Protein 1GPM (pdb70)

Radius of gyration: 42.85 Å; Cα contacts (8 Å, |Δi|>4): 4384; chains: 4; bounding box: 112×114×92 Å

GO terms:
  GO:0042802 identical protein binding (F, IPI)
  GO:0005829 cytosol (C, IDA)
  GO:0003921 GMP synthase activity (F, IDA)
  GO:0003922 GMP synthase (glutamine-hydrolyzing) activity (F, IDA)
  GO:0006177 GMP biosynthetic process (P, IMP)
  GO:0005829 cytosol (C, HDA)

InterPro domains:
  IPR001674 GMP synthase, C-terminal [PF00958] (433-524)
  IPR001674 GMP synthase, C-terminal [TIGR00884] (212-525)
  IPR001674 GMP synthase, C-terminal [cd01997] (221-525)
  IPR004739 GMP synthase, glutamine amidotransferase [TIGR00888] (10-205)
  IPR004739 GMP synthase, glutamine amidotransferase [cd01742] (10-198)
  IPR014729 Rossmann-like alpha/beta/alpha sandwich fold [G3DSA:3.40.50.620] (209-410)
  IPR017926 Glutamine amidotransferase [PF00117] (11-199)
  IPR022310 NAD/GMP synthase [PF02540] (223-257)
  IPR022955 GMP synthase [MF_00344] (7-525)
  IPR025777 GMP synthetase ATP pyrophosphatase domain [PS51553] (208-400)
  IPR029062 Class I glutamine amidotransferase-like [G3DSA:3.40.50.880] (9-206)
  IPR029062 Class I glutamine amidotransferase-like [SSF52317] (5-204)

Secondary structure (DSSP, 8-state):
--TTSSEEEEEE-S-TTHHHHHHHHHHTT-EEEEEES---HHHHHHH--SEEEE---SS-TTSTT-----GGGGTSSS-EEEETHHHHHHHHHHT-EEE--SS-EEEEEEEEE-S--TTTTT--SEE-TTS-EEEEEEEEE-SEEEE--TT-EEEEE-SS-S-SEEEETTTTEEEESB-TTSTTSTTHHHHHHIIIIIIS-------HHHHHHHHHHHHHHHHTT-EEEEE--SSHHHHHHHHHHHHHHGGGEEEEEEE-S-S-TTHHHHHHIIIIIIT---EEEEE-HHHHHHHHTT---HHHHHHHHHHHHHHHHHHHHHHSSSEEEEE----HHHHHHTT---EEE-TTTT--HHHHHHHHHHTT--HHHHTSPP--TTGGGGTB-SS--HHHHHHHHHHHHHHHHHHHHTT-GGGSSEEEEEEEEEEEE--TTT--SEEEEEEEEEEEEEETTEEEEP---HHHHHHHHHHHHHHSTTEEEEEEE---BTTS-SS--/--TTSSEEEEEE-S-TTHHHHHHHHHHTT-EEEEEES---HHHHHHH--SEEEE---SS-TTSTT-----THHHHSSS-EEEETHHHHHHHHTTT-EEE--SS-EEEEEEEEE-S--TTTTT--SEE-TTS-EEEEEEEEE-SEEEE--TT-EEEEEETTEEEEEEEETTTTEEEESB-TTSTTSTTHHHHHHIIIIIIS-------HHHHHHHHHHHHHHHHTT-EEEEE--SSHHHHHHHHHHHHHHGGGEEEEEEE-S-S-TTHHHHHHIIIIIIS--EEEEEE-HHHHHHHHTT---HHHHHHHHHHHHHHHHHHHHHHSTTEEEEE----HHHHH----EEE-TTTT--HHHHHHHHHHTT--HHHHTS----TTGGGTTB-SS--HHHHHHHHHHHHHHHHHHHHTT-GGG-SEEEEEEEEEEEE--TTT--SEEEEEEEEEEEE-SSS-EEE----HHHHHHHHHHHHHHSTTEEEEEEE---BTTS-SS--/--TTSSEEEEEE-S-TTHHHHHHHHHHTT-EEEEEES---HHHHHHH--SEEEE---SS-TTSTT-----GGGGTSSS-EEEETHHHHHHHHHTT-EEE--S--EEEEEEEEE-S--TTTTT--SEE-TTS-EEEEEEEEE-SEEEE--TT-EEEEE-SS-TTSEEEETTTTEEEESB-TTSTTSTTHHHHHHIIIIIIS-------HHHHHHHHHHHHHHHHTT-EEEEE--SSHHHHHHHHHHHHHHGGGEEEEEEE-S-S-TTHHHHHIIIIIIIT--EEEEEE-HHHHHHHHTT---HHHHHHHHHHHHHHHHHHHHHTSSSEEEEE----HHHHHHHT---EEE-TTTT--HHHHHHHHHHTT--HHHHTPPP--TTTHHHHB-SS--HHHHHHHHHHHHHHHHHHHHTT-GGG-SEEEEEEEEEEE---TTTT---EEEEEEEEEEE-SSS-EEE----HHHHHHHHHHHHHHSTTEEEEEEE---BTTS-SS--/--TTSSEEEEEE-S-TTHHHHHHHHHHTT-EEEEEES---HHHHHHH--SEEEE---S--TTSTT-----GGGGGSSS-EEEETHHHHHHHHHHT--EE--SS-EEEEEEEEE-S--TTTTT--SEE-TTS-EEEEEEEEE-SEE----TT-EEEEEETTEEEEEEEETTTTEEEESB-TTSTTSTTHHHHHHIIIIIIS-------HHHHHHHHHHHHHHHHTT-EEEEE--SSHHHHHHHHHHHHHHGGGEEEEEEE-S-SPTTHHHHHIIIIIIIT--EEEEEE-HHHHHHHHSS---HHHHHHHHHHHHHHHHHHHHHHSTTEEEEE----HHHHH----EEE-TTTT--HHHHHHHHHHTT--HHHHTSPP--TTGGGGSB-SS--HHHHHHHHHHHHHHHHHHHHTT-GGGSSEEEEEEEEEEEE--STTS-SEEEEEEEEEEEEEETTEEEEP---HHHHHHHHHHHHHHSTTEEEEEEE---BTTS-SS--

Foldseek 3Di:
DDLQVAEEEEEELADPCRVLLQVLCLVLQHAYDYYHQPDDPVVCVVSLHLEYEYEAHDDDPVDDVRGAHHVCNLVSLHAYEYEANRQVNQQVVQAWDWAAADDKDWAKDKKFFDDDDLLCPPPADDADPVRGGIWIFGFTYGIAGDTGHPQKDQGIADDRHRRQKIDNRVSNYIYGRTALSDVRRPCSSVSSCSVRCVRSVDDNNSDLVVLLVVLLVVLCVVQPQFAEEEEDALAQLSLLLQLSCCVRHNPSYEYEYEAQLQAADCSLVCCCCCQCVVVNHHYDYHDRNVVLQVQLAQFQDLVVNVVSLVVVVVVVVVVVVVVDPRHAEYEDSAACVNVNVVVCVHDYRHSHNSHDLVSSLVSCVVSPDDNCNSPPQDADPSHCSLLEHGRDDSVQSVLQNVLFVLVQVLCVVVVNRVVFNDKGKHWDPDWDQADVPLPDRTATEMEIFTWHAPDPQWIATDPDDPVSVVVSQVCSCVPRRRYNGYHYDHQTRPPDDRGPD/DQLQPAEEEEEEQADQCRVLLQVLLLVLQHAYDYYHQPDDLVVVVVSPHLEYEYEAHPDDPVDPPGGAHYVVNLVVLHAYEYEANRQVNQQVVAPWDKAFDPDWDWAKDKKWFDDDALLCVPPADDADPVGTGIWIFTFTYTIARPTGHPQKDAGIQGDVHGRQKIARRVSNYIYGGTALSDVSRVCSSVSSSSCRCPRSPGDNNSDLVSLLVSLLVVVCVVQPQFAEEEEDALALLRLLQQLSCCVNHNPSYEYEYEALLQAADCSVVVSCCCVCPVVNHHYHYHDNVVVLQVQLPQFQDPVVNVVSLVVSVCVVVVVVVVVDPRHAEYEDSAACVVVRVVPHDYHHSRNSDDLVSSLVSSVVSPDDNDRSPAADADPSHLSQLEHGGDDSVQSVLQNVLFVLVCVLCVVVVNRVVFNDKGKHWDPDWDQADPPLVDRIATEMEIFTWHCPDPQWIAGDPPDPVSVVVSFCCSRVPRRRYGGYYYDRQIRVVDDRGND/DPLQPAEEEEEDQADPCSVLLQVLLLVLQHAYAYYHQPDELVVCVVSLHLEYEYEAYDDDPPDPPRRAHHVVNLVVLHAYEYEAVRQVSVQVVQPWDWAAAQDKDWAWDKKWFDDDDLLCVPPAPDADPVGTGIWIFGFIYGIAGPTGHPQKDQGIAGDVHGRQWIARRVSNYIYGRTALSDVSGVCSSVSSSSCNCVRSVGDNNSALVNLLVVLLVVCCVVQVQFAEEEEDALAQLSLLLQLSVCVNHNQSYEYEYEAQLQAAPCRVVCSCCCVPVPVNGHYDYHDCNVVLLVQLAPDADPVVNVVSLVVVVVVRVVVVVVVDPRHQEYEDRAACVNVVVVSCSHYYHHSHNSDDLVSSLVNCVVSPDDNCRSVPADADPSHNSQLEHGGDDSLQSVLQSVLFVLVCVLCVVVVNRVVFRDKGKHWDPDWAADDDVVVDGIATEMEIFTWHDDDPQWIATDPPDPVSVVVSQVCSCVVRPRYPGYYYDHQIRPVDDRGPD/DDLQPAEEEEEDQADLCSVLLQVLLLVLQHAYDYYHQPDEPVVVVVSVHLEYEYEAHPDDPPDDPGRARHPCNLVVLHAYEYEAVRQVSVQVVQPFDWAFDDDKDWAKDKKFFPDDALLCVPNADDADPVGTGIWIFGAIHGIAGPTGHPQKDQGIADPVHRRQWIANRVSNYIYGRTALSDVSGPCSSVSVCSVRCPRSVDDNQSALVNLLVVLLVVCCVVQPQFAEEEEQELALLSLLQQLSVCVNHNPSYEYEYECQLQAADCSLVVVCCCCCVVVNHHYDYHDRNVVLQVQLPPFFDLVVLVVSLVVSVCVRVVVVVVVDPRHAEYEDSAACVVVNVVPHYYDHSHHSDDLVSSLVSCVVSPDDNCSSPAADADPSHCSLQEHTGDDSVQSVLQNVLFVLFVVLCVVVVCRNVFRDKGKGWDPDWDQADPDPADGIATEMEIATWHDPGPQWIATDPPDPVSVVVSQVCSRPVRRRYGGYHYDRQIRPVDDRTDD

Organism: Escherichia coli (strain K12) (NCBI:txid83333)

Structure (mmCIF, N/CA/C/O backbone):
data_1GPM
#
_entry.id   1GPM
#
_cell.length_a   156.000
_cell.length_b   102.000
_cell.length_c   78.800
_cell.angle_alpha   90.00
_cell.angle_beta   96.70
_cell.angle_gamma   90.00
#
_symmetry.space_group_name_H-M   'P 1 21 1'
#
loop_
_entity.id
_entity.type
_entity.pdbx_description
1 polymer 'GMP SYNTHETASE'
2 non-polymer 'PHOSPHATE ION'
3 non-polymer 'PYROPHOSPHATE 2-'
4 non-polymer 'ADENOSINE MONOPHOSPHATE'
5 non-polymer 'CITRIC ACID'
6 non-polymer 'MAGNESIUM ION'
7 water water
#
loop_
_atom_site.group_PDB
_atom_site.id
_atom_site.type_symbol
_atom_site.label_atom_id
_atom_site.label_alt_id
_atom_site.label_comp_id
_atom_site.label_asym_id
_atom_site.label_entity_id
_atom_site.label_seq_id
_atom_site.pdbx_PDB_ins_code
_atom_site.Cartn_x
_atom_site.Cartn_y
_atom_site.Cartn_z
_atom_site.occupancy
_atom_site.B_iso_or_equiv
_atom_site.auth_seq_id
_atom_site.auth_comp_id
_atom_site.auth_asym_id
_atom_site.auth_atom_id
_atom_site.pdbx_PDB_model_num
ATOM 1 N N . GLU A 1 3 ? 153.767 97.616 62.031 1.00 62.48 3 GLU A N 1
ATOM 2 C CA . GLU A 1 3 ? 152.495 96.996 61.651 1.00 60.86 3 GLU A CA 1
ATOM 3 C C . GLU A 1 3 ? 151.900 96.234 62.829 1.00 54.31 3 GLU A C 1
ATOM 4 O O . GLU A 1 3 ? 152.453 95.233 63.286 1.00 53.74 3 GLU A O 1
ATOM 10 N N . ASN A 1 4 ? 150.780 96.737 63.328 1.00 45.56 4 ASN A N 1
ATOM 11 C CA . ASN A 1 4 ? 150.103 96.119 64.452 1.00 37.74 4 ASN A CA 1
ATOM 12 C C . ASN A 1 4 ? 148.734 95.642 63.960 1.00 33.94 4 ASN A C 1
ATOM 13 O O . ASN A 1 4 ? 147.822 96.448 63.745 1.00 30.52 4 ASN A O 1
ATOM 18 N N . ILE A 1 5 ? 148.590 94.331 63.769 1.00 27.28 5 ILE A N 1
ATOM 19 C CA . ILE A 1 5 ? 147.334 93.769 63.264 1.00 23.81 5 ILE A CA 1
ATOM 20 C C . ILE A 1 5 ? 146.096 94.005 64.128 1.00 19.70 5 ILE A C 1
ATOM 21 O O . ILE A 1 5 ? 144.989 93.738 63.693 1.00 19.44 5 ILE A O 1
ATOM 26 N N . HIS A 1 6 ? 146.280 94.507 65.345 1.00 16.34 6 HIS A N 1
ATOM 27 C CA . HIS A 1 6 ? 145.152 94.776 66.235 1.00 18.68 6 HIS A CA 1
ATOM 28 C C . HIS A 1 6 ? 144.771 96.251 66.251 1.00 17.05 6 HIS A C 1
ATOM 29 O O . HIS A 1 6 ? 143.839 96.622 66.950 1.00 17.88 6 HIS A O 1
ATOM 36 N N . LYS A 1 7 ? 145.540 97.097 65.570 1.00 18.65 7 LYS A N 1
ATOM 37 C CA . LYS A 1 7 ? 145.270 98.534 65.564 1.00 20.74 7 LYS A CA 1
ATOM 38 C C . LYS A 1 7 ? 143.853 98.878 65.127 1.00 17.87 7 LYS A C 1
ATOM 39 O O . LYS A 1 7 ? 143.138 99.567 65.834 1.00 24.14 7 LYS A O 1
ATOM 45 N N . HIS A 1 8 ? 143.459 98.462 63.935 1.00 17.89 8 HIS A N 1
ATOM 46 C CA . HIS A 1 8 ? 142.099 98.727 63.480 1.00 19.66 8 HIS A CA 1
ATOM 47 C C . HIS A 1 8 ? 141.258 97.632 64.098 1.00 16.30 8 HIS A C 1
ATOM 48 O O . HIS A 1 8 ? 141.526 96.457 63.879 1.00 21.48 8 HIS A O 1
ATOM 55 N N . ARG A 1 9 ? 140.248 98.009 64.873 1.00 13.88 9 ARG A N 1
ATOM 56 C CA . ARG A 1 9 ? 139.408 97.041 65.564 1.00 13.61 9 ARG A CA 1
ATOM 57 C C . ARG A 1 9 ? 137.937 97.440 65.636 1.00 18.07 9 ARG A C 1
ATOM 58 O O . ARG A 1 9 ? 137.606 98.612 65.781 1.00 15.38 9 ARG A O 1
ATOM 66 N N . ILE A 1 10 ? 137.065 96.442 65.587 1.00 10.96 10 ILE A N 1
ATOM 67 C CA . ILE A 1 10 ? 135.637 96.658 65.644 1.00 10.26 10 ILE A CA 1
ATOM 68 C C . ILE A 1 10 ? 135.130 96.141 66.979 1.00 11.03 10 ILE A C 1
ATOM 69 O O . ILE A 1 10 ? 135.661 95.186 67.527 1.00 3.70 10 ILE A O 1
ATOM 74 N N . LEU A 1 11 ? 134.151 96.816 67.547 1.00 13.79 11 LEU A N 1
ATOM 75 C CA . LEU A 1 11 ? 133.587 96.356 68.800 1.00 11.15 11 LEU A CA 1
ATOM 76 C C . LEU A 1 11 ? 132.150 95.960 68.470 1.00 12.84 11 LEU A C 1
ATOM 77 O O . LEU A 1 11 ? 131.444 96.681 67.748 1.00 14.08 11 LEU A O 1
ATOM 82 N N . ILE A 1 12 ? 131.745 94.788 68.943 1.00 12.74 12 ILE A N 1
ATOM 83 C CA . ILE A 1 12 ? 130.400 94.291 68.713 1.00 16.03 12 ILE A CA 1
ATOM 84 C C . ILE A 1 12 ? 129.755 94.106 70.072 1.00 16.22 12 ILE A C 1
ATOM 85 O O . ILE A 1 12 ? 130.302 93.418 70.931 1.00 15.26 12 ILE A O 1
ATOM 90 N N . LEU A 1 13 ? 128.660 94.819 70.306 1.00 17.98 13 LEU A N 1
ATOM 91 C CA . LEU A 1 13 ? 127.938 94.703 71.573 1.00 18.19 13 LEU A CA 1
ATOM 92 C C . LEU A 1 13 ? 126.794 93.716 71.332 1.00 17.72 13 LEU A C 1
ATOM 93 O O . LEU A 1 13 ? 126.006 93.856 70.385 1.00 13.74 13 LEU A O 1
ATOM 98 N N . ASP A 1 14 ? 126.748 92.696 72.176 1.00 17.61 14 ASP A N 1
ATOM 99 C CA . ASP A 1 14 ? 125.761 91.637 72.094 1.00 18.46 14 ASP A CA 1
ATOM 100 C C . ASP A 1 14 ? 124.498 91.959 72.886 1.00 17.21 14 ASP A C 1
ATOM 101 O O . ASP A 1 14 ? 124.543 92.165 74.093 1.00 19.95 14 ASP A O 1
ATOM 106 N N . PHE A 1 15 ? 123.378 92.030 72.187 1.00 17.78 15 PHE A N 1
ATOM 107 C CA . PHE A 1 15 ? 122.095 92.302 72.810 1.00 22.69 15 PHE A CA 1
ATOM 108 C C . PHE A 1 15 ? 121.312 91.007 72.967 1.00 25.63 15 PHE A C 1
ATOM 109 O O . PHE A 1 15 ? 120.124 91.027 73.259 1.00 31.17 15 PHE A O 1
ATOM 117 N N . GLY A 1 16 ? 121.982 89.885 72.718 1.00 24.60 16 GLY A N 1
ATOM 118 C CA . GLY A 1 16 ? 121.371 88.587 72.893 1.00 19.80 16 GLY A CA 1
ATOM 119 C C . GLY A 1 16 ? 121.019 87.781 71.672 1.00 19.95 16 GLY A C 1
ATOM 120 O O . GLY A 1 16 ? 120.451 86.699 71.809 1.00 25.24 16 GLY A O 1
ATOM 121 N N . SER A 1 17 ? 121.323 88.287 70.489 1.00 19.61 17 SER A N 1
ATOM 122 C CA . SER A 1 17 ? 121.004 87.584 69.253 1.00 20.18 17 SER A CA 1
ATOM 123 C C . SER A 1 17 ? 121.719 86.247 69.111 1.00 20.30 17 SER A C 1
ATOM 124 O O . SER A 1 17 ? 122.883 86.110 69.494 1.00 16.54 17 SER A O 1
ATOM 127 N N . GLN A 1 18 ? 121.051 85.290 68.472 1.00 19.42 18 GLN A N 1
ATOM 128 C CA . GLN A 1 18 ? 121.645 83.974 68.240 1.00 25.06 18 GLN A CA 1
ATOM 129 C C . GLN A 1 18 ? 122.790 84.071 67.228 1.00 24.26 18 GLN A C 1
ATOM 130 O O . GLN A 1 18 ? 123.681 83.230 67.198 1.00 26.38 18 GLN A O 1
ATOM 136 N N . TYR A 1 19 ? 122.776 85.141 66.441 1.00 23.63 19 TYR A N 1
ATOM 137 C CA . TYR A 1 19 ? 123.771 85.384 65.402 1.00 16.97 19 TYR A CA 1
ATOM 138 C C . TYR A 1 19 ? 124.922 86.328 65.771 1.00 19.00 19 TYR A C 1
ATOM 139 O O . TYR A 1 19 ? 125.742 86.669 64.910 1.00 18.00 19 TYR A O 1
ATOM 148 N N . THR A 1 20 ? 125.006 86.751 67.027 1.00 12.12 20 THR A N 1
ATOM 149 C CA . THR A 1 20 ? 126.074 87.661 67.406 1.00 12.47 20 THR A CA 1
ATOM 150 C C . THR A 1 20 ? 127.478 87.135 67.127 1.00 13.72 20 THR A C 1
ATOM 151 O O . THR A 1 20 ? 128.275 87.826 66.508 1.00 21.00 20 THR A O 1
ATOM 155 N N . GLN A 1 21 ? 127.779 85.901 67.516 1.00 15.00 21 GLN A N 1
ATOM 156 C CA . GLN A 1 21 ? 129.105 85.348 67.230 1.00 17.57 21 GLN A CA 1
ATOM 157 C C . GLN A 1 21 ? 129.329 85.263 65.711 1.00 15.33 21 GLN A C 1
ATOM 158 O O . GLN A 1 21 ? 130.453 85.414 65.230 1.00 17.67 21 GLN A O 1
ATOM 164 N N . LEU A 1 22 ? 128.243 85.061 64.965 1.00 12.05 22 LEU A N 1
ATOM 165 C CA . LEU A 1 22 ? 128.303 84.956 63.513 1.00 10.40 22 LEU A CA 1
ATOM 166 C C . LEU A 1 22 ? 128.741 86.318 62.930 1.00 16.05 22 LEU A C 1
ATOM 167 O O . LEU A 1 22 ? 129.620 86.355 62.056 1.00 16.06 22 LEU A O 1
ATOM 172 N N . VAL A 1 23 ? 128.206 87.422 63.471 1.00 9.69 23 VAL A N 1
ATOM 173 C CA . VAL A 1 23 ? 128.591 88.765 63.023 1.00 12.67 23 VAL A CA 1
ATOM 174 C C . VAL A 1 23 ? 130.089 88.934 63.238 1.00 10.53 23 VAL A C 1
ATOM 175 O O . VAL A 1 23 ? 130.820 89.436 62.371 1.00 14.78 23 VAL A O 1
ATOM 179 N N . ALA A 1 24 ? 130.544 88.477 64.398 1.00 9.99 24 ALA A N 1
ATOM 180 C CA . ALA A 1 24 ? 131.941 88.586 64.774 1.00 4.53 24 ALA A CA 1
ATOM 181 C C . ALA A 1 24 ? 132.857 87.770 63.867 1.00 11.60 24 ALA A C 1
ATOM 182 O O . ALA A 1 24 ? 133.971 88.186 63.554 1.00 12.49 24 ALA A O 1
ATOM 184 N N . ARG A 1 25 ? 132.391 86.605 63.430 1.00 14.42 25 ARG A N 1
ATOM 185 C CA . ARG A 1 25 ? 133.199 85.794 62.544 1.00 14.68 25 ARG A CA 1
ATOM 186 C C . ARG A 1 25 ? 133.283 86.398 61.144 1.00 15.46 25 ARG A C 1
ATOM 187 O O . ARG A 1 25 ? 134.342 86.341 60.521 1.00 16.27 25 ARG A O 1
ATOM 195 N N . ARG A 1 26 ? 132.198 86.994 60.654 1.00 12.09 26 ARG A N 1
ATOM 196 C CA . ARG A 1 26 ? 132.219 87.629 59.319 1.00 12.50 26 ARG A CA 1
ATOM 197 C C . ARG A 1 26 ? 133.237 88.778 59.331 1.00 10.02 26 ARG A C 1
ATOM 198 O O . ARG A 1 26 ? 133.955 89.009 58.368 1.00 16.41 26 ARG A O 1
ATOM 206 N N . VAL A 1 27 ? 133.276 89.523 60.428 1.00 10.33 27 VAL A N 1
ATOM 207 C CA . VAL A 1 27 ? 134.223 90.622 60.536 1.00 7.09 27 VAL A CA 1
ATOM 208 C C . VAL A 1 27 ? 135.654 90.080 60.554 1.00 9.19 27 VAL A C 1
ATOM 209 O O . VAL A 1 27 ? 136.560 90.693 59.965 1.00 13.01 27 VAL A O 1
ATOM 213 N N . ARG A 1 28 ? 135.876 88.934 61.210 1.00 9.21 28 ARG A N 1
ATOM 214 C CA . ARG A 1 28 ? 137.221 88.332 61.228 1.00 9.45 28 ARG A CA 1
ATOM 215 C C . ARG A 1 28 ? 137.502 87.792 59.825 1.00 9.33 28 ARG A C 1
ATOM 216 O O . ARG A 1 28 ? 138.622 87.873 59.340 1.00 11.16 28 ARG A O 1
ATOM 224 N N . GLU A 1 29 ? 136.471 87.292 59.150 1.00 11.00 29 GLU A N 1
ATOM 225 C CA . GLU A 1 29 ? 136.638 86.750 57.792 1.00 15.93 29 GLU A CA 1
ATOM 226 C C . GLU A 1 29 ? 137.045 87.876 56.857 1.00 17.75 29 GLU A C 1
ATOM 227 O O . GLU A 1 29 ? 137.750 87.637 55.885 1.00 20.99 29 GLU A O 1
ATOM 233 N N . LEU A 1 30 ? 136.551 89.088 57.125 1.00 19.33 30 LEU A N 1
ATOM 234 C CA . LEU A 1 30 ? 136.865 90.270 56.313 1.00 15.78 30 LEU A CA 1
ATOM 235 C C . LEU A 1 30 ? 138.260 90.770 56.569 1.00 16.58 30 LEU A C 1
ATOM 236 O O . LEU A 1 30 ? 138.702 91.706 55.919 1.00 23.35 30 LEU A O 1
ATOM 241 N N . GLY A 1 31 ? 138.924 90.228 57.583 1.00 13.89 31 GLY A N 1
ATOM 242 C CA . GLY A 1 31 ? 140.290 90.641 57.843 1.00 14.86 31 GLY A CA 1
ATOM 243 C C . GLY A 1 31 ? 140.519 91.733 58.866 1.00 13.40 31 GLY A C 1
ATOM 244 O O . GLY A 1 31 ? 141.603 92.317 58.925 1.00 15.82 31 GLY A O 1
ATOM 245 N N . VAL A 1 32 ? 139.540 91.959 59.725 1.00 14.17 32 VAL A N 1
ATOM 246 C CA . VAL A 1 32 ? 139.654 92.986 60.744 1.00 14.04 32 VAL A CA 1
ATOM 247 C C . VAL A 1 32 ? 139.438 92.399 62.136 1.00 13.52 32 VAL A C 1
ATOM 248 O O . VAL A 1 32 ? 138.484 91.652 62.359 1.00 14.38 32 VAL A O 1
ATOM 252 N N . TYR A 1 33 ? 140.337 92.717 63.066 1.00 18.34 33 TYR A N 1
ATOM 253 C CA . TYR A 1 33 ? 140.206 92.229 64.439 1.00 13.34 33 TYR A CA 1
ATOM 254 C C . TYR A 1 33 ? 138.933 92.814 65.052 1.00 12.20 33 TYR A C 1
ATOM 255 O O . TYR A 1 33 ? 138.544 93.941 64.750 1.00 12.68 33 TYR A O 1
ATOM 264 N N . CYS A 1 34 ? 138.303 92.065 65.941 1.00 9.90 34 CYS A N 1
ATOM 265 C CA . CYS A 1 34 ? 137.105 92.531 66.577 1.00 8.19 34 CYS A CA 1
ATOM 266 C C . CYS A 1 34 ? 136.915 91.778 67.881 1.00 11.72 34 CYS A C 1
ATOM 267 O O . CYS A 1 34 ? 137.508 90.720 68.092 1.00 13.05 34 CYS A O 1
ATOM 270 N N . GLU A 1 35 ? 136.162 92.376 68.790 1.00 14.19 35 GLU A N 1
ATOM 271 C CA . GLU A 1 35 ? 135.861 91.753 70.066 1.00 17.00 35 GLU A CA 1
ATOM 272 C C . GLU A 1 35 ? 134.366 91.782 70.257 1.00 13.29 35 GLU A C 1
ATOM 273 O O . GLU A 1 35 ? 133.678 92.658 69.737 1.00 14.01 35 GLU A O 1
ATOM 279 N N . LEU A 1 36 ? 133.859 90.774 70.945 1.00 14.79 36 LEU A N 1
ATOM 280 C CA . LEU A 1 36 ? 132.434 90.661 71.198 1.00 15.48 36 LEU A CA 1
ATOM 281 C C . LEU A 1 36 ? 132.254 90.861 72.708 1.00 15.71 36 LEU A C 1
ATOM 282 O O . LEU A 1 36 ? 132.890 90.166 73.504 1.00 19.57 36 LEU A O 1
ATOM 287 N N . TRP A 1 37 ? 131.425 91.831 73.093 1.00 15.95 37 TRP A N 1
ATOM 288 C CA . TRP A 1 37 ? 131.171 92.139 74.496 1.00 12.87 37 TRP A CA 1
ATOM 289 C C . TRP A 1 37 ? 129.681 92.188 74.759 1.00 14.36 37 TRP A C 1
ATOM 290 O O . TRP A 1 37 ? 128.880 92.390 73.852 1.00 17.46 37 TRP A O 1
ATOM 301 N N . ALA A 1 38 ? 129.307 92.049 76.021 1.00 18.79 38 ALA A N 1
ATOM 302 C CA . ALA A 1 38 ? 127.911 92.145 76.399 1.00 18.11 38 ALA A CA 1
ATOM 303 C C . ALA A 1 38 ? 127.600 93.638 76.273 1.00 18.27 38 ALA A C 1
ATOM 304 O O . ALA A 1 38 ? 128.506 94.470 76.332 1.00 17.94 38 ALA A O 1
ATOM 306 N N . TRP A 1 39 ? 126.334 93.964 76.056 1.00 19.19 39 TRP A N 1
ATOM 307 C CA . TRP A 1 39 ? 125.908 95.348 75.870 1.00 21.17 39 TRP A CA 1
ATOM 308 C C . TRP A 1 39 ? 126.062 96.214 77.116 1.00 22.92 39 TRP A C 1
ATOM 309 O O . TRP A 1 39 ? 126.198 97.429 77.017 1.00 23.75 39 TRP A O 1
ATOM 320 N N . ASP A 1 40 ? 125.996 95.579 78.283 1.00 26.45 40 ASP A N 1
ATOM 321 C CA . ASP A 1 40 ? 126.086 96.269 79.568 1.00 24.91 40 ASP A CA 1
ATOM 322 C C . ASP A 1 40 ? 127.504 96.634 79.989 1.00 25.38 40 ASP A C 1
ATOM 323 O O . ASP A 1 40 ? 128.029 96.106 80.967 1.00 30.86 40 ASP A O 1
ATOM 328 N N . VAL A 1 41 ? 128.146 97.512 79.234 1.00 25.37 41 VAL A N 1
ATOM 329 C CA . VAL A 1 41 ? 129.502 97.931 79.568 1.00 22.03 41 VAL A CA 1
ATOM 330 C C . VAL A 1 41 ? 129.515 99.403 79.919 1.00 21.36 41 VAL A C 1
ATOM 331 O O . VAL A 1 41 ? 128.502 100.084 79.826 1.00 23.02 41 VAL A O 1
ATOM 335 N N . THR A 1 42 ? 130.671 99.889 80.336 1.00 22.52 42 THR A N 1
ATOM 336 C CA . THR A 1 42 ? 130.820 101.288 80.693 1.00 20.95 42 THR A CA 1
ATOM 337 C C . THR A 1 42 ? 131.618 102.035 79.628 1.00 22.63 42 THR A C 1
ATOM 338 O O . THR A 1 42 ? 132.398 101.432 78.863 1.00 24.97 42 THR A O 1
ATOM 342 N N . GLU A 1 43 ? 131.475 103.360 79.639 1.00 19.91 43 GLU A N 1
ATOM 343 C CA . GLU A 1 43 ? 132.188 104.249 78.729 1.00 18.99 43 GLU A CA 1
ATOM 344 C C . GLU A 1 43 ? 133.690 104.045 78.867 1.00 17.14 43 GLU A C 1
ATOM 345 O O . GLU A 1 43 ? 134.409 103.990 77.886 1.00 20.82 43 GLU A O 1
ATOM 351 N N . ALA A 1 44 ? 134.153 103.901 80.104 1.00 22.61 44 ALA A N 1
ATOM 352 C CA . ALA A 1 44 ? 135.574 103.695 80.381 1.00 20.81 44 ALA A CA 1
ATOM 353 C C . ALA A 1 44 ? 136.095 102.505 79.606 1.00 18.22 44 ALA A C 1
ATOM 354 O O . ALA A 1 44 ? 137.149 102.583 78.988 1.00 21.18 44 ALA A O 1
ATOM 356 N N . GLN A 1 45 ? 135.326 101.419 79.601 1.00 18.54 45 GLN A N 1
ATOM 357 C CA . GLN A 1 45 ? 135.718 100.208 78.886 1.00 15.86 45 GLN A CA 1
ATOM 358 C C . GLN A 1 45 ? 135.769 100.451 77.397 1.00 18.61 45 GLN A C 1
ATOM 359 O O . GLN A 1 45 ? 136.695 100.005 76.737 1.00 25.07 45 GLN A O 1
ATOM 365 N N . ILE A 1 46 ? 134.758 101.133 76.857 1.00 18.67 46 ILE A N 1
ATOM 366 C CA . ILE A 1 46 ? 134.738 101.412 75.430 1.00 10.94 46 ILE A CA 1
ATOM 367 C C . ILE A 1 46 ? 135.932 102.287 75.038 1.00 12.39 46 ILE A C 1
ATOM 368 O O . ILE A 1 46 ? 136.603 102.013 74.050 1.00 10.23 46 ILE A O 1
ATOM 373 N N . ARG A 1 47 ? 136.235 103.299 75.851 1.00 12.62 47 ARG A N 1
ATOM 374 C CA . ARG A 1 47 ? 137.345 104.216 75.576 1.00 17.13 47 ARG A CA 1
ATOM 375 C C . ARG A 1 47 ? 138.688 103.498 75.626 1.00 17.03 47 ARG A C 1
ATOM 376 O O . ARG A 1 47 ? 139.640 103.879 74.943 1.00 19.71 47 ARG A O 1
ATOM 384 N N . ASP A 1 48 ? 138.754 102.478 76.464 1.00 17.22 48 ASP A N 1
ATOM 385 C CA . ASP A 1 48 ? 139.959 101.688 76.630 1.00 18.40 48 ASP A CA 1
ATOM 386 C C . ASP A 1 48 ? 140.193 100.908 75.344 1.00 17.43 48 ASP A C 1
ATOM 387 O O . ASP A 1 48 ? 141.279 100.942 74.777 1.00 22.19 48 ASP A O 1
ATOM 392 N N . PHE A 1 49 ? 139.142 100.250 74.866 1.00 15.13 49 PHE A N 1
ATOM 393 C CA . PHE A 1 49 ? 139.186 99.484 73.624 1.00 13.82 49 PHE A CA 1
ATOM 394 C C . PHE A 1 49 ? 139.529 100.366 72.426 1.00 16.74 49 PHE A C 1
ATOM 395 O O . PHE A 1 49 ? 140.267 99.958 71.529 1.00 18.92 49 PHE A O 1
ATOM 403 N N . ASN A 1 50 ? 138.968 101.572 72.404 1.00 16.71 50 ASN A N 1
ATOM 404 C CA . ASN A 1 50 ? 139.215 102.532 71.333 1.00 15.36 50 ASN A CA 1
ATOM 405 C C . ASN A 1 50 ? 138.894 101.937 69.955 1.00 14.76 50 ASN A C 1
ATOM 406 O O . ASN A 1 50 ? 139.757 101.850 69.081 1.00 18.33 50 ASN A O 1
ATOM 411 N N . PRO A 1 51 ? 137.623 101.556 69.730 1.00 15.39 51 PRO A N 1
ATOM 412 C CA . PRO A 1 51 ? 137.153 100.966 68.469 1.00 7.84 51 PRO A CA 1
ATOM 413 C C . PRO A 1 51 ? 137.194 101.908 67.293 1.00 9.15 51 PRO A C 1
ATOM 414 O O . PRO A 1 51 ? 137.007 103.118 67.469 1.00 14.51 51 PRO A O 1
ATOM 418 N N . SER A 1 52 ? 137.396 101.351 66.096 1.00 6.34 52 SER A N 1
ATOM 419 C CA . SER A 1 52 ? 137.405 102.115 64.842 1.00 4.22 52 SER A CA 1
ATOM 420 C C . SER A 1 52 ? 135.973 102.162 64.343 1.00 11.29 52 SER A C 1
ATOM 421 O O . SER A 1 52 ? 135.650 102.942 63.441 1.00 12.49 52 SER A O 1
ATOM 424 N N . GLY A 1 53 ? 135.118 101.318 64.927 1.00 3.87 53 GLY A N 1
ATOM 425 C CA . GLY A 1 53 ? 133.721 101.269 64.534 1.00 3.70 53 GLY A CA 1
ATOM 426 C C . GLY A 1 53 ? 133.020 100.380 65.540 1.00 9.64 53 GLY A C 1
ATOM 427 O O . GLY A 1 53 ? 133.677 99.597 66.245 1.00 10.32 53 GLY A O 1
ATOM 428 N N . ILE A 1 54 ? 131.705 100.515 65.637 1.00 9.51 54 ILE A N 1
ATOM 429 C CA . ILE A 1 54 ? 130.900 99.749 66.594 1.00 12.02 54 ILE A CA 1
ATOM 430 C C . ILE A 1 54 ? 129.665 99.135 65.916 1.00 14.68 54 ILE A C 1
ATOM 431 O O . ILE A 1 54 ? 129.011 99.785 65.092 1.00 15.70 54 ILE A O 1
ATOM 436 N N . ILE A 1 55 ? 129.343 97.897 66.294 1.00 15.29 55 ILE A N 1
ATOM 437 C CA . ILE A 1 55 ? 128.200 97.169 65.747 1.00 12.23 55 ILE A CA 1
ATOM 438 C C . ILE A 1 55 ? 127.329 96.723 66.902 1.00 14.96 55 ILE A C 1
ATOM 439 O O . ILE A 1 55 ? 127.814 96.115 67.856 1.00 11.90 55 ILE A O 1
ATOM 444 N N . LEU A 1 56 ? 126.043 97.041 66.807 1.00 17.56 56 LEU A N 1
ATOM 445 C CA . LEU A 1 56 ? 125.068 96.690 67.824 1.00 14.43 56 LEU A CA 1
ATOM 446 C C . LEU A 1 56 ? 124.262 95.551 67.250 1.00 16.39 56 LEU A C 1
ATOM 447 O O . LEU A 1 56 ? 123.535 95.738 66.293 1.00 19.29 56 LEU A O 1
ATOM 452 N N . SER A 1 57 ? 124.425 94.365 67.818 1.00 20.45 57 SER A N 1
ATOM 453 C CA . SER A 1 57 ? 123.742 93.161 67.355 1.00 17.22 57 SER A CA 1
ATOM 454 C C . SER A 1 57 ? 122.236 93.194 67.565 1.00 19.44 57 SER A C 1
ATOM 455 O O . SER A 1 57 ? 121.692 94.114 68.177 1.00 19.53 57 SER A O 1
ATOM 458 N N . GLY A 1 58 ? 121.587 92.120 67.124 1.00 21.44 58 GLY A N 1
ATOM 459 C CA . GLY A 1 58 ? 120.157 91.975 67.307 1.00 19.88 58 GLY A CA 1
ATOM 460 C C . GLY A 1 58 ? 119.934 91.391 68.687 1.00 23.77 58 GLY A C 1
ATOM 461 O O . GLY A 1 58 ? 120.899 91.093 69.393 1.00 23.14 58 GLY A O 1
ATOM 462 N N . GLY A 1 59 ? 118.678 91.191 69.063 1.00 26.39 59 GLY A N 1
ATOM 463 C CA . GLY A 1 59 ? 118.368 90.663 70.379 1.00 27.53 59 GLY A CA 1
ATOM 464 C C . GLY A 1 59 ? 116.888 90.352 70.512 1.00 32.67 59 GLY A C 1
ATOM 465 O O . GLY A 1 59 ? 116.044 91.067 69.959 1.00 30.86 59 GLY A O 1
ATOM 466 N N . PRO A 1 60 ? 116.533 89.338 71.318 1.00 36.18 60 PRO A N 1
ATOM 467 C CA . PRO A 1 60 ? 115.140 88.926 71.516 1.00 37.11 60 PRO A CA 1
ATOM 468 C C . PRO A 1 60 ? 114.235 89.871 72.313 1.00 38.23 60 PRO A C 1
ATOM 469 O O . PRO A 1 60 ? 113.006 89.758 72.246 1.00 39.88 60 PRO A O 1
ATOM 473 N N . GLU A 1 61 ? 114.833 90.802 73.044 1.00 37.13 61 GLU A N 1
ATOM 474 C CA . GLU A 1 61 ? 114.072 91.729 73.876 1.00 38.79 61 GLU A CA 1
ATOM 475 C C . GLU A 1 61 ? 113.304 92.799 73.102 1.00 32.79 61 GLU A C 1
ATOM 476 O O . GLU A 1 61 ? 113.352 92.850 71.880 1.00 30.02 61 GLU A O 1
ATOM 482 N N . SER A 1 62 ? 112.611 93.668 73.827 1.00 32.66 62 SER A N 1
ATOM 483 C CA . SER A 1 62 ? 111.839 94.736 73.206 1.00 32.33 62 SER A CA 1
ATOM 484 C C . SER A 1 62 ? 112.202 96.053 73.864 1.00 34.62 62 SER A C 1
ATOM 485 O O . SER A 1 62 ? 112.194 96.155 75.091 1.00 37.42 62 SER A O 1
ATOM 488 N N . THR A 1 63 ? 112.486 97.066 73.053 1.00 31.45 63 THR A N 1
ATOM 489 C CA . THR A 1 63 ? 112.860 98.366 73.581 1.00 33.34 63 THR A CA 1
ATOM 490 C C . THR A 1 63 ? 111.706 99.025 74.312 1.00 35.83 63 THR A C 1
ATOM 491 O O . THR A 1 63 ? 111.910 99.970 75.067 1.00 36.74 63 THR A O 1
ATOM 495 N N . THR A 1 64 ? 110.493 98.528 74.094 1.00 39.91 64 THR A N 1
ATOM 496 C CA . THR A 1 64 ? 109.324 99.087 74.757 1.00 41.77 64 THR A CA 1
ATOM 497 C C . THR A 1 64 ? 109.288 98.656 76.226 1.00 46.22 64 THR A C 1
ATOM 498 O O . THR A 1 64 ? 108.662 99.316 77.048 1.00 50.94 64 THR A O 1
ATOM 502 N N . GLU A 1 65 ? 109.936 97.536 76.551 1.00 49.03 65 GLU A N 1
ATOM 503 C CA . GLU A 1 65 ? 109.978 97.054 77.930 1.00 48.22 65 GLU A CA 1
ATOM 504 C C . GLU A 1 65 ? 110.792 98.007 78.796 1.00 44.83 65 GLU A C 1
ATOM 505 O O . GLU A 1 65 ? 111.821 98.540 78.370 1.00 41.49 65 GLU A O 1
ATOM 511 N N . GLU A 1 66 ? 110.344 98.173 80.031 1.00 44.73 66 GLU A N 1
ATOM 512 C CA . GLU A 1 66 ? 110.944 99.101 80.975 1.00 44.87 66 GLU A CA 1
ATOM 513 C C . GLU A 1 66 ? 112.435 99.011 81.265 1.00 42.72 66 GLU A C 1
ATOM 514 O O . GLU A 1 66 ? 113.114 100.029 81.315 1.00 44.89 66 GLU A O 1
ATOM 520 N N . ASN A 1 67 ? 112.966 97.819 81.478 1.00 41.23 67 ASN A N 1
ATOM 521 C CA . ASN A 1 67 ? 114.389 97.739 81.767 1.00 41.58 67 ASN A CA 1
ATOM 522 C C . ASN A 1 67 ? 115.162 97.030 80.666 1.00 43.26 67 ASN A C 1
ATOM 523 O O . ASN A 1 67 ? 116.250 96.495 80.897 1.00 46.79 67 ASN A O 1
ATOM 528 N N . SER A 1 68 ? 114.590 97.021 79.467 1.00 40.95 68 SER A N 1
ATOM 529 C CA . SER A 1 68 ? 115.220 96.380 78.315 1.00 38.41 68 SER A CA 1
ATOM 530 C C . SER A 1 68 ? 116.633 96.920 78.067 1.00 31.48 68 SER A C 1
ATOM 531 O O . SER A 1 68 ? 116.973 98.033 78.474 1.00 34.24 68 SER A O 1
ATOM 534 N N . PRO A 1 69 ? 117.492 96.110 77.452 1.00 25.89 69 PRO A N 1
ATOM 535 C CA . PRO A 1 69 ? 118.860 96.543 77.168 1.00 22.96 69 PRO A CA 1
ATOM 536 C C . PRO A 1 69 ? 118.962 97.774 76.261 1.00 19.97 69 PRO A C 1
ATOM 537 O O . PRO A 1 69 ? 118.111 98.001 75.402 1.00 19.00 69 PRO A O 1
ATOM 541 N N . ARG A 1 70 ? 119.997 98.576 76.495 1.00 21.40 70 ARG A N 1
ATOM 542 C CA . ARG A 1 70 ? 120.264 99.795 75.748 1.00 25.48 70 ARG A CA 1
ATOM 543 C C . ARG A 1 70 ? 121.768 99.919 75.604 1.00 23.72 70 ARG A C 1
ATOM 544 O O . ARG A 1 70 ? 122.530 99.468 76.460 1.00 25.78 70 ARG A O 1
ATOM 552 N N . ALA A 1 71 ? 122.198 100.573 74.542 1.00 22.54 71 ALA A N 1
ATOM 553 C CA . ALA A 1 71 ? 123.620 100.745 74.308 1.00 22.22 71 ALA A CA 1
ATOM 554 C C . ALA A 1 71 ? 124.132 101.896 75.163 1.00 23.95 71 ALA A C 1
ATOM 555 O O . ALA A 1 71 ? 123.386 102.841 75.451 1.00 27.09 71 ALA A O 1
ATOM 557 N N . PRO A 1 72 ? 125.365 101.791 75.676 1.00 24.99 72 PRO A N 1
ATOM 558 C CA . PRO A 1 72 ? 125.864 102.908 76.481 1.00 25.00 72 PRO A CA 1
ATOM 559 C C . PRO A 1 72 ? 125.760 104.149 75.591 1.00 25.92 72 PRO A C 1
ATOM 560 O O . PRO A 1 72 ? 126.044 104.068 74.399 1.00 27.38 72 PRO A O 1
ATOM 564 N N . GLN A 1 73 ? 125.348 105.283 76.147 1.00 26.59 73 GLN A N 1
ATOM 565 C CA . GLN A 1 73 ? 125.202 106.494 75.341 1.00 23.76 73 GLN A CA 1
ATOM 566 C C . GLN A 1 73 ? 126.498 106.940 74.669 1.00 22.44 73 GLN A C 1
ATOM 567 O O . GLN A 1 73 ? 126.469 107.442 73.551 1.00 22.57 73 GLN A O 1
ATOM 573 N N . TYR A 1 74 ? 127.640 106.692 75.304 1.00 21.21 74 TYR A N 1
ATOM 574 C CA . TYR A 1 74 ? 128.926 107.078 74.706 1.00 21.73 74 TYR A CA 1
ATOM 575 C C . TYR A 1 74 ? 129.089 106.485 73.294 1.00 19.56 74 TYR A C 1
ATOM 576 O O . TYR A 1 74 ? 129.791 107.039 72.452 1.00 23.74 74 TYR A O 1
ATOM 585 N N . VAL A 1 75 ? 128.435 105.355 73.049 1.00 22.67 75 VAL A N 1
ATOM 586 C CA . VAL A 1 75 ? 128.463 104.697 71.747 1.00 19.89 75 VAL A CA 1
ATOM 587 C C . VAL A 1 75 ? 128.124 105.689 70.620 1.00 19.00 75 VAL A C 1
ATOM 588 O O . VAL A 1 75 ? 128.748 105.678 69.547 1.00 15.44 75 VAL A O 1
ATOM 592 N N . PHE A 1 76 ? 127.145 106.550 70.874 1.00 16.43 76 PHE A N 1
ATOM 593 C CA . PHE A 1 76 ? 126.736 107.536 69.887 1.00 19.41 76 PHE A CA 1
ATOM 594 C C . PHE A 1 76 ? 127.507 108.869 70.004 1.00 19.51 76 PHE A C 1
ATOM 595 O O . PHE A 1 76 ? 127.209 109.828 69.308 1.00 20.47 76 PHE A O 1
ATOM 603 N N . GLU A 1 77 ? 128.533 108.901 70.849 1.00 21.26 77 GLU A N 1
ATOM 604 C CA . GLU A 1 77 ? 129.343 110.104 71.040 1.00 22.72 77 GLU A CA 1
ATOM 605 C C . GLU A 1 77 ? 130.830 109.865 70.840 1.00 21.15 77 GLU A C 1
ATOM 606 O O . GLU A 1 77 ? 131.630 110.795 70.913 1.00 24.83 77 GLU A O 1
ATOM 612 N N . ALA A 1 78 ? 131.191 108.615 70.575 1.00 19.93 78 ALA A N 1
ATOM 613 C CA . ALA A 1 78 ? 132.573 108.222 70.367 1.00 14.33 78 ALA A CA 1
ATOM 614 C C . ALA A 1 78 ? 133.204 108.844 69.148 1.00 14.99 78 ALA A C 1
ATOM 615 O O . ALA A 1 78 ? 134.428 108.842 69.008 1.00 18.77 78 ALA A O 1
ATOM 617 N N . GLY A 1 79 ? 132.395 109.350 68.235 1.00 11.91 79 GLY A N 1
ATOM 618 C CA . GLY A 1 79 ? 132.984 109.924 67.040 1.00 11.38 79 GLY A CA 1
ATOM 619 C C . GLY A 1 79 ? 133.372 108.893 65.979 1.00 20.68 79 GLY A C 1
ATOM 620 O O . GLY A 1 79 ? 134.125 109.227 65.046 1.00 16.74 79 GLY A O 1
ATOM 621 N N . VAL A 1 80 ? 132.922 107.635 66.135 1.00 18.93 80 VAL A N 1
ATOM 622 C CA . VAL A 1 80 ? 133.209 106.583 65.147 1.00 14.04 80 VAL A CA 1
ATOM 623 C C . VAL A 1 80 ? 131.898 106.027 64.568 1.00 10.10 80 VAL A C 1
ATOM 624 O O . VAL A 1 80 ? 130.829 106.285 65.099 1.00 11.84 80 VAL A O 1
ATOM 628 N N . PRO A 1 81 ? 131.951 105.366 63.403 1.00 10.68 81 PRO A N 1
ATOM 629 C CA . PRO A 1 81 ? 130.726 104.812 62.815 1.00 6.76 81 PRO A CA 1
ATOM 630 C C . PRO A 1 81 ? 130.056 103.708 63.666 1.00 12.63 81 PRO A C 1
ATOM 631 O O . PRO A 1 81 ? 130.735 102.908 64.340 1.00 10.90 81 PRO A O 1
ATOM 635 N N . VAL A 1 82 ? 128.728 103.678 63.628 1.00 12.57 82 VAL A N 1
ATOM 636 C CA . VAL A 1 82 ? 127.934 102.719 64.371 1.00 11.28 82 VAL A CA 1
ATOM 637 C C . VAL A 1 82 ? 126.930 102.055 63.411 1.00 15.62 82 VAL A C 1
ATOM 638 O O . VAL A 1 82 ? 126.265 102.735 62.616 1.00 13.29 82 VAL A O 1
ATOM 642 N N . PHE A 1 83 ? 126.863 100.726 63.454 1.00 14.65 83 PHE A N 1
ATOM 643 C CA . PHE A 1 83 ? 125.978 99.952 62.579 1.00 16.95 83 PHE A CA 1
ATOM 644 C C . PHE A 1 83 ? 125.100 99.128 63.503 1.00 14.17 83 PHE A C 1
ATOM 645 O O . PHE A 1 83 ? 125.607 98.337 64.280 1.00 16.55 83 PHE A O 1
ATOM 653 N N . GLY A 1 84 ? 123.796 99.364 63.462 1.00 11.76 84 GLY A N 1
ATOM 654 C CA . GLY A 1 84 ? 122.879 98.649 64.324 1.00 11.42 84 GLY A CA 1
ATOM 655 C C . GLY A 1 84 ? 122.111 97.639 63.516 1.00 16.15 84 GLY A C 1
ATOM 656 O O . GLY A 1 84 ? 121.528 97.978 62.491 1.00 15.88 84 GLY A O 1
ATOM 657 N N . VAL A 1 85 ? 122.075 96.402 63.997 1.00 14.74 85 VAL A N 1
ATOM 658 C CA . VAL A 1 85 ? 121.386 95.318 63.304 1.00 15.30 85 VAL A CA 1
ATOM 659 C C . VAL A 1 85 ? 120.122 94.912 64.065 1.00 15.06 85 VAL A C 1
ATOM 660 O O . VAL A 1 85 ? 120.194 94.490 65.209 1.00 17.74 85 VAL A O 1
ATOM 664 N N . CYS A 1 86 ? 118.972 94.998 63.410 1.00 16.32 86 CYS A N 1
ATOM 665 C CA . CYS A 1 86 ? 117.684 94.635 64.016 1.00 17.52 86 CYS A CA 1
ATOM 666 C C . CYS A 1 86 ? 117.462 95.336 65.367 1.00 18.30 86 CYS A C 1
ATOM 667 O O . CYS A 1 86 ? 117.181 96.532 65.373 1.00 23.12 86 CYS A O 1
ATOM 670 N N . TYR A 1 87 ? 117.600 94.639 66.497 1.00 16.80 87 TYR A N 1
ATOM 671 C CA . TYR A 1 87 ? 117.416 95.287 67.808 1.00 17.20 87 TYR A CA 1
ATOM 672 C C . TYR A 1 87 ? 118.395 96.450 67.999 1.00 19.39 87 TYR A C 1
ATOM 673 O O . TYR A 1 87 ? 118.049 97.479 68.609 1.00 17.51 87 TYR A O 1
ATOM 682 N N . GLY A 1 88 ? 119.630 96.272 67.530 1.00 13.32 88 GLY A N 1
ATOM 683 C CA . GLY A 1 88 ? 120.612 97.337 67.646 1.00 16.76 88 GLY A CA 1
ATOM 684 C C . GLY A 1 88 ? 120.161 98.574 66.869 1.00 16.61 88 GLY A C 1
ATOM 685 O O . GLY A 1 88 ? 120.572 99.696 67.169 1.00 22.56 88 GLY A O 1
ATOM 686 N N . MET A 1 89 ? 119.324 98.374 65.851 1.00 19.13 89 MET A N 1
ATOM 687 C CA . MET A 1 89 ? 118.786 99.458 65.044 1.00 21.28 89 MET A CA 1
ATOM 688 C C . MET A 1 89 ? 117.642 100.133 65.793 1.00 22.87 89 MET A C 1
ATOM 689 O O . MET A 1 89 ? 117.528 101.372 65.821 1.00 19.70 89 MET A O 1
ATOM 694 N N . GLN A 1 90 ? 116.816 99.293 66.413 1.00 19.53 90 GLN A N 1
ATOM 695 C CA . GLN A 1 90 ? 115.659 99.736 67.175 1.00 19.19 90 GLN A CA 1
ATOM 696 C C . GLN A 1 90 ? 116.022 100.522 68.393 1.00 22.76 90 GLN A C 1
ATOM 697 O O . GLN A 1 90 ? 115.384 101.526 68.682 1.00 26.79 90 GLN A O 1
ATOM 703 N N . THR A 1 91 ? 117.079 100.107 69.078 1.00 20.52 91 THR A N 1
ATOM 704 C CA . THR A 1 91 ? 117.528 100.837 70.247 1.00 23.43 91 THR A CA 1
ATOM 705 C C . THR A 1 91 ? 118.227 102.138 69.833 1.00 22.96 91 THR A C 1
ATOM 706 O O . THR A 1 91 ? 118.273 103.094 70.602 1.00 26.88 91 THR A O 1
ATOM 710 N N . MET A 1 92 ? 118.817 102.147 68.641 1.00 25.61 92 MET A N 1
ATOM 711 C CA . MET A 1 92 ? 119.487 103.337 68.108 1.00 21.58 92 MET A CA 1
ATOM 712 C C . MET A 1 92 ? 118.416 104.394 67.794 1.00 22.45 92 MET A C 1
ATOM 713 O O . MET A 1 92 ? 118.609 105.584 68.041 1.00 24.53 92 MET A O 1
ATOM 718 N N . ALA A 1 93 ? 117.273 103.940 67.291 1.00 23.77 93 ALA A N 1
ATOM 719 C CA . ALA A 1 93 ? 116.163 104.828 66.977 1.00 28.32 93 ALA A CA 1
ATOM 720 C C . ALA A 1 93 ? 115.678 105.467 68.283 1.00 33.64 93 ALA A C 1
ATOM 721 O O . ALA A 1 93 ? 115.672 106.691 68.426 1.00 32.62 93 ALA A O 1
ATOM 723 N N . MET A 1 94 ? 115.341 104.614 69.249 1.00 35.29 94 MET A N 1
ATOM 724 C CA . MET A 1 94 ? 114.868 105.036 70.559 1.00 34.90 94 MET A CA 1
ATOM 725 C C . MET A 1 94 ? 115.797 106.014 71.284 1.00 33.74 94 MET A C 1
ATOM 726 O O . MET A 1 94 ? 115.378 107.099 71.673 1.00 37.37 94 MET A O 1
ATOM 731 N N . GLN A 1 95 ? 117.062 105.651 71.438 1.00 26.22 95 GLN A N 1
ATOM 732 C CA . GLN A 1 95 ? 118.001 106.508 72.141 1.00 26.33 95 GLN A CA 1
ATOM 733 C C . GLN A 1 95 ? 118.345 107.828 71.463 1.00 29.12 95 GLN A C 1
ATOM 734 O O . GLN A 1 95 ? 118.961 108.710 72.074 1.00 30.97 95 GLN A O 1
ATOM 740 N N . LEU A 1 96 ? 117.956 107.978 70.206 1.00 28.00 96 LEU A N 1
ATOM 741 C CA . LEU A 1 96 ? 118.286 109.199 69.502 1.00 27.50 96 LEU A CA 1
ATOM 742 C C . LEU A 1 96 ? 117.099 110.068 69.098 1.00 29.75 96 LEU A C 1
ATOM 743 O O . LEU A 1 96 ? 117.291 111.063 68.399 1.00 33.32 96 LEU A O 1
ATOM 748 N N . GLY A 1 97 ? 115.884 109.688 69.496 1.00 29.14 97 GLY A N 1
ATOM 749 C CA . GLY A 1 97 ? 114.721 110.495 69.157 1.00 27.34 97 GLY A CA 1
ATOM 750 C C . GLY A 1 97 ? 113.588 109.798 68.428 1.00 32.43 97 GLY A C 1
ATOM 751 O O . GLY A 1 97 ? 112.478 110.320 68.337 1.00 37.58 97 GLY A O 1
ATOM 752 N N . GLY A 1 98 ? 113.855 108.626 67.876 1.00 33.42 98 GLY A N 1
ATOM 753 C CA . GLY A 1 98 ? 112.812 107.910 67.167 1.00 30.71 98 GLY A CA 1
ATOM 754 C C . GLY A 1 98 ? 111.834 107.276 68.130 1.00 31.88 98 GLY A C 1
ATOM 755 O O . GLY A 1 98 ? 111.956 107.422 69.341 1.00 29.30 98 GLY A O 1
ATOM 756 N N . HIS A 1 99 ? 110.832 106.595 67.600 1.00 33.38 99 HIS A N 1
ATOM 757 C CA . HIS A 1 99 ? 109.855 105.936 68.445 1.00 39.37 99 HIS A CA 1
ATOM 758 C C . HIS A 1 99 ? 109.612 104.538 67.905 1.00 37.79 99 HIS A C 1
ATOM 759 O O . HIS A 1 99 ? 109.563 104.331 66.691 1.00 38.02 99 HIS A O 1
ATOM 766 N N . VAL A 1 100 ? 109.529 103.573 68.813 1.00 37.25 100 VAL A N 1
ATOM 767 C CA . VAL A 1 100 ? 109.275 102.188 68.451 1.00 37.68 100 VAL A CA 1
ATOM 768 C C . VAL A 1 100 ? 107.950 101.855 69.112 1.00 41.60 100 VAL A C 1
ATOM 769 O O . VAL A 1 100 ? 107.606 102.439 70.131 1.00 43.81 100 VAL A O 1
ATOM 773 N N . GLU A 1 101 ? 107.207 100.931 68.520 1.00 47.70 101 GLU A N 1
ATOM 774 C CA . GLU A 1 101 ? 105.907 100.521 69.024 1.00 56.57 101 GLU A CA 1
ATOM 775 C C . GLU A 1 101 ? 105.983 99.019 69.277 1.00 60.00 101 GLU A C 1
ATOM 776 O O . GLU A 1 101 ? 106.544 98.282 68.470 1.00 60.59 101 GLU A O 1
ATOM 782 N N . ALA A 1 102 ? 105.436 98.571 70.401 1.00 64.15 102 ALA A N 1
ATOM 783 C CA . ALA A 1 102 ? 105.477 97.154 70.764 1.00 69.06 102 ALA A CA 1
ATOM 784 C C . ALA A 1 102 ? 104.671 96.276 69.823 1.00 71.65 102 ALA A C 1
ATOM 785 O O . ALA A 1 102 ? 103.645 96.705 69.291 1.00 70.76 102 ALA A O 1
ATOM 787 N N . SER A 1 103 ? 105.135 95.045 69.630 1.00 77.01 103 SER A N 1
ATOM 788 C CA . SER A 1 103 ? 104.457 94.088 68.765 1.00 84.78 103 SER A CA 1
ATOM 789 C C . SER A 1 103 ? 104.757 92.639 69.151 1.00 89.78 103 SER A C 1
ATOM 790 O O . SER A 1 103 ? 105.919 92.236 69.300 1.00 90.28 103 SER A O 1
ATOM 793 N N . ASN A 1 104 ? 103.687 91.869 69.329 1.00 94.07 104 ASN A N 1
ATOM 794 C CA . ASN A 1 104 ? 103.788 90.461 69.699 1.00 98.15 104 ASN A CA 1
ATOM 795 C C . ASN A 1 104 ? 104.169 89.626 68.482 1.00 99.26 104 ASN A C 1
ATOM 796 O O . ASN A 1 104 ? 105.101 88.825 68.539 1.00 99.34 104 ASN A O 1
ATOM 801 N N . GLU A 1 105 ? 103.438 89.813 67.386 1.00 100.72 105 GLU A N 1
ATOM 802 C CA . GLU A 1 105 ? 103.718 89.098 66.144 1.00 102.48 105 GLU A CA 1
ATOM 803 C C . GLU A 1 105 ? 105.029 89.660 65.593 1.00 101.22 105 GLU A C 1
ATOM 804 O O . GLU A 1 105 ? 105.204 90.881 65.506 1.00 100.54 105 GLU A O 1
ATOM 810 N N . ARG A 1 106 ? 105.947 88.770 65.230 1.00 99.02 106 ARG A N 1
ATOM 811 C CA . ARG A 1 106 ? 107.249 89.188 64.729 1.00 96.94 106 ARG A CA 1
ATOM 812 C C . ARG A 1 106 ? 107.634 88.558 63.393 1.00 92.81 106 ARG A C 1
ATOM 813 O O . ARG A 1 106 ? 107.310 87.398 63.123 1.00 92.72 106 ARG A O 1
ATOM 821 N N . GLU A 1 107 ? 108.322 89.337 62.560 1.00 86.59 107 GLU A N 1
ATOM 822 C CA . GLU A 1 107 ? 108.763 88.872 61.249 1.00 78.88 107 GLU A CA 1
ATOM 823 C C . GLU A 1 107 ? 110.205 88.379 61.270 1.00 72.40 107 GLU A C 1
ATOM 824 O O . GLU A 1 107 ? 111.098 89.071 61.764 1.00 70.52 107 GLU A O 1
ATOM 830 N N . PHE A 1 108 ? 110.413 87.197 60.696 1.00 66.49 108 PHE A N 1
ATOM 831 C CA . PHE A 1 108 ? 111.721 86.558 60.611 1.00 59.85 108 PHE A CA 1
ATOM 832 C C . PHE A 1 108 ? 111.726 85.723 59.333 1.00 55.65 108 PHE A C 1
ATOM 833 O O . PHE A 1 108 ? 111.277 84.574 59.334 1.00 54.93 108 PHE A O 1
ATOM 841 N N . GLY A 1 109 ? 112.208 86.304 58.240 1.00 48.20 109 GLY A N 1
ATOM 842 C CA . GLY A 1 109 ? 112.235 85.576 56.989 1.00 40.85 109 GLY A CA 1
ATOM 843 C C . GLY A 1 109 ? 112.669 86.416 55.809 1.00 37.08 109 GLY A C 1
ATOM 844 O O . GLY A 1 109 ? 112.878 87.621 55.921 1.00 38.93 109 GLY A O 1
ATOM 845 N N . TYR A 1 110 ? 112.792 85.763 54.663 1.00 33.89 110 TYR A N 1
ATOM 846 C CA . TYR A 1 110 ? 113.214 86.403 53.432 1.00 28.73 110 TYR A CA 1
ATOM 847 C C . TYR A 1 110 ? 112.300 87.514 52.934 1.00 27.64 110 TYR A C 1
ATOM 848 O O . TYR A 1 110 ? 111.080 87.348 52.872 1.00 28.17 110 TYR A O 1
ATOM 857 N N . ALA A 1 111 ? 112.903 88.614 52.493 1.00 17.43 111 ALA A N 1
ATOM 858 C CA . ALA A 1 111 ? 112.139 89.722 51.949 1.00 18.43 111 ALA A CA 1
ATOM 859 C C . ALA A 1 111 ? 113.002 90.514 50.998 1.00 18.37 111 ALA A C 1
ATOM 860 O O . ALA A 1 111 ? 114.212 90.325 50.949 1.00 24.10 111 ALA A O 1
ATOM 862 N N . GLN A 1 112 ? 112.367 91.366 50.209 1.00 18.78 112 GLN A N 1
ATOM 863 C CA . GLN A 1 112 ? 113.070 92.207 49.258 1.00 18.82 112 GLN A CA 1
ATOM 864 C C . GLN A 1 112 ? 112.770 93.623 49.666 1.00 18.32 112 GLN A C 1
ATOM 865 O O . GLN A 1 112 ? 111.601 93.984 49.772 1.00 25.82 112 GLN A O 1
ATOM 871 N N . VAL A 1 113 ? 113.796 94.408 49.985 1.00 19.58 113 VAL A N 1
ATOM 872 C CA . VAL A 1 113 ? 113.540 95.789 50.372 1.00 15.87 113 VAL A CA 1
ATOM 873 C C . VAL A 1 113 ? 113.938 96.685 49.215 1.00 18.06 113 VAL A C 1
ATOM 874 O O . VAL A 1 113 ? 114.868 96.379 48.474 1.00 17.08 113 VAL A O 1
ATOM 878 N N . GLU A 1 114 ? 113.222 97.785 49.051 1.00 18.85 114 GLU A N 1
ATOM 879 C CA . GLU A 1 114 ? 113.493 98.713 47.967 1.00 18.56 114 GLU A CA 1
ATOM 880 C C . GLU A 1 114 ? 114.303 99.915 48.419 1.00 16.62 114 GLU A C 1
ATOM 881 O O . GLU A 1 114 ? 113.931 100.616 49.369 1.00 14.12 114 GLU A O 1
ATOM 887 N N . VAL A 1 115 ? 115.439 100.133 47.776 1.00 11.82 115 VAL A N 1
ATOM 888 C CA . VAL A 1 115 ? 116.255 101.286 48.114 1.00 18.28 115 VAL A CA 1
ATOM 889 C C . VAL A 1 115 ? 115.597 102.537 47.491 1.00 21.55 115 VAL A C 1
ATOM 890 O O . VAL A 1 115 ? 115.338 102.580 46.286 1.00 21.13 115 VAL A O 1
ATOM 894 N N . VAL A 1 116 ? 115.280 103.521 48.330 1.00 20.60 116 VAL A N 1
ATOM 895 C CA . VAL A 1 116 ? 114.646 104.748 47.871 1.00 19.92 116 VAL A CA 1
ATOM 896 C C . VAL A 1 116 ? 115.482 106.016 48.078 1.00 21.01 116 VAL A C 1
ATOM 897 O O . VAL A 1 116 ? 115.083 107.081 47.619 1.00 22.83 116 VAL A O 1
ATOM 901 N N . ASN A 1 117 ? 116.640 105.896 48.732 1.00 18.23 117 ASN A N 1
ATOM 902 C CA . ASN A 1 117 ? 117.535 107.033 49.003 1.00 17.77 117 ASN A CA 1
ATOM 903 C C . ASN A 1 117 ? 118.981 106.577 48.965 1.00 20.60 117 ASN A C 1
ATOM 904 O O . ASN A 1 117 ? 119.262 105.387 49.133 1.00 20.35 117 ASN A O 1
ATOM 909 N N . ASP A 1 118 ? 119.893 107.511 48.708 1.00 14.64 118 ASP A N 1
ATOM 910 C CA . ASP A 1 118 ? 121.305 107.174 48.648 1.00 13.69 118 ASP A CA 1
ATOM 911 C C . ASP A 1 118 ? 121.912 107.052 50.036 1.00 15.92 118 ASP A C 1
ATOM 912 O O . ASP A 1 118 ? 121.474 107.706 50.975 1.00 19.84 118 ASP A O 1
ATOM 917 N N . SER A 1 119 ? 122.915 106.191 50.159 1.00 17.33 119 SER A N 1
ATOM 918 C CA . SER A 1 119 ? 123.608 105.974 51.422 1.00 13.27 119 SER A CA 1
ATOM 919 C C . SER A 1 119 ? 124.899 105.289 51.093 1.00 12.60 119 SER A C 1
ATOM 920 O O . SER A 1 119 ? 124.948 104.422 50.209 1.00 10.58 119 SER A O 1
ATOM 923 N N . ALA A 1 120 ? 125.945 105.664 51.812 1.00 7.18 120 ALA A N 1
ATOM 924 C CA . ALA A 1 120 ? 127.247 105.090 51.578 1.00 12.01 120 ALA A CA 1
ATOM 925 C C . ALA A 1 120 ? 127.231 103.586 51.889 1.00 14.86 120 ALA A C 1
ATOM 926 O O . ALA A 1 120 ? 127.986 102.814 51.297 1.00 14.26 120 ALA A O 1
ATOM 928 N N . LEU A 1 121 ? 126.310 103.170 52.752 1.00 14.74 121 LEU A N 1
ATOM 929 C CA . LEU A 1 121 ? 126.182 101.766 53.136 1.00 19.66 121 LEU A CA 1
ATOM 930 C C . LEU A 1 121 ? 125.741 100.808 52.007 1.00 17.78 121 LEU A C 1
ATOM 931 O O . LEU A 1 121 ? 126.347 99.755 51.805 1.00 16.54 121 LEU A O 1
ATOM 936 N N . VAL A 1 122 ? 124.718 101.202 51.255 1.00 15.72 122 VAL A N 1
ATOM 937 C CA . VAL A 1 122 ? 124.151 100.364 50.197 1.00 16.02 122 VAL A CA 1
ATOM 938 C C . VAL A 1 122 ? 124.363 100.847 48.748 1.00 20.08 122 VAL A C 1
ATOM 939 O O . VAL A 1 122 ? 123.826 100.282 47.798 1.00 22.79 122 VAL A O 1
ATOM 943 N N . ARG A 1 123 ? 125.166 101.879 48.567 1.00 17.28 123 ARG A N 1
ATOM 944 C CA . ARG A 1 123 ? 125.418 102.403 47.235 1.00 17.61 123 ARG A CA 1
ATOM 945 C C . ARG A 1 123 ? 126.177 101.383 46.363 1.00 15.97 123 ARG A C 1
ATOM 946 O O . ARG A 1 123 ? 127.223 100.855 46.772 1.00 12.20 123 ARG A O 1
ATOM 954 N N . GLY A 1 124 ? 125.611 101.090 45.193 1.00 16.77 124 GLY A N 1
ATOM 955 C CA . GLY A 1 124 ? 126.197 100.139 44.260 1.00 15.47 124 GLY A CA 1
ATOM 956 C C . GLY A 1 124 ? 125.850 98.691 44.561 1.00 19.44 124 GLY A C 1
ATOM 957 O O . GLY A 1 124 ? 126.402 97.776 43.944 1.00 24.19 124 GLY A O 1
ATOM 958 N N . ILE A 1 125 ? 124.977 98.478 45.540 1.00 15.47 125 ILE A N 1
ATOM 959 C CA . ILE A 1 125 ? 124.584 97.132 45.944 1.00 19.07 125 ILE A CA 1
ATOM 960 C C . ILE A 1 125 ? 123.148 96.906 45.520 1.00 17.13 125 ILE A C 1
ATOM 961 O O . ILE A 1 125 ? 122.243 97.562 46.024 1.00 15.96 125 ILE A O 1
ATOM 966 N N . GLU A 1 126 ? 122.965 96.011 44.553 1.00 14.16 126 GLU A N 1
ATOM 967 C CA . GLU A 1 126 ? 121.639 95.685 44.017 1.00 21.33 126 GLU A CA 1
ATOM 968 C C . GLU A 1 126 ? 121.489 94.191 43.780 1.00 18.29 126 GLU A C 1
ATOM 969 O O . GLU A 1 126 ? 122.405 93.542 43.262 1.00 15.45 126 GLU A O 1
ATOM 975 N N . ASP A 1 127 ? 120.327 93.642 44.104 1.00 14.74 127 ASP A N 1
ATOM 976 C CA . ASP A 1 127 ? 120.120 92.217 43.863 1.00 12.77 127 ASP A CA 1
ATOM 977 C C . ASP A 1 127 ? 119.116 91.923 42.765 1.00 13.35 127 ASP A C 1
ATOM 978 O O . ASP A 1 127 ? 119.269 90.949 42.022 1.00 14.64 127 ASP A O 1
ATOM 983 N N . ALA A 1 128 ? 118.126 92.798 42.633 1.00 12.95 128 ALA A N 1
ATOM 984 C CA . ALA A 1 128 ? 117.075 92.642 41.634 1.00 19.98 128 ALA A CA 1
ATOM 985 C C . ALA A 1 128 ? 116.460 94.004 41.324 1.00 21.08 128 ALA A C 1
ATOM 986 O O . ALA A 1 128 ? 116.867 95.021 41.892 1.00 23.17 128 ALA A O 1
ATOM 988 N N . LEU A 1 129 ? 115.484 94.020 40.423 1.00 27.78 129 LEU A N 1
ATOM 989 C CA . LEU A 1 129 ? 114.805 95.256 40.029 1.00 29.26 129 LEU A CA 1
ATOM 990 C C . LEU A 1 129 ? 113.312 95.189 40.246 1.00 30.19 129 LEU A C 1
ATOM 991 O O . LEU A 1 129 ? 112.705 94.118 40.173 1.00 32.54 129 LEU A O 1
ATOM 996 N N . THR A 1 130 ? 112.721 96.346 40.504 1.00 33.25 130 THR A N 1
ATOM 997 C CA . THR A 1 130 ? 111.279 96.452 40.671 1.00 33.89 130 THR A CA 1
ATOM 998 C C . THR A 1 130 ? 110.746 96.529 39.250 1.00 36.48 130 THR A C 1
ATOM 999 O O . THR A 1 130 ? 111.516 96.470 38.285 1.00 38.88 130 THR A O 1
ATOM 1003 N N . ALA A 1 131 ? 109.443 96.733 39.108 1.00 42.20 131 ALA A N 1
ATOM 1004 C CA . ALA A 1 131 ? 108.833 96.850 37.785 1.00 45.24 131 ALA A CA 1
ATOM 1005 C C . ALA A 1 131 ? 109.418 98.041 37.007 1.00 46.65 131 ALA A C 1
ATOM 1006 O O . ALA A 1 131 ? 109.624 97.949 35.803 1.00 49.03 131 ALA A O 1
ATOM 1008 N N . ASP A 1 132 ? 109.704 99.144 37.697 1.00 45.95 132 ASP A N 1
ATOM 1009 C CA . ASP A 1 132 ? 110.271 100.322 37.035 1.00 45.89 132 ASP A CA 1
ATOM 1010 C C . ASP A 1 132 ? 111.798 100.421 37.156 1.00 45.58 132 ASP A C 1
ATOM 1011 O O . ASP A 1 132 ? 112.368 101.520 37.114 1.00 45.59 132 ASP A O 1
ATOM 1016 N N . GLY A 1 133 ? 112.456 99.279 37.354 1.00 39.98 133 GLY A N 1
ATOM 1017 C CA . GLY A 1 133 ? 113.904 99.277 37.467 1.00 38.41 133 GLY A CA 1
ATOM 1018 C C . GLY A 1 133 ? 114.537 99.962 38.674 1.00 41.75 133 GLY A C 1
ATOM 1019 O O . GLY A 1 133 ? 115.644 100.508 38.592 1.00 40.62 133 GLY A O 1
ATOM 1020 N N . LYS A 1 134 ? 113.824 99.986 39.793 1.00 41.95 134 LYS A N 1
ATOM 1021 C CA . LYS A 1 134 ? 114.367 100.563 41.021 1.00 41.08 134 LYS A CA 1
ATOM 1022 C C . LYS A 1 134 ? 115.076 99.414 41.745 1.00 35.15 134 LYS A C 1
ATOM 1023 O O . LYS A 1 134 ? 114.726 98.245 41.544 1.00 33.93 134 LYS A O 1
ATOM 1029 N N . PRO A 1 135 ? 116.110 99.727 42.547 1.00 31.45 135 PRO A N 1
ATOM 1030 C CA . PRO A 1 135 ? 116.902 98.744 43.298 1.00 25.59 135 PRO A CA 1
ATOM 1031 C C . PRO A 1 135 ? 116.151 97.928 44.349 1.00 22.88 135 PRO A C 1
ATOM 1032 O O . PRO A 1 135 ? 115.336 98.464 45.096 1.00 18.95 135 PRO A O 1
ATOM 1036 N N . LEU A 1 136 ? 116.469 96.637 44.427 1.00 22.24 136 LEU A N 1
ATOM 1037 C CA . LEU A 1 136 ? 115.879 95.741 45.420 1.00 14.81 136 LEU A CA 1
ATOM 1038 C C . LEU A 1 136 ? 117.014 94.970 46.029 1.00 10.96 136 LEU A C 1
ATOM 1039 O O . LEU A 1 136 ? 117.962 94.640 45.340 1.00 6.48 136 LEU A O 1
ATOM 1044 N N . LEU A 1 137 ? 116.891 94.668 47.319 1.00 16.01 137 LEU A N 1
ATOM 1045 C CA . LEU A 1 137 ? 117.874 93.898 48.067 1.00 15.40 137 LEU A CA 1
ATOM 1046 C C . LEU A 1 137 ? 117.144 92.693 48.644 1.00 15.80 137 LEU A C 1
ATOM 1047 O O . LEU A 1 137 ? 116.062 92.843 49.234 1.00 13.10 137 LEU A O 1
ATOM 1052 N N . ASP A 1 138 ? 117.723 91.511 48.446 1.00 14.48 138 ASP A N 1
ATOM 1053 C CA . ASP A 1 138 ? 117.177 90.252 48.960 1.00 14.40 138 ASP A CA 1
ATOM 1054 C C . ASP A 1 138 ? 117.826 90.062 50.324 1.00 15.94 138 ASP A C 1
ATOM 1055 O O . ASP A 1 138 ? 119.044 89.846 50.440 1.00 16.56 138 ASP A O 1
ATOM 1060 N N . VAL A 1 139 ? 117.004 90.190 51.357 1.00 17.50 139 VAL A N 1
ATOM 1061 C CA . VAL A 1 139 ? 117.462 90.110 52.732 1.00 15.00 139 VAL A CA 1
ATOM 1062 C C . VAL A 1 139 ? 116.657 89.162 53.618 1.00 19.15 139 VAL A C 1
ATOM 1063 O O . VAL A 1 139 ? 115.524 88.761 53.298 1.00 14.07 139 VAL A O 1
ATOM 1067 N N . TRP A 1 140 ? 117.270 88.836 54.748 1.00 21.38 140 TRP A N 1
ATOM 1068 C CA . TRP A 1 140 ? 116.684 87.984 55.760 1.00 25.12 140 TRP A CA 1
ATOM 1069 C C . TRP A 1 140 ? 116.221 88.934 56.843 1.00 23.52 140 TRP A C 1
ATOM 1070 O O . TRP A 1 140 ? 117.022 89.330 57.683 1.00 20.63 140 TRP A O 1
ATOM 1081 N N . MET A 1 141 ? 114.950 89.340 56.774 1.00 25.03 141 M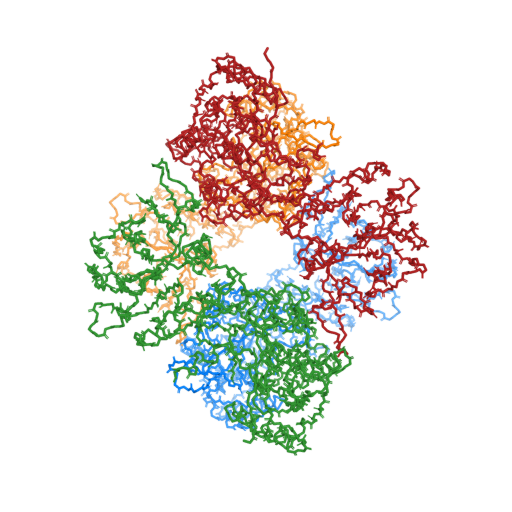ET A N 1
ATOM 1082 C CA . MET A 1 141 ? 114.356 90.268 57.737 1.00 28.07 141 MET A CA 1
ATOM 1083 C C . MET A 1 141 ? 114.184 89.653 59.111 1.00 32.37 141 MET A C 1
ATOM 1084 O O . MET A 1 141 ? 114.087 88.430 59.262 1.00 31.71 141 MET A O 1
ATOM 1089 N N . SER A 1 142 ? 114.059 90.533 60.093 1.00 38.56 142 SER A N 1
ATOM 1090 C CA . SER A 1 142 ? 113.885 90.150 61.486 1.00 42.47 142 SER A CA 1
ATOM 1091 C C . SER A 1 142 ? 113.486 91.379 62.279 1.00 45.36 142 SER A C 1
ATOM 1092 O O . SER A 1 142 ? 114.345 92.173 62.658 1.00 49.65 142 SER A O 1
ATOM 1095 N N . HIS A 1 143 ? 112.181 91.588 62.422 1.00 49.28 143 HIS A N 1
ATOM 1096 C CA . HIS A 1 143 ? 111.686 92.726 63.190 1.00 49.23 143 HIS A CA 1
ATOM 1097 C C . HIS A 1 143 ? 110.527 92.352 64.089 1.00 48.89 143 HIS A C 1
ATOM 1098 O O . HIS A 1 143 ? 109.520 91.784 63.645 1.00 48.08 143 HIS A O 1
ATOM 1105 N N . GLY A 1 144 ? 110.723 92.615 65.373 1.00 51.58 144 GLY A N 1
ATOM 1106 C CA . GLY A 1 144 ? 109.699 92.348 66.356 1.00 50.63 144 GLY A CA 1
ATOM 1107 C C . GLY A 1 144 ? 108.805 93.561 66.394 1.00 50.92 144 GLY A C 1
ATOM 1108 O O . GLY A 1 144 ? 107.889 93.684 65.581 1.00 56.01 144 GLY A O 1
ATOM 1109 N N . ASP A 1 145 ? 109.145 94.503 67.264 1.00 48.65 145 ASP A N 1
ATOM 1110 C CA . ASP A 1 145 ? 108.379 95.729 67.418 1.00 47.92 145 ASP A CA 1
ATOM 1111 C C . ASP A 1 145 ? 108.415 96.595 66.171 1.00 47.77 145 ASP A C 1
ATOM 1112 O O . ASP A 1 145 ? 109.328 96.495 65.346 1.00 47.81 145 ASP A O 1
ATOM 1117 N N . LYS A 1 146 ? 107.440 97.486 66.071 1.00 48.49 146 LYS A N 1
ATOM 1118 C CA . LYS A 1 146 ? 107.314 98.377 64.931 1.00 48.34 146 LYS A CA 1
ATOM 1119 C C . LYS A 1 146 ? 107.970 99.753 65.120 1.00 45.51 146 LYS A C 1
ATOM 1120 O O . LYS A 1 146 ? 107.519 100.549 65.934 1.00 44.22 146 LYS A O 1
ATOM 1126 N N . VAL A 1 147 ? 109.049 100.023 64.387 1.00 42.17 147 VAL A N 1
ATOM 1127 C CA . VAL A 1 147 ? 109.710 101.325 64.455 1.00 38.46 147 VAL A CA 1
ATOM 1128 C C . VAL A 1 147 ? 108.763 102.253 63.700 1.00 37.50 147 VAL A C 1
ATOM 1129 O O . VAL A 1 147 ? 108.502 102.039 62.525 1.00 37.88 147 VAL A O 1
ATOM 1133 N N . THR A 1 148 ? 108.242 103.268 64.380 1.00 40.15 148 THR A N 1
ATOM 1134 C CA . THR A 1 148 ? 107.279 104.191 63.773 1.00 37.88 148 THR A CA 1
ATOM 1135 C C . THR A 1 148 ? 107.814 105.570 63.395 1.00 36.74 148 THR A C 1
ATOM 1136 O O . THR A 1 148 ? 107.150 106.320 62.684 1.00 39.05 148 THR A O 1
ATOM 1140 N N . ALA A 1 149 ? 108.990 105.921 63.898 1.00 33.51 149 ALA A N 1
ATOM 1141 C CA . ALA A 1 149 ? 109.593 107.206 63.584 1.00 30.45 149 ALA A CA 1
ATOM 1142 C C . ALA A 1 149 ? 111.089 107.149 63.850 1.00 28.04 149 ALA A C 1
ATOM 1143 O O . ALA A 1 149 ? 111.522 106.731 64.917 1.00 31.30 149 ALA A O 1
ATOM 1145 N N . ILE A 1 150 ? 111.878 107.529 62.863 1.00 25.32 150 ILE A N 1
ATOM 1146 C CA . ILE A 1 150 ? 113.325 107.516 63.009 1.00 26.28 150 ILE A CA 1
ATOM 1147 C C . ILE A 1 150 ? 113.751 108.866 63.566 1.00 25.04 150 ILE A C 1
ATOM 1148 O O . ILE A 1 150 ? 112.969 109.798 63.541 1.00 26.26 150 ILE A O 1
ATOM 1153 N N . PRO A 1 151 ? 114.966 108.972 64.139 1.00 27.17 151 PRO A N 1
ATOM 1154 C CA . PRO A 1 151 ? 115.393 110.273 64.675 1.00 28.03 151 PRO A CA 1
ATOM 1155 C C . PRO A 1 151 ? 115.324 111.330 63.578 1.00 30.82 151 PRO A C 1
ATOM 1156 O O . PRO A 1 151 ? 115.387 111.010 62.402 1.00 34.34 151 PRO A O 1
ATOM 1160 N N . SER A 1 152 ? 115.240 112.593 63.958 1.00 39.78 152 SER A N 1
ATOM 1161 C CA . SER A 1 152 ? 115.112 113.665 62.971 1.00 42.37 152 SER A CA 1
ATOM 1162 C C . SER A 1 152 ? 116.231 113.806 61.948 1.00 40.57 152 SER A C 1
ATOM 1163 O O . SER A 1 152 ? 115.975 114.140 60.783 1.00 45.31 152 SER A O 1
ATOM 1166 N N . ASP A 1 153 ? 117.461 113.565 62.380 1.00 33.48 153 ASP A N 1
ATOM 1167 C CA . ASP A 1 153 ? 118.613 113.699 61.503 1.00 31.74 153 ASP A CA 1
ATOM 1168 C C . ASP A 1 153 ? 118.933 112.497 60.602 1.00 27.98 153 ASP A C 1
ATOM 1169 O O . ASP A 1 153 ? 119.935 112.508 59.882 1.00 27.62 153 ASP A O 1
ATOM 1174 N N . PHE A 1 154 ? 118.088 111.472 60.653 1.00 23.04 154 PHE A N 1
ATOM 1175 C CA . PHE A 1 154 ? 118.254 110.266 59.839 1.00 25.68 154 PHE A CA 1
ATOM 1176 C C . PHE A 1 154 ? 117.332 110.313 58.616 1.00 26.45 154 PHE A C 1
ATOM 1177 O O . PHE A 1 154 ? 116.422 111.132 58.553 1.00 26.50 154 PHE A O 1
ATOM 1185 N N . ILE A 1 155 ? 117.561 109.426 57.652 1.00 25.70 155 ILE A N 1
ATOM 1186 C CA . ILE A 1 155 ? 116.703 109.339 56.470 1.00 25.67 155 ILE A CA 1
ATOM 1187 C C . ILE A 1 155 ? 116.395 107.871 56.210 1.00 24.53 155 ILE A C 1
ATOM 1188 O O . ILE A 1 155 ? 117.177 106.989 56.585 1.00 24.60 155 ILE A O 1
ATOM 1193 N N . THR A 1 156 ? 115.244 107.616 55.602 1.00 21.52 156 THR A N 1
ATOM 1194 C CA . THR A 1 156 ? 114.834 106.267 55.241 1.00 23.19 156 THR A CA 1
ATOM 1195 C C . THR A 1 156 ? 115.653 105.922 53.999 1.00 22.36 156 THR A C 1
ATOM 1196 O O . THR A 1 156 ? 115.610 106.652 53.007 1.00 24.09 156 THR A O 1
ATOM 1200 N N . VAL A 1 157 ? 116.446 104.857 54.066 1.00 23.42 157 VAL A N 1
ATOM 1201 C CA . VAL A 1 157 ? 117.262 104.454 52.918 1.00 19.53 157 VAL A CA 1
ATOM 1202 C C . VAL A 1 157 ? 116.558 103.380 52.082 1.00 25.00 157 VAL A C 1
ATOM 1203 O O . VAL A 1 157 ? 116.645 103.389 50.853 1.00 25.06 157 VAL A O 1
ATOM 1207 N N . ALA A 1 158 ? 115.823 102.491 52.748 1.00 22.34 158 ALA A N 1
ATOM 1208 C CA . ALA A 1 158 ? 115.113 101.417 52.079 1.00 18.62 158 ALA A CA 1
ATOM 1209 C C . ALA A 1 158 ? 113.872 101.057 52.868 1.00 19.63 158 ALA A C 1
ATOM 1210 O O . ALA A 1 158 ? 113.851 101.159 54.091 1.00 22.62 158 ALA A O 1
ATOM 1212 N N . SER A 1 159 ? 112.841 100.618 52.161 1.00 25.08 159 SER A N 1
ATOM 1213 C CA . SER A 1 159 ? 111.569 100.278 52.786 1.00 28.53 159 SER A CA 1
ATOM 1214 C C . SER A 1 159 ? 111.065 98.956 52.274 1.00 31.45 159 SER A C 1
ATOM 1215 O O . SER A 1 159 ? 111.643 98.357 51.367 1.00 33.67 159 SER A O 1
ATOM 1218 N N . THR A 1 160 ? 109.931 98.546 52.815 1.00 36.60 160 THR A N 1
ATOM 1219 C CA . THR A 1 160 ? 109.294 97.317 52.412 1.00 41.92 160 THR A CA 1
ATOM 1220 C C . THR A 1 160 ? 107.854 97.443 52.902 1.00 44.03 160 THR A C 1
ATOM 1221 O O . THR A 1 160 ? 107.537 98.372 53.645 1.00 40.73 160 THR A O 1
ATOM 1225 N N . GLU A 1 161 ? 106.985 96.561 52.425 1.00 51.37 161 GLU A N 1
ATOM 1226 C CA . GLU A 1 161 ? 105.566 96.568 52.785 1.00 59.02 161 GLU A CA 1
ATOM 1227 C C . GLU A 1 161 ? 105.314 96.715 54.287 1.00 58.90 161 GLU A C 1
ATOM 1228 O O . GLU A 1 161 ? 104.799 97.735 54.755 1.00 57.66 161 GLU A O 1
ATOM 1234 N N . SER A 1 162 ? 105.684 95.676 55.025 1.00 55.31 162 SER A N 1
ATOM 1235 C CA . SER A 1 162 ? 105.498 95.629 56.468 1.00 56.00 162 SER A CA 1
ATOM 1236 C C . SER A 1 162 ? 106.489 96.495 57.247 1.00 51.88 162 SER A C 1
ATOM 1237 O O . SER A 1 162 ? 106.229 96.894 58.378 1.00 53.74 162 SER A O 1
ATOM 1240 N N . CYS A 1 163 ? 107.633 96.769 56.640 1.00 44.58 163 CYS A N 1
ATOM 1241 C CA . CYS A 1 163 ? 108.681 97.522 57.303 1.00 39.10 163 CYS A CA 1
ATOM 1242 C C . CYS A 1 163 ? 109.035 98.829 56.604 1.00 34.16 163 CYS A C 1
ATOM 1243 O O . CYS A 1 163 ? 109.920 98.873 55.754 1.00 31.64 163 CYS A O 1
ATOM 1246 N N . PRO A 1 164 ? 108.344 99.917 56.962 1.00 34.90 164 PRO A N 1
ATOM 1247 C CA . PRO A 1 164 ? 108.566 101.249 56.388 1.00 31.74 164 PRO A CA 1
ATOM 1248 C C . PRO A 1 164 ? 110.039 101.670 56.423 1.00 31.63 164 PRO A C 1
ATOM 1249 O O . PRO A 1 164 ? 110.564 102.167 55.432 1.00 29.56 164 PRO A O 1
ATOM 1253 N N . PHE A 1 165 ? 110.701 101.452 57.562 1.00 27.44 165 PHE A N 1
ATOM 1254 C CA . PHE A 1 165 ? 112.104 101.825 57.727 1.00 25.27 165 PHE A CA 1
ATOM 1255 C C . PHE A 1 165 ? 112.992 100.584 57.779 1.00 23.10 165 PHE A C 1
ATOM 1256 O O . PHE A 1 165 ? 113.448 100.189 58.857 1.00 24.70 165 PHE A O 1
ATOM 1264 N N . ALA A 1 166 ? 113.203 99.944 56.631 1.00 20.49 166 ALA A N 1
ATOM 1265 C CA . ALA A 1 166 ? 114.044 98.747 56.576 1.00 18.77 166 ALA A CA 1
ATOM 1266 C C . ALA A 1 166 ? 115.517 99.129 56.832 1.00 17.96 166 ALA A C 1
ATOM 1267 O O . ALA A 1 166 ? 116.276 98.356 57.418 1.00 17.48 166 ALA A O 1
ATOM 1269 N N . ILE A 1 167 ? 115.925 100.300 56.345 1.00 16.96 167 ILE A N 1
ATOM 1270 C CA . ILE A 1 167 ? 117.286 100.799 56.545 1.00 14.04 167 ILE A CA 1
ATOM 1271 C C . ILE A 1 167 ? 117.175 102.282 56.855 1.00 16.90 167 ILE A C 1
ATOM 1272 O O . ILE A 1 167 ? 116.412 102.996 56.206 1.00 18.96 167 ILE A O 1
ATOM 1277 N N . MET A 1 168 ? 117.901 102.745 57.863 1.00 18.69 168 MET A N 1
ATOM 1278 C CA . MET A 1 168 ? 117.897 104.162 58.215 1.00 19.90 168 MET A CA 1
ATOM 1279 C C . MET A 1 168 ? 119.353 104.602 58.306 1.00 20.20 168 MET A C 1
ATOM 1280 O O . MET A 1 168 ? 120.227 103.789 58.654 1.00 20.24 168 MET A O 1
ATOM 1285 N N . ALA A 1 169 ? 119.631 105.855 57.945 1.00 13.13 169 ALA A N 1
ATOM 1286 C CA . ALA A 1 169 ? 121.000 106.348 58.003 1.00 10.17 169 ALA A CA 1
ATOM 1287 C C . ALA A 1 169 ? 121.116 107.835 58.298 1.00 17.90 169 ALA A C 1
ATOM 1288 O O . ALA A 1 169 ? 120.238 108.636 57.955 1.00 12.34 169 ALA A O 1
ATOM 1290 N N . ASN A 1 170 ? 122.218 108.184 58.947 1.00 15.77 170 ASN A N 1
ATOM 1291 C CA . ASN A 1 170 ? 122.561 109.570 59.240 1.00 17.34 170 ASN A CA 1
ATOM 1292 C C . ASN A 1 170 ? 123.961 109.607 58.649 1.00 14.64 170 ASN A C 1
ATOM 1293 O O . ASN A 1 170 ? 124.932 109.272 59.317 1.00 16.92 170 ASN A O 1
ATOM 1298 N N . GLU A 1 171 ? 124.037 109.906 57.357 1.00 16.18 171 GLU A N 1
ATOM 1299 C CA . GLU A 1 171 ? 125.310 109.954 56.645 1.00 20.43 171 GLU A CA 1
ATOM 1300 C C . GLU A 1 171 ? 126.367 110.840 57.270 1.00 22.18 171 GLU A C 1
ATOM 1301 O O . GLU A 1 171 ? 127.557 110.595 57.095 1.00 24.74 171 GLU A O 1
ATOM 1307 N N . GLU A 1 172 ? 125.952 111.905 57.946 1.00 28.14 172 GLU A N 1
ATOM 1308 C CA . GLU A 1 172 ? 126.932 112.807 58.526 1.00 32.03 172 GLU A CA 1
ATOM 1309 C C . GLU A 1 172 ? 127.609 112.194 59.734 1.00 26.60 172 GLU A C 1
ATOM 1310 O O . GLU A 1 172 ? 128.816 112.325 59.903 1.00 24.54 172 GLU A O 1
ATOM 1316 N N . LYS A 1 173 ? 126.828 111.493 60.548 1.00 23.87 173 LYS A N 1
ATOM 1317 C CA . LYS A 1 173 ? 127.339 110.845 61.750 1.00 21.61 173 LYS A CA 1
ATOM 1318 C C . LYS A 1 173 ? 127.871 109.450 61.485 1.00 21.24 173 LYS A C 1
ATOM 1319 O O . LYS A 1 173 ? 128.636 108.924 62.286 1.00 22.28 173 LYS A O 1
ATOM 1325 N N . ARG A 1 174 ? 127.448 108.852 60.371 1.00 18.55 174 ARG A N 1
ATOM 1326 C CA . ARG A 1 174 ? 127.856 107.504 59.996 1.00 16.24 174 ARG A CA 1
ATOM 1327 C C . ARG A 1 174 ? 127.241 106.494 60.955 1.00 14.47 174 ARG A C 1
ATOM 1328 O O . ARG A 1 174 ? 127.929 105.691 61.581 1.00 13.12 174 ARG A O 1
ATOM 1336 N N . PHE A 1 175 ? 125.939 106.642 61.142 1.00 14.84 175 PHE A N 1
ATOM 1337 C CA . PHE A 1 175 ? 125.143 105.787 62.004 1.00 16.05 175 PHE A CA 1
ATOM 1338 C C . PHE A 1 175 ? 124.164 105.150 61.032 1.00 17.23 175 PHE A C 1
ATOM 1339 O O . PHE A 1 175 ? 123.494 105.870 60.284 1.00 14.36 175 PHE A O 1
ATOM 1347 N N . TYR A 1 176 ? 124.103 103.821 61.024 1.00 10.54 176 TYR A N 1
ATOM 1348 C CA . TYR A 1 176 ? 123.232 103.092 60.114 1.00 8.25 176 TYR A CA 1
ATOM 1349 C C . TYR A 1 176 ? 122.496 102.020 60.871 1.00 11.04 176 TYR A C 1
ATOM 1350 O O . TYR A 1 176 ? 123.046 101.381 61.771 1.00 13.82 176 TYR A O 1
ATOM 1359 N N . GLY A 1 177 ? 121.244 101.813 60.512 1.00 13.57 177 GLY A N 1
ATOM 1360 C CA . GLY A 1 177 ? 120.488 100.779 61.169 1.00 12.62 177 GLY A CA 1
ATOM 1361 C C . GLY A 1 177 ? 119.761 100.016 60.096 1.00 14.55 177 GLY A C 1
ATOM 1362 O O . GLY A 1 177 ? 119.221 100.628 59.174 1.00 16.69 177 GLY A O 1
ATOM 1363 N N . VAL A 1 178 ? 119.817 98.694 60.163 1.00 11.50 178 VAL A N 1
ATOM 1364 C CA . VAL A 1 178 ? 119.117 97.836 59.208 1.00 13.96 178 VAL A CA 1
ATOM 1365 C C . VAL A 1 178 ? 118.239 96.864 60.006 1.00 19.19 178 VAL A C 1
ATOM 1366 O O . VAL A 1 178 ? 118.600 96.460 61.131 1.00 17.65 178 VAL A O 1
ATOM 1370 N N . GLN A 1 179 ? 117.069 96.529 59.460 1.00 17.35 179 GLN A N 1
ATOM 1371 C CA . GLN A 1 179 ? 116.163 95.609 60.133 1.00 18.29 179 GLN A CA 1
ATOM 1372 C C . GLN A 1 179 ? 116.275 94.196 59.571 1.00 19.84 179 GLN A C 1
ATOM 1373 O O . GLN A 1 179 ? 115.293 93.455 59.503 1.00 23.64 179 GLN A O 1
ATOM 1379 N N . PHE A 1 180 ? 117.478 93.835 59.136 1.00 19.91 180 PHE A N 1
ATOM 1380 C CA . PHE A 1 180 ? 117.723 92.513 58.592 1.00 15.02 180 PHE A CA 1
ATOM 1381 C C . PHE A 1 180 ? 119.143 92.079 58.960 1.00 18.27 180 PHE A C 1
ATOM 1382 O O . PHE A 1 180 ? 119.965 92.900 59.398 1.00 16.05 180 PHE A O 1
ATOM 1390 N N . HIS A 1 181 ? 119.427 90.790 58.805 1.00 18.29 181 HIS A N 1
ATOM 1391 C CA . HIS A 1 181 ? 120.738 90.253 59.161 1.00 18.86 181 HIS A CA 1
ATOM 1392 C C . HIS A 1 181 ? 121.660 90.064 58.002 1.00 18.11 181 HIS A C 1
ATOM 1393 O O . HIS A 1 181 ? 121.520 89.100 57.260 1.00 21.68 181 HIS A O 1
ATOM 1400 N N . PRO A 1 182 ? 122.637 90.964 57.839 1.00 17.56 182 PRO A N 1
ATOM 1401 C CA . PRO A 1 182 ? 123.581 90.833 56.722 1.00 15.04 182 PRO A CA 1
ATOM 1402 C C . PRO A 1 182 ? 124.592 89.707 56.933 1.00 16.17 182 PRO A C 1
ATOM 1403 O O . PRO A 1 182 ? 125.242 89.264 56.000 1.00 16.17 182 PRO A O 1
ATOM 1407 N N . GLU A 1 183 ? 124.706 89.232 58.164 1.00 16.04 183 GLU A N 1
ATOM 1408 C CA . GLU A 1 183 ? 125.653 88.185 58.512 1.00 16.21 183 GLU A CA 1
ATOM 1409 C C . GLU A 1 183 ? 125.225 86.782 58.096 1.00 19.14 183 GLU A C 1
ATOM 1410 O O . GLU A 1 183 ? 126.061 85.871 58.082 1.00 24.19 183 GLU A O 1
ATOM 1416 N N . VAL A 1 184 ? 123.941 86.601 57.777 1.00 20.15 184 VAL A N 1
ATOM 1417 C CA . VAL A 1 184 ? 123.436 85.301 57.329 1.00 20.13 184 VAL A CA 1
ATOM 1418 C C . VAL A 1 184 ? 123.478 85.234 55.800 1.00 22.10 184 VAL A C 1
ATOM 1419 O O . VAL A 1 184 ? 123.308 86.239 55.113 1.00 20.02 184 VAL A O 1
ATOM 1423 N N . THR A 1 185 ? 123.644 84.032 55.272 1.00 24.92 185 THR A N 1
ATOM 1424 C CA . THR A 1 185 ? 123.748 83.830 53.831 1.00 25.24 185 THR A CA 1
ATOM 1425 C C . THR A 1 185 ? 122.493 84.151 53.028 1.00 20.02 185 THR A C 1
ATOM 1426 O O . THR A 1 185 ? 122.573 84.368 51.822 1.00 22.41 185 THR A O 1
ATOM 1430 N N . HIS A 1 186 ? 121.342 84.209 53.689 1.00 16.00 186 HIS A N 1
ATOM 1431 C CA . HIS A 1 186 ? 120.085 84.519 53.006 1.00 16.66 186 HIS A CA 1
ATOM 1432 C C . HIS A 1 186 ? 120.071 85.961 52.513 1.00 19.28 186 HIS A C 1
ATOM 1433 O O . HIS A 1 186 ? 119.258 86.326 51.668 1.00 25.68 186 HIS A O 1
ATOM 1440 N N . THR A 1 187 ? 120.924 86.797 53.097 1.00 17.98 187 THR A N 1
ATOM 1441 C CA . THR A 1 187 ? 121.045 88.168 52.660 1.00 17.23 187 THR A CA 1
ATOM 1442 C C . THR A 1 187 ? 122.129 88.066 51.601 1.00 16.91 187 THR A C 1
ATOM 1443 O O . THR A 1 187 ? 123.327 88.067 51.902 1.00 21.61 187 THR A O 1
ATOM 1447 N N . ARG A 1 188 ? 121.683 87.968 50.357 1.00 14.96 188 ARG A N 1
ATOM 1448 C CA . ARG A 1 188 ? 122.556 87.794 49.198 1.00 14.23 188 ARG A CA 1
ATOM 1449 C C . ARG A 1 188 ? 123.880 88.561 49.211 1.00 16.46 188 ARG A C 1
ATOM 1450 O O . ARG A 1 188 ? 124.939 87.968 49.000 1.00 20.29 188 ARG A O 1
ATOM 1458 N N . GLN A 1 189 ? 123.841 89.873 49.430 1.00 15.80 189 GLN A N 1
ATOM 1459 C CA . GLN A 1 189 ? 125.094 90.622 49.455 1.00 12.63 189 GLN A CA 1
ATOM 1460 C C . GLN A 1 189 ? 125.356 91.199 50.819 1.00 13.81 189 GLN A C 1
ATOM 1461 O O . GLN A 1 189 ? 125.862 92.317 50.956 1.00 16.80 189 GLN A O 1
ATOM 1467 N N . GLY A 1 190 ? 125.053 90.394 51.832 1.00 13.28 190 GLY A N 1
ATOM 1468 C CA . GLY A 1 190 ? 125.256 90.798 53.206 1.00 14.40 190 GLY A CA 1
ATOM 1469 C C . GLY A 1 190 ? 126.712 91.071 53.544 1.00 16.48 190 GLY A C 1
ATOM 1470 O O . GLY A 1 190 ? 127.019 92.083 54.189 1.00 12.45 190 GLY A O 1
ATOM 1471 N N . MET A 1 191 ? 127.603 90.175 53.116 1.00 14.17 191 MET A N 1
ATOM 1472 C CA . MET A 1 191 ? 129.030 90.315 53.371 1.00 14.20 191 MET A CA 1
ATOM 1473 C C . MET A 1 191 ? 129.559 91.599 52.774 1.00 17.84 191 MET A C 1
ATOM 1474 O O . MET A 1 191 ? 130.404 92.281 53.363 1.00 17.19 191 MET A O 1
ATOM 1479 N N . ARG A 1 192 ? 129.076 91.904 51.579 1.00 15.49 192 ARG A N 1
ATOM 1480 C CA . ARG A 1 192 ? 129.489 93.101 50.875 1.00 16.20 192 ARG A CA 1
ATOM 1481 C C . ARG A 1 192 ? 129.085 94.336 51.656 1.00 11.84 192 ARG A C 1
ATOM 1482 O O . ARG A 1 192 ? 129.760 95.350 51.630 1.00 14.12 192 ARG A O 1
ATOM 1490 N N . MET A 1 193 ? 127.963 94.233 52.338 1.00 13.28 193 MET A N 1
ATOM 1491 C CA . MET A 1 193 ? 127.450 95.317 53.149 1.00 18.27 193 MET A CA 1
ATOM 1492 C C . MET A 1 193 ? 128.295 95.435 54.417 1.00 16.61 193 MET A C 1
ATOM 1493 O O . MET A 1 193 ? 128.604 96.539 54.857 1.00 16.93 193 MET A O 1
ATOM 1498 N N . LEU A 1 194 ? 128.689 94.298 54.990 1.00 17.43 194 LEU A N 1
ATOM 1499 C CA . LEU A 1 194 ? 129.524 94.316 56.181 1.00 13.43 194 LEU A CA 1
ATOM 1500 C C . LEU A 1 194 ? 130.882 94.862 55.797 1.00 16.07 194 LEU A C 1
ATOM 1501 O O . LEU A 1 194 ? 131.496 95.616 56.556 1.00 16.67 194 LEU A O 1
ATOM 1506 N N . GLU A 1 195 ? 131.328 94.524 54.593 1.00 13.82 195 GLU A N 1
ATOM 1507 C CA . GLU A 1 195 ? 132.620 94.985 54.100 1.00 15.10 195 GLU A CA 1
ATOM 1508 C C . GLU A 1 195 ? 132.578 96.488 53.875 1.00 16.40 195 GLU A C 1
ATOM 1509 O O . GLU A 1 195 ? 133.530 97.188 54.199 1.00 13.80 195 GLU A O 1
ATOM 1515 N N . ARG A 1 196 ? 131.481 96.968 53.297 1.00 11.53 196 ARG A N 1
ATOM 1516 C CA . ARG A 1 196 ? 131.309 98.393 53.053 1.00 18.67 196 ARG A CA 1
ATOM 1517 C C . ARG A 1 196 ? 131.496 99.120 54.397 1.00 13.12 196 ARG A C 1
ATOM 1518 O O . ARG A 1 196 ? 132.287 100.049 54.498 1.00 18.56 196 ARG A O 1
ATOM 1526 N N . PHE A 1 197 ? 130.838 98.631 55.443 1.00 13.02 197 PHE A N 1
ATOM 1527 C CA . PHE A 1 197 ? 130.940 99.243 56.766 1.00 7.48 197 PHE A CA 1
ATOM 1528 C C . PHE A 1 197 ? 132.328 99.152 57.400 1.00 13.09 197 PHE A C 1
ATOM 1529 O O . PHE A 1 197 ? 132.896 100.161 57.820 1.00 12.68 197 PHE A O 1
ATOM 1537 N N . VAL A 1 198 ? 132.875 97.944 57.471 1.00 15.15 198 VAL A N 1
ATOM 1538 C CA . VAL A 1 198 ? 134.182 97.746 58.084 1.00 21.09 198 VAL A CA 1
ATOM 1539 C C . VAL A 1 198 ? 135.375 98.321 57.303 1.00 19.59 198 VAL A C 1
ATOM 1540 O O . VAL A 1 198 ? 136.238 99.006 57.874 1.00 24.52 198 VAL A O 1
ATOM 1544 N N . ARG A 1 199 ? 135.426 98.089 56.006 1.00 16.10 199 ARG A N 1
ATOM 1545 C CA . ARG A 1 199 ? 136.550 98.588 55.236 1.00 18.92 199 ARG A CA 1
ATOM 1546 C C . ARG A 1 199 ? 136.413 100.019 54.734 1.00 19.14 199 ARG A C 1
ATOM 1547 O O . ARG A 1 199 ? 137.284 100.845 54.983 1.00 17.34 199 ARG A O 1
ATOM 1555 N N . ASP A 1 200 ? 135.308 100.332 54.075 1.00 16.24 200 ASP A N 1
ATOM 1556 C CA . ASP A 1 200 ? 135.138 101.669 53.523 1.00 17.44 200 ASP A CA 1
ATOM 1557 C C . ASP A 1 200 ? 134.778 102.734 54.545 1.00 17.67 200 ASP A C 1
ATOM 1558 O O . ASP A 1 200 ? 135.548 103.659 54.770 1.00 18.05 200 ASP A O 1
ATOM 1563 N N . ILE A 1 201 ? 133.642 102.564 55.213 1.00 12.92 201 ILE A N 1
ATOM 1564 C CA . ILE A 1 201 ? 133.178 103.532 56.197 1.00 10.06 201 ILE A CA 1
ATOM 1565 C C . ILE A 1 201 ? 134.057 103.694 57.445 1.00 15.80 201 ILE A C 1
ATOM 1566 O O . ILE A 1 201 ? 134.365 104.830 57.846 1.00 21.97 201 ILE A O 1
ATOM 1571 N N . CYS A 1 202 ? 134.465 102.583 58.054 1.00 17.14 202 CYS A N 1
ATOM 1572 C CA . CYS A 1 202 ? 135.327 102.616 59.241 1.00 17.35 202 CYS A CA 1
ATOM 1573 C C . CYS A 1 202 ? 136.802 102.736 58.879 1.00 15.05 202 CYS A C 1
ATOM 1574 O O . CYS A 1 202 ? 137.643 102.950 59.741 1.00 18.23 202 CYS A O 1
ATOM 1577 N N . GLN A 1 203 ? 137.111 102.575 57.598 1.00 21.08 203 GLN A N 1
ATOM 1578 C CA . GLN A 1 203 ? 138.472 102.703 57.100 1.00 18.48 203 GLN A CA 1
ATOM 1579 C C . GLN A 1 203 ? 139.461 101.769 57.749 1.00 20.97 203 GLN A C 1
ATOM 1580 O O . GLN A 1 203 ? 140.601 102.148 58.042 1.00 20.86 203 GLN A O 1
ATOM 1586 N N . CYS A 1 204 ? 139.032 100.536 57.968 1.00 21.86 204 CYS A N 1
ATOM 1587 C CA . CYS A 1 204 ? 139.901 99.558 58.569 1.00 24.95 204 CYS A CA 1
ATOM 1588 C C . CYS A 1 204 ? 140.712 98.825 57.510 1.00 27.06 204 CYS A C 1
ATOM 1589 O O . CYS A 1 204 ? 140.206 98.499 56.444 1.00 28.75 204 CYS A O 1
ATOM 1592 N N . GLU A 1 205 ? 142.004 98.660 57.764 1.00 31.22 205 GLU A N 1
ATOM 1593 C CA . GLU A 1 205 ? 142.863 97.901 56.857 1.00 31.38 205 GLU A CA 1
ATOM 1594 C C . GLU A 1 205 ? 142.529 96.447 57.187 1.00 27.63 205 GLU A C 1
ATOM 1595 O O . GLU A 1 205 ? 142.079 96.154 58.296 1.00 23.38 205 GLU A O 1
ATOM 1601 N N . ALA A 1 206 ? 142.789 95.544 56.250 1.00 21.65 206 ALA A N 1
ATOM 1602 C CA . ALA A 1 206 ? 142.526 94.127 56.453 1.00 19.90 206 ALA A CA 1
ATOM 1603 C C . ALA A 1 206 ? 143.860 93.407 56.766 1.00 18.67 206 ALA A C 1
ATOM 1604 O O . ALA A 1 206 ? 144.415 92.712 55.914 1.00 17.35 206 ALA A O 1
ATOM 1606 N N . LEU A 1 207 ? 144.389 93.595 57.971 1.00 16.77 207 LEU A N 1
ATOM 1607 C CA . LEU A 1 207 ? 145.668 92.977 58.342 1.00 13.44 207 LEU A CA 1
ATOM 1608 C C . LEU A 1 207 ? 145.526 91.678 59.103 1.00 19.41 207 LEU A C 1
ATOM 1609 O O . LEU A 1 207 ? 146.497 90.914 59.214 1.00 23.15 207 LEU A O 1
ATOM 1614 N N . TRP A 1 208 ? 144.316 91.419 59.599 1.00 17.97 208 TRP A N 1
ATOM 1615 C CA . TRP A 1 208 ? 144.010 90.225 60.378 1.00 17.26 208 TRP A CA 1
ATOM 1616 C C . TRP A 1 208 ? 143.849 89.003 59.447 1.00 18.22 208 TRP A C 1
ATOM 1617 O O . TRP A 1 208 ? 142.731 88.552 59.156 1.00 14.55 208 TRP A O 1
ATOM 1628 N N . THR A 1 209 ? 144.980 88.521 58.936 1.00 15.20 209 THR A N 1
ATOM 1629 C CA . THR A 1 209 ? 145.019 87.372 58.040 1.00 17.22 209 THR A CA 1
ATOM 1630 C C . THR A 1 209 ? 145.781 86.236 58.751 1.00 19.04 209 THR A C 1
ATOM 1631 O O . THR A 1 209 ? 146.584 86.490 59.655 1.00 15.47 209 THR A O 1
ATOM 1635 N N . PRO A 1 210 ? 145.552 84.976 58.345 1.00 15.62 210 PRO A N 1
ATOM 1636 C CA . PRO A 1 210 ? 146.212 83.810 58.948 1.00 17.03 210 PRO A CA 1
ATOM 1637 C C . PRO A 1 210 ? 147.718 83.913 59.105 1.00 14.88 210 PRO A C 1
ATOM 1638 O O . PRO A 1 210 ? 148.259 83.581 60.158 1.00 18.75 210 PRO A O 1
ATOM 1642 N N . ALA A 1 211 ? 148.389 84.413 58.076 1.00 17.58 211 ALA A N 1
ATOM 1643 C CA . ALA A 1 211 ? 149.842 84.541 58.087 1.00 15.58 211 ALA A CA 1
ATOM 1644 C C . ALA A 1 211 ? 150.358 85.522 59.123 1.00 12.94 211 ALA A C 1
ATOM 1645 O O . ALA A 1 211 ? 151.249 85.199 59.897 1.00 18.79 211 ALA A O 1
ATOM 1647 N N . LYS A 1 212 ? 149.781 86.716 59.148 1.00 17.09 212 LYS A N 1
ATOM 1648 C CA . LYS A 1 212 ? 150.185 87.756 60.096 1.00 13.04 212 LYS A CA 1
ATOM 1649 C C . LYS A 1 212 ? 149.786 87.366 61.519 1.00 14.45 212 LYS A C 1
ATOM 1650 O O . LYS A 1 212 ? 150.494 87.659 62.471 1.00 16.88 212 LYS A O 1
ATOM 1656 N N . ILE A 1 213 ? 148.646 86.695 61.657 1.00 15.76 213 ILE A N 1
ATOM 1657 C CA . ILE A 1 213 ? 148.176 86.219 62.951 1.00 15.86 213 ILE A CA 1
ATOM 1658 C C . ILE A 1 213 ? 149.247 85.263 63.531 1.00 16.13 213 ILE A C 1
ATOM 1659 O O . ILE A 1 213 ? 149.597 85.348 64.700 1.00 21.93 213 ILE A O 1
ATOM 1664 N N . ILE A 1 214 ? 149.781 84.371 62.707 1.00 15.93 214 ILE A N 1
ATOM 1665 C CA . ILE A 1 214 ? 150.818 83.445 63.171 1.00 14.15 214 ILE A CA 1
ATOM 1666 C C . ILE A 1 214 ? 152.037 84.214 63.670 1.00 14.12 214 ILE A C 1
ATOM 1667 O O . ILE A 1 214 ? 152.464 84.015 64.805 1.00 18.11 214 ILE A O 1
ATOM 1672 N N . ASP A 1 215 ? 152.567 85.115 62.844 1.00 14.68 215 ASP A N 1
ATOM 1673 C CA . ASP A 1 215 ? 153.729 85.927 63.224 1.00 18.62 215 ASP A CA 1
ATOM 1674 C C . ASP A 1 215 ? 153.483 86.707 64.501 1.00 17.20 215 ASP A C 1
ATOM 1675 O O . ASP A 1 215 ? 154.370 86.867 65.329 1.00 25.62 215 ASP A O 1
ATOM 1680 N N . ASP A 1 216 ? 152.266 87.211 64.646 1.00 20.38 216 ASP A N 1
ATOM 1681 C CA . ASP A 1 216 ? 151.890 87.957 65.827 1.00 18.01 216 ASP A CA 1
ATOM 1682 C C . ASP A 1 216 ? 151.908 87.031 67.049 1.00 22.06 216 ASP A C 1
ATOM 1683 O O . ASP A 1 216 ? 152.494 87.363 68.074 1.00 25.06 216 ASP A O 1
ATOM 1688 N N . ALA A 1 217 ? 151.252 85.875 66.929 1.00 20.89 217 ALA A N 1
ATOM 1689 C CA . ALA A 1 217 ? 151.184 84.886 68.001 1.00 20.44 217 ALA A CA 1
ATOM 1690 C C . ALA A 1 217 ? 152.571 84.506 68.481 1.00 19.78 217 ALA A C 1
ATOM 1691 O O . ALA A 1 217 ? 152.851 84.550 69.678 1.00 22.61 217 ALA A O 1
ATOM 1693 N N . VAL A 1 218 ? 153.438 84.171 67.532 1.00 21.32 218 VAL A N 1
ATOM 1694 C CA . VAL A 1 218 ? 154.810 83.776 67.812 1.00 22.77 218 VAL A CA 1
ATOM 1695 C C . VAL A 1 218 ? 155.553 84.858 68.578 1.00 24.76 218 VAL A C 1
ATOM 1696 O O . VAL A 1 218 ? 156.205 84.575 69.577 1.00 27.28 218 VAL A O 1
ATOM 1700 N N . ALA A 1 219 ? 155.457 86.096 68.104 1.00 26.68 219 ALA A N 1
ATOM 1701 C CA . ALA A 1 219 ? 156.124 87.221 68.752 1.00 22.96 219 ALA A CA 1
ATOM 1702 C C . ALA A 1 219 ? 155.673 87.316 70.192 1.00 22.05 219 ALA A C 1
ATOM 1703 O O . ALA A 1 219 ? 156.495 87.485 71.105 1.00 22.09 219 ALA A O 1
ATOM 1705 N N . ARG A 1 220 ? 154.369 87.161 70.398 1.00 23.72 220 ARG A N 1
ATOM 1706 C CA . ARG A 1 220 ? 153.811 87.241 71.733 1.00 26.48 220 ARG A CA 1
ATOM 1707 C C . ARG A 1 220 ? 154.286 86.080 72.600 1.00 28.56 220 ARG A C 1
ATOM 1708 O O . ARG A 1 220 ? 154.632 86.279 73.762 1.00 32.94 220 ARG A O 1
ATOM 1716 N N . ILE A 1 221 ? 154.357 84.885 72.032 1.00 21.28 221 ILE A N 1
ATOM 1717 C CA . ILE A 1 221 ? 154.812 83.729 72.793 1.00 24.26 221 ILE A CA 1
ATOM 1718 C C . ILE A 1 221 ? 156.266 83.896 73.210 1.00 23.02 221 ILE A C 1
ATOM 1719 O O . ILE A 1 221 ? 156.619 83.617 74.350 1.00 23.84 221 ILE A O 1
ATOM 1724 N N . ARG A 1 222 ? 157.110 84.326 72.277 1.00 22.63 222 ARG A N 1
ATOM 1725 C CA . ARG A 1 222 ? 158.516 84.515 72.569 1.00 22.84 222 ARG A CA 1
ATOM 1726 C C . ARG A 1 222 ? 158.733 85.557 73.662 1.00 29.51 222 ARG A C 1
ATOM 1727 O O . ARG A 1 222 ? 159.529 85.349 74.578 1.00 32.32 222 ARG A O 1
ATOM 1735 N N . GLU A 1 223 ? 157.972 86.640 73.620 1.00 30.64 223 GLU A N 1
ATOM 1736 C CA . GLU A 1 223 ? 158.142 87.685 74.613 1.00 34.76 223 GLU A CA 1
ATOM 1737 C C . GLU A 1 223 ? 157.657 87.326 76.015 1.00 33.93 223 GLU A C 1
ATOM 1738 O O . GLU A 1 223 ? 158.215 87.790 77.012 1.00 35.33 223 GLU A O 1
ATOM 1744 N N . GLN A 1 224 ? 156.611 86.518 76.093 1.00 34.56 224 GLN A N 1
ATOM 1745 C CA . GLN A 1 224 ? 156.048 86.117 77.375 1.00 34.79 224 GLN A CA 1
ATOM 1746 C C . GLN A 1 224 ? 156.770 84.937 78.021 1.00 36.23 224 GLN A C 1
ATOM 1747 O O . GLN A 1 224 ? 156.745 84.795 79.246 1.00 39.24 224 GLN A O 1
ATOM 1753 N N . VAL A 1 225 ? 157.426 84.115 77.206 1.00 29.98 225 VAL A N 1
ATOM 1754 C CA . VAL A 1 225 ? 158.090 82.920 77.696 1.00 30.38 225 VAL A CA 1
ATOM 1755 C C . VAL A 1 225 ? 159.611 82.961 77.684 1.00 33.56 225 VAL A C 1
ATOM 1756 O O . VAL A 1 225 ? 160.264 82.250 78.450 1.00 35.54 225 VAL A O 1
ATOM 1760 N N . GLY A 1 226 ? 160.179 83.771 76.803 1.00 34.36 226 GLY A N 1
ATOM 1761 C CA . GLY A 1 226 ? 161.622 83.883 76.742 1.00 35.67 226 GLY A CA 1
ATOM 1762 C C . GLY A 1 226 ? 162.305 82.558 76.498 1.00 37.10 226 GLY A C 1
ATOM 1763 O O . GLY A 1 226 ? 161.995 81.881 75.517 1.00 40.94 226 GLY A O 1
ATOM 1764 N N . ASP A 1 227 ? 163.197 82.174 77.412 1.00 38.28 227 ASP A N 1
ATOM 1765 C CA . ASP A 1 227 ? 163.960 80.926 77.296 1.00 42.65 227 ASP A CA 1
ATOM 1766 C C . ASP A 1 227 ? 163.452 79.814 78.197 1.00 37.74 227 ASP A C 1
ATOM 1767 O O . ASP A 1 227 ? 164.115 78.790 78.345 1.00 40.32 227 ASP A O 1
ATOM 1772 N N . ASP A 1 228 ? 162.288 80.011 78.800 1.00 32.28 228 ASP A N 1
ATOM 1773 C CA . ASP A 1 228 ? 161.721 79.017 79.687 1.00 30.09 228 ASP A CA 1
ATOM 1774 C C . ASP A 1 228 ? 161.271 77.752 78.981 1.00 29.05 228 ASP A C 1
ATOM 1775 O O . ASP A 1 228 ? 161.100 77.727 77.762 1.00 30.40 228 ASP A O 1
ATOM 1780 N N . LYS A 1 229 ? 161.129 76.686 79.760 1.00 28.38 229 LYS A N 1
ATOM 1781 C CA . LYS A 1 229 ? 160.661 75.402 79.248 1.00 26.65 229 LYS A CA 1
ATOM 1782 C C . LYS A 1 229 ? 159.140 75.467 79.349 1.00 22.11 229 LYS A C 1
ATOM 1783 O O . LYS A 1 229 ? 158.602 76.052 80.290 1.00 19.97 229 LYS A O 1
ATOM 1789 N N . VAL A 1 230 ? 158.448 74.842 78.404 1.00 22.12 230 VAL A N 1
ATOM 1790 C CA . VAL A 1 230 ? 156.985 74.845 78.387 1.00 21.12 230 VAL A CA 1
ATOM 1791 C C . VAL A 1 230 ? 156.465 73.434 78.161 1.00 19.06 230 VAL A C 1
ATOM 1792 O O . VAL A 1 230 ? 157.048 72.668 77.367 1.00 13.36 230 VAL A O 1
ATOM 1796 N N . ILE A 1 231 ? 155.378 73.093 78.854 1.00 19.88 231 ILE A N 1
ATOM 1797 C CA . ILE A 1 231 ? 154.744 71.781 78.691 1.00 27.58 231 ILE A CA 1
ATOM 1798 C C . ILE A 1 231 ? 153.349 71.911 78.116 1.00 25.74 231 ILE A C 1
ATOM 1799 O O . ILE A 1 231 ? 152.616 72.853 78.436 1.00 18.87 231 ILE A O 1
ATOM 1804 N N . LEU A 1 232 ? 152.958 70.904 77.340 1.00 27.03 232 LEU A N 1
ATOM 1805 C CA . LEU A 1 232 ? 151.657 70.883 76.694 1.00 24.70 232 LEU A CA 1
ATOM 1806 C C . LEU A 1 232 ? 151.049 69.481 76.573 1.00 25.69 232 LEU A C 1
ATOM 1807 O O . LEU A 1 232 ? 151.693 68.539 76.106 1.00 24.12 232 LEU A O 1
ATOM 1812 N N . GLY A 1 233 ? 149.788 69.356 76.957 1.00 19.01 233 GLY A N 1
ATOM 1813 C CA . GLY A 1 233 ? 149.126 68.079 76.820 1.00 25.45 233 GLY A CA 1
ATOM 1814 C C . GLY A 1 233 ? 148.630 67.921 75.389 1.00 25.01 233 GLY A C 1
ATOM 1815 O O . GLY A 1 233 ? 147.738 68.662 74.976 1.00 28.46 233 GLY A O 1
ATOM 1816 N N . LEU A 1 234 ? 149.238 67.021 74.615 1.00 25.92 234 LEU A N 1
ATOM 1817 C CA . LEU A 1 234 ? 148.838 66.755 73.216 1.00 26.74 234 LEU A CA 1
ATOM 1818 C C . LEU A 1 234 ? 147.678 65.744 73.164 1.00 26.60 234 LEU A C 1
ATOM 1819 O O . LEU A 1 234 ? 147.865 64.586 73.486 1.00 23.29 234 LEU A O 1
ATOM 1824 N N . SER A 1 235 ? 146.497 66.170 72.738 1.00 30.22 235 SER A N 1
ATOM 1825 C CA . SER A 1 235 ? 145.370 65.234 72.648 1.00 32.03 235 SER A CA 1
ATOM 1826 C C . SER A 1 235 ? 145.142 64.772 71.197 1.00 31.36 235 SER A C 1
ATOM 1827 O O . SER A 1 235 ? 144.459 63.791 70.938 1.00 32.30 235 SER A O 1
ATOM 1830 N N . GLY A 1 236 ? 145.788 65.444 70.259 1.00 28.97 236 GLY A N 1
ATOM 1831 C CA . GLY A 1 236 ? 145.561 65.103 68.873 1.00 27.84 236 GLY A CA 1
ATOM 1832 C C . GLY A 1 236 ? 144.342 65.868 68.360 1.00 21.72 236 GLY A C 1
ATOM 1833 O O . GLY A 1 236 ? 144.051 65.818 67.173 1.00 20.55 236 GLY A O 1
ATOM 1834 N N . GLY A 1 237 ? 143.631 66.566 69.250 1.00 19.97 237 GLY A N 1
ATOM 1835 C CA . GLY A 1 237 ? 142.478 67.349 68.847 1.00 18.50 237 GLY A CA 1
ATOM 1836 C C . GLY A 1 237 ? 142.916 68.571 68.071 1.00 17.03 237 GLY A C 1
ATOM 1837 O O . GLY A 1 237 ? 144.109 68.771 67.873 1.00 23.70 237 GLY A O 1
ATOM 1838 N N . VAL A 1 238 ? 141.976 69.406 67.655 1.00 18.52 238 VAL A N 1
ATOM 1839 C CA . VAL A 1 238 ? 142.321 70.596 66.876 1.00 17.34 238 VAL A CA 1
ATOM 1840 C C . VAL A 1 238 ? 143.077 71.730 67.617 1.00 17.03 238 VAL A C 1
ATOM 1841 O O . VAL A 1 238 ? 144.165 72.162 67.190 1.00 17.73 238 VAL A O 1
ATOM 1845 N N . ASP A 1 239 ? 142.532 72.176 68.743 1.00 13.80 239 ASP A N 1
ATOM 1846 C CA . ASP A 1 239 ? 143.112 73.288 69.485 1.00 14.24 239 ASP A CA 1
ATOM 1847 C C . ASP A 1 239 ? 144.490 73.025 70.046 1.00 15.59 239 ASP A C 1
ATOM 1848 O O . ASP A 1 239 ? 145.392 73.857 69.898 1.00 18.67 239 ASP A O 1
ATOM 1853 N N . SER A 1 240 ? 144.680 71.859 70.663 1.00 16.16 240 SER A N 1
ATOM 1854 C CA . SER A 1 240 ? 145.980 71.520 71.219 1.00 11.45 240 SER A CA 1
ATOM 1855 C C . SER A 1 240 ? 146.987 71.281 70.111 1.00 8.94 240 SER A C 1
ATOM 1856 O O . SER A 1 240 ? 148.157 71.638 70.252 1.00 18.64 240 SER A O 1
ATOM 1859 N N . SER A 1 241 ? 146.542 70.724 68.983 1.00 10.00 241 SER A N 1
ATOM 1860 C CA . SER A 1 241 ? 147.457 70.457 67.854 1.00 13.71 241 SER A CA 1
ATOM 1861 C C . SER A 1 241 ? 147.993 71.754 67.257 1.00 11.88 241 SER A C 1
ATOM 1862 O O . SER A 1 241 ? 149.176 71.855 66.942 1.00 9.45 241 SER A O 1
ATOM 1865 N N . VAL A 1 242 ? 147.107 72.724 67.061 1.00 12.85 242 VAL A N 1
ATOM 1866 C CA . VAL A 1 242 ? 147.523 74.005 66.516 1.00 14.48 242 VAL A CA 1
ATOM 1867 C C . VAL A 1 242 ? 148.371 74.739 67.556 1.00 10.78 242 VAL A C 1
ATOM 1868 O O . VAL A 1 242 ? 149.369 75.354 67.199 1.00 22.99 242 VAL A O 1
ATOM 1872 N N . THR A 1 243 ? 148.002 74.654 68.832 1.00 12.25 243 THR A N 1
ATOM 1873 C CA . THR A 1 243 ? 148.792 75.291 69.897 1.00 11.94 243 THR A CA 1
ATOM 1874 C C . THR A 1 243 ? 150.234 74.729 69.876 1.00 15.62 243 THR A C 1
ATOM 1875 O O . THR A 1 243 ? 151.208 75.480 69.895 1.00 19.09 243 THR A O 1
ATOM 1879 N N . ALA A 1 244 ? 150.360 73.408 69.780 1.00 19.80 244 ALA A N 1
ATOM 1880 C CA . ALA A 1 244 ? 151.665 72.746 69.714 1.00 17.56 244 ALA A CA 1
ATOM 1881 C C . ALA A 1 244 ? 152.494 73.285 68.557 1.00 17.70 244 ALA A C 1
ATOM 1882 O O . ALA A 1 244 ? 153.677 73.603 68.722 1.00 19.41 244 ALA A O 1
ATOM 1884 N N . MET A 1 245 ? 151.890 73.355 67.374 1.00 14.19 245 MET A N 1
ATOM 1885 C CA . MET A 1 245 ? 152.611 73.863 66.211 1.00 20.91 245 MET A CA 1
ATOM 1886 C C . MET A 1 245 ? 153.048 75.312 66.368 1.00 19.51 245 MET A C 1
ATOM 1887 O O . MET A 1 245 ? 154.144 75.658 65.944 1.00 23.40 245 MET A O 1
ATOM 1892 N N . LEU A 1 246 ? 152.214 76.154 66.985 1.00 18.94 246 LEU A N 1
ATOM 1893 C CA . LEU A 1 246 ? 152.579 77.557 67.203 1.00 17.74 246 LEU A CA 1
ATOM 1894 C C . LEU A 1 246 ? 153.721 77.645 68.200 1.00 23.51 246 LEU A C 1
ATOM 1895 O O . LEU A 1 246 ? 154.676 78.385 67.983 1.00 26.62 246 LEU A O 1
ATOM 1900 N N . LEU A 1 247 ? 153.617 76.902 69.304 1.00 22.58 247 LEU A N 1
ATOM 1901 C CA . LEU A 1 247 ? 154.663 76.898 70.330 1.00 21.48 247 LEU A CA 1
ATOM 1902 C C . LEU A 1 247 ? 155.982 76.355 69.778 1.00 23.33 247 LEU A C 1
ATOM 1903 O O . LEU A 1 247 ? 157.067 76.832 70.122 1.00 24.25 247 LEU A O 1
ATOM 1908 N N . HIS A 1 248 ? 155.888 75.397 68.871 1.00 19.18 248 HIS A N 1
ATOM 1909 C CA . HIS A 1 248 ? 157.072 74.832 68.253 1.00 19.59 248 HIS A CA 1
ATOM 1910 C C . HIS A 1 248 ? 157.824 75.893 67.418 1.00 21.49 248 HIS A C 1
ATOM 1911 O O . HIS A 1 248 ? 159.041 76.018 67.506 1.00 24.42 248 HIS A O 1
ATOM 1918 N N . ARG A 1 249 ? 157.087 76.620 66.583 1.00 23.00 249 ARG A N 1
ATOM 1919 C CA . ARG A 1 249 ? 157.641 77.664 65.718 1.00 19.34 249 ARG A CA 1
ATOM 1920 C C . ARG A 1 249 ? 158.297 78.773 66.527 1.00 16.48 249 ARG A C 1
ATOM 1921 O O . ARG A 1 249 ? 159.297 79.361 66.113 1.00 17.34 249 ARG A O 1
ATOM 1929 N N . ALA A 1 250 ? 157.725 79.057 67.685 1.00 12.43 250 ALA A N 1
ATOM 1930 C CA . ALA A 1 250 ? 158.235 80.110 68.533 1.00 20.73 250 ALA A CA 1
ATOM 1931 C C . ALA A 1 250 ? 159.451 79.726 69.375 1.00 27.87 250 ALA A C 1
ATOM 1932 O O . ALA A 1 250 ? 160.522 80.328 69.234 1.00 33.09 250 ALA A O 1
ATOM 1934 N N . ILE A 1 251 ? 159.304 78.688 70.196 1.00 28.84 251 ILE A N 1
ATOM 1935 C CA . ILE A 1 251 ? 160.360 78.271 71.113 1.00 25.49 251 ILE A CA 1
ATOM 1936 C C . ILE A 1 251 ? 161.110 76.968 70.823 1.00 28.35 251 ILE A C 1
ATOM 1937 O O . ILE A 1 251 ? 162.022 76.583 71.574 1.00 26.14 251 ILE A O 1
ATOM 1942 N N . GLY A 1 252 ? 160.726 76.292 69.748 1.00 29.49 252 GLY A N 1
ATOM 1943 C CA . GLY A 1 252 ? 161.375 75.052 69.377 1.00 24.95 252 GLY A CA 1
ATOM 1944 C C . GLY A 1 252 ? 161.559 74.022 70.478 1.00 30.49 252 GLY A C 1
ATOM 1945 O O . GLY A 1 252 ? 160.601 73.557 71.096 1.00 34.02 252 GLY A O 1
ATOM 1946 N N . LYS A 1 253 ? 162.820 73.692 70.723 1.00 35.23 253 LYS A N 1
ATOM 1947 C CA . LYS A 1 253 ? 163.247 72.699 71.703 1.00 38.49 253 LYS A CA 1
ATOM 1948 C C . LYS A 1 253 ? 162.769 72.875 73.141 1.00 33.74 253 LYS A C 1
ATOM 1949 O O . LYS A 1 253 ? 162.779 71.921 73.917 1.00 40.08 253 LYS A O 1
ATOM 1955 N N . ASN A 1 254 ? 162.355 74.077 73.513 1.00 28.50 254 ASN A N 1
ATOM 1956 C CA . ASN A 1 254 ? 161.898 74.307 74.877 1.00 25.00 254 ASN A CA 1
ATOM 1957 C C . ASN A 1 254 ? 160.481 73.831 75.137 1.00 24.52 254 ASN A C 1
ATOM 1958 O O . ASN A 1 254 ? 159.958 73.983 76.254 1.00 17.57 254 ASN A O 1
ATOM 1963 N N . LEU A 1 255 ? 159.854 73.270 74.107 1.00 22.07 255 LEU A N 1
ATOM 1964 C CA . LEU A 1 255 ? 158.498 72.747 74.234 1.00 24.00 255 LEU A CA 1
ATOM 1965 C C . LEU A 1 255 ? 158.483 71.221 74.418 1.00 21.98 255 LEU A C 1
ATOM 1966 O O . LEU A 1 255 ? 159.104 70.480 73.646 1.00 19.71 255 LEU A O 1
ATOM 1971 N N . THR A 1 256 ? 157.774 70.759 75.441 1.00 18.81 256 THR A N 1
ATOM 1972 C CA . THR A 1 256 ? 157.646 69.335 75.657 1.00 18.14 256 THR A CA 1
ATOM 1973 C C . THR A 1 256 ? 156.177 68.983 75.639 1.00 12.98 256 THR A C 1
ATOM 1974 O O . THR A 1 256 ? 155.397 69.521 76.403 1.00 15.12 256 THR A O 1
ATOM 1978 N N . CYS A 1 257 ? 155.785 68.150 74.687 1.00 16.21 257 CYS A N 1
ATOM 1979 C CA . CYS A 1 257 ? 154.393 67.735 74.601 1.00 19.38 257 CYS A CA 1
ATOM 1980 C C . CYS A 1 257 ? 154.203 66.402 75.315 1.00 19.61 257 CYS A C 1
ATOM 1981 O O . CYS A 1 257 ? 155.031 65.503 75.197 1.00 22.51 257 CYS A O 1
ATOM 1984 N N . VAL A 1 258 ? 153.179 66.306 76.144 1.00 17.05 258 VAL A N 1
ATOM 1985 C CA . VAL A 1 258 ? 152.895 65.060 76.811 1.00 12.93 258 VAL A CA 1
ATOM 1986 C C . VAL A 1 258 ? 151.671 64.471 76.125 1.00 17.13 258 VAL A C 1
ATOM 1987 O O . VAL A 1 258 ? 150.619 65.119 76.068 1.00 19.64 258 VAL A O 1
ATOM 1991 N N . PHE A 1 259 ? 151.833 63.298 75.513 1.00 14.81 259 PHE A N 1
ATOM 1992 C CA . PHE A 1 259 ? 150.719 62.618 74.858 1.00 13.10 259 PHE A CA 1
ATOM 1993 C C . PHE A 1 259 ? 150.363 61.390 75.684 1.00 17.18 259 PHE A C 1
ATOM 1994 O O . PHE A 1 259 ? 151.186 60.490 75.859 1.00 19.32 259 PHE A O 1
ATOM 2002 N N . VAL A 1 260 ? 149.136 61.361 76.184 1.00 18.63 260 VAL A N 1
ATOM 2003 C CA . VAL A 1 260 ? 148.656 60.261 77.003 1.00 16.90 260 VAL A CA 1
ATOM 2004 C C . VAL A 1 260 ? 147.723 59.357 76.224 1.00 20.20 260 VAL A C 1
ATOM 2005 O O . VAL A 1 260 ? 146.647 59.784 75.802 1.00 23.13 260 VAL A O 1
ATOM 2009 N N . ASP A 1 261 ? 148.139 58.124 75.981 1.00 21.08 261 ASP A N 1
ATOM 2010 C CA . ASP A 1 261 ? 147.249 57.205 75.304 1.00 21.74 261 ASP A CA 1
ATOM 2011 C C . ASP A 1 261 ? 146.441 56.547 76.407 1.00 23.27 261 ASP A C 1
ATOM 2012 O O . ASP A 1 261 ? 146.963 55.758 77.197 1.00 25.20 261 ASP A O 1
ATOM 2017 N N . ASN A 1 262 ? 145.173 56.920 76.495 1.00 20.89 262 ASN A N 1
ATOM 2018 C CA . ASN A 1 262 ? 144.295 56.385 77.519 1.00 19.87 262 ASN A CA 1
ATOM 2019 C C . ASN A 1 262 ? 143.558 55.110 77.087 1.00 20.29 262 ASN A C 1
ATOM 2020 O O . ASN A 1 262 ? 142.737 54.583 77.825 1.00 22.64 262 ASN A O 1
ATOM 2025 N N . GLY A 1 263 ? 143.861 54.603 75.902 1.00 23.55 263 GLY A N 1
ATOM 2026 C CA . GLY A 1 263 ? 143.169 53.413 75.441 1.00 28.78 263 GLY A CA 1
ATOM 2027 C C . GLY A 1 263 ? 141.716 53.693 75.058 1.00 31.55 263 GLY A C 1
ATOM 2028 O O . GLY A 1 263 ? 140.929 52.756 74.893 1.00 28.41 263 GLY A O 1
ATOM 2029 N N . LEU A 1 264 ? 141.378 54.966 74.831 1.00 30.20 264 LEU A N 1
ATOM 2030 C CA . LEU A 1 264 ? 140.013 55.346 74.490 1.00 24.44 264 LEU A CA 1
ATOM 2031 C C . LEU A 1 264 ? 139.918 56.206 73.241 1.00 24.83 264 LEU A C 1
ATOM 2032 O O . LEU A 1 264 ? 138.898 56.863 73.000 1.00 30.03 264 LEU A O 1
ATOM 2037 N N . LEU A 1 265 ? 140.955 56.154 72.420 1.00 24.89 265 LEU A N 1
ATOM 2038 C CA . LEU A 1 265 ? 141.006 56.923 71.188 1.00 25.67 265 LEU A CA 1
ATOM 2039 C C . LEU A 1 265 ? 140.642 56.002 70.033 1.00 28.17 265 LEU A C 1
ATOM 2040 O O . LEU A 1 265 ? 140.396 54.819 70.235 1.00 33.87 265 LEU A O 1
ATOM 2045 N N . ARG A 1 266 ? 140.609 56.532 68.823 1.00 28.43 266 ARG A N 1
ATOM 2046 C CA . ARG A 1 266 ? 140.245 55.734 67.664 1.00 32.74 266 ARG A CA 1
ATOM 2047 C C . ARG A 1 266 ? 141.374 54.884 67.060 1.00 35.91 266 ARG A C 1
ATOM 2048 O O . ARG A 1 266 ? 142.531 54.959 67.487 1.00 41.47 266 ARG A O 1
ATOM 2056 N N . LEU A 1 267 ? 141.011 54.039 66.098 1.00 36.38 267 LEU A N 1
ATOM 2057 C CA . LEU A 1 267 ? 141.946 53.149 65.403 1.00 37.92 267 LEU A CA 1
ATOM 2058 C C . LEU A 1 267 ? 143.140 53.918 64.816 1.00 39.81 267 LEU A C 1
ATOM 2059 O O . LEU A 1 267 ? 142.959 54.880 64.067 1.00 42.60 267 LEU A O 1
ATOM 2064 N N . ASN A 1 268 ? 144.355 53.497 65.164 1.00 39.04 268 ASN A N 1
ATOM 2065 C CA . ASN A 1 268 ? 145.593 54.127 64.678 1.00 37.84 268 ASN A CA 1
ATOM 2066 C C . ASN A 1 268 ? 145.797 55.591 65.057 1.00 35.59 268 ASN A C 1
ATOM 2067 O O . ASN A 1 268 ? 146.782 56.194 64.641 1.00 35.85 268 ASN A O 1
ATOM 2072 N N . GLU A 1 269 ? 144.910 56.151 65.875 1.00 35.21 269 GLU A N 1
ATOM 2073 C CA . GLU A 1 269 ? 145.028 57.558 66.258 1.00 36.27 269 GLU A CA 1
ATOM 2074 C C . GLU A 1 269 ? 146.330 57.849 67.000 1.00 32.77 269 GLU A C 1
ATOM 2075 O O . GLU A 1 269 ? 147.069 58.767 66.635 1.00 32.91 269 GLU A O 1
ATOM 2081 N N . ALA A 1 270 ? 146.640 57.043 68.007 1.00 27.27 270 ALA A N 1
ATOM 2082 C CA . ALA A 1 270 ? 147.862 57.248 68.766 1.00 28.83 270 ALA A CA 1
ATOM 2083 C C . ALA A 1 270 ? 149.103 57.149 67.884 1.00 26.67 270 ALA A C 1
ATOM 2084 O O . ALA A 1 270 ? 150.035 57.921 68.052 1.00 28.28 270 ALA A O 1
ATOM 2086 N N . GLU A 1 271 ? 149.087 56.238 66.913 1.00 28.29 271 GLU A N 1
ATOM 2087 C CA . GLU A 1 271 ? 150.223 56.049 66.010 1.00 28.42 271 GLU A CA 1
ATOM 2088 C C . GLU A 1 271 ? 150.395 57.244 65.075 1.00 25.78 271 GLU A C 1
ATOM 2089 O O . GLU A 1 271 ? 151.500 57.747 64.905 1.00 24.70 271 GLU A O 1
ATOM 2095 N N . GLN A 1 272 ? 149.291 57.726 64.510 1.00 24.71 272 GLN A N 1
ATOM 2096 C CA . GLN A 1 272 ? 149.338 58.870 63.596 1.00 26.46 272 GLN A CA 1
ATOM 2097 C C . GLN A 1 272 ? 149.824 60.136 64.278 1.00 25.21 272 GLN A C 1
ATOM 2098 O O . GLN A 1 272 ? 150.588 60.915 63.686 1.00 25.33 272 GLN A O 1
ATOM 2104 N N . VAL A 1 273 ? 149.359 60.344 65.510 1.00 24.89 273 VAL A N 1
ATOM 2105 C CA . VAL A 1 273 ? 149.752 61.500 66.318 1.00 23.37 273 VAL A CA 1
ATOM 2106 C C . VAL A 1 273 ? 151.256 61.437 66.581 1.00 20.20 273 VAL A C 1
ATOM 2107 O O . VAL A 1 273 ? 152.008 62.324 66.193 1.00 18.22 273 VAL A O 1
ATOM 2111 N N . LEU A 1 274 ? 151.693 60.352 67.200 1.00 21.18 274 LEU A N 1
ATOM 2112 C CA . LEU A 1 274 ? 153.098 60.167 67.507 1.00 22.23 274 LEU A CA 1
ATOM 2113 C C . LEU A 1 274 ? 153.969 60.315 66.278 1.00 21.98 274 LEU A C 1
ATOM 2114 O O . LEU A 1 274 ? 154.952 61.065 66.292 1.00 20.99 274 LEU A O 1
ATOM 2119 N N . ASP A 1 275 ? 153.566 59.661 65.194 1.00 16.53 275 ASP A N 1
ATOM 2120 C CA . ASP A 1 275 ? 154.337 59.694 63.969 1.00 19.48 275 ASP A CA 1
ATOM 2121 C C . ASP A 1 275 ? 154.364 61.052 63.292 1.00 18.54 275 ASP A C 1
ATOM 2122 O O . ASP A 1 275 ? 155.427 61.539 62.903 1.00 17.87 275 ASP A O 1
ATOM 2127 N N . MET A 1 276 ? 153.209 61.690 63.154 1.00 17.75 276 MET A N 1
ATOM 2128 C CA . MET A 1 276 ? 153.204 62.995 62.516 1.00 16.22 276 MET A CA 1
ATOM 2129 C C . MET A 1 276 ? 153.972 64.024 63.343 1.00 16.49 276 MET A C 1
ATOM 2130 O O . MET A 1 276 ? 154.894 64.678 62.846 1.00 16.27 276 MET A O 1
ATOM 2135 N N . PHE A 1 277 ? 153.634 64.130 64.619 1.00 16.57 277 PHE A N 1
ATOM 2136 C CA . PHE A 1 277 ? 154.272 65.108 65.489 1.00 21.33 277 PHE A CA 1
ATOM 2137 C C . PHE A 1 277 ? 155.731 64.896 65.826 1.00 22.00 277 PHE A C 1
ATOM 2138 O O . PHE A 1 277 ? 156.546 65.820 65.706 1.00 21.30 277 PHE A O 1
ATOM 2146 N N . GLY A 1 278 ? 156.061 63.694 66.278 1.00 24.70 278 GLY A N 1
ATOM 2147 C CA . GLY A 1 278 ? 157.436 63.397 66.629 1.00 26.50 278 GLY A CA 1
ATOM 2148 C C . GLY A 1 278 ? 158.322 63.168 65.420 1.00 28.37 278 GLY A C 1
ATOM 2149 O O . GLY A 1 278 ? 159.308 63.876 65.207 1.00 32.41 278 GLY A O 1
ATOM 2150 N N . ASP A 1 279 ? 157.948 62.210 64.588 1.00 29.97 279 ASP A N 1
ATOM 2151 C CA . ASP A 1 279 ? 158.759 61.903 63.430 1.00 33.51 279 ASP A CA 1
ATOM 2152 C C . ASP A 1 279 ? 158.678 62.909 62.301 1.00 32.84 279 ASP A C 1
ATOM 2153 O O . ASP A 1 279 ? 159.700 63.418 61.852 1.00 34.01 279 ASP A O 1
ATOM 2158 N N . HIS A 1 280 ? 157.471 63.236 61.870 1.00 32.73 280 HIS A N 1
ATOM 2159 C CA . HIS A 1 280 ? 157.318 64.173 60.764 1.00 35.57 280 HIS A CA 1
ATOM 2160 C C . HIS A 1 280 ? 157.723 65.615 61.086 1.00 33.59 280 HIS A C 1
ATOM 2161 O O . HIS A 1 280 ? 158.559 66.173 60.382 1.00 33.76 280 HIS A O 1
ATOM 2168 N N . PHE A 1 281 ? 157.167 66.204 62.147 1.00 30.78 281 PHE A N 1
ATOM 2169 C CA . PHE A 1 281 ? 157.483 67.595 62.507 1.00 28.74 281 PHE A CA 1
ATOM 2170 C C . PHE A 1 281 ? 158.656 67.806 63.465 1.00 30.49 281 PHE A C 1
ATOM 2171 O O . PHE A 1 281 ? 159.117 68.939 63.644 1.00 30.34 281 PHE A O 1
ATOM 2179 N N . GLY A 1 282 ? 159.080 66.744 64.144 1.00 31.38 282 GLY A N 1
ATOM 2180 C CA . GLY A 1 282 ? 160.205 66.846 65.054 1.00 26.04 282 GLY A CA 1
ATOM 2181 C C . GLY A 1 282 ? 159.925 67.434 66.415 1.00 28.72 282 GLY A C 1
ATOM 2182 O O . GLY A 1 282 ? 160.802 68.053 67.014 1.00 29.64 282 GLY A O 1
ATOM 2183 N N . LEU A 1 283 ? 158.703 67.284 66.906 1.00 29.92 283 LEU A N 1
ATOM 2184 C CA . LEU A 1 283 ? 158.371 67.806 68.225 1.00 25.56 283 LEU A CA 1
ATOM 2185 C C . LEU A 1 283 ? 158.858 66.838 69.308 1.00 24.13 283 LEU A C 1
ATOM 2186 O O . LEU A 1 283 ? 158.878 65.619 69.112 1.00 26.04 283 LEU A O 1
ATOM 2191 N N . ASN A 1 284 ? 159.264 67.398 70.440 1.00 24.22 284 ASN A N 1
ATOM 2192 C CA . ASN A 1 284 ? 159.730 66.646 71.591 1.00 26.11 284 ASN A CA 1
ATOM 2193 C C . ASN A 1 284 ? 158.485 66.134 72.314 1.00 26.24 284 ASN A C 1
ATOM 2194 O O . ASN A 1 284 ? 157.763 66.895 72.971 1.00 30.58 284 ASN A O 1
ATOM 2199 N N . ILE A 1 285 ? 158.215 64.845 72.157 1.00 27.37 285 ILE A N 1
ATOM 2200 C CA . ILE A 1 285 ? 157.047 64.227 72.758 1.00 25.79 285 ILE A CA 1
ATOM 2201 C C . ILE A 1 285 ? 157.331 63.115 73.756 1.00 27.33 285 ILE A C 1
ATOM 2202 O O . ILE A 1 285 ? 158.116 62.200 73.490 1.00 29.34 285 ILE A O 1
ATOM 2207 N N . VAL A 1 286 ? 156.634 63.186 74.884 1.00 26.19 286 VAL A N 1
ATOM 2208 C CA . VAL A 1 286 ? 156.694 62.179 75.939 1.00 21.56 286 VAL A CA 1
ATOM 2209 C C . VAL A 1 286 ? 155.412 61.364 75.726 1.00 19.62 286 VAL A C 1
ATOM 2210 O O . VAL A 1 286 ? 154.287 61.881 75.836 1.00 12.13 286 VAL A O 1
ATOM 2214 N N . HIS A 1 287 ? 155.602 60.120 75.306 1.00 19.32 287 HIS A N 1
ATOM 2215 C CA . HIS A 1 287 ? 154.513 59.204 75.021 1.00 13.52 287 HIS A CA 1
ATOM 2216 C C . HIS A 1 287 ? 154.202 58.384 76.252 1.00 17.79 287 HIS A C 1
ATOM 2217 O O . HIS A 1 287 ? 155.061 57.654 76.741 1.00 17.25 287 HIS A O 1
ATOM 2224 N N . VAL A 1 288 ? 152.979 58.477 76.750 1.00 15.12 288 VAL A N 1
ATOM 2225 C CA . VAL A 1 288 ? 152.609 57.684 77.911 1.00 18.77 288 VAL A CA 1
ATOM 2226 C C . VAL A 1 288 ? 151.574 56.634 77.512 1.00 19.81 288 VAL A C 1
ATOM 2227 O O . VAL A 1 288 ? 150.439 56.972 77.161 1.00 18.74 288 VAL A O 1
ATOM 2231 N N . PRO A 1 289 ? 151.989 55.356 77.444 1.00 16.35 289 PRO A N 1
ATOM 2232 C CA . PRO A 1 289 ? 151.032 54.304 77.076 1.00 19.66 289 PRO A CA 1
ATOM 2233 C C . PRO A 1 289 ? 150.261 54.044 78.362 1.00 18.76 289 PRO A C 1
ATOM 2234 O O . PRO A 1 289 ? 150.822 53.468 79.284 1.00 23.06 289 PRO A O 1
ATOM 2238 N N . ALA A 1 290 ? 149.015 54.506 78.459 1.00 17.36 290 ALA A N 1
ATOM 2239 C CA . ALA A 1 290 ? 148.263 54.335 79.708 1.00 20.20 290 ALA A CA 1
ATOM 2240 C C . ALA A 1 290 ? 146.945 53.562 79.659 1.00 19.70 290 ALA A C 1
ATOM 2241 O O . ALA A 1 290 ? 146.141 53.642 80.599 1.00 16.33 290 ALA A O 1
ATOM 2243 N N . GLU A 1 291 ? 146.736 52.804 78.585 1.00 24.10 291 GLU A N 1
ATOM 2244 C CA . GLU A 1 291 ? 145.526 52.004 78.409 1.00 24.64 291 GLU A CA 1
ATOM 2245 C C . GLU A 1 291 ? 145.161 51.164 79.637 1.00 26.17 291 GLU A C 1
ATOM 2246 O O . GLU A 1 291 ? 144.040 51.269 80.173 1.00 26.45 291 GLU A O 1
ATOM 2252 N N . ASP A 1 292 ? 146.100 50.338 80.096 1.00 28.94 292 ASP A N 1
ATOM 2253 C CA . ASP A 1 292 ? 145.841 49.481 81.251 1.00 29.23 292 ASP A CA 1
ATOM 2254 C C . ASP A 1 292 ? 145.500 50.274 82.485 1.00 26.94 292 ASP A C 1
ATOM 2255 O O . ASP A 1 292 ? 144.595 49.907 83.233 1.00 28.33 292 ASP A O 1
ATOM 2260 N N . ARG A 1 293 ? 146.214 51.368 82.703 1.00 23.59 293 ARG A N 1
ATOM 2261 C CA . ARG A 1 293 ? 145.954 52.204 83.871 1.00 22.83 293 ARG A CA 1
ATOM 2262 C C . ARG A 1 293 ? 144.535 52.770 83.848 1.00 27.91 293 ARG A C 1
ATOM 2263 O O . ARG A 1 293 ? 143.865 52.822 84.885 1.00 32.63 293 ARG A O 1
ATOM 2271 N N . PHE A 1 294 ? 144.077 53.202 82.672 1.00 26.90 294 PHE A N 1
ATOM 2272 C CA . PHE A 1 294 ? 142.720 53.728 82.543 1.00 24.37 294 PHE A CA 1
ATOM 2273 C C . PHE A 1 294 ? 141.667 52.608 82.655 1.00 23.09 294 PHE A C 1
ATOM 2274 O O . PHE A 1 294 ? 140.672 52.757 83.373 1.00 22.39 294 PHE A O 1
ATOM 2282 N N . LEU A 1 295 ? 141.909 51.476 81.993 1.00 20.62 295 LEU A N 1
ATOM 2283 C CA . LEU A 1 295 ? 140.958 50.363 82.011 1.00 26.02 295 LEU A CA 1
ATOM 2284 C C . LEU A 1 295 ? 140.760 49.750 83.383 1.00 24.61 295 LEU A C 1
ATOM 2285 O O . LEU A 1 295 ? 139.630 49.492 83.792 1.00 23.25 295 LEU A O 1
ATOM 2290 N N . SER A 1 296 ? 141.851 49.584 84.119 1.00 25.40 296 SER A N 1
ATOM 2291 C CA . SER A 1 296 ? 141.775 49.042 85.460 1.00 24.31 296 SER A CA 1
ATOM 2292 C C . SER A 1 296 ? 140.931 50.004 86.276 1.00 25.63 296 SER A C 1
ATOM 2293 O O . SER A 1 296 ? 140.039 49.596 87.000 1.00 32.19 296 SER A O 1
ATOM 2296 N N . ALA A 1 297 ? 141.221 51.294 86.152 1.00 28.34 297 ALA A N 1
ATOM 2297 C CA . ALA A 1 297 ? 140.483 52.318 86.890 1.00 30.55 297 ALA A CA 1
ATOM 2298 C C . ALA A 1 297 ? 138.995 52.278 86.555 1.00 29.73 297 ALA A C 1
ATOM 2299 O O . ALA A 1 297 ? 138.153 52.585 87.393 1.00 30.23 297 ALA A O 1
ATOM 2301 N N . LEU A 1 298 ? 138.679 51.910 85.317 1.00 31.30 298 LEU A N 1
ATOM 2302 C CA . LEU A 1 298 ? 137.293 51.845 84.870 1.00 36.55 298 LEU A CA 1
ATOM 2303 C C . LEU A 1 298 ? 136.647 50.483 85.111 1.00 39.78 298 LEU A C 1
ATOM 2304 O O . LEU A 1 298 ? 135.433 50.319 84.939 1.00 44.69 298 LEU A O 1
ATOM 2309 N N . ALA A 1 299 ? 137.453 49.523 85.544 1.00 40.36 299 ALA A N 1
ATOM 2310 C CA . ALA A 1 299 ? 136.982 48.172 85.812 1.00 40.89 299 ALA A CA 1
ATOM 2311 C C . ALA A 1 299 ? 135.729 48.164 86.672 1.00 40.93 299 ALA A C 1
ATOM 2312 O O . ALA A 1 299 ? 135.709 48.753 87.749 1.00 42.84 299 ALA A O 1
ATOM 2314 N N . GLY A 1 300 ? 134.671 47.550 86.160 1.00 41.19 300 GLY A N 1
ATOM 2315 C CA . GLY A 1 300 ? 133.434 47.443 86.910 1.00 43.77 300 GLY A CA 1
ATOM 2316 C C . GLY A 1 300 ? 132.626 48.690 87.210 1.00 44.86 300 GLY A C 1
ATOM 2317 O O . GLY A 1 300 ? 131.798 48.671 88.120 1.00 47.34 300 GLY A O 1
ATOM 2318 N N . GLU A 1 301 ? 132.861 49.779 86.488 1.00 46.29 301 GLU A N 1
ATOM 2319 C CA . GLU A 1 301 ? 132.082 50.992 86.721 1.00 44.59 301 GLU A CA 1
ATOM 2320 C C . GLU A 1 301 ? 131.003 51.051 85.648 1.00 44.93 301 GLU A C 1
ATOM 2321 O O . GLU A 1 301 ? 131.294 50.899 84.453 1.00 44.03 301 GLU A O 1
ATOM 2327 N N . ASN A 1 302 ? 129.755 51.225 86.079 1.00 46.38 302 ASN A N 1
ATOM 2328 C CA . ASN A 1 302 ? 128.625 51.282 85.158 1.00 46.65 302 ASN A CA 1
ATOM 2329 C C . ASN A 1 302 ? 128.023 52.653 85.012 1.00 45.35 302 ASN A C 1
ATOM 2330 O O . ASN A 1 302 ? 127.534 52.998 83.933 1.00 47.52 302 ASN A O 1
ATOM 2335 N N . ASP A 1 303 ? 128.067 53.447 86.077 1.00 43.96 303 ASP A N 1
ATOM 2336 C CA . ASP A 1 303 ? 127.519 54.792 86.009 1.00 44.16 303 ASP A CA 1
ATOM 2337 C C . ASP A 1 303 ? 128.388 55.693 85.135 1.00 40.02 303 ASP A C 1
ATOM 2338 O O . ASP A 1 303 ? 129.579 55.865 85.383 1.00 37.68 303 ASP A O 1
ATOM 2343 N N . PRO A 1 304 ? 127.800 56.258 84.073 1.00 41.46 304 PRO A N 1
ATOM 2344 C CA . PRO A 1 304 ? 128.525 57.140 83.160 1.00 41.21 304 PRO A CA 1
ATOM 2345 C C . PRO A 1 304 ? 128.989 58.426 83.821 1.00 40.61 304 PRO A C 1
ATOM 2346 O O . PRO A 1 304 ? 129.988 59.015 83.390 1.00 43.71 304 PRO A O 1
ATOM 2350 N N . GLU A 1 305 ? 128.282 58.860 84.864 1.00 42.36 305 GLU A N 1
ATOM 2351 C CA . GLU A 1 305 ? 128.666 60.078 85.578 1.00 45.14 305 GLU A CA 1
ATOM 2352 C C . GLU A 1 305 ? 130.009 59.811 86.265 1.00 40.79 305 GLU A C 1
ATOM 2353 O O . GLU A 1 305 ? 130.900 60.667 86.263 1.00 36.64 305 GLU A O 1
ATOM 2359 N N . ALA A 1 306 ? 130.157 58.598 86.797 1.00 36.98 306 ALA A N 1
ATOM 2360 C CA . ALA A 1 306 ? 131.370 58.160 87.477 1.00 35.26 306 ALA A CA 1
ATOM 2361 C C . ALA A 1 306 ? 132.488 57.890 86.476 1.00 35.52 306 ALA A C 1
ATOM 2362 O O . ALA A 1 306 ? 133.650 58.216 86.734 1.00 36.98 306 ALA A O 1
ATOM 2364 N N . LYS A 1 307 ? 132.141 57.295 85.335 1.00 34.63 307 LYS A N 1
ATOM 2365 C CA . LYS A 1 307 ? 133.135 56.998 84.303 1.00 30.14 307 LYS A CA 1
ATOM 2366 C C . LYS A 1 307 ? 133.808 58.294 83.881 1.00 28.80 307 LYS A C 1
ATOM 2367 O O . LYS A 1 307 ? 135.021 58.356 83.769 1.00 27.45 307 LYS A O 1
ATOM 2373 N N . ARG A 1 308 ? 133.012 59.334 83.663 1.00 32.86 308 ARG A N 1
ATOM 2374 C CA . ARG A 1 308 ? 133.552 60.633 83.287 1.00 34.45 308 ARG A CA 1
ATOM 2375 C C . ARG A 1 308 ? 134.501 61.145 84.348 1.00 33.08 308 ARG A C 1
ATOM 2376 O O . ARG A 1 308 ? 135.619 61.552 84.039 1.00 41.84 308 ARG A O 1
ATOM 2384 N N . LYS A 1 309 ? 134.065 61.111 85.599 1.00 33.42 309 LYS A N 1
ATOM 2385 C CA . LYS A 1 309 ? 134.904 61.576 86.696 1.00 34.01 309 LYS A CA 1
ATOM 2386 C C . LYS A 1 309 ? 136.202 60.792 86.821 1.00 34.00 309 LYS A C 1
ATOM 2387 O O . LYS A 1 309 ? 137.244 61.377 87.080 1.00 34.73 309 LYS A O 1
ATOM 2393 N N . ILE A 1 310 ? 136.143 59.481 86.596 1.00 31.30 310 ILE A N 1
ATOM 2394 C CA . ILE A 1 310 ? 137.321 58.625 86.673 1.00 28.18 310 ILE A CA 1
ATOM 2395 C C . ILE A 1 310 ? 138.330 58.971 85.587 1.00 28.50 310 ILE A C 1
ATOM 2396 O O . ILE A 1 310 ? 139.498 59.195 85.877 1.00 31.84 310 ILE A O 1
ATOM 2401 N N . ILE A 1 311 ? 137.879 59.002 84.337 1.00 27.12 311 ILE A N 1
ATOM 2402 C CA . ILE A 1 311 ? 138.753 59.296 83.209 1.00 24.04 311 ILE A CA 1
ATOM 2403 C C . ILE A 1 311 ? 139.439 60.646 83.382 1.00 25.21 311 ILE A C 1
ATOM 2404 O O . ILE A 1 311 ? 140.632 60.778 83.110 1.00 24.72 311 ILE A O 1
ATOM 2409 N N . GLY A 1 312 ? 138.686 61.642 83.839 1.00 23.44 312 GLY A N 1
ATOM 2410 C CA . GLY A 1 312 ? 139.257 62.961 84.041 1.00 23.20 312 GLY A CA 1
ATOM 2411 C C . GLY A 1 312 ? 140.290 62.929 85.146 1.00 23.99 312 GLY A C 1
ATOM 2412 O O . GLY A 1 312 ? 141.395 63.487 85.021 1.00 24.73 312 GLY A O 1
ATOM 2413 N N . ARG A 1 313 ? 139.945 62.205 86.206 1.00 25.53 313 ARG A N 1
ATOM 2414 C CA . ARG A 1 313 ? 140.801 62.050 87.385 1.00 26.43 313 ARG A CA 1
ATOM 2415 C C . ARG A 1 313 ? 142.116 61.369 87.056 1.00 25.30 313 ARG A C 1
ATOM 2416 O O . ARG A 1 313 ? 143.179 61.855 87.427 1.00 31.66 313 ARG A O 1
ATOM 2424 N N . VAL A 1 314 ? 142.050 60.261 86.328 1.00 25.87 314 VAL A N 1
ATOM 2425 C CA . VAL A 1 314 ? 143.256 59.538 85.961 1.00 24.03 314 VAL A CA 1
ATOM 2426 C C . VAL A 1 314 ? 144.100 60.380 85.006 1.00 27.78 314 VAL A C 1
ATOM 2427 O O . VAL A 1 314 ? 145.340 60.289 85.021 1.00 28.80 314 VAL A O 1
ATOM 2431 N N . PHE A 1 315 ? 143.450 61.205 84.184 1.00 28.95 315 PHE A N 1
ATOM 2432 C CA . PHE A 1 315 ? 144.211 62.039 83.259 1.00 26.54 315 PHE A CA 1
ATOM 2433 C C . PHE A 1 315 ? 145.055 63.062 84.003 1.00 22.65 315 PHE A C 1
ATOM 2434 O O . PHE A 1 315 ? 146.224 63.270 83.660 1.00 20.78 315 PHE A O 1
ATOM 2442 N N . VAL A 1 316 ? 144.462 63.738 84.985 1.00 22.48 316 VAL A N 1
ATOM 2443 C CA . VAL A 1 316 ? 145.226 64.725 85.752 1.00 24.15 316 VAL A CA 1
ATOM 2444 C C . VAL A 1 316 ? 146.386 64.059 86.494 1.00 24.04 316 VAL A C 1
ATOM 2445 O O . VAL A 1 316 ? 147.519 64.539 86.426 1.00 23.83 316 VAL A O 1
ATOM 2449 N N . GLU A 1 317 ? 146.133 62.903 87.103 1.00 22.27 317 GLU A N 1
ATOM 2450 C CA . GLU A 1 317 ? 147.194 62.179 87.803 1.00 26.13 317 GLU A CA 1
ATOM 2451 C C . GLU A 1 317 ? 148.366 61.967 86.874 1.00 22.96 317 GLU A C 1
ATOM 2452 O O . GLU A 1 317 ? 149.496 62.385 87.147 1.00 25.81 317 GLU A O 1
ATOM 2458 N N . VAL A 1 318 ? 148.074 61.332 85.750 1.00 23.46 318 VAL A N 1
ATOM 2459 C CA . VAL A 1 318 ? 149.095 61.029 84.765 1.00 19.92 318 VAL A CA 1
ATOM 2460 C C . VAL A 1 318 ? 149.833 62.259 84.273 1.00 23.05 318 VAL A C 1
ATOM 2461 O O . VAL A 1 318 ? 151.066 62.266 84.220 1.00 27.15 318 VAL A O 1
ATOM 2465 N N . PHE A 1 319 ? 149.092 63.299 83.902 1.00 19.36 319 PHE A N 1
ATOM 2466 C CA . PHE A 1 319 ? 149.736 64.505 83.391 1.00 20.62 319 PHE A CA 1
ATOM 2467 C C . PHE A 1 319 ? 150.671 65.122 84.448 1.00 18.18 319 PHE A C 1
ATOM 2468 O O . PHE A 1 319 ? 151.812 65.494 84.133 1.00 17.11 319 PHE A O 1
ATOM 2476 N N . ASP A 1 320 ? 150.189 65.209 85.694 1.00 20.81 320 ASP A N 1
ATOM 2477 C CA . ASP A 1 320 ? 150.968 65.754 86.809 1.00 21.30 320 ASP A CA 1
ATOM 2478 C C . ASP A 1 320 ? 152.231 64.930 87.059 1.00 26.72 320 ASP A C 1
ATOM 2479 O O . ASP A 1 320 ? 153.327 65.490 87.227 1.00 27.54 320 ASP A O 1
ATOM 2484 N N . GLU A 1 321 ? 152.084 63.607 87.056 1.00 19.90 321 GLU A N 1
ATOM 2485 C CA . GLU A 1 321 ? 153.220 62.720 87.228 1.00 21.14 321 GLU A CA 1
ATOM 2486 C C . GLU A 1 321 ? 154.295 63.050 86.195 1.00 21.11 321 GLU A C 1
ATOM 2487 O O . GLU A 1 321 ? 155.480 63.155 86.530 1.00 27.49 321 GLU A O 1
ATOM 2493 N N . GLU A 1 322 ? 153.876 63.294 84.959 1.00 20.02 322 GLU A N 1
ATOM 2494 C CA . GLU A 1 322 ? 154.821 63.610 83.894 1.00 19.40 322 GLU A CA 1
ATOM 2495 C C . GLU A 1 322 ? 155.421 65.017 84.024 1.00 22.57 322 GLU A C 1
ATOM 2496 O O . GLU A 1 322 ? 156.617 65.233 83.771 1.00 18.39 322 GLU A O 1
ATOM 2502 N N . ALA A 1 323 ? 154.598 65.977 84.428 1.00 21.05 323 ALA A N 1
ATOM 2503 C CA . ALA A 1 323 ? 155.086 67.335 84.578 1.00 22.73 323 ALA A CA 1
ATOM 2504 C C . ALA A 1 323 ? 156.174 67.357 85.653 1.00 25.79 323 ALA A C 1
ATOM 2505 O O . ALA A 1 323 ? 157.152 68.094 85.542 1.00 25.95 323 ALA A O 1
ATOM 2507 N N . LEU A 1 324 ? 156.030 66.512 86.669 1.00 29.40 324 LEU A N 1
ATOM 2508 C CA . LEU A 1 324 ? 157.015 66.452 87.741 1.00 29.98 324 LEU A CA 1
ATOM 2509 C C . LEU A 1 324 ? 158.339 65.814 87.337 1.00 32.65 324 LEU A C 1
ATOM 2510 O O . LEU A 1 324 ? 159.335 66.008 88.017 1.00 37.61 324 LEU A O 1
ATOM 2515 N N . LYS A 1 325 ? 158.345 65.002 86.286 1.00 29.39 325 LYS A N 1
ATOM 2516 C CA . LYS A 1 325 ? 159.587 64.376 85.853 1.00 30.36 325 LYS A CA 1
ATOM 2517 C C . LYS A 1 325 ? 160.425 65.348 85.049 1.00 33.21 325 LYS A C 1
ATOM 2518 O O . LYS A 1 325 ? 161.598 65.107 84.810 1.00 33.12 325 LYS A O 1
ATOM 2524 N N . LEU A 1 326 ? 159.797 66.405 84.556 1.00 38.19 326 LEU A N 1
ATOM 2525 C CA . LEU A 1 326 ? 160.502 67.391 83.758 1.00 38.64 326 LEU A CA 1
ATOM 2526 C C . LEU A 1 326 ? 161.120 68.473 84.648 1.00 42.49 326 LEU A C 1
ATOM 2527 O O . LEU A 1 326 ? 160.552 68.855 85.670 1.00 42.05 326 LEU A O 1
ATOM 2532 N N . GLU A 1 327 ? 162.295 68.958 84.256 1.00 48.87 327 GLU A N 1
ATOM 2533 C CA . GLU A 1 327 ? 163.014 69.979 85.024 1.00 53.72 327 GLU A CA 1
ATOM 2534 C C . GLU A 1 327 ? 162.989 71.376 84.417 1.00 49.84 327 GLU A C 1
ATOM 2535 O O . GLU A 1 327 ? 163.127 71.537 83.208 1.00 50.41 327 GLU A O 1
ATOM 2541 N N . ASP A 1 328 ? 162.831 72.375 85.278 1.00 47.07 328 ASP A N 1
ATOM 2542 C CA . ASP A 1 328 ? 162.804 73.779 84.880 1.00 52.03 328 ASP A CA 1
ATOM 2543 C C . ASP A 1 328 ? 161.597 74.179 84.023 1.00 50.51 328 ASP A C 1
ATOM 2544 O O . ASP A 1 328 ? 161.643 75.172 83.289 1.00 52.91 328 ASP A O 1
ATOM 2549 N N . VAL A 1 329 ? 160.520 73.406 84.087 1.00 46.32 329 VAL A N 1
ATOM 2550 C CA . VAL A 1 329 ? 159.332 73.743 83.314 1.00 44.45 329 VAL A CA 1
ATOM 2551 C C . VAL A 1 329 ? 158.608 74.852 84.057 1.00 41.82 329 VAL A C 1
ATOM 2552 O O . VAL A 1 329 ? 158.156 74.655 85.180 1.00 44.05 329 VAL A O 1
ATOM 2556 N N . LYS A 1 330 ? 158.556 76.032 83.448 1.00 39.99 330 LYS A N 1
ATOM 2557 C CA . LYS A 1 330 ? 157.902 77.174 84.066 1.00 38.17 330 LYS A CA 1
ATOM 2558 C C . LYS A 1 330 ? 156.511 77.530 83.547 1.00 35.78 330 LYS A C 1
ATOM 2559 O O . LYS A 1 330 ? 155.782 78.278 84.203 1.00 40.24 330 LYS A O 1
ATOM 2565 N N . TRP A 1 331 ? 156.114 76.951 82.413 1.00 34.97 331 TRP A N 1
ATOM 2566 C CA . TRP A 1 331 ? 154.812 77.253 81.813 1.00 29.08 331 TRP A CA 1
ATOM 2567 C C . TRP A 1 331 ? 153.981 76.086 81.315 1.00 27.36 331 TRP A C 1
ATOM 2568 O O . TRP A 1 331 ? 154.483 75.161 80.676 1.00 23.47 331 TRP A O 1
ATOM 2579 N N . LEU A 1 332 ? 152.675 76.249 81.475 1.00 27.24 332 LEU A N 1
ATOM 2580 C CA . LEU A 1 332 ? 151.691 75.295 81.010 1.00 29.91 332 LEU A CA 1
ATOM 2581 C C . LEU A 1 332 ? 150.908 75.916 79.841 1.00 28.94 332 LEU A C 1
ATOM 2582 O O . LEU A 1 332 ? 150.192 76.911 80.024 1.00 29.68 332 LEU A O 1
ATOM 2587 N N . ALA A 1 333 ? 151.083 75.349 78.648 1.00 24.24 333 ALA A N 1
ATOM 2588 C CA . ALA A 1 333 ? 150.379 75.789 77.450 1.00 18.21 333 ALA A CA 1
ATOM 2589 C C . ALA A 1 333 ? 148.975 75.171 77.390 1.00 19.48 333 ALA A C 1
ATOM 2590 O O . ALA A 1 333 ? 148.777 74.027 77.805 1.00 26.03 333 ALA A O 1
ATOM 2592 N N . GLN A 1 334 ? 147.996 75.938 76.913 1.00 21.43 334 GLN A N 1
ATOM 2593 C CA . GLN A 1 334 ? 146.610 75.478 76.773 1.00 20.37 334 GLN A CA 1
ATOM 2594 C C . GLN A 1 334 ? 146.030 75.965 75.445 1.00 20.44 334 GLN A C 1
ATOM 2595 O O . GLN A 1 334 ? 146.401 77.035 74.962 1.00 21.74 334 GLN A O 1
ATOM 2601 N N . GLY A 1 335 ? 145.111 75.185 74.875 1.00 18.19 335 GLY A N 1
ATOM 2602 C CA . GLY A 1 335 ? 144.499 75.537 73.601 1.00 13.97 335 GLY A CA 1
ATOM 2603 C C . GLY A 1 335 ? 143.211 76.328 73.701 1.00 17.37 335 GLY A C 1
ATOM 2604 O O . GLY A 1 335 ? 142.338 76.238 72.839 1.00 17.87 335 GLY A O 1
ATOM 2605 N N . THR A 1 336 ? 143.073 77.083 74.782 1.00 19.88 336 THR A N 1
ATOM 2606 C CA . THR A 1 336 ? 141.894 77.915 75.021 1.00 17.70 336 THR A CA 1
ATOM 2607 C C . THR A 1 336 ? 141.646 78.822 73.814 1.00 17.07 336 THR A C 1
ATOM 2608 O O . THR A 1 336 ? 142.579 79.456 73.299 1.00 10.73 336 THR A O 1
ATOM 2612 N N . ILE A 1 337 ? 140.402 78.836 73.346 1.00 14.81 337 ILE A N 1
ATOM 2613 C CA . ILE A 1 337 ? 140.005 79.647 72.201 1.00 15.93 337 ILE A CA 1
ATOM 2614 C C . ILE A 1 337 ? 139.049 80.745 72.633 1.00 14.71 337 ILE A C 1
ATOM 2615 O O . ILE A 1 337 ? 138.434 80.670 73.693 1.00 16.02 337 ILE A O 1
ATOM 2620 N N . TYR A 1 338 ? 138.880 81.745 71.782 1.00 15.27 338 TYR A N 1
ATOM 2621 C CA . TYR A 1 338 ? 138.031 82.883 72.114 1.00 19.73 338 TYR A CA 1
ATOM 2622 C C . TYR A 1 338 ? 136.639 82.560 72.659 1.00 17.70 338 TYR A C 1
ATOM 2623 O O . TYR A 1 338 ? 136.213 83.135 73.673 1.00 20.54 338 TYR A O 1
ATOM 2632 N N . PRO A 1 339 ? 135.911 81.633 72.014 1.00 21.70 339 PRO A N 1
ATOM 2633 C CA . PRO A 1 339 ? 134.577 81.282 72.501 1.00 22.03 339 PRO A CA 1
ATOM 2634 C C . PRO A 1 339 ? 134.588 80.750 73.953 1.00 25.37 339 PRO A C 1
ATOM 2635 O O . PRO A 1 339 ? 133.568 80.840 74.640 1.00 29.26 339 PRO A O 1
ATOM 2639 N N . ASP A 1 340 ? 135.716 80.206 74.421 1.00 24.48 340 ASP A N 1
ATOM 2640 C CA . ASP A 1 340 ? 135.813 79.716 75.812 1.00 28.65 340 ASP A CA 1
ATOM 2641 C C . ASP A 1 340 ? 135.866 80.921 76.737 1.00 29.38 340 ASP A C 1
ATOM 2642 O O . ASP A 1 340 ? 135.339 80.892 77.843 1.00 31.61 340 ASP A O 1
ATOM 2647 N N . VAL A 1 341 ? 136.589 81.947 76.295 1.00 33.57 341 VAL A N 1
ATOM 2648 C CA . VAL A 1 341 ? 136.761 83.184 77.044 1.00 34.89 341 VAL A CA 1
ATOM 2649 C C . VAL A 1 341 ? 135.477 83.994 77.074 1.00 36.03 341 VAL A C 1
ATOM 2650 O O . VAL A 1 341 ? 135.152 84.596 78.087 1.00 39.64 341 VAL A O 1
ATOM 2654 N N . ILE A 1 342 ? 134.777 84.057 75.947 1.00 40.55 342 ILE A N 1
ATOM 2655 C CA . ILE A 1 342 ? 133.527 84.802 75.886 1.00 41.75 342 ILE A CA 1
ATOM 2656 C C . ILE A 1 342 ? 132.584 84.162 76.894 1.00 49.38 342 ILE A C 1
ATOM 2657 O O . ILE A 1 342 ? 131.955 84.854 77.689 1.00 51.60 342 ILE A O 1
ATOM 2662 N N . GLU A 1 343 ? 132.549 82.832 76.894 1.00 57.18 343 GLU A N 1
ATOM 2663 C CA . GLU A 1 343 ? 131.696 82.065 77.797 1.00 66.23 343 GLU A CA 1
ATOM 2664 C C . GLU A 1 343 ? 132.045 82.361 79.258 1.00 68.98 343 GLU A C 1
ATOM 2665 O O . GLU A 1 343 ? 131.165 82.640 80.078 1.00 70.11 343 GLU A O 1
ATOM 2671 N N . SER A 1 344 ? 133.337 82.365 79.560 1.00 71.13 344 SER A N 1
ATOM 2672 C CA . SER A 1 344 ? 133.804 82.644 80.908 1.00 73.80 344 SER A CA 1
ATOM 2673 C C . SER A 1 344 ? 133.606 84.111 81.272 1.00 75.17 344 SER A C 1
ATOM 2674 O O . SER A 1 344 ? 133.856 84.516 82.406 1.00 76.85 344 SER A O 1
ATOM 2677 N N . ALA A 1 345 ? 133.214 84.913 80.290 1.00 77.05 345 ALA A N 1
ATOM 2678 C CA . ALA A 1 345 ? 132.955 86.329 80.514 1.00 78.44 345 ALA A CA 1
ATOM 2679 C C . ALA A 1 345 ? 131.485 86.440 80.879 1.00 79.28 345 ALA A C 1
ATOM 2680 O O . ALA A 1 345 ? 131.083 87.317 81.644 1.00 80.90 345 ALA A O 1
ATOM 2682 N N . ALA A 1 346 ? 130.690 85.534 80.317 1.00 79.90 346 ALA A N 1
ATOM 2683 C CA . ALA A 1 346 ? 129.257 85.492 80.565 1.00 83.05 346 ALA A CA 1
ATOM 2684 C C . ALA A 1 346 ? 128.973 85.132 82.023 1.00 85.30 346 ALA A C 1
ATOM 2685 O O . ALA A 1 346 ? 129.774 84.460 82.680 1.00 88.27 346 ALA A O 1
ATOM 2687 N N . LYS A 1 369 ? 153.697 77.863 90.532 1.00 74.65 369 LYS A N 1
ATOM 2688 C CA . LYS A 1 369 ? 154.822 77.154 89.935 1.00 75.10 369 LYS A CA 1
ATOM 2689 C C . LYS A 1 369 ? 154.887 77.384 88.428 1.00 70.38 369 LYS A C 1
ATOM 2690 O O . LYS A 1 369 ? 155.955 77.693 87.885 1.00 69.44 369 LYS A O 1
ATOM 2696 N N . MET A 1 370 ? 153.733 77.268 87.774 1.00 63.07 370 MET A N 1
ATOM 2697 C CA . MET A 1 370 ? 153.647 77.435 86.330 1.00 57.40 370 MET A CA 1
ATOM 2698 C C . MET A 1 370 ? 152.691 78.530 85.878 1.00 53.97 370 MET A C 1
ATOM 2699 O O . MET A 1 370 ? 151.595 78.681 86.425 1.00 55.68 370 MET A O 1
ATOM 2704 N N . GLY A 1 371 ? 153.120 79.293 84.878 1.00 49.85 371 GLY A N 1
ATOM 2705 C CA . GLY A 1 371 ? 152.281 80.334 84.315 1.00 41.41 371 GLY A CA 1
ATOM 2706 C C . GLY A 1 371 ? 151.497 79.705 83.174 1.00 39.04 371 GLY A C 1
ATOM 2707 O O . GLY A 1 371 ? 151.785 78.574 82.779 1.00 36.38 371 GLY A O 1
ATOM 2708 N N . LEU A 1 372 ? 150.555 80.448 82.604 1.00 36.44 372 LEU A N 1
ATOM 2709 C CA . LEU A 1 372 ? 149.709 79.956 81.517 1.00 33.78 372 LEU A CA 1
ATOM 2710 C C . LEU A 1 372 ? 149.978 80.618 80.171 1.00 32.35 372 LEU A C 1
ATOM 2711 O O . LEU A 1 372 ? 149.933 81.849 80.079 1.00 35.44 372 LEU A O 1
ATOM 2716 N N . VAL A 1 373 ? 150.255 79.826 79.136 1.00 26.80 373 VAL A N 1
ATOM 2717 C CA . VAL A 1 373 ? 150.453 80.373 77.789 1.00 22.48 373 VAL A CA 1
ATOM 2718 C C . VAL A 1 373 ? 149.259 79.915 76.970 1.00 22.63 373 VAL A C 1
ATOM 2719 O O . VAL A 1 373 ? 149.091 78.722 76.751 1.00 23.63 373 VAL A O 1
ATOM 2723 N N . GLU A 1 374 ? 148.410 80.848 76.547 1.00 22.94 374 GLU A N 1
ATOM 2724 C CA . GLU A 1 374 ? 147.218 80.536 75.748 1.00 17.96 374 GLU A CA 1
ATOM 2725 C C . GLU A 1 374 ? 147.276 81.286 74.408 1.00 18.12 374 GLU A C 1
ATOM 2726 O O . GLU A 1 374 ? 146.542 82.246 74.204 1.00 12.65 374 GLU A O 1
ATOM 2732 N N . PRO A 1 375 ? 148.034 80.751 73.433 1.00 15.23 375 PRO A N 1
ATOM 2733 C CA . PRO A 1 375 ? 148.252 81.297 72.089 1.00 15.06 375 PRO A CA 1
ATOM 2734 C C . PRO A 1 375 ? 147.008 81.508 71.202 1.00 18.60 375 PRO A C 1
ATOM 2735 O O . PRO A 1 375 ? 147.040 82.350 70.299 1.00 15.61 375 PRO A O 1
ATOM 2739 N N . LEU A 1 376 ? 145.922 80.792 71.476 1.00 13.07 376 LEU A N 1
ATOM 2740 C CA . LEU A 1 376 ? 144.723 80.883 70.643 1.00 10.65 376 LEU A CA 1
ATOM 2741 C C . LEU A 1 376 ? 143.554 81.631 71.242 1.00 11.19 376 LEU A C 1
ATOM 2742 O O . LEU A 1 376 ? 142.489 81.701 70.624 1.00 10.29 376 LEU A O 1
ATOM 2747 N N . LYS A 1 377 ? 143.777 82.247 72.393 1.00 14.11 377 LYS A N 1
ATOM 2748 C CA . LYS A 1 377 ? 142.728 82.939 73.138 1.00 16.79 377 LYS A CA 1
ATOM 2749 C C . LYS A 1 377 ? 141.895 84.002 72.399 1.00 16.56 377 LYS A C 1
ATOM 2750 O O . LYS A 1 377 ? 140.776 84.287 72.789 1.00 13.95 377 LYS A O 1
ATOM 2756 N N . GLU A 1 378 ? 142.419 84.544 71.310 1.00 16.46 378 GLU A N 1
ATOM 2757 C CA . GLU A 1 378 ? 141.715 85.580 70.555 1.00 17.11 378 GLU A CA 1
ATOM 2758 C C . GLU A 1 378 ? 140.979 85.070 69.332 1.00 17.94 378 GLU A C 1
ATOM 2759 O O . GLU A 1 378 ? 140.237 85.841 68.706 1.00 13.27 378 GLU A O 1
ATOM 2765 N N . LEU A 1 379 ? 141.141 83.776 69.030 1.00 15.13 379 LEU A N 1
ATOM 2766 C CA . LEU A 1 379 ? 140.558 83.163 67.836 1.00 10.96 379 LEU A CA 1
ATOM 2767 C C . LEU A 1 379 ? 139.306 82.300 67.969 1.00 13.92 379 LEU A C 1
ATOM 2768 O O . LEU A 1 379 ? 139.074 81.649 68.992 1.00 15.55 379 LEU A O 1
ATOM 2773 N N . PHE A 1 380 ? 138.493 82.325 66.914 1.00 10.84 380 PHE A N 1
ATOM 2774 C CA . PHE A 1 380 ? 137.298 81.500 66.792 1.00 14.44 380 PHE A CA 1
ATOM 2775 C C . PHE A 1 380 ? 137.798 80.182 66.159 1.00 16.33 380 PHE A C 1
ATOM 2776 O O . PHE A 1 380 ? 138.820 80.171 65.474 1.00 18.74 380 PHE A O 1
ATOM 2784 N N . LYS A 1 381 ? 137.074 79.088 66.344 1.00 13.34 381 LYS A N 1
ATOM 2785 C CA . LYS A 1 381 ? 137.509 77.797 65.803 1.00 21.06 381 LYS A CA 1
ATOM 2786 C C . LYS A 1 381 ? 137.788 77.742 64.309 1.00 18.73 381 LYS A C 1
ATOM 2787 O O . LYS A 1 381 ? 138.685 77.013 63.878 1.00 19.93 381 LYS A O 1
ATOM 2793 N N . ASP A 1 382 ? 137.025 78.470 63.502 1.00 22.04 382 ASP A N 1
ATOM 2794 C CA . ASP A 1 382 ? 137.276 78.444 62.064 1.00 16.94 382 ASP A CA 1
ATOM 2795 C C . ASP A 1 382 ? 138.616 79.079 61.702 1.00 15.49 382 ASP A C 1
ATOM 2796 O O . ASP A 1 382 ? 139.248 78.690 60.724 1.00 14.71 382 ASP A O 1
ATOM 2801 N N . GLU A 1 383 ? 139.052 80.041 62.505 1.00 10.53 383 GLU A N 1
ATOM 2802 C CA . GLU A 1 383 ? 140.328 80.710 62.293 1.00 11.74 383 GLU A CA 1
ATOM 2803 C C . GLU A 1 383 ? 141.445 79.770 62.701 1.00 9.82 383 GLU A C 1
ATOM 2804 O O . GLU A 1 383 ? 142.509 79.758 62.100 1.00 10.09 383 GLU A O 1
ATOM 2810 N N . VAL A 1 384 ? 141.233 79.043 63.792 1.00 9.79 384 VAL A N 1
ATOM 2811 C CA . VAL A 1 384 ? 142.223 78.077 64.255 1.00 12.00 384 VAL A CA 1
ATOM 2812 C C . VAL A 1 384 ? 142.513 77.061 63.130 1.00 5.29 384 VAL A C 1
ATOM 2813 O O . VAL A 1 384 ? 143.673 76.796 62.791 1.00 11.47 384 VAL A O 1
ATOM 2817 N N . ARG A 1 385 ? 141.464 76.545 62.504 1.00 9.35 385 ARG A N 1
ATOM 2818 C CA . ARG A 1 385 ? 141.638 75.603 61.404 1.00 9.66 385 ARG A CA 1
ATOM 2819 C C . ARG A 1 385 ? 142.421 76.218 60.243 1.00 17.65 385 ARG A C 1
ATOM 2820 O O . ARG A 1 385 ? 143.320 75.587 59.685 1.00 20.02 385 ARG A O 1
ATOM 2828 N N . LYS A 1 386 ? 142.097 77.463 59.893 1.00 20.03 386 LYS A N 1
ATOM 2829 C CA . LYS A 1 386 ? 142.817 78.162 58.826 1.00 14.17 386 LYS A CA 1
ATOM 2830 C C . LYS A 1 386 ? 144.295 78.287 59.170 1.00 12.37 386 LYS A C 1
ATOM 2831 O O . LYS A 1 386 ? 145.139 78.030 58.318 1.00 15.32 386 LYS A O 1
ATOM 2837 N N . ILE A 1 387 ? 144.638 78.680 60.401 1.00 12.40 387 ILE A N 1
ATOM 2838 C CA . ILE A 1 387 ? 146.064 78.773 60.723 1.00 12.73 387 ILE A CA 1
ATOM 2839 C C . ILE A 1 387 ? 146.690 77.374 60.819 1.00 9.99 387 ILE A C 1
ATOM 2840 O O . ILE A 1 387 ? 147.839 77.204 60.468 1.00 6.26 387 ILE A O 1
ATOM 2845 N N . GLY A 1 388 ? 145.917 76.366 61.236 1.00 15.25 388 GLY A N 1
ATOM 2846 C CA . GLY A 1 388 ? 146.435 75.000 61.295 1.00 10.59 388 GLY A CA 1
ATOM 2847 C C . GLY A 1 388 ? 146.927 74.555 59.917 1.00 10.41 388 GLY A C 1
ATOM 2848 O O . GLY A 1 388 ? 147.962 73.898 59.795 1.00 11.31 388 GLY A O 1
ATOM 2849 N N . LEU A 1 389 ? 146.163 74.889 58.879 1.00 12.41 389 LEU A N 1
ATOM 2850 C CA . LEU A 1 389 ? 146.535 74.588 57.500 1.00 12.89 389 LEU A CA 1
ATOM 2851 C C . LEU A 1 389 ? 147.843 75.265 57.141 1.00 14.41 389 LEU A C 1
ATOM 2852 O O . LEU A 1 389 ? 148.714 74.662 56.524 1.00 17.07 389 LEU A O 1
ATOM 2857 N N . GLU A 1 390 ? 147.950 76.546 57.469 1.00 20.78 390 GLU A N 1
ATOM 2858 C CA . GLU A 1 390 ? 149.166 77.312 57.202 1.00 19.00 390 GLU A CA 1
ATOM 2859 C C . GLU A 1 390 ? 150.381 76.714 57.904 1.00 18.52 390 GLU A C 1
ATOM 2860 O O . GLU A 1 390 ? 151.491 76.713 57.373 1.00 18.92 390 GLU A O 1
ATOM 2866 N N . LEU A 1 391 ? 150.160 76.224 59.117 1.00 17.68 391 LEU A N 1
ATOM 2867 C CA . LEU A 1 391 ? 151.213 75.615 59.901 1.00 16.59 391 LEU A CA 1
ATOM 2868 C C . LEU A 1 391 ? 151.604 74.226 59.378 1.00 19.46 391 LEU A C 1
ATOM 2869 O O . LEU A 1 391 ? 152.542 73.621 59.881 1.00 19.83 391 LEU A O 1
ATOM 2874 N N . GLY A 1 392 ? 150.863 73.723 58.393 1.00 19.09 392 GLY A N 1
ATOM 2875 C CA . GLY A 1 392 ? 151.179 72.436 57.796 1.00 17.89 392 GLY A CA 1
ATOM 2876 C C . GLY A 1 392 ? 150.369 71.224 58.199 1.00 13.64 392 GLY A C 1
ATOM 2877 O O . GLY A 1 392 ? 150.650 70.125 57.734 1.00 23.06 392 GLY A O 1
ATOM 2878 N N . LEU A 1 393 ? 149.360 71.412 59.034 1.00 15.21 393 LEU A N 1
ATOM 2879 C CA . LEU A 1 393 ? 148.530 70.307 59.505 1.00 10.07 393 LEU A CA 1
ATOM 2880 C C . LEU A 1 393 ? 147.610 69.726 58.431 1.00 11.97 393 LEU A C 1
ATOM 2881 O O . LEU A 1 393 ? 147.210 70.424 57.480 1.00 12.39 393 LEU A O 1
ATOM 2886 N N . PRO A 1 394 ? 147.174 68.467 58.621 1.00 9.85 394 PRO A N 1
ATOM 2887 C CA . PRO A 1 394 ? 146.302 67.819 57.641 1.00 8.32 394 PRO A CA 1
ATOM 2888 C C . PRO A 1 394 ? 144.872 68.296 57.706 1.00 13.66 394 PRO A C 1
ATOM 2889 O O . PRO A 1 394 ? 144.260 68.291 58.767 1.00 17.34 394 PRO A O 1
ATOM 2893 N N . TYR A 1 395 ? 144.320 68.621 56.543 1.00 13.76 395 TYR A N 1
ATOM 2894 C CA . TYR A 1 395 ? 142.950 69.105 56.419 1.00 15.97 395 TYR A CA 1
ATOM 2895 C C . TYR A 1 395 ? 141.897 68.241 57.137 1.00 18.19 395 TYR A C 1
ATOM 2896 O O . TYR A 1 395 ? 141.029 68.764 57.854 1.00 20.06 395 TYR A O 1
ATOM 2905 N N . ASP A 1 396 ? 141.978 66.927 56.952 1.00 16.27 396 ASP A N 1
ATOM 2906 C CA . ASP A 1 396 ? 141.026 66.004 57.557 1.00 16.57 396 ASP A CA 1
ATOM 2907 C C . ASP A 1 396 ? 141.038 65.984 59.073 1.00 16.25 396 ASP A C 1
ATOM 2908 O O . ASP A 1 396 ? 140.019 65.710 59.699 1.00 23.22 396 ASP A O 1
ATOM 2913 N N . MET A 1 397 ? 142.188 66.275 59.661 1.00 14.60 397 MET A N 1
ATOM 2914 C CA . MET A 1 397 ? 142.329 66.314 61.105 1.00 19.71 397 MET A CA 1
ATOM 2915 C C . MET A 1 397 ? 141.673 67.589 61.640 1.00 20.89 397 MET A C 1
ATOM 2916 O O . MET A 1 397 ? 140.930 67.560 62.630 1.00 24.22 397 MET A O 1
ATOM 2921 N N . LEU A 1 398 ? 141.913 68.693 60.936 1.00 17.72 398 LEU A N 1
ATOM 2922 C CA . LEU A 1 398 ? 141.389 69.998 61.306 1.00 15.66 398 LEU A CA 1
ATOM 2923 C C . LEU A 1 398 ? 139.885 70.124 61.095 1.00 12.87 398 LEU A C 1
ATOM 2924 O O . LEU A 1 398 ? 139.206 70.779 61.866 1.00 15.66 398 LEU A O 1
ATOM 2929 N N . TYR A 1 399 ? 139.362 69.514 60.047 1.00 13.87 399 TYR A N 1
ATOM 2930 C CA . TYR A 1 399 ? 137.930 69.589 59.774 1.00 16.54 399 TYR A CA 1
ATOM 2931 C C . TYR A 1 399 ? 137.148 68.326 60.197 1.00 22.27 399 TYR A C 1
ATOM 2932 O O . TYR A 1 399 ? 135.999 68.094 59.794 1.00 26.42 399 TYR A O 1
ATOM 2941 N N . ARG A 1 400 ? 137.759 67.565 61.091 1.00 25.85 400 ARG A N 1
ATOM 2942 C CA . ARG A 1 400 ? 137.192 66.330 61.627 1.00 26.76 400 ARG A CA 1
ATOM 2943 C C . ARG A 1 400 ? 136.050 66.675 62.587 1.00 24.24 400 ARG A C 1
ATOM 2944 O O . ARG A 1 400 ? 136.100 67.701 63.264 1.00 25.72 400 ARG A O 1
ATOM 2952 N N . HIS A 1 401 ? 135.016 65.840 62.642 1.00 25.92 401 HIS A N 1
ATOM 2953 C CA . HIS A 1 401 ? 133.895 66.087 63.556 1.00 26.41 401 HIS A CA 1
ATOM 2954 C C . HIS A 1 401 ? 134.482 65.972 64.960 1.00 26.42 401 HIS A C 1
ATOM 2955 O O . HIS A 1 401 ? 135.446 65.229 65.173 1.00 30.86 401 HIS A O 1
ATOM 2962 N N . PRO A 1 402 ? 133.941 66.725 65.927 1.00 26.36 402 PRO A N 1
ATOM 2963 C CA . PRO A 1 402 ? 134.438 66.693 67.304 1.00 24.98 402 PRO A CA 1
ATOM 2964 C C . PRO A 1 402 ? 134.464 65.309 67.939 1.00 24.72 402 PRO A C 1
ATOM 2965 O O . PRO A 1 402 ? 133.656 64.457 67.595 1.00 27.48 402 PRO A O 1
ATOM 2969 N N . PHE A 1 403 ? 135.392 65.095 68.869 1.00 23.97 403 PHE A N 1
ATOM 2970 C CA . PHE A 1 403 ? 135.536 63.810 69.564 1.00 26.32 403 PHE A CA 1
ATOM 2971 C C . PHE A 1 403 ? 135.489 64.157 71.059 1.00 26.21 403 PHE A C 1
ATOM 2972 O O . PHE A 1 403 ? 136.204 65.042 71.509 1.00 30.43 403 PHE A O 1
ATOM 2980 N N . PRO A 1 404 ? 134.603 63.507 71.832 1.00 26.35 404 PRO A N 1
ATOM 2981 C CA . PRO A 1 404 ? 134.472 63.771 73.270 1.00 22.65 404 PRO A CA 1
ATOM 2982 C C . PRO A 1 404 ? 135.757 63.601 74.066 1.00 24.00 404 PRO A C 1
ATOM 2983 O O . PRO A 1 404 ? 136.599 62.765 73.738 1.00 24.54 404 PRO A O 1
ATOM 2987 N N . GLY A 1 405 ? 135.867 64.362 75.152 1.00 24.64 405 GLY A N 1
ATOM 2988 C CA . GLY A 1 405 ? 137.045 64.299 76.005 1.00 24.64 405 GLY A CA 1
ATOM 2989 C C . GLY A 1 405 ? 137.336 62.900 76.534 1.00 24.34 405 GLY A C 1
ATOM 2990 O O . GLY A 1 405 ? 138.484 62.445 76.492 1.00 26.34 405 GLY A O 1
ATOM 2991 N N . PRO A 1 406 ? 136.332 62.209 77.098 1.00 24.10 406 PRO A N 1
ATOM 2992 C CA . PRO A 1 406 ? 136.598 60.864 77.601 1.00 20.32 406 PRO A CA 1
ATOM 2993 C C . PRO A 1 406 ? 136.560 59.835 76.469 1.00 23.47 406 PRO A C 1
ATOM 2994 O O . PRO A 1 406 ? 136.439 58.632 76.715 1.00 24.67 406 PRO A O 1
ATOM 2998 N N . GLY A 1 407 ? 136.649 60.325 75.230 1.00 22.19 407 GLY A N 1
ATOM 2999 C CA . GLY A 1 407 ? 136.621 59.481 74.045 1.00 21.80 407 GLY A CA 1
ATOM 3000 C C . GLY A 1 407 ? 135.588 58.361 73.986 1.00 24.44 407 GLY A C 1
ATOM 3001 O O . GLY A 1 407 ? 134.400 58.564 74.258 1.00 24.47 407 GLY A O 1
ATOM 3002 N N . LEU A 1 408 ? 136.051 57.165 73.621 1.00 25.02 408 LEU A N 1
ATOM 3003 C CA . LEU A 1 408 ? 135.195 55.991 73.514 1.00 21.91 408 LEU A CA 1
ATOM 3004 C C . LEU A 1 408 ? 134.661 55.564 74.872 1.00 23.68 408 LEU A C 1
ATOM 3005 O O . LEU A 1 408 ? 133.804 54.688 74.956 1.00 26.13 408 LEU A O 1
ATOM 3010 N N . GLY A 1 409 ? 135.130 56.216 75.931 1.00 24.80 409 GLY A N 1
ATOM 3011 C CA . GLY A 1 409 ? 134.682 55.888 77.271 1.00 22.78 409 GLY A CA 1
ATOM 3012 C C . GLY A 1 409 ? 133.203 56.136 77.467 1.00 25.61 409 GLY A C 1
ATOM 3013 O O . GLY A 1 409 ? 132.588 55.574 78.382 1.00 23.76 409 GLY A O 1
ATOM 3014 N N . VAL A 1 410 ? 132.641 57.012 76.634 1.00 25.87 410 VAL A N 1
ATOM 3015 C CA . VAL A 1 410 ? 131.211 57.348 76.683 1.00 23.76 410 VAL A CA 1
ATOM 3016 C C . VAL A 1 410 ? 130.491 56.827 75.418 1.00 25.31 410 VAL A C 1
ATOM 3017 O O . VAL A 1 410 ? 129.300 57.077 75.206 1.00 19.54 410 VAL A O 1
ATOM 3021 N N . ARG A 1 411 ? 131.242 56.101 74.589 1.00 23.01 411 ARG A N 1
ATOM 3022 C CA . ARG A 1 411 ? 130.719 55.506 73.359 1.00 25.29 411 ARG A CA 1
ATOM 3023 C C . ARG A 1 411 ? 130.444 54.015 73.625 1.00 24.98 411 ARG A C 1
ATOM 3024 O O . ARG A 1 411 ? 129.800 53.340 72.825 1.00 27.80 411 ARG A O 1
ATOM 3032 N N . VAL A 1 412 ? 130.995 53.503 74.724 1.00 26.37 412 VAL A N 1
ATOM 3033 C CA . VAL A 1 412 ? 130.803 52.116 75.148 1.00 25.98 412 VAL A CA 1
ATOM 3034 C C . VAL A 1 412 ? 129.869 52.186 76.361 1.00 27.37 412 VAL A C 1
ATOM 3035 O O . VAL A 1 412 ? 130.256 52.687 77.427 1.00 26.29 412 VAL A O 1
ATOM 3039 N N . LEU A 1 413 ? 128.642 51.702 76.191 1.00 28.92 413 LEU A N 1
ATOM 3040 C CA . LEU A 1 413 ? 127.651 51.745 77.257 1.00 26.90 413 LEU A CA 1
ATOM 3041 C C . LEU A 1 413 ? 128.038 50.897 78.440 1.00 29.30 413 LEU A C 1
ATOM 3042 O O . LEU A 1 413 ? 128.425 49.744 78.278 1.00 32.76 413 LEU A O 1
ATOM 3047 N N . GLY A 1 414 ? 127.891 51.464 79.635 1.00 30.32 414 GLY A N 1
ATOM 3048 C CA . GLY A 1 414 ? 128.246 50.756 80.849 1.00 34.73 414 GLY A CA 1
ATOM 3049 C C . GLY A 1 414 ? 129.749 50.545 81.010 1.00 37.48 414 GLY A C 1
ATOM 3050 O O . GLY A 1 414 ? 130.566 51.394 80.628 1.00 37.08 414 GLY A O 1
ATOM 3051 N N . GLU A 1 415 ? 130.106 49.410 81.599 1.00 38.76 415 GLU A N 1
ATOM 3052 C CA . GLU A 1 415 ? 131.490 49.040 81.842 1.00 41.38 415 GLU A CA 1
ATOM 3053 C C . GLU A 1 415 ? 132.326 49.016 80.568 1.00 37.85 415 GLU A C 1
ATOM 3054 O O . GLU A 1 415 ? 131.943 48.409 79.578 1.00 45.24 415 GLU A O 1
ATOM 3060 N N . VAL A 1 416 ? 133.463 49.704 80.597 1.00 37.93 416 VAL A N 1
ATOM 3061 C CA . VAL A 1 416 ? 134.374 49.770 79.457 1.00 32.22 416 VAL A CA 1
ATOM 3062 C C . VAL A 1 416 ? 135.388 48.643 79.581 1.00 33.70 416 VAL A C 1
ATOM 3063 O O . VAL A 1 416 ? 136.076 48.520 80.593 1.00 34.97 416 VAL A O 1
ATOM 3067 N N . LYS A 1 417 ? 135.479 47.821 78.548 1.00 34.48 417 LYS A N 1
ATOM 3068 C CA . LYS A 1 417 ? 136.413 46.708 78.539 1.00 34.20 417 LYS A CA 1
ATOM 3069 C C . LYS A 1 417 ? 137.194 46.806 77.254 1.00 36.32 417 LYS A C 1
ATOM 3070 O O . LYS A 1 417 ? 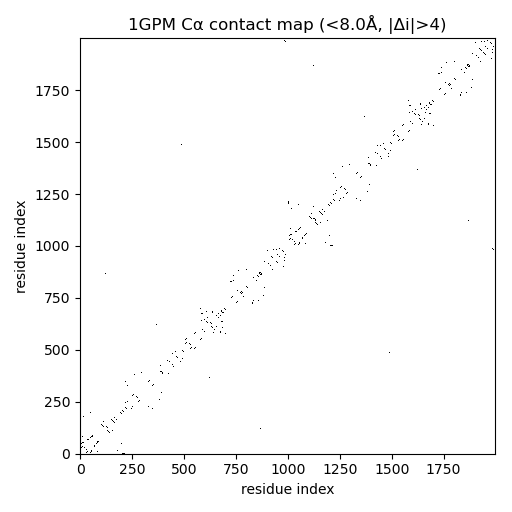136.652 47.228 76.218 1.00 36.16 417 LYS A O 1
ATOM 3076 N N . LYS A 1 418 ? 138.460 46.400 77.309 1.00 34.54 418 LYS A N 1
ATOM 3077 C CA . LYS A 1 418 ? 139.311 46.434 76.133 1.00 30.16 418 LYS A CA 1
ATOM 3078 C C . LYS A 1 418 ? 138.656 45.742 74.939 1.00 32.37 418 LYS A C 1
ATOM 3079 O O . LYS A 1 418 ? 138.705 46.262 73.823 1.00 33.77 418 LYS A O 1
ATOM 3085 N N . GLU A 1 419 ? 138.009 44.601 75.189 1.00 35.66 419 GLU A N 1
ATOM 3086 C CA . GLU A 1 419 ? 137.332 43.826 74.138 1.00 38.38 419 GLU A CA 1
ATOM 3087 C C . GLU A 1 419 ? 136.341 44.693 73.370 1.00 34.68 419 GLU A C 1
ATOM 3088 O O . GLU A 1 419 ? 136.307 44.689 72.136 1.00 29.70 419 GLU A O 1
ATOM 3094 N N . TYR A 1 420 ? 135.536 45.437 74.122 1.00 32.74 420 TYR A N 1
ATOM 3095 C CA . TYR A 1 420 ? 134.519 46.306 73.553 1.00 29.93 420 TYR A CA 1
ATOM 3096 C C . TYR A 1 420 ? 135.136 47.493 72.830 1.00 30.39 420 TYR A C 1
ATOM 3097 O O . TYR A 1 420 ? 134.662 47.902 71.765 1.00 30.22 420 TYR A O 1
ATOM 3106 N N . CYS A 1 421 ? 136.224 48.016 73.385 1.00 30.90 421 CYS A N 1
ATOM 3107 C CA . CYS A 1 421 ? 136.892 49.157 72.779 1.00 28.63 421 CYS A CA 1
ATOM 3108 C C . CYS A 1 421 ? 137.479 48.844 71.419 1.00 29.90 421 CYS A C 1
ATOM 3109 O O . CYS A 1 421 ? 137.375 49.665 70.501 1.00 33.13 421 CYS A O 1
ATOM 3112 N N . ASP A 1 422 ? 138.104 47.676 71.280 1.00 29.84 422 ASP A N 1
ATOM 3113 C CA . ASP A 1 422 ? 138.680 47.298 69.989 1.00 31.17 422 ASP A CA 1
ATOM 3114 C C . ASP A 1 422 ? 137.599 46.955 68.954 1.00 30.10 422 ASP A C 1
ATOM 3115 O O . ASP A 1 422 ? 137.764 47.218 67.766 1.00 30.36 422 ASP A O 1
ATOM 3120 N N . LEU A 1 423 ? 136.475 46.404 69.396 1.00 30.91 423 LEU A N 1
ATOM 3121 C CA . LEU A 1 423 ? 135.400 46.099 68.457 1.00 32.04 423 LEU A CA 1
ATOM 3122 C C . LEU A 1 423 ? 134.826 47.415 67.921 1.00 33.79 423 LEU A C 1
ATOM 3123 O O . LEU A 1 423 ? 134.623 47.581 66.712 1.00 36.27 423 LEU A O 1
ATOM 3128 N N . LEU A 1 424 ? 134.605 48.366 68.824 1.00 32.57 424 LEU A N 1
ATOM 3129 C CA . LEU A 1 424 ? 134.062 49.670 68.457 1.00 28.70 424 LEU A CA 1
ATOM 3130 C C . LEU A 1 424 ? 134.971 50.429 67.481 1.00 27.81 424 LEU A C 1
ATOM 3131 O O . LEU A 1 424 ? 134.489 51.061 66.542 1.00 27.88 424 LEU A O 1
ATOM 3136 N N . ARG A 1 425 ? 136.282 50.368 67.697 1.00 28.56 425 ARG A N 1
ATOM 3137 C CA . ARG A 1 425 ? 137.219 51.046 66.799 1.00 29.52 425 ARG A CA 1
ATOM 3138 C C . ARG A 1 425 ? 137.102 50.511 65.386 1.00 30.47 425 ARG A C 1
ATOM 3139 O O . ARG A 1 425 ? 137.159 51.270 64.416 1.00 29.17 425 ARG A O 1
ATOM 3147 N N . ARG A 1 426 ? 136.963 49.193 65.280 1.00 34.21 426 ARG A N 1
ATOM 3148 C CA . ARG A 1 426 ? 136.845 48.529 63.991 1.00 32.39 426 ARG A CA 1
ATOM 3149 C C . ARG A 1 426 ? 135.586 48.988 63.277 1.00 29.16 426 ARG A C 1
ATOM 3150 O O . ARG A 1 426 ? 135.646 49.492 62.160 1.00 29.68 426 ARG A O 1
ATOM 3158 N N . ALA A 1 427 ? 134.451 48.881 63.954 1.00 28.88 427 ALA A N 1
ATOM 3159 C CA . ALA A 1 427 ? 133.182 49.281 63.363 1.00 24.63 427 ALA A CA 1
ATOM 3160 C C . ALA A 1 427 ? 133.131 50.765 63.023 1.00 25.95 427 ALA A C 1
ATOM 3161 O O . ALA A 1 427 ? 132.656 51.140 61.951 1.00 17.86 427 ALA A O 1
ATOM 3163 N N . ASP A 1 428 ? 133.619 51.608 63.932 1.00 26.73 428 ASP A N 1
ATOM 3164 C CA . ASP A 1 428 ? 133.593 53.043 63.700 1.00 27.01 428 ASP A CA 1
ATOM 3165 C C . ASP A 1 428 ? 134.405 53.388 62.461 1.00 27.56 428 ASP A C 1
ATOM 3166 O O . ASP A 1 428 ? 133.933 54.118 61.589 1.00 26.63 428 ASP A O 1
ATOM 3171 N N . ALA A 1 429 ? 135.586 52.780 62.338 1.00 28.67 429 ALA A N 1
ATOM 3172 C CA . ALA A 1 429 ? 136.470 53.015 61.197 1.00 30.57 429 ALA A CA 1
ATOM 3173 C C . ALA A 1 429 ? 135.755 52.739 59.878 1.00 32.58 429 ALA A C 1
ATOM 3174 O O . ALA A 1 429 ? 135.852 53.531 58.933 1.00 36.61 429 ALA A O 1
ATOM 3176 N N . ILE A 1 430 ? 135.002 51.644 59.828 1.00 31.24 430 ILE A N 1
ATOM 3177 C CA . ILE A 1 430 ? 134.268 51.300 58.625 1.00 28.88 430 ILE A CA 1
ATOM 3178 C C . ILE A 1 430 ? 133.192 52.338 58.375 1.00 28.65 430 ILE A C 1
ATOM 3179 O O . ILE A 1 430 ? 133.037 52.825 57.251 1.00 32.96 430 ILE A O 1
ATOM 3184 N N . PHE A 1 431 ? 132.450 52.680 59.423 1.00 28.46 431 PHE A N 1
ATOM 3185 C CA . PHE A 1 431 ? 131.381 53.662 59.295 1.00 28.09 431 PHE A CA 1
ATOM 3186 C C . PHE A 1 431 ? 131.912 55.001 58.738 1.00 29.97 431 PHE A C 1
ATOM 3187 O O . PHE A 1 431 ? 131.290 55.597 57.843 1.00 34.01 431 PHE A O 1
ATOM 3195 N N . ILE A 1 432 ? 133.075 55.444 59.211 1.00 26.21 432 ILE A N 1
ATOM 3196 C CA . ILE A 1 432 ? 133.619 56.707 58.730 1.00 31.79 432 ILE A CA 1
ATOM 3197 C C . ILE A 1 432 ? 134.177 56.598 57.317 1.00 32.52 432 ILE A C 1
ATOM 3198 O O . ILE A 1 432 ? 133.973 57.508 56.511 1.00 36.03 432 ILE A O 1
ATOM 3203 N N . GLU A 1 433 ? 134.856 55.488 57.015 1.00 33.31 433 GLU A N 1
ATOM 3204 C CA . GLU A 1 433 ? 135.422 55.252 55.682 1.00 31.72 433 GLU A CA 1
ATOM 3205 C C . GLU A 1 433 ? 134.311 55.388 54.638 1.00 32.09 433 GLU A C 1
ATOM 3206 O O . GLU A 1 433 ? 134.421 56.152 53.663 1.00 25.81 433 GLU A O 1
ATOM 3212 N N . GLU A 1 434 ? 133.214 54.685 54.896 1.00 30.67 434 GLU A N 1
ATOM 3213 C CA . GLU A 1 434 ? 132.069 54.695 54.015 1.00 31.08 434 GLU A CA 1
ATOM 3214 C C . GLU A 1 434 ? 131.449 56.075 53.861 1.00 33.92 434 GLU A C 1
ATOM 3215 O O . GLU A 1 434 ? 131.102 56.477 52.751 1.00 36.76 434 GLU A O 1
ATOM 3221 N N . LEU A 1 435 ? 131.309 56.804 54.963 1.00 35.61 435 LEU A N 1
ATOM 3222 C CA . LEU A 1 435 ? 130.748 58.152 54.909 1.00 36.80 435 LEU A CA 1
ATOM 3223 C C . LEU A 1 435 ? 131.587 59.026 53.996 1.00 39.72 435 LEU A C 1
ATOM 3224 O O . LEU A 1 435 ? 131.058 59.859 53.250 1.00 45.10 435 LEU A O 1
ATOM 3229 N N . ARG A 1 436 ? 132.901 58.860 54.075 1.00 38.21 436 ARG A N 1
ATOM 3230 C CA . ARG A 1 436 ? 133.803 59.656 53.256 1.00 39.25 436 ARG A CA 1
ATOM 3231 C C . ARG A 1 436 ? 133.693 59.284 51.784 1.00 39.83 436 ARG A C 1
ATOM 3232 O O . ARG A 1 436 ? 133.482 60.150 50.943 1.00 40.22 436 ARG A O 1
ATOM 3240 N N . LYS A 1 437 ? 133.759 57.989 51.493 1.00 41.66 437 LYS A N 1
ATOM 3241 C CA . LYS A 1 437 ? 133.651 57.487 50.127 1.00 42.76 437 LYS A CA 1
ATOM 3242 C C . LYS A 1 437 ? 132.362 57.985 49.498 1.00 42.41 437 LYS A C 1
ATOM 3243 O O . LYS A 1 437 ? 132.322 58.293 48.308 1.00 44.48 437 LYS A O 1
ATOM 3249 N N . ALA A 1 438 ? 131.313 58.040 50.314 1.00 40.29 438 ALA A N 1
ATOM 3250 C CA . ALA A 1 438 ? 129.990 58.457 49.882 1.00 40.28 438 ALA A CA 1
ATOM 3251 C C . ALA A 1 438 ? 129.764 59.970 49.852 1.00 40.32 438 ALA A C 1
ATOM 3252 O O . ALA A 1 438 ? 128.653 60.423 49.587 1.00 42.30 438 ALA A O 1
ATOM 3254 N N . ASP A 1 439 ? 130.807 60.748 50.127 1.00 45.12 439 ASP A N 1
ATOM 3255 C CA . ASP A 1 439 ? 130.720 62.215 50.123 1.00 46.10 439 ASP A CA 1
ATOM 3256 C C . ASP A 1 439 ? 129.641 62.675 51.113 1.00 43.49 439 ASP A C 1
ATOM 3257 O O . ASP A 1 439 ? 128.998 63.713 50.938 1.00 39.79 439 ASP A O 1
ATOM 3262 N N . LEU A 1 440 ? 129.462 61.889 52.172 1.00 40.29 440 LEU A N 1
ATOM 3263 C CA . LEU A 1 440 ? 128.470 62.182 53.195 1.00 37.91 440 LEU A CA 1
ATOM 3264 C C . LEU A 1 440 ? 129.056 62.670 54.519 1.00 36.62 440 LEU A C 1
ATOM 3265 O O . LEU A 1 440 ? 128.328 63.158 55.383 1.00 33.72 440 LEU A O 1
ATOM 3270 N N . TYR A 1 441 ? 130.371 62.579 54.667 1.00 33.61 441 TYR A N 1
ATOM 3271 C CA . TYR A 1 441 ? 131.012 63.005 55.902 1.00 34.19 441 TYR A CA 1
ATOM 3272 C C . TYR A 1 441 ? 130.686 64.447 56.295 1.00 36.72 441 TYR A C 1
ATOM 3273 O O . TYR A 1 441 ? 130.356 64.734 57.461 1.00 35.76 441 TYR A O 1
ATOM 3282 N N . ASP A 1 442 ? 130.789 65.358 55.335 1.00 40.12 442 ASP A N 1
ATOM 3283 C CA . ASP A 1 442 ? 130.503 66.758 55.609 1.00 43.07 442 ASP A CA 1
ATOM 3284 C C . ASP A 1 442 ? 129.010 67.062 55.499 1.00 43.05 442 ASP A C 1
ATOM 3285 O O . ASP A 1 442 ? 128.583 68.211 55.618 1.00 43.83 442 ASP A O 1
ATOM 3290 N N . LYS A 1 443 ? 128.203 66.025 55.322 1.00 43.93 443 LYS A N 1
ATOM 3291 C CA . LYS A 1 443 ? 126.762 66.222 55.229 1.00 45.84 443 LYS A CA 1
ATOM 3292 C C . LYS A 1 443 ? 126.109 66.073 56.604 1.00 44.11 443 LYS A C 1
ATOM 3293 O O . LYS A 1 443 ? 124.898 66.243 56.739 1.00 47.84 443 LYS A O 1
ATOM 3299 N N . VAL A 1 444 ? 126.914 65.744 57.615 1.00 40.93 444 VAL A N 1
ATOM 3300 C CA . VAL A 1 444 ? 126.436 65.569 58.988 1.00 35.40 444 VAL A CA 1
ATOM 3301 C C . VAL A 1 444 ? 127.363 66.301 59.960 1.00 34.46 444 VAL A C 1
ATOM 3302 O O . VAL A 1 444 ? 128.559 66.448 59.684 1.00 29.30 444 VAL A O 1
ATOM 3306 N N . SER A 1 445 ? 126.801 66.768 61.078 1.00 33.68 445 SER A N 1
ATOM 3307 C CA . SER A 1 445 ? 127.552 67.491 62.116 1.00 33.46 445 SER A CA 1
ATOM 3308 C C . SER A 1 445 ? 128.433 66.533 62.901 1.00 34.75 445 SER A C 1
ATOM 3309 O O . SER A 1 445 ? 129.532 66.887 63.331 1.00 35.75 445 SER A O 1
ATOM 3312 N N . GLN A 1 446 ? 127.917 65.331 63.136 1.00 36.11 446 GLN A N 1
ATOM 3313 C CA . GLN A 1 446 ? 128.670 64.309 63.835 1.00 36.48 446 GLN A CA 1
ATOM 3314 C C . GLN A 1 446 ? 128.181 62.929 63.419 1.00 35.21 446 GLN A C 1
ATOM 3315 O O . GLN A 1 446 ? 127.037 62.766 62.998 1.00 37.71 446 GLN A O 1
ATOM 3321 N N . ALA A 1 447 ? 129.078 61.957 63.484 1.00 31.08 447 ALA A N 1
ATOM 3322 C CA . ALA A 1 447 ? 128.782 60.586 63.101 1.00 31.17 447 ALA A CA 1
ATOM 3323 C C . ALA A 1 447 ? 129.763 59.690 63.837 1.00 30.03 447 ALA A C 1
ATOM 3324 O O . ALA A 1 447 ? 130.970 59.920 63.785 1.00 32.63 447 ALA A O 1
ATOM 3326 N N . PHE A 1 448 ? 129.234 58.717 64.568 1.00 27.10 448 PHE A N 1
ATOM 3327 C CA . PHE A 1 448 ? 130.048 57.790 65.333 1.00 23.48 448 PHE A CA 1
ATOM 3328 C C . PHE A 1 448 ? 129.258 56.516 65.613 1.00 26.14 448 PHE A C 1
ATOM 3329 O O . PHE A 1 448 ? 128.082 56.398 65.253 1.00 25.00 448 PHE A O 1
ATOM 3337 N N . THR A 1 449 ? 129.919 55.572 66.266 1.00 26.10 449 THR A N 1
ATOM 3338 C CA . THR A 1 449 ? 129.314 54.298 66.601 1.00 23.98 449 THR A CA 1
ATOM 3339 C C . THR A 1 449 ? 129.283 54.136 68.107 1.00 21.19 449 THR A C 1
ATOM 3340 O O . THR A 1 449 ? 130.154 54.646 68.810 1.00 29.45 449 THR A O 1
ATOM 3344 N N . VAL A 1 450 ? 128.232 53.507 68.604 1.00 18.61 450 VAL A N 1
ATOM 3345 C CA . VAL A 1 450 ? 128.087 53.251 70.029 1.00 22.01 450 VAL A CA 1
ATOM 3346 C C . VAL A 1 450 ? 128.052 51.733 70.216 1.00 22.49 450 VAL A C 1
ATOM 3347 O O . VAL A 1 450 ? 127.412 51.027 69.450 1.00 24.88 450 VAL A O 1
ATOM 3351 N N . PHE A 1 451 ? 128.757 51.222 71.210 1.00 27.23 451 PHE A N 1
ATOM 3352 C CA . PHE A 1 451 ? 128.763 49.789 71.446 1.00 27.59 451 PHE A CA 1
ATOM 3353 C C . PHE A 1 451 ? 127.705 49.422 72.489 1.00 27.86 451 PHE A C 1
ATOM 3354 O O . PHE A 1 451 ? 127.685 49.986 73.589 1.00 23.94 451 PHE A O 1
ATOM 3362 N N . LEU A 1 452 ? 126.813 48.495 72.140 1.00 29.32 452 LEU A N 1
ATOM 3363 C CA . LEU A 1 452 ? 125.776 48.066 73.083 1.00 33.29 452 LEU A CA 1
ATOM 3364 C C . LEU A 1 452 ? 126.129 46.679 73.585 1.00 32.70 452 LEU A C 1
ATOM 3365 O O . LEU A 1 452 ? 126.327 45.756 72.794 1.00 30.16 452 LEU A O 1
ATOM 3370 N N . PRO A 1 453 ? 126.206 46.511 74.914 1.00 35.77 453 PRO A N 1
ATOM 3371 C CA . PRO A 1 453 ? 126.539 45.211 75.504 1.00 37.40 453 PRO A CA 1
ATOM 3372 C C . PRO A 1 453 ? 125.312 44.287 75.553 1.00 37.37 453 PRO A C 1
ATOM 3373 O O . PRO A 1 453 ? 124.912 43.828 76.626 1.00 38.91 453 PRO A O 1
ATOM 3377 N N . VAL A 1 454 ? 124.694 44.049 74.400 1.00 38.68 454 VAL A N 1
ATOM 3378 C CA . VAL A 1 454 ? 123.520 43.183 74.328 1.00 39.38 454 VAL A CA 1
ATOM 3379 C C . VAL A 1 454 ? 123.782 42.083 73.314 1.00 39.98 454 VAL A C 1
ATOM 3380 O O . VAL A 1 454 ? 124.470 42.299 72.317 1.00 38.44 454 VAL A O 1
ATOM 3384 N N . ARG A 1 455 ? 123.218 40.908 73.570 1.00 44.14 455 ARG A N 1
ATOM 3385 C CA . ARG A 1 455 ? 123.425 39.755 72.705 1.00 46.21 455 ARG A CA 1
ATOM 3386 C C . ARG A 1 455 ? 122.431 39.574 71.575 1.00 44.30 455 ARG A C 1
ATOM 3387 O O . ARG A 1 455 ? 121.241 39.835 71.719 1.00 45.49 455 ARG A O 1
ATOM 3395 N N . SER A 1 456 ? 122.966 39.188 70.425 1.00 44.94 456 SER A N 1
ATOM 3396 C CA . SER A 1 456 ? 122.192 38.949 69.218 1.00 44.94 456 SER A CA 1
ATOM 3397 C C . SER A 1 456 ? 122.782 37.685 68.607 1.00 47.35 456 SER A C 1
ATOM 3398 O O . SER A 1 456 ? 124.008 37.540 68.563 1.00 46.83 456 SER A O 1
ATOM 3401 N N . VAL A 1 457 ? 121.924 36.768 68.155 1.00 47.39 457 VAL A N 1
ATOM 3402 C CA . VAL A 1 457 ? 122.387 35.516 67.557 1.00 47.38 457 VAL A CA 1
ATOM 3403 C C . VAL A 1 457 ? 123.602 35.732 66.660 1.00 49.36 457 VAL A C 1
ATOM 3404 O O . VAL A 1 457 ? 123.536 36.464 65.677 1.00 52.45 457 VAL A O 1
ATOM 3408 N N . GLY A 1 458 ? 124.704 35.093 67.040 1.00 50.09 458 GLY A N 1
ATOM 3409 C CA . GLY A 1 458 ? 125.962 35.190 66.323 1.00 51.73 458 GLY A CA 1
ATOM 3410 C C . GLY A 1 458 ? 125.952 34.893 64.836 1.00 54.00 458 GLY A C 1
ATOM 3411 O O . GLY A 1 458 ? 125.025 34.277 64.297 1.00 55.35 458 GLY A O 1
ATOM 3412 N N . VAL A 1 459 ? 127.004 35.339 64.164 1.00 54.34 459 VAL A N 1
ATOM 3413 C CA . VAL A 1 459 ? 127.132 35.135 62.735 1.00 60.21 459 VAL A CA 1
ATOM 3414 C C . VAL A 1 459 ? 127.781 33.782 62.453 1.00 68.47 459 VAL A C 1
ATOM 3415 O O . VAL A 1 459 ? 128.801 33.433 63.060 1.00 70.38 459 VAL A O 1
ATOM 3419 N N . MET A 1 460 ? 127.167 33.007 61.557 1.00 75.48 460 MET A N 1
ATOM 3420 C CA . MET A 1 460 ? 127.696 31.696 61.187 1.00 81.29 460 MET A CA 1
ATOM 3421 C C . MET A 1 460 ? 129.086 31.895 60.590 1.00 83.77 460 MET A C 1
ATOM 3422 O O . MET A 1 460 ? 129.238 32.355 59.455 1.00 83.81 460 MET A O 1
ATOM 3427 N N . GLY A 1 461 ? 130.092 31.564 61.387 1.00 86.07 461 GLY A N 1
ATOM 3428 C CA . GLY A 1 461 ? 131.473 31.716 60.975 1.00 89.12 461 GLY A CA 1
ATOM 3429 C C . GLY A 1 461 ? 132.255 32.102 62.211 1.00 91.33 461 GLY A C 1
ATOM 3430 O O . GLY A 1 461 ? 133.231 31.443 62.570 1.00 92.91 461 GLY A O 1
ATOM 3431 N N . ASP A 1 462 ? 131.766 33.122 62.911 1.00 91.35 462 ASP A N 1
ATOM 3432 C CA . ASP A 1 462 ? 132.400 33.605 64.133 1.00 92.34 462 ASP A CA 1
ATOM 3433 C C . ASP A 1 462 ? 132.500 32.505 65.185 1.00 91.22 462 ASP A C 1
ATOM 3434 O O . ASP A 1 462 ? 133.380 32.525 66.050 1.00 91.71 462 ASP A O 1
ATOM 3439 N N . GLY A 1 463 ? 131.592 31.538 65.103 1.00 88.32 463 GLY A N 1
ATOM 3440 C CA . GLY A 1 463 ? 131.606 30.424 66.032 1.00 84.35 463 GLY A CA 1
ATOM 3441 C C . GLY A 1 463 ? 130.953 30.663 67.382 1.00 80.70 463 GLY A C 1
ATOM 3442 O O . GLY A 1 463 ? 130.926 29.754 68.217 1.00 81.38 463 GLY A O 1
ATOM 3443 N N . ARG A 1 464 ? 130.462 31.874 67.623 1.00 76.03 464 ARG A N 1
ATOM 3444 C CA . ARG A 1 464 ? 129.804 32.170 68.889 1.00 71.52 464 ARG A CA 1
ATOM 3445 C C . ARG A 1 464 ? 128.305 32.021 68.680 1.00 65.50 464 ARG A C 1
ATOM 3446 O O . ARG A 1 464 ? 127.807 32.258 67.580 1.00 63.63 464 ARG A O 1
ATOM 3454 N N . LYS A 1 465 ? 127.590 31.612 69.723 1.00 59.37 465 LYS A N 1
ATOM 3455 C CA . LYS A 1 465 ? 126.142 31.459 69.618 1.00 56.75 465 LYS A CA 1
ATOM 3456 C C . LYS A 1 465 ? 125.535 32.858 69.570 1.00 51.25 465 LYS A C 1
ATOM 3457 O O . LYS A 1 465 ? 124.523 33.086 68.923 1.00 48.72 465 LYS A O 1
ATOM 3463 N N . TYR A 1 466 ? 126.173 33.789 70.269 1.00 48.07 466 TYR A N 1
ATOM 3464 C CA . TYR A 1 466 ? 125.720 35.171 70.337 1.00 45.87 466 TYR A CA 1
ATOM 3465 C C . TYR A 1 466 ? 126.887 36.147 70.188 1.00 45.10 466 TYR A C 1
ATOM 3466 O O . TYR A 1 466 ? 127.999 35.884 70.657 1.00 48.25 466 TYR A O 1
ATOM 3475 N N . ASP A 1 467 ? 126.620 37.271 69.533 1.00 40.86 467 ASP A N 1
ATOM 3476 C CA . ASP A 1 467 ? 127.609 38.318 69.346 1.00 36.75 467 ASP A CA 1
ATOM 3477 C C . ASP A 1 467 ? 127.047 39.628 69.895 1.00 36.34 467 ASP A C 1
ATOM 3478 O O . ASP A 1 467 ? 125.988 39.638 70.525 1.00 36.50 467 ASP A O 1
ATOM 3483 N N . TRP A 1 468 ? 127.750 40.730 69.655 1.00 35.92 468 TRP A N 1
ATOM 3484 C CA . TRP A 1 468 ? 127.325 42.040 70.152 1.00 36.26 468 TRP A CA 1
ATOM 3485 C C . TRP A 1 468 ? 126.651 42.930 69.108 1.00 35.80 468 TRP A C 1
ATOM 3486 O O . TRP A 1 468 ? 126.611 42.617 67.910 1.00 34.37 468 TRP A O 1
ATOM 3497 N N . VAL A 1 469 ? 126.159 44.067 69.577 1.00 37.16 469 VAL A N 1
ATOM 3498 C CA . VAL A 1 469 ? 125.460 45.026 68.734 1.00 35.84 469 VAL A CA 1
ATOM 3499 C C . VAL A 1 469 ? 126.080 46.427 68.826 1.00 33.08 469 VAL A C 1
ATOM 3500 O O . VAL A 1 469 ? 126.647 46.809 69.857 1.00 32.42 469 VAL A O 1
ATOM 3504 N N . VAL A 1 470 ? 126.013 47.169 67.728 1.00 28.98 470 VAL A N 1
ATOM 3505 C CA . VAL A 1 470 ? 126.499 48.543 67.718 1.00 27.26 470 VAL A CA 1
ATOM 3506 C C . VAL A 1 470 ? 125.427 49.406 67.083 1.00 25.76 470 VAL A C 1
ATOM 3507 O O . VAL A 1 470 ? 124.590 48.911 66.315 1.00 27.57 470 VAL A O 1
ATOM 3511 N N . SER A 1 471 ? 125.392 50.673 67.472 1.00 27.89 471 SER A N 1
ATOM 3512 C CA . SER A 1 471 ? 124.427 51.602 66.906 1.00 29.36 471 SER A CA 1
ATOM 3513 C C . SER A 1 471 ? 125.163 52.705 66.192 1.00 28.54 471 SER A C 1
ATOM 3514 O O . SER A 1 471 ? 126.187 53.194 66.673 1.00 27.26 471 SER A O 1
ATOM 3517 N N . LEU A 1 472 ? 124.706 53.000 64.984 1.00 29.62 472 LEU A N 1
ATOM 3518 C CA . LEU A 1 472 ? 125.271 54.079 64.196 1.00 27.62 472 LEU A CA 1
ATOM 3519 C C . LEU A 1 472 ? 124.544 55.332 64.673 1.00 28.93 472 LEU A C 1
ATOM 3520 O O . LEU A 1 472 ? 123.362 55.279 65.035 1.00 29.61 472 LEU A O 1
ATOM 3525 N N . ARG A 1 473 ? 125.241 56.458 64.681 1.00 33.11 473 ARG A N 1
ATOM 3526 C CA . ARG A 1 473 ? 124.640 57.706 65.141 1.00 31.44 473 ARG A CA 1
ATOM 3527 C C . ARG A 1 473 ? 125.135 58.831 64.254 1.00 30.00 473 ARG A C 1
ATOM 3528 O O . ARG A 1 473 ? 126.332 58.948 64.004 1.00 33.31 473 ARG A O 1
ATOM 3536 N N . ALA A 1 474 ? 124.200 59.587 63.694 1.00 30.18 474 ALA A N 1
ATOM 3537 C CA . ALA A 1 474 ? 124.536 60.713 62.834 1.00 29.49 474 ALA A CA 1
ATOM 3538 C C . ALA A 1 474 ? 123.474 61.796 62.999 1.00 32.53 474 ALA A C 1
ATOM 3539 O O . ALA A 1 474 ? 122.272 61.500 62.994 1.00 33.58 474 ALA A O 1
ATOM 3541 N N . VAL A 1 475 ? 123.913 63.034 63.209 1.00 31.88 475 VAL A N 1
ATOM 3542 C CA . VAL A 1 475 ? 122.992 64.151 63.397 1.00 36.28 475 VAL A CA 1
ATOM 3543 C C . VAL A 1 475 ? 123.400 65.421 62.673 1.00 39.24 475 VAL A C 1
ATOM 3544 O O . VAL A 1 475 ? 124.577 65.635 62.361 1.00 38.86 475 VAL A O 1
ATOM 3548 N N . GLU A 1 476 ? 122.405 66.275 62.458 1.00 42.34 476 GLU A N 1
ATOM 3549 C CA . GLU A 1 476 ? 122.581 67.585 61.853 1.00 44.38 476 GLU A CA 1
ATOM 3550 C C . GLU A 1 476 ? 122.228 68.536 62.987 1.00 46.45 476 GLU A C 1
ATOM 3551 O O . GLU A 1 476 ? 121.067 68.655 63.384 1.00 45.19 476 GLU A O 1
ATOM 3557 N N . THR A 1 477 ? 123.255 69.093 63.608 1.00 51.85 477 THR A N 1
ATOM 3558 C CA . THR A 1 477 ? 123.066 70.017 64.708 1.00 57.81 477 THR A CA 1
ATOM 3559 C C . THR A 1 477 ? 122.547 71.354 64.203 1.00 61.27 477 THR A C 1
ATOM 3560 O O . THR A 1 477 ? 123.184 72.002 63.375 1.00 61.49 477 THR A O 1
ATOM 3564 N N . ILE A 1 478 ? 121.356 71.716 64.671 1.00 65.06 478 ILE A N 1
ATOM 3565 C CA . ILE A 1 478 ? 120.701 72.970 64.314 1.00 68.20 478 ILE A CA 1
ATOM 3566 C C . ILE A 1 478 ? 121.304 74.049 65.213 1.00 71.89 478 ILE A C 1
ATOM 3567 O O . ILE A 1 478 ? 121.783 75.084 64.738 1.00 74.68 478 ILE A O 1
ATOM 3572 N N . ASP A 1 479 ? 121.278 73.783 66.514 1.00 73.17 479 ASP A N 1
ATOM 3573 C CA . ASP A 1 479 ? 121.835 74.675 67.519 1.00 75.38 479 ASP A CA 1
ATOM 3574 C C . ASP A 1 479 ? 122.280 73.815 68.691 1.00 78.08 479 ASP A C 1
ATOM 3575 O O . ASP A 1 479 ? 122.080 72.598 68.696 1.00 79.80 479 ASP A O 1
ATOM 3580 N N . PHE A 1 480 ? 122.835 74.450 69.710 1.00 80.78 480 PHE A N 1
ATOM 3581 C CA . PHE A 1 480 ? 123.346 73.734 70.872 1.00 83.87 480 PHE A CA 1
ATOM 3582 C C . PHE A 1 480 ? 122.284 73.110 71.781 1.00 82.71 480 PHE A C 1
ATOM 3583 O O . PHE A 1 480 ? 122.575 72.692 72.902 1.00 83.64 480 PHE A O 1
ATOM 3591 N N . MET A 1 481 ? 121.073 72.976 71.254 1.00 80.94 481 MET A N 1
ATOM 3592 C CA . MET A 1 481 ? 119.964 72.384 71.983 1.00 79.46 481 MET A CA 1
ATOM 3593 C C . MET A 1 481 ? 119.061 71.596 71.030 1.00 75.42 481 MET A C 1
ATOM 3594 O O . MET A 1 481 ? 118.173 70.862 71.467 1.00 75.83 481 MET A O 1
ATOM 3599 N N . THR A 1 482 ? 119.351 71.680 69.736 1.00 70.55 482 THR A N 1
ATOM 3600 C CA . THR A 1 482 ? 118.560 70.981 68.735 1.00 65.37 482 THR A CA 1
ATOM 3601 C C . THR A 1 482 ? 119.425 70.370 67.636 1.00 61.61 482 THR A C 1
ATOM 3602 O O . THR A 1 482 ? 120.281 71.041 67.057 1.00 60.73 482 THR A O 1
ATOM 3606 N N . ALA A 1 483 ? 119.211 69.083 67.374 1.00 57.85 483 ALA A N 1
ATOM 3607 C CA . ALA A 1 483 ? 119.943 68.347 66.341 1.00 54.19 483 ALA A CA 1
ATOM 3608 C C . ALA A 1 483 ? 119.022 67.261 65.804 1.00 48.02 483 ALA A C 1
ATOM 3609 O O . ALA A 1 483 ? 118.330 66.605 66.570 1.00 48.36 483 ALA A O 1
ATOM 3611 N N . HIS A 1 484 ? 118.988 67.084 64.494 1.00 44.30 484 HIS A N 1
ATOM 3612 C CA . HIS A 1 484 ? 118.115 66.076 63.905 1.00 46.52 484 HIS A CA 1
ATOM 3613 C C . HIS A 1 484 ? 118.886 64.835 63.481 1.00 43.87 484 HIS A C 1
ATOM 3614 O O . HIS A 1 484 ? 120.036 64.941 63.060 1.00 41.33 484 HIS A O 1
ATOM 3621 N N . TRP A 1 485 ? 118.282 63.656 63.615 1.00 40.36 485 TRP A N 1
ATOM 3622 C CA . TRP A 1 485 ? 118.979 62.454 63.170 1.00 37.13 485 TRP A CA 1
ATOM 3623 C C . TRP A 1 485 ? 118.988 62.475 61.642 1.00 35.17 485 TRP A C 1
ATOM 3624 O O . TRP A 1 485 ? 117.972 62.763 61.011 1.00 35.92 485 TRP A O 1
ATOM 3635 N N . ALA A 1 486 ? 120.174 62.292 61.073 1.00 34.55 486 ALA A N 1
ATOM 3636 C CA . ALA A 1 486 ? 120.389 62.298 59.627 1.00 31.02 486 ALA A CA 1
ATOM 3637 C C . ALA A 1 486 ? 119.618 61.220 58.862 1.00 32.99 486 ALA A C 1
ATOM 3638 O O . ALA A 1 486 ? 119.660 60.035 59.202 1.00 32.18 486 ALA A O 1
ATOM 3640 N N . HIS A 1 487 ? 118.953 61.628 57.791 1.00 33.19 487 HIS A N 1
ATOM 3641 C CA . HIS A 1 487 ? 118.192 60.691 56.980 1.00 37.46 487 HIS A CA 1
ATOM 3642 C C . HIS A 1 487 ? 119.128 60.046 55.970 1.00 37.31 487 HIS A C 1
ATOM 3643 O O . HIS A 1 487 ? 118.999 60.279 54.767 1.00 40.17 487 HIS A O 1
ATOM 3650 N N . LEU A 1 488 ? 120.072 59.243 56.448 1.00 38.35 488 LEU A N 1
ATOM 3651 C CA . LEU A 1 488 ? 121.026 58.605 55.544 1.00 35.97 488 LEU A CA 1
ATOM 3652 C C . LEU A 1 488 ? 120.353 57.610 54.594 1.00 39.27 488 LEU A C 1
ATOM 3653 O O . LEU A 1 488 ? 119.485 56.832 55.002 1.00 41.09 488 LEU A O 1
ATOM 3658 N N . PRO A 1 489 ? 120.784 57.603 53.317 1.00 39.49 489 PRO A N 1
ATOM 3659 C CA . PRO A 1 489 ? 120.276 56.743 52.243 1.00 38.28 489 PRO A CA 1
ATOM 3660 C C . PRO A 1 489 ? 120.305 55.270 52.619 1.00 38.06 489 PRO A C 1
ATOM 3661 O O . PRO A 1 489 ? 121.352 54.740 52.984 1.00 40.47 489 PRO A O 1
ATOM 3665 N N . TYR A 1 490 ? 119.163 54.605 52.472 1.00 37.75 490 TYR A N 1
ATOM 3666 C CA . TYR A 1 490 ? 119.025 53.192 52.823 1.00 36.21 490 TYR A CA 1
ATOM 3667 C C . TYR A 1 490 ? 120.110 52.281 52.243 1.00 36.51 490 TYR A C 1
ATOM 3668 O O . TYR A 1 490 ? 120.603 51.391 52.933 1.00 34.88 490 TYR A O 1
ATOM 3677 N N . ASP A 1 491 ? 120.482 52.487 50.985 1.00 37.85 491 ASP A N 1
ATOM 3678 C CA . ASP A 1 491 ? 121.505 51.646 50.364 1.00 38.65 491 ASP A CA 1
ATOM 3679 C C . ASP A 1 491 ? 122.831 51.820 51.088 1.00 35.56 491 ASP A C 1
ATOM 3680 O O . ASP A 1 491 ? 123.566 50.859 51.316 1.00 36.27 491 ASP A O 1
ATOM 3685 N N . PHE A 1 492 ? 123.132 53.059 51.447 1.00 35.88 492 PHE A N 1
ATOM 3686 C CA . PHE A 1 492 ? 124.351 53.375 52.169 1.00 33.96 492 PHE A CA 1
ATOM 3687 C C . PHE A 1 492 ? 124.324 52.648 53.515 1.00 35.38 492 PHE A C 1
ATOM 3688 O O . PHE A 1 492 ? 125.294 51.974 53.896 1.00 34.86 492 PHE A O 1
ATOM 3696 N N . LEU A 1 493 ? 123.190 52.767 54.207 1.00 34.43 493 LEU A N 1
ATOM 3697 C CA . LEU A 1 493 ? 122.975 52.138 55.508 1.00 31.03 493 LEU A CA 1
ATOM 3698 C C . LEU A 1 493 ? 123.077 50.617 55.471 1.00 31.38 493 LEU A C 1
ATOM 3699 O O . LEU A 1 493 ? 123.606 49.996 56.390 1.00 32.30 493 LEU A O 1
ATOM 3704 N N . GLY A 1 494 ? 122.551 50.016 54.414 1.00 31.02 494 GLY A N 1
ATOM 3705 C CA . GLY A 1 494 ? 122.625 48.575 54.283 1.00 31.59 494 GLY A CA 1
ATOM 3706 C C . GLY A 1 494 ? 124.040 48.135 53.947 1.00 29.80 494 GLY A C 1
ATOM 3707 O O . GLY A 1 494 ? 124.462 47.036 54.320 1.00 33.90 494 GLY A O 1
ATOM 3708 N N . ARG A 1 495 ? 124.770 48.989 53.234 1.00 29.37 495 ARG A N 1
ATOM 3709 C CA . ARG A 1 495 ? 126.151 48.713 52.838 1.00 28.64 495 ARG A CA 1
ATOM 3710 C C . ARG A 1 495 ? 127.061 48.698 54.060 1.00 29.82 495 ARG A C 1
ATOM 3711 O O . ARG A 1 495 ? 127.936 47.838 54.174 1.00 29.49 495 ARG A O 1
ATOM 3719 N N . VAL A 1 496 ? 126.860 49.662 54.963 1.00 32.50 496 VAL A N 1
ATOM 3720 C CA . VAL A 1 496 ? 127.659 49.776 56.192 1.00 31.68 496 VAL A CA 1
ATOM 3721 C C . VAL A 1 496 ? 127.311 48.616 57.115 1.00 32.08 496 VAL A C 1
ATOM 3722 O O . VAL A 1 496 ? 128.190 47.945 57.665 1.00 32.83 496 VAL A O 1
ATOM 3726 N N . SER A 1 497 ? 126.009 48.410 57.288 1.00 29.13 497 SER A N 1
ATOM 3727 C CA . SER A 1 497 ? 125.484 47.342 58.114 1.00 29.65 497 SER A CA 1
ATOM 3728 C C . SER A 1 497 ? 126.113 46.026 57.680 1.00 31.84 497 SER A C 1
ATOM 3729 O O . SER A 1 497 ? 126.677 45.290 58.497 1.00 34.31 497 SER A O 1
ATOM 3732 N N . ASN A 1 498 ? 126.033 45.744 56.386 1.00 30.79 498 ASN A N 1
ATOM 3733 C CA . ASN A 1 498 ? 126.606 44.524 55.851 1.00 36.34 498 ASN A CA 1
ATOM 3734 C C . ASN A 1 498 ? 128.097 44.407 56.148 1.00 35.52 498 ASN A C 1
ATOM 3735 O O . ASN A 1 498 ? 128.528 43.389 56.705 1.00 36.93 498 ASN A O 1
ATOM 3740 N N . ARG A 1 499 ? 128.876 45.439 55.798 1.00 33.61 499 ARG A N 1
ATOM 3741 C CA . ARG A 1 499 ? 130.329 45.429 56.029 1.00 32.65 499 ARG A CA 1
ATOM 3742 C C . ARG A 1 499 ? 130.687 45.166 57.478 1.00 33.35 499 ARG A C 1
ATOM 3743 O O . ARG A 1 499 ? 131.520 44.310 57.766 1.00 35.21 499 ARG A O 1
ATOM 3751 N N . ILE A 1 500 ? 130.056 45.898 58.393 1.00 32.15 500 ILE A N 1
ATOM 3752 C CA . ILE A 1 500 ? 130.337 45.736 59.818 1.00 30.25 500 ILE A CA 1
ATOM 3753 C C . ILE A 1 500 ? 130.079 44.314 60.308 1.00 29.27 500 ILE A C 1
ATOM 3754 O O . ILE A 1 500 ? 130.938 43.729 60.966 1.00 26.41 500 ILE A O 1
ATOM 3759 N N . ILE A 1 501 ? 128.919 43.752 59.986 1.00 29.06 501 ILE A N 1
ATOM 3760 C CA . ILE A 1 501 ? 128.624 42.401 60.450 1.00 34.56 501 ILE A CA 1
ATOM 3761 C C . ILE A 1 501 ? 129.546 41.354 59.824 1.00 36.48 501 ILE A C 1
ATOM 3762 O O . ILE A 1 501 ? 129.974 40.422 60.502 1.00 36.98 501 ILE A O 1
ATOM 3767 N N . ASN A 1 502 ? 129.880 41.530 58.547 1.00 37.79 502 ASN A N 1
ATOM 3768 C CA . ASN A 1 502 ? 130.737 40.579 57.845 1.00 40.20 502 ASN A CA 1
ATOM 3769 C C . ASN A 1 502 ? 132.235 40.733 58.126 1.00 42.00 502 ASN A C 1
ATOM 3770 O O . ASN A 1 502 ? 132.983 39.749 58.092 1.00 42.16 502 ASN A O 1
ATOM 3775 N N . GLU A 1 503 ? 132.672 41.956 58.410 1.00 41.56 503 GLU A N 1
ATOM 3776 C CA . GLU A 1 503 ? 134.088 42.228 58.638 1.00 39.16 503 GLU A CA 1
ATOM 3777 C C . GLU A 1 503 ? 134.588 42.245 60.070 1.00 41.21 503 GLU A C 1
ATOM 3778 O O . GLU A 1 503 ? 135.750 41.893 60.329 1.00 45.99 503 GLU A O 1
ATOM 3784 N N . VAL A 1 504 ? 133.745 42.675 61.001 1.00 40.42 504 VAL A N 1
ATOM 3785 C CA . VAL A 1 504 ? 134.156 42.741 62.398 1.00 38.19 504 VAL A CA 1
ATOM 3786 C C . VAL A 1 504 ? 133.683 41.512 63.152 1.00 40.15 504 VAL A C 1
ATOM 3787 O O . VAL A 1 504 ? 132.514 41.406 63.509 1.00 43.28 504 VAL A O 1
ATOM 3791 N N . ASN A 1 505 ? 134.602 40.585 63.394 1.00 45.39 505 ASN A N 1
ATOM 3792 C CA . ASN A 1 505 ? 134.285 39.355 64.116 1.00 47.18 505 ASN A CA 1
ATOM 3793 C C . ASN A 1 505 ? 133.921 39.716 65.547 1.00 43.08 505 ASN A C 1
ATOM 3794 O O . ASN A 1 505 ? 134.756 40.241 66.280 1.00 47.36 505 ASN A O 1
ATOM 3799 N N . GLY A 1 506 ? 132.676 39.463 65.930 1.00 40.21 506 GLY A N 1
ATOM 3800 C CA . GLY A 1 506 ? 132.237 39.787 67.276 1.00 37.36 506 GLY A CA 1
ATOM 3801 C C . GLY A 1 506 ? 130.980 40.641 67.276 1.00 39.74 506 GLY A C 1
ATOM 3802 O O . GLY A 1 506 ? 130.385 40.888 68.330 1.00 36.30 506 GLY A O 1
ATOM 3803 N N . ILE A 1 507 ? 130.602 41.134 66.096 1.00 41.50 507 ILE A N 1
ATOM 3804 C CA . ILE A 1 507 ? 129.407 41.965 65.938 1.00 41.77 507 ILE A CA 1
ATOM 3805 C C . ILE A 1 507 ? 128.467 41.278 64.941 1.00 40.64 507 ILE A C 1
ATOM 3806 O O . ILE A 1 507 ? 128.858 40.988 63.806 1.00 42.48 507 ILE A O 1
ATOM 3811 N N . SER A 1 508 ? 127.243 40.995 65.379 1.00 38.83 508 SER A N 1
ATOM 3812 C CA . SER A 1 508 ? 126.265 40.322 64.530 1.00 38.72 508 SER A CA 1
ATOM 3813 C C . SER A 1 508 ? 125.058 41.177 64.137 1.00 39.65 508 SER A C 1
ATOM 3814 O O . SER A 1 508 ? 124.240 40.757 63.308 1.00 41.28 508 SER A O 1
ATOM 3817 N N . ARG A 1 509 ? 124.944 42.372 64.712 1.00 36.58 509 ARG A N 1
ATOM 3818 C CA . ARG A 1 509 ? 123.821 43.245 64.394 1.00 31.09 509 ARG A CA 1
ATOM 3819 C C . ARG A 1 509 ? 124.183 44.717 64.469 1.00 31.70 509 ARG A C 1
ATOM 3820 O O . ARG A 1 509 ? 124.960 45.134 65.331 1.00 30.24 509 ARG A O 1
ATOM 3828 N N . VAL A 1 510 ? 123.615 45.499 63.559 1.00 28.67 510 VAL A N 1
ATOM 3829 C CA . VAL A 1 510 ? 123.853 46.930 63.519 1.00 29.87 510 VAL A CA 1
ATOM 3830 C C . VAL A 1 510 ? 122.496 47.609 63.505 1.00 28.70 510 VAL A C 1
ATOM 3831 O O . VAL A 1 510 ? 121.586 47.157 62.802 1.00 29.46 510 VAL A O 1
ATOM 3835 N N . VAL A 1 511 ? 122.355 48.656 64.319 1.00 23.87 511 VAL A N 1
ATOM 3836 C CA . VAL A 1 511 ? 121.108 49.422 64.408 1.00 23.33 511 VAL A CA 1
ATOM 3837 C C . VAL A 1 511 ? 121.405 50.898 64.144 1.00 23.24 511 VAL A C 1
ATOM 3838 O O . VAL A 1 511 ? 122.559 51.323 64.188 1.00 23.25 511 VAL A O 1
ATOM 3842 N N . TYR A 1 512 ? 120.365 51.678 63.885 1.00 23.86 512 TYR A N 1
ATOM 3843 C CA . TYR A 1 512 ? 120.552 53.091 63.611 1.00 24.17 512 TYR A CA 1
ATOM 3844 C C . TYR A 1 512 ? 119.739 53.949 64.572 1.00 24.56 512 TYR A C 1
ATOM 3845 O O . TYR A 1 512 ? 118.564 53.674 64.799 1.00 23.42 512 TYR A O 1
ATOM 3854 N N . ASP A 1 513 ? 120.372 54.976 65.146 1.00 27.49 513 ASP A N 1
ATOM 3855 C CA . ASP A 1 513 ? 119.692 55.863 66.085 1.00 26.25 513 ASP A CA 1
ATOM 3856 C C . ASP A 1 513 ? 118.756 56.817 65.351 1.00 25.13 513 ASP A C 1
ATOM 3857 O O . ASP A 1 513 ? 119.190 57.609 64.506 1.00 25.25 513 ASP A O 1
ATOM 3862 N N . ILE A 1 514 ? 117.468 56.727 65.665 1.00 22.54 514 ILE A N 1
ATOM 3863 C CA . ILE A 1 514 ? 116.479 57.572 65.022 1.00 23.98 514 ILE A CA 1
ATOM 3864 C C . ILE A 1 514 ? 115.825 58.485 66.039 1.00 29.98 514 ILE A C 1
ATOM 3865 O O . ILE A 1 514 ? 114.664 58.867 65.898 1.00 32.90 514 ILE A O 1
ATOM 3870 N N . SER A 1 515 ? 116.585 58.831 67.070 1.00 32.49 515 SER A N 1
ATOM 3871 C CA . SER A 1 515 ? 116.106 59.717 68.120 1.00 32.53 515 SER A CA 1
ATOM 3872 C C . SER A 1 515 ? 116.766 61.072 67.903 1.00 34.62 515 SER A C 1
ATOM 3873 O O . SER A 1 515 ? 117.988 61.159 67.763 1.00 36.67 515 SER A O 1
ATOM 3876 N N . GLY A 1 516 ? 115.962 62.123 67.843 1.00 33.74 516 GLY A N 1
ATOM 3877 C CA . GLY A 1 516 ? 116.496 63.452 67.634 1.00 36.37 516 GLY A CA 1
ATOM 3878 C C . GLY A 1 516 ? 116.769 64.188 68.928 1.00 39.40 516 GLY A C 1
ATOM 3879 O O . GLY A 1 516 ? 116.602 63.646 70.024 1.00 42.22 516 GLY A O 1
ATOM 3880 N N . LYS A 1 517 ? 117.226 65.423 68.797 1.00 42.33 517 LYS A N 1
ATOM 3881 C CA . LYS A 1 517 ? 117.498 66.265 69.947 1.00 44.45 517 LYS A CA 1
ATOM 3882 C C . LYS A 1 517 ? 116.701 67.554 69.793 1.00 47.43 517 LYS A C 1
ATOM 3883 O O . LYS A 1 517 ? 116.917 68.319 68.845 1.00 49.24 517 LYS A O 1
ATOM 3889 N N . PRO A 1 518 ? 115.672 67.734 70.629 1.00 47.49 518 PRO A N 1
ATOM 3890 C CA . PRO A 1 518 ? 115.260 66.785 71.666 1.00 47.28 518 PRO A CA 1
ATOM 3891 C C . PRO A 1 518 ? 114.357 65.717 71.026 1.00 44.89 518 PRO A C 1
ATOM 3892 O O . PRO A 1 518 ? 114.140 65.730 69.810 1.00 44.09 518 PRO A O 1
ATOM 3896 N N . PRO A 1 519 ? 113.818 64.782 71.826 1.00 43.92 519 PRO A N 1
ATOM 3897 C CA . PRO A 1 519 ? 113.958 64.612 73.272 1.00 42.05 519 PRO A CA 1
ATOM 3898 C C . PRO A 1 519 ? 115.189 63.836 73.728 1.00 43.94 519 PRO A C 1
ATOM 3899 O O . PRO A 1 519 ? 115.392 63.646 74.930 1.00 45.76 519 PRO A O 1
ATOM 3903 N N . ALA A 1 520 ? 116.004 63.372 72.788 1.00 41.32 520 ALA A N 1
ATOM 3904 C CA . ALA A 1 520 ? 117.206 62.636 73.161 1.00 41.34 520 ALA A CA 1
ATOM 3905 C C . ALA A 1 520 ? 118.421 63.537 72.966 1.00 41.96 520 ALA A C 1
ATOM 3906 O O . ALA A 1 520 ? 118.307 64.621 72.399 1.00 44.94 520 ALA A O 1
ATOM 3908 N N . THR A 1 521 ? 119.563 63.116 73.497 1.00 40.59 521 THR A N 1
ATOM 3909 C CA . THR A 1 521 ? 120.806 63.860 73.349 1.00 35.90 521 THR A CA 1
ATOM 3910 C C . THR A 1 521 ? 121.574 63.230 72.192 1.00 37.68 521 THR A C 1
ATOM 3911 O O . THR A 1 521 ? 121.201 62.145 71.702 1.00 33.30 521 THR A O 1
ATOM 3915 N N . ILE A 1 522 ? 122.624 63.914 71.735 1.00 37.31 522 ILE A N 1
ATOM 3916 C CA . ILE A 1 522 ? 123.450 63.410 70.635 1.00 33.50 522 ILE A CA 1
ATOM 3917 C C . ILE A 1 522 ? 124.225 62.181 71.089 1.00 31.81 522 ILE A C 1
ATOM 3918 O O . ILE A 1 522 ? 124.176 61.137 70.432 1.00 38.24 522 ILE A O 1
ATOM 3923 N N . GLU A 1 523 ? 124.911 62.300 72.221 1.00 27.68 523 GLU A N 1
ATOM 3924 C CA . GLU A 1 523 ? 125.669 61.194 72.777 1.00 29.77 523 GLU A CA 1
ATOM 3925 C C . GLU A 1 523 ? 124.703 60.404 73.654 1.00 29.01 523 GLU A C 1
ATOM 3926 O O . GLU A 1 523 ? 123.652 60.911 74.029 1.00 32.30 523 GLU A O 1
ATOM 3932 N N . TRP A 1 524 ? 125.016 59.135 73.894 1.00 28.59 524 TRP A N 1
ATOM 3933 C CA . TRP A 1 524 ? 124.178 58.264 74.705 1.00 28.21 524 TRP A CA 1
ATOM 3934 C C . TRP A 1 524 ? 124.501 58.314 76.191 1.00 31.97 524 TRP A C 1
ATOM 3935 O O . TRP A 1 524 ? 123.690 57.864 77.010 1.00 27.81 524 TRP A O 1
ATOM 3946 N N . GLU A 1 525 ? 125.682 58.830 76.530 1.00 36.15 525 GLU A N 1
ATOM 3947 C CA . GLU A 1 525 ? 126.129 58.934 77.918 1.00 41.51 525 GLU A CA 1
ATOM 3948 C C . GLU A 1 525 ? 126.734 60.314 78.184 1.00 43.02 525 GLU A C 1
ATOM 3949 O O . GLU A 1 525 ? 127.264 60.932 77.233 1.00 43.33 525 GLU A O 1
ATOM 3956 N N . GLU B 1 3 ? 153.385 98.576 39.169 1.00 60.70 3 GLU B N 1
ATOM 3957 C CA . GLU B 1 3 ? 152.123 98.704 39.889 1.00 58.90 3 GLU B CA 1
ATOM 3958 C C . GLU B 1 3 ? 150.944 98.613 38.933 1.00 53.06 3 GLU B C 1
ATOM 3959 O O . GLU B 1 3 ? 149.784 98.667 39.348 1.00 54.41 3 GLU B O 1
ATOM 3965 N N . ASN B 1 4 ? 151.242 98.526 37.642 1.00 47.53 4 ASN B N 1
ATOM 3966 C CA . ASN B 1 4 ? 150.192 98.354 36.655 1.00 41.57 4 ASN B CA 1
ATOM 3967 C C . ASN B 1 4 ? 149.738 96.925 36.944 1.00 37.80 4 ASN B C 1
ATOM 3968 O O . ASN B 1 4 ? 150.570 96.058 37.215 1.00 37.44 4 ASN B O 1
ATOM 3973 N N . ILE B 1 5 ? 148.446 96.657 36.858 1.00 27.82 5 ILE B N 1
ATOM 3974 C CA . ILE B 1 5 ? 147.969 95.325 37.174 1.00 27.34 5 ILE B CA 1
ATOM 3975 C C . ILE B 1 5 ? 148.409 94.201 36.220 1.00 26.47 5 ILE B C 1
ATOM 3976 O O . ILE B 1 5 ? 148.192 93.031 36.492 1.00 26.51 5 ILE B O 1
ATOM 3981 N N . HIS B 1 6 ? 149.050 94.555 35.116 1.00 23.59 6 HIS B N 1
ATOM 3982 C CA . HIS B 1 6 ? 149.519 93.555 34.163 1.00 26.98 6 HIS B CA 1
ATOM 3983 C C . HIS B 1 6 ? 151.015 93.311 34.344 1.00 28.43 6 HIS B C 1
ATOM 3984 O O . HIS B 1 6 ? 151.605 92.535 33.601 1.00 34.19 6 HIS B O 1
ATOM 3991 N N . LYS B 1 7 ? 151.623 94.006 35.303 1.00 31.37 7 LYS B N 1
ATOM 3992 C CA . LYS B 1 7 ? 153.054 93.909 35.590 1.00 33.63 7 LYS B CA 1
ATOM 3993 C C . LYS B 1 7 ? 153.514 92.461 35.739 1.00 35.65 7 LYS B C 1
ATOM 3994 O O . LYS B 1 7 ? 154.369 91.985 34.986 1.00 32.57 7 LYS B O 1
ATOM 4000 N N . HIS B 1 8 ? 152.999 91.797 36.764 1.00 35.75 8 HIS B N 1
ATOM 4001 C CA . HIS B 1 8 ? 153.327 90.407 37.024 1.00 37.03 8 HIS B CA 1
ATOM 4002 C C . HIS B 1 8 ? 152.280 89.585 36.296 1.00 35.33 8 HIS B C 1
ATOM 4003 O O . HIS B 1 8 ? 151.089 89.789 36.485 1.00 37.30 8 HIS B O 1
ATOM 4010 N N . ARG B 1 9 ? 152.719 88.649 35.472 1.00 32.55 9 ARG B N 1
ATOM 4011 C CA . ARG B 1 9 ? 151.776 87.864 34.708 1.00 33.53 9 ARG B CA 1
ATOM 4012 C C . ARG B 1 9 ? 152.220 86.446 34.438 1.00 30.19 9 ARG B C 1
ATOM 4013 O O . ARG B 1 9 ? 153.415 86.159 34.324 1.00 31.43 9 ARG B O 1
ATOM 4021 N N . ILE B 1 10 ? 151.238 85.574 34.267 1.00 28.25 10 ILE B N 1
ATOM 4022 C CA . ILE B 1 10 ? 151.499 84.172 33.999 1.00 26.29 10 ILE B CA 1
ATOM 4023 C C . ILE B 1 10 ? 151.139 83.803 32.570 1.00 23.95 10 ILE B C 1
ATOM 4024 O O . ILE B 1 10 ? 150.080 84.196 32.058 1.00 21.91 10 ILE B O 1
ATOM 4029 N N . LEU B 1 11 ? 152.053 83.090 31.915 1.00 24.68 11 LEU B N 1
ATOM 4030 C CA . LEU B 1 11 ? 151.821 82.605 30.562 1.00 23.91 11 LEU B CA 1
ATOM 4031 C C . LEU B 1 11 ? 151.427 81.143 30.713 1.00 20.68 11 LEU B C 1
ATOM 4032 O O . LEU B 1 11 ? 152.118 80.374 31.382 1.00 19.64 11 LEU B O 1
ATOM 4037 N N . ILE B 1 12 ? 150.311 80.781 30.100 1.00 20.05 12 ILE B N 1
ATOM 4038 C CA . ILE B 1 12 ? 149.800 79.427 30.144 1.00 24.60 12 ILE B CA 1
ATOM 4039 C C . ILE B 1 12 ? 149.782 78.908 28.717 1.00 27.38 12 ILE B C 1
ATOM 4040 O O . ILE B 1 12 ? 149.152 79.514 27.836 1.00 28.32 12 ILE B O 1
ATOM 4045 N N . LEU B 1 13 ? 150.503 77.816 28.477 1.00 24.24 13 LEU B N 1
ATOM 4046 C CA . LEU B 1 13 ? 150.554 77.225 27.150 1.00 23.46 13 LEU B CA 1
ATOM 4047 C C . LEU B 1 13 ? 149.546 76.096 27.072 1.00 25.64 13 LEU B C 1
ATOM 4048 O O . LEU B 1 13 ? 149.557 75.178 27.891 1.00 26.33 13 LEU B O 1
ATOM 4053 N N . ASP B 1 14 ? 148.625 76.217 26.127 1.00 25.03 14 ASP B N 1
ATOM 4054 C CA . ASP B 1 14 ? 147.583 75.233 25.941 1.00 24.59 14 ASP B CA 1
ATOM 4055 C C . ASP B 1 14 ? 148.057 74.087 25.059 1.00 32.14 14 ASP B C 1
ATOM 4056 O O . ASP B 1 14 ? 148.558 74.298 23.956 1.00 32.57 14 ASP B O 1
ATOM 4061 N N . PHE B 1 15 ? 147.926 72.873 25.574 1.00 35.07 15 PHE B N 1
ATOM 4062 C CA . PHE B 1 15 ? 148.284 71.675 24.832 1.00 33.62 15 PHE B CA 1
ATOM 4063 C C . PHE B 1 15 ? 146.989 70.929 24.499 1.00 34.84 15 PHE B C 1
ATOM 4064 O O . PHE B 1 15 ? 147.003 69.729 24.224 1.00 40.19 15 PHE B O 1
ATOM 4072 N N . GLY B 1 16 ? 145.865 71.633 24.593 1.00 32.45 16 GLY B N 1
ATOM 4073 C CA . GLY B 1 16 ? 144.582 71.048 24.252 1.00 31.47 16 GLY B CA 1
ATOM 4074 C C . GLY B 1 16 ? 143.657 70.537 25.335 1.00 33.17 16 GLY B C 1
ATOM 4075 O O . GLY B 1 16 ? 142.573 70.058 25.011 1.00 33.10 16 GLY B O 1
ATOM 4076 N N . SER B 1 17 ? 144.057 70.601 26.601 1.00 33.08 17 SER B N 1
ATOM 4077 C CA . SER B 1 17 ? 143.184 70.110 27.660 1.00 37.36 17 SER B CA 1
ATOM 4078 C C . SER B 1 17 ? 141.869 70.880 27.698 1.00 40.18 17 SER B C 1
ATOM 4079 O O . SER B 1 17 ? 141.802 72.057 27.310 1.00 40.25 17 SER B O 1
ATOM 4082 N N . GLN B 1 18 ? 140.826 70.214 28.179 1.00 40.03 18 GLN B N 1
ATOM 4083 C CA . GLN B 1 18 ? 139.516 70.843 28.286 1.00 42.34 18 GLN B CA 1
ATOM 4084 C C . GLN B 1 18 ? 139.474 71.721 29.537 1.00 43.31 18 GLN B C 1
ATOM 4085 O O . GLN B 1 18 ? 138.535 72.490 29.735 1.00 44.43 18 GLN B O 1
ATOM 4091 N N . TYR B 1 19 ? 140.479 71.573 30.395 1.00 39.29 19 TYR B N 1
ATOM 4092 C CA . TYR B 1 19 ? 140.541 72.330 31.635 1.00 35.65 19 TYR B CA 1
ATOM 4093 C C . TYR B 1 19 ? 141.466 73.523 31.546 1.00 32.28 19 TYR B C 1
ATOM 4094 O O . TYR B 1 19 ? 141.632 74.246 32.521 1.00 30.59 19 TYR B O 1
ATOM 4103 N N . THR B 1 20 ? 142.037 73.767 30.372 1.00 31.31 20 THR B N 1
ATOM 4104 C CA . THR B 1 20 ? 142.976 74.872 30.228 1.00 29.40 20 THR B CA 1
ATOM 4105 C C . THR B 1 20 ? 142.410 76.253 30.539 1.00 27.36 20 THR B C 1
ATOM 4106 O O . THR B 1 20 ? 143.075 77.055 31.188 1.00 22.20 20 THR B O 1
ATOM 4110 N N . GLN B 1 21 ? 141.183 76.535 30.112 1.00 25.97 21 GLN B N 1
ATOM 4111 C CA . GLN B 1 21 ? 140.598 77.827 30.442 1.00 29.31 21 GLN B CA 1
ATOM 4112 C C . GLN B 1 21 ? 140.323 77.868 31.943 1.00 27.99 21 GLN B C 1
ATOM 4113 O O . GLN B 1 21 ? 140.441 78.914 32.580 1.00 29.20 21 GLN B O 1
ATOM 4119 N N . LEU B 1 22 ? 140.036 76.707 32.522 1.00 29.14 22 LEU B N 1
ATOM 4120 C CA . LEU B 1 22 ? 139.767 76.631 33.946 1.00 23.77 22 LEU B CA 1
ATOM 4121 C C . LEU B 1 22 ? 141.036 77.049 34.698 1.00 22.77 22 LEU B C 1
ATOM 4122 O O . LEU B 1 22 ? 140.967 77.842 35.631 1.00 26.05 22 LEU B O 1
ATOM 4127 N N . VAL B 1 23 ? 142.191 76.567 34.252 1.00 21.82 23 VAL B N 1
ATOM 4128 C CA . VAL B 1 23 ? 143.462 76.921 34.867 1.00 21.65 23 VAL B CA 1
ATOM 4129 C C . VAL B 1 23 ? 143.650 78.440 34.821 1.00 23.68 23 VAL B C 1
ATOM 4130 O O . VAL B 1 23 ? 144.029 79.061 35.823 1.00 22.03 23 VAL B O 1
ATOM 4134 N N . ALA B 1 24 ? 143.413 79.027 33.648 1.00 25.08 24 ALA B N 1
ATOM 4135 C CA . ALA B 1 24 ? 143.567 80.472 33.454 1.00 23.22 24 ALA B CA 1
ATOM 4136 C C . ALA B 1 24 ? 142.635 81.218 34.393 1.00 21.28 24 ALA B C 1
ATOM 4137 O O . ALA B 1 24 ? 143.044 82.159 35.060 1.00 20.85 24 ALA B O 1
ATOM 4139 N N . ARG B 1 25 ? 141.390 80.765 34.473 1.00 16.42 25 ARG B N 1
ATOM 4140 C CA . ARG B 1 25 ? 140.421 81.384 35.367 1.00 19.48 25 ARG B CA 1
ATOM 4141 C C . ARG B 1 25 ? 140.843 81.301 36.832 1.00 20.63 25 ARG B C 1
ATOM 4142 O O . ARG B 1 25 ? 140.640 82.248 37.581 1.00 26.02 25 ARG B O 1
ATOM 4150 N N . ARG B 1 26 ? 141.452 80.192 37.235 1.00 16.22 26 ARG B N 1
ATOM 4151 C CA . ARG B 1 26 ? 141.901 80.035 38.611 1.00 18.49 26 ARG B CA 1
ATOM 4152 C C . ARG B 1 26 ? 142.988 81.024 38.936 1.00 17.44 26 ARG B C 1
ATOM 4153 O O . ARG B 1 26 ? 143.031 81.551 40.044 1.00 22.65 26 ARG B O 1
ATOM 4161 N N . VAL B 1 27 ? 143.919 81.230 38.008 1.00 18.41 27 VAL B N 1
ATOM 4162 C CA . VAL B 1 27 ? 144.988 82.196 38.270 1.00 18.71 27 VAL B CA 1
ATOM 4163 C C . VAL B 1 27 ? 144.388 83.606 38.427 1.00 15.77 27 VAL B C 1
ATOM 4164 O O . VAL B 1 27 ? 144.789 84.357 39.308 1.00 18.48 27 VAL B O 1
ATOM 4168 N N . ARG B 1 28 ? 143.364 83.915 37.634 1.00 10.67 28 ARG B N 1
ATOM 4169 C CA . ARG B 1 28 ? 142.692 85.210 37.717 1.00 15.75 28 ARG B CA 1
ATOM 4170 C C . ARG B 1 28 ? 142.056 85.350 39.090 1.00 13.94 28 ARG B C 1
ATOM 4171 O O . ARG B 1 28 ? 142.151 86.397 39.709 1.00 19.04 28 ARG B O 1
ATOM 4179 N N . GLU B 1 29 ? 141.410 84.283 39.563 1.00 18.12 29 GLU B N 1
ATOM 4180 C CA . GLU B 1 29 ? 140.751 84.268 40.862 1.00 15.61 29 GLU B CA 1
ATOM 4181 C C . GLU B 1 29 ? 141.736 84.547 41.972 1.00 16.38 29 GLU B C 1
ATOM 4182 O O . GLU B 1 29 ? 141.370 85.095 42.999 1.00 21.56 29 GLU B O 1
ATOM 4188 N N . LEU B 1 30 ? 142.969 84.095 41.791 1.00 15.50 30 LEU B N 1
ATOM 4189 C CA . LEU B 1 30 ? 144.024 84.315 42.766 1.00 18.29 30 LEU B CA 1
ATOM 4190 C C . LEU B 1 30 ? 144.574 85.750 42.672 1.00 17.88 30 LEU B C 1
ATOM 4191 O O . LEU B 1 30 ? 145.492 86.113 43.402 1.00 20.12 30 LEU B O 1
ATOM 4196 N N . GLY B 1 31 ? 144.061 86.540 41.732 1.00 18.14 31 GLY B N 1
ATOM 4197 C CA . GLY B 1 31 ? 144.497 87.920 41.613 1.00 14.06 31 GLY B CA 1
ATOM 4198 C C . GLY B 1 31 ? 145.761 88.157 40.834 1.00 18.69 31 GLY B C 1
ATOM 4199 O O . GLY B 1 31 ? 146.499 89.115 41.104 1.00 24.61 31 GLY B O 1
ATOM 4200 N N . VAL B 1 32 ? 146.001 87.328 39.828 1.00 18.69 32 VAL B N 1
ATOM 4201 C CA . VAL B 1 32 ? 147.185 87.484 39.012 1.00 17.20 32 VAL B CA 1
ATOM 4202 C C . VAL B 1 32 ? 146.741 87.395 37.553 1.00 22.32 32 VAL B C 1
ATOM 4203 O O . VAL B 1 32 ? 145.898 86.562 37.199 1.00 19.95 32 VAL B O 1
ATOM 4207 N N . TYR B 1 33 ? 147.225 88.331 36.741 1.00 19.09 33 TYR B N 1
ATOM 4208 C CA . TYR B 1 33 ? 146.883 88.385 35.333 1.00 18.71 33 TYR B CA 1
ATOM 4209 C C . TYR B 1 33 ? 147.601 87.270 34.588 1.00 16.98 33 TYR B C 1
ATOM 4210 O O . TYR B 1 33 ? 148.725 86.888 34.912 1.00 16.33 33 TYR B O 1
ATOM 4219 N N . CYS B 1 34 ? 146.944 86.738 33.576 1.00 21.98 34 CYS B N 1
ATOM 4220 C CA . CYS B 1 34 ? 147.536 85.671 32.801 1.00 21.64 34 CYS B CA 1
ATOM 4221 C C . CYS B 1 34 ? 146.932 85.632 31.409 1.00 24.62 34 CYS B C 1
ATOM 4222 O O . CYS B 1 34 ? 145.851 86.195 31.165 1.00 24.62 34 CYS B O 1
ATOM 4225 N N . GLU B 1 35 ? 147.669 85.036 30.482 1.00 26.00 35 GLU B N 1
ATOM 4226 C CA . GLU B 1 35 ? 147.189 84.885 29.121 1.00 31.72 35 GLU B CA 1
ATOM 4227 C C . GLU B 1 35 ? 147.338 83.438 28.719 1.00 32.51 35 GLU B C 1
ATOM 4228 O O . GLU B 1 35 ? 148.253 82.747 29.160 1.00 36.51 35 GLU B O 1
ATOM 4234 N N . LEU B 1 36 ? 146.444 82.995 27.856 1.00 31.90 36 LEU B N 1
ATOM 4235 C CA . LEU B 1 36 ? 146.412 81.620 27.415 1.00 31.94 36 LEU B CA 1
ATOM 4236 C C . LEU B 1 36 ? 146.699 81.579 25.925 1.00 31.25 36 LEU B C 1
ATOM 4237 O O . LEU B 1 36 ? 145.932 82.140 25.142 1.00 30.17 36 LEU B O 1
ATOM 4242 N N . TRP B 1 37 ? 147.811 80.948 25.544 1.00 31.29 37 TRP B N 1
ATOM 4243 C CA . TRP B 1 37 ? 148.203 80.819 24.131 1.00 30.49 37 TRP B CA 1
ATOM 4244 C C . TRP B 1 37 ? 148.327 79.364 23.709 1.00 34.11 37 TRP B C 1
ATOM 4245 O O . TRP B 1 37 ? 148.447 78.469 24.551 1.00 31.94 37 TRP B O 1
ATOM 4256 N N . ALA B 1 38 ? 148.354 79.126 22.399 1.00 36.75 38 ALA B N 1
ATOM 4257 C CA . ALA B 1 38 ? 148.523 77.766 21.888 1.00 34.81 38 ALA B CA 1
ATOM 4258 C C . ALA B 1 38 ? 149.981 77.417 22.154 1.00 35.19 38 ALA B C 1
ATOM 4259 O O . ALA B 1 38 ? 150.818 78.315 22.300 1.00 36.94 38 ALA B O 1
ATOM 4261 N N . TRP B 1 39 ? 150.287 76.124 22.224 1.00 37.71 39 TRP B N 1
ATOM 4262 C CA . TRP B 1 39 ? 151.651 75.660 22.504 1.00 39.09 39 TRP B CA 1
ATOM 4263 C C . TRP B 1 39 ? 152.677 75.997 21.421 1.00 43.10 39 TRP B C 1
ATOM 4264 O O . TRP B 1 39 ? 153.864 76.169 21.713 1.00 42.83 39 TRP B O 1
ATOM 4275 N N . ASP B 1 40 ? 152.217 76.078 20.176 1.00 45.58 40 ASP B N 1
ATOM 4276 C CA . ASP B 1 40 ? 153.093 76.361 19.047 1.00 49.04 40 ASP B CA 1
ATOM 4277 C C . ASP B 1 40 ? 153.416 77.845 18.918 1.00 46.40 40 ASP B C 1
ATOM 4278 O O . ASP B 1 40 ? 152.786 78.563 18.143 1.00 45.64 40 ASP B O 1
ATOM 4283 N N . VAL B 1 41 ? 154.355 78.318 19.728 1.00 45.77 41 VAL B N 1
ATOM 4284 C CA . VAL B 1 41 ? 154.762 79.720 19.691 1.00 45.82 41 VAL B CA 1
ATOM 4285 C C . VAL B 1 41 ? 156.270 79.795 19.559 1.00 46.55 41 VAL B C 1
ATOM 4286 O O . VAL B 1 41 ? 156.928 78.764 19.431 1.00 47.45 41 VAL B O 1
ATOM 4290 N N . THR B 1 42 ? 156.822 81.003 19.626 1.00 46.29 42 THR B N 1
ATOM 4291 C CA . THR B 1 42 ? 158.257 81.187 19.476 1.00 44.25 42 THR B CA 1
ATOM 4292 C C . THR B 1 42 ? 158.891 81.830 20.687 1.00 45.36 42 THR B C 1
ATOM 4293 O O . THR B 1 42 ? 158.213 82.480 21.476 1.00 47.90 42 THR B O 1
ATOM 4297 N N . GLU B 1 43 ? 160.210 81.706 20.785 1.00 45.37 43 GLU B N 1
ATOM 4298 C CA . GLU B 1 43 ? 160.966 82.315 21.871 1.00 45.07 43 GLU B CA 1
ATOM 4299 C C . GLU B 1 43 ? 160.768 83.828 21.809 1.00 47.17 43 GLU B C 1
ATOM 4300 O O . GLU B 1 43 ? 160.838 84.515 22.827 1.00 45.72 43 GLU B O 1
ATOM 4306 N N . ALA B 1 44 ? 160.532 84.338 20.600 1.00 48.54 44 ALA B N 1
ATOM 4307 C CA . ALA B 1 44 ? 160.321 85.769 20.384 1.00 48.36 44 ALA B CA 1
ATOM 4308 C C . ALA B 1 44 ? 159.090 86.209 21.155 1.00 44.42 44 ALA B C 1
ATOM 4309 O O . ALA B 1 44 ? 159.180 87.012 22.075 1.00 47.46 44 ALA B O 1
ATOM 4311 N N . GLN B 1 45 ? 157.960 85.598 20.820 1.00 43.86 45 GLN B N 1
ATOM 4312 C CA . GLN B 1 45 ? 156.686 85.885 21.462 1.00 41.32 45 GLN B CA 1
ATOM 4313 C C . GLN B 1 45 ? 156.806 85.769 22.982 1.00 43.76 45 GLN B C 1
ATOM 4314 O O . GLN B 1 45 ? 156.622 86.749 23.708 1.00 49.13 45 GLN B O 1
ATOM 4320 N N . ILE B 1 46 ? 157.157 84.578 23.456 1.00 42.57 46 ILE B N 1
ATOM 4321 C CA . ILE B 1 46 ? 157.318 84.319 24.883 1.00 39.72 46 ILE B CA 1
ATOM 4322 C C . ILE B 1 46 ? 158.137 85.390 25.600 1.00 43.05 46 ILE B C 1
ATOM 4323 O O . ILE B 1 46 ? 157.704 85.911 26.634 1.00 43.76 46 ILE B O 1
ATOM 4328 N N . ARG B 1 47 ? 159.310 85.730 25.065 1.00 47.77 47 ARG B N 1
ATOM 4329 C CA . ARG B 1 47 ? 160.137 86.740 25.720 1.00 50.09 47 ARG B CA 1
ATOM 4330 C C . ARG B 1 47 ? 159.577 88.143 25.562 1.00 49.00 47 ARG B C 1
ATOM 4331 O O . ARG B 1 47 ? 159.888 89.029 26.362 1.00 47.20 47 ARG B O 1
ATOM 4339 N N . ASP B 1 48 ? 158.715 88.327 24.566 1.00 46.20 48 ASP B N 1
ATOM 4340 C CA . ASP B 1 48 ? 158.078 89.618 24.355 1.00 50.08 48 ASP B CA 1
ATOM 4341 C C . ASP B 1 48 ? 157.066 89.786 25.483 1.00 47.24 48 ASP B C 1
ATOM 4342 O O . ASP B 1 48 ? 156.958 90.854 26.094 1.00 47.18 48 ASP B O 1
ATOM 4347 N N . PHE B 1 49 ? 156.380 88.693 25.803 1.00 44.55 49 PHE B N 1
ATOM 4348 C CA . PHE B 1 49 ? 155.376 88.678 26.866 1.00 39.53 49 PHE B CA 1
ATOM 4349 C C . PHE B 1 49 ? 155.995 88.964 28.232 1.00 35.72 49 PHE B C 1
ATOM 4350 O O . PHE B 1 49 ? 155.403 89.653 29.057 1.00 35.31 49 PHE B O 1
ATOM 4358 N N . ASN B 1 50 ? 157.189 88.431 28.462 1.00 34.87 50 ASN B N 1
ATOM 4359 C CA . ASN B 1 50 ? 157.916 88.611 29.719 1.00 34.80 50 ASN B CA 1
ATOM 4360 C C . ASN B 1 50 ? 157.172 88.061 30.953 1.00 37.24 50 ASN B C 1
ATOM 4361 O O . ASN B 1 50 ? 156.989 88.770 31.955 1.00 39.17 50 ASN B O 1
ATOM 4366 N N . PRO B 1 51 ? 156.806 86.765 30.930 1.00 36.20 51 PRO B N 1
ATOM 4367 C CA . PRO B 1 51 ? 156.090 86.125 32.037 1.00 35.30 51 PRO B CA 1
ATOM 4368 C C . PRO B 1 51 ? 156.899 85.898 33.310 1.00 35.63 51 PRO B C 1
ATOM 4369 O O . PRO B 1 51 ? 158.108 85.664 33.265 1.00 37.82 51 PRO B O 1
ATOM 4373 N N . SER B 1 52 ? 156.218 86.021 34.448 1.00 33.82 52 SER B N 1
ATOM 4374 C CA . SER B 1 52 ? 156.820 85.794 35.758 1.00 30.61 52 SER B CA 1
ATOM 4375 C C . SER B 1 52 ? 156.889 84.272 36.010 1.00 24.11 52 SER B C 1
ATOM 4376 O O . SER B 1 52 ? 157.658 83.804 36.839 1.00 28.91 52 SER B O 1
ATOM 4379 N N . GLY B 1 53 ? 156.117 83.506 35.257 1.00 20.48 53 GLY B N 1
ATOM 4380 C CA . GLY B 1 53 ? 156.109 82.066 35.433 1.00 20.78 53 GLY B CA 1
ATOM 4381 C C . GLY B 1 53 ? 155.293 81.517 34.296 1.00 21.18 53 GLY B C 1
ATOM 4382 O O . GLY B 1 53 ? 154.470 82.256 33.730 1.00 21.26 53 GLY B O 1
ATOM 4383 N N . ILE B 1 54 ? 155.504 80.241 33.968 1.00 22.22 54 ILE B N 1
ATOM 4384 C CA . ILE B 1 54 ? 154.821 79.574 32.855 1.00 24.55 54 ILE B CA 1
ATOM 4385 C C . ILE B 1 54 ? 154.178 78.262 33.290 1.00 23.32 54 ILE B C 1
ATOM 4386 O O . ILE B 1 54 ? 154.806 77.455 33.970 1.00 28.83 54 ILE B O 1
ATOM 4391 N N . ILE B 1 55 ? 152.939 78.045 32.866 1.00 23.61 55 ILE B N 1
ATOM 4392 C CA . ILE B 1 55 ? 152.202 76.828 33.186 1.00 23.19 55 ILE B CA 1
ATOM 4393 C C . ILE B 1 55 ? 151.920 76.116 31.860 1.00 26.52 55 ILE B C 1
ATOM 4394 O O . ILE B 1 55 ? 151.435 76.735 30.905 1.00 23.51 55 ILE B O 1
ATOM 4399 N N . LEU B 1 56 ? 152.283 74.838 31.798 1.00 28.37 56 LEU B N 1
ATOM 4400 C CA . LEU B 1 56 ? 152.080 73.991 30.625 1.00 30.63 56 LEU B CA 1
ATOM 4401 C C . LEU B 1 56 ? 150.879 73.129 30.990 1.00 30.06 56 LEU B C 1
ATOM 4402 O O . LEU B 1 56 ? 150.927 72.403 31.979 1.00 33.73 56 LEU B O 1
ATOM 4407 N N . SER B 1 57 ? 149.810 73.207 30.209 1.00 27.78 57 SER B N 1
ATOM 4408 C CA . SER B 1 57 ? 148.604 72.452 30.515 1.00 35.23 57 SER B CA 1
ATOM 4409 C C . SER B 1 57 ? 148.630 70.967 30.140 1.00 39.95 57 SER B C 1
ATOM 4410 O O . SER B 1 57 ? 149.690 70.387 29.874 1.00 40.13 57 SER B O 1
ATOM 4413 N N . GLY B 1 58 ? 147.452 70.349 30.194 1.00 41.24 58 GLY B N 1
ATOM 4414 C CA . GLY B 1 58 ? 147.309 68.958 29.827 1.00 44.69 58 GLY B CA 1
ATOM 4415 C C . GLY B 1 58 ? 146.876 68.922 28.373 1.00 49.39 58 GLY B C 1
ATOM 4416 O O . GLY B 1 58 ? 146.539 69.969 27.803 1.00 51.07 58 GLY B O 1
ATOM 4417 N N . GLY B 1 59 ? 146.884 67.737 27.775 1.00 52.13 59 GLY B N 1
ATOM 4418 C CA . GLY B 1 59 ? 146.487 67.588 26.388 1.00 55.43 59 GLY B CA 1
ATOM 4419 C C . GLY B 1 59 ? 146.185 66.128 26.114 1.00 58.61 59 GLY B C 1
ATOM 4420 O O . GLY B 1 59 ? 146.858 65.249 26.653 1.00 60.29 59 GLY B O 1
ATOM 4421 N N . PRO B 1 60 ? 145.198 65.831 25.259 1.00 59.20 60 PRO B N 1
ATOM 4422 C CA . PRO B 1 60 ? 144.823 64.455 24.930 1.00 62.33 60 PRO B CA 1
ATOM 4423 C C . PRO B 1 60 ? 145.893 63.644 24.192 1.00 63.88 60 PRO B C 1
ATOM 4424 O O . PRO B 1 60 ? 145.959 62.421 24.355 1.00 64.93 60 PRO B O 1
ATOM 4428 N N . GLU B 1 61 ? 146.718 64.313 23.390 1.00 64.39 61 GLU B N 1
ATOM 4429 C CA . GLU B 1 61 ? 147.770 63.645 22.628 1.00 65.10 61 GLU B CA 1
ATOM 4430 C C . GLU B 1 61 ? 148.831 62.962 23.491 1.00 63.40 61 GLU B C 1
ATOM 4431 O O . GLU B 1 61 ? 149.008 63.289 24.661 1.00 59.96 61 GLU B O 1
ATOM 4437 N N . SER B 1 62 ? 149.518 61.992 22.895 1.00 64.53 62 SER B N 1
ATOM 4438 C CA . SER B 1 62 ? 150.566 61.228 23.570 1.00 64.06 62 SER B CA 1
ATOM 4439 C C . SER B 1 62 ? 151.964 61.743 23.225 1.00 64.14 62 SER B C 1
ATOM 4440 O O . SER B 1 62 ? 152.275 61.956 22.055 1.00 63.20 62 SER B O 1
ATOM 4443 N N . THR B 1 63 ? 152.821 61.904 24.229 1.00 65.26 63 THR B N 1
ATOM 4444 C CA . THR B 1 63 ? 154.178 62.380 23.971 1.00 66.18 63 THR B CA 1
ATOM 4445 C C . THR B 1 63 ? 155.015 61.330 23.248 1.00 64.79 63 THR B C 1
ATOM 4446 O O . THR B 1 63 ? 156.029 61.659 22.646 1.00 63.02 63 THR B O 1
ATOM 4450 N N . THR B 1 64 ? 154.600 60.071 23.307 1.00 66.75 64 THR B N 1
ATOM 4451 C CA . THR B 1 64 ? 155.355 59.021 22.638 1.00 68.42 64 THR B CA 1
ATOM 4452 C C . THR B 1 64 ? 155.179 59.071 21.124 1.00 69.77 64 THR B C 1
ATOM 4453 O O . THR B 1 64 ? 155.954 58.457 20.390 1.00 71.54 64 THR B O 1
ATOM 4457 N N . GLU B 1 65 ? 154.167 59.808 20.665 1.00 70.34 65 GLU B N 1
ATOM 4458 C CA . GLU B 1 65 ? 153.910 59.950 19.238 1.00 69.75 65 GLU B CA 1
ATOM 4459 C C . GLU B 1 65 ? 155.000 60.808 18.600 1.00 67.65 65 GLU B C 1
ATOM 4460 O O . GLU B 1 65 ? 155.608 61.653 19.255 1.00 63.96 65 GLU B O 1
ATOM 4466 N N . GLU B 1 66 ? 155.221 60.594 17.309 1.00 67.26 66 GLU B N 1
ATOM 4467 C CA . GLU B 1 66 ? 156.235 61.320 16.556 1.00 65.81 66 GLU B CA 1
ATOM 4468 C C . GLU B 1 66 ? 155.766 62.732 16.207 1.00 65.83 66 GLU B C 1
ATOM 4469 O O . GLU B 1 66 ? 156.557 63.668 16.118 1.00 63.23 66 GLU B O 1
ATOM 4475 N N . ASN B 1 67 ? 154.458 62.879 16.051 1.00 68.55 67 ASN B N 1
ATOM 4476 C CA . ASN B 1 67 ? 153.857 64.161 15.693 1.00 71.85 67 ASN B CA 1
ATOM 4477 C C . ASN B 1 67 ? 153.283 64.903 16.900 1.00 71.31 67 ASN B C 1
ATOM 4478 O O . ASN B 1 67 ? 152.568 65.897 16.737 1.00 74.55 67 ASN B O 1
ATOM 4483 N N . SER B 1 68 ? 153.593 64.427 18.104 1.00 67.19 68 SER B N 1
ATOM 4484 C CA . SER B 1 68 ? 153.062 65.033 19.324 1.00 60.32 68 SER B CA 1
ATOM 4485 C C . SER B 1 68 ? 153.687 66.372 19.728 1.00 56.02 68 SER B C 1
ATOM 4486 O O . SER B 1 68 ? 154.915 66.544 19.683 1.00 54.60 68 SER B O 1
ATOM 4489 N N . PRO B 1 69 ? 152.838 67.326 20.162 1.00 50.36 69 PRO B N 1
ATOM 4490 C CA . PRO B 1 69 ? 153.195 68.679 20.599 1.00 48.40 69 PRO B CA 1
ATOM 4491 C C . PRO B 1 69 ? 154.242 68.747 21.698 1.00 49.63 69 PRO B C 1
ATOM 4492 O O . PRO B 1 69 ? 154.315 67.877 22.572 1.00 51.93 69 PRO B O 1
ATOM 4496 N N . ARG B 1 70 ? 155.088 69.762 21.623 1.00 49.49 70 ARG B N 1
ATOM 4497 C CA . ARG B 1 70 ? 156.140 69.936 22.602 1.00 51.22 70 ARG B CA 1
ATOM 4498 C C . ARG B 1 70 ? 156.167 71.387 23.012 1.00 52.02 70 ARG B C 1
ATOM 4499 O O . ARG B 1 70 ? 155.550 72.233 22.370 1.00 54.09 70 ARG B O 1
ATOM 4507 N N . ALA B 1 71 ? 156.844 71.664 24.114 1.00 51.73 71 ALA B N 1
ATOM 4508 C CA . ALA B 1 71 ? 156.988 73.020 24.601 1.00 50.67 71 ALA B CA 1
ATOM 4509 C C . ALA B 1 71 ? 158.281 73.604 24.019 1.00 50.79 71 ALA B C 1
ATOM 4510 O O . ALA B 1 71 ? 159.289 72.901 23.885 1.00 47.56 71 ALA B O 1
ATOM 4512 N N . PRO B 1 72 ? 158.254 74.886 23.620 1.00 51.36 72 PRO B N 1
ATOM 4513 C CA . PRO B 1 72 ? 159.446 75.529 23.059 1.00 51.79 72 PRO B CA 1
ATOM 4514 C C . PRO B 1 72 ? 160.565 75.484 24.094 1.00 50.80 72 PRO B C 1
ATOM 4515 O O . PRO B 1 72 ? 160.360 75.859 25.246 1.00 50.64 72 PRO B O 1
ATOM 4519 N N . GLN B 1 73 ? 161.749 75.047 23.686 1.00 52.95 73 GLN B N 1
ATOM 4520 C CA . GLN B 1 73 ? 162.880 74.943 24.610 1.00 54.71 73 GLN B CA 1
ATOM 4521 C C . GLN B 1 73 ? 163.165 76.202 25.409 1.00 50.12 73 GLN B C 1
ATOM 4522 O O . GLN B 1 73 ? 163.706 76.121 26.510 1.00 51.35 73 GLN B O 1
ATOM 4528 N N . TYR B 1 74 ? 162.788 77.361 24.878 1.00 46.03 74 TYR B N 1
ATOM 4529 C CA . TYR B 1 74 ? 163.021 78.604 25.608 1.00 44.07 74 TYR B CA 1
ATOM 4530 C C . TYR B 1 74 ? 162.294 78.561 26.957 1.00 40.74 74 TYR B C 1
ATOM 4531 O O . TYR B 1 74 ? 162.797 79.069 27.966 1.00 35.89 74 TYR B O 1
ATOM 4540 N N . VAL B 1 75 ? 161.112 77.951 26.955 1.00 39.29 75 VAL B N 1
ATOM 4541 C CA . VAL B 1 75 ? 160.295 77.791 28.154 1.00 38.44 75 VAL B CA 1
ATOM 4542 C C . VAL B 1 75 ? 161.164 77.335 29.329 1.00 35.95 75 VAL B C 1
ATOM 4543 O O . VAL B 1 75 ? 161.121 77.922 30.414 1.00 33.95 75 VAL B O 1
ATOM 4547 N N . PHE B 1 76 ? 162.008 76.336 29.075 1.00 37.47 76 PHE B N 1
ATOM 4548 C CA . PHE B 1 76 ? 162.894 75.777 30.094 1.00 36.14 76 PHE B CA 1
ATOM 4549 C C . PHE B 1 76 ? 164.193 76.549 30.267 1.00 39.51 76 PHE B C 1
ATOM 4550 O O . PHE B 1 76 ? 164.970 76.271 31.177 1.00 39.66 76 PHE B O 1
ATOM 4558 N N . GLU B 1 77 ? 164.415 77.537 29.405 1.00 45.65 77 GLU B N 1
ATOM 4559 C CA . GLU B 1 77 ? 165.621 78.365 29.462 1.00 49.19 77 GLU B CA 1
ATOM 4560 C C . GLU B 1 77 ? 165.362 79.809 29.920 1.00 47.37 77 GLU B C 1
ATOM 4561 O O . GLU B 1 77 ? 166.289 80.508 30.340 1.00 48.51 77 GLU B O 1
ATOM 4567 N N . ALA B 1 78 ? 164.089 80.204 29.932 1.00 46.44 78 ALA B N 1
ATOM 4568 C CA . ALA B 1 78 ? 163.664 81.555 30.310 1.00 44.55 78 ALA B CA 1
ATOM 4569 C C . ALA B 1 78 ? 164.076 82.075 31.682 1.00 43.12 78 ALA B C 1
ATOM 4570 O O . ALA B 1 78 ? 164.111 83.283 31.892 1.00 47.23 78 ALA B O 1
ATOM 4572 N N . GLY B 1 79 ? 164.331 81.180 32.630 1.00 41.16 79 GLY B N 1
ATOM 4573 C CA . GLY B 1 79 ? 164.732 81.616 33.959 1.00 38.51 79 GLY B CA 1
ATOM 4574 C C . GLY B 1 79 ? 163.586 81.908 34.919 1.00 38.07 79 GLY B C 1
ATOM 4575 O O . GLY B 1 79 ? 163.775 82.558 35.956 1.00 35.94 79 GLY B O 1
ATOM 4576 N N . VAL B 1 80 ? 162.391 81.442 34.570 1.00 35.40 80 VAL B N 1
ATOM 4577 C CA . VAL B 1 80 ? 161.208 81.642 35.407 1.00 35.29 80 VAL B CA 1
ATOM 4578 C C . VAL B 1 80 ? 160.638 80.275 35.763 1.00 35.28 80 VAL B C 1
ATOM 4579 O O . VAL B 1 80 ? 160.889 79.299 35.059 1.00 38.48 80 VAL B O 1
ATOM 4583 N N . PRO B 1 81 ? 159.931 80.168 36.898 1.00 33.68 81 PRO B N 1
ATOM 4584 C CA . PRO B 1 81 ? 159.344 78.886 37.305 1.00 31.81 81 PRO B CA 1
ATOM 4585 C C . PRO B 1 81 ? 158.383 78.342 36.246 1.00 30.40 81 PRO B C 1
ATOM 4586 O O . PRO B 1 81 ? 157.755 79.115 35.515 1.00 28.78 81 PRO B O 1
ATOM 4590 N N . VAL B 1 82 ? 158.312 77.019 36.122 1.00 24.79 82 VAL B N 1
ATOM 4591 C CA . VAL B 1 82 ? 157.399 76.396 35.170 1.00 23.40 82 VAL B CA 1
ATOM 4592 C C . VAL B 1 82 ? 156.619 75.316 35.926 1.00 25.20 82 VAL B C 1
ATOM 4593 O O . VAL B 1 82 ? 157.173 74.639 36.790 1.00 23.34 82 VAL B O 1
ATOM 4597 N N . PHE B 1 83 ? 155.340 75.162 35.597 1.00 24.58 83 PHE B N 1
ATOM 4598 C CA . PHE B 1 83 ? 154.475 74.178 36.237 1.00 24.98 83 PHE B CA 1
ATOM 4599 C C . PHE B 1 83 ? 153.847 73.352 35.117 1.00 26.64 83 PHE B C 1
ATOM 4600 O O . PHE B 1 83 ? 153.253 73.910 34.200 1.00 29.86 83 PHE B O 1
ATOM 4608 N N . GLY B 1 84 ? 154.009 72.033 35.165 1.00 28.77 84 GLY B N 1
ATOM 4609 C CA . GLY B 1 84 ? 153.419 71.180 34.145 1.00 21.34 84 GLY B CA 1
ATOM 4610 C C . GLY B 1 84 ? 152.257 70.398 34.717 1.00 24.25 84 GLY B C 1
ATOM 4611 O O . GLY B 1 84 ? 152.386 69.753 35.760 1.00 28.21 84 GLY B O 1
ATOM 4612 N N . VAL B 1 85 ? 151.120 70.436 34.040 1.00 25.65 85 VAL B N 1
ATOM 4613 C CA . VAL B 1 85 ? 149.934 69.732 34.503 1.00 24.55 85 VAL B CA 1
ATOM 4614 C C . VAL B 1 85 ? 149.650 68.577 33.565 1.00 27.25 85 VAL B C 1
ATOM 4615 O O . VAL B 1 85 ? 149.284 68.789 32.410 1.00 30.27 85 VAL B O 1
ATOM 4619 N N . CYS B 1 86 ? 149.808 67.356 34.058 1.00 29.84 86 CYS B N 1
ATOM 4620 C CA . CYS B 1 86 ? 149.554 66.176 33.249 1.00 26.98 86 CYS B CA 1
ATOM 4621 C C . CYS B 1 86 ? 150.411 66.200 31.982 1.00 26.33 86 CYS B C 1
ATOM 4622 O O . CYS B 1 86 ? 151.638 66.122 32.098 1.00 22.37 86 CYS B O 1
ATOM 4625 N N . TYR B 1 87 ? 149.814 66.383 30.799 1.00 26.89 87 TYR B N 1
ATOM 4626 C CA . TYR B 1 87 ? 150.607 66.412 29.571 1.00 27.69 87 TYR B CA 1
ATOM 4627 C C . TYR B 1 87 ? 151.790 67.346 29.712 1.00 28.72 87 TYR B C 1
ATOM 4628 O O . TYR B 1 87 ? 152.888 67.016 29.273 1.00 29.48 87 TYR B O 1
ATOM 4637 N N . GLY B 1 88 ? 151.577 68.482 30.365 1.00 26.67 88 GLY B N 1
ATOM 4638 C CA . GLY B 1 88 ? 152.659 69.428 30.555 1.00 26.95 88 GLY B CA 1
ATOM 4639 C C . GLY B 1 88 ? 153.783 68.781 31.339 1.00 30.70 88 GLY B C 1
ATOM 4640 O O . GLY B 1 88 ? 154.954 69.056 31.109 1.00 31.70 88 GLY B O 1
ATOM 4641 N N . MET B 1 89 ? 153.426 67.927 32.291 1.00 35.03 89 MET B N 1
ATOM 4642 C CA . MET B 1 89 ? 154.417 67.231 33.103 1.00 37.67 89 MET B CA 1
ATOM 4643 C C . MET B 1 89 ? 155.134 66.178 32.253 1.00 38.35 89 MET B C 1
ATOM 4644 O O . MET B 1 89 ? 156.356 66.020 32.330 1.00 36.43 89 MET B O 1
ATOM 4649 N N . GLN B 1 90 ? 154.367 65.475 31.428 1.00 38.99 90 GLN B N 1
ATOM 4650 C CA . GLN B 1 90 ? 154.924 64.446 30.563 1.00 42.39 90 GLN B CA 1
ATOM 4651 C C . GLN B 1 90 ? 155.897 65.033 29.551 1.00 43.28 90 GLN B C 1
ATOM 4652 O O . GLN B 1 90 ? 157.036 64.572 29.442 1.00 42.52 90 GLN B O 1
ATOM 4658 N N . THR B 1 91 ? 155.476 66.089 28.861 1.00 41.91 91 THR B N 1
ATOM 4659 C CA . THR B 1 91 ? 156.327 66.734 27.866 1.00 45.07 91 THR B CA 1
ATOM 4660 C C . THR B 1 91 ? 157.571 67.334 28.519 1.00 44.75 91 THR B C 1
ATOM 4661 O O . THR B 1 91 ? 158.648 67.336 27.931 1.00 48.34 91 THR B O 1
ATOM 4665 N N . MET B 1 92 ? 157.427 67.780 29.761 1.00 44.17 92 MET B N 1
ATOM 4666 C CA . MET B 1 92 ? 158.529 68.366 30.512 1.00 43.42 92 MET B CA 1
ATOM 4667 C C . MET B 1 92 ? 159.598 67.307 30.780 1.00 43.44 92 MET B C 1
ATOM 4668 O O . MET B 1 92 ? 160.801 67.592 30.758 1.00 39.83 92 MET B O 1
ATOM 4673 N N . ALA B 1 93 ? 159.141 66.088 31.053 1.00 46.41 93 ALA B N 1
ATOM 4674 C CA . ALA B 1 93 ? 160.032 64.964 31.323 1.00 49.86 93 ALA B CA 1
ATOM 4675 C C . ALA B 1 93 ? 160.774 64.595 30.043 1.00 51.24 93 ALA B C 1
ATOM 4676 O O . ALA B 1 93 ? 162.000 64.462 30.043 1.00 48.86 93 ALA B O 1
ATOM 4678 N N . MET B 1 94 ? 160.019 64.466 28.955 1.00 53.56 94 MET B N 1
ATOM 4679 C CA . MET B 1 94 ? 160.565 64.142 27.641 1.00 57.09 94 MET B CA 1
ATOM 4680 C C . MET B 1 94 ? 161.713 65.071 27.255 1.00 57.39 94 MET B C 1
ATOM 4681 O O . MET B 1 94 ? 162.862 64.650 27.147 1.00 62.59 94 MET B O 1
ATOM 4686 N N . GLN B 1 95 ? 161.395 66.351 27.111 1.00 54.56 95 GLN B N 1
ATOM 4687 C CA . GLN B 1 95 ? 162.358 67.364 26.700 1.00 51.92 95 GLN B CA 1
ATOM 4688 C C . GLN B 1 95 ? 163.526 67.606 27.635 1.00 50.31 95 GLN B C 1
ATOM 4689 O O . GLN B 1 95 ? 164.427 68.376 27.302 1.00 50.61 95 GLN B O 1
ATOM 4695 N N . LEU B 1 96 ? 163.523 66.961 28.793 1.00 51.09 96 LEU B N 1
ATOM 4696 C CA . LEU B 1 96 ? 164.600 67.171 29.747 1.00 54.79 96 LEU B CA 1
ATOM 4697 C C . LEU B 1 96 ? 165.410 65.935 30.163 1.00 57.47 96 LEU B C 1
ATOM 4698 O O . LEU B 1 96 ? 166.362 66.048 30.953 1.00 55.57 96 LEU B O 1
ATOM 4703 N N . GLY B 1 97 ? 165.047 64.762 29.644 1.00 57.70 97 GLY B N 1
ATOM 4704 C CA . GLY B 1 97 ? 165.799 63.570 29.983 1.00 59.42 97 GLY B CA 1
ATOM 4705 C C . GLY B 1 97 ? 165.003 62.375 30.456 1.00 61.69 97 GLY B C 1
ATOM 4706 O O . GLY B 1 97 ? 165.512 61.259 30.470 1.00 63.42 97 GLY B O 1
ATOM 4707 N N . GLY B 1 98 ? 163.776 62.603 30.897 1.00 63.12 98 GLY B N 1
ATOM 4708 C CA . GLY B 1 98 ? 162.959 61.500 31.367 1.00 65.82 98 GLY B CA 1
ATOM 4709 C C . GLY B 1 98 ? 162.479 60.617 30.231 1.00 66.57 98 GLY B C 1
ATOM 4710 O O . GLY B 1 98 ? 162.715 60.924 29.061 1.00 65.23 98 GLY B O 1
ATOM 4711 N N . HIS B 1 99 ? 161.820 59.513 30.574 1.00 66.70 99 HIS B N 1
ATOM 4712 C CA . HIS B 1 99 ? 161.293 58.595 29.576 1.00 68.63 99 HIS B CA 1
ATOM 4713 C C . HIS B 1 99 ? 159.813 58.384 29.822 1.00 67.91 99 HIS B C 1
ATOM 4714 O O . HIS B 1 99 ? 159.357 58.379 30.963 1.00 65.31 99 HIS B O 1
ATOM 4721 N N . VAL B 1 100 ? 159.076 58.178 28.741 1.00 69.97 100 VAL B N 1
ATOM 4722 C CA . VAL B 1 100 ? 157.642 57.959 28.805 1.00 76.22 100 VAL B CA 1
ATOM 4723 C C . VAL B 1 100 ? 157.272 56.928 27.732 1.00 81.72 100 VAL B C 1
ATOM 4724 O O . VAL B 1 100 ? 157.894 56.899 26.663 1.00 84.19 100 VAL B O 1
ATOM 4728 N N . GLU B 1 101 ? 156.331 56.039 28.047 1.00 86.21 101 GLU B N 1
ATOM 4729 C CA . GLU B 1 101 ? 155.859 55.041 27.087 1.00 90.25 101 GLU B CA 1
ATOM 4730 C C . GLU B 1 101 ? 154.338 54.981 27.172 1.00 91.14 101 GLU B C 1
ATOM 4731 O O . GLU B 1 101 ? 153.760 55.170 28.239 1.00 89.65 101 GLU B O 1
ATOM 4737 N N . ALA B 1 102 ? 153.695 54.764 26.034 1.00 94.85 102 ALA B N 1
ATOM 4738 C CA . ALA B 1 102 ? 152.237 54.726 25.964 1.00 99.45 102 ALA B CA 1
ATOM 4739 C C . ALA B 1 102 ? 151.564 53.493 26.553 1.00 101.75 102 ALA B C 1
ATOM 4740 O O . ALA B 1 102 ? 152.212 52.495 26.869 1.00 102.83 102 ALA B O 1
ATOM 4742 N N . SER B 1 103 ? 150.247 53.590 26.700 1.00 104.49 103 SER B N 1
ATOM 4743 C CA . SER B 1 103 ? 149.419 52.510 27.213 1.00 108.08 103 SER B CA 1
ATOM 4744 C C . SER B 1 103 ? 148.015 52.757 26.664 1.00 110.37 103 SER B C 1
ATOM 4745 O O . SER B 1 103 ? 147.579 53.903 26.541 1.00 110.89 103 SER B O 1
ATOM 4748 N N . ASN B 1 104 ? 147.340 51.682 26.276 1.00 113.32 104 ASN B N 1
ATOM 4749 C CA . ASN B 1 104 ? 145.999 51.774 25.702 1.00 116.17 104 ASN B CA 1
ATOM 4750 C C . ASN B 1 104 ? 144.957 52.289 26.681 1.00 117.20 104 ASN B C 1
ATOM 4751 O O . ASN B 1 104 ? 144.123 53.125 26.331 1.00 116.48 104 ASN B O 1
ATOM 4756 N N . GLU B 1 105 ? 144.988 51.764 27.900 1.00 118.79 105 GLU B N 1
ATOM 4757 C CA . GLU B 1 105 ? 144.048 52.182 28.929 1.00 120.15 105 GLU B CA 1
ATOM 4758 C C . GLU B 1 105 ? 144.603 53.380 29.696 1.00 119.05 105 GLU B C 1
ATOM 4759 O O . GLU B 1 105 ? 145.767 53.387 30.100 1.00 119.04 105 GLU B O 1
ATOM 4765 N N . ARG B 1 106 ? 143.768 54.402 29.854 1.00 117.20 106 ARG B N 1
ATOM 4766 C CA . ARG B 1 106 ? 144.144 55.617 30.565 1.00 114.77 106 ARG B CA 1
ATOM 4767 C C . ARG B 1 106 ? 143.353 55.748 31.864 1.00 111.35 106 ARG B C 1
ATOM 4768 O O . ARG B 1 106 ? 142.309 55.109 32.036 1.00 110.24 106 ARG B O 1
ATOM 4776 N N . GLU B 1 107 ? 143.829 56.613 32.754 1.00 106.22 107 GLU B N 1
ATOM 4777 C CA . GLU B 1 107 ? 143.163 56.840 34.028 1.00 100.85 107 GLU B CA 1
ATOM 4778 C C . GLU B 1 107 ? 142.758 58.296 34.208 1.00 95.96 107 GLU B C 1
ATOM 4779 O O . GLU B 1 107 ? 143.486 59.207 33.801 1.00 96.24 107 GLU B O 1
ATOM 4785 N N . PHE B 1 108 ? 141.616 58.500 34.862 1.00 89.15 108 PHE B N 1
ATOM 4786 C CA . PHE B 1 108 ? 141.068 59.830 35.114 1.00 82.24 108 PHE B CA 1
ATOM 4787 C C . PHE B 1 108 ? 140.113 59.740 36.307 1.00 76.15 108 PHE B C 1
ATOM 4788 O O . PHE B 1 108 ? 138.960 59.332 36.154 1.00 75.04 108 PHE B O 1
ATOM 4796 N N . GLY B 1 109 ? 140.599 60.084 37.496 1.00 68.84 109 GLY B N 1
ATOM 4797 C CA . GLY B 1 109 ? 139.754 60.010 38.675 1.00 61.98 109 GLY B CA 1
ATOM 4798 C C . GLY B 1 109 ? 140.470 60.319 39.977 1.00 57.81 109 GLY B C 1
ATOM 4799 O O . GLY B 1 109 ? 141.680 60.536 39.997 1.00 55.15 109 GLY B O 1
ATOM 4800 N N . TYR B 1 110 ? 139.710 60.336 41.067 1.00 53.38 110 TYR B N 1
ATOM 4801 C CA . TYR B 1 110 ? 140.244 60.625 42.394 1.00 51.79 110 TYR B CA 1
ATOM 4802 C C . TYR B 1 110 ? 141.224 59.572 42.895 1.00 48.01 110 TYR B C 1
ATOM 4803 O O . TYR B 1 110 ? 141.031 58.376 42.693 1.00 47.69 110 TYR B O 1
ATOM 4812 N N . ALA B 1 111 ? 142.242 60.036 43.606 1.00 42.77 111 ALA B N 1
ATOM 4813 C CA . ALA B 1 111 ? 143.265 59.174 44.176 1.00 37.65 111 ALA B CA 1
ATOM 4814 C C . ALA B 1 111 ? 143.935 59.956 45.292 1.00 36.35 111 ALA B C 1
ATOM 4815 O O . ALA B 1 111 ? 143.702 61.149 45.436 1.00 36.81 111 ALA B O 1
ATOM 4817 N N . GLN B 1 112 ? 144.691 59.265 46.135 1.00 35.12 112 GLN B N 1
ATOM 4818 C CA . GLN B 1 112 ? 145.412 59.911 47.221 1.00 32.30 112 GLN B CA 1
ATOM 4819 C C . GLN B 1 112 ? 146.864 59.613 46.914 1.00 33.06 112 GLN B C 1
ATOM 4820 O O . GLN B 1 112 ? 147.215 58.456 46.688 1.00 34.65 112 GLN B O 1
ATOM 4826 N N . VAL B 1 113 ? 147.690 60.651 46.861 1.00 29.72 113 VAL B N 1
ATOM 4827 C CA . VAL B 1 113 ? 149.106 60.489 46.572 1.00 26.54 113 VAL B CA 1
ATOM 4828 C C . VAL B 1 113 ? 149.894 60.774 47.839 1.00 27.45 113 VAL B C 1
ATOM 4829 O O . VAL B 1 113 ? 149.477 61.578 48.668 1.00 31.70 113 VAL B O 1
ATOM 4833 N N . GLU B 1 114 ? 151.041 60.136 47.994 1.00 27.62 114 GLU B N 1
ATOM 4834 C CA . GLU B 1 114 ? 151.834 60.340 49.189 1.00 26.35 114 GLU B CA 1
ATOM 4835 C C . GLU B 1 114 ? 153.060 61.175 48.920 1.00 27.42 114 GLU B C 1
ATOM 4836 O O . GLU B 1 114 ? 153.788 60.920 47.956 1.00 32.12 114 GLU B O 1
ATOM 4842 N N . VAL B 1 115 ? 153.301 62.161 49.780 1.00 23.95 115 VAL B N 1
ATOM 4843 C CA . VAL B 1 115 ? 154.458 63.031 49.625 1.00 25.73 115 VAL B CA 1
ATOM 4844 C C . VAL B 1 115 ? 155.651 62.385 50.308 1.00 22.66 115 VAL B C 1
ATOM 4845 O O . VAL B 1 115 ? 155.652 62.170 51.518 1.00 23.10 115 VAL B O 1
ATOM 4849 N N . VAL B 1 116 ? 156.668 62.098 49.509 1.00 26.71 116 VAL B N 1
ATOM 4850 C CA . VAL B 1 116 ? 157.887 61.454 49.976 1.00 31.09 116 VAL B CA 1
ATOM 4851 C C . VAL B 1 116 ? 159.110 62.367 50.074 1.00 33.38 116 VAL B C 1
ATOM 4852 O O . VAL B 1 116 ? 160.139 61.963 50.614 1.00 37.53 116 VAL B O 1
ATOM 4856 N N . ASN B 1 117 ? 158.991 63.597 49.582 1.00 36.60 117 ASN B N 1
ATOM 4857 C CA . ASN B 1 117 ? 160.104 64.543 49.609 1.00 35.16 117 ASN B CA 1
ATOM 4858 C C . ASN B 1 117 ? 159.628 65.974 49.808 1.00 36.59 117 ASN B C 1
ATOM 4859 O O . ASN B 1 117 ? 158.482 66.309 49.486 1.00 34.24 117 ASN B O 1
ATOM 4864 N N . ASP B 1 118 ? 160.497 66.820 50.350 1.00 35.61 118 ASP B N 1
ATOM 4865 C CA . ASP B 1 118 ? 160.126 68.211 50.551 1.00 35.64 118 ASP B CA 1
ATOM 4866 C C . ASP B 1 118 ? 160.271 68.954 49.233 1.00 36.66 118 ASP B C 1
ATOM 4867 O O . ASP B 1 118 ? 161.158 68.660 48.426 1.00 36.99 118 ASP B O 1
ATOM 4872 N N . SER B 1 119 ? 159.360 69.892 49.012 1.00 37.57 119 SER B N 1
ATOM 4873 C CA . SER B 1 119 ? 159.346 70.701 47.810 1.00 34.99 119 SER B CA 1
ATOM 4874 C C . SER B 1 119 ? 158.626 72.007 48.107 1.00 34.27 119 SER B C 1
ATOM 4875 O O . SER B 1 119 ? 157.645 72.041 48.863 1.00 31.64 119 SER B O 1
ATOM 4878 N N . ALA B 1 120 ? 159.130 73.085 47.521 1.00 32.52 120 ALA B N 1
ATOM 4879 C CA . ALA B 1 120 ? 158.544 74.404 47.697 1.00 28.70 120 ALA B CA 1
ATOM 4880 C C . ALA B 1 120 ? 157.060 74.362 47.351 1.00 26.74 120 ALA B C 1
ATOM 4881 O O . ALA B 1 120 ? 156.235 74.896 48.090 1.00 27.73 120 ALA B O 1
ATOM 4883 N N . LEU B 1 121 ? 156.732 73.652 46.273 1.00 23.17 121 LEU B N 1
ATOM 4884 C CA . LEU B 1 121 ? 155.364 73.533 45.782 1.00 22.72 121 LEU B CA 1
ATOM 4885 C C . LEU B 1 121 ? 154.336 72.947 46.745 1.00 24.08 121 LEU B C 1
ATOM 4886 O O . LEU B 1 121 ? 153.193 73.404 46.779 1.00 25.52 121 LEU B O 1
ATOM 4891 N N . VAL B 1 122 ? 154.719 71.944 47.530 1.00 23.43 122 VAL B N 1
ATOM 4892 C CA . VAL B 1 122 ? 153.748 71.314 48.419 1.00 16.81 122 VAL B CA 1
ATOM 4893 C C . VAL B 1 122 ? 154.093 71.250 49.887 1.00 15.91 122 VAL B C 1
ATOM 4894 O O . VAL B 1 122 ? 153.335 70.678 50.669 1.00 18.57 122 VAL B O 1
ATOM 4898 N N . ARG B 1 123 ? 155.199 71.844 50.313 1.00 14.27 123 ARG B N 1
ATOM 4899 C CA . ARG B 1 123 ? 155.466 71.755 51.730 1.00 20.47 123 ARG B CA 1
ATOM 4900 C C . ARG B 1 123 ? 154.321 72.402 52.534 1.00 23.02 123 ARG B C 1
ATOM 4901 O O . ARG B 1 123 ? 153.768 73.438 52.130 1.00 23.15 123 ARG B O 1
ATOM 4909 N N . GLY B 1 124 ? 153.855 71.669 53.547 1.00 20.80 124 GLY B N 1
ATOM 4910 C CA . GLY B 1 124 ? 152.780 72.125 54.415 1.00 18.52 124 GLY B CA 1
ATOM 4911 C C . GLY B 1 124 ? 151.376 71.914 53.868 1.00 19.63 124 GLY B C 1
ATOM 4912 O O . GLY B 1 124 ? 150.397 72.370 54.467 1.00 19.79 124 GLY B O 1
ATOM 4913 N N . ILE B 1 125 ? 151.262 71.302 52.693 1.00 16.79 125 ILE B N 1
ATOM 4914 C CA . ILE B 1 125 ? 149.950 71.075 52.115 1.00 18.18 125 ILE B CA 1
ATOM 4915 C C . ILE B 1 125 ? 149.648 69.581 52.156 1.00 24.23 125 ILE B C 1
ATOM 4916 O O . ILE B 1 125 ? 150.202 68.804 51.368 1.00 27.30 125 ILE B O 1
ATOM 4921 N N . GLU B 1 126 ? 148.815 69.171 53.104 1.00 23.92 126 GLU B N 1
ATOM 4922 C CA . GLU B 1 126 ? 148.442 67.772 53.218 1.00 23.18 126 GLU B CA 1
ATOM 4923 C C . GLU B 1 126 ? 146.985 67.680 53.618 1.00 20.02 126 GLU B C 1
ATOM 4924 O O . GLU B 1 126 ? 146.481 68.529 54.379 1.00 15.32 126 GLU B O 1
ATOM 4930 N N . ASP B 1 127 ? 146.292 66.712 53.025 1.00 13.73 127 ASP B N 1
ATOM 4931 C CA . ASP B 1 127 ? 144.880 66.482 53.302 1.00 16.67 127 ASP B CA 1
ATOM 4932 C C . ASP B 1 127 ? 144.637 65.397 54.322 1.00 16.54 127 ASP B C 1
ATOM 4933 O O . ASP B 1 127 ? 143.724 65.513 55.154 1.00 20.10 127 ASP B O 1
ATOM 4938 N N . ALA B 1 128 ? 145.439 64.341 54.257 1.00 15.26 128 ALA B N 1
ATOM 4939 C CA . ALA B 1 128 ? 145.276 63.220 55.167 1.00 18.24 128 ALA B CA 1
ATOM 4940 C C . ALA B 1 128 ? 146.614 62.621 55.517 1.00 19.34 128 ALA B C 1
ATOM 4941 O O . ALA B 1 128 ? 147.635 63.030 54.971 1.00 14.31 128 ALA B O 1
ATOM 4943 N N . LEU B 1 129 ? 146.594 61.633 56.409 1.00 21.20 129 LEU B N 1
ATOM 4944 C CA . LEU B 1 129 ? 147.812 60.955 56.853 1.00 25.99 129 LEU B CA 1
ATOM 4945 C C . LEU B 1 129 ? 147.719 59.456 56.610 1.00 28.49 129 LEU B C 1
ATOM 4946 O O . LEU B 1 129 ? 146.627 58.876 56.622 1.00 26.38 129 LEU B O 1
ATOM 4951 N N . THR B 1 130 ? 148.872 58.832 56.406 1.00 30.32 130 THR B N 1
ATOM 4952 C CA . THR B 1 130 ? 148.924 57.390 56.215 1.00 35.22 130 THR B CA 1
ATOM 4953 C C . THR B 1 130 ? 148.838 56.808 57.619 1.00 38.75 130 THR B C 1
ATOM 4954 O O . THR B 1 130 ? 148.883 57.552 58.602 1.00 40.41 130 THR B O 1
ATOM 4958 N N . ALA B 1 131 ? 148.743 55.487 57.720 1.00 44.35 131 ALA B N 1
ATOM 4959 C CA . ALA B 1 131 ? 148.653 54.820 59.020 1.00 44.92 131 ALA B CA 1
ATOM 4960 C C . ALA B 1 131 ? 149.862 55.133 59.896 1.00 45.87 131 ALA B C 1
ATOM 4961 O O . ALA B 1 131 ? 149.761 55.133 61.121 1.00 45.84 131 ALA B O 1
ATOM 4963 N N . ASP B 1 132 ? 150.976 55.466 59.255 1.00 43.41 132 ASP B N 1
ATOM 4964 C CA . ASP B 1 132 ? 152.205 55.779 59.966 1.00 45.05 132 ASP B CA 1
ATOM 4965 C C . ASP B 1 132 ? 152.585 57.262 59.946 1.00 44.20 132 ASP B C 1
ATOM 4966 O O . ASP B 1 132 ? 153.763 57.616 60.048 1.00 46.99 132 ASP B O 1
ATOM 4971 N N . GLY B 1 133 ? 151.586 58.122 59.747 1.00 40.64 133 GLY B N 1
ATOM 4972 C CA . GLY B 1 133 ? 151.809 59.559 59.754 1.00 33.13 133 GLY B CA 1
ATOM 4973 C C . GLY B 1 133 ? 152.509 60.248 58.596 1.00 34.16 133 GLY B C 1
ATOM 4974 O O . GLY B 1 133 ? 153.157 61.261 58.796 1.00 32.15 133 GLY B O 1
ATOM 4975 N N . LYS B 1 134 ? 152.379 59.713 57.387 1.00 32.48 134 LYS B N 1
ATOM 4976 C CA . LYS B 1 134 ? 152.983 60.305 56.183 1.00 31.55 134 LYS B CA 1
ATOM 4977 C C . LYS B 1 134 ? 151.893 61.095 55.434 1.00 30.76 134 LYS B C 1
ATOM 4978 O O . LYS B 1 134 ? 150.743 60.642 55.342 1.00 27.72 134 LYS B O 1
ATOM 4984 N N . PRO B 1 135 ? 152.239 62.282 54.901 1.00 27.45 135 PRO B N 1
ATOM 4985 C CA . PRO B 1 135 ? 151.290 63.140 54.172 1.00 27.61 135 PRO B CA 1
ATOM 4986 C C . PRO B 1 135 ? 150.670 62.586 52.889 1.00 26.49 135 PRO B C 1
ATOM 4987 O O . PRO B 1 135 ? 151.371 62.103 52.000 1.00 28.30 135 PRO B O 1
ATOM 4991 N N . LEU B 1 136 ? 149.351 62.697 52.801 1.00 20.13 136 LEU B N 1
ATOM 4992 C CA . LEU B 1 136 ? 148.596 62.246 51.643 1.00 20.94 136 LEU B CA 1
ATOM 4993 C C . LEU B 1 136 ? 147.840 63.449 51.094 1.00 22.15 136 LEU B C 1
ATOM 4994 O O . LEU B 1 136 ? 147.322 64.279 51.862 1.00 17.96 136 LEU B O 1
ATOM 4999 N N . LEU B 1 137 ? 147.716 63.496 49.774 1.00 19.50 137 LEU B N 1
ATOM 5000 C CA . LEU B 1 137 ? 146.987 64.557 49.094 1.00 25.96 137 LEU B CA 1
ATOM 5001 C C . LEU B 1 137 ? 145.890 63.899 48.287 1.00 24.08 137 LEU B C 1
ATOM 5002 O O . LEU B 1 137 ? 146.161 62.951 47.555 1.00 28.49 137 LEU B O 1
ATOM 5007 N N . ASP B 1 138 ? 144.653 64.352 48.473 1.00 23.81 138 ASP B N 1
ATOM 5008 C CA . ASP B 1 138 ? 143.499 63.838 47.727 1.00 25.12 138 ASP B CA 1
ATOM 5009 C C . ASP B 1 138 ? 143.507 64.637 46.437 1.00 24.80 138 ASP B C 1
ATOM 5010 O O . ASP B 1 138 ? 143.377 65.860 46.454 1.00 21.90 138 ASP B O 1
ATOM 5015 N N . VAL B 1 139 ? 143.655 63.944 45.320 1.00 25.58 139 VAL B N 1
ATOM 5016 C CA . VAL B 1 139 ? 143.746 64.603 44.036 1.00 27.26 139 VAL B CA 1
ATOM 5017 C C . VAL B 1 139 ? 142.894 63.997 42.945 1.00 31.78 139 VAL B C 1
ATOM 5018 O O . VAL B 1 139 ? 142.371 62.891 43.081 1.00 34.22 139 VAL B O 1
ATOM 5022 N N . TRP B 1 140 ? 142.773 64.741 41.853 1.00 32.80 140 TRP B N 1
ATOM 5023 C CA . TRP B 1 140 ? 142.015 64.308 40.690 1.00 35.61 140 TRP B CA 1
ATOM 5024 C C . TRP B 1 140 ? 143.050 63.940 39.633 1.00 38.06 140 TRP B C 1
ATOM 5025 O O . TRP B 1 140 ? 143.618 64.814 38.962 1.00 34.28 140 TRP B O 1
ATOM 5036 N N . MET B 1 141 ? 143.331 62.647 39.535 1.00 38.17 141 MET B N 1
ATOM 5037 C CA . MET B 1 141 ? 144.314 62.134 38.598 1.00 41.35 141 MET B CA 1
ATOM 5038 C C . MET B 1 141 ? 143.894 62.145 37.137 1.00 43.94 141 MET B C 1
ATOM 5039 O O . MET B 1 141 ? 142.706 62.140 36.794 1.00 42.05 141 MET B O 1
ATOM 5044 N N . SER B 1 142 ? 144.906 62.163 36.283 1.00 47.37 142 SER B N 1
ATOM 5045 C CA . SER B 1 142 ? 144.713 62.113 34.852 1.00 54.58 142 SER B CA 1
ATOM 5046 C C . SER B 1 142 ? 146.055 61.785 34.234 1.00 59.44 142 SER B C 1
ATOM 5047 O O . SER B 1 142 ? 146.979 62.607 34.223 1.00 59.81 142 SER B O 1
ATOM 5050 N N . HIS B 1 143 ? 146.180 60.548 33.781 1.00 65.19 143 HIS B N 1
ATOM 5051 C CA . HIS B 1 143 ? 147.412 60.104 33.156 1.00 71.84 143 HIS B CA 1
ATOM 5052 C C . HIS B 1 143 ? 147.154 59.020 32.118 1.00 72.06 143 HIS B C 1
ATOM 5053 O O . HIS B 1 143 ? 146.397 58.074 32.356 1.00 72.24 143 HIS B O 1
ATOM 5060 N N . GLY B 1 144 ? 147.717 59.233 30.935 1.00 73.69 144 GLY B N 1
ATOM 5061 C CA . GLY B 1 144 ? 147.602 58.275 29.857 1.00 74.35 144 GLY B CA 1
ATOM 5062 C C . GLY B 1 144 ? 148.945 57.575 29.783 1.00 74.04 144 GLY B C 1
ATOM 5063 O O . GLY B 1 144 ? 149.131 56.506 30.363 1.00 73.57 144 GLY B O 1
ATOM 5064 N N . ASP B 1 145 ? 149.905 58.233 29.139 1.00 73.71 145 ASP B N 1
ATOM 5065 C CA . ASP B 1 145 ? 151.252 57.699 28.995 1.00 72.83 145 ASP B CA 1
ATOM 5066 C C . ASP B 1 145 ? 151.842 57.392 30.358 1.00 72.31 145 ASP B C 1
ATOM 5067 O O . ASP B 1 145 ? 151.386 57.907 31.384 1.00 71.59 145 ASP B O 1
ATOM 5072 N N . LYS B 1 146 ? 152.911 56.609 30.349 1.00 71.27 146 LYS B N 1
ATOM 5073 C CA . LYS B 1 146 ? 153.581 56.189 31.569 1.00 70.35 146 LYS B CA 1
ATOM 5074 C C . LYS B 1 146 ? 154.961 56.796 31.754 1.00 66.57 146 LYS B C 1
ATOM 5075 O O . LYS B 1 146 ? 155.902 56.432 31.049 1.00 67.71 146 LYS B O 1
ATOM 5081 N N . VAL B 1 147 ? 155.083 57.718 32.702 1.00 63.77 147 VAL B N 1
ATOM 5082 C CA . VAL B 1 147 ? 156.371 58.347 32.979 1.00 62.40 147 VAL B CA 1
ATOM 5083 C C . VAL B 1 147 ? 157.218 57.317 33.731 1.00 64.01 147 VAL B C 1
ATOM 5084 O O . VAL B 1 147 ? 157.166 57.219 34.962 1.00 67.25 147 VAL B O 1
ATOM 5088 N N . THR B 1 148 ? 157.956 56.519 32.971 1.00 62.58 148 THR B N 1
ATOM 5089 C CA . THR B 1 148 ? 158.802 55.475 33.522 1.00 58.90 148 THR B CA 1
ATOM 5090 C C . THR B 1 148 ? 160.075 56.025 34.184 1.00 59.39 148 THR B C 1
ATOM 5091 O O . THR B 1 148 ? 160.713 55.342 34.994 1.00 60.56 148 THR B O 1
ATOM 5095 N N . ALA B 1 149 ? 160.450 57.252 33.836 1.00 57.67 149 ALA B N 1
ATOM 5096 C CA . ALA B 1 149 ? 161.637 57.876 34.414 1.00 58.90 149 ALA B CA 1
ATOM 5097 C C . ALA B 1 149 ? 161.562 59.385 34.259 1.00 58.23 149 ALA B C 1
ATOM 5098 O O . ALA B 1 149 ? 160.925 59.889 33.330 1.00 59.74 149 ALA B O 1
ATOM 5100 N N . ILE B 1 150 ? 162.224 60.100 35.162 1.00 54.60 150 ILE B N 1
ATOM 5101 C CA . ILE B 1 150 ? 162.216 61.554 35.137 1.00 53.00 150 ILE B CA 1
ATOM 5102 C C . ILE B 1 150 ? 163.620 62.124 34.931 1.00 55.40 150 ILE B C 1
ATOM 5103 O O . ILE B 1 150 ? 164.615 61.446 35.177 1.00 56.48 150 ILE B O 1
ATOM 5108 N N . PRO B 1 151 ? 163.714 63.374 34.445 1.00 55.48 151 PRO B N 1
ATOM 5109 C CA . PRO B 1 151 ? 165.009 64.014 34.212 1.00 57.36 151 PRO B CA 1
ATOM 5110 C C . PRO B 1 151 ? 165.927 63.885 35.428 1.00 60.85 151 PRO B C 1
ATOM 5111 O O . PRO B 1 151 ? 165.510 64.132 36.556 1.00 64.03 151 PRO B O 1
ATOM 5115 N N . SER B 1 152 ? 167.186 63.540 35.185 1.00 65.37 152 SER B N 1
ATOM 5116 C CA . SER B 1 152 ? 168.177 63.354 36.247 1.00 68.42 152 SER B CA 1
ATOM 5117 C C . SER B 1 152 ? 168.235 64.446 37.323 1.00 68.06 152 SER B C 1
ATOM 5118 O O . SER B 1 152 ? 168.575 64.160 38.470 1.00 71.86 152 SER B O 1
ATOM 5121 N N . ASP B 1 153 ? 167.947 65.688 36.937 1.00 65.14 153 ASP B N 1
ATOM 5122 C CA . ASP B 1 153 ? 167.968 66.833 37.854 1.00 64.22 153 ASP B CA 1
ATOM 5123 C C . ASP B 1 153 ? 166.833 66.830 38.883 1.00 59.25 153 ASP B C 1
ATOM 5124 O O . ASP B 1 153 ? 166.928 67.454 39.939 1.00 55.64 153 ASP B O 1
ATOM 5129 N N . PHE B 1 154 ? 165.739 66.169 38.535 1.00 55.79 154 PHE B N 1
ATOM 5130 C CA . PHE B 1 154 ? 164.563 66.128 39.382 1.00 54.58 154 PHE B CA 1
ATOM 5131 C C . PHE B 1 154 ? 164.599 65.116 40.514 1.00 54.32 154 PHE B C 1
ATOM 5132 O O . PHE B 1 154 ? 165.466 64.246 40.566 1.00 59.87 154 PHE B O 1
ATOM 5140 N N . ILE B 1 155 ? 163.661 65.281 41.442 1.00 50.87 155 ILE B N 1
ATOM 5141 C CA . ILE B 1 155 ? 163.487 64.396 42.588 1.00 43.65 155 ILE B CA 1
ATOM 5142 C C . ILE B 1 155 ? 162.034 63.928 42.541 1.00 43.17 155 ILE B C 1
ATOM 5143 O O . ILE B 1 155 ? 161.211 64.513 41.825 1.00 41.61 155 ILE B O 1
ATOM 5148 N N . THR B 1 156 ? 161.720 62.853 43.251 1.00 42.17 156 THR B N 1
ATOM 5149 C CA . THR B 1 156 ? 160.343 62.392 43.282 1.00 40.46 156 THR B CA 1
ATOM 5150 C C . THR B 1 156 ? 159.770 63.067 44.499 1.00 35.08 156 THR B C 1
ATOM 5151 O O . THR B 1 156 ? 160.378 63.021 45.566 1.00 36.85 156 THR B O 1
ATOM 5155 N N . VAL B 1 157 ? 158.659 63.769 44.317 1.00 31.63 157 VAL B N 1
ATOM 5156 C CA . VAL B 1 157 ? 158.023 64.480 45.413 1.00 26.84 157 VAL B CA 1
ATOM 5157 C C . VAL B 1 157 ? 156.872 63.672 45.998 1.00 25.97 157 VAL B C 1
ATOM 5158 O O . VAL B 1 157 ? 156.712 63.608 47.216 1.00 27.48 157 VAL B O 1
ATOM 5162 N N . ALA B 1 158 ? 156.108 63.016 45.132 1.00 29.47 158 ALA B N 1
ATOM 5163 C CA . ALA B 1 158 ? 154.968 62.218 45.566 1.00 33.46 158 ALA B CA 1
ATOM 5164 C C . ALA B 1 158 ? 154.731 61.039 44.641 1.00 34.29 158 ALA B C 1
ATOM 5165 O O . ALA B 1 158 ? 155.033 61.115 43.443 1.00 34.18 158 ALA B O 1
ATOM 5167 N N . SER B 1 159 ? 154.149 59.975 45.194 1.00 36.26 159 SER B N 1
ATOM 5168 C CA . SER B 1 159 ? 153.843 58.757 44.442 1.00 36.45 159 SER B CA 1
ATOM 5169 C C . SER B 1 159 ? 152.477 58.210 44.830 1.00 39.14 159 SER B C 1
ATOM 5170 O O . SER B 1 159 ? 151.934 58.568 45.869 1.00 40.50 159 SER B O 1
ATOM 5173 N N . THR B 1 160 ? 151.951 57.316 44.002 1.00 42.73 160 THR B N 1
ATOM 5174 C CA . THR B 1 160 ? 150.681 56.642 44.251 1.00 48.47 160 THR B CA 1
ATOM 5175 C C . THR B 1 160 ? 150.764 55.320 43.486 1.00 52.71 160 THR B C 1
ATOM 5176 O O . THR B 1 160 ? 151.538 55.213 42.539 1.00 55.66 160 THR B O 1
ATOM 5180 N N . GLU B 1 161 ? 149.948 54.336 43.860 1.00 58.01 161 GLU B N 1
ATOM 5181 C CA . GLU B 1 161 ? 149.960 53.014 43.210 1.00 62.48 161 GLU B CA 1
ATOM 5182 C C . GLU B 1 161 ? 149.994 53.011 41.673 1.00 60.13 161 GLU B C 1
ATOM 5183 O O . GLU B 1 161 ? 150.860 52.390 41.058 1.00 59.11 161 GLU B O 1
ATOM 5189 N N . SER B 1 162 ? 149.035 53.691 41.061 1.00 58.60 162 SER B N 1
ATOM 5190 C CA . SER B 1 162 ? 148.947 53.757 39.605 1.00 58.76 162 SER B CA 1
ATOM 5191 C C . SER B 1 162 ? 149.885 54.791 38.974 1.00 57.96 162 SER B C 1
ATOM 5192 O O . SER B 1 162 ? 149.783 55.061 37.775 1.00 58.25 162 SER B O 1
ATOM 5195 N N . CYS B 1 163 ? 150.767 55.392 39.769 1.00 56.22 163 CYS B N 1
ATOM 5196 C CA . CYS B 1 163 ? 151.671 56.412 39.247 1.00 52.32 163 CYS B CA 1
ATOM 5197 C C . CYS B 1 163 ? 152.809 56.735 40.206 1.00 50.09 163 CYS B C 1
ATOM 5198 O O . CYS B 1 163 ? 152.625 57.474 41.171 1.00 52.77 163 CYS B O 1
ATOM 5201 N N . PRO B 1 164 ? 154.011 56.195 39.947 1.00 49.40 164 PRO B N 1
ATOM 5202 C CA . PRO B 1 164 ? 155.190 56.430 40.795 1.00 46.14 164 PRO B CA 1
ATOM 5203 C C . PRO B 1 164 ? 155.688 57.882 40.796 1.00 44.26 164 PRO B C 1
ATOM 5204 O O . PRO B 1 164 ? 156.287 58.341 41.771 1.00 43.96 164 PRO B O 1
ATOM 5208 N N . PHE B 1 165 ? 155.530 58.571 39.672 1.00 42.88 165 PHE B N 1
ATOM 5209 C CA . PHE B 1 165 ? 155.947 59.966 39.595 1.00 40.43 165 PHE B CA 1
ATOM 5210 C C . PHE B 1 165 ? 154.705 60.797 39.450 1.00 35.89 165 PHE B C 1
ATOM 5211 O O . PHE B 1 165 ? 154.315 61.185 38.348 1.00 31.10 165 PHE B O 1
ATOM 5219 N N . ALA B 1 166 ? 154.025 60.986 40.574 1.00 33.67 166 ALA B N 1
ATOM 5220 C CA . ALA B 1 166 ? 152.783 61.749 40.618 1.00 29.40 166 ALA B CA 1
ATOM 5221 C C . ALA B 1 166 ? 153.126 63.231 40.673 1.00 22.82 166 ALA B C 1
ATOM 5222 O O . ALA B 1 166 ? 152.377 64.073 40.186 1.00 26.17 166 ALA B O 1
ATOM 5224 N N . ILE B 1 167 ? 154.282 63.540 41.250 1.00 24.85 167 ILE B N 1
ATOM 5225 C CA . ILE B 1 167 ? 154.783 64.909 41.362 1.00 26.84 167 ILE B CA 1
ATOM 5226 C C . ILE B 1 167 ? 156.307 64.848 41.293 1.00 29.00 167 ILE B C 1
ATOM 5227 O O . ILE B 1 167 ? 156.936 64.111 42.066 1.00 27.49 167 ILE B O 1
ATOM 5232 N N . MET B 1 168 ? 156.895 65.622 40.383 1.00 29.97 168 MET B N 1
ATOM 5233 C CA . MET B 1 168 ? 158.349 65.683 40.235 1.00 35.41 168 MET B CA 1
ATOM 5234 C C . MET B 1 168 ? 158.764 67.149 40.322 1.00 36.23 168 MET B C 1
ATOM 5235 O O . MET B 1 168 ? 158.007 68.038 39.906 1.00 38.40 168 MET B O 1
ATOM 5240 N N . ALA B 1 169 ? 159.972 67.405 40.810 1.00 34.24 169 ALA B N 1
ATOM 5241 C CA . ALA B 1 169 ? 160.422 68.779 40.951 1.00 36.82 169 ALA B CA 1
ATOM 5242 C C . ALA B 1 169 ? 161.919 68.980 40.827 1.00 38.24 169 ALA B C 1
ATOM 5243 O O . ALA B 1 169 ? 162.710 68.078 41.087 1.00 41.93 169 ALA B O 1
ATOM 5245 N N . ASN B 1 170 ? 162.288 70.172 40.384 1.00 39.50 170 ASN B N 1
ATOM 5246 C CA . ASN B 1 170 ? 163.671 70.582 40.268 1.00 38.99 170 ASN B CA 1
ATOM 5247 C C . ASN B 1 170 ? 163.656 71.891 41.051 1.00 37.33 170 ASN B C 1
ATOM 5248 O O . ASN B 1 170 ? 163.321 72.936 40.511 1.00 37.12 170 ASN B O 1
ATOM 5253 N N . GLU B 1 171 ? 163.941 71.802 42.343 1.00 38.01 171 GLU B N 1
ATOM 5254 C CA . GLU B 1 171 ? 163.936 72.953 43.234 1.00 39.93 171 GLU B CA 1
ATOM 5255 C C . GLU B 1 171 ? 164.906 74.060 42.864 1.00 45.02 171 GLU B C 1
ATOM 5256 O O . GLU B 1 171 ? 164.691 75.210 43.228 1.00 49.55 171 GLU B O 1
ATOM 5262 N N . GLU B 1 172 ? 165.977 73.725 42.159 1.00 48.74 172 GLU B N 1
ATOM 5263 C CA . GLU B 1 172 ? 166.948 74.741 41.777 1.00 50.40 172 GLU B CA 1
ATOM 5264 C C . GLU B 1 172 ? 166.454 75.523 40.571 1.00 47.41 172 GLU B C 1
ATOM 5265 O O . GLU B 1 172 ? 166.461 76.755 40.570 1.00 50.36 172 GLU B O 1
ATOM 5271 N N . LYS B 1 173 ? 165.996 74.808 39.552 1.00 45.17 173 LYS B N 1
ATOM 5272 C CA . LYS B 1 173 ? 165.486 75.455 38.350 1.00 43.47 173 LYS B CA 1
ATOM 5273 C C . LYS B 1 173 ? 164.034 75.885 38.525 1.00 41.39 173 LYS B C 1
ATOM 5274 O O . LYS B 1 173 ? 163.511 76.659 37.728 1.00 43.22 173 LYS B O 1
ATOM 5280 N N . ARG B 1 174 ? 163.410 75.413 39.600 1.00 38.53 174 ARG B N 1
ATOM 5281 C CA . ARG B 1 174 ? 162.016 75.709 39.911 1.00 32.77 174 ARG B CA 1
ATOM 5282 C C . ARG B 1 174 ? 161.070 75.159 38.854 1.00 30.55 174 ARG B C 1
ATOM 5283 O O . ARG B 1 174 ? 160.228 75.877 38.310 1.00 29.18 174 ARG B O 1
ATOM 5291 N N . PHE B 1 175 ? 161.266 73.888 38.522 1.00 29.63 175 PHE B N 1
ATOM 5292 C CA . PHE B 1 175 ? 160.425 73.192 37.554 1.00 31.59 175 PHE B CA 1
ATOM 5293 C C . PHE B 1 175 ? 159.648 72.135 38.338 1.00 33.07 175 PHE B C 1
ATOM 5294 O O . PHE B 1 175 ? 160.255 71.322 39.036 1.00 33.59 175 PHE B O 1
ATOM 5302 N N . TYR B 1 176 ? 158.318 72.175 38.271 1.00 31.17 176 TYR B N 1
ATOM 5303 C CA . TYR B 1 176 ? 157.489 71.200 38.981 1.00 27.15 176 TYR B CA 1
ATOM 5304 C C . TYR B 1 176 ? 156.498 70.607 38.005 1.00 24.11 176 TYR B C 1
ATOM 5305 O O . TYR B 1 176 ? 156.029 71.292 37.101 1.00 26.32 176 TYR B O 1
ATOM 5314 N N . GLY B 1 177 ? 156.174 69.336 38.194 1.00 21.25 177 GLY B N 1
ATOM 5315 C CA . GLY B 1 177 ? 155.216 68.682 37.326 1.00 21.51 177 GLY B CA 1
ATOM 5316 C C . GLY B 1 177 ? 154.328 67.757 38.139 1.00 25.93 177 GLY B C 1
ATOM 5317 O O . GLY B 1 177 ? 154.811 67.059 39.039 1.00 27.19 177 GLY B O 1
ATOM 5318 N N . VAL B 1 178 ? 153.027 67.773 37.855 1.00 22.19 178 VAL B N 1
ATOM 5319 C CA . VAL B 1 178 ? 152.077 66.928 38.567 1.00 20.47 178 VAL B CA 1
ATOM 5320 C C . VAL B 1 178 ? 151.253 66.117 37.569 1.00 23.12 178 VAL B C 1
ATOM 5321 O O . VAL B 1 178 ? 151.155 66.483 36.399 1.00 19.06 178 VAL B O 1
ATOM 5325 N N . GLN B 1 179 ? 150.682 65.001 38.014 1.00 28.23 179 GLN B N 1
ATOM 5326 C CA . GLN B 1 179 ? 149.880 64.178 37.110 1.00 28.96 179 GLN B CA 1
ATOM 5327 C C . GLN B 1 179 ? 148.406 64.160 37.468 1.00 29.76 179 GLN B C 1
ATOM 5328 O O . GLN B 1 179 ? 147.673 63.228 37.131 1.00 29.85 179 GLN B O 1
ATOM 5334 N N . PHE B 1 180 ? 147.997 65.190 38.201 1.00 28.40 180 PHE B N 1
ATOM 5335 C CA . PHE B 1 180 ? 146.607 65.385 38.607 1.00 27.42 180 PHE B CA 1
ATOM 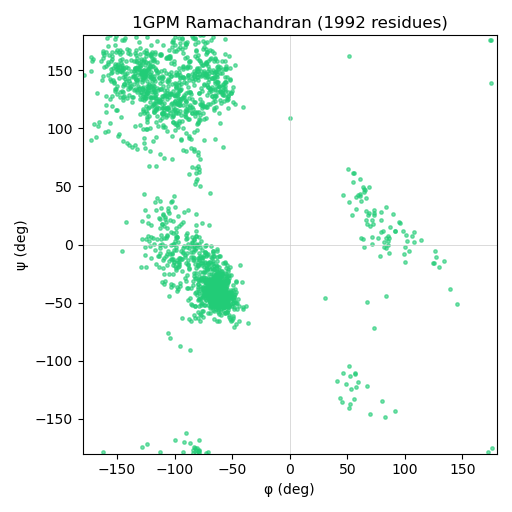5336 C C . PHE B 1 180 ? 146.262 66.834 38.234 1.00 24.22 180 PHE B C 1
ATOM 5337 O O . PHE B 1 180 ? 147.146 67.616 37.863 1.00 24.59 180 PHE B O 1
ATOM 5345 N N . HIS B 1 181 ? 144.984 67.179 38.298 1.00 24.74 181 HIS B N 1
ATOM 5346 C CA . HIS B 1 181 ? 144.538 68.526 37.965 1.00 22.88 181 HIS B CA 1
ATOM 5347 C C . HIS B 1 181 ? 144.282 69.351 39.195 1.00 15.06 181 HIS B C 1
ATOM 5348 O O . HIS B 1 181 ? 143.292 69.152 39.880 1.00 14.38 181 HIS B O 1
ATOM 5355 N N . PRO B 1 182 ? 145.172 70.290 39.497 1.00 18.08 182 PRO B N 1
ATOM 5356 C CA . PRO B 1 182 ? 144.963 71.121 40.687 1.00 19.60 182 PRO B CA 1
ATOM 5357 C C . PRO B 1 182 ? 143.830 72.137 40.535 1.00 19.74 182 PRO B C 1
ATOM 5358 O O . PRO B 1 182 ? 143.245 72.566 41.525 1.00 28.14 182 PRO B O 1
ATOM 5362 N N . GLU B 1 183 ? 143.473 72.454 39.296 1.00 18.80 183 GLU B N 1
ATOM 5363 C CA . GLU B 1 183 ? 142.423 73.427 38.976 1.00 22.49 183 GLU B CA 1
ATOM 5364 C C . GLU B 1 183 ? 140.975 72.938 39.165 1.00 22.44 183 GLU B C 1
ATOM 5365 O O . GLU B 1 183 ? 140.020 73.732 39.114 1.00 22.21 183 GLU B O 1
ATOM 5371 N N . VAL B 1 184 ? 140.816 71.635 39.362 1.00 26.93 184 VAL B N 1
ATOM 5372 C CA . VAL B 1 184 ? 139.503 71.012 39.561 1.00 22.96 184 VAL B CA 1
ATOM 5373 C C . VAL B 1 184 ? 139.258 70.857 41.060 1.00 21.77 184 VAL B C 1
ATOM 5374 O O . VAL B 1 184 ? 140.111 70.361 41.779 1.00 24.47 184 VAL B O 1
ATOM 5378 N N . THR B 1 185 ? 138.076 71.232 41.526 1.00 26.64 185 THR B N 1
ATOM 5379 C CA . THR B 1 185 ? 137.775 71.147 42.950 1.00 28.50 185 THR B CA 1
ATOM 5380 C C . THR B 1 185 ? 137.936 69.766 43.569 1.00 28.88 185 THR B C 1
ATOM 5381 O O . THR B 1 185 ? 138.003 69.650 44.783 1.00 30.23 185 THR B O 1
ATOM 5385 N N . HIS B 1 186 ? 138.021 68.725 42.747 1.00 29.88 186 HIS B N 1
ATOM 5386 C CA . HIS B 1 186 ? 138.202 67.372 43.279 1.00 32.57 186 HIS B CA 1
ATOM 5387 C C . HIS B 1 186 ? 139.539 67.265 43.987 1.00 29.60 186 HIS B C 1
ATOM 5388 O O . HIS B 1 186 ? 139.719 66.425 44.868 1.00 33.42 186 HIS B O 1
ATOM 5395 N N . THR B 1 187 ? 140.488 68.085 43.557 1.00 26.26 187 THR B N 1
ATOM 5396 C CA . THR B 1 187 ? 141.793 68.139 44.194 1.00 22.58 187 THR B CA 1
ATOM 5397 C C . THR B 1 187 ? 141.521 69.073 45.362 1.00 26.70 187 THR B C 1
ATOM 5398 O O . THR B 1 187 ? 141.500 70.298 45.196 1.00 26.29 187 THR B O 1
ATOM 5402 N N . ARG B 1 188 ? 141.258 68.486 46.526 1.00 27.95 188 ARG B N 1
ATOM 5403 C CA . ARG B 1 188 ? 140.926 69.243 47.724 1.00 25.29 188 ARG B CA 1
ATOM 5404 C C . ARG B 1 188 ? 141.736 70.514 47.953 1.00 24.66 188 ARG B C 1
ATOM 5405 O O . ARG B 1 188 ? 141.163 71.586 48.116 1.00 20.40 188 ARG B O 1
ATOM 5413 N N . GLN B 1 189 ? 143.059 70.419 47.953 1.00 22.16 189 GLN B N 1
ATOM 5414 C CA . GLN B 1 189 ? 143.861 71.617 48.189 1.00 18.56 189 GLN B CA 1
ATOM 5415 C C . GLN B 1 189 ? 144.517 72.169 46.941 1.00 16.37 189 GLN B C 1
ATOM 5416 O O . GLN B 1 189 ? 145.542 72.842 47.019 1.00 12.66 189 GLN B O 1
ATOM 5422 N N . GLY B 1 190 ? 143.885 71.901 45.793 1.00 18.57 190 GLY B N 1
ATOM 5423 C CA . GLY B 1 190 ? 144.384 72.353 44.507 1.00 13.80 190 GLY B CA 1
ATOM 5424 C C . GLY B 1 190 ? 144.634 73.848 44.420 1.00 19.64 190 GLY B C 1
ATOM 5425 O O . GLY B 1 190 ? 145.733 74.275 44.046 1.00 21.64 190 GLY B O 1
ATOM 5426 N N . MET B 1 191 ? 143.640 74.650 44.802 1.00 14.25 191 MET B N 1
ATOM 5427 C CA . MET B 1 191 ? 143.772 76.103 44.760 1.00 13.88 191 MET B CA 1
ATOM 5428 C C . MET B 1 191 ? 145.001 76.567 45.502 1.00 13.52 191 MET B C 1
ATOM 5429 O O . MET B 1 191 ? 145.746 77.421 45.031 1.00 15.37 191 MET B O 1
ATOM 5434 N N . ARG B 1 192 ? 145.208 75.975 46.668 1.00 14.18 192 ARG B N 1
ATOM 5435 C CA . ARG B 1 192 ? 146.348 76.287 47.515 1.00 14.83 192 ARG B CA 1
ATOM 5436 C C . ARG B 1 192 ? 147.683 75.951 46.832 1.00 12.56 192 ARG B C 1
ATOM 5437 O O . ARG B 1 192 ? 148.691 76.596 47.097 1.00 16.36 192 ARG B O 1
ATOM 5445 N N . MET B 1 193 ? 147.693 74.958 45.944 1.00 13.88 193 MET B N 1
ATOM 5446 C CA . MET B 1 193 ? 148.918 74.597 45.236 1.00 13.61 193 MET B CA 1
ATOM 5447 C C . MET B 1 193 ? 149.174 75.622 44.143 1.00 11.19 193 MET B C 1
ATOM 5448 O O . MET B 1 193 ? 150.314 76.050 43.942 1.00 16.32 193 MET B O 1
ATOM 5453 N N . LEU B 1 194 ? 148.119 76.004 43.426 1.00 12.65 194 LEU B N 1
ATOM 5454 C CA . LEU B 1 194 ? 148.248 77.003 42.356 1.00 15.73 194 LEU B CA 1
ATOM 5455 C C . LEU B 1 194 ? 148.705 78.346 42.929 1.00 16.77 194 LEU B C 1
ATOM 5456 O O . LEU B 1 194 ? 149.539 79.034 42.335 1.00 22.52 194 LEU B O 1
ATOM 5461 N N . GLU B 1 195 ? 148.197 78.682 44.110 1.00 17.68 195 GLU B N 1
ATOM 5462 C CA . GLU B 1 195 ? 148.545 79.921 44.795 1.00 22.81 195 GLU B CA 1
ATOM 5463 C C . GLU B 1 195 ? 150.013 79.892 45.176 1.00 24.59 195 GLU B C 1
ATOM 5464 O O . GLU B 1 195 ? 150.738 80.869 44.971 1.00 22.10 195 GLU B O 1
ATOM 5470 N N . ARG B 1 196 ? 150.442 78.766 45.741 1.00 22.43 196 ARG B N 1
ATOM 5471 C CA . ARG B 1 196 ? 151.829 78.590 46.154 1.00 22.92 196 ARG B CA 1
ATOM 5472 C C . ARG B 1 196 ? 152.761 78.896 44.991 1.00 20.78 196 ARG B C 1
ATOM 5473 O O . ARG B 1 196 ? 153.743 79.597 45.156 1.00 26.93 196 ARG B O 1
ATOM 5481 N N . PHE B 1 197 ? 152.442 78.384 43.809 1.00 23.41 197 PHE B N 1
ATOM 5482 C CA . PHE B 1 197 ? 153.287 78.612 42.641 1.00 24.46 197 PHE B CA 1
ATOM 5483 C C . PHE B 1 197 ? 153.237 80.052 42.133 1.00 27.39 197 PHE B C 1
ATOM 5484 O O . PHE B 1 197 ? 154.273 80.691 41.933 1.00 26.24 197 PHE B O 1
ATOM 5492 N N . VAL B 1 198 ? 152.026 80.545 41.915 1.00 27.69 198 VAL B N 1
ATOM 5493 C CA . VAL B 1 198 ? 151.794 81.894 41.407 1.00 29.23 198 VAL B CA 1
ATOM 5494 C C . VAL B 1 198 ? 152.277 83.029 42.319 1.00 27.82 198 VAL B C 1
ATOM 5495 O O . VAL B 1 198 ? 153.044 83.890 41.891 1.00 27.69 198 VAL B O 1
ATOM 5499 N N . ARG B 1 199 ? 151.874 83.001 43.583 1.00 27.90 199 ARG B N 1
ATOM 5500 C CA . ARG B 1 199 ? 152.259 84.041 44.524 1.00 29.07 199 ARG B CA 1
ATOM 5501 C C . ARG B 1 199 ? 153.561 83.861 45.293 1.00 32.27 199 ARG B C 1
ATOM 5502 O O . ARG B 1 199 ? 154.282 84.840 45.505 1.00 36.47 199 ARG B O 1
ATOM 5510 N N . ASP B 1 200 ? 153.888 82.635 45.692 1.00 32.98 200 ASP B N 1
ATOM 5511 C CA . ASP B 1 200 ? 155.121 82.408 46.440 1.00 32.95 200 ASP B CA 1
ATOM 5512 C C . ASP B 1 200 ? 156.294 82.166 45.518 1.00 33.87 200 ASP B C 1
ATOM 5513 O O . ASP B 1 200 ? 157.215 82.970 45.457 1.00 38.01 200 ASP B O 1
ATOM 5518 N N . ILE B 1 201 ? 156.234 81.072 44.766 1.00 34.40 201 ILE B N 1
ATOM 5519 C CA . ILE B 1 201 ? 157.303 80.684 43.850 1.00 31.50 201 ILE B CA 1
ATOM 5520 C C . ILE B 1 201 ? 157.579 81.705 42.731 1.00 32.70 201 ILE B C 1
ATOM 5521 O O . ILE B 1 201 ? 158.736 82.086 42.505 1.00 36.22 201 ILE B O 1
ATOM 5526 N N . CYS B 1 202 ? 156.534 82.152 42.041 1.00 29.56 202 CYS B N 1
ATOM 5527 C CA . CYS B 1 202 ? 156.685 83.125 40.955 1.00 28.40 202 CYS B CA 1
ATOM 5528 C C . CYS B 1 202 ? 156.736 84.574 41.460 1.00 30.42 202 CYS B C 1
ATOM 5529 O O . CYS B 1 202 ? 157.061 85.493 40.706 1.00 30.57 202 CYS B O 1
ATOM 5532 N N . GLN B 1 203 ? 156.373 84.766 42.724 1.00 34.06 203 GLN B N 1
ATOM 5533 C CA . GLN B 1 203 ? 156.388 86.070 43.371 1.00 35.45 203 GLN B CA 1
ATOM 5534 C C . GLN B 1 203 ? 155.479 87.134 42.760 1.00 36.77 203 GLN B C 1
ATOM 5535 O O . GLN B 1 203 ? 155.874 88.297 42.624 1.00 38.48 203 GLN B O 1
ATOM 5541 N N . CYS B 1 204 ? 154.258 86.749 42.413 1.00 37.89 204 CYS B N 1
ATOM 5542 C CA . CYS B 1 204 ? 153.308 87.691 41.845 1.00 35.67 204 CYS B CA 1
ATOM 5543 C C . CYS B 1 204 ? 152.367 88.233 42.920 1.00 40.42 204 CYS B C 1
ATOM 5544 O O . CYS B 1 204 ? 151.794 87.473 43.707 1.00 40.42 204 CYS B O 1
ATOM 5547 N N . GLU B 1 205 ? 152.233 89.553 42.984 1.00 41.87 205 GLU B N 1
ATOM 5548 C CA . GLU B 1 205 ? 151.330 90.165 43.952 1.00 42.06 205 GLU B CA 1
ATOM 5549 C C . GLU B 1 205 ? 149.921 89.987 43.416 1.00 36.36 205 GLU B C 1
ATOM 5550 O O . GLU B 1 205 ? 149.735 89.842 42.214 1.00 39.27 205 GLU B O 1
ATOM 5556 N N . ALA B 1 206 ? 148.933 90.005 44.300 1.00 32.59 206 ALA B N 1
ATOM 5557 C CA . ALA B 1 206 ? 147.543 89.859 43.882 1.00 29.88 206 ALA B CA 1
ATOM 5558 C C . ALA B 1 206 ? 146.966 91.244 43.588 1.00 30.28 206 ALA B C 1
ATOM 5559 O O . ALA B 1 206 ? 146.267 91.832 44.422 1.00 28.45 206 ALA B O 1
ATOM 5561 N N . LEU B 1 207 ? 147.277 91.760 42.403 1.00 28.18 207 LEU B N 1
ATOM 5562 C CA . LEU B 1 207 ? 146.818 93.079 41.982 1.00 24.90 207 LEU B CA 1
ATOM 5563 C C . LEU B 1 207 ? 145.608 93.031 41.066 1.00 25.31 207 LEU B C 1
ATOM 5564 O O . LEU B 1 207 ? 144.923 94.041 40.878 1.00 28.27 207 LEU B O 1
ATOM 5569 N N . TRP B 1 208 ? 145.362 91.868 40.477 1.00 23.11 208 TRP B N 1
ATOM 5570 C CA . TRP B 1 208 ? 144.253 91.699 39.552 1.00 20.08 208 TRP B CA 1
ATOM 5571 C C . TRP B 1 208 ? 142.968 91.425 40.326 1.00 23.61 208 TRP B C 1
ATOM 5572 O O . TRP B 1 208 ? 142.551 90.271 40.477 1.00 27.68 208 TRP B O 1
ATOM 5583 N N . THR B 1 209 ? 142.358 92.487 40.837 1.00 20.82 209 THR B N 1
ATOM 5584 C CA . THR B 1 209 ? 141.123 92.379 41.603 1.00 21.47 209 THR B CA 1
ATOM 5585 C C . THR B 1 209 ? 140.072 93.221 40.890 1.00 20.66 209 THR B C 1
ATOM 5586 O O . THR B 1 209 ? 140.407 94.206 40.234 1.00 29.31 209 THR B O 1
ATOM 5590 N N . PRO B 1 210 ? 138.785 92.892 41.054 1.00 17.73 210 PRO B N 1
ATOM 5591 C CA . PRO B 1 210 ? 137.736 93.662 40.375 1.00 14.67 210 PRO B CA 1
ATOM 5592 C C . PRO B 1 210 ? 137.819 95.189 40.491 1.00 19.51 210 PRO B C 1
ATOM 5593 O O . PRO B 1 210 ? 137.670 95.873 39.492 1.00 21.83 210 PRO B O 1
ATOM 5597 N N . ALA B 1 211 ? 138.075 95.722 41.685 1.00 20.27 211 ALA B N 1
ATOM 5598 C CA . ALA B 1 211 ? 138.194 97.176 41.855 1.00 17.85 211 ALA B CA 1
ATOM 5599 C C . ALA B 1 211 ? 139.352 97.758 41.055 1.00 19.31 211 ALA B C 1
ATOM 5600 O O . ALA B 1 211 ? 139.206 98.815 40.447 1.00 16.10 211 ALA B O 1
ATOM 5602 N N . LYS B 1 212 ? 140.492 97.062 41.019 1.00 17.94 212 LYS B N 1
ATOM 5603 C CA . LYS B 1 212 ? 141.628 97.579 40.265 1.00 15.43 212 LYS B CA 1
ATOM 5604 C C . LYS B 1 212 ? 141.458 97.406 38.758 1.00 20.70 212 LYS B C 1
ATOM 5605 O O . LYS B 1 212 ? 141.940 98.215 37.963 1.00 26.30 212 LYS B O 1
ATOM 5611 N N . ILE B 1 213 ? 140.739 96.367 38.369 1.00 18.43 213 ILE B N 1
ATOM 5612 C CA . ILE B 1 213 ? 140.474 96.104 36.963 1.00 18.11 213 ILE B CA 1
ATOM 5613 C C . ILE B 1 213 ? 139.616 97.246 36.416 1.00 16.05 213 ILE B C 1
ATOM 5614 O O . ILE B 1 213 ? 139.851 97.741 35.319 1.00 13.90 213 ILE B O 1
ATOM 5619 N N . ILE B 1 214 ? 138.650 97.689 37.213 1.00 15.88 214 ILE B N 1
ATOM 5620 C CA . ILE B 1 214 ? 137.769 98.773 36.821 1.00 13.35 214 ILE B CA 1
ATOM 5621 C C . ILE B 1 214 ? 138.568 100.088 36.676 1.00 17.00 214 ILE B C 1
ATOM 5622 O O . ILE B 1 214 ? 138.449 100.772 35.655 1.00 14.19 214 ILE B O 1
ATOM 5627 N N . ASP B 1 215 ? 139.398 100.426 37.665 1.00 15.41 215 ASP B N 1
ATOM 5628 C CA . ASP B 1 215 ? 140.192 101.656 37.587 1.00 15.63 215 ASP B CA 1
ATOM 5629 C C . ASP B 1 215 ? 141.051 101.662 36.325 1.00 18.24 215 ASP B C 1
ATOM 5630 O O . ASP B 1 215 ? 141.055 102.645 35.582 1.00 15.50 215 ASP B O 1
ATOM 5635 N N . ASP B 1 216 ? 141.748 100.553 36.071 1.00 18.21 216 ASP B N 1
ATOM 5636 C CA . ASP B 1 216 ? 142.612 100.412 34.900 1.00 20.64 216 ASP B CA 1
ATOM 5637 C C . ASP B 1 216 ? 141.818 100.531 33.601 1.00 21.00 216 ASP B C 1
ATOM 5638 O O . ASP B 1 216 ? 142.242 101.220 32.673 1.00 21.32 216 ASP B O 1
ATOM 5643 N N . ALA B 1 217 ? 140.644 99.907 33.550 1.00 20.83 217 ALA B N 1
ATOM 5644 C CA . ALA B 1 217 ? 139.822 99.957 32.341 1.00 23.23 217 ALA B CA 1
ATOM 5645 C C . ALA B 1 217 ? 139.382 101.381 32.045 1.00 22.96 217 ALA B C 1
ATOM 5646 O O . ALA B 1 217 ? 139.488 101.847 30.911 1.00 25.20 217 ALA B O 1
ATOM 5648 N N . VAL B 1 218 ? 138.893 102.063 33.076 1.00 25.16 218 VAL B N 1
ATOM 5649 C CA . VAL B 1 218 ? 138.449 103.447 32.958 1.00 20.46 218 VAL B CA 1
ATOM 5650 C C . VAL B 1 218 ? 139.605 104.325 32.481 1.00 20.87 218 VAL B C 1
ATOM 5651 O O . VAL B 1 218 ? 139.437 105.138 31.574 1.00 22.72 218 VAL B O 1
ATOM 5655 N N . ALA B 1 219 ? 140.786 104.125 33.054 1.00 22.01 219 ALA B N 1
ATOM 5656 C CA . ALA B 1 219 ? 141.955 104.904 32.668 1.00 20.01 219 ALA B CA 1
ATOM 5657 C C . ALA B 1 219 ? 142.215 104.706 31.186 1.00 23.24 219 ALA B C 1
ATOM 5658 O O . ALA B 1 219 ? 142.352 105.661 30.431 1.00 20.57 219 ALA B O 1
ATOM 5660 N N . ARG B 1 220 ? 142.246 103.452 30.765 1.00 23.57 220 ARG B N 1
ATOM 5661 C CA . ARG B 1 220 ? 142.484 103.133 29.372 1.00 23.16 220 ARG B CA 1
ATOM 5662 C C . ARG B 1 220 ? 141.418 103.659 28.413 1.00 21.39 220 ARG B C 1
ATOM 5663 O O . ARG B 1 220 ? 141.737 104.066 27.295 1.00 21.83 220 ARG B O 1
ATOM 5671 N N . ILE B 1 221 ? 140.156 103.637 28.821 1.00 18.55 221 ILE B N 1
ATOM 5672 C CA . ILE B 1 221 ? 139.103 104.133 27.937 1.00 16.30 221 ILE B CA 1
ATOM 5673 C C . ILE B 1 221 ? 139.340 105.623 27.720 1.00 21.87 221 ILE B C 1
ATOM 5674 O O . ILE B 1 221 ? 139.178 106.123 26.613 1.00 27.39 221 ILE B O 1
ATOM 5679 N N . ARG B 1 222 ? 139.775 106.309 28.776 1.00 22.08 222 ARG B N 1
ATOM 5680 C CA . ARG B 1 222 ? 140.039 107.738 28.713 1.00 25.54 222 ARG B CA 1
ATOM 5681 C C . ARG B 1 222 ? 141.199 108.087 27.791 1.00 26.14 222 ARG B C 1
ATOM 5682 O O . ARG B 1 222 ? 141.076 108.975 26.958 1.00 27.55 222 ARG B O 1
ATOM 5690 N N . GLU B 1 223 ? 142.306 107.363 27.897 1.00 27.39 223 GLU B N 1
ATOM 5691 C CA . GLU B 1 223 ? 143.445 107.665 27.051 1.00 28.53 223 GLU B CA 1
ATOM 5692 C C . GLU B 1 223 ? 143.153 107.387 25.576 1.00 28.81 223 GLU B C 1
ATOM 5693 O O . GLU B 1 223 ? 143.611 108.105 24.694 1.00 33.06 223 GLU B O 1
ATOM 5699 N N . GLN B 1 224 ? 142.331 106.390 25.304 1.00 30.72 224 GLN B N 1
ATOM 5700 C CA . GLN B 1 224 ? 141.996 106.044 23.928 1.00 29.22 224 GLN B CA 1
ATOM 5701 C C . GLN B 1 224 ? 140.997 107.008 23.285 1.00 27.92 224 GLN B C 1
ATOM 5702 O O . GLN B 1 224 ? 141.246 107.548 22.203 1.00 29.40 224 GLN B O 1
ATOM 5708 N N . VAL B 1 225 ? 139.896 107.254 23.991 1.00 27.62 225 VAL B N 1
ATOM 5709 C CA . VAL B 1 225 ? 138.785 108.087 23.510 1.00 30.86 225 VAL B CA 1
ATOM 5710 C C . VAL B 1 225 ? 138.845 109.608 23.750 1.00 29.58 225 VAL B C 1
ATOM 5711 O O . VAL B 1 225 ? 138.167 110.384 23.071 1.00 32.21 225 VAL B O 1
ATOM 5715 N N . GLY B 1 226 ? 139.638 110.041 24.714 1.00 28.05 226 GLY B N 1
ATOM 5716 C CA . GLY B 1 226 ? 139.717 111.461 24.988 1.00 27.70 226 GLY B CA 1
ATOM 5717 C C . GLY B 1 226 ? 138.342 112.056 25.219 1.00 29.79 226 GLY B C 1
ATOM 5718 O O . GLY B 1 226 ? 137.575 111.558 26.042 1.00 29.94 226 GLY B O 1
ATOM 5719 N N . ASP B 1 227 ? 138.001 113.082 24.448 1.00 32.83 227 ASP B N 1
ATOM 5720 C CA . ASP B 1 227 ? 136.718 113.757 24.597 1.00 34.96 227 ASP B CA 1
ATOM 5721 C C . ASP B 1 227 ? 135.753 113.424 23.467 1.00 28.44 227 ASP B C 1
ATOM 5722 O O . ASP B 1 227 ? 134.711 114.068 23.305 1.00 30.51 227 ASP B O 1
ATOM 5727 N N . ASP B 1 228 ? 136.086 112.383 22.714 1.00 25.20 228 ASP B N 1
ATOM 5728 C CA . ASP B 1 228 ? 135.264 111.952 21.598 1.00 21.54 228 ASP B CA 1
ATOM 5729 C C . ASP B 1 228 ? 133.977 111.308 22.080 1.00 21.85 228 ASP B C 1
ATOM 5730 O O . ASP B 1 228 ? 133.846 110.927 23.243 1.00 23.85 228 ASP B O 1
ATOM 5735 N N . LYS B 1 229 ? 133.031 111.156 21.169 1.00 23.41 229 LYS B N 1
ATOM 5736 C CA . LYS B 1 229 ? 131.763 110.528 21.496 1.00 24.99 229 LYS B CA 1
ATOM 5737 C C . LYS B 1 229 ? 131.797 109.070 21.073 1.00 24.64 229 LYS B C 1
ATOM 5738 O O . LYS B 1 229 ? 132.394 108.719 20.043 1.00 20.62 229 LYS B O 1
ATOM 5744 N N . VAL B 1 230 ? 131.120 108.242 21.863 1.00 24.09 230 VAL B N 1
ATOM 5745 C CA . VAL B 1 230 ? 131.055 106.806 21.657 1.00 20.56 230 VAL B CA 1
ATOM 5746 C C . VAL B 1 230 ? 129.616 106.333 21.608 1.00 18.87 230 VAL B C 1
ATOM 5747 O O . VAL B 1 230 ? 128.763 106.856 22.329 1.00 17.92 230 VAL B O 1
ATOM 5751 N N . ILE B 1 231 ? 129.358 105.355 20.743 1.00 20.42 231 ILE B N 1
ATOM 5752 C CA . ILE B 1 231 ? 128.037 104.744 20.599 1.00 18.90 231 ILE B CA 1
ATOM 5753 C C . ILE B 1 231 ? 128.162 103.256 21.008 1.00 16.01 231 ILE B C 1
ATOM 5754 O O . ILE B 1 231 ? 129.247 102.655 20.907 1.00 13.38 231 ILE B O 1
ATOM 5759 N N . LEU B 1 232 ? 127.074 102.695 21.527 1.00 16.76 232 LEU B N 1
ATOM 5760 C CA . LEU B 1 232 ? 127.051 101.316 21.980 1.00 15.89 232 LEU B CA 1
ATOM 5761 C C . LEU B 1 232 ? 125.654 100.733 21.896 1.00 18.19 232 LEU B C 1
ATOM 5762 O O . LEU B 1 232 ? 124.667 101.426 22.154 1.00 20.67 232 LEU B O 1
ATOM 5767 N N . GLY B 1 233 ? 125.566 99.480 21.455 1.00 19.80 233 GLY B N 1
ATOM 5768 C CA . GLY B 1 233 ? 124.276 98.815 21.387 1.00 19.51 233 GLY B CA 1
ATOM 5769 C C . GLY B 1 233 ? 124.003 98.106 22.699 1.00 19.18 233 GLY B C 1
ATOM 5770 O O . GLY B 1 233 ? 124.826 97.317 23.155 1.00 20.94 233 GLY B O 1
ATOM 5771 N N . LEU B 1 234 ? 122.882 98.424 23.336 1.00 21.82 234 LEU B N 1
ATOM 5772 C CA . LEU B 1 234 ? 122.510 97.805 24.605 1.00 22.64 234 LEU B CA 1
ATOM 5773 C C . LEU B 1 234 ? 121.549 96.689 24.284 1.00 25.00 234 LEU B C 1
ATOM 5774 O O . LEU B 1 234 ? 120.434 96.947 23.842 1.00 28.37 234 LEU B O 1
ATOM 5779 N N . SER B 1 235 ? 121.968 95.454 24.514 1.00 24.63 235 SER B N 1
ATOM 5780 C CA . SER B 1 235 ? 121.118 94.306 24.235 1.00 31.36 235 SER B CA 1
ATOM 5781 C C . SER B 1 235 ? 120.247 93.934 25.420 1.00 30.43 235 SER B C 1
ATOM 5782 O O . SER B 1 235 ? 119.167 93.371 25.257 1.00 36.70 235 SER B O 1
ATOM 5785 N N . GLY B 1 236 ? 120.710 94.281 26.611 1.00 30.54 236 GLY B N 1
ATOM 5786 C CA . GLY B 1 236 ? 119.999 93.893 27.815 1.00 27.55 236 GLY B CA 1
ATOM 5787 C C . GLY B 1 236 ? 120.788 92.722 28.404 1.00 27.01 236 GLY B C 1
ATOM 5788 O O . GLY B 1 236 ? 120.500 92.237 29.493 1.00 30.14 236 GLY B O 1
ATOM 5789 N N . GLY B 1 237 ? 121.804 92.275 27.669 1.00 21.08 237 GLY B N 1
ATOM 5790 C CA . GLY B 1 237 ? 122.643 91.176 28.102 1.00 21.78 237 GLY B CA 1
ATOM 5791 C C . GLY B 1 237 ? 123.734 91.599 29.065 1.00 21.01 237 GLY B C 1
ATOM 5792 O O . GLY B 1 237 ? 123.884 92.771 29.377 1.00 23.97 237 GLY B O 1
ATOM 5793 N N . VAL B 1 238 ? 124.502 90.635 29.547 1.00 16.88 238 VAL B N 1
ATOM 5794 C CA . VAL B 1 238 ? 125.566 90.913 30.493 1.00 17.22 238 VAL B CA 1
ATOM 5795 C C . VAL B 1 238 ? 126.738 91.714 29.936 1.00 23.23 238 VAL B C 1
ATOM 5796 O O . VAL B 1 238 ? 127.094 92.750 30.498 1.00 27.01 238 VAL B O 1
ATOM 5800 N N . ASP B 1 239 ? 127.325 91.259 28.831 1.00 21.07 239 ASP B N 1
ATOM 5801 C CA . ASP B 1 239 ? 128.511 91.930 28.282 1.00 17.98 239 ASP B CA 1
ATOM 5802 C C . ASP B 1 239 ? 128.339 93.398 27.925 1.00 14.79 239 ASP B C 1
ATOM 5803 O O . ASP B 1 239 ? 129.169 94.225 28.304 1.00 19.01 239 ASP B O 1
ATOM 5808 N N . SER B 1 240 ? 127.265 93.729 27.219 1.00 10.86 240 SER B N 1
ATOM 5809 C CA . SER B 1 240 ? 127.015 95.102 26.811 1.00 15.34 240 SER B CA 1
ATOM 5810 C C . SER B 1 240 ? 126.585 95.976 27.981 1.00 14.97 240 SER B C 1
ATOM 5811 O O . SER B 1 240 ? 126.911 97.167 28.026 1.00 15.40 240 SER B O 1
ATOM 5814 N N . SER B 1 241 ? 125.908 95.376 28.957 1.00 15.96 241 SER B N 1
ATOM 5815 C CA . SER B 1 241 ? 125.483 96.108 30.143 1.00 9.46 241 SER B CA 1
ATOM 5816 C C . SER B 1 241 ? 126.676 96.550 30.962 1.00 9.15 241 SER B C 1
ATOM 5817 O O . SER B 1 241 ? 126.739 97.698 31.401 1.00 13.62 241 SER B O 1
ATOM 5820 N N . VAL B 1 242 ? 127.642 95.658 31.160 1.00 14.62 242 VAL B N 1
ATOM 5821 C CA . VAL B 1 242 ? 128.815 96.010 31.954 1.00 10.18 242 VAL B CA 1
ATOM 5822 C C . VAL B 1 242 ? 129.637 97.029 31.197 1.00 17.00 242 VAL B C 1
ATOM 5823 O O . VAL B 1 242 ? 130.198 97.939 31.802 1.00 23.15 242 VAL B O 1
ATOM 5827 N N . THR B 1 243 ? 129.701 96.875 29.877 1.00 14.99 243 THR B N 1
ATOM 5828 C CA . THR B 1 243 ? 130.434 97.802 29.029 1.00 13.84 243 THR B CA 1
ATOM 5829 C C . THR B 1 243 ? 129.804 99.199 29.157 1.00 9.52 243 THR B C 1
ATOM 5830 O O . THR B 1 243 ? 130.507 100.166 29.332 1.00 12.59 243 THR B O 1
ATOM 5834 N N . ALA B 1 244 ? 128.479 99.272 29.131 1.00 11.33 244 ALA B N 1
ATOM 5835 C CA . ALA B 1 244 ? 127.764 100.540 29.248 1.00 14.56 244 ALA B CA 1
ATOM 5836 C C . ALA B 1 244 ? 128.137 101.255 30.535 1.00 15.82 244 ALA B C 1
ATOM 5837 O O . ALA B 1 244 ? 128.387 102.463 30.519 1.00 18.19 244 ALA B O 1
ATOM 5839 N N . MET B 1 245 ? 128.218 100.507 31.636 1.00 15.32 245 MET B N 1
ATOM 5840 C CA . MET B 1 245 ? 128.573 101.084 32.932 1.00 16.71 245 MET B CA 1
ATOM 5841 C C . MET B 1 245 ? 130.004 101.592 33.005 1.00 17.75 245 MET B C 1
ATOM 5842 O O . MET B 1 245 ? 130.269 102.634 33.612 1.00 19.03 245 MET B O 1
ATOM 5847 N N . LEU B 1 246 ? 130.927 100.853 32.408 1.00 17.35 246 LEU B N 1
ATOM 5848 C CA . LEU B 1 246 ? 132.330 101.250 32.393 1.00 20.57 246 LEU B CA 1
ATOM 5849 C C . LEU B 1 246 ? 132.494 102.532 31.591 1.00 16.88 246 LEU B C 1
ATOM 5850 O O . LEU B 1 246 ? 133.191 103.465 31.995 1.00 21.80 246 LEU B O 1
ATOM 5855 N N . LEU B 1 247 ? 131.877 102.564 30.425 1.00 16.95 247 LEU B N 1
ATOM 5856 C CA . LEU B 1 247 ? 131.942 103.750 29.589 1.00 19.48 247 LEU B CA 1
ATOM 5857 C C . LEU B 1 247 ? 131.271 104.927 30.292 1.00 20.14 247 LEU B C 1
ATOM 5858 O O . LEU B 1 247 ? 131.841 106.004 30.362 1.00 28.42 247 LEU B O 1
ATOM 5863 N N . HIS B 1 248 ? 130.089 104.699 30.855 1.00 19.85 248 HIS B N 1
ATOM 5864 C CA . HIS B 1 248 ? 129.348 105.731 31.573 1.00 23.68 248 HIS B CA 1
ATOM 5865 C C . HIS B 1 248 ? 130.191 106.354 32.671 1.00 23.02 248 HIS B C 1
ATOM 5866 O O . HIS B 1 248 ? 130.056 107.538 32.966 1.00 28.89 248 HIS B O 1
ATOM 5873 N N . ARG B 1 249 ? 131.056 105.542 33.263 1.00 21.86 249 ARG B N 1
ATOM 5874 C CA . ARG B 1 249 ? 131.930 105.949 34.352 1.00 22.03 249 ARG B CA 1
ATOM 5875 C C . ARG B 1 249 ? 133.154 106.705 33.831 1.00 23.15 249 ARG B C 1
ATOM 5876 O O . ARG B 1 249 ? 133.640 107.647 34.453 1.00 22.87 249 ARG B O 1
ATOM 5884 N N . ALA B 1 250 ? 133.676 106.264 32.697 1.00 23.85 250 ALA B N 1
ATOM 5885 C CA . ALA B 1 250 ? 134.865 106.875 32.148 1.00 19.27 250 ALA B CA 1
ATOM 5886 C C . ALA B 1 250 ? 134.634 108.188 31.408 1.00 22.38 250 ALA B C 1
ATOM 5887 O O . ALA B 1 250 ? 135.333 109.178 31.676 1.00 19.21 250 ALA B O 1
ATOM 5889 N N . ILE B 1 251 ? 133.626 108.200 30.531 1.00 20.86 251 ILE B N 1
ATOM 5890 C CA . ILE B 1 251 ? 133.312 109.350 29.684 1.00 16.29 251 ILE B CA 1
ATOM 5891 C C . ILE B 1 251 ? 131.931 110.017 29.846 1.00 18.34 251 ILE B C 1
ATOM 5892 O O . ILE B 1 251 ? 131.553 110.865 29.035 1.00 20.88 251 ILE B O 1
ATOM 5897 N N . GLY B 1 252 ? 131.149 109.574 30.820 1.00 20.24 252 GLY B N 1
ATOM 5898 C CA . GLY B 1 252 ? 129.842 110.171 31.061 1.00 18.75 252 GLY B CA 1
ATOM 5899 C C . GLY B 1 252 ? 128.946 110.550 29.886 1.00 24.31 252 GLY B C 1
ATOM 5900 O O . GLY B 1 252 ? 128.520 109.682 29.116 1.00 23.41 252 GLY B O 1
ATOM 5901 N N . LYS B 1 253 ? 128.650 111.847 29.752 1.00 22.35 253 LYS B N 1
ATOM 5902 C CA . LYS B 1 253 ? 127.763 112.337 28.689 1.00 24.88 253 LYS B CA 1
ATOM 5903 C C . LYS B 1 253 ? 128.199 112.112 27.248 1.00 21.95 253 LYS B C 1
ATOM 5904 O O . LYS B 1 253 ? 127.418 112.363 26.339 1.00 28.09 253 LYS B O 1
ATOM 5910 N N . ASN B 1 254 ? 129.436 111.677 27.013 1.00 17.94 254 ASN B N 1
ATOM 5911 C CA . ASN B 1 254 ? 129.848 111.399 25.634 1.00 15.41 254 ASN B CA 1
ATOM 5912 C C . ASN B 1 254 ? 129.428 110.002 25.150 1.00 16.70 254 ASN B C 1
ATOM 5913 O O . ASN B 1 254 ? 129.679 109.628 23.992 1.00 18.28 254 ASN B O 1
ATOM 5918 N N . LEU B 1 255 ? 128.780 109.230 26.025 1.00 14.13 255 LEU B N 1
ATOM 5919 C CA . LEU B 1 255 ? 128.312 107.900 25.647 1.00 18.89 255 LEU B CA 1
ATOM 5920 C C . LEU B 1 255 ? 126.839 107.937 25.260 1.00 16.93 255 LEU B C 1
ATOM 5921 O O . LEU B 1 255 ? 126.019 108.512 25.975 1.00 17.19 255 LEU B O 1
ATOM 5926 N N . THR B 1 256 ? 126.504 107.354 24.118 1.00 18.86 256 THR B N 1
ATOM 5927 C CA . THR B 1 256 ? 125.109 107.279 23.700 1.00 18.40 256 THR B CA 1
ATOM 5928 C C . THR B 1 256 ? 124.890 105.809 23.393 1.00 20.13 256 THR B C 1
ATOM 5929 O O . THR B 1 256 ? 125.751 105.169 22.784 1.00 16.12 256 THR B O 1
ATOM 5933 N N . CYS B 1 257 ? 123.785 105.263 23.891 1.00 16.67 257 CYS B N 1
ATOM 5934 C CA . CYS B 1 257 ? 123.474 103.862 23.704 1.00 16.66 257 CYS B CA 1
ATOM 5935 C C . CYS B 1 257 ? 122.271 103.716 22.799 1.00 16.75 257 CYS B C 1
ATOM 5936 O O . CYS B 1 257 ? 121.401 104.579 22.762 1.00 19.85 257 CYS B O 1
ATOM 5939 N N . VAL B 1 258 ? 122.219 102.631 22.047 1.00 18.12 258 VAL B N 1
ATOM 5940 C CA . VAL B 1 258 ? 121.071 102.396 21.186 1.00 15.19 258 VAL B CA 1
ATOM 5941 C C . VAL B 1 258 ? 120.441 101.073 21.619 1.00 17.42 258 VAL B C 1
ATOM 5942 O O . VAL B 1 258 ? 121.128 100.057 21.755 1.00 18.74 258 VAL B O 1
ATOM 5946 N N . PHE B 1 259 ? 119.151 101.104 21.892 1.00 14.32 259 PHE B N 1
ATOM 5947 C CA . PHE B 1 259 ? 118.434 99.907 22.264 1.00 18.54 259 PHE B CA 1
ATOM 5948 C C . PHE B 1 259 ? 117.368 99.657 21.203 1.00 17.63 259 PHE B C 1
ATOM 5949 O O . PHE B 1 259 ? 116.416 100.432 21.060 1.00 17.41 259 PHE B O 1
ATOM 5957 N N . VAL B 1 260 ? 117.532 98.571 20.467 1.00 14.42 260 VAL B N 1
ATOM 5958 C CA . VAL B 1 260 ? 116.601 98.200 19.427 1.00 16.21 260 VAL B CA 1
ATOM 5959 C C . VAL B 1 260 ? 115.603 97.206 19.999 1.00 21.38 260 VAL B C 1
ATOM 5960 O O . VAL B 1 260 ? 115.976 96.132 20.486 1.00 23.66 260 VAL B O 1
ATOM 5964 N N . ASP B 1 261 ? 114.335 97.569 19.968 1.00 24.52 261 ASP B N 1
ATOM 5965 C CA . ASP B 1 261 ? 113.300 96.689 20.462 1.00 25.72 261 ASP B CA 1
ATOM 5966 C C . ASP B 1 261 ? 112.783 95.976 19.231 1.00 31.09 261 ASP B C 1
ATOM 5967 O O . ASP B 1 261 ? 112.118 96.577 18.380 1.00 33.54 261 ASP B O 1
ATOM 5972 N N . ASN B 1 262 ? 113.165 94.714 19.087 1.00 27.40 262 ASN B N 1
ATOM 5973 C CA . ASN B 1 262 ? 112.741 93.927 17.942 1.00 30.92 262 ASN B CA 1
ATOM 5974 C C . ASN B 1 262 ? 111.446 93.154 18.218 1.00 31.14 262 ASN B C 1
ATOM 5975 O O . ASN B 1 262 ? 110.911 92.486 17.337 1.00 29.92 262 ASN B O 1
ATOM 5980 N N . GLY B 1 263 ? 110.921 93.292 19.430 1.00 35.53 263 GLY B N 1
ATOM 5981 C CA . GLY B 1 263 ? 109.698 92.599 19.787 1.00 37.34 263 GLY B CA 1
ATOM 5982 C C . GLY B 1 263 ? 109.885 91.102 19.949 1.00 37.58 263 GLY B C 1
ATOM 5983 O O . GLY B 1 263 ? 108.903 90.347 19.935 1.00 38.12 263 GLY B O 1
ATOM 5984 N N . LEU B 1 264 ? 111.129 90.682 20.179 1.00 39.45 264 LEU B N 1
ATOM 5985 C CA . LEU B 1 264 ? 111.476 89.265 20.340 1.00 39.34 264 LEU B CA 1
ATOM 5986 C C . LEU B 1 264 ? 112.166 89.029 21.688 1.00 43.33 264 LEU B C 1
ATOM 5987 O O . LEU B 1 264 ? 112.922 88.071 21.860 1.00 46.72 264 LEU B O 1
ATOM 5992 N N . LEU B 1 265 ? 111.903 89.905 22.647 1.00 45.51 265 LEU B N 1
ATOM 5993 C CA . LEU B 1 265 ? 112.513 89.793 23.968 1.00 47.49 265 LEU B CA 1
ATOM 5994 C C . LEU B 1 265 ? 111.537 89.225 24.991 1.00 47.86 265 LEU B C 1
ATOM 5995 O O . LEU B 1 265 ? 110.351 89.026 24.697 1.00 47.98 265 LEU B O 1
ATOM 6000 N N . ARG B 1 266 ? 112.047 88.977 26.190 1.00 47.28 266 ARG B N 1
ATOM 6001 C CA . ARG B 1 266 ? 111.265 88.430 27.291 1.00 49.68 266 ARG B CA 1
ATOM 6002 C C . ARG B 1 266 ? 110.275 89.427 27.891 1.0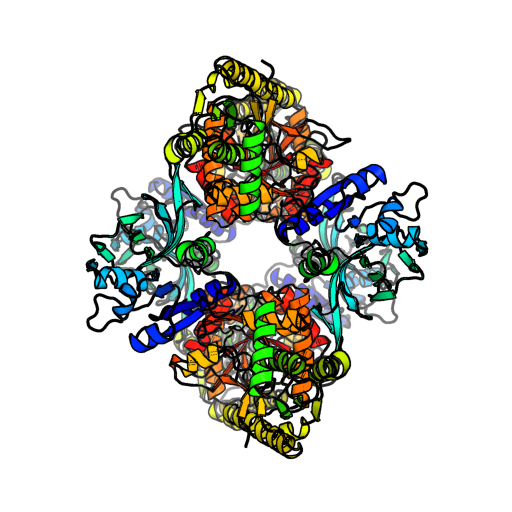0 49.36 266 ARG B C 1
ATOM 6003 O O . ARG B 1 266 ? 110.361 90.628 27.632 1.00 51.02 266 ARG B O 1
ATOM 6011 N N . LEU B 1 267 ? 109.337 88.917 28.692 1.00 47.25 267 LEU B N 1
ATOM 6012 C CA . LEU B 1 267 ? 108.320 89.738 29.337 1.00 45.03 267 LEU B CA 1
ATOM 6013 C C . LEU B 1 267 ? 108.991 90.792 30.203 1.00 46.08 267 LEU B C 1
ATOM 6014 O O . LEU B 1 267 ? 109.911 90.491 30.952 1.00 48.13 267 LEU B O 1
ATOM 6019 N N . ASN B 1 268 ? 108.563 92.039 30.045 1.00 49.04 268 ASN B N 1
ATOM 6020 C CA . ASN B 1 268 ? 109.126 93.171 30.806 1.00 53.56 268 ASN B CA 1
ATOM 6021 C C . ASN B 1 268 ? 110.601 93.475 30.542 1.00 52.93 268 ASN B C 1
ATOM 6022 O O . ASN B 1 268 ? 111.157 94.386 31.139 1.00 53.10 268 ASN B O 1
ATOM 6027 N N . GLU B 1 269 ? 111.215 92.771 29.591 1.00 49.80 269 GLU B N 1
ATOM 6028 C CA . GLU B 1 269 ? 112.646 92.964 29.310 1.00 44.79 269 GLU B CA 1
ATOM 6029 C C . GLU B 1 269 ? 112.989 94.382 28.830 1.00 38.16 269 GLU B C 1
ATOM 6030 O O . GLU B 1 269 ? 113.873 95.033 29.390 1.00 31.82 269 GLU B O 1
ATOM 6036 N N . ALA B 1 270 ? 112.271 94.869 27.826 1.00 35.62 270 ALA B N 1
ATOM 6037 C CA . ALA B 1 270 ? 112.518 96.206 27.291 1.00 35.24 270 ALA B CA 1
ATOM 6038 C C . ALA B 1 270 ? 112.346 97.298 28.364 1.00 36.29 270 ALA B C 1
ATOM 6039 O O . ALA B 1 270 ? 113.218 98.165 28.537 1.00 33.88 270 ALA B O 1
ATOM 6041 N N . GLU B 1 271 ? 111.253 97.207 29.118 1.00 37.75 271 GLU B N 1
ATOM 6042 C CA . GLU B 1 271 ? 110.950 98.177 30.168 1.00 37.03 271 GLU B CA 1
ATOM 6043 C C . GLU B 1 271 ? 112.059 98.240 31.204 1.00 34.60 271 GLU B C 1
ATOM 6044 O O . GLU B 1 271 ? 112.626 99.301 31.455 1.00 29.79 271 GLU B O 1
ATOM 6050 N N . GLN B 1 272 ? 112.434 97.088 31.742 1.00 31.31 272 GLN B N 1
ATOM 6051 C CA . GLN B 1 272 ? 113.468 97.067 32.753 1.00 32.18 272 GLN B CA 1
ATOM 6052 C C . GLN B 1 272 ? 114.804 97.589 32.272 1.00 31.39 272 GLN B C 1
ATOM 6053 O O . GLN B 1 272 ? 115.535 98.191 33.058 1.00 33.21 272 GLN B O 1
ATOM 6059 N N . VAL B 1 273 ? 115.121 97.373 30.995 1.00 31.74 273 VAL B N 1
ATOM 6060 C CA . VAL B 1 273 ? 116.395 97.829 30.414 1.00 31.64 273 VAL B CA 1
ATOM 6061 C C . VAL B 1 273 ? 116.446 99.357 30.356 1.00 29.99 273 VAL B C 1
ATOM 6062 O O . VAL B 1 273 ? 117.409 99.988 30.807 1.00 27.79 273 VAL B O 1
ATOM 6066 N N . LEU B 1 274 ? 115.405 99.953 29.794 1.00 31.85 274 LEU B N 1
ATOM 6067 C CA . LEU B 1 274 ? 115.359 101.399 29.685 1.00 30.78 274 LEU B CA 1
ATOM 6068 C C . LEU B 1 274 ? 115.216 102.066 31.036 1.00 28.11 274 LEU B C 1
ATOM 6069 O O . LEU B 1 274 ? 115.865 103.073 31.296 1.00 31.10 274 LEU B O 1
ATOM 6074 N N . ASP B 1 275 ? 114.419 101.473 31.913 1.00 26.36 275 ASP B N 1
ATOM 6075 C CA . ASP B 1 275 ? 114.199 102.019 33.240 1.00 24.67 275 ASP B CA 1
ATOM 6076 C C . ASP B 1 275 ? 115.497 102.031 34.046 1.00 26.33 275 ASP B C 1
ATOM 6077 O O . ASP B 1 275 ? 115.933 103.076 34.540 1.00 22.39 275 ASP B O 1
ATOM 6082 N N . MET B 1 276 ? 116.152 100.885 34.153 1.00 21.44 276 MET B N 1
ATOM 6083 C CA . MET B 1 276 ? 117.379 100.860 34.925 1.00 21.34 276 MET B CA 1
ATOM 6084 C C . MET B 1 276 ? 118.451 101.776 34.364 1.00 17.12 276 MET B C 1
ATOM 6085 O O . MET B 1 276 ? 118.992 102.624 35.084 1.00 18.49 276 MET B O 1
ATOM 6090 N N . PHE B 1 277 ? 118.733 101.633 33.076 1.00 11.28 277 PHE B N 1
ATOM 6091 C CA . PHE B 1 277 ? 119.775 102.427 32.447 1.00 15.73 277 PHE B CA 1
ATOM 6092 C C . PHE B 1 277 ? 119.457 103.886 32.193 1.00 16.25 277 PHE B C 1
ATOM 6093 O O . PHE B 1 277 ? 120.297 104.744 32.418 1.00 18.35 277 PHE B O 1
ATOM 6101 N N . GLY B 1 278 ? 118.262 104.164 31.696 1.00 12.32 278 GLY B N 1
ATOM 6102 C CA . GLY B 1 278 ? 117.902 105.537 31.404 1.00 16.81 278 GLY B CA 1
ATOM 6103 C C . GLY B 1 278 ? 117.425 106.330 32.605 1.00 17.58 278 GLY B C 1
ATOM 6104 O O . GLY B 1 278 ? 117.798 107.484 32.790 1.00 23.65 278 GLY B O 1
ATOM 6105 N N . ASP B 1 279 ? 116.615 105.703 33.444 1.00 18.85 279 ASP B N 1
ATOM 6106 C CA . ASP B 1 279 ? 116.079 106.384 34.604 1.00 15.08 279 ASP B CA 1
ATOM 6107 C C . ASP B 1 279 ? 117.009 106.324 35.792 1.00 14.82 279 ASP B C 1
ATOM 6108 O O . ASP B 1 279 ? 117.608 107.337 36.158 1.00 20.12 279 ASP B O 1
ATOM 6113 N N . HIS B 1 280 ? 117.224 105.127 36.327 1.00 15.32 280 HIS B N 1
ATOM 6114 C CA . HIS B 1 280 ? 118.084 104.972 37.489 1.00 12.19 280 HIS B CA 1
ATOM 6115 C C . HIS B 1 280 ? 119.533 105.439 37.313 1.00 14.99 280 HIS B C 1
ATOM 6116 O O . HIS B 1 280 ? 120.092 106.066 38.211 1.00 15.46 280 HIS B O 1
ATOM 6123 N N . PHE B 1 281 ? 120.166 105.083 36.202 1.00 15.18 281 PHE B N 1
ATOM 6124 C CA . PHE B 1 281 ? 121.552 105.481 35.974 1.00 18.33 281 PHE B CA 1
ATOM 6125 C C . PHE B 1 281 ? 121.702 106.755 35.146 1.00 16.76 281 PHE B C 1
ATOM 6126 O O . PHE B 1 281 ? 122.791 107.324 35.081 1.00 19.98 281 PHE B O 1
ATOM 6134 N N . GLY B 1 282 ? 120.605 107.200 34.540 1.00 19.41 282 GLY B N 1
ATOM 6135 C CA . GLY B 1 282 ? 120.606 108.420 33.743 1.00 18.47 282 GLY B CA 1
ATOM 6136 C C . GLY B 1 282 ? 121.366 108.431 32.426 1.00 21.70 282 GLY B C 1
ATOM 6137 O O . GLY B 1 282 ? 121.815 109.493 31.984 1.00 19.70 282 GLY B O 1
ATOM 6138 N N . LEU B 1 283 ? 121.516 107.275 31.788 1.00 19.59 283 LEU B N 1
ATOM 6139 C CA . LEU B 1 283 ? 122.224 107.202 30.519 1.00 17.13 283 LEU B CA 1
ATOM 6140 C C . LEU B 1 283 ? 121.358 107.723 29.384 1.00 16.63 283 LEU B C 1
ATOM 6141 O O . LEU B 1 283 ? 120.144 107.720 29.475 1.00 17.26 283 LEU B O 1
ATOM 6146 N N . ASN B 1 284 ? 122.003 108.201 28.325 1.00 22.53 284 ASN B N 1
ATOM 6147 C CA . ASN B 1 284 ? 121.309 108.696 27.149 1.00 21.02 284 ASN B CA 1
ATOM 6148 C C . ASN B 1 284 ? 121.078 107.505 26.239 1.00 18.92 284 ASN B C 1
ATOM 6149 O O . ASN B 1 284 ? 122.007 106.987 25.627 1.00 22.18 284 ASN B O 1
ATOM 6154 N N . ILE B 1 285 ? 119.831 107.073 26.148 1.00 20.68 285 ILE B N 1
ATOM 6155 C CA . ILE B 1 285 ? 119.474 105.911 25.345 1.00 20.52 285 ILE B CA 1
ATOM 6156 C C . ILE B 1 285 ? 118.545 106.219 24.173 1.00 22.52 285 ILE B C 1
ATOM 6157 O O . ILE B 1 285 ? 117.468 106.785 24.365 1.00 22.53 285 ILE B O 1
ATOM 6162 N N . VAL B 1 286 ? 118.946 105.816 22.968 1.00 19.36 286 VAL B N 1
ATOM 6163 C CA . VAL B 1 286 ? 118.094 105.980 21.798 1.00 19.07 286 VAL B CA 1
ATOM 6164 C C . VAL B 1 286 ? 117.339 104.657 21.696 1.00 20.12 286 VAL B C 1
ATOM 6165 O O . VAL B 1 286 ? 117.913 103.623 21.374 1.00 20.49 286 VAL B O 1
ATOM 6169 N N . HIS B 1 287 ? 116.064 104.685 22.051 1.00 22.63 287 HIS B N 1
ATOM 6170 C CA . HIS B 1 287 ? 115.219 103.501 22.011 1.00 26.17 287 HIS B CA 1
ATOM 6171 C C . HIS B 1 287 ? 114.431 103.436 20.704 1.00 27.74 287 HIS B C 1
ATOM 6172 O O . HIS B 1 287 ? 113.574 104.282 20.422 1.00 25.95 287 HIS B O 1
ATOM 6179 N N . VAL B 1 288 ? 114.721 102.418 19.909 1.00 29.46 288 VAL B N 1
ATOM 6180 C CA . VAL B 1 288 ? 114.059 102.240 18.630 1.00 27.94 288 VAL B CA 1
ATOM 6181 C C . VAL B 1 288 ? 112.980 101.164 18.749 1.00 31.92 288 VAL B C 1
ATOM 6182 O O . VAL B 1 288 ? 113.272 100.019 19.089 1.00 32.65 288 VAL B O 1
ATOM 6186 N N . PRO B 1 289 ? 111.707 101.538 18.577 1.00 32.73 289 PRO B N 1
ATOM 6187 C CA . PRO B 1 289 ? 110.666 100.515 18.679 1.00 34.30 289 PRO B CA 1
ATOM 6188 C C . PRO B 1 289 ? 110.505 99.900 17.290 1.00 34.52 289 PRO B C 1
ATOM 6189 O O . PRO B 1 289 ? 109.788 100.434 16.446 1.00 36.50 289 PRO B O 1
ATOM 6193 N N . ALA B 1 290 ? 111.222 98.806 17.039 1.00 36.86 290 ALA B N 1
ATOM 6194 C CA . ALA B 1 290 ? 111.184 98.146 15.736 1.00 37.74 290 ALA B CA 1
ATOM 6195 C C . ALA B 1 290 ? 110.451 96.801 15.668 1.00 40.42 290 ALA B C 1
ATOM 6196 O O . ALA B 1 290 ? 110.688 96.030 14.734 1.00 40.70 290 ALA B O 1
ATOM 6198 N N . GLU B 1 291 ? 109.548 96.528 16.613 1.00 42.32 291 GLU B N 1
ATOM 6199 C CA . GLU B 1 291 ? 108.798 95.270 16.604 1.00 43.93 291 GLU B CA 1
ATOM 6200 C C . GLU B 1 291 ? 108.202 95.011 15.226 1.00 43.91 291 GLU B C 1
ATOM 6201 O O . GLU B 1 291 ? 108.437 93.959 14.631 1.00 44.90 291 GLU B O 1
ATOM 6207 N N . ASP B 1 292 ? 107.509 96.007 14.683 1.00 43.04 292 ASP B N 1
ATOM 6208 C CA . ASP B 1 292 ? 106.890 95.881 13.364 1.00 44.64 292 ASP B CA 1
ATOM 6209 C C . ASP B 1 292 ? 107.890 95.561 12.257 1.00 43.55 292 ASP B C 1
ATOM 6210 O O . ASP B 1 292 ? 107.679 94.642 11.472 1.00 43.64 292 ASP B O 1
ATOM 6215 N N . ARG B 1 293 ? 108.994 96.304 12.229 1.00 41.35 293 ARG B N 1
ATOM 6216 C CA . ARG B 1 293 ? 110.031 96.144 11.216 1.00 37.28 293 ARG B CA 1
ATOM 6217 C C . ARG B 1 293 ? 110.625 94.736 11.157 1.00 36.96 293 ARG B C 1
ATOM 6218 O O . ARG B 1 293 ? 110.958 94.234 10.075 1.00 34.03 293 ARG B O 1
ATOM 6226 N N . PHE B 1 294 ? 110.794 94.122 12.320 1.00 35.56 294 PHE B N 1
ATOM 6227 C CA . PHE B 1 294 ? 111.327 92.770 12.389 1.00 35.22 294 PHE B CA 1
ATOM 6228 C C . PHE B 1 294 ? 110.253 91.761 12.007 1.00 37.48 294 PHE B C 1
ATOM 6229 O O . PHE B 1 294 ? 110.486 90.872 11.183 1.00 41.05 294 PHE B O 1
ATOM 6237 N N . LEU B 1 295 ? 109.062 91.924 12.569 1.00 35.51 295 LEU B N 1
ATOM 6238 C CA . LEU B 1 295 ? 107.978 91.006 12.290 1.00 37.37 295 LEU B CA 1
ATOM 6239 C C . LEU B 1 295 ? 107.601 90.951 10.819 1.00 41.17 295 LEU B C 1
ATOM 6240 O O . LEU B 1 295 ? 107.538 89.868 10.233 1.00 40.59 295 LEU B O 1
ATOM 6245 N N . SER B 1 296 ? 107.421 92.110 10.195 1.00 43.61 296 SER B N 1
ATOM 6246 C CA . SER B 1 296 ? 107.062 92.124 8.788 1.00 43.80 296 SER B CA 1
ATOM 6247 C C . SER B 1 296 ? 108.155 91.467 7.951 1.00 43.04 296 SER B C 1
ATOM 6248 O O . SER B 1 296 ? 107.871 90.848 6.930 1.00 47.46 296 SER B O 1
ATOM 6251 N N . ALA B 1 297 ? 109.398 91.552 8.410 1.00 42.97 297 ALA B N 1
ATOM 6252 C CA . ALA B 1 297 ? 110.511 90.943 7.687 1.00 43.15 297 ALA B CA 1
ATOM 6253 C C . ALA B 1 297 ? 110.597 89.439 7.937 1.00 43.17 297 ALA B C 1
ATOM 6254 O O . ALA B 1 297 ? 111.295 88.728 7.225 1.00 43.84 297 ALA B O 1
ATOM 6256 N N . LEU B 1 298 ? 109.907 88.963 8.961 1.00 43.95 298 LEU B N 1
ATOM 6257 C CA . LEU B 1 298 ? 109.914 87.543 9.285 1.00 47.48 298 LEU B CA 1
ATOM 6258 C C . LEU B 1 298 ? 108.684 86.840 8.727 1.00 49.69 298 LEU B C 1
ATOM 6259 O O . LEU B 1 298 ? 108.642 85.609 8.656 1.00 49.90 298 LEU B O 1
ATOM 6264 N N . ALA B 1 299 ? 107.706 87.632 8.298 1.00 52.59 299 ALA B N 1
ATOM 6265 C CA . ALA B 1 299 ? 106.453 87.113 7.757 1.00 56.10 299 ALA B CA 1
ATOM 6266 C C . ALA B 1 299 ? 106.611 85.999 6.718 1.00 58.41 299 ALA B C 1
ATOM 6267 O O . ALA B 1 299 ? 107.251 86.187 5.679 1.00 58.24 299 ALA B O 1
ATOM 6269 N N . GLY B 1 300 ? 106.029 84.841 7.023 1.00 59.90 300 GLY B N 1
ATOM 6270 C CA . GLY B 1 300 ? 106.070 83.700 6.126 1.00 61.20 300 GLY B CA 1
ATOM 6271 C C . GLY B 1 300 ? 107.392 82.969 6.010 1.00 62.99 300 GLY B C 1
ATOM 6272 O O . GLY B 1 300 ? 107.650 82.322 4.993 1.00 63.57 300 GLY B O 1
ATOM 6273 N N . GLU B 1 301 ? 108.229 83.045 7.036 1.00 63.54 301 GLU B N 1
ATOM 6274 C CA . GLU B 1 301 ? 109.509 82.360 6.983 1.00 64.99 301 GLU B CA 1
ATOM 6275 C C . GLU B 1 301 ? 109.600 81.264 8.040 1.00 64.80 301 GLU B C 1
ATOM 6276 O O . GLU B 1 301 ? 109.650 81.542 9.238 1.00 66.34 301 GLU B O 1
ATOM 6282 N N . ASN B 1 302 ? 109.605 80.016 7.586 1.00 62.76 302 ASN B N 1
ATOM 6283 C CA . ASN B 1 302 ? 109.680 78.872 8.485 1.00 61.56 302 ASN B CA 1
ATOM 6284 C C . ASN B 1 302 ? 111.091 78.359 8.724 1.00 58.83 302 ASN B C 1
ATOM 6285 O O . ASN B 1 302 ? 111.335 77.716 9.742 1.00 58.70 302 ASN B O 1
ATOM 6290 N N . ASP B 1 303 ? 112.009 78.643 7.798 1.00 56.78 303 ASP B N 1
ATOM 6291 C CA . ASP B 1 303 ? 113.396 78.176 7.903 1.00 57.04 303 ASP B CA 1
ATOM 6292 C C . ASP B 1 303 ? 114.227 78.877 8.973 1.00 54.33 303 ASP B C 1
ATOM 6293 O O . ASP B 1 303 ? 114.458 80.080 8.911 1.00 54.42 303 ASP B O 1
ATOM 6298 N N . PRO B 1 304 ? 114.705 78.115 9.965 1.00 54.13 304 PRO B N 1
ATOM 6299 C CA . PRO B 1 304 ? 115.519 78.634 11.064 1.00 53.02 304 PRO B CA 1
ATOM 6300 C C . PRO B 1 304 ? 116.793 79.317 10.600 1.00 52.07 304 PRO B C 1
ATOM 6301 O O . PRO B 1 304 ? 117.197 80.318 11.190 1.00 52.55 304 PRO B O 1
ATOM 6305 N N . GLU B 1 305 ? 117.439 78.779 9.570 1.00 53.19 305 GLU B N 1
ATOM 6306 C CA . GLU B 1 305 ? 118.658 79.396 9.058 1.00 54.53 305 GLU B CA 1
ATOM 6307 C C . GLU B 1 305 ? 118.258 80.783 8.545 1.00 51.64 305 GLU B C 1
ATOM 6308 O O . GLU B 1 305 ? 118.885 81.795 8.894 1.00 51.05 305 GLU B O 1
ATOM 6314 N N . ALA B 1 306 ? 117.161 80.816 7.785 1.00 45.96 306 ALA B N 1
ATOM 6315 C CA . ALA B 1 306 ? 116.626 82.037 7.193 1.00 45.82 306 ALA B CA 1
ATOM 6316 C C . ALA B 1 306 ? 116.206 83.088 8.210 1.00 45.00 306 ALA B C 1
ATOM 6317 O O . ALA B 1 306 ? 116.591 84.250 8.089 1.00 44.50 306 ALA B O 1
ATOM 6319 N N . LYS B 1 307 ? 115.424 82.675 9.208 1.00 43.73 307 LYS B N 1
ATOM 6320 C CA . LYS B 1 307 ? 114.949 83.575 10.260 1.00 43.05 307 LYS B CA 1
ATOM 6321 C C . LYS B 1 307 ? 116.114 84.243 10.992 1.00 43.35 307 LYS B C 1
ATOM 6322 O O . LYS B 1 307 ? 116.079 85.442 11.265 1.00 43.19 307 LYS B O 1
ATOM 6328 N N . ARG B 1 308 ? 117.137 83.461 11.319 1.00 42.47 308 ARG B N 1
ATOM 6329 C CA . ARG B 1 308 ? 118.305 83.989 12.004 1.00 42.18 308 ARG B CA 1
ATOM 6330 C C . ARG B 1 308 ? 118.966 85.042 11.126 1.00 45.00 308 ARG B C 1
ATOM 6331 O O . ARG B 1 308 ? 119.268 86.144 11.588 1.00 47.86 308 ARG B O 1
ATOM 6339 N N . LYS B 1 309 ? 119.169 84.715 9.854 1.00 44.88 309 LYS B N 1
ATOM 6340 C CA . LYS B 1 309 ? 119.794 85.654 8.928 1.00 48.94 309 LYS B CA 1
ATOM 6341 C C . LYS B 1 309 ? 119.003 86.957 8.855 1.00 44.97 309 LYS B C 1
ATOM 6342 O O . LYS B 1 309 ? 119.575 88.040 8.950 1.00 48.49 309 LYS B O 1
ATOM 6348 N N . ILE B 1 310 ? 117.688 86.844 8.697 1.00 42.30 310 ILE B N 1
ATOM 6349 C CA . ILE B 1 310 ? 116.798 88.001 8.618 1.00 39.98 310 ILE B CA 1
ATOM 6350 C C . ILE B 1 310 ? 116.964 88.877 9.857 1.00 40.47 310 ILE B C 1
ATOM 6351 O O . ILE B 1 310 ? 117.221 90.083 9.741 1.00 38.80 310 ILE B O 1
ATOM 6356 N N . ILE B 1 311 ? 116.844 88.260 11.032 1.00 35.65 311 ILE B N 1
ATOM 6357 C CA . ILE B 1 311 ? 116.979 88.968 12.303 1.00 35.08 311 ILE B CA 1
ATOM 6358 C C . ILE B 1 311 ? 118.320 89.696 12.394 1.00 34.85 311 ILE B C 1
ATOM 6359 O O . ILE B 1 311 ? 118.367 90.882 12.738 1.00 35.44 311 ILE B O 1
ATOM 6364 N N . GLY B 1 312 ? 119.396 88.995 12.050 1.00 33.81 312 GLY B N 1
ATOM 6365 C CA . GLY B 1 312 ? 120.722 89.588 12.088 1.00 33.48 312 GLY B CA 1
ATOM 6366 C C . GLY B 1 312 ? 120.891 90.742 11.114 1.00 35.44 312 GLY B C 1
ATOM 6367 O O . GLY B 1 312 ? 121.532 91.741 11.433 1.00 37.13 312 GLY B O 1
ATOM 6368 N N . ARG B 1 313 ? 120.312 90.612 9.924 1.00 35.98 313 ARG B N 1
ATOM 6369 C CA . ARG B 1 313 ? 120.401 91.653 8.909 1.00 31.96 313 ARG B CA 1
ATOM 6370 C C . ARG B 1 313 ? 119.661 92.924 9.321 1.00 28.35 313 ARG B C 1
ATOM 6371 O O . ARG B 1 313 ? 120.241 94.004 9.349 1.00 33.03 313 ARG B O 1
ATOM 6379 N N . VAL B 1 314 ? 118.389 92.777 9.680 1.00 29.40 314 VAL B N 1
ATOM 6380 C CA . VAL B 1 314 ? 117.548 93.904 10.078 1.00 27.48 314 VAL B CA 1
ATOM 6381 C C . VAL B 1 314 ? 118.083 94.638 11.298 1.00 29.76 314 VAL B C 1
ATOM 6382 O O . VAL B 1 314 ? 117.820 95.830 11.472 1.00 30.09 314 VAL B O 1
ATOM 6386 N N . PHE B 1 315 ? 118.834 93.938 12.146 1.00 28.64 315 PHE B N 1
ATOM 6387 C CA . PHE B 1 315 ? 119.392 94.586 13.320 1.00 28.89 315 PHE B CA 1
ATOM 6388 C C . PHE B 1 315 ? 120.478 95.563 12.894 1.00 32.57 315 PHE B C 1
ATOM 6389 O O . PHE B 1 315 ? 120.630 96.646 13.464 1.00 34.05 315 PHE B O 1
ATOM 6397 N N . VAL B 1 316 ? 121.256 95.149 11.906 1.00 31.92 316 VAL B N 1
ATOM 6398 C CA . VAL B 1 316 ? 122.329 95.976 11.401 1.00 33.34 316 VAL B CA 1
ATOM 6399 C C . VAL B 1 316 ? 121.778 97.192 10.655 1.00 33.35 316 VAL B C 1
ATOM 6400 O O . VAL B 1 316 ? 122.301 98.287 10.796 1.00 34.27 316 VAL B O 1
ATOM 6404 N N . GLU B 1 317 ? 120.687 97.014 9.913 1.00 33.53 317 GLU B N 1
ATOM 6405 C CA . GLU B 1 317 ? 120.089 98.128 9.174 1.00 33.53 317 GLU B CA 1
ATOM 6406 C C . GLU B 1 317 ? 119.633 99.194 10.143 1.00 34.44 317 GLU B C 1
ATOM 6407 O O . GLU B 1 317 ? 119.973 100.371 9.986 1.00 34.29 317 GLU B O 1
ATOM 6413 N N . VAL B 1 318 ? 118.900 98.761 11.166 1.00 32.25 318 VAL B N 1
ATOM 6414 C CA . VAL B 1 318 ? 118.382 99.653 12.201 1.00 29.40 318 VAL B CA 1
ATOM 6415 C C . VAL B 1 318 ? 119.508 100.363 12.963 1.00 30.45 318 VAL B C 1
ATOM 6416 O O . VAL B 1 318 ? 119.483 101.578 13.132 1.00 27.41 318 VAL B O 1
ATOM 6420 N N . PHE B 1 319 ? 120.500 99.604 13.414 1.00 29.10 319 PHE B N 1
ATOM 6421 C CA . PHE B 1 319 ? 121.617 100.191 14.139 1.00 32.74 319 PHE B CA 1
ATOM 6422 C C . PHE B 1 319 ? 122.413 101.179 13.279 1.00 34.21 319 PHE B C 1
ATOM 6423 O O . PHE B 1 319 ? 122.751 102.274 13.735 1.00 36.37 319 PHE B O 1
ATOM 6431 N N . ASP B 1 320 ? 122.752 100.769 12.059 1.00 35.63 320 ASP B N 1
ATOM 6432 C CA . ASP B 1 320 ? 123.495 101.619 11.135 1.00 34.75 320 ASP B CA 1
ATOM 6433 C C . ASP B 1 320 ? 122.736 102.915 10.878 1.00 32.52 320 ASP B C 1
ATOM 6434 O O . ASP B 1 320 ? 123.321 103.994 10.895 1.00 36.66 320 ASP B O 1
ATOM 6439 N N . GLU B 1 321 ? 121.423 102.821 10.708 1.00 32.04 321 GLU B N 1
ATOM 6440 C CA . GLU B 1 321 ? 120.600 104.008 10.482 1.00 31.05 321 GLU B CA 1
ATOM 6441 C C . GLU B 1 321 ? 120.757 104.999 11.617 1.00 33.54 321 GLU B C 1
ATOM 6442 O O . GLU B 1 321 ? 121.013 106.186 11.389 1.00 37.89 321 GLU B O 1
ATOM 6448 N N . GLU B 1 322 ? 120.577 104.502 12.836 1.00 31.94 322 GLU B N 1
ATOM 6449 C CA . GLU B 1 322 ? 120.684 105.312 14.037 1.00 28.91 322 GLU B CA 1
ATOM 6450 C C . GLU B 1 322 ? 122.091 105.844 14.220 1.00 27.65 322 GLU B C 1
ATOM 6451 O O . GLU B 1 322 ? 122.288 107.023 14.493 1.00 25.14 322 GLU B O 1
ATOM 6457 N N . ALA B 1 323 ? 123.071 104.971 14.043 1.00 29.71 323 ALA B N 1
ATOM 6458 C CA . ALA B 1 323 ? 124.466 105.351 14.168 1.00 30.33 323 ALA B CA 1
ATOM 6459 C C . ALA B 1 323 ? 124.779 106.529 13.225 1.00 35.21 323 ALA B C 1
ATOM 6460 O O . ALA B 1 323 ? 125.602 107.377 13.548 1.00 39.02 323 ALA B O 1
ATOM 6462 N N . LEU B 1 324 ? 124.091 106.595 12.086 1.00 39.15 324 LEU B N 1
ATOM 6463 C CA . LEU B 1 324 ? 124.290 107.667 11.110 1.00 41.63 324 LEU B CA 1
ATOM 6464 C C . LEU B 1 324 ? 123.589 108.973 11.459 1.00 41.74 324 LEU B C 1
ATOM 6465 O O . LEU B 1 324 ? 123.890 110.009 10.879 1.00 42.08 324 LEU B O 1
ATOM 6470 N N . LYS B 1 325 ? 122.612 108.914 12.354 1.00 43.01 325 LYS B N 1
ATOM 6471 C CA . LYS B 1 325 ? 121.894 110.113 12.765 1.00 42.36 325 LYS B CA 1
ATOM 6472 C C . LYS B 1 325 ? 122.678 110.848 13.843 1.00 46.06 325 LYS B C 1
ATOM 6473 O O . LYS B 1 325 ? 122.376 111.995 14.170 1.00 47.44 325 LYS B O 1
ATOM 6479 N N . LEU B 1 326 ? 123.675 110.183 14.412 1.00 49.28 326 LEU B N 1
ATOM 6480 C CA . LEU B 1 326 ? 124.471 110.794 15.463 1.00 52.08 326 LEU B CA 1
ATOM 6481 C C . LEU B 1 326 ? 125.719 111.468 14.911 1.00 57.42 326 LEU B C 1
ATOM 6482 O O . LEU B 1 326 ? 126.523 110.851 14.201 1.00 59.57 326 LEU B O 1
ATOM 6487 N N . GLU B 1 327 ? 125.877 112.740 15.261 1.00 62.72 327 GLU B N 1
ATOM 6488 C CA . GLU B 1 327 ? 127.011 113.556 14.827 1.00 65.20 327 GLU B CA 1
ATOM 6489 C C . GLU B 1 327 ? 128.218 113.445 15.762 1.00 61.59 327 GLU B C 1
ATOM 6490 O O . GLU B 1 327 ? 128.070 113.357 16.986 1.00 61.87 327 GLU B O 1
ATOM 6496 N N . ASP B 1 328 ? 129.404 113.423 15.165 1.00 57.60 328 ASP B N 1
ATOM 6497 C CA . ASP B 1 328 ? 130.662 113.354 15.897 1.00 58.94 328 ASP B CA 1
ATOM 6498 C C . ASP B 1 328 ? 130.987 112.043 16.606 1.00 55.90 328 ASP B C 1
ATOM 6499 O O . ASP B 1 328 ? 131.871 111.997 17.471 1.00 55.11 328 ASP B O 1
ATOM 6504 N N . VAL B 1 329 ? 130.277 110.980 16.250 1.00 50.38 329 VAL B N 1
ATOM 6505 C CA . VAL B 1 329 ? 130.535 109.680 16.841 1.00 45.54 329 VAL B CA 1
ATOM 6506 C C . VAL B 1 329 ? 131.776 109.166 16.134 1.00 41.67 329 VAL B C 1
ATOM 6507 O O . VAL B 1 329 ? 131.783 109.056 14.918 1.00 46.60 329 VAL B O 1
ATOM 6511 N N . LYS B 1 330 ? 132.833 108.891 16.885 1.00 38.16 330 LYS B N 1
ATOM 6512 C CA . LYS B 1 330 ? 134.065 108.387 16.297 1.00 34.34 330 LYS B CA 1
ATOM 6513 C C . LYS B 1 330 ? 134.390 106.953 16.731 1.00 32.25 330 LYS B C 1
ATOM 6514 O O . LYS B 1 330 ? 135.299 106.321 16.184 1.00 29.37 330 LYS B O 1
ATOM 6520 N N . TRP B 1 331 ? 133.655 106.436 17.713 1.00 31.10 331 TRP B N 1
ATOM 6521 C CA . TRP B 1 331 ? 133.908 105.086 18.208 1.00 25.67 331 TRP B CA 1
ATOM 6522 C C . TRP B 1 331 ? 132.666 104.217 18.416 1.00 24.16 331 TRP B C 1
ATOM 6523 O O . TRP B 1 331 ? 131.569 104.700 18.761 1.00 18.64 331 TRP B O 1
ATOM 6534 N N . LEU B 1 332 ? 132.865 102.919 18.227 1.00 21.85 332 LEU B N 1
ATOM 6535 C CA . LEU B 1 332 ? 131.821 101.939 18.434 1.00 21.27 332 LEU B CA 1
ATOM 6536 C C . LEU B 1 332 ? 132.351 101.094 19.571 1.00 23.65 332 LEU B C 1
ATOM 6537 O O . LEU B 1 332 ? 133.489 100.604 19.514 1.00 24.44 332 LEU B O 1
ATOM 6542 N N . ALA B 1 333 ? 131.586 101.031 20.654 1.00 20.55 333 ALA B N 1
ATOM 6543 C CA . ALA B 1 333 ? 131.973 100.242 21.808 1.00 17.31 333 ALA B CA 1
ATOM 6544 C C . ALA B 1 333 ? 131.377 98.843 21.656 1.00 17.81 333 ALA B C 1
ATOM 6545 O O . ALA B 1 333 ? 130.260 98.695 21.147 1.00 10.80 333 ALA B O 1
ATOM 6547 N N . GLN B 1 334 ? 132.113 97.818 22.090 1.00 20.72 334 GLN B N 1
ATOM 6548 C CA . GLN B 1 334 ? 131.619 96.443 21.994 1.00 21.96 334 GLN B CA 1
ATOM 6549 C C . GLN B 1 334 ? 131.941 95.620 23.217 1.00 23.90 334 GLN B C 1
ATOM 6550 O O . GLN B 1 334 ? 133.040 95.701 23.749 1.00 25.89 334 GLN B O 1
ATOM 6556 N N . GLY B 1 335 ? 131.012 94.748 23.592 1.00 24.63 335 GLY B N 1
ATOM 6557 C CA . GLY B 1 335 ? 131.205 93.909 24.765 1.00 26.19 335 GLY B CA 1
ATOM 6558 C C . GLY B 1 335 ? 132.056 92.660 24.594 1.00 23.88 335 GLY B C 1
ATOM 6559 O O . GLY B 1 335 ? 131.900 91.724 25.356 1.00 27.25 335 GLY B O 1
ATOM 6560 N N . THR B 1 336 ? 132.970 92.665 23.630 1.00 25.37 336 THR B N 1
ATOM 6561 C CA . THR B 1 336 ? 133.859 91.535 23.349 1.00 22.32 336 THR B CA 1
ATOM 6562 C C . THR B 1 336 ? 134.577 91.021 24.604 1.00 22.30 336 THR B C 1
ATOM 6563 O O . THR B 1 336 ? 135.139 91.828 25.351 1.00 27.33 336 THR B O 1
ATOM 6567 N N . ILE B 1 337 ? 134.546 89.709 24.865 1.00 23.15 337 ILE B N 1
ATOM 6568 C CA . ILE B 1 337 ? 135.266 89.155 26.028 1.00 18.43 337 ILE B CA 1
ATOM 6569 C C . ILE B 1 337 ? 136.441 88.283 25.599 1.00 16.70 337 ILE B C 1
ATOM 6570 O O . ILE B 1 337 ? 136.526 87.859 24.445 1.00 23.51 337 ILE B O 1
ATOM 6575 N N . TYR B 1 338 ? 137.357 88.018 26.520 1.00 19.53 338 TYR B N 1
ATOM 6576 C CA . TYR B 1 338 ? 138.550 87.220 26.226 1.00 21.44 338 TYR B CA 1
ATOM 6577 C C . TYR B 1 338 ? 138.257 85.883 25.534 1.00 27.14 338 TYR B C 1
ATOM 6578 O O . TYR B 1 338 ? 138.932 85.529 24.569 1.00 26.82 338 TYR B O 1
ATOM 6587 N N . PRO B 1 339 ? 137.289 85.097 26.043 1.00 25.81 339 PRO B N 1
ATOM 6588 C CA . PRO B 1 339 ? 136.993 83.827 25.382 1.00 28.45 339 PRO B CA 1
ATOM 6589 C C . PRO B 1 339 ? 136.811 83.999 23.858 1.00 33.77 339 PRO B C 1
ATOM 6590 O O . PRO B 1 339 ? 137.236 83.134 23.078 1.00 31.89 339 PRO B O 1
ATOM 6594 N N . ASP B 1 340 ? 136.238 85.134 23.450 1.00 33.97 340 ASP B N 1
ATOM 6595 C CA . ASP B 1 340 ? 136.014 85.447 22.036 1.00 35.27 340 ASP B CA 1
ATOM 6596 C C . ASP B 1 340 ? 137.362 85.607 21.351 1.00 36.19 340 ASP B C 1
ATOM 6597 O O . ASP B 1 340 ? 137.575 85.128 20.239 1.00 42.38 340 ASP B O 1
ATOM 6602 N N . VAL B 1 341 ? 138.267 86.303 22.021 1.00 35.36 341 VAL B N 1
ATOM 6603 C CA . VAL B 1 341 ? 139.612 86.539 21.509 1.00 37.56 341 VAL B CA 1
ATOM 6604 C C . VAL B 1 341 ? 140.429 85.246 21.447 1.00 41.38 341 VAL B C 1
ATOM 6605 O O . VAL B 1 341 ? 141.192 85.037 20.516 1.00 44.04 341 VAL B O 1
ATOM 6609 N N . ILE B 1 342 ? 140.286 84.399 22.461 1.00 47.10 342 ILE B N 1
ATOM 6610 C CA . ILE B 1 342 ? 140.996 83.130 22.520 1.00 49.56 342 ILE B CA 1
ATOM 6611 C C . ILE B 1 342 ? 140.543 82.248 21.362 1.00 54.07 342 ILE B C 1
ATOM 6612 O O . ILE B 1 342 ? 141.370 81.729 20.610 1.00 56.22 342 ILE B O 1
ATOM 6617 N N . GLU B 1 343 ? 139.233 82.063 21.236 1.00 57.08 343 GLU B N 1
ATOM 6618 C CA . GLU B 1 343 ? 138.676 81.233 20.176 1.00 61.39 343 GLU B CA 1
ATOM 6619 C C . GLU B 1 343 ? 137.626 82.012 19.401 1.00 62.34 343 GLU B C 1
ATOM 6620 O O . GLU B 1 343 ? 136.426 81.829 19.614 1.00 64.43 343 GLU B O 1
ATOM 6626 N N . MET B 1 368 ? 130.552 106.135 7.509 1.00 88.98 368 MET B N 1
ATOM 6627 C CA . MET B 1 368 ? 131.300 106.117 8.760 1.00 87.50 368 MET B CA 1
ATOM 6628 C C . MET B 1 368 ? 132.542 105.232 8.711 1.00 84.85 368 MET B C 1
ATOM 6629 O O . MET B 1 368 ? 132.692 104.376 7.834 1.00 84.48 368 MET B O 1
ATOM 6634 N N . LYS B 1 369 ? 133.430 105.480 9.667 1.00 80.39 369 LYS B N 1
ATOM 6635 C CA . LYS B 1 369 ? 134.659 104.720 9.869 1.00 76.03 369 LYS B CA 1
ATOM 6636 C C . LYS B 1 369 ? 135.009 105.076 11.305 1.00 72.75 369 LYS B C 1
ATOM 6637 O O . LYS B 1 369 ? 135.556 106.151 11.574 1.00 73.57 369 LYS B O 1
ATOM 6643 N N . MET B 1 370 ? 134.613 104.201 12.226 1.00 66.09 370 MET B N 1
ATOM 6644 C CA . MET B 1 370 ? 134.820 104.433 13.650 1.00 56.97 370 MET B CA 1
ATOM 6645 C C . MET B 1 370 ? 135.781 103.476 14.317 1.00 49.78 370 MET B C 1
ATOM 6646 O O . MET B 1 370 ? 135.819 102.288 13.996 1.00 52.14 370 MET B O 1
ATOM 6651 N N . GLY B 1 371 ? 136.542 103.997 15.268 1.00 40.29 371 GLY B N 1
ATOM 6652 C CA . GLY B 1 371 ? 137.460 103.155 16.004 1.00 35.69 371 GLY B CA 1
ATOM 6653 C C . GLY B 1 371 ? 136.633 102.192 16.842 1.00 30.45 371 GLY B C 1
ATOM 6654 O O . GLY B 1 371 ? 135.432 102.402 17.050 1.00 24.48 371 GLY B O 1
ATOM 6655 N N . LEU B 1 372 ? 137.281 101.163 17.368 1.00 27.62 372 LEU B N 1
ATOM 6656 C CA . LEU B 1 372 ? 136.591 100.160 18.158 1.00 26.30 372 LEU B CA 1
ATOM 6657 C C . LEU B 1 372 ? 137.097 100.169 19.591 1.00 24.24 372 LEU B C 1
ATOM 6658 O O . LEU B 1 372 ? 138.303 100.163 19.821 1.00 25.73 372 LEU B O 1
ATOM 6663 N N . VAL B 1 373 ? 136.177 100.231 20.551 1.00 20.97 373 VAL B N 1
ATOM 6664 C CA . VAL B 1 373 ? 136.547 100.235 21.965 1.00 19.86 373 VAL B CA 1
ATOM 6665 C C . VAL B 1 373 ? 136.000 98.936 22.548 1.00 16.79 373 VAL B C 1
ATOM 6666 O O . VAL B 1 373 ? 134.814 98.642 22.433 1.00 14.63 373 VAL B O 1
ATOM 6670 N N . GLU B 1 374 ? 136.876 98.141 23.141 1.00 16.62 374 GLU B N 1
ATOM 6671 C CA . GLU B 1 374 ? 136.480 96.878 23.730 1.00 21.06 374 GLU B CA 1
ATOM 6672 C C . GLU B 1 374 ? 137.080 96.752 25.109 1.00 18.70 374 GLU B C 1
ATOM 6673 O O . GLU B 1 374 ? 138.065 96.053 25.299 1.00 24.51 374 GLU B O 1
ATOM 6679 N N . PRO B 1 375 ? 136.430 97.368 26.111 1.00 18.69 375 PRO B N 1
ATOM 6680 C CA . PRO B 1 375 ? 136.920 97.331 27.490 1.00 14.96 375 PRO B CA 1
ATOM 6681 C C . PRO B 1 375 ? 136.910 95.999 28.234 1.00 18.24 375 PRO B C 1
ATOM 6682 O O . PRO B 1 375 ? 137.602 95.883 29.245 1.00 19.83 375 PRO B O 1
ATOM 6686 N N . LEU B 1 376 ? 136.163 95.002 27.753 1.00 17.91 376 LEU B N 1
ATOM 6687 C CA . LEU B 1 376 ? 136.087 93.683 28.426 1.00 19.84 376 LEU B CA 1
ATOM 6688 C C . LEU B 1 376 ? 136.989 92.611 27.803 1.00 21.48 376 LEU B C 1
ATOM 6689 O O . LEU B 1 376 ? 137.086 91.497 28.314 1.00 17.58 376 LEU B O 1
ATOM 6694 N N . LYS B 1 377 ? 137.674 92.983 26.726 1.00 26.82 377 LYS B N 1
ATOM 6695 C CA . LYS B 1 377 ? 138.561 92.103 25.964 1.00 25.82 377 LYS B CA 1
ATOM 6696 C C . LYS B 1 377 ? 139.503 91.133 26.713 1.00 23.25 377 LYS B C 1
ATOM 6697 O O . LYS B 1 377 ? 139.811 90.059 26.205 1.00 23.76 377 LYS B O 1
ATOM 6703 N N . GLU B 1 378 ? 139.988 91.511 27.890 1.00 22.86 378 GLU B N 1
ATOM 6704 C CA . GLU B 1 378 ? 140.901 90.657 28.659 1.00 17.19 378 GLU B CA 1
ATOM 6705 C C . GLU B 1 378 ? 140.200 89.827 29.733 1.00 17.07 378 GLU B C 1
ATOM 6706 O O . GLU B 1 378 ? 140.860 89.034 30.429 1.00 21.90 378 GLU B O 1
ATOM 6712 N N . LEU B 1 379 ? 138.876 89.925 29.820 1.00 15.67 379 LEU B N 1
ATOM 6713 C CA . LEU B 1 379 ? 138.156 89.243 30.892 1.00 12.85 379 LEU B CA 1
ATOM 6714 C C . LEU B 1 379 ? 137.319 88.010 30.551 1.00 18.54 379 LEU B C 1
ATOM 6715 O O . LEU B 1 379 ? 136.720 87.874 29.466 1.00 17.67 379 LEU B O 1
ATOM 6720 N N . PHE B 1 380 ? 137.266 87.098 31.516 1.00 13.83 380 PHE B N 1
ATOM 6721 C CA . PHE B 1 380 ? 136.443 85.899 31.383 1.00 15.35 380 PHE B CA 1
ATOM 6722 C C . PHE B 1 380 ? 135.069 86.297 31.870 1.00 16.01 380 PHE B C 1
ATOM 6723 O O . PHE B 1 380 ? 134.907 87.292 32.609 1.00 18.54 380 PHE B O 1
ATOM 6731 N N . LYS B 1 381 ? 134.078 85.547 31.425 1.00 16.40 381 LYS B N 1
ATOM 6732 C CA . LYS B 1 381 ? 132.707 85.805 31.784 1.00 13.92 381 LYS B CA 1
ATOM 6733 C C . LYS B 1 381 ? 132.530 86.010 33.290 1.00 18.40 381 LYS B C 1
ATOM 6734 O O . LYS B 1 381 ? 131.887 86.977 33.717 1.00 16.16 381 LYS B O 1
ATOM 6740 N N . ASP B 1 382 ? 133.153 85.151 34.095 1.00 15.73 382 ASP B N 1
ATOM 6741 C CA . ASP B 1 382 ? 133.023 85.273 35.536 1.00 18.54 382 ASP B CA 1
ATOM 6742 C C . ASP B 1 382 ? 133.583 86.592 36.091 1.00 19.75 382 ASP B C 1
ATOM 6743 O O . ASP B 1 382 ? 133.012 87.160 37.033 1.00 18.14 382 ASP B O 1
ATOM 6748 N N . GLU B 1 383 ? 134.652 87.104 35.478 1.00 18.52 383 GLU B N 1
ATOM 6749 C CA . GLU B 1 383 ? 135.249 88.377 35.899 1.00 15.00 383 GLU B CA 1
ATOM 6750 C C . GLU B 1 383 ? 134.302 89.533 35.539 1.00 13.98 383 GLU B C 1
ATOM 6751 O O . GLU B 1 383 ? 134.127 90.464 36.322 1.00 19.92 383 GLU B O 1
ATOM 6757 N N . VAL B 1 384 ? 133.657 89.443 34.377 1.00 14.98 384 VAL B N 1
ATOM 6758 C CA . VAL B 1 384 ? 132.689 90.455 33.935 1.00 15.75 384 VAL B CA 1
ATOM 6759 C C . VAL B 1 384 ? 131.532 90.559 34.957 1.00 18.39 384 VAL B C 1
ATOM 6760 O O . VAL B 1 384 ? 131.108 91.662 35.324 1.00 16.15 384 VAL B O 1
ATOM 6764 N N . ARG B 1 385 ? 131.064 89.420 35.472 1.00 16.44 385 ARG B N 1
ATOM 6765 C CA . ARG B 1 385 ? 129.984 89.442 36.461 1.00 12.40 385 ARG B CA 1
ATOM 6766 C C . ARG B 1 385 ? 130.416 90.150 37.738 1.00 12.11 385 ARG B C 1
ATOM 6767 O O . ARG B 1 385 ? 129.634 90.908 38.315 1.00 14.73 385 ARG B O 1
ATOM 6775 N N . LYS B 1 386 ? 131.649 89.882 38.170 1.00 6.12 386 LYS B N 1
ATOM 6776 C CA . LYS B 1 386 ? 132.240 90.495 39.355 1.00 10.43 386 LYS B CA 1
ATOM 6777 C C . LYS B 1 386 ? 132.417 92.014 39.230 1.00 12.10 386 LYS B C 1
ATOM 6778 O O . LYS B 1 386 ? 132.133 92.752 40.186 1.00 13.44 386 LYS B O 1
ATOM 6784 N N . ILE B 1 387 ? 132.914 92.499 38.091 1.00 9.93 387 ILE B N 1
ATOM 6785 C CA . ILE B 1 387 ? 133.045 93.947 37.972 1.00 13.33 387 ILE B CA 1
ATOM 6786 C C . ILE B 1 387 ? 131.655 94.555 37.792 1.00 13.32 387 ILE B C 1
ATOM 6787 O O . ILE B 1 387 ? 131.379 95.642 38.303 1.00 18.14 387 ILE B O 1
ATOM 6792 N N . GLY B 1 388 ? 130.748 93.787 37.198 1.00 9.00 388 GLY B N 1
ATOM 6793 C CA . GLY B 1 388 ? 129.381 94.257 37.011 1.00 11.06 388 GLY B CA 1
ATOM 6794 C C . GLY B 1 388 ? 128.731 94.628 38.326 1.00 12.19 388 GLY B C 1
ATOM 6795 O O . GLY B 1 388 ? 128.120 95.691 38.463 1.00 13.45 388 GLY B O 1
ATOM 6796 N N . LEU B 1 389 ? 128.913 93.759 39.313 1.00 14.77 389 LEU B N 1
ATOM 6797 C CA . LEU B 1 389 ? 128.379 93.945 40.657 1.00 11.66 389 LEU B CA 1
ATOM 6798 C C . LEU B 1 389 ? 128.982 95.185 41.293 1.00 15.27 389 LEU B C 1
ATOM 6799 O O . LEU B 1 389 ? 128.270 96.007 41.884 1.00 12.22 389 LEU B O 1
ATOM 6804 N N . GLU B 1 390 ? 130.307 95.282 41.217 1.00 14.52 390 GLU B N 1
ATOM 6805 C CA . GLU B 1 390 ? 131.017 96.423 41.761 1.00 16.78 390 GLU B CA 1
ATOM 6806 C C . GLU B 1 390 ? 130.538 97.715 41.124 1.00 14.00 390 GLU B C 1
ATOM 6807 O O . GLU B 1 390 ? 130.508 98.753 41.774 1.00 21.10 390 GLU B O 1
ATOM 6813 N N . LEU B 1 391 ? 130.079 97.637 39.880 1.00 13.31 391 LEU B N 1
ATOM 6814 C CA . LEU B 1 391 ? 129.589 98.815 39.174 1.00 13.47 391 LEU B CA 1
ATOM 6815 C C . LEU B 1 391 ? 128.153 99.164 39.537 1.00 14.51 391 LEU B C 1
ATOM 6816 O O . LEU B 1 391 ? 127.620 100.163 39.065 1.00 20.59 391 LEU B O 1
ATOM 6821 N N . GLY B 1 392 ? 127.538 98.341 40.378 1.00 16.52 392 GLY B N 1
ATOM 6822 C CA . GLY B 1 392 ? 126.174 98.589 40.810 1.00 11.91 392 GLY B CA 1
ATOM 6823 C C . GLY B 1 392 ? 125.075 97.873 40.048 1.00 14.79 392 GLY B C 1
ATOM 6824 O O . GLY B 1 392 ? 123.922 98.272 40.127 1.00 8.58 392 GLY B O 1
ATOM 6825 N N . LEU B 1 393 ? 125.396 96.816 39.307 1.00 12.61 393 LEU B N 1
ATOM 6826 C CA . LEU B 1 393 ? 124.328 96.148 38.563 1.00 13.60 393 LEU B CA 1
ATOM 6827 C C . LEU B 1 393 ? 123.669 95.117 39.439 1.00 10.47 393 LEU B C 1
ATOM 6828 O O . LEU B 1 393 ? 124.305 94.587 40.355 1.00 10.49 393 LEU B O 1
ATOM 6833 N N . PRO B 1 394 ? 122.382 94.817 39.182 1.00 13.00 394 PRO B N 1
ATOM 6834 C CA . PRO B 1 394 ? 121.666 93.825 39.993 1.00 11.38 394 PRO B CA 1
ATOM 6835 C C . PRO B 1 394 ? 122.268 92.425 39.876 1.00 13.77 394 PRO B C 1
ATOM 6836 O O . PRO B 1 394 ? 122.546 91.958 38.772 1.00 16.78 394 PRO B O 1
ATOM 6840 N N . TYR B 1 395 ? 122.396 91.737 41.005 1.00 15.55 395 TYR B N 1
ATOM 6841 C CA . TYR B 1 395 ? 122.922 90.368 41.027 1.00 15.44 395 TYR B CA 1
ATOM 6842 C C . TYR B 1 395 ? 122.164 89.460 40.054 1.00 14.21 395 TYR B C 1
ATOM 6843 O O . TYR B 1 395 ? 122.759 88.813 39.198 1.00 15.16 395 TYR B O 1
ATOM 6852 N N . ASP B 1 396 ? 120.846 89.434 40.177 1.00 17.07 396 ASP B N 1
ATOM 6853 C CA . ASP B 1 396 ? 120.016 88.582 39.337 1.00 13.01 396 ASP B CA 1
ATOM 6854 C C . ASP B 1 396 ? 120.181 88.711 37.838 1.00 16.77 396 ASP B C 1
ATOM 6855 O O . ASP B 1 396 ? 119.990 87.737 37.108 1.00 22.18 396 ASP B O 1
ATOM 6860 N N . MET B 1 397 ? 120.505 89.903 37.363 1.00 18.73 397 MET B N 1
ATOM 6861 C CA . MET B 1 397 ? 120.674 90.114 35.932 1.00 19.87 397 MET B CA 1
ATOM 6862 C C . MET B 1 397 ? 121.993 89.533 35.449 1.00 22.07 397 MET B C 1
ATOM 6863 O O . MET B 1 397 ? 122.046 88.910 34.393 1.00 27.58 397 MET B O 1
ATOM 6868 N N . LEU B 1 398 ? 123.031 89.682 36.268 1.00 20.02 398 LEU B N 1
ATOM 6869 C CA . LEU B 1 398 ? 124.378 89.224 35.956 1.00 19.83 398 LEU B CA 1
ATOM 6870 C C . LEU B 1 398 ? 124.577 87.725 36.033 1.00 22.40 398 LEU B C 1
ATOM 6871 O O . LEU B 1 398 ? 125.400 87.151 35.316 1.00 22.47 398 LEU B O 1
ATOM 6876 N N . TYR B 1 399 ? 123.887 87.106 36.975 1.00 26.11 399 TYR B N 1
ATOM 6877 C CA . TYR B 1 399 ? 123.991 85.674 37.152 1.00 30.79 399 TYR B CA 1
ATOM 6878 C C . TYR B 1 399 ? 122.807 84.928 36.570 1.00 36.03 399 TYR B C 1
ATOM 6879 O O . TYR B 1 399 ? 122.337 83.957 37.160 1.00 39.05 399 TYR B O 1
ATOM 6888 N N . ARG B 1 400 ? 122.295 85.395 35.435 1.00 37.29 400 ARG B N 1
ATOM 6889 C CA . ARG B 1 400 ? 121.174 84.704 34.823 1.00 38.48 400 ARG B CA 1
ATOM 6890 C C . ARG B 1 400 ? 121.603 83.956 33.578 1.00 41.86 400 ARG B C 1
ATOM 6891 O O . ARG B 1 400 ? 122.680 84.209 33.014 1.00 36.62 400 ARG B O 1
ATOM 6899 N N . HIS B 1 401 ? 120.773 82.991 33.191 1.00 42.08 401 HIS B N 1
ATOM 6900 C CA . HIS B 1 401 ? 121.043 82.157 32.029 1.00 44.56 401 HIS B CA 1
ATOM 6901 C C . HIS B 1 401 ? 121.036 82.964 30.739 1.00 43.54 401 HIS B C 1
ATOM 6902 O O . HIS B 1 401 ? 120.198 83.858 30.545 1.00 41.97 401 HIS B O 1
ATOM 6909 N N . PRO B 1 402 ? 121.971 82.646 29.832 1.00 44.43 402 PRO B N 1
ATOM 6910 C CA . PRO B 1 402 ? 122.126 83.309 28.535 1.00 44.97 402 PRO B CA 1
ATOM 6911 C C . PRO B 1 402 ? 120.858 83.297 27.689 1.00 44.14 402 PRO B C 1
ATOM 6912 O O . PRO B 1 402 ? 120.006 82.416 27.827 1.00 42.19 402 PRO B O 1
ATOM 6916 N N . PHE B 1 403 ? 120.728 84.299 26.833 1.00 43.81 403 PHE B N 1
ATOM 6917 C CA . PHE B 1 403 ? 119.567 84.420 25.963 1.00 42.46 403 PHE B CA 1
ATOM 6918 C C . PHE B 1 403 ? 120.131 84.560 24.551 1.00 42.71 403 PHE B C 1
ATOM 6919 O O . PHE B 1 403 ? 121.016 85.380 24.312 1.00 48.33 403 PHE B O 1
ATOM 6927 N N . PRO B 1 404 ? 119.647 83.751 23.598 1.00 44.95 404 PRO B N 1
ATOM 6928 C CA . PRO B 1 404 ? 120.182 83.868 22.239 1.00 41.17 404 PRO B CA 1
ATOM 6929 C C . PRO B 1 404 ? 120.020 85.244 21.587 1.00 42.70 404 PRO B C 1
ATOM 6930 O O . PRO B 1 404 ? 119.159 86.046 21.977 1.00 41.28 404 PRO B O 1
ATOM 6934 N N . GLY B 1 405 ? 120.873 85.503 20.599 1.00 43.51 405 GLY B N 1
ATOM 6935 C CA . GLY B 1 405 ? 120.828 86.749 19.846 1.00 46.51 405 GLY B CA 1
ATOM 6936 C C . GLY B 1 405 ? 119.500 86.916 19.123 1.00 44.31 405 GLY B C 1
ATOM 6937 O O . GLY B 1 405 ? 118.947 88.014 19.080 1.00 50.43 405 GLY B O 1
ATOM 6938 N N . PRO B 1 406 ? 119.026 85.876 18.426 1.00 41.74 406 PRO B N 1
ATOM 6939 C CA . PRO B 1 406 ? 117.737 86.001 17.735 1.00 37.56 406 PRO B CA 1
ATOM 6940 C C . PRO B 1 406 ? 116.570 85.981 18.720 1.00 35.03 406 PRO B C 1
ATOM 6941 O O . PRO B 1 406 ? 115.416 86.156 18.330 1.00 33.84 406 PRO B O 1
ATOM 6945 N N . GLY B 1 407 ? 116.875 85.720 19.989 1.00 33.06 407 GLY B N 1
ATOM 6946 C CA . GLY B 1 407 ? 115.858 85.695 21.023 1.00 34.99 407 GLY B CA 1
ATOM 6947 C C . GLY B 1 407 ? 114.713 84.736 20.764 1.00 37.61 407 GLY B C 1
ATOM 6948 O O . GLY B 1 407 ? 114.943 83.584 20.383 1.00 39.19 407 GLY B O 1
ATOM 6949 N N . LEU B 1 408 ? 113.478 85.206 20.949 1.00 36.58 408 LEU B N 1
ATOM 6950 C CA . LEU B 1 408 ? 112.307 84.363 20.735 1.00 36.99 408 LEU B CA 1
ATOM 6951 C C . LEU B 1 408 ? 112.160 83.991 19.271 1.00 38.94 408 LEU B C 1
ATOM 6952 O O . LEU B 1 408 ? 111.307 83.176 18.915 1.00 42.07 408 LEU B O 1
ATOM 6957 N N . GLY B 1 409 ? 113.018 84.557 18.431 1.00 39.76 409 GLY B N 1
ATOM 6958 C CA . GLY B 1 409 ? 112.973 84.267 17.012 1.00 43.45 409 GLY B CA 1
ATOM 6959 C C . GLY B 1 409 ? 113.208 82.797 16.719 1.00 42.75 409 GLY B C 1
ATOM 6960 O O . GLY B 1 409 ? 112.731 82.271 15.712 1.00 42.29 409 GLY B O 1
ATOM 6961 N N . VAL B 1 410 ? 113.932 82.131 17.608 1.00 40.84 410 VAL B N 1
ATOM 6962 C CA . VAL B 1 410 ? 114.219 80.716 17.433 1.00 46.40 410 VAL B CA 1
ATOM 6963 C C . VAL B 1 410 ? 113.518 79.871 18.494 1.00 49.66 410 VAL B C 1
ATOM 6964 O O . VAL B 1 410 ? 113.583 78.645 18.479 1.00 54.44 410 VAL B O 1
ATOM 6968 N N . ARG B 1 411 ? 112.838 80.539 19.417 1.00 49.05 411 ARG B N 1
ATOM 6969 C CA . ARG B 1 411 ? 112.101 79.846 20.463 1.00 46.78 411 ARG B CA 1
ATOM 6970 C C . ARG B 1 411 ? 110.715 79.573 19.893 1.00 43.81 411 ARG B C 1
ATOM 6971 O O . ARG B 1 411 ? 109.957 78.785 20.438 1.00 43.79 411 ARG B O 1
ATOM 6979 N N . VAL B 1 412 ? 110.379 80.279 18.820 1.00 43.00 412 VAL B N 1
ATOM 6980 C CA . VAL B 1 412 ? 109.103 80.098 18.144 1.00 46.00 412 VAL B CA 1
ATOM 6981 C C . VAL B 1 412 ? 109.387 79.257 16.913 1.00 47.79 412 VAL B C 1
ATOM 6982 O O . VAL B 1 412 ? 110.069 79.704 15.979 1.00 49.57 412 VAL B O 1
ATOM 6986 N N . LEU B 1 413 ? 108.905 78.021 16.934 1.00 49.06 413 LEU B N 1
ATOM 6987 C CA . LEU B 1 413 ? 109.125 77.120 15.816 1.00 48.98 413 LEU B CA 1
ATOM 6988 C C . LEU B 1 413 ? 108.320 77.598 14.618 1.00 48.80 413 LEU B C 1
ATOM 6989 O O . LEU B 1 413 ? 107.153 77.994 14.755 1.00 49.49 413 LEU B O 1
ATOM 6994 N N . GLY B 1 414 ? 108.972 77.621 13.458 1.00 48.52 414 GLY B N 1
ATOM 6995 C CA . GLY B 1 414 ? 108.316 78.057 12.238 1.00 47.34 414 GLY B CA 1
ATOM 6996 C C . GLY B 1 414 ? 108.292 79.563 12.062 1.00 45.91 414 GLY B C 1
ATOM 6997 O O . GLY B 1 414 ? 109.218 80.266 12.476 1.00 45.57 414 GLY B O 1
ATOM 6998 N N . GLU B 1 415 ? 107.242 80.053 11.415 1.00 47.82 415 GLU B N 1
ATOM 6999 C CA . GLU B 1 415 ? 107.065 81.478 11.162 1.00 47.18 415 GLU B CA 1
ATOM 7000 C C . GLU B 1 415 ? 106.743 82.162 12.479 1.00 47.39 415 GLU B C 1
ATOM 7001 O O . GLU B 1 415 ? 106.002 81.620 13.304 1.00 48.55 415 GLU B O 1
ATOM 7007 N N . VAL B 1 416 ? 107.314 83.348 12.671 1.00 47.12 416 VAL B N 1
ATOM 7008 C CA . VAL B 1 416 ? 107.138 84.139 13.890 1.00 42.24 416 VAL B CA 1
ATOM 7009 C C . VAL B 1 416 ? 106.058 85.214 13.749 1.00 42.56 416 VAL B C 1
ATOM 7010 O O . VAL B 1 416 ? 106.135 86.086 12.877 1.00 44.99 416 VAL B O 1
ATOM 7014 N N . LYS B 1 417 ? 105.050 85.142 14.605 1.00 38.93 417 LYS B N 1
ATOM 7015 C CA . LYS B 1 417 ? 103.982 86.132 14.623 1.00 41.23 417 LYS B CA 1
ATOM 7016 C C . LYS B 1 417 ? 103.984 86.729 16.029 1.00 40.70 417 LYS B C 1
ATOM 7017 O O . LYS B 1 417 ? 104.363 86.054 16.987 1.00 39.74 417 LYS B O 1
ATOM 7023 N N . LYS B 1 418 ? 103.548 87.976 16.158 1.00 40.04 418 LYS B N 1
ATOM 7024 C CA . LYS B 1 418 ? 103.505 88.643 17.455 1.00 45.11 418 LYS B CA 1
ATOM 7025 C C . LYS B 1 418 ? 102.720 87.840 18.498 1.00 48.12 418 LYS B C 1
ATOM 7026 O O . LYS B 1 418 ? 103.175 87.673 19.635 1.00 47.42 418 LYS B O 1
ATOM 7032 N N . GLU B 1 419 ? 101.552 87.343 18.087 1.00 48.56 419 GLU B N 1
ATOM 7033 C CA . GLU B 1 419 ? 100.665 86.548 18.937 1.00 48.82 419 GLU B CA 1
ATOM 7034 C C . GLU B 1 419 ? 101.431 85.451 19.662 1.00 48.05 419 GLU B C 1
ATOM 7035 O O . GLU B 1 419 ? 101.351 85.321 20.879 1.00 51.71 419 GLU B O 1
ATOM 7041 N N . TYR B 1 420 ? 102.219 84.698 18.905 1.00 43.94 420 TYR B N 1
ATOM 7042 C CA . TYR B 1 420 ? 102.999 83.607 19.452 1.00 40.87 420 TYR B CA 1
ATOM 7043 C C . TYR B 1 420 ? 104.021 84.082 20.468 1.00 42.46 420 TYR B C 1
ATOM 7044 O O . TYR B 1 420 ? 104.118 83.524 21.562 1.00 44.63 420 TYR B O 1
ATOM 7053 N N . CYS B 1 421 ? 104.783 85.113 20.112 1.00 43.26 421 CYS B N 1
ATOM 7054 C CA . CYS B 1 421 ? 105.800 85.660 21.008 1.00 41.05 421 CYS B CA 1
ATOM 7055 C C . CYS B 1 421 ? 105.191 86.142 22.320 1.00 39.61 421 CYS B C 1
ATOM 7056 O O . CYS B 1 421 ? 105.781 85.943 23.381 1.00 39.08 421 CYS B O 1
ATOM 7059 N N . ASP B 1 422 ? 104.021 86.776 22.251 1.00 40.81 422 ASP B N 1
ATOM 7060 C CA . ASP B 1 422 ? 103.356 87.276 23.450 1.00 46.92 422 ASP B CA 1
ATOM 7061 C C . ASP B 1 422 ? 102.967 86.119 24.358 1.00 47.68 422 ASP B C 1
ATOM 7062 O O . ASP B 1 422 ? 103.155 86.186 25.571 1.00 51.83 422 ASP B O 1
ATOM 7067 N N . LEU B 1 423 ? 102.467 85.042 23.757 1.00 48.15 423 LEU B N 1
ATOM 7068 C CA . LEU B 1 423 ? 102.063 83.846 24.491 1.00 43.73 423 LEU B CA 1
ATOM 7069 C C . LEU B 1 423 ? 103.277 83.207 25.122 1.00 41.19 423 LEU B C 1
ATOM 7070 O O . LEU B 1 423 ? 103.249 82.805 26.285 1.00 42.30 423 LEU B O 1
ATOM 7075 N N . LEU B 1 424 ? 104.350 83.134 24.347 1.00 39.37 424 LEU B N 1
ATOM 7076 C CA . LEU B 1 424 ? 105.589 82.521 24.799 1.00 40.60 424 LEU B CA 1
ATOM 7077 C C . LEU B 1 424 ? 106.222 83.208 26.006 1.00 43.02 424 LEU B C 1
ATOM 7078 O O . LEU B 1 424 ? 106.514 82.546 27.008 1.00 43.22 424 LEU B O 1
ATOM 7083 N N . ARG B 1 425 ? 106.396 84.528 25.939 1.00 43.72 425 ARG B N 1
ATOM 7084 C CA . ARG B 1 425 ? 107.007 85.257 27.054 1.00 44.30 425 ARG B CA 1
ATOM 7085 C C . ARG B 1 425 ? 106.195 85.156 28.343 1.00 41.13 425 ARG B C 1
ATOM 7086 O O . ARG B 1 425 ? 106.758 85.150 29.432 1.00 40.61 425 ARG B O 1
ATOM 7094 N N . ARG B 1 426 ? 104.877 85.069 28.224 1.00 42.10 426 ARG B N 1
ATOM 7095 C CA . ARG B 1 426 ? 104.048 84.923 29.410 1.00 44.46 426 ARG B CA 1
ATOM 7096 C C . ARG B 1 426 ? 104.364 83.564 30.033 1.00 44.39 426 ARG B C 1
ATOM 7097 O O . ARG B 1 426 ? 104.668 83.462 31.226 1.00 44.61 426 ARG B O 1
ATOM 7105 N N . ALA B 1 427 ? 104.336 82.526 29.205 1.00 46.25 427 ALA B N 1
ATOM 7106 C CA . ALA B 1 427 ? 104.616 81.176 29.668 1.00 46.27 427 ALA B CA 1
ATOM 7107 C C . ALA B 1 427 ? 106.032 81.018 30.227 1.00 45.40 427 ALA B C 1
ATOM 7108 O O . ALA B 1 427 ? 106.216 80.417 31.282 1.00 43.17 427 ALA B O 1
ATOM 7110 N N . ASP B 1 428 ? 107.029 81.565 29.539 1.00 45.73 428 ASP B N 1
ATOM 7111 C CA . ASP B 1 428 ? 108.421 81.459 29.993 1.00 46.98 428 ASP B CA 1
ATOM 7112 C C . ASP B 1 428 ? 108.639 82.226 31.304 1.00 46.69 428 ASP B C 1
ATOM 7113 O O . ASP B 1 428 ? 109.470 81.841 32.143 1.00 46.55 428 ASP B O 1
ATOM 7118 N N . ALA B 1 429 ? 107.857 83.281 31.506 1.00 45.80 429 ALA B N 1
ATOM 7119 C CA . ALA B 1 429 ? 107.961 84.070 32.726 1.00 46.21 429 ALA B CA 1
ATOM 7120 C C . ALA B 1 429 ? 107.541 83.179 33.895 1.00 45.85 429 ALA B C 1
ATOM 7121 O O . ALA B 1 429 ? 108.270 83.047 34.886 1.00 47.42 429 ALA B O 1
ATOM 7123 N N . ILE B 1 430 ? 106.390 82.526 33.747 1.00 44.58 430 ILE B N 1
ATOM 7124 C CA . ILE B 1 430 ? 105.878 81.620 34.768 1.00 41.30 430 ILE B CA 1
ATOM 7125 C C . ILE B 1 430 ? 106.890 80.507 35.055 1.00 40.17 430 ILE B C 1
ATOM 7126 O O . ILE B 1 430 ? 107.189 80.217 36.212 1.00 39.07 430 ILE B O 1
ATOM 7131 N N . PHE B 1 431 ? 107.463 79.927 34.003 1.00 41.47 431 PHE B N 1
ATOM 7132 C CA . PHE B 1 431 ? 108.452 78.858 34.164 1.00 40.26 431 PHE B CA 1
ATOM 7133 C C . PHE B 1 431 ? 109.605 79.350 35.026 1.00 39.53 431 PHE B C 1
ATOM 7134 O O . PHE B 1 431 ? 109.920 78.743 36.044 1.00 41.39 431 PHE B O 1
ATOM 7142 N N . ILE B 1 432 ? 110.203 80.473 34.640 1.00 44.21 432 ILE B N 1
ATOM 7143 C CA . ILE B 1 432 ? 111.334 81.030 35.382 1.00 44.00 432 ILE B CA 1
ATOM 7144 C C . ILE B 1 432 ? 110.981 81.438 36.812 1.00 42.10 432 ILE B C 1
ATOM 7145 O O . ILE B 1 432 ? 111.752 81.190 37.744 1.00 36.28 432 ILE B O 1
ATOM 7150 N N . GLU B 1 433 ? 109.813 82.043 36.988 1.00 46.95 433 GLU B N 1
ATOM 7151 C CA . GLU B 1 433 ? 109.369 82.463 38.315 1.00 53.02 433 GLU B CA 1
ATOM 7152 C C . GLU B 1 433 ? 109.408 81.258 39.265 1.00 54.04 433 GLU B C 1
ATOM 7153 O O . GLU B 1 433 ? 110.074 81.289 40.306 1.00 56.91 433 GLU B O 1
ATOM 7159 N N . GLU B 1 434 ? 108.758 80.173 38.853 1.00 54.36 434 GLU B N 1
ATOM 7160 C CA . GLU B 1 434 ? 108.688 78.951 39.647 1.00 50.87 434 GLU B CA 1
ATOM 7161 C C . GLU B 1 434 ? 110.038 78.256 39.840 1.00 48.29 434 GLU B C 1
ATOM 7162 O O . GLU B 1 434 ? 110.264 77.617 40.866 1.00 49.72 434 GLU B O 1
ATOM 7168 N N . LEU B 1 435 ? 110.941 78.385 38.873 1.00 48.16 435 LEU B N 1
ATOM 7169 C CA . LEU B 1 435 ? 112.269 77.781 38.987 1.00 48.89 435 LEU B CA 1
ATOM 7170 C C . LEU B 1 435 ? 113.073 78.462 40.093 1.00 51.03 435 LEU B C 1
ATOM 7171 O O . LEU B 1 435 ? 113.763 77.796 40.874 1.00 48.98 435 LEU B O 1
ATOM 7176 N N . ARG B 1 436 ? 113.051 79.793 40.106 1.00 54.32 436 ARG B N 1
ATOM 7177 C CA . ARG B 1 436 ? 113.773 80.539 41.132 1.00 56.74 436 ARG B CA 1
ATOM 7178 C C . ARG B 1 436 ? 113.078 80.346 42.476 1.00 57.40 436 ARG B C 1
ATOM 7179 O O . ARG B 1 436 ? 113.734 80.138 43.504 1.00 58.84 436 ARG B O 1
ATOM 7187 N N . LYS B 1 437 ? 111.749 80.363 42.454 1.00 55.02 437 LYS B N 1
ATOM 7188 C CA . LYS B 1 437 ? 110.970 80.206 43.669 1.00 55.64 437 LYS B CA 1
ATOM 7189 C C . LYS B 1 437 ? 111.169 78.831 44.292 1.00 58.41 437 LYS B C 1
ATOM 7190 O O . LYS B 1 437 ? 111.110 78.685 45.512 1.00 63.40 437 LYS B O 1
ATOM 7196 N N . ALA B 1 438 ? 111.439 77.828 43.463 1.00 57.76 438 ALA B N 1
ATOM 7197 C CA . ALA B 1 438 ? 111.644 76.473 43.962 1.00 58.94 438 ALA B CA 1
ATOM 7198 C C . ALA B 1 438 ? 113.120 76.164 44.236 1.00 60.86 438 ALA B C 1
ATOM 7199 O O . ALA B 1 438 ? 113.514 74.994 44.304 1.00 59.71 438 ALA B O 1
ATOM 7201 N N . ASP B 1 439 ? 113.929 77.214 44.381 1.00 61.96 439 ASP B N 1
ATOM 7202 C CA . ASP B 1 439 ? 115.362 77.077 44.643 1.00 63.89 439 ASP B CA 1
ATOM 7203 C C . ASP B 1 439 ? 115.994 76.131 43.613 1.00 62.77 439 ASP B C 1
ATOM 7204 O O . ASP B 1 439 ? 116.907 75.359 43.920 1.00 59.88 439 ASP B O 1
ATOM 7209 N N . LEU B 1 440 ? 115.505 76.218 42.377 1.00 63.84 440 LEU B N 1
ATOM 7210 C CA . LEU B 1 440 ? 115.982 75.370 41.285 1.00 61.98 440 LEU B CA 1
ATOM 7211 C C . LEU B 1 440 ? 116.665 76.114 40.137 1.00 61.26 440 LEU B C 1
ATOM 7212 O O . LEU B 1 440 ? 117.380 75.498 39.345 1.00 62.28 440 LEU B O 1
ATOM 7217 N N . TYR B 1 441 ? 116.471 77.428 40.053 1.00 58.65 441 TYR B N 1
ATOM 7218 C CA . TYR B 1 441 ? 117.074 78.223 38.979 1.00 58.76 441 TYR B CA 1
ATOM 7219 C C . TYR B 1 441 ? 118.594 78.042 38.845 1.00 61.26 441 TYR B C 1
ATOM 7220 O O . TYR B 1 441 ? 119.127 77.971 37.730 1.00 57.94 441 TYR B O 1
ATOM 7229 N N . ASP B 1 442 ? 119.279 77.994 39.983 1.00 66.10 442 ASP B N 1
ATOM 7230 C CA . ASP B 1 442 ? 120.729 77.831 40.018 1.00 71.54 442 ASP B CA 1
ATOM 7231 C C . ASP B 1 442 ? 121.129 76.378 39.790 1.00 70.97 442 ASP B C 1
ATOM 7232 O O . ASP B 1 442 ? 122.314 76.067 39.681 1.00 71.40 442 ASP B O 1
ATOM 7237 N N . LYS B 1 443 ? 120.140 75.488 39.753 1.00 70.60 443 LYS B N 1
ATOM 7238 C CA . LYS B 1 443 ? 120.388 74.059 39.569 1.00 69.45 443 LYS B CA 1
ATOM 7239 C C . LYS B 1 443 ? 120.556 73.652 38.102 1.00 70.14 443 LYS B C 1
ATOM 7240 O O . LYS B 1 443 ? 121.224 72.657 37.807 1.00 70.44 443 LYS B O 1
ATOM 7246 N N . VAL B 1 444 ? 119.946 74.413 37.194 1.00 68.39 444 VAL B N 1
ATOM 7247 C CA . VAL B 1 444 ? 120.020 74.128 35.759 1.00 65.52 444 VAL B CA 1
ATOM 7248 C C . VAL B 1 444 ? 120.983 75.042 34.999 1.00 64.41 444 VAL B C 1
ATOM 7249 O O . VAL B 1 444 ? 121.100 76.230 35.315 1.00 65.42 444 VAL B O 1
ATOM 7253 N N . SER B 1 445 ? 121.644 74.490 33.981 1.00 62.01 445 SER B N 1
ATOM 7254 C CA . SER B 1 445 ? 122.580 75.254 33.153 1.00 60.06 445 SER B CA 1
ATOM 7255 C C . SER B 1 445 ? 121.815 76.240 32.273 1.00 59.76 445 SER B C 1
ATOM 7256 O O . SER B 1 445 ? 122.234 77.390 32.081 1.00 60.30 445 SER B O 1
ATOM 7259 N N . GLN B 1 446 ? 120.677 75.790 31.757 1.00 58.27 446 GLN B N 1
ATOM 7260 C CA . GLN B 1 446 ? 119.850 76.622 30.905 1.00 55.37 446 GLN B CA 1
ATOM 7261 C C . GLN B 1 446 ? 118.415 76.128 30.986 1.00 52.76 446 GLN B C 1
ATOM 7262 O O . GLN B 1 446 ? 118.179 74.940 31.188 1.00 51.56 446 GLN B O 1
ATOM 7268 N N . ALA B 1 447 ? 117.459 77.040 30.858 1.00 51.12 447 ALA B N 1
ATOM 7269 C CA . ALA B 1 447 ? 116.054 76.674 30.946 1.00 50.21 447 ALA B CA 1
ATOM 7270 C C . ALA B 1 447 ? 115.158 77.644 30.194 1.00 50.50 447 ALA B C 1
ATOM 7271 O O . ALA B 1 447 ? 115.099 78.835 30.521 1.00 53.29 447 ALA B O 1
ATOM 7273 N N . PHE B 1 448 ? 114.443 77.131 29.202 1.00 46.67 448 PHE B N 1
ATOM 7274 C CA . PHE B 1 448 ? 113.547 77.963 28.422 1.00 43.64 448 PHE B CA 1
ATOM 7275 C C . PHE B 1 448 ? 112.259 77.274 28.011 1.00 44.38 448 PHE B C 1
ATOM 7276 O O . PHE B 1 448 ? 112.034 76.106 28.318 1.00 47.10 448 PHE B O 1
ATOM 7284 N N . THR B 1 449 ? 111.403 78.022 27.337 1.00 44.39 449 THR B N 1
ATOM 7285 C CA . THR B 1 449 ? 110.141 77.509 26.858 1.00 45.32 449 THR B CA 1
ATOM 7286 C C . THR B 1 449 ? 110.138 77.684 25.345 1.00 47.45 449 THR B C 1
ATOM 7287 O O . THR B 1 449 ? 110.597 78.705 24.830 1.00 49.58 449 THR B O 1
ATOM 7291 N N . VAL B 1 450 ? 109.706 76.643 24.640 1.00 48.21 450 VAL B N 1
ATOM 7292 C CA . VAL B 1 450 ? 109.633 76.651 23.181 1.00 42.63 450 VAL B CA 1
ATOM 7293 C C . VAL B 1 450 ? 108.146 76.647 22.837 1.00 42.10 450 VAL B C 1
ATOM 7294 O O . VAL B 1 450 ? 107.342 76.011 23.525 1.00 44.11 450 VAL B O 1
ATOM 7298 N N . PHE B 1 451 ? 107.762 77.399 21.820 1.00 37.19 451 PHE B N 1
ATOM 7299 C CA . PHE B 1 451 ? 106.367 77.450 21.430 1.00 36.27 451 PHE B CA 1
ATOM 7300 C C . PHE B 1 451 ? 106.142 76.504 20.252 1.00 38.56 451 PHE B C 1
ATOM 7301 O O . PHE B 1 451 ? 106.863 76.558 19.260 1.00 36.89 451 PHE B O 1
ATOM 7309 N N . LEU B 1 452 ? 105.149 75.630 20.362 1.00 40.70 452 LEU B N 1
ATOM 7310 C CA . LEU B 1 452 ? 104.856 74.681 19.295 1.00 41.21 452 LEU B CA 1
ATOM 7311 C C . LEU B 1 452 ? 103.663 75.143 18.482 1.00 44.25 452 LEU B C 1
ATOM 7312 O O . LEU B 1 452 ? 102.557 75.291 19.008 1.00 42.55 452 LEU B O 1
ATOM 7317 N N . PRO B 1 453 ? 103.878 75.393 17.180 1.00 47.41 453 PRO B N 1
ATOM 7318 C CA . PRO B 1 453 ? 102.812 75.841 16.285 1.00 50.53 453 PRO B CA 1
ATOM 7319 C C . PRO B 1 453 ? 101.746 74.772 15.982 1.00 54.33 453 PRO B C 1
ATOM 7320 O O . PRO B 1 453 ? 101.325 74.616 14.837 1.00 58.26 453 PRO B O 1
ATOM 7324 N N . VAL B 1 454 ? 101.294 74.052 17.006 1.00 55.28 454 VAL B N 1
ATOM 7325 C CA . VAL B 1 454 ? 100.273 73.019 16.841 1.00 58.39 454 VAL B CA 1
ATOM 7326 C C . VAL B 1 454 ? 99.163 73.226 17.863 1.00 57.55 454 VAL B C 1
ATOM 7327 O O . VAL B 1 454 ? 99.391 73.804 18.927 1.00 59.17 454 VAL B O 1
ATOM 7331 N N . ARG B 1 455 ? 97.966 72.752 17.540 1.00 58.34 455 ARG B N 1
ATOM 7332 C CA . ARG B 1 455 ? 96.815 72.897 18.424 1.00 61.36 455 ARG B CA 1
ATOM 7333 C C . ARG B 1 455 ? 96.347 71.569 19.021 1.00 62.23 455 ARG B C 1
ATOM 7334 O O . ARG B 1 455 ? 96.381 70.535 18.351 1.00 63.31 455 ARG B O 1
ATOM 7342 N N . SER B 1 456 ? 95.908 71.607 20.278 1.00 63.26 456 SER B N 1
ATOM 7343 C CA . SER B 1 456 ? 95.386 70.424 20.954 1.00 64.80 456 SER B CA 1
ATOM 7344 C C . SER B 1 456 ? 94.203 70.888 21.806 1.00 68.37 456 SER B C 1
ATOM 7345 O O . SER B 1 456 ? 93.997 72.090 21.960 1.00 67.91 456 SER B O 1
ATOM 7348 N N . VAL B 1 457 ? 93.411 69.956 22.334 1.00 74.21 457 VAL B N 1
ATOM 7349 C CA . VAL B 1 457 ? 92.243 70.318 23.146 1.00 80.17 457 VAL B CA 1
ATOM 7350 C C . VAL B 1 457 ? 92.583 71.236 24.325 1.00 87.01 457 VAL B C 1
ATOM 7351 O O . VAL B 1 457 ? 93.405 70.897 25.174 1.00 87.59 457 VAL B O 1
ATOM 7355 N N . GLY B 1 458 ? 91.897 72.377 24.373 1.00 93.40 458 GLY B N 1
ATOM 7356 C CA . GLY B 1 458 ? 92.114 73.397 25.387 1.00 100.72 458 GLY B CA 1
ATOM 7357 C C . GLY B 1 458 ? 91.197 73.515 26.594 1.00 105.50 458 GLY B C 1
ATOM 7358 O O . GLY B 1 458 ? 90.341 72.658 26.850 1.00 106.90 458 GLY B O 1
ATOM 7359 N N . VAL B 1 459 ? 91.363 74.636 27.301 1.00 108.90 459 VAL B N 1
ATOM 7360 C CA . VAL B 1 459 ? 90.635 74.956 28.535 1.00 112.02 459 VAL B CA 1
ATOM 7361 C C . VAL B 1 459 ? 89.215 75.504 28.356 1.00 114.87 459 VAL B C 1
ATOM 7362 O O . VAL B 1 459 ? 88.918 76.221 27.397 1.00 116.55 459 VAL B O 1
ATOM 7366 N N . MET B 1 460 ? 88.378 75.246 29.357 1.00 117.10 460 MET B N 1
ATOM 7367 C CA . MET B 1 460 ? 86.981 75.680 29.370 1.00 119.98 460 MET B CA 1
ATOM 7368 C C . MET B 1 460 ? 86.739 77.174 29.624 1.00 120.41 460 MET B C 1
ATOM 7369 O O . MET B 1 460 ? 85.592 77.620 29.629 1.00 121.26 460 MET B O 1
ATOM 7374 N N . GLY B 1 461 ? 87.800 77.947 29.828 1.00 120.29 461 GLY B N 1
ATOM 7375 C CA . GLY B 1 461 ? 87.620 79.365 30.094 1.00 120.08 461 GLY B CA 1
ATOM 7376 C C . GLY B 1 461 ? 87.912 80.268 28.913 1.00 119.49 461 GLY B C 1
ATOM 7377 O O . GLY B 1 461 ? 87.237 81.275 28.698 1.00 119.14 461 GLY B O 1
ATOM 7378 N N . ASP B 1 462 ? 88.911 79.886 28.132 1.00 118.73 462 ASP B N 1
ATOM 7379 C CA . ASP B 1 462 ? 89.338 80.649 26.969 1.00 118.30 462 ASP B CA 1
ATOM 7380 C C . ASP B 1 462 ? 88.271 80.678 25.887 1.00 117.87 462 ASP B C 1
ATOM 7381 O O . ASP B 1 462 ? 88.282 81.544 25.009 1.00 117.60 462 ASP B O 1
ATOM 7386 N N . GLY B 1 463 ? 87.356 79.714 25.948 1.00 117.05 463 GLY B N 1
ATOM 7387 C CA . GLY B 1 463 ? 86.299 79.623 24.957 1.00 115.38 463 GLY B CA 1
ATOM 7388 C C . GLY B 1 463 ? 86.870 79.033 23.680 1.00 114.17 463 GLY B C 1
ATOM 7389 O O . GLY B 1 463 ? 86.191 78.948 22.652 1.00 114.82 463 GLY B O 1
ATOM 7390 N N . ARG B 1 464 ? 88.134 78.625 23.750 1.00 111.84 464 ARG B N 1
ATOM 7391 C CA . ARG B 1 464 ? 88.824 78.045 22.614 1.00 108.75 464 ARG B CA 1
ATOM 7392 C C . ARG B 1 464 ? 88.831 76.532 22.744 1.00 104.89 464 ARG B C 1
ATOM 7393 O O . ARG B 1 464 ? 89.265 75.985 23.760 1.00 104.29 464 ARG B O 1
ATOM 7401 N N . LYS B 1 465 ? 88.308 75.859 21.727 1.00 99.32 465 LYS B N 1
ATOM 7402 C CA . LYS B 1 465 ? 88.288 74.405 21.725 1.00 93.05 465 LYS B CA 1
ATOM 7403 C C . LYS B 1 465 ? 89.729 73.921 21.685 1.00 86.87 465 LYS B C 1
ATOM 7404 O O . LYS B 1 465 ? 90.139 73.109 22.506 1.00 84.97 465 LYS B O 1
ATOM 7410 N N . TYR B 1 466 ? 90.496 74.446 20.737 1.00 80.18 466 TYR B N 1
ATOM 7411 C CA . TYR B 1 466 ? 91.889 74.058 20.576 1.00 74.80 466 TYR B CA 1
ATOM 7412 C C . TYR B 1 466 ? 92.801 75.257 20.759 1.00 69.49 466 TYR B C 1
ATOM 7413 O O . TYR B 1 466 ? 92.545 76.326 20.201 1.00 70.39 466 TYR B O 1
ATOM 7422 N N . ASP B 1 467 ? 93.870 75.056 21.525 1.00 63.35 467 ASP B N 1
ATOM 7423 C CA . ASP B 1 467 ? 94.855 76.094 21.807 1.00 56.53 467 ASP B CA 1
ATOM 7424 C C . ASP B 1 467 ? 96.237 75.629 21.406 1.00 51.80 467 ASP B C 1
ATOM 7425 O O . ASP B 1 467 ? 96.428 74.486 20.984 1.00 50.04 467 ASP B O 1
ATOM 7430 N N . TRP B 1 468 ? 97.208 76.512 21.594 1.00 47.19 468 TRP B N 1
ATOM 7431 C CA . TRP B 1 468 ? 98.588 76.224 21.262 1.00 42.58 468 TRP B CA 1
ATOM 7432 C C . TRP B 1 468 ? 99.272 75.425 22.357 1.00 41.32 468 TRP B C 1
ATOM 7433 O O . TRP B 1 468 ? 98.755 75.298 23.478 1.00 36.39 468 TRP B O 1
ATOM 7444 N N . VAL B 1 469 ? 100.447 74.905 22.026 1.00 41.84 469 VAL B N 1
ATOM 7445 C CA . VAL B 1 469 ? 101.223 74.064 22.931 1.00 41.39 469 VAL B CA 1
ATOM 7446 C C . VAL B 1 469 ? 102.633 74.615 23.123 1.00 41.45 469 VAL B C 1
ATOM 7447 O O . VAL B 1 469 ? 103.198 75.226 22.214 1.00 45.03 469 VAL B O 1
ATOM 7451 N N . VAL B 1 470 ? 103.203 74.387 24.299 1.00 39.74 470 VAL B N 1
ATOM 7452 C CA . VAL B 1 470 ? 104.560 74.830 24.589 1.00 39.47 470 VAL B CA 1
ATOM 7453 C C . VAL B 1 470 ? 105.342 73.679 25.216 1.00 41.70 470 VAL B C 1
ATOM 7454 O O . VAL B 1 470 ? 104.757 72.727 25.738 1.00 42.91 470 VAL B O 1
ATOM 7458 N N . SER B 1 471 ? 106.664 73.774 25.177 1.00 44.60 471 SER B N 1
ATOM 7459 C CA . SER B 1 471 ? 107.529 72.746 25.732 1.00 44.24 471 SER B CA 1
ATOM 7460 C C . SER B 1 471 ? 108.580 73.391 26.614 1.00 45.73 471 SER B C 1
ATOM 7461 O O . SER B 1 471 ? 109.159 74.411 26.245 1.00 48.14 471 SER B O 1
ATOM 7464 N N . LEU B 1 472 ? 108.801 72.818 27.792 1.00 46.86 472 LEU B N 1
ATOM 7465 C CA . LEU B 1 472 ? 109.813 73.339 28.700 1.00 45.27 472 LEU B CA 1
ATOM 7466 C C . LEU B 1 472 ? 111.109 72.656 28.318 1.00 46.69 472 LEU B C 1
ATOM 7467 O O . LEU B 1 472 ? 111.104 71.526 27.818 1.00 46.03 472 LEU B O 1
ATOM 7472 N N . ARG B 1 473 ? 112.221 73.317 28.600 1.00 47.21 473 ARG B N 1
ATOM 7473 C CA . ARG B 1 473 ? 113.515 72.777 28.252 1.00 49.60 473 ARG B CA 1
ATOM 7474 C C . ARG B 1 473 ? 114.534 73.188 29.297 1.00 49.24 473 ARG B C 1
ATOM 7475 O O . ARG B 1 473 ? 114.873 74.363 29.417 1.00 49.12 473 ARG B O 1
ATOM 7483 N N . ALA B 1 474 ? 114.972 72.215 30.087 1.00 50.05 474 ALA B N 1
ATOM 7484 C CA . ALA B 1 474 ? 115.965 72.448 31.126 1.00 50.32 474 ALA B CA 1
ATOM 7485 C C . ALA B 1 474 ? 117.106 71.483 30.857 1.00 50.03 474 ALA B C 1
ATOM 7486 O O . ALA B 1 474 ? 116.879 70.293 30.641 1.00 48.98 474 ALA B O 1
ATOM 7488 N N . VAL B 1 475 ? 118.329 72.003 30.851 1.00 52.20 475 VAL B N 1
ATOM 7489 C CA . VAL B 1 475 ? 119.511 71.194 30.588 1.00 51.54 475 VAL B CA 1
ATOM 7490 C C . VAL B 1 475 ? 120.550 71.299 31.692 1.00 55.31 475 VAL B C 1
ATOM 7491 O O . VAL B 1 475 ? 120.490 72.174 32.564 1.00 54.94 475 VAL B O 1
ATOM 7495 N N . GLU B 1 476 ? 121.511 70.393 31.617 1.00 60.12 476 GLU B N 1
ATOM 7496 C CA . GLU B 1 476 ? 122.624 70.318 32.540 1.00 66.05 476 GLU B CA 1
ATOM 7497 C C . GLU B 1 476 ? 123.794 69.988 31.626 1.00 68.05 476 GLU B C 1
ATOM 7498 O O . GLU B 1 476 ? 124.066 68.823 31.337 1.00 68.45 476 GLU B O 1
ATOM 7504 N N . THR B 1 477 ? 124.382 71.031 31.054 1.00 71.54 477 THR B N 1
ATOM 7505 C CA . THR B 1 477 ? 125.509 70.892 30.142 1.00 76.58 477 THR B CA 1
ATOM 7506 C C . THR B 1 477 ? 126.716 70.327 30.879 1.00 80.98 477 THR B C 1
ATOM 7507 O O . THR B 1 477 ? 127.502 71.072 31.460 1.00 82.75 477 THR B O 1
ATOM 7511 N N . ILE B 1 478 ? 126.836 69.003 30.873 1.00 84.92 478 ILE B N 1
ATOM 7512 C CA . ILE B 1 478 ? 127.936 68.324 31.548 1.00 89.42 478 ILE B CA 1
ATOM 7513 C C . ILE B 1 478 ? 129.255 68.656 30.866 1.00 91.63 478 ILE B C 1
ATOM 7514 O O . ILE B 1 478 ? 130.242 68.985 31.523 1.00 94.28 478 ILE B O 1
ATOM 7519 N N . ASP B 1 479 ? 129.263 68.546 29.544 1.00 92.77 479 ASP B N 1
ATOM 7520 C CA . ASP B 1 479 ? 130.442 68.828 28.744 1.00 93.36 479 ASP B CA 1
ATOM 7521 C C . ASP B 1 479 ? 130.071 69.933 27.765 1.00 95.54 479 ASP B C 1
ATOM 7522 O O . ASP B 1 479 ? 128.888 70.178 27.530 1.00 96.23 479 ASP B O 1
ATOM 7527 N N . PHE B 1 480 ? 131.074 70.579 27.179 1.00 97.76 480 PHE B N 1
ATOM 7528 C CA . PHE B 1 480 ? 130.849 71.668 26.228 1.00 99.46 480 PHE B CA 1
ATOM 7529 C C . PHE B 1 480 ? 130.109 71.228 24.959 1.00 99.00 480 PHE B C 1
ATOM 7530 O O . PHE B 1 480 ? 129.628 72.060 24.187 1.00 98.08 480 PHE B O 1
ATOM 7538 N N . MET B 1 481 ? 130.025 69.920 24.750 1.00 98.40 481 MET B N 1
ATOM 7539 C CA . MET B 1 481 ? 129.356 69.356 23.584 1.00 97.33 481 MET B CA 1
ATOM 7540 C C . MET B 1 481 ? 128.275 68.349 24.010 1.00 93.88 481 MET B C 1
ATOM 7541 O O . MET B 1 481 ? 127.440 67.935 23.199 1.00 92.62 481 MET B O 1
ATOM 7546 N N . THR B 1 482 ? 128.249 68.024 25.299 1.00 89.81 482 THR B N 1
ATOM 7547 C CA . THR B 1 482 ? 127.300 67.059 25.834 1.00 84.25 482 THR B CA 1
ATOM 7548 C C . THR B 1 482 ? 126.416 67.572 26.982 1.00 82.71 482 THR B C 1
ATOM 7549 O O . THR B 1 482 ? 126.869 67.708 28.128 1.00 82.62 482 THR B O 1
ATOM 7553 N N . ALA B 1 483 ? 125.149 67.840 26.668 1.00 78.57 483 ALA B N 1
ATOM 7554 C CA . ALA B 1 483 ? 124.178 68.320 27.649 1.00 73.00 483 ALA B CA 1
ATOM 7555 C C . ALA B 1 483 ? 123.284 67.166 28.110 1.00 71.30 483 ALA B C 1
ATOM 7556 O O . ALA B 1 483 ? 123.128 66.171 27.398 1.00 70.94 483 ALA B O 1
ATOM 7558 N N . HIS B 1 484 ? 122.723 67.288 29.310 1.00 67.81 484 HIS B N 1
ATOM 7559 C CA . HIS B 1 484 ? 121.839 66.266 29.872 1.00 65.34 484 HIS B CA 1
ATOM 7560 C C . HIS B 1 484 ? 120.459 66.860 30.103 1.00 63.89 484 HIS B C 1
ATOM 7561 O O . HIS B 1 484 ? 120.355 68.027 30.460 1.00 65.19 484 HIS B O 1
ATOM 7568 N N . TRP B 1 485 ? 119.399 66.089 29.869 1.00 62.42 485 TRP B N 1
ATOM 7569 C CA . TRP B 1 485 ? 118.059 66.622 30.103 1.00 59.46 485 TRP B CA 1
ATOM 7570 C C . TRP B 1 485 ? 117.808 66.587 31.608 1.00 56.54 485 TRP B C 1
ATOM 7571 O O . TRP B 1 485 ? 118.003 65.557 32.265 1.00 59.51 485 TRP B O 1
ATOM 7582 N N . ALA B 1 486 ? 117.464 67.743 32.157 1.00 53.74 486 ALA B N 1
ATOM 7583 C CA . ALA B 1 486 ? 117.229 67.880 33.587 1.00 51.29 486 ALA B CA 1
ATOM 7584 C C . ALA B 1 486 ? 116.100 67.024 34.144 1.00 49.90 486 ALA B C 1
ATOM 7585 O O . ALA B 1 486 ? 114.954 67.099 33.700 1.00 48.42 486 ALA B O 1
ATOM 7587 N N . HIS B 1 487 ? 116.428 66.216 35.142 1.00 49.35 487 HIS B N 1
ATOM 7588 C CA . HIS B 1 487 ? 115.429 65.375 35.788 1.00 49.05 487 HIS B CA 1
ATOM 7589 C C . HIS B 1 487 ? 114.671 66.230 36.812 1.00 49.23 487 HIS B C 1
ATOM 7590 O O . HIS B 1 487 ? 114.788 66.024 38.020 1.00 48.74 487 HIS B O 1
ATOM 7597 N N . LEU B 1 488 ? 113.925 67.218 36.329 1.00 50.22 488 LEU B N 1
ATOM 7598 C CA . LEU B 1 488 ? 113.168 68.098 37.220 1.00 51.19 488 LEU B CA 1
ATOM 7599 C C . LEU B 1 488 ? 112.109 67.317 37.978 1.00 51.18 488 LEU B C 1
ATOM 7600 O O . LEU B 1 488 ? 111.459 66.433 37.423 1.00 52.93 488 LEU B O 1
ATOM 7605 N N . PRO B 1 489 ? 111.930 67.630 39.268 1.00 52.05 489 PRO B N 1
ATOM 7606 C CA . PRO B 1 489 ? 110.946 66.960 40.120 1.00 51.59 489 PRO B CA 1
ATOM 7607 C C . PRO B 1 489 ? 109.571 66.930 39.461 1.00 50.66 489 PRO B C 1
ATOM 7608 O O . PRO B 1 489 ? 109.085 67.961 38.984 1.00 48.55 489 PRO B O 1
ATOM 7612 N N . TYR B 1 490 ? 108.942 65.755 39.462 1.00 48.65 490 TYR B N 1
ATOM 7613 C CA . TYR B 1 490 ? 107.619 65.573 38.857 1.00 47.59 490 TYR B CA 1
ATOM 7614 C C . TYR B 1 490 ? 106.567 66.549 39.388 1.00 47.34 490 TYR B C 1
ATOM 7615 O O . TYR B 1 490 ? 105.861 67.199 38.620 1.00 45.72 490 TYR B O 1
ATOM 7624 N N . ASP B 1 491 ? 106.459 66.631 40.707 1.00 50.07 491 ASP B N 1
ATOM 7625 C CA . ASP B 1 491 ? 105.484 67.508 41.342 1.00 52.92 491 ASP B CA 1
ATOM 7626 C C . ASP B 1 491 ? 105.744 68.949 40.937 1.00 52.32 491 ASP B C 1
ATOM 7627 O O . ASP B 1 491 ? 104.814 69.704 40.668 1.00 53.12 491 ASP B O 1
ATOM 7632 N N . PHE B 1 492 ? 107.018 69.308 40.832 1.00 51.20 492 PHE B N 1
ATOM 7633 C CA . PHE B 1 492 ? 107.405 70.652 40.414 1.00 51.94 492 PHE B CA 1
ATOM 7634 C C . PHE B 1 492 ? 106.840 70.906 39.010 1.00 48.90 492 PHE B C 1
ATOM 7635 O O . PHE B 1 492 ? 106.082 71.858 38.792 1.00 48.51 492 PHE B O 1
ATOM 7643 N N . LEU B 1 493 ? 107.175 70.012 38.083 1.00 45.69 493 LEU B N 1
ATOM 7644 C CA . LEU B 1 493 ? 106.723 70.113 36.707 1.00 42.24 493 LEU B CA 1
ATOM 7645 C C . LEU B 1 493 ? 105.209 70.211 36.655 1.00 42.98 493 LEU B C 1
ATOM 7646 O O . LEU B 1 493 ? 104.660 70.967 35.851 1.00 44.93 493 LEU B O 1
ATOM 7651 N N . GLY B 1 494 ? 104.535 69.476 37.532 1.00 39.84 494 GLY B N 1
ATOM 7652 C CA . GLY B 1 494 ? 103.084 69.512 37.557 1.00 44.08 494 GLY B CA 1
ATOM 7653 C C . GLY B 1 494 ? 102.537 70.866 37.976 1.00 47.78 494 GLY B C 1
ATOM 7654 O O . GLY B 1 494 ? 101.497 71.300 37.470 1.00 44.47 494 GLY B O 1
ATOM 7655 N N . ARG B 1 495 ? 103.221 71.527 38.915 1.00 52.91 495 ARG B N 1
ATOM 7656 C CA . ARG B 1 495 ? 102.808 72.850 39.401 1.00 52.80 495 ARG B CA 1
ATOM 7657 C C . ARG B 1 495 ? 102.970 73.844 38.258 1.00 52.86 495 ARG B C 1
ATOM 7658 O O . ARG B 1 495 ? 102.100 74.692 38.020 1.00 52.88 495 ARG B O 1
ATOM 7666 N N . VAL B 1 496 ? 104.088 73.715 37.549 1.00 49.25 496 VAL B N 1
ATOM 7667 C CA . VAL B 1 496 ? 104.395 74.567 36.406 1.00 49.23 496 VAL B CA 1
ATOM 7668 C C . VAL B 1 496 ? 103.352 74.380 35.298 1.00 48.97 496 VAL B C 1
ATOM 7669 O O . VAL B 1 496 ? 102.755 75.353 34.828 1.00 49.05 496 VAL B O 1
ATOM 7673 N N . SER B 1 497 ? 103.130 73.124 34.906 1.00 48.67 497 SER B N 1
ATOM 7674 C CA . SER B 1 497 ? 102.179 72.773 33.855 1.00 49.40 497 SER B CA 1
ATOM 7675 C C . SER B 1 497 ? 100.805 73.354 34.131 1.00 51.77 497 SER B C 1
ATOM 7676 O O . SER B 1 497 ? 100.207 74.010 33.268 1.00 50.93 497 SER B O 1
ATOM 7679 N N . ASN B 1 498 ? 100.312 73.124 35.342 1.00 53.70 498 ASN B N 1
ATOM 7680 C CA . ASN B 1 498 ? 99.008 73.631 35.732 1.00 56.32 498 ASN B CA 1
ATOM 7681 C C . ASN B 1 498 ? 98.928 75.141 35.541 1.00 55.32 498 ASN B C 1
ATOM 7682 O O . ASN B 1 498 ? 97.980 75.639 34.927 1.00 54.01 498 ASN B O 1
ATOM 7687 N N . ARG B 1 499 ? 99.929 75.858 36.053 1.00 54.13 499 ARG B N 1
ATOM 7688 C CA . ARG B 1 499 ? 99.966 77.318 35.950 1.00 53.83 499 ARG B CA 1
ATOM 7689 C C . ARG B 1 499 ? 99.894 77.834 34.525 1.00 53.14 499 ARG B C 1
ATOM 7690 O O . ARG B 1 499 ? 98.970 78.577 34.174 1.00 53.26 499 ARG B O 1
ATOM 7698 N N . ILE B 1 500 ? 100.851 77.421 33.699 1.00 49.68 500 ILE B N 1
ATOM 7699 C CA . ILE B 1 500 ? 100.887 77.858 32.314 1.00 46.24 500 ILE B CA 1
ATOM 7700 C C . ILE B 1 500 ? 99.557 77.631 31.602 1.00 48.29 500 ILE B C 1
ATOM 7701 O O . ILE B 1 500 ? 99.072 78.516 30.902 1.00 46.03 500 ILE B O 1
ATOM 7706 N N . ILE B 1 501 ? 98.941 76.473 31.820 1.00 50.08 501 ILE B N 1
ATOM 7707 C CA . ILE B 1 501 ? 97.672 76.183 31.162 1.00 51.02 501 ILE B CA 1
ATOM 7708 C C . ILE B 1 501 ? 96.530 77.000 31.754 1.00 52.40 501 ILE B C 1
ATOM 7709 O O . ILE B 1 501 ? 95.691 77.526 31.028 1.00 53.47 501 ILE B O 1
ATOM 7714 N N . ASN B 1 502 ? 96.509 77.122 33.073 1.00 54.06 502 ASN B N 1
ATOM 7715 C CA . ASN B 1 502 ? 95.455 77.879 33.730 1.00 57.95 502 ASN B CA 1
ATOM 7716 C C . ASN B 1 502 ? 95.506 79.387 33.502 1.00 59.31 502 ASN B C 1
ATOM 7717 O O . ASN B 1 502 ? 94.524 79.972 33.048 1.00 61.20 502 ASN B O 1
ATOM 7722 N N . GLU B 1 503 ? 96.639 80.020 33.792 1.00 58.73 503 GLU B N 1
ATOM 7723 C CA . GLU B 1 503 ? 96.735 81.465 33.620 1.00 60.60 503 GLU B CA 1
ATOM 7724 C C . GLU B 1 503 ? 97.078 82.021 32.236 1.00 59.94 503 GLU B C 1
ATOM 7725 O O . GLU B 1 503 ? 96.623 83.116 31.881 1.00 60.34 503 GLU B O 1
ATOM 7731 N N . VAL B 1 504 ? 97.862 81.294 31.447 1.00 59.85 504 VAL B N 1
ATOM 7732 C CA . VAL B 1 504 ? 98.202 81.779 30.113 1.00 59.52 504 VAL B CA 1
ATOM 7733 C C . VAL B 1 504 ? 97.137 81.404 29.083 1.00 61.24 504 VAL B C 1
ATOM 7734 O O . VAL B 1 504 ? 97.199 80.352 28.451 1.00 63.06 504 VAL B O 1
ATOM 7738 N N . ASN B 1 505 ? 96.173 82.299 28.918 1.00 62.32 505 ASN B N 1
ATOM 7739 C CA . ASN B 1 505 ? 95.076 82.131 27.974 1.00 63.36 505 ASN B CA 1
ATOM 7740 C C . ASN B 1 505 ? 95.660 81.923 26.579 1.00 62.59 505 ASN B C 1
ATOM 7741 O O . ASN B 1 505 ? 96.467 82.735 26.119 1.00 64.46 505 ASN B O 1
ATOM 7746 N N . GLY B 1 506 ? 95.305 80.810 25.940 1.00 62.43 506 GLY B N 1
ATOM 7747 C CA . GLY B 1 506 ? 95.808 80.517 24.605 1.00 57.06 506 GLY B CA 1
ATOM 7748 C C . GLY B 1 506 ? 96.716 79.298 24.539 1.00 53.67 506 GLY B C 1
ATOM 7749 O O . GLY B 1 506 ? 97.268 78.973 23.478 1.00 50.23 506 GLY B O 1
ATOM 7750 N N . ILE B 1 507 ? 96.876 78.619 25.671 1.00 51.37 507 ILE B N 1
ATOM 7751 C CA . ILE B 1 507 ? 97.726 77.434 25.751 1.00 48.96 507 ILE B CA 1
ATOM 7752 C C . ILE B 1 507 ? 96.967 76.256 26.360 1.00 49.09 507 ILE B C 1
ATOM 7753 O O . ILE B 1 507 ? 96.597 76.290 27.538 1.00 51.30 507 ILE B O 1
ATOM 7758 N N . SER B 1 508 ? 96.755 75.212 25.558 1.00 48.68 508 SER B N 1
ATOM 7759 C CA . SER B 1 508 ? 96.021 74.024 25.996 1.00 45.18 508 SER B CA 1
ATOM 7760 C C . SER B 1 508 ? 96.823 73.021 26.825 1.00 42.14 508 SER B C 1
ATOM 7761 O O . SER B 1 508 ? 96.322 72.507 27.828 1.00 42.66 508 SER B O 1
ATOM 7764 N N . ARG B 1 509 ? 98.055 72.734 26.413 1.00 40.55 509 ARG B N 1
ATOM 7765 C CA . ARG B 1 509 ? 98.889 71.799 27.160 1.00 39.16 509 ARG B CA 1
ATOM 7766 C C . ARG B 1 509 ? 100.369 72.132 27.089 1.00 35.68 509 ARG B C 1
ATOM 7767 O O . ARG B 1 509 ? 100.795 72.946 26.280 1.00 33.87 509 ARG B O 1
ATOM 7775 N N . VAL B 1 510 ? 101.142 71.478 27.943 1.00 33.28 510 VAL B N 1
ATOM 7776 C CA . VAL B 1 510 ? 102.573 71.697 28.044 1.00 31.66 510 VAL B CA 1
ATOM 7777 C C . VAL B 1 510 ? 103.274 70.347 28.076 1.00 35.08 510 VAL B C 1
ATOM 7778 O O . VAL B 1 510 ? 102.786 69.401 28.703 1.00 33.11 510 VAL B O 1
ATOM 7782 N N . VAL B 1 511 ? 104.424 70.266 27.414 1.00 35.61 511 VAL B N 1
ATOM 7783 C CA . VAL B 1 511 ? 105.203 69.036 27.367 1.00 37.12 511 VAL B CA 1
ATOM 7784 C C . VAL B 1 511 ? 106.612 69.393 27.815 1.00 39.73 511 VAL B C 1
ATOM 7785 O O . VAL B 1 511 ? 106.970 70.569 27.850 1.00 44.89 511 VAL B O 1
ATOM 7789 N N . TYR B 1 512 ? 107.414 68.387 28.135 1.00 43.43 512 TYR B N 1
ATOM 7790 C CA . TYR B 1 512 ? 108.785 68.602 28.582 1.00 42.99 512 TYR B CA 1
ATOM 7791 C C . TYR B 1 512 ? 109.760 67.854 27.681 1.00 42.17 512 TYR B C 1
ATOM 7792 O O . TYR B 1 512 ? 109.528 66.701 27.328 1.00 44.57 512 TYR B O 1
ATOM 7801 N N . ASP B 1 513 ? 110.832 68.527 27.287 1.00 41.76 513 ASP B N 1
ATOM 7802 C CA . ASP B 1 513 ? 111.852 67.939 26.434 1.00 39.31 513 ASP B CA 1
ATOM 7803 C C . ASP B 1 513 ? 112.621 66.869 27.214 1.00 42.43 513 ASP B C 1
ATOM 7804 O O . ASP B 1 513 ? 113.208 67.143 28.265 1.00 40.30 513 ASP B O 1
ATOM 7809 N N . ILE B 1 514 ? 112.600 65.642 26.713 1.00 44.97 514 ILE B N 1
ATOM 7810 C CA . ILE B 1 514 ? 113.312 64.556 27.369 1.00 46.13 514 ILE B CA 1
ATOM 7811 C C . ILE B 1 514 ? 114.402 64.047 26.417 1.00 47.41 514 ILE B C 1
ATOM 7812 O O . ILE B 1 514 ? 114.687 62.847 26.345 1.00 43.40 514 ILE B O 1
ATOM 7817 N N . SER B 1 515 ? 115.006 64.984 25.689 1.00 47.70 515 SER B N 1
ATOM 7818 C CA . SER B 1 515 ? 116.081 64.684 24.746 1.00 50.06 515 SER B CA 1
ATOM 7819 C C . SER B 1 515 ? 117.423 65.274 25.228 1.00 52.23 515 SER B C 1
ATOM 7820 O O . SER B 1 515 ? 117.497 66.432 25.659 1.00 51.72 515 SER B O 1
ATOM 7823 N N . GLY B 1 516 ? 118.475 64.465 25.171 1.00 55.40 516 GLY B N 1
ATOM 7824 C CA . GLY B 1 516 ? 119.790 64.923 25.585 1.00 60.63 516 GLY B CA 1
ATOM 7825 C C . GLY B 1 516 ? 120.596 65.386 24.388 1.00 63.62 516 GLY B C 1
ATOM 7826 O O . GLY B 1 516 ? 120.109 65.315 23.257 1.00 64.55 516 GLY B O 1
ATOM 7827 N N . LYS B 1 517 ? 121.810 65.875 24.632 1.00 66.48 517 LYS B N 1
ATOM 7828 C CA . LYS B 1 517 ? 122.689 66.342 23.564 1.00 69.18 517 LYS B CA 1
ATOM 7829 C C . LYS B 1 517 ? 124.056 65.702 23.727 1.00 70.74 517 LYS B C 1
ATOM 7830 O O . LYS B 1 517 ? 124.821 66.097 24.600 1.00 74.92 517 LYS B O 1
ATOM 7836 N N . PRO B 1 518 ? 124.374 64.680 22.918 1.00 71.68 518 PRO B N 1
ATOM 7837 C CA . PRO B 1 518 ? 123.515 64.113 21.876 1.00 73.31 518 PRO B CA 1
ATOM 7838 C C . PRO B 1 518 ? 122.385 63.296 22.514 1.00 74.68 518 PRO B C 1
ATOM 7839 O O . PRO B 1 518 ? 122.366 63.095 23.733 1.00 74.67 518 PRO B O 1
ATOM 7843 N N . PRO B 1 519 ? 121.426 62.819 21.704 1.00 74.07 519 PRO B N 1
ATOM 7844 C CA . PRO B 1 519 ? 121.330 62.985 20.250 1.00 73.69 519 PRO B CA 1
ATOM 7845 C C . PRO B 1 519 ? 120.796 64.337 19.785 1.00 71.81 519 PRO B C 1
ATOM 7846 O O . PRO B 1 519 ? 121.105 64.782 18.677 1.00 72.55 519 PRO B O 1
ATOM 7850 N N . ALA B 1 520 ? 119.989 64.978 20.620 1.00 70.66 520 ALA B N 1
ATOM 7851 C CA . ALA B 1 520 ? 119.409 66.268 20.264 1.00 71.43 520 ALA B CA 1
ATOM 7852 C C . ALA B 1 520 ? 120.341 67.450 20.555 1.00 70.17 520 ALA B C 1
ATOM 7853 O O . ALA B 1 520 ? 121.458 67.273 21.026 1.00 71.04 520 ALA B O 1
ATOM 7855 N N . THR B 1 521 ? 119.886 68.646 20.200 1.00 69.01 521 THR B N 1
ATOM 7856 C CA . THR B 1 521 ? 120.619 69.883 20.435 1.00 64.81 521 THR B CA 1
ATOM 7857 C C . THR B 1 521 ? 119.894 70.587 21.578 1.00 63.39 521 THR B C 1
ATOM 7858 O O . THR B 1 521 ? 118.739 70.253 21.870 1.00 62.35 521 THR B O 1
ATOM 7862 N N . ILE B 1 522 ? 120.547 71.534 22.245 1.00 60.33 522 ILE B N 1
ATOM 7863 C CA . ILE B 1 522 ? 119.880 72.221 23.342 1.00 58.43 522 ILE B CA 1
ATOM 7864 C C . ILE B 1 522 ? 118.663 72.983 22.819 1.00 56.59 522 ILE B C 1
ATOM 7865 O O . ILE B 1 522 ? 117.533 72.606 23.143 1.00 58.17 522 ILE B O 1
ATOM 7870 N N . GLU B 1 523 ? 118.866 74.010 21.995 1.00 54.59 523 GLU B N 1
ATOM 7871 C CA . GLU B 1 523 ? 117.724 74.745 21.446 1.00 55.64 523 GLU B CA 1
ATOM 7872 C C . GLU B 1 523 ? 117.057 73.846 20.401 1.00 57.05 523 GLU B C 1
ATOM 7873 O O . GLU B 1 523 ? 117.624 72.834 19.974 1.00 56.30 523 GLU B O 1
ATOM 7879 N N . TRP B 1 524 ? 115.834 74.188 20.024 1.00 58.36 524 TRP B N 1
ATOM 7880 C CA . TRP B 1 524 ? 115.113 73.403 19.031 1.00 60.57 524 TRP B CA 1
ATOM 7881 C C . TRP B 1 524 ? 115.515 73.841 17.630 1.00 63.50 524 TRP B C 1
ATOM 7882 O O . TRP B 1 524 ? 115.591 73.017 16.713 1.00 65.07 524 TRP B O 1
ATOM 7893 N N . GLU B 1 525 ? 115.770 75.137 17.480 1.00 67.08 525 GLU B N 1
ATOM 7894 C CA . GLU B 1 525 ? 116.199 75.705 16.210 1.00 67.61 525 GLU B CA 1
ATOM 7895 C C . GLU B 1 525 ? 117.602 76.280 16.411 1.00 69.30 525 GLU B C 1
ATOM 7896 O O . GLU B 1 525 ? 117.883 76.792 17.520 1.00 69.39 525 GLU B O 1
ATOM 7903 N N . GLU C 1 3 ? 76.636 14.539 49.870 1.00 62.77 3 GLU C N 1
ATOM 7904 C CA . GLU C 1 3 ? 77.956 14.939 49.390 1.00 61.97 3 GLU C CA 1
ATOM 7905 C C . GLU C 1 3 ? 79.012 14.880 50.500 1.00 57.01 3 GLU C C 1
ATOM 7906 O O . GLU C 1 3 ? 78.894 15.545 51.527 1.00 60.25 3 GLU C O 1
ATOM 7912 N N . ASN C 1 4 ? 80.002 14.018 50.326 1.00 48.72 4 ASN C N 1
ATOM 7913 C CA . ASN C 1 4 ? 81.074 13.920 51.304 1.00 43.66 4 ASN C CA 1
ATOM 7914 C C . ASN C 1 4 ? 82.175 14.769 50.707 1.00 36.51 4 ASN C C 1
ATOM 7915 O O . ASN C 1 4 ? 82.713 14.434 49.651 1.00 36.40 4 ASN C O 1
ATOM 7920 N N . ILE C 1 5 ? 82.528 15.854 51.379 1.00 29.06 5 ILE C N 1
ATOM 7921 C CA . ILE C 1 5 ? 83.545 16.754 50.855 1.00 23.37 5 ILE C CA 1
ATOM 7922 C C . ILE C 1 5 ? 84.943 16.158 50.707 1.00 24.14 5 ILE C C 1
ATOM 7923 O O . ILE C 1 5 ? 85.818 16.776 50.109 1.00 23.37 5 ILE C O 1
ATOM 7928 N N . HIS C 1 6 ? 85.153 14.968 51.264 1.00 20.17 6 HIS C N 1
ATOM 7929 C CA . HIS C 1 6 ? 86.438 14.287 51.137 1.00 21.83 6 HIS C CA 1
ATOM 7930 C C . HIS C 1 6 ? 86.423 13.281 49.992 1.00 22.34 6 HIS C C 1
ATOM 7931 O O . HIS C 1 6 ? 87.466 12.745 49.639 1.00 24.20 6 HIS C O 1
ATOM 7938 N N . LYS C 1 7 ? 85.241 12.985 49.451 1.00 24.44 7 LYS C N 1
ATOM 7939 C CA . LYS C 1 7 ? 85.093 11.983 48.388 1.00 23.87 7 LYS C CA 1
ATOM 7940 C C . LYS C 1 7 ? 86.118 12.040 47.271 1.00 27.13 7 LYS C C 1
ATOM 7941 O O . LYS C 1 7 ? 86.875 11.089 47.101 1.00 33.15 7 LYS C O 1
ATOM 7947 N N . HIS C 1 8 ? 86.117 13.112 46.481 1.00 26.65 8 HIS C N 1
ATOM 7948 C CA . HIS C 1 8 ? 87.073 13.254 45.383 1.00 27.15 8 HIS C CA 1
ATOM 7949 C C . HIS C 1 8 ? 88.307 13.953 45.929 1.00 28.47 8 HIS C C 1
ATOM 7950 O O . HIS C 1 8 ? 88.228 15.080 46.412 1.00 32.98 8 HIS C O 1
ATOM 7957 N N . ARG C 1 9 ? 89.458 13.308 45.804 1.00 25.33 9 ARG C N 1
ATOM 7958 C CA . ARG C 1 9 ? 90.690 13.846 46.360 1.00 22.09 9 ARG C CA 1
ATOM 7959 C C . ARG C 1 9 ? 91.941 13.674 45.498 1.00 20.58 9 ARG C C 1
ATOM 7960 O O . ARG C 1 9 ? 92.090 12.706 44.731 1.00 19.29 9 ARG C O 1
ATOM 7968 N N . ILE C 1 10 ? 92.861 14.604 45.673 1.00 15.43 10 ILE C N 1
ATOM 7969 C CA . ILE C 1 10 ? 94.101 14.603 44.933 1.00 14.34 10 ILE C CA 1
ATOM 7970 C C . ILE C 1 10 ? 95.223 14.184 45.889 1.00 15.09 10 ILE C C 1
ATOM 7971 O O . ILE C 1 10 ? 95.217 14.544 47.082 1.00 12.21 10 ILE C O 1
ATOM 7976 N N . LEU C 1 11 ? 96.155 13.382 45.377 1.00 13.23 11 LEU C N 1
ATOM 7977 C CA . LEU C 1 11 ? 97.282 12.921 46.167 1.00 8.66 11 LEU C CA 1
ATOM 7978 C C . LEU C 1 11 ? 98.505 13.637 45.656 1.00 6.78 11 LEU C C 1
ATOM 7979 O O . LEU C 1 11 ? 98.774 13.609 44.468 1.00 8.67 11 LEU C O 1
ATOM 7984 N N . ILE C 1 12 ? 99.266 14.258 46.547 1.00 10.46 12 ILE C N 1
ATOM 7985 C CA . ILE C 1 12 ? 100.468 14.969 46.135 1.00 6.42 12 ILE C CA 1
ATOM 7986 C C . ILE C 1 12 ? 101.690 14.301 46.756 1.00 9.58 12 ILE C C 1
ATOM 7987 O O . ILE C 1 12 ? 101.751 14.145 47.967 1.00 15.53 12 ILE C O 1
ATOM 7992 N N . LEU C 1 13 ? 102.645 13.877 45.931 1.00 14.08 13 LEU C N 1
ATOM 7993 C CA . LEU C 1 13 ? 103.873 13.254 46.429 1.00 14.12 13 LEU C CA 1
ATOM 7994 C C . LEU C 1 13 ? 104.975 14.309 46.511 1.00 12.49 13 LEU C C 1
ATOM 7995 O O . LEU C 1 13 ? 105.278 14.990 45.535 1.00 12.85 13 LEU C O 1
ATOM 8000 N N . ASP C 1 14 ? 105.556 14.444 47.692 1.00 11.35 14 ASP C N 1
ATOM 8001 C CA . ASP C 1 14 ? 106.599 15.423 47.944 1.00 14.65 14 ASP C CA 1
ATOM 8002 C C . ASP C 1 14 ? 108.000 14.915 47.632 1.00 14.15 14 ASP C C 1
ATOM 8003 O O . ASP C 1 14 ? 108.467 13.944 48.232 1.00 18.27 14 ASP C O 1
ATOM 8008 N N . PHE C 1 15 ? 108.646 15.529 46.642 1.00 13.68 15 PHE C N 1
ATOM 8009 C CA . PHE C 1 15 ? 110.005 15.143 46.282 1.00 11.17 15 PHE C CA 1
ATOM 8010 C C . PHE C 1 15 ? 111.037 16.083 46.920 1.00 15.41 15 PHE C C 1
ATOM 8011 O O . PHE C 1 15 ? 112.229 15.999 46.619 1.00 19.90 15 PHE C O 1
ATOM 8019 N N . GLY C 1 16 ? 110.576 16.989 47.781 1.00 15.93 16 GLY C N 1
ATOM 8020 C CA . GLY C 1 16 ? 111.482 17.899 48.459 1.00 13.42 16 GLY C CA 1
ATOM 8021 C C . GLY C 1 16 ? 111.497 19.364 48.052 1.00 16.30 16 GLY C C 1
ATOM 8022 O O . GLY C 1 16 ? 112.406 20.111 48.452 1.00 16.84 16 GLY C O 1
ATOM 8023 N N . SER C 1 17 ? 110.528 19.792 47.256 1.00 19.22 17 SER C N 1
ATOM 8024 C CA . SER C 1 17 ? 110.471 21.185 46.814 1.00 16.36 17 SER C CA 1
ATOM 8025 C C . SER C 1 17 ? 110.003 22.138 47.910 1.00 22.13 17 SER C C 1
ATOM 8026 O O . SER C 1 17 ? 109.098 21.820 48.695 1.00 22.56 17 SER C O 1
ATOM 8029 N N . GLN C 1 18 ? 110.524 23.362 47.868 1.00 23.83 18 GLN C N 1
ATOM 8030 C CA . GLN C 1 18 ? 110.130 24.381 48.836 1.00 21.17 18 GLN C CA 1
ATOM 8031 C C . GLN C 1 18 ? 108.687 24.814 48.557 1.00 18.73 18 GLN C C 1
ATOM 8032 O O . GLN C 1 18 ? 108.067 25.446 49.385 1.00 24.49 18 GLN C O 1
ATOM 8038 N N . TYR C 1 19 ? 108.164 24.476 47.381 1.00 17.31 19 TYR C N 1
ATOM 8039 C CA . TYR C 1 19 ? 106.807 24.845 46.974 1.00 9.49 19 TYR C CA 1
ATOM 8040 C C . TYR C 1 19 ? 105.740 23.775 47.093 1.00 12.09 19 TYR C C 1
ATOM 8041 O O . TYR C 1 19 ? 104.574 24.043 46.828 1.00 14.35 19 TYR C O 1
ATOM 8050 N N . THR C 1 20 ? 106.104 22.590 47.558 1.00 12.17 20 THR C N 1
ATOM 8051 C CA . THR C 1 20 ? 105.124 21.520 47.654 1.00 15.03 20 THR C CA 1
ATOM 8052 C C . THR C 1 20 ? 103.875 21.868 48.436 1.00 11.89 20 THR C C 1
ATOM 8053 O O . THR C 1 20 ? 102.769 21.560 47.990 1.00 15.64 20 THR C O 1
ATOM 8057 N N . GLN C 1 21 ? 104.038 22.519 49.588 1.00 17.22 21 GLN C N 1
ATOM 8058 C CA . GLN C 1 21 ? 102.887 22.903 50.401 1.00 15.73 21 GLN C CA 1
ATOM 8059 C C . GLN C 1 21 ? 102.076 23.964 49.670 1.00 14.66 21 GLN C C 1
ATOM 8060 O O . GLN C 1 21 ? 100.858 23.975 49.761 1.00 13.56 21 GLN C O 1
ATOM 8066 N N . LEU C 1 22 ? 102.746 24.772 48.850 1.00 14.48 22 LEU C N 1
ATOM 8067 C CA . LEU C 1 22 ? 102.064 25.794 48.073 1.00 14.75 22 LEU C CA 1
ATOM 8068 C C . LEU C 1 22 ? 101.176 25.086 47.047 1.00 17.06 22 LEU C C 1
ATOM 8069 O O . LEU C 1 22 ? 100.020 25.472 46.868 1.00 20.26 22 LEU C O 1
ATOM 8074 N N . VAL C 1 23 ? 101.684 24.009 46.436 1.00 18.24 23 VAL C N 1
ATOM 8075 C CA . VAL C 1 23 ? 100.899 23.232 45.458 1.00 17.10 23 VAL C CA 1
ATOM 8076 C C . VAL C 1 23 ? 99.638 22.707 46.123 1.00 13.42 23 VAL C C 1
ATOM 8077 O O . VAL C 1 23 ? 98.538 22.789 45.574 1.00 16.87 23 VAL C O 1
ATOM 8081 N N . ALA C 1 24 ? 99.816 22.147 47.313 1.00 10.04 24 ALA C N 1
ATOM 8082 C CA . ALA C 1 24 ? 98.716 21.620 48.090 1.00 9.73 24 ALA C CA 1
ATOM 8083 C C . ALA C 1 24 ? 97.703 22.718 48.435 1.00 11.22 24 ALA C C 1
ATOM 8084 O O . ALA C 1 24 ? 96.484 22.533 48.307 1.00 11.57 24 ALA C O 1
ATOM 8086 N N . ARG C 1 25 ? 98.198 23.874 48.848 1.00 9.28 25 ARG C N 1
ATOM 8087 C CA . ARG C 1 25 ? 97.306 24.975 49.194 1.00 12.75 25 ARG C CA 1
ATOM 8088 C C . ARG C 1 25 ? 96.472 25.486 48.025 1.00 15.90 25 ARG C C 1
ATOM 8089 O O . ARG C 1 25 ? 95.284 25.765 48.194 1.00 19.36 25 ARG C O 1
ATOM 8097 N N . ARG C 1 26 ? 97.071 25.547 46.837 1.00 15.19 26 ARG C N 1
ATOM 8098 C CA . ARG C 1 26 ? 96.361 25.986 45.644 1.00 12.11 26 ARG C CA 1
ATOM 8099 C C . ARG C 1 26 ? 95.251 25.004 45.294 1.00 12.99 26 ARG C C 1
ATOM 8100 O O . ARG C 1 26 ? 94.163 25.422 44.904 1.00 16.82 26 ARG C O 1
ATOM 8108 N N . VAL C 1 27 ? 95.512 23.700 45.413 1.00 13.47 27 VAL C N 1
ATOM 8109 C CA . VAL C 1 27 ? 94.470 22.701 45.106 1.00 10.52 27 VAL C CA 1
ATOM 8110 C C . VAL C 1 27 ? 93.313 22.918 46.083 1.00 12.40 27 VAL C C 1
ATOM 8111 O O . VAL C 1 27 ? 92.153 22.902 45.686 1.00 18.42 27 VAL C O 1
ATOM 8115 N N . ARG C 1 28 ? 93.637 23.142 47.355 1.00 11.26 28 ARG C N 1
ATOM 8116 C CA . ARG C 1 28 ? 92.629 23.398 48.394 1.00 13.56 28 ARG C CA 1
ATOM 8117 C C . ARG C 1 28 ? 91.821 24.637 47.992 1.00 13.31 28 ARG C C 1
ATOM 8118 O O . ARG C 1 28 ? 90.614 24.680 48.170 1.00 14.61 28 ARG C O 1
ATOM 8126 N N . GLU C 1 29 ? 92.505 25.652 47.473 1.00 14.30 29 GLU C N 1
ATOM 8127 C CA . GLU C 1 29 ? 91.855 26.873 47.018 1.00 17.93 29 GLU C CA 1
ATOM 8128 C C . GLU C 1 29 ? 90.911 26.590 45.866 1.00 17.49 29 GLU C C 1
ATOM 8129 O O . GLU C 1 29 ? 89.980 27.355 45.636 1.00 20.47 29 GLU C O 1
ATOM 8135 N N . LEU C 1 30 ? 91.200 25.554 45.087 1.00 17.15 30 LEU C N 1
ATOM 8136 C CA . LEU C 1 30 ? 90.324 25.189 43.974 1.00 17.29 30 LEU C CA 1
ATOM 8137 C C . LEU C 1 30 ? 89.139 24.371 44.468 1.00 12.79 30 LEU C C 1
ATOM 8138 O O . LEU C 1 30 ? 88.372 23.839 43.667 1.00 18.60 30 LEU C O 1
ATOM 8143 N N . GLY C 1 31 ? 89.009 24.250 45.779 1.00 14.81 31 GLY C N 1
ATOM 8144 C CA . GLY C 1 31 ? 87.896 23.521 46.362 1.00 14.11 31 GLY C CA 1
ATOM 8145 C C . GLY C 1 31 ? 87.994 22.011 46.380 1.00 17.94 31 GLY C C 1
ATOM 8146 O O . GLY C 1 31 ? 86.976 21.349 46.505 1.00 18.77 31 GLY C O 1
ATOM 8147 N N . VAL C 1 32 ? 89.191 21.448 46.279 1.00 20.25 32 VAL C N 1
ATOM 8148 C CA . VAL C 1 32 ? 89.324 19.993 46.293 1.00 19.61 32 VAL C CA 1
ATOM 8149 C C . VAL C 1 32 ? 90.210 19.503 47.444 1.00 19.91 32 VAL C C 1
ATOM 8150 O O . VAL C 1 32 ? 91.255 20.093 47.734 1.00 18.91 32 VAL C O 1
ATOM 8154 N N . TYR C 1 33 ? 89.782 18.441 48.118 1.00 17.41 33 TYR C N 1
ATOM 8155 C CA . TYR C 1 33 ? 90.569 17.909 49.216 1.00 15.37 33 TYR C CA 1
ATOM 8156 C C . TYR C 1 33 ? 91.823 17.226 48.660 1.00 17.18 33 TYR C C 1
ATOM 8157 O O . TYR C 1 33 ? 91.794 16.620 47.585 1.00 16.42 33 TYR C O 1
ATOM 8166 N N . CYS C 1 34 ? 92.934 17.345 49.377 1.00 11.56 34 CYS C N 1
ATOM 8167 C CA . CYS C 1 34 ? 94.162 16.708 48.945 1.00 11.74 34 CYS C CA 1
ATOM 8168 C C . CYS C 1 34 ? 95.055 16.433 50.138 1.00 13.02 34 CYS C C 1
ATOM 8169 O O . CYS C 1 34 ? 94.840 16.988 51.216 1.00 11.60 34 CYS C O 1
ATOM 8172 N N . GLU C 1 35 ? 96.031 15.547 49.953 1.00 13.31 35 GLU C N 1
ATOM 8173 C CA . GLU C 1 35 ? 96.986 15.224 51.005 1.00 14.38 35 GLU C CA 1
ATOM 8174 C C . GLU C 1 35 ? 98.356 15.231 50.404 1.00 9.46 35 GLU C C 1
ATOM 8175 O O . GLU C 1 35 ? 98.520 15.007 49.205 1.00 14.56 35 GLU C O 1
ATOM 8181 N N . LEU C 1 36 ? 99.338 15.546 51.231 1.00 14.47 36 LEU C N 1
ATOM 8182 C CA . LEU C 1 36 ? 100.725 15.633 50.795 1.00 13.13 36 LEU C CA 1
ATOM 8183 C C . LEU C 1 36 ? 101.489 14.537 51.527 1.00 15.40 36 LEU C C 1
ATOM 8184 O O . LEU C 1 36 ? 101.479 14.501 52.764 1.00 14.19 36 LEU C O 1
ATOM 8189 N N . TRP C 1 37 ? 102.058 13.598 50.770 1.00 12.30 37 TRP C N 1
ATOM 8190 C CA . TRP C 1 37 ? 102.823 12.486 51.346 1.00 12.81 37 TRP C CA 1
ATOM 8191 C C . TRP C 1 37 ? 104.255 12.505 50.821 1.00 12.59 37 TRP C C 1
ATOM 8192 O O . TRP C 1 37 ? 104.553 13.131 49.804 1.00 17.07 37 TRP C O 1
ATOM 8203 N N . ALA C 1 38 ? 105.130 11.774 51.498 1.00 11.20 38 ALA C N 1
ATOM 8204 C CA . ALA C 1 38 ? 106.521 11.636 51.081 1.00 14.09 38 ALA C CA 1
ATOM 8205 C C . ALA C 1 38 ? 106.508 10.773 49.803 1.00 16.04 38 ALA C C 1
ATOM 8206 O O . ALA C 1 38 ? 105.591 9.983 49.600 1.00 22.12 38 ALA C O 1
ATOM 8208 N N . TRP C 1 39 ? 107.481 10.953 48.916 1.00 17.47 39 TRP C N 1
ATOM 8209 C CA . TRP C 1 39 ? 107.506 10.160 47.686 1.00 16.44 39 TRP C CA 1
ATOM 8210 C C . TRP C 1 39 ? 107.660 8.654 47.983 1.00 18.40 39 TRP C C 1
ATOM 8211 O O . TRP C 1 39 ? 107.212 7.811 47.216 1.00 16.66 39 TRP C O 1
ATOM 8222 N N . ASP C 1 40 ? 108.275 8.336 49.117 1.00 21.85 40 ASP C N 1
ATOM 8223 C CA . ASP C 1 40 ? 108.520 6.957 49.532 1.00 25.05 40 ASP C CA 1
ATOM 8224 C C . ASP C 1 40 ? 107.318 6.240 50.152 1.00 24.57 40 ASP C C 1
ATOM 8225 O O . ASP C 1 40 ? 107.315 5.940 51.347 1.00 29.99 40 ASP C O 1
ATOM 8230 N N . VAL C 1 41 ? 106.297 5.975 49.349 1.00 20.59 41 VAL C N 1
ATOM 8231 C CA . VAL C 1 41 ? 105.104 5.270 49.825 1.00 19.67 41 VAL C CA 1
ATOM 8232 C C . VAL C 1 41 ? 104.868 3.976 49.046 1.00 18.96 41 VAL C C 1
ATOM 8233 O O . VAL C 1 41 ? 105.513 3.727 48.035 1.00 21.81 41 VAL C O 1
ATOM 8237 N N . THR C 1 42 ? 103.912 3.164 49.488 1.00 24.42 42 THR C N 1
ATOM 8238 C CA . THR C 1 42 ? 103.643 1.887 48.824 1.00 20.57 42 THR C CA 1
ATOM 8239 C C . THR C 1 42 ? 102.390 1.918 47.961 1.00 22.42 42 THR C C 1
ATOM 8240 O O . THR C 1 42 ? 101.526 2.786 48.131 1.00 26.00 42 THR C O 1
ATOM 8244 N N . GLU C 1 43 ? 102.274 0.948 47.061 1.00 20.72 43 GLU C N 1
ATOM 8245 C CA . GLU C 1 43 ? 101.094 0.825 46.214 1.00 22.31 43 GLU C CA 1
ATOM 8246 C C . GLU C 1 43 ? 99.892 0.699 47.138 1.00 22.50 43 GLU C C 1
ATOM 8247 O O . GLU C 1 43 ? 98.833 1.294 46.910 1.00 25.24 43 GLU C O 1
ATOM 8253 N N . ALA C 1 44 ? 100.087 -0.066 48.206 1.00 22.85 44 ALA C N 1
ATOM 8254 C CA . ALA C 1 44 ? 99.055 -0.320 49.203 1.00 23.94 44 ALA C CA 1
ATOM 8255 C C . ALA C 1 44 ? 98.474 0.968 49.800 1.00 21.59 44 ALA C C 1
ATOM 8256 O O . ALA C 1 44 ? 97.259 1.157 49.826 1.00 20.37 44 ALA C O 1
ATOM 8258 N N . GLN C 1 45 ? 99.356 1.861 50.248 1.00 21.85 45 GLN C N 1
ATOM 8259 C CA . GLN C 1 45 ? 98.933 3.128 50.834 1.00 18.55 45 GLN C CA 1
ATOM 8260 C C . GLN C 1 45 ? 98.164 3.953 49.808 1.00 19.45 45 GLN C C 1
ATOM 8261 O O . GLN C 1 45 ? 97.080 4.450 50.092 1.00 22.72 45 GLN C O 1
ATOM 8267 N N . ILE C 1 46 ? 98.700 4.046 48.593 1.00 20.77 46 ILE C N 1
ATOM 8268 C CA . ILE C 1 46 ? 98.050 4.799 47.525 1.00 19.42 46 ILE C CA 1
ATOM 8269 C C . ILE C 1 46 ? 96.664 4.228 47.198 1.00 21.06 46 ILE C C 1
ATOM 8270 O O . ILE C 1 46 ? 95.693 4.981 47.075 1.00 20.18 46 ILE C O 1
ATOM 8275 N N . ARG C 1 47 ? 96.555 2.905 47.109 1.00 17.69 47 ARG C N 1
ATOM 8276 C CA . ARG C 1 47 ? 95.269 2.270 46.820 1.00 22.13 47 ARG C CA 1
ATOM 8277 C C . ARG C 1 47 ? 94.225 2.573 47.890 1.00 18.04 47 ARG C C 1
ATOM 8278 O O . ARG C 1 47 ? 93.058 2.770 47.582 1.00 24.01 47 ARG C O 1
ATOM 8286 N N . ASP C 1 48 ? 94.639 2.575 49.147 1.00 21.01 48 ASP C N 1
ATOM 8287 C CA . ASP C 1 48 ? 93.721 2.869 50.231 1.00 20.75 48 ASP C CA 1
ATOM 8288 C C . ASP C 1 48 ? 93.177 4.286 50.113 1.00 22.03 48 ASP C C 1
ATOM 8289 O O . ASP C 1 48 ? 92.009 4.525 50.379 1.00 25.48 48 ASP C O 1
ATOM 8294 N N . PHE C 1 49 ? 94.020 5.226 49.687 1.00 20.16 49 PHE C N 1
ATOM 8295 C CA . PHE C 1 49 ? 93.616 6.628 49.534 1.00 15.72 49 PHE C CA 1
ATOM 8296 C C . PHE C 1 49 ? 92.692 6.793 48.328 1.00 15.75 49 PHE C C 1
ATOM 8297 O O . PHE C 1 49 ? 91.793 7.636 48.328 1.00 12.25 49 PHE C O 1
ATOM 8305 N N . ASN C 1 50 ? 92.940 5.996 47.290 1.00 14.78 50 ASN C N 1
ATOM 8306 C CA . ASN C 1 50 ? 92.153 6.027 46.060 1.00 13.43 50 ASN C CA 1
ATOM 8307 C C . ASN C 1 50 ? 91.995 7.440 45.470 1.00 15.79 50 ASN C C 1
ATOM 8308 O O . ASN C 1 50 ? 90.885 7.975 45.396 1.00 16.93 50 ASN C O 1
ATOM 8313 N N . PRO C 1 51 ? 93.103 8.054 45.026 1.00 14.54 51 PRO C N 1
ATOM 8314 C CA . PRO C 1 51 ? 93.059 9.402 44.449 1.00 12.02 51 PRO C CA 1
ATOM 8315 C C . PRO C 1 51 ? 92.455 9.516 43.045 1.00 14.93 51 PRO C C 1
ATOM 8316 O O . PRO C 1 51 ? 92.605 8.618 42.189 1.00 13.08 51 PRO C O 1
ATOM 8320 N N . SER C 1 52 ? 91.743 10.619 42.826 1.00 10.78 52 SER C N 1
ATOM 8321 C CA . SER C 1 52 ? 91.151 10.925 41.526 1.00 12.46 52 SER C CA 1
ATOM 8322 C C . SER C 1 52 ? 92.236 11.477 40.611 1.00 7.98 52 SER C C 1
ATOM 8323 O O . SER C 1 52 ? 92.034 11.618 39.401 1.00 13.48 52 SER C O 1
ATOM 8326 N N . GLY C 1 53 ? 93.388 11.791 41.190 1.00 7.92 53 GLY C N 1
ATOM 8327 C CA . GLY C 1 53 ? 94.484 12.343 40.414 1.00 10.28 53 GLY C CA 1
ATOM 8328 C C . GLY C 1 53 ? 95.709 12.423 41.294 1.00 11.99 53 GLY C C 1
ATOM 8329 O O . GLY C 1 53 ? 95.577 12.443 42.524 1.00 13.38 53 GLY C O 1
ATOM 8330 N N . ILE C 1 54 ? 96.886 12.544 40.682 1.00 8.06 54 ILE C N 1
ATOM 8331 C CA . ILE C 1 54 ? 98.130 12.570 41.430 1.00 3.67 54 ILE C CA 1
ATOM 8332 C C . ILE C 1 54 ? 99.055 13.626 40.864 1.00 10.02 54 ILE C C 1
ATOM 8333 O O . ILE C 1 54 ? 99.200 13.732 39.644 1.00 9.23 54 ILE C O 1
ATOM 8338 N N . ILE C 1 55 ? 99.687 14.380 41.763 1.00 10.89 55 ILE C N 1
ATOM 8339 C CA . ILE C 1 55 ? 100.650 15.433 41.428 1.00 10.35 55 ILE C CA 1
ATOM 8340 C C . ILE C 1 55 ? 102.019 15.065 42.021 1.00 8.50 55 ILE C C 1
ATOM 8341 O O . ILE C 1 55 ? 102.125 14.645 43.173 1.00 9.54 55 ILE C O 1
ATOM 8346 N N . LEU C 1 56 ? 103.054 15.160 41.206 1.00 9.47 56 LEU C N 1
ATOM 8347 C CA . LEU C 1 56 ? 104.418 14.869 41.633 1.00 7.85 56 LEU C CA 1
ATOM 8348 C C . LEU C 1 56 ? 105.076 16.244 41.710 1.00 8.67 56 LEU C C 1
ATOM 8349 O O . LEU C 1 56 ? 105.213 16.924 40.688 1.00 11.09 56 LEU C O 1
ATOM 8354 N N . SER C 1 57 ? 105.513 16.647 42.893 1.00 10.71 57 SER C N 1
ATOM 8355 C CA . SER C 1 57 ? 106.100 17.979 43.059 1.00 12.34 57 SER C CA 1
ATOM 8356 C C . SER C 1 57 ? 107.543 18.074 42.583 1.00 16.12 57 SER C C 1
ATOM 8357 O O . SER C 1 57 ? 108.116 17.099 42.090 1.00 20.27 57 SER C O 1
ATOM 8360 N N . GLY C 1 58 ? 108.130 19.255 42.774 1.00 14.18 58 GLY C N 1
ATOM 8361 C CA . GLY C 1 58 ? 109.514 19.492 42.408 1.00 8.24 58 GLY C CA 1
ATOM 8362 C C . GLY C 1 58 ? 110.419 18.913 43.471 1.00 8.00 58 GLY C C 1
ATOM 8363 O O . GLY C 1 58 ? 109.951 18.356 44.466 1.00 12.79 58 GLY C O 1
ATOM 8364 N N . GLY C 1 59 ? 111.723 19.059 43.297 1.00 12.52 59 GLY C N 1
ATOM 8365 C CA . GLY C 1 59 ? 112.646 18.518 44.274 1.00 9.43 59 GLY C CA 1
ATOM 8366 C C . GLY C 1 59 ? 114.057 18.829 43.868 1.00 11.22 59 GLY C C 1
ATOM 8367 O O . GLY C 1 59 ? 114.386 18.812 42.701 1.00 13.59 59 GLY C O 1
ATOM 8368 N N . PRO C 1 60 ? 114.937 19.055 44.835 1.00 15.21 60 PRO C N 1
ATOM 8369 C CA . PRO C 1 60 ? 116.345 19.383 44.616 1.00 14.18 60 PRO C CA 1
ATOM 8370 C C . PRO C 1 60 ? 117.289 18.264 44.142 1.00 15.57 60 PRO C C 1
ATOM 8371 O O . PRO C 1 60 ? 118.426 18.535 43.785 1.00 19.82 60 PRO C O 1
ATOM 8375 N N . GLU C 1 61 ? 116.848 17.018 44.147 1.00 19.56 61 GLU C N 1
ATOM 8376 C CA . GLU C 1 61 ? 117.734 15.927 43.728 1.00 21.32 61 GLU C CA 1
ATOM 8377 C C . GLU C 1 61 ? 117.881 15.749 42.214 1.00 20.41 61 GLU C C 1
ATOM 8378 O O . GLU C 1 61 ? 117.332 16.521 41.416 1.00 23.77 61 GLU C O 1
ATOM 8384 N N . SER C 1 62 ? 118.646 14.734 41.821 1.00 23.40 62 SER C N 1
ATOM 8385 C CA . SER C 1 62 ? 118.887 14.428 40.416 1.00 16.90 62 SER C CA 1
ATOM 8386 C C . SER C 1 62 ? 118.529 12.983 40.114 1.00 18.57 62 SER C C 1
ATOM 8387 O O . SER C 1 62 ? 118.935 12.081 40.842 1.00 20.63 62 SER C O 1
ATOM 8390 N N . THR C 1 63 ? 117.779 12.758 39.041 1.00 15.07 63 THR C N 1
ATOM 8391 C CA . THR C 1 63 ? 117.398 11.397 38.652 1.00 20.25 63 THR C CA 1
ATOM 8392 C C . THR C 1 63 ? 118.597 10.564 38.162 1.00 18.43 63 THR C C 1
ATOM 8393 O O . THR C 1 63 ? 118.564 9.348 38.244 1.00 21.15 63 THR C O 1
ATOM 8397 N N . THR C 1 64 ? 119.638 11.227 37.666 1.00 19.20 64 THR C N 1
ATOM 8398 C CA . THR C 1 64 ? 120.820 10.559 37.138 1.00 21.35 64 THR C CA 1
ATOM 8399 C C . THR C 1 64 ? 121.616 9.833 38.211 1.00 26.28 64 THR C C 1
ATOM 8400 O O . THR C 1 64 ? 122.414 8.944 37.907 1.00 26.59 64 THR C O 1
ATOM 8404 N N . GLU C 1 65 ? 121.435 10.253 39.460 1.00 27.12 65 GLU C N 1
ATOM 8405 C CA . GLU C 1 65 ? 122.141 9.636 40.576 1.00 27.69 65 GLU C CA 1
ATOM 8406 C C . GLU C 1 65 ? 121.496 8.325 41.004 1.00 28.95 65 GLU C C 1
ATOM 8407 O O . GLU C 1 65 ? 120.267 8.207 41.053 1.00 27.31 65 GLU C O 1
ATOM 8413 N N . GLU C 1 66 ? 122.334 7.355 41.359 1.00 26.09 66 GLU C N 1
ATOM 8414 C CA . GLU C 1 66 ? 121.849 6.038 41.744 1.00 27.88 66 GLU C CA 1
ATOM 8415 C C . GLU C 1 66 ? 121.010 6.021 43.009 1.00 23.64 66 GLU C C 1
ATOM 8416 O O . GLU C 1 66 ? 121.370 6.614 44.017 1.00 23.43 66 GLU C O 1
ATOM 8422 N N . ASN C 1 67 ? 119.874 5.336 42.928 1.00 21.11 67 ASN C N 1
ATOM 8423 C CA . ASN C 1 67 ? 118.925 5.228 44.026 1.00 20.19 67 ASN C CA 1
ATOM 8424 C C . ASN C 1 67 ? 118.375 6.609 44.404 1.00 15.86 67 ASN C C 1
ATOM 8425 O O . ASN C 1 67 ? 118.203 6.922 45.566 1.00 14.64 67 ASN C O 1
ATOM 8430 N N . SER C 1 68 ? 118.159 7.458 43.409 1.00 18.13 68 SER C N 1
ATOM 8431 C CA . SER C 1 68 ? 117.604 8.783 43.657 1.00 15.75 68 SER C CA 1
ATOM 8432 C C . SER C 1 68 ? 116.090 8.565 43.765 1.00 19.32 68 SER C C 1
ATOM 8433 O O . SER C 1 68 ? 115.582 7.527 43.326 1.00 21.49 68 SER C O 1
ATOM 8436 N N . PRO C 1 69 ? 115.347 9.530 44.342 1.00 16.36 69 PRO C N 1
ATOM 8437 C CA . PRO C 1 69 ? 113.898 9.394 44.496 1.00 11.89 69 PRO C CA 1
ATOM 8438 C C . PRO C 1 69 ? 113.174 9.048 43.220 1.00 11.16 69 PRO C C 1
ATOM 8439 O O . PRO C 1 69 ? 113.506 9.563 42.152 1.00 13.68 69 PRO C O 1
ATOM 8443 N N . ARG C 1 70 ? 112.171 8.187 43.337 1.00 10.39 70 ARG C N 1
ATOM 8444 C CA . ARG C 1 70 ? 111.363 7.759 42.202 1.00 8.92 70 ARG C CA 1
ATOM 8445 C C . ARG C 1 70 ? 109.955 7.641 42.737 1.00 14.55 70 ARG C C 1
ATOM 8446 O O . ARG C 1 70 ? 109.758 7.383 43.922 1.00 11.69 70 ARG C O 1
ATOM 8454 N N . ALA C 1 71 ? 108.975 7.811 41.861 1.00 13.61 71 ALA C N 1
ATOM 8455 C CA . ALA C 1 71 ? 107.595 7.688 42.273 1.00 12.54 71 ALA C CA 1
ATOM 8456 C C . ALA C 1 71 ? 107.283 6.201 42.241 1.00 16.01 71 ALA C C 1
ATOM 8457 O O . ALA C 1 71 ? 107.869 5.452 41.440 1.00 15.84 71 ALA C O 1
ATOM 8459 N N . PRO C 1 72 ? 106.424 5.735 43.160 1.00 15.90 72 PRO C N 1
ATOM 8460 C CA . PRO C 1 72 ? 106.044 4.321 43.186 1.00 14.46 72 PRO C CA 1
ATOM 8461 C C . PRO C 1 72 ? 105.486 4.055 41.768 1.00 16.28 72 PRO C C 1
ATOM 8462 O O . PRO C 1 72 ? 104.726 4.871 41.248 1.00 14.91 72 PRO C O 1
ATOM 8466 N N . GLN C 1 73 ? 105.839 2.934 41.146 1.00 15.20 73 GLN C N 1
ATOM 8467 C CA . GLN C 1 73 ? 105.358 2.661 39.790 1.00 17.99 73 GLN C CA 1
ATOM 8468 C C . GLN C 1 73 ? 103.848 2.558 39.716 1.00 15.21 73 GLN C C 1
ATOM 8469 O O . GLN C 1 73 ? 103.263 2.756 38.662 1.00 19.18 73 GLN C O 1
ATOM 8475 N N . TYR C 1 74 ? 103.206 2.320 40.850 1.00 13.14 74 TYR C N 1
ATOM 8476 C CA . TYR C 1 74 ? 101.753 2.239 40.852 1.00 11.72 74 TYR C CA 1
ATOM 8477 C C . TYR C 1 74 ? 101.150 3.583 40.436 1.00 14.43 74 TYR C C 1
ATOM 8478 O O . TYR C 1 74 ? 100.023 3.638 39.931 1.00 18.06 74 TYR C O 1
ATOM 8487 N N . VAL C 1 75 ? 101.919 4.662 40.600 1.00 14.30 75 VAL C N 1
ATOM 8488 C CA . VAL C 1 75 ? 101.452 5.992 40.219 1.00 11.50 75 VAL C CA 1
ATOM 8489 C C . VAL C 1 75 ? 101.090 6.033 38.731 1.00 11.67 75 VAL C C 1
ATOM 8490 O O . VAL C 1 75 ? 100.068 6.601 38.343 1.00 15.35 75 VAL C O 1
ATOM 8494 N N . PHE C 1 76 ? 101.914 5.391 37.907 1.00 13.22 76 PHE C N 1
ATOM 8495 C CA . PHE C 1 76 ? 101.698 5.380 36.476 1.00 14.37 76 PHE C CA 1
ATOM 8496 C C . PHE C 1 76 ? 100.826 4.228 35.989 1.00 16.30 76 PHE C C 1
ATOM 8497 O O . PHE C 1 76 ? 100.601 4.089 34.798 1.00 20.11 76 PHE C O 1
ATOM 8505 N N . GLU C 1 77 ? 100.281 3.448 36.910 1.00 21.44 77 GLU C N 1
ATOM 8506 C CA . GLU C 1 77 ? 99.413 2.327 36.543 1.00 19.04 77 GLU C CA 1
ATOM 8507 C C . GLU C 1 77 ? 98.026 2.471 37.143 1.00 18.53 77 GLU C C 1
ATOM 8508 O O . GLU C 1 77 ? 97.116 1.735 36.784 1.00 22.95 77 GLU C O 1
ATOM 8514 N N . ALA C 1 78 ? 97.874 3.414 38.064 1.00 16.79 78 ALA C N 1
ATOM 8515 C CA . ALA C 1 78 ? 96.619 3.625 38.766 1.00 13.18 78 ALA C CA 1
ATOM 8516 C C . ALA C 1 78 ? 95.391 3.868 37.894 1.00 14.57 78 ALA C C 1
ATOM 8517 O O . ALA C 1 78 ? 94.291 3.525 38.292 1.00 13.30 78 ALA C O 1
ATOM 8519 N N . GLY C 1 79 ? 95.568 4.443 36.709 1.00 14.51 79 GLY C N 1
ATOM 8520 C CA . GLY C 1 79 ? 94.417 4.709 35.872 1.00 13.62 79 GLY C CA 1
ATOM 8521 C C . GLY C 1 79 ? 93.824 6.093 36.097 1.00 19.23 79 GLY C C 1
ATOM 8522 O O . GLY C 1 79 ? 92.718 6.383 35.635 1.00 18.79 79 GLY C O 1
ATOM 8523 N N . VAL C 1 80 ? 94.543 6.941 36.827 1.00 15.80 80 VAL C N 1
ATOM 8524 C CA . VAL C 1 80 ? 94.114 8.320 37.065 1.00 15.52 80 VAL C CA 1
ATOM 8525 C C . VAL C 1 80 ? 95.156 9.279 36.477 1.00 16.79 80 VAL C C 1
ATOM 8526 O O . VAL C 1 80 ? 96.317 8.883 36.249 1.00 14.29 80 VAL C O 1
ATOM 8530 N N . PRO C 1 81 ? 94.766 10.540 36.205 1.00 10.10 81 PRO C N 1
ATOM 8531 C CA . PRO C 1 81 ? 95.718 11.511 35.642 1.00 10.80 81 PRO C CA 1
ATOM 8532 C C . PRO C 1 81 ? 96.864 11.797 36.615 1.00 9.27 81 PRO C C 1
ATOM 8533 O O . PRO C 1 81 ? 96.673 11.750 37.833 1.00 13.84 81 PRO C O 1
ATOM 8537 N N . VAL C 1 82 ? 98.042 12.095 36.078 1.00 13.41 82 VAL C N 1
ATOM 8538 C CA . VAL C 1 82 ? 99.228 12.410 36.884 1.00 12.57 82 VAL C CA 1
ATOM 8539 C C . VAL C 1 82 ? 99.815 13.678 36.277 1.00 13.42 82 VAL C C 1
ATOM 8540 O O . VAL C 1 82 ? 99.912 13.770 35.054 1.00 7.17 82 VAL C O 1
ATOM 8544 N N . PHE C 1 83 ? 100.219 14.629 37.130 1.00 13.42 83 PHE C N 1
ATOM 8545 C CA . PHE C 1 83 ? 100.788 15.918 36.711 1.00 8.48 83 PHE C CA 1
ATOM 8546 C C . PHE C 1 83 ? 102.122 16.022 37.416 1.00 5.29 83 PHE C C 1
ATOM 8547 O O . PHE C 1 83 ? 102.168 16.018 38.637 1.00 11.50 83 PHE C O 1
ATOM 8555 N N . GLY C 1 84 ? 103.210 16.028 36.663 1.00 6.47 84 GLY C N 1
ATOM 8556 C CA . GLY C 1 84 ? 104.523 16.127 37.266 1.00 8.84 84 GLY C CA 1
ATOM 8557 C C . GLY C 1 84 ? 105.078 17.532 37.096 1.00 10.60 84 GLY C C 1
ATOM 8558 O O . GLY C 1 84 ? 105.050 18.069 35.990 1.00 13.38 84 GLY C O 1
ATOM 8559 N N . VAL C 1 85 ? 105.555 18.120 38.191 1.00 12.86 85 VAL C N 1
ATOM 8560 C CA . VAL C 1 85 ? 106.112 19.468 38.221 1.00 9.48 85 VAL C CA 1
ATOM 8561 C C . VAL C 1 85 ? 107.635 19.426 38.421 1.00 11.66 85 VAL C C 1
ATOM 8562 O O . VAL C 1 85 ? 108.116 19.033 39.492 1.00 14.46 85 VAL C O 1
ATOM 8566 N N . CYS C 1 86 ? 108.381 19.889 37.418 1.00 9.27 86 CYS C N 1
ATOM 8567 C CA . CYS C 1 86 ? 109.847 19.943 37.459 1.00 10.68 86 CYS C CA 1
ATOM 8568 C C . CYS C 1 86 ? 110.500 18.585 37.724 1.00 12.80 86 CYS C C 1
ATOM 8569 O O . CYS C 1 86 ? 110.478 17.749 36.844 1.00 14.90 86 CYS C O 1
ATOM 8572 N N . TYR C 1 87 ? 111.135 18.373 38.882 1.00 13.97 87 TYR C N 1
ATOM 8573 C CA . TYR C 1 87 ? 111.721 17.061 39.174 1.00 14.21 87 TYR C CA 1
ATOM 8574 C C . TYR C 1 87 ? 110.665 15.960 38.950 1.00 13.46 87 TYR C C 1
ATOM 8575 O O . TYR C 1 87 ? 110.972 14.909 38.401 1.00 17.50 87 TYR C O 1
ATOM 8584 N N . GLY C 1 88 ? 109.415 16.222 39.336 1.00 9.11 88 GLY C N 1
ATOM 8585 C CA . GLY C 1 88 ? 108.344 15.249 39.146 1.00 7.75 88 GLY C CA 1
ATOM 8586 C C . GLY C 1 88 ? 108.099 14.901 37.677 1.00 14.50 88 GLY C C 1
ATOM 8587 O O . GLY C 1 88 ? 107.558 13.842 37.344 1.00 15.22 88 GLY C O 1
ATOM 8588 N N . MET C 1 89 ? 108.426 15.838 36.799 1.00 12.68 89 MET C N 1
ATOM 8589 C CA . MET C 1 89 ? 108.298 15.636 35.377 1.00 12.09 89 MET C CA 1
ATOM 8590 C C . MET C 1 89 ? 109.497 14.813 34.901 1.00 13.09 89 MET C C 1
ATOM 8591 O O . MET C 1 89 ? 109.384 14.009 33.968 1.00 11.43 89 MET C O 1
ATOM 8596 N N . GLN C 1 90 ? 110.656 15.072 35.509 1.00 10.27 90 GLN C N 1
ATOM 8597 C CA . GLN C 1 90 ? 111.896 14.374 35.175 1.00 13.64 90 GLN C CA 1
ATOM 8598 C C . GLN C 1 90 ? 111.861 12.929 35.589 1.00 16.34 90 GLN C C 1
ATOM 8599 O O . GLN C 1 90 ? 112.321 12.060 34.856 1.00 16.92 90 GLN C O 1
ATOM 8605 N N . THR C 1 91 ? 111.301 12.665 36.762 1.00 15.31 91 THR C N 1
ATOM 8606 C CA . THR C 1 91 ? 111.174 11.294 37.191 1.00 12.95 91 THR C CA 1
ATOM 8607 C C . THR C 1 91 ? 110.114 10.613 36.298 1.00 18.37 91 THR C C 1
ATOM 8608 O O . THR C 1 91 ? 110.239 9.444 35.918 1.00 14.99 91 THR C O 1
ATOM 8612 N N . MET C 1 92 ? 109.141 11.387 35.837 1.00 14.09 92 MET C N 1
ATOM 8613 C CA . MET C 1 92 ? 108.160 10.834 34.935 1.00 12.34 92 MET C CA 1
ATOM 8614 C C . MET C 1 92 ? 108.826 10.372 33.624 1.00 14.26 92 MET C C 1
ATOM 8615 O O . MET C 1 92 ? 108.566 9.271 33.128 1.00 18.54 92 MET C O 1
ATOM 8620 N N . ALA C 1 93 ? 109.693 11.209 33.066 1.00 18.20 93 ALA C N 1
ATOM 8621 C CA . ALA C 1 93 ? 110.384 10.870 31.829 1.00 16.14 93 ALA C CA 1
ATOM 8622 C C . ALA C 1 93 ? 111.275 9.639 32.023 1.00 16.76 93 ALA C C 1
ATOM 8623 O O . ALA C 1 93 ? 111.231 8.710 31.228 1.00 19.53 93 ALA C O 1
ATOM 8625 N N . MET C 1 94 ? 112.079 9.641 33.080 1.00 14.70 94 MET C N 1
ATOM 8626 C CA . MET C 1 94 ? 112.996 8.540 33.374 1.00 18.30 94 MET C CA 1
ATOM 8627 C C . MET C 1 94 ? 112.291 7.201 33.599 1.00 21.41 94 MET C C 1
ATOM 8628 O O . MET C 1 94 ? 112.746 6.159 33.116 1.00 26.90 94 MET C O 1
ATOM 8633 N N . GLN C 1 95 ? 111.164 7.243 34.300 1.00 14.64 95 GLN C N 1
ATOM 8634 C CA . GLN C 1 95 ? 110.418 6.043 34.606 1.00 12.58 95 GLN C CA 1
ATOM 8635 C C . GLN C 1 95 ? 109.620 5.477 33.449 1.00 16.12 95 GLN C C 1
ATOM 8636 O O . GLN C 1 95 ? 109.231 4.305 33.480 1.00 18.25 95 GLN C O 1
ATOM 8642 N N . LEU C 1 96 ? 109.384 6.291 32.424 1.00 11.99 96 LEU C N 1
ATOM 8643 C CA . LEU C 1 96 ? 108.595 5.840 31.282 1.00 13.82 96 LEU C CA 1
ATOM 8644 C C . LEU C 1 96 ? 109.369 5.710 29.962 1.00 13.03 96 LEU C C 1
ATOM 8645 O O . LEU C 1 96 ? 108.774 5.624 28.893 1.00 16.75 96 LEU C O 1
ATOM 8650 N N . GLY C 1 97 ? 110.696 5.720 30.031 1.00 12.82 97 GLY C N 1
ATOM 8651 C CA . GLY C 1 97 ? 111.471 5.537 28.816 1.00 16.54 97 GLY C CA 1
ATOM 8652 C C . GLY C 1 97 ? 112.160 6.754 28.238 1.00 17.47 97 GLY C C 1
ATOM 8653 O O . GLY C 1 97 ? 112.680 6.701 27.141 1.00 19.41 97 GLY C O 1
ATOM 8654 N N . GLY C 1 98 ? 112.127 7.864 28.955 1.00 14.75 98 GLY C N 1
ATOM 8655 C CA . GLY C 1 98 ? 112.785 9.067 28.485 1.00 10.29 98 GLY C CA 1
ATOM 8656 C C . GLY C 1 98 ? 114.203 9.101 29.025 1.00 14.62 98 GLY C C 1
ATOM 8657 O O . GLY C 1 98 ? 114.678 8.134 29.626 1.00 11.59 98 GLY C O 1
ATOM 8658 N N . HIS C 1 99 ? 114.880 10.228 28.867 1.00 14.10 99 HIS C N 1
ATOM 8659 C CA . HIS C 1 99 ? 116.250 10.335 29.336 1.00 13.79 99 HIS C CA 1
ATOM 8660 C C . HIS C 1 99 ? 116.561 11.723 29.857 1.00 18.75 99 HIS C C 1
ATOM 8661 O O . HIS C 1 99 ? 116.125 12.728 29.291 1.00 15.94 99 HIS C O 1
ATOM 8668 N N . VAL C 1 100 ? 117.379 11.760 30.903 1.00 19.21 100 VAL C N 1
ATOM 8669 C CA . VAL C 1 100 ? 117.793 12.990 31.526 1.00 19.75 100 VAL C CA 1
ATOM 8670 C C . VAL C 1 100 ? 119.321 12.985 31.679 1.00 20.02 100 VAL C C 1
ATOM 8671 O O . VAL C 1 100 ? 119.909 12.012 32.107 1.00 19.88 100 VAL C O 1
ATOM 8675 N N . GLU C 1 101 ? 119.966 14.019 31.161 1.00 27.01 101 GLU C N 1
ATOM 8676 C CA . GLU C 1 101 ? 121.422 14.175 31.267 1.00 28.84 101 GLU C CA 1
ATOM 8677 C C . GLU C 1 101 ? 121.710 15.084 32.453 1.00 24.30 101 GLU C C 1
ATOM 8678 O O . GLU C 1 101 ? 121.048 16.105 32.639 1.00 23.96 101 GLU C O 1
ATOM 8684 N N . ALA C 1 102 ? 122.702 14.732 33.247 1.00 25.41 102 ALA C N 1
ATOM 8685 C CA . ALA C 1 102 ? 123.032 15.549 34.399 1.00 31.51 102 ALA C CA 1
ATOM 8686 C C . ALA C 1 102 ? 123.748 16.816 33.967 1.00 36.15 102 ALA C C 1
ATOM 8687 O O . ALA C 1 102 ? 124.424 16.836 32.927 1.00 38.91 102 ALA C O 1
ATOM 8689 N N . SER C 1 103 ? 123.554 17.875 34.743 1.00 37.59 103 SER C N 1
ATOM 8690 C CA . SER C 1 103 ? 124.201 19.151 34.498 1.00 45.91 103 SER C CA 1
ATOM 8691 C C . SER C 1 103 ? 123.978 19.989 35.743 1.00 49.60 103 SER C C 1
ATOM 8692 O O . SER C 1 103 ? 122.873 20.024 36.276 1.00 47.68 103 SER C O 1
ATOM 8695 N N . ASN C 1 104 ? 125.040 20.585 36.272 1.00 60.65 104 ASN C N 1
ATOM 8696 C CA . ASN C 1 104 ? 124.900 21.413 37.469 1.00 70.19 104 ASN C CA 1
ATOM 8697 C C . ASN C 1 104 ? 124.453 22.842 37.156 1.00 73.06 104 ASN C C 1
ATOM 8698 O O . ASN C 1 104 ? 124.212 23.634 38.071 1.00 75.38 104 ASN C O 1
ATOM 8703 N N . GLU C 1 105 ? 124.331 23.160 35.869 1.00 75.53 105 GLU C N 1
ATOM 8704 C CA . GLU C 1 105 ? 123.872 24.476 35.439 1.00 79.72 105 GLU C CA 1
ATOM 8705 C C . GLU C 1 105 ? 122.347 24.483 35.551 1.00 79.95 105 GLU C C 1
ATOM 8706 O O . GLU C 1 105 ? 121.647 23.982 34.672 1.00 81.42 105 GLU C O 1
ATOM 8712 N N . ARG C 1 106 ? 121.842 25.041 36.643 1.00 79.22 106 ARG C N 1
ATOM 8713 C CA . ARG C 1 106 ? 120.407 25.098 36.879 1.00 79.15 106 ARG C CA 1
ATOM 8714 C C . ARG C 1 106 ? 119.764 26.365 36.306 1.00 78.92 106 ARG C C 1
ATOM 8715 O O . ARG C 1 106 ? 120.453 27.273 35.832 1.00 80.53 106 ARG C O 1
ATOM 8723 N N . GLU C 1 107 ? 118.435 26.406 36.344 1.00 76.05 107 GLU C N 1
ATOM 8724 C CA . GLU C 1 107 ? 117.675 27.562 35.883 1.00 71.42 107 GLU C CA 1
ATOM 8725 C C . GLU C 1 107 ? 116.447 27.723 36.769 1.00 66.44 107 GLU C C 1
ATOM 8726 O O . GLU C 1 107 ? 115.738 26.752 37.031 1.00 65.18 107 GLU C O 1
ATOM 8732 N N . PHE C 1 108 ? 116.228 28.942 37.251 1.00 60.01 108 PHE C N 1
ATOM 8733 C CA . PHE C 1 108 ? 115.087 29.259 38.099 1.00 55.56 108 PHE C CA 1
ATOM 8734 C C . PHE C 1 108 ? 114.717 30.703 37.788 1.00 50.76 108 PHE C C 1
ATOM 8735 O O . PHE C 1 108 ? 115.323 31.629 38.323 1.00 51.33 108 PHE C O 1
ATOM 8743 N N . GLY C 1 109 ? 113.760 30.892 36.886 1.00 43.38 109 GLY C N 1
ATOM 8744 C CA . GLY C 1 109 ? 113.367 32.235 36.524 1.00 35.91 109 GLY C CA 1
ATOM 8745 C C . GLY C 1 109 ? 112.343 32.331 35.417 1.00 33.65 109 GLY C C 1
ATOM 8746 O O . GLY C 1 109 ? 111.854 31.328 34.908 1.00 31.40 109 GLY C O 1
ATOM 8747 N N . TYR C 1 110 ? 112.062 33.565 35.015 1.00 35.69 110 TYR C N 1
ATOM 8748 C CA . TYR C 1 110 ? 111.066 33.869 33.992 1.00 30.01 110 TYR C CA 1
ATOM 8749 C C . TYR C 1 110 ? 111.426 33.487 32.570 1.00 28.76 110 TYR C C 1
ATOM 8750 O O . TYR C 1 110 ? 112.509 33.802 32.081 1.00 25.49 110 TYR C O 1
ATOM 8759 N N . ALA C 1 111 ? 110.462 32.898 31.875 1.00 23.91 111 ALA C N 1
ATOM 8760 C CA . ALA C 1 111 ? 110.666 32.524 30.489 1.00 24.71 111 ALA C CA 1
ATOM 8761 C C . ALA C 1 111 ? 109.315 32.439 29.839 1.00 24.94 111 ALA C C 1
ATOM 8762 O O . ALA C 1 111 ? 108.289 32.441 30.515 1.00 29.48 111 ALA C O 1
ATOM 8764 N N . GLN C 1 112 ? 109.309 32.453 28.518 1.00 23.30 112 GLN C N 1
ATOM 8765 C CA . GLN C 1 112 ? 108.074 32.332 27.776 1.00 26.58 112 GLN C CA 1
ATOM 8766 C C . GLN C 1 112 ? 108.212 31.061 26.982 1.00 25.05 112 GLN C C 1
ATOM 8767 O O . GLN C 1 112 ? 109.214 30.852 26.295 1.00 25.01 112 GLN C O 1
ATOM 8773 N N . VAL C 1 113 ? 107.285 30.147 27.206 1.00 24.78 113 VAL C N 1
ATOM 8774 C CA . VAL C 1 113 ? 107.309 28.894 26.490 1.00 22.06 113 VAL C CA 1
ATOM 8775 C C . VAL C 1 113 ? 106.309 29.034 25.372 1.00 20.60 113 VAL C C 1
ATOM 8776 O O . VAL C 1 113 ? 105.317 29.749 25.510 1.00 18.17 113 VAL C O 1
ATOM 8780 N N . GLU C 1 114 ? 106.629 28.401 24.252 1.00 20.13 114 GLU C N 1
ATOM 8781 C CA . GLU C 1 114 ? 105.824 28.418 23.052 1.00 20.97 114 GLU C CA 1
ATOM 8782 C C . GLU C 1 114 ? 105.080 27.083 22.944 1.00 20.42 114 GLU C C 1
ATOM 8783 O O . GLU C 1 114 ? 105.687 26.012 23.086 1.00 19.99 114 GLU C O 1
ATOM 8789 N N . VAL C 1 115 ? 103.767 27.141 22.741 1.00 16.35 115 VAL C N 1
ATOM 8790 C CA . VAL C 1 115 ? 102.956 25.930 22.616 1.00 17.68 115 VAL C CA 1
ATOM 8791 C C . VAL C 1 115 ? 102.986 25.432 21.152 1.00 21.12 115 VAL C C 1
ATOM 8792 O O . VAL C 1 115 ? 102.499 26.098 20.234 1.00 21.84 115 VAL C O 1
ATOM 8796 N N . VAL C 1 116 ? 103.596 24.266 20.941 1.00 20.55 116 VAL C N 1
ATOM 8797 C CA . VAL C 1 116 ? 103.747 23.689 19.608 1.00 15.34 116 VAL C CA 1
ATOM 8798 C C . VAL C 1 116 ? 102.781 22.566 19.299 1.00 18.32 116 VAL C C 1
ATOM 8799 O O . VAL C 1 116 ? 102.729 22.111 18.165 1.00 24.99 116 VAL C O 1
ATOM 8803 N N . ASN C 1 117 ? 102.020 22.112 20.289 1.00 19.31 117 ASN C N 1
ATOM 8804 C CA . ASN C 1 117 ? 101.073 21.023 20.077 1.00 15.70 117 ASN C CA 1
ATOM 8805 C C . ASN C 1 117 ? 99.876 21.157 20.988 1.00 15.90 117 ASN C C 1
ATOM 8806 O O . ASN C 1 117 ? 99.979 21.751 22.055 1.00 17.18 117 ASN C O 1
ATOM 8811 N N . ASP C 1 118 ? 98.751 20.579 20.583 1.00 18.82 118 ASP C N 1
ATOM 8812 C CA . ASP C 1 118 ? 97.531 20.654 21.382 1.00 25.09 118 ASP C CA 1
ATOM 8813 C C . ASP C 1 118 ? 97.550 19.691 22.567 1.00 24.24 118 ASP C C 1
ATOM 8814 O O . ASP C 1 118 ? 98.063 18.572 22.470 1.00 20.92 118 ASP C O 1
ATOM 8819 N N . SER C 1 119 ? 96.950 20.138 23.666 1.00 21.11 119 SER C N 1
ATOM 8820 C CA . SER C 1 119 ? 96.851 19.359 24.886 1.00 15.51 119 SER C CA 1
ATOM 8821 C C . SER C 1 119 ? 95.667 19.806 25.731 1.00 17.37 119 SER C C 1
ATOM 8822 O O . SER C 1 119 ? 95.325 20.995 25.781 1.00 17.10 119 SER C O 1
ATOM 8825 N N . ALA C 1 120 ? 95.071 18.856 26.440 1.00 17.68 120 ALA C N 1
ATOM 8826 C CA . ALA C 1 120 ? 93.933 19.148 27.305 1.00 19.52 120 ALA C CA 1
ATOM 8827 C C . ALA C 1 120 ? 94.342 20.111 28.418 1.00 18.62 120 ALA C C 1
ATOM 8828 O O . ALA C 1 120 ? 93.519 20.895 28.904 1.00 23.87 120 ALA C O 1
ATOM 8830 N N . LEU C 1 121 ? 95.622 20.082 28.778 1.00 16.72 121 LEU C N 1
ATOM 8831 C CA . LEU C 1 121 ? 96.142 20.928 29.849 1.00 20.20 121 LEU C CA 1
ATOM 8832 C C . LEU C 1 121 ? 96.248 22.417 29.526 1.00 17.55 121 LEU C C 1
ATOM 8833 O O . LEU C 1 121 ? 95.949 23.247 30.370 1.00 16.46 121 LEU C O 1
ATOM 8838 N N . VAL C 1 122 ? 96.660 22.753 28.306 1.00 21.35 122 VAL C N 1
ATOM 8839 C CA . VAL C 1 122 ? 96.855 24.156 27.925 1.00 19.27 122 VAL C CA 1
ATOM 8840 C C . VAL C 1 122 ? 95.885 24.689 26.893 1.00 19.08 122 VAL C C 1
ATOM 8841 O O . VAL C 1 122 ? 95.953 25.855 26.517 1.00 20.88 122 VAL C O 1
ATOM 8845 N N . ARG C 1 123 ? 94.971 23.845 26.443 1.00 20.53 123 ARG C N 1
ATOM 8846 C CA . ARG C 1 123 ? 94.002 24.228 25.428 1.00 21.25 123 ARG C CA 1
ATOM 8847 C C . ARG C 1 123 ? 93.255 25.493 25.829 1.00 18.67 123 ARG C C 1
ATOM 8848 O O . ARG C 1 123 ? 92.610 25.534 26.876 1.00 21.81 123 ARG C O 1
ATOM 8856 N N . GLY C 1 124 ? 93.406 26.545 25.033 1.00 18.95 124 GLY C N 1
ATOM 8857 C CA . GLY C 1 124 ? 92.705 27.788 25.303 1.00 15.71 124 GLY C CA 1
ATOM 8858 C C . GLY C 1 124 ? 93.302 28.656 26.380 1.00 17.07 124 GLY C C 1
ATOM 8859 O O . GLY C 1 124 ? 92.651 29.612 26.817 1.00 20.06 124 GLY C O 1
ATOM 8860 N N . ILE C 1 125 ? 94.514 28.325 26.822 1.00 9.09 125 ILE C N 1
ATOM 8861 C CA . ILE C 1 125 ? 95.189 29.074 27.863 1.00 12.22 125 ILE C CA 1
ATOM 8862 C C . ILE C 1 125 ? 96.474 29.643 27.275 1.00 19.36 125 ILE C C 1
ATOM 8863 O O . ILE C 1 125 ? 97.384 28.891 26.883 1.00 15.30 125 ILE C O 1
ATOM 8868 N N . GLU C 1 126 ? 96.535 30.973 27.180 1.00 22.22 126 GLU C N 1
ATOM 8869 C CA . GLU C 1 126 ? 97.708 31.664 26.629 1.00 22.74 126 GLU C CA 1
ATOM 8870 C C . GLU C 1 126 ? 97.779 33.099 27.093 1.00 19.61 126 GLU C C 1
ATOM 8871 O O . GLU C 1 126 ? 96.762 33.737 27.350 1.00 21.24 126 GLU C O 1
ATOM 8877 N N . ASP C 1 127 ? 99.001 33.569 27.273 1.00 19.55 127 ASP C N 1
ATOM 8878 C CA . ASP C 1 127 ? 99.247 34.930 27.698 1.00 20.75 127 ASP C CA 1
ATOM 8879 C C . ASP C 1 127 ? 99.395 35.837 26.494 1.00 20.52 127 ASP C C 1
ATOM 8880 O O . ASP C 1 127 ? 99.003 37.000 26.538 1.00 14.23 127 ASP C O 1
ATOM 8885 N N . ALA C 1 128 ? 99.859 35.269 25.386 1.00 19.07 128 ALA C N 1
ATOM 8886 C CA . ALA C 1 128 ? 100.064 36.036 24.172 1.00 23.06 128 ALA C CA 1
ATOM 8887 C C . ALA C 1 128 ? 100.160 35.061 23.028 1.00 26.17 128 ALA C C 1
ATOM 8888 O O . ALA C 1 128 ? 99.989 33.861 23.226 1.00 27.73 128 ALA C O 1
ATOM 8890 N N . LEU C 1 129 ? 100.386 35.595 21.830 1.00 32.81 129 LEU C N 1
ATOM 8891 C CA . LEU C 1 129 ? 100.550 34.797 20.621 1.00 36.83 129 LEU C CA 1
ATOM 8892 C C . LEU C 1 129 ? 101.771 35.302 19.857 1.00 37.87 129 LEU C C 1
ATOM 8893 O O . LEU C 1 129 ? 102.236 36.427 20.055 1.00 39.46 129 LEU C O 1
ATOM 8898 N N . THR C 1 130 ? 102.315 34.434 19.022 1.00 38.55 130 THR C N 1
ATOM 8899 C CA . THR C 1 130 ? 103.459 34.759 18.189 1.00 41.44 130 THR C CA 1
ATOM 8900 C C . THR C 1 130 ? 102.873 34.978 16.795 1.00 44.19 130 THR C C 1
ATOM 8901 O O . THR C 1 130 ? 101.814 34.417 16.474 1.00 44.81 130 THR C O 1
ATOM 8905 N N . ALA C 1 131 ? 103.580 35.737 15.959 1.00 45.16 131 ALA C N 1
ATOM 8906 C CA . ALA C 1 131 ? 103.145 35.996 14.584 1.00 45.99 131 ALA C CA 1
ATOM 8907 C C . ALA C 1 131 ? 102.960 34.638 13.913 1.00 45.54 131 ALA C C 1
ATOM 8908 O O . ALA C 1 131 ? 102.017 34.399 13.178 1.00 45.20 131 ALA C O 1
ATOM 8910 N N . ASP C 1 132 ? 103.853 33.733 14.269 1.00 46.74 132 ASP C N 1
ATOM 8911 C CA . ASP C 1 132 ? 103.873 32.363 13.792 1.00 50.93 132 ASP C CA 1
ATOM 8912 C C . ASP C 1 132 ? 102.508 31.676 14.028 1.00 49.80 132 ASP C C 1
ATOM 8913 O O . ASP C 1 132 ? 102.169 30.692 13.380 1.00 48.90 132 ASP C O 1
ATOM 8918 N N . GLY C 1 133 ? 101.743 32.195 14.986 1.00 49.93 133 GLY C N 1
ATOM 8919 C CA . GLY C 1 133 ? 100.438 31.639 15.316 1.00 45.67 133 GLY C CA 1
ATOM 8920 C C . GLY C 1 133 ? 100.442 30.706 16.521 1.00 44.03 133 GLY C C 1
ATOM 8921 O O . GLY C 1 133 ? 99.445 30.010 16.796 1.00 43.17 133 GLY C O 1
ATOM 8922 N N . LYS C 1 134 ? 101.548 30.706 17.259 1.00 36.70 134 LYS C N 1
ATOM 8923 C CA . LYS C 1 134 ? 101.680 29.853 18.435 1.00 33.88 134 LYS C CA 1
ATOM 8924 C C . LYS C 1 134 ? 101.401 30.584 19.755 1.00 29.12 134 LYS C C 1
ATOM 8925 O O . LYS C 1 134 ? 101.816 31.746 19.947 1.00 26.53 134 LYS C O 1
ATOM 8931 N N . PRO C 1 135 ? 100.676 29.917 20.676 1.00 20.69 135 PRO C N 1
ATOM 8932 C CA . PRO C 1 135 ? 100.331 30.466 21.987 1.00 15.62 135 PRO C CA 1
ATOM 8933 C C . PRO C 1 135 ? 101.597 30.602 22.799 1.00 14.78 135 PRO C C 1
ATOM 8934 O O . PRO C 1 135 ? 102.518 29.802 22.655 1.00 23.17 135 PRO C O 1
ATOM 8938 N N . LEU C 1 136 ? 101.636 31.594 23.673 1.00 19.31 136 LEU C N 1
ATOM 8939 C CA . LEU C 1 136 ? 102.792 31.822 24.533 1.00 19.05 136 LEU C CA 1
ATOM 8940 C C . LEU C 1 136 ? 102.327 31.825 25.984 1.00 17.24 136 LEU C C 1
ATOM 8941 O O . LEU C 1 136 ? 101.254 32.346 26.271 1.00 15.61 136 LEU C O 1
ATOM 8946 N N . LEU C 1 137 ? 103.126 31.243 26.881 1.00 15.47 137 LEU C N 1
ATOM 8947 C CA . LEU C 1 137 ? 102.821 31.199 28.308 1.00 13.21 137 LEU C CA 1
ATOM 8948 C C . LEU C 1 137 ? 103.993 31.800 29.063 1.00 16.02 137 LEU C C 1
ATOM 8949 O O . LEU C 1 137 ? 105.144 31.494 28.751 1.00 21.10 137 LEU C O 1
ATOM 8954 N N . ASP C 1 138 ? 103.714 32.739 29.965 1.00 17.96 138 ASP C N 1
ATOM 8955 C CA . ASP C 1 138 ? 104.759 33.367 30.788 1.00 20.53 138 ASP C CA 1
ATOM 8956 C C . ASP C 1 138 ? 104.795 32.487 32.022 1.00 19.40 138 ASP C C 1
ATOM 8957 O O . ASP C 1 138 ? 103.794 32.360 32.753 1.00 16.59 138 ASP C O 1
ATOM 8962 N N . VAL C 1 139 ? 105.927 31.824 32.200 1.00 19.83 139 VAL C N 1
ATOM 8963 C CA . VAL C 1 139 ? 106.096 30.878 33.283 1.00 18.86 139 VAL C CA 1
ATOM 8964 C C . VAL C 1 139 ? 107.352 31.078 34.138 1.00 18.85 139 VAL C C 1
ATOM 8965 O O . VAL C 1 139 ? 108.318 31.714 33.720 1.00 16.13 139 VAL C O 1
ATOM 8969 N N . TRP C 1 140 ? 107.295 30.561 35.358 1.00 17.62 140 TRP C N 1
ATOM 8970 C CA . TRP C 1 140 ? 108.420 30.609 36.263 1.00 17.09 140 TRP C CA 1
ATOM 8971 C C . TRP C 1 140 ? 109.170 29.286 36.100 1.00 21.24 140 TRP C C 1
ATOM 8972 O O . TRP C 1 140 ? 108.803 28.282 36.709 1.00 20.39 140 TRP C O 1
ATOM 8983 N N . MET C 1 141 ? 110.133 29.269 35.181 1.00 25.54 141 MET C N 1
ATOM 8984 C CA . MET C 1 141 ? 110.918 28.075 34.899 1.00 26.53 141 MET C CA 1
ATOM 8985 C C . MET C 1 141 ? 111.778 27.625 36.057 1.00 29.31 141 MET C C 1
ATOM 8986 O O . MET C 1 141 ? 112.123 28.413 36.950 1.00 29.48 141 MET C O 1
ATOM 8991 N N . SER C 1 142 ? 112.178 26.365 35.994 1.00 31.83 142 SER C N 1
ATOM 8992 C CA . SER C 1 142 ? 113.040 25.775 36.997 1.00 39.01 142 SER C CA 1
ATOM 8993 C C . SER C 1 142 ? 113.502 24.430 36.505 1.00 39.47 142 SER C C 1
ATOM 8994 O O . SER C 1 142 ? 112.728 23.480 36.486 1.00 42.31 142 SER C O 1
ATOM 8997 N N . HIS C 1 143 ? 114.744 24.367 36.049 1.00 41.04 143 HIS C N 1
ATOM 8998 C CA . HIS C 1 143 ? 115.311 23.104 35.609 1.00 44.38 143 HIS C CA 1
ATOM 8999 C C . HIS C 1 143 ? 116.818 23.064 35.792 1.00 41.72 143 HIS C C 1
ATOM 9000 O O . HIS C 1 143 ? 117.519 24.047 35.544 1.00 38.18 143 HIS C O 1
ATOM 9007 N N . GLY C 1 144 ? 117.280 21.953 36.347 1.00 39.05 144 GLY C N 1
ATOM 9008 C CA . GLY C 1 144 ? 118.694 21.754 36.558 1.00 38.19 144 GLY C CA 1
ATOM 9009 C C . GLY C 1 144 ? 119.127 20.749 35.518 1.00 36.67 144 GLY C C 1
ATOM 9010 O O . GLY C 1 144 ? 119.691 21.103 34.482 1.00 36.24 144 GLY C O 1
ATOM 9011 N N . ASP C 1 145 ? 118.785 19.494 35.762 1.00 35.24 145 ASP C N 1
ATOM 9012 C CA . ASP C 1 145 ? 119.138 18.453 34.828 1.00 34.03 145 ASP C CA 1
ATOM 9013 C C . ASP C 1 145 ? 118.459 18.679 33.507 1.00 31.62 145 ASP C C 1
ATOM 9014 O O . ASP C 1 145 ? 117.375 19.286 33.436 1.00 32.01 145 ASP C O 1
ATOM 9019 N N . LYS C 1 146 ? 119.108 18.177 32.469 1.00 25.96 146 LYS C N 1
ATOM 9020 C CA . LYS C 1 146 ? 118.649 18.336 31.101 1.00 29.39 146 LYS C CA 1
ATOM 9021 C C . LYS C 1 146 ? 117.898 17.118 30.553 1.00 26.14 146 LYS C C 1
ATOM 9022 O O . LYS C 1 146 ? 118.482 16.044 30.396 1.00 23.56 146 LYS C O 1
ATOM 9028 N N . VAL C 1 147 ? 116.606 17.286 30.272 1.00 26.46 147 VAL C N 1
ATOM 9029 C CA . VAL C 1 147 ? 115.787 16.215 29.702 1.00 24.52 147 VAL C CA 1
ATOM 9030 C C . VAL C 1 147 ? 116.133 16.147 28.222 1.00 27.75 147 VAL C C 1
ATOM 9031 O O . VAL C 1 147 ? 115.827 17.078 27.471 1.00 33.22 147 VAL C O 1
ATOM 9035 N N . THR C 1 148 ? 116.782 15.064 27.800 1.00 24.59 148 THR C N 1
ATOM 9036 C CA . THR C 1 148 ? 117.165 14.923 26.405 1.00 20.57 148 THR C CA 1
ATOM 9037 C C . THR C 1 148 ? 116.176 14.098 25.573 1.00 22.52 148 THR C C 1
ATOM 9038 O O . THR C 1 148 ? 116.169 14.189 24.340 1.00 25.46 148 THR C O 1
ATOM 9042 N N . ALA C 1 149 ? 115.331 13.302 26.218 1.00 19.72 149 ALA C N 1
ATOM 9043 C CA . ALA C 1 149 ? 114.362 12.519 25.465 1.00 16.40 149 ALA C CA 1
ATOM 9044 C C . ALA C 1 149 ? 113.146 12.247 26.312 1.00 16.42 149 ALA C C 1
ATOM 9045 O O . ALA C 1 149 ? 113.270 11.984 27.500 1.00 18.99 149 ALA C O 1
ATOM 9047 N N . ILE C 1 150 ? 111.972 12.317 25.701 1.00 14.56 150 ILE C N 1
ATOM 9048 C CA . ILE C 1 150 ? 110.732 12.039 26.412 1.00 21.78 150 ILE C CA 1
ATOM 9049 C C . ILE C 1 150 ? 110.246 10.645 25.979 1.00 17.80 150 ILE C C 1
ATOM 9050 O O . ILE C 1 150 ? 110.727 10.103 24.990 1.00 24.31 150 ILE C O 1
ATOM 9055 N N . PRO C 1 151 ? 109.369 10.010 26.759 1.00 19.85 151 PRO C N 1
ATOM 9056 C CA . PRO C 1 151 ? 108.890 8.679 26.358 1.00 20.94 151 PRO C CA 1
ATOM 9057 C C . PRO C 1 151 ? 108.286 8.697 24.960 1.00 24.79 151 PRO C C 1
ATOM 9058 O O . PRO C 1 151 ? 107.564 9.617 24.597 1.00 27.35 151 PRO C O 1
ATOM 9062 N N . SER C 1 152 ? 108.567 7.662 24.181 1.00 28.51 152 SER C N 1
ATOM 9063 C CA . SER C 1 152 ? 108.064 7.567 22.816 1.00 28.35 152 SER C CA 1
ATOM 9064 C C . SER C 1 152 ? 106.565 7.750 22.639 1.00 24.97 152 SER C C 1
ATOM 9065 O O . SER C 1 152 ? 106.123 8.005 21.540 1.00 28.52 152 SER C O 1
ATOM 9068 N N . ASP C 1 153 ? 105.779 7.584 23.693 1.00 22.49 153 ASP C N 1
ATOM 9069 C CA . ASP C 1 153 ? 104.335 7.754 23.568 1.00 22.37 153 ASP C CA 1
ATOM 9070 C C . ASP C 1 153 ? 103.845 9.122 24.030 1.00 23.74 153 ASP C C 1
ATOM 9071 O O . ASP C 1 153 ? 102.640 9.373 24.126 1.00 25.67 153 ASP C O 1
ATOM 9076 N N . PHE C 1 154 ? 104.789 10.006 24.322 1.00 17.53 154 PHE C N 1
ATOM 9077 C CA . PHE C 1 154 ? 104.483 11.362 24.752 1.00 18.36 154 PHE C CA 1
ATOM 9078 C C . PHE C 1 154 ? 104.748 12.304 23.581 1.00 20.52 154 PHE C C 1
ATOM 9079 O O . PHE C 1 154 ? 105.504 11.961 22.657 1.00 15.55 154 PHE C O 1
ATOM 9087 N N . ILE C 1 155 ? 104.164 13.503 23.639 1.00 20.76 155 ILE C N 1
ATOM 9088 C CA . ILE C 1 155 ? 104.395 14.520 22.606 1.00 20.11 155 ILE C CA 1
ATOM 9089 C C . ILE C 1 155 ? 104.915 15.750 23.309 1.00 16.39 155 ILE C C 1
ATOM 9090 O O . ILE C 1 155 ? 104.656 15.931 24.492 1.00 21.59 155 ILE C O 1
ATOM 9095 N N . THR C 1 156 ? 105.639 16.590 22.581 1.00 15.16 156 THR C N 1
ATOM 9096 C CA . THR C 1 156 ? 106.155 17.845 23.107 1.00 20.04 156 THR C CA 1
ATOM 9097 C C . THR C 1 156 ? 105.026 18.856 22.979 1.00 21.08 156 THR C C 1
ATOM 9098 O O . THR C 1 156 ? 104.555 19.123 21.879 1.00 26.17 156 THR C O 1
ATOM 9102 N N . VAL C 1 157 ? 104.550 19.367 24.104 1.00 21.71 157 VAL C N 1
ATOM 9103 C CA . VAL C 1 157 ? 103.476 20.340 24.081 1.00 17.75 157 VAL C CA 1
ATOM 9104 C C . VAL C 1 157 ? 104.010 21.757 23.970 1.00 20.29 157 VAL C C 1
ATOM 9105 O O . VAL C 1 157 ? 103.446 22.560 23.232 1.00 24.93 157 VAL C O 1
ATOM 9109 N N . ALA C 1 158 ? 105.132 22.043 24.629 1.00 15.60 158 ALA C N 1
ATOM 9110 C CA . ALA C 1 158 ? 105.722 23.379 24.589 1.00 17.60 158 ALA C CA 1
ATOM 9111 C C . ALA C 1 158 ? 107.236 23.332 24.680 1.00 19.20 158 ALA C C 1
ATOM 9112 O O . ALA C 1 158 ? 107.809 22.382 25.212 1.00 19.16 158 ALA C O 1
ATOM 9114 N N . SER C 1 159 ? 107.868 24.404 24.229 1.00 21.88 159 SER C N 1
ATOM 9115 C CA . SER C 1 159 ? 109.318 24.494 24.195 1.00 24.55 159 SER C CA 1
ATOM 9116 C C . SER C 1 159 ? 109.777 25.935 24.342 1.00 26.85 159 SER C C 1
ATOM 9117 O O . SER C 1 159 ? 108.997 26.874 24.169 1.00 20.81 159 SER C O 1
ATOM 9120 N N . THR C 1 160 ? 111.067 26.087 24.615 1.00 27.27 160 THR C N 1
ATOM 9121 C CA . THR C 1 160 ? 111.687 27.385 24.761 1.00 33.97 160 THR C CA 1
ATOM 9122 C C . THR C 1 160 ? 113.129 27.151 24.339 1.00 36.95 160 THR C C 1
ATOM 9123 O O . THR C 1 160 ? 113.533 25.998 24.135 1.00 38.56 160 THR C O 1
ATOM 9127 N N . GLU C 1 161 ? 113.902 28.223 24.208 1.00 45.03 161 GLU C N 1
ATOM 9128 C CA . GLU C 1 161 ? 115.304 28.118 23.793 1.00 49.39 161 GLU C CA 1
ATOM 9129 C C . GLU C 1 161 ? 116.129 27.113 24.593 1.00 47.71 161 GLU C C 1
ATOM 9130 O O . GLU C 1 161 ? 116.558 26.074 24.084 1.00 48.34 161 GLU C O 1
ATOM 9136 N N . SER C 1 162 ? 116.308 27.429 25.864 1.00 43.38 162 SER C N 1
ATOM 9137 C CA . SER C 1 162 ? 117.067 26.615 26.797 1.00 42.35 162 SER C CA 1
ATOM 9138 C C . SER C 1 162 ? 116.395 25.304 27.233 1.00 43.38 162 SER C C 1
ATOM 9139 O O . SER C 1 162 ? 117.032 24.478 27.889 1.00 46.18 162 SER C O 1
ATOM 9142 N N . CYS C 1 163 ? 115.125 25.113 26.875 1.00 39.70 163 CYS C N 1
ATOM 9143 C CA . CYS C 1 163 ? 114.378 23.930 27.304 1.00 33.60 163 CYS C CA 1
ATOM 9144 C C . CYS C 1 163 ? 113.394 23.406 26.259 1.00 28.84 163 CYS C C 1
ATOM 9145 O O . CYS C 1 163 ? 112.214 23.760 26.268 1.00 29.96 163 CYS C O 1
ATOM 9148 N N . PRO C 1 164 ? 113.859 22.514 25.376 1.00 23.92 164 PRO C N 1
ATOM 9149 C CA . PRO C 1 164 ? 113.052 21.912 24.313 1.00 23.31 164 PRO C CA 1
ATOM 9150 C C . PRO C 1 164 ? 111.809 21.156 24.777 1.00 23.70 164 PRO C C 1
ATOM 9151 O O . PRO C 1 164 ? 110.828 21.093 24.036 1.00 25.73 164 PRO C O 1
ATOM 9155 N N . PHE C 1 165 ? 111.862 20.550 25.965 1.00 16.70 165 PHE C N 1
ATOM 9156 C CA . PHE C 1 165 ? 110.721 19.799 26.486 1.00 12.89 165 PHE C CA 1
ATOM 9157 C C . PHE C 1 165 ? 110.213 20.487 27.752 1.00 14.61 165 PHE C C 1
ATOM 9158 O O . PHE C 1 165 ? 110.361 19.937 28.839 1.00 15.75 165 PHE C O 1
ATOM 9166 N N . ALA C 1 166 ? 109.653 21.694 27.605 1.00 12.69 166 ALA C N 1
ATOM 9167 C CA . ALA C 1 166 ? 109.116 22.479 28.731 1.00 11.52 166 ALA C CA 1
ATOM 9168 C C . ALA C 1 166 ? 107.761 21.930 29.218 1.00 14.56 166 ALA C C 1
ATOM 9169 O O . ALA C 1 166 ? 107.377 22.120 30.377 1.00 16.31 166 ALA C O 1
ATOM 9171 N N . ILE C 1 167 ? 107.018 21.304 28.312 1.00 12.71 167 ILE C N 1
ATOM 9172 C CA . ILE C 1 167 ? 105.757 20.663 28.648 1.00 10.91 167 ILE C CA 1
ATOM 9173 C C . ILE C 1 167 ? 105.663 19.421 27.750 1.00 14.55 167 ILE C C 1
ATOM 9174 O O . ILE C 1 167 ? 105.828 19.523 26.532 1.00 14.40 167 ILE C O 1
ATOM 9179 N N . MET C 1 168 ? 105.443 18.256 28.348 1.00 14.59 168 MET C N 1
ATOM 9180 C CA . MET C 1 168 ? 105.279 17.005 27.592 1.00 12.37 168 MET C CA 1
ATOM 9181 C C . MET C 1 168 ? 103.961 16.390 28.083 1.00 11.27 168 MET C C 1
ATOM 9182 O O . MET C 1 168 ? 103.504 16.686 29.198 1.00 12.42 168 MET C O 1
ATOM 9187 N N . ALA C 1 169 ? 103.353 15.540 27.268 1.00 17.56 169 ALA C N 1
ATOM 9188 C CA . ALA C 1 169 ? 102.092 14.933 27.647 1.00 17.90 169 ALA C CA 1
ATOM 9189 C C . ALA C 1 169 ? 101.719 13.666 26.873 1.00 18.50 169 ALA C C 1
ATOM 9190 O O . ALA C 1 169 ? 102.149 13.452 25.739 1.00 20.22 169 ALA C O 1
ATOM 9192 N N . ASN C 1 170 ? 100.944 12.812 27.527 1.00 17.70 170 ASN C N 1
ATOM 9193 C CA . ASN C 1 170 ? 100.403 11.605 26.919 1.00 14.69 170 ASN C CA 1
ATOM 9194 C C . ASN C 1 170 ? 98.918 11.814 27.197 1.00 13.71 170 ASN C C 1
ATOM 9195 O O . ASN C 1 170 ? 98.454 11.619 28.316 1.00 15.13 170 ASN C O 1
ATOM 9200 N N . GLU C 1 171 ? 98.204 12.289 26.184 1.00 16.87 171 GLU C N 1
ATOM 9201 C CA . GLU C 1 171 ? 96.777 12.586 26.287 1.00 19.37 171 GLU C CA 1
ATOM 9202 C C . GLU C 1 171 ? 95.895 11.402 26.587 1.00 19.07 171 GLU C C 1
ATOM 9203 O O . GLU C 1 171 ? 94.875 11.560 27.241 1.00 20.42 171 GLU C O 1
ATOM 9209 N N . GLU C 1 172 ? 96.247 10.224 26.074 1.00 22.64 172 GLU C N 1
ATOM 9210 C CA . GLU C 1 172 ? 95.432 9.044 26.325 1.00 25.18 172 GLU C CA 1
ATOM 9211 C C . GLU C 1 172 ? 95.517 8.612 27.780 1.00 22.13 172 GLU C C 1
ATOM 9212 O O . GLU C 1 172 ? 94.508 8.292 28.398 1.00 25.75 172 GLU C O 1
ATOM 9218 N N . LYS C 1 173 ? 96.730 8.596 28.316 1.00 24.94 173 LYS C N 1
ATOM 9219 C CA . LYS C 1 173 ? 96.965 8.201 29.703 1.00 23.40 173 LYS C CA 1
ATOM 9220 C C . LYS C 1 173 ? 96.709 9.376 30.645 1.00 20.73 173 LYS C C 1
ATOM 9221 O O . LYS C 1 173 ? 96.583 9.192 31.848 1.00 22.84 173 LYS C O 1
ATOM 9227 N N . ARG C 1 174 ? 96.663 10.587 30.096 1.00 16.02 174 ARG C N 1
ATOM 9228 C CA . ARG C 1 174 ? 96.450 11.791 30.898 1.00 16.06 174 ARG C CA 1
ATOM 9229 C C . ARG C 1 174 ? 97.620 12.010 31.857 1.00 11.24 174 ARG C C 1
ATOM 9230 O O . ARG C 1 174 ? 97.453 12.234 33.051 1.00 15.29 174 ARG C O 1
ATOM 9238 N N . PHE C 1 175 ? 98.815 11.900 31.302 1.00 10.38 175 PHE C N 1
ATOM 9239 C CA . PHE C 1 175 ? 100.056 12.124 32.021 1.00 8.31 175 PHE C CA 1
ATOM 9240 C C . PHE C 1 175 ? 100.575 13.444 31.452 1.00 8.29 175 PHE C C 1
ATOM 9241 O O . PHE C 1 175 ? 100.699 13.581 30.231 1.00 11.57 175 PHE C O 1
ATOM 9249 N N . TYR C 1 176 ? 100.901 14.398 32.317 1.00 10.94 176 TYR C N 1
ATOM 9250 C CA . TYR C 1 176 ? 101.416 15.698 31.882 1.00 11.01 176 TYR C CA 1
ATOM 9251 C C . TYR C 1 176 ? 102.628 16.054 32.737 1.00 13.37 176 TYR C C 1
ATOM 9252 O O . TYR C 1 176 ? 102.669 15.743 33.919 1.00 17.08 176 TYR C O 1
ATOM 9261 N N . GLY C 1 177 ? 103.578 16.758 32.142 1.00 13.80 177 GLY C N 1
ATOM 9262 C CA . GLY C 1 177 ? 104.767 17.162 32.849 1.00 8.32 177 GLY C CA 1
ATOM 9263 C C . GLY C 1 177 ? 105.186 18.531 32.351 1.00 11.63 177 GLY C C 1
ATOM 9264 O O . GLY C 1 177 ? 105.195 18.796 31.133 1.00 5.91 177 GLY C O 1
ATOM 9265 N N . VAL C 1 178 ? 105.546 19.402 33.291 1.00 15.76 178 VAL C N 1
ATOM 9266 C CA . VAL C 1 178 ? 105.970 20.767 32.964 1.00 10.43 178 VAL C CA 1
ATOM 9267 C C . VAL C 1 178 ? 107.266 21.045 33.685 1.00 11.04 178 VAL C C 1
ATOM 9268 O O . VAL C 1 178 ? 107.529 20.431 34.725 1.00 10.48 178 VAL C O 1
ATOM 9272 N N . GLN C 1 179 ? 108.105 21.911 33.115 1.00 9.17 179 GLN C N 1
ATOM 9273 C CA . GLN C 1 179 ? 109.353 22.271 33.775 1.00 11.60 179 GLN C CA 1
ATOM 9274 C C . GLN C 1 179 ? 109.308 23.700 34.379 1.00 16.94 179 GLN C C 1
ATOM 9275 O O . GLN C 1 179 ? 110.316 24.423 34.413 1.00 11.80 179 GLN C O 1
ATOM 9281 N N . PHE C 1 180 ? 108.112 24.105 34.810 1.00 11.99 180 PHE C N 1
ATOM 9282 C CA . PHE C 1 180 ? 107.892 25.387 35.458 1.00 9.75 180 PHE C CA 1
ATOM 9283 C C . PHE C 1 180 ? 106.906 25.142 36.578 1.00 13.12 180 PHE C C 1
ATOM 9284 O O . PHE C 1 180 ? 106.306 24.078 36.655 1.00 15.25 180 PHE C O 1
ATOM 9292 N N . HIS C 1 181 ? 106.795 26.096 37.490 1.00 14.72 181 HIS C N 1
ATOM 9293 C CA . HIS C 1 181 ? 105.897 25.982 38.636 1.00 13.42 181 HIS C CA 1
ATOM 9294 C C . HIS C 1 181 ? 104.619 26.774 38.443 1.00 10.58 181 HIS C C 1
ATOM 9295 O O . HIS C 1 181 ? 104.626 27.993 38.542 1.00 13.87 181 HIS C O 1
ATOM 9302 N N . PRO C 1 182 ? 103.498 26.098 38.176 1.00 16.28 182 PRO C N 1
ATOM 9303 C CA . PRO C 1 182 ? 102.243 26.838 37.986 1.00 15.84 182 PRO C CA 1
ATOM 9304 C C . PRO C 1 182 ? 101.610 27.329 39.318 1.00 18.16 182 PRO C C 1
ATOM 9305 O O . PRO C 1 182 ? 100.666 28.128 39.332 1.00 16.54 182 PRO C O 1
ATOM 9309 N N . GLU C 1 183 ? 102.145 26.840 40.434 1.00 20.24 183 GLU C N 1
ATOM 9310 C CA . GLU C 1 183 ? 101.656 27.187 41.770 1.00 18.66 183 GLU C CA 1
ATOM 9311 C C . GLU C 1 183 ? 102.149 28.558 42.271 1.00 20.32 183 GLU C C 1
ATOM 9312 O O . GLU C 1 183 ? 101.634 29.086 43.261 1.00 20.30 183 GLU C O 1
ATOM 9318 N N . VAL C 1 184 ? 103.148 29.126 41.598 1.00 21.84 184 VAL C N 1
ATOM 9319 C CA . VAL C 1 184 ? 103.671 30.432 41.976 1.00 19.52 184 VAL C CA 1
ATOM 9320 C C . VAL C 1 184 ? 103.035 31.486 41.056 1.00 21.84 184 VAL C C 1
ATOM 9321 O O . VAL C 1 184 ? 102.953 31.292 39.851 1.00 22.97 184 VAL C O 1
ATOM 9325 N N . THR C 1 185 ? 102.603 32.607 41.629 1.00 27.15 185 THR C N 1
ATOM 9326 C CA . THR C 1 185 ? 101.943 33.668 40.867 1.00 28.34 185 THR C CA 1
ATOM 9327 C C . THR C 1 185 ? 102.750 34.213 39.698 1.00 26.61 185 THR C C 1
ATOM 9328 O O . THR C 1 185 ? 102.211 34.894 38.837 1.00 31.74 185 THR C O 1
ATOM 9332 N N . HIS C 1 186 ? 104.043 33.931 39.680 1.00 24.78 186 HIS C N 1
ATOM 9333 C CA . HIS C 1 186 ? 104.881 34.382 38.591 1.00 21.16 186 HIS C CA 1
ATOM 9334 C C . HIS C 1 186 ? 104.505 33.688 37.288 1.00 26.38 186 HIS C C 1
ATOM 9335 O O . HIS C 1 186 ? 104.961 34.087 36.215 1.00 28.12 186 HIS C O 1
ATOM 9342 N N . THR C 1 187 ? 103.724 32.612 37.384 1.00 22.09 187 THR C N 1
ATOM 9343 C CA . THR C 1 187 ? 103.251 31.915 36.197 1.00 17.79 187 THR C CA 1
ATOM 9344 C C . THR C 1 187 ? 101.844 32.497 36.092 1.00 20.11 187 THR C C 1
ATOM 9345 O O . THR C 1 187 ? 100.939 32.085 36.807 1.00 18.78 187 THR C O 1
ATOM 9349 N N . ARG C 1 188 ? 101.687 33.500 35.236 1.00 21.66 188 ARG C N 1
ATOM 9350 C CA . ARG C 1 188 ? 100.424 34.193 35.055 1.00 20.87 188 ARG C CA 1
ATOM 9351 C C . ARG C 1 188 ? 99.178 33.311 34.973 1.00 21.45 188 ARG C C 1
ATOM 9352 O O . ARG C 1 188 ? 98.218 33.538 35.699 1.00 27.34 188 ARG C O 1
ATOM 9360 N N . GLN C 1 189 ? 99.185 32.314 34.092 1.00 20.97 189 GLN C N 1
ATOM 9361 C CA . GLN C 1 189 ? 98.044 31.412 33.914 1.00 20.31 189 GLN C CA 1
ATOM 9362 C C . GLN C 1 189 ? 98.119 30.117 34.723 1.00 17.27 189 GLN C C 1
ATOM 9363 O O . GLN C 1 189 ? 97.374 29.168 34.440 1.00 17.53 189 GLN C O 1
ATOM 9369 N N . GLY C 1 190 ? 98.975 30.088 35.736 1.00 18.47 190 GLY C N 1
ATOM 9370 C CA . GLY C 1 190 ? 99.157 28.890 36.549 1.00 15.85 190 GLY C CA 1
ATOM 9371 C C . GLY C 1 190 ? 97.933 28.322 37.235 1.00 15.46 190 GLY C C 1
ATOM 9372 O O . GLY C 1 190 ? 97.609 27.140 37.051 1.00 17.19 190 GLY C O 1
ATOM 9373 N N . MET C 1 191 ? 97.229 29.145 38.006 1.00 12.43 191 MET C N 1
ATOM 9374 C CA . MET C 1 191 ? 96.019 28.682 38.698 1.00 15.74 191 MET C CA 1
ATOM 9375 C C . MET C 1 191 ? 95.030 28.097 37.720 1.00 13.39 191 MET C C 1
ATOM 9376 O O . MET C 1 191 ? 94.293 27.158 38.028 1.00 19.35 191 MET C O 1
ATOM 9381 N N . ARG C 1 192 ? 95.041 28.671 36.526 1.00 16.75 192 ARG C N 1
ATOM 9382 C CA . ARG C 1 192 ? 94.163 28.272 35.443 1.00 16.79 192 ARG C CA 1
ATOM 9383 C C . ARG C 1 192 ? 94.552 26.876 34.960 1.00 16.96 192 ARG C C 1
ATOM 9384 O O . ARG C 1 192 ? 93.695 26.043 34.705 1.00 11.54 192 ARG C O 1
ATOM 9392 N N . MET C 1 193 ? 95.854 26.620 34.862 1.00 19.92 193 MET C N 1
ATOM 9393 C CA . MET C 1 193 ? 96.340 25.300 34.471 1.00 21.37 193 MET C CA 1
ATOM 9394 C C . MET C 1 193 ? 96.009 24.290 35.557 1.00 17.54 193 MET C C 1
ATOM 9395 O O . MET C 1 193 ? 95.541 23.196 35.277 1.00 20.12 193 MET C O 1
ATOM 9400 N N . LEU C 1 194 ? 96.287 24.651 36.805 1.00 18.96 194 LEU C N 1
ATOM 9401 C CA . LEU C 1 194 ? 96.002 23.751 37.914 1.00 20.64 194 LEU C CA 1
ATOM 9402 C C . LEU C 1 194 ? 94.509 23.431 37.994 1.00 18.87 194 LEU C C 1
ATOM 9403 O O . LEU C 1 194 ? 94.125 22.304 38.332 1.00 14.24 194 LEU C O 1
ATOM 9408 N N . GLU C 1 195 ? 93.673 24.407 37.644 1.00 13.71 195 GLU C N 1
ATOM 9409 C CA . GLU C 1 195 ? 92.234 24.192 37.661 1.00 13.09 195 GLU C CA 1
ATOM 9410 C C . GLU C 1 195 ? 91.783 23.271 36.534 1.00 13.66 195 GLU C C 1
ATOM 9411 O O . GLU C 1 195 ? 90.898 22.446 36.719 1.00 18.04 195 GLU C O 1
ATOM 9417 N N . ARG C 1 196 ? 92.383 23.414 35.361 1.00 8.01 196 ARG C N 1
ATOM 9418 C CA . ARG C 1 196 ? 92.040 22.557 34.239 1.00 13.13 196 ARG C CA 1
ATOM 9419 C C . ARG C 1 196 ? 92.363 21.113 34.682 1.00 12.29 196 ARG C C 1
ATOM 9420 O O . ARG C 1 196 ? 91.522 20.237 34.605 1.00 17.15 196 ARG C O 1
ATOM 9428 N N . PHE C 1 197 ? 93.549 20.887 35.237 1.00 11.57 197 PHE C N 1
ATOM 9429 C CA . PHE C 1 197 ? 93.915 19.543 35.684 1.00 15.92 197 PHE C CA 1
ATOM 9430 C C . PHE C 1 197 ? 92.984 18.963 36.771 1.00 16.64 197 PHE C C 1
ATOM 9431 O O . PHE C 1 197 ? 92.492 17.839 36.668 1.00 15.06 197 PHE C O 1
ATOM 9439 N N . VAL C 1 198 ? 92.735 19.755 37.802 1.00 19.18 198 VAL C N 1
ATOM 9440 C CA . VAL C 1 198 ? 91.930 19.329 38.936 1.00 16.88 198 VAL C CA 1
ATOM 9441 C C . VAL C 1 198 ? 90.427 19.219 38.682 1.00 18.03 198 VAL C C 1
ATOM 9442 O O . VAL C 1 198 ? 89.814 18.198 38.982 1.00 14.06 198 VAL C O 1
ATOM 9446 N N . ARG C 1 199 ? 89.845 20.239 38.074 1.00 17.79 199 ARG C N 1
ATOM 9447 C CA . ARG C 1 199 ? 88.415 20.249 37.829 1.00 18.54 199 ARG C CA 1
ATOM 9448 C C . ARG C 1 199 ? 88.017 19.530 36.565 1.00 20.98 199 ARG C C 1
ATOM 9449 O O . ARG C 1 199 ? 87.110 18.697 36.571 1.00 20.05 199 ARG C O 1
ATOM 9457 N N . ASP C 1 200 ? 88.658 19.899 35.467 1.00 21.99 200 ASP C N 1
ATOM 9458 C CA . ASP C 1 200 ? 88.322 19.317 34.187 1.00 21.85 200 ASP C CA 1
ATOM 9459 C C . ASP C 1 200 ? 88.899 17.930 33.999 1.00 23.18 200 ASP C C 1
ATOM 9460 O O . ASP C 1 200 ? 88.151 16.966 33.890 1.00 22.74 200 ASP C O 1
ATOM 9465 N N . ILE C 1 201 ? 90.217 17.797 34.052 1.00 16.76 201 ILE C N 1
ATOM 9466 C CA . ILE C 1 201 ? 90.818 16.487 33.824 1.00 17.83 201 ILE C CA 1
ATOM 9467 C C . ILE C 1 201 ? 90.534 15.392 34.852 1.00 17.67 201 ILE C C 1
ATOM 9468 O O . ILE C 1 201 ? 90.159 14.281 34.480 1.00 16.59 201 ILE C O 1
ATOM 9473 N N . CYS C 1 202 ? 90.691 15.691 36.138 1.00 17.09 202 CYS C N 1
ATOM 9474 C CA . CYS C 1 202 ? 90.424 14.693 37.178 1.00 14.23 202 CYS C CA 1
ATOM 9475 C C . CYS C 1 202 ? 88.951 14.643 37.578 1.00 18.56 202 CYS C C 1
ATOM 9476 O O . CYS C 1 202 ? 88.541 13.763 38.342 1.00 18.34 202 CYS C O 1
ATOM 9479 N N . GLN C 1 203 ? 88.166 15.577 37.038 1.00 16.24 203 GLN C N 1
ATOM 9480 C CA . GLN C 1 203 ? 86.736 15.661 37.290 1.00 20.40 203 GLN C CA 1
ATOM 9481 C C . GLN C 1 203 ? 86.407 15.743 38.775 1.00 23.73 203 GLN C C 1
ATOM 9482 O O . GLN C 1 203 ? 85.607 14.957 39.283 1.00 30.45 203 GLN C O 1
ATOM 9488 N N . CYS C 1 204 ? 87.014 16.700 39.465 1.00 26.11 204 CYS C N 1
ATOM 9489 C CA . CYS C 1 204 ? 86.760 16.896 40.883 1.00 23.83 204 CYS C CA 1
ATOM 9490 C C . CYS C 1 204 ? 85.980 18.189 41.082 1.00 26.83 204 CYS C C 1
ATOM 9491 O O . CYS C 1 204 ? 86.465 19.279 40.763 1.00 28.32 204 CYS C O 1
ATOM 9494 N N . GLU C 1 205 ? 84.769 18.073 41.614 1.00 29.64 205 GLU C N 1
ATOM 9495 C CA . GLU C 1 205 ? 83.938 19.249 41.882 1.00 32.63 205 GLU C CA 1
ATOM 9496 C C . GLU C 1 205 ? 84.460 19.978 43.114 1.00 27.70 205 GLU C C 1
ATOM 9497 O O . GLU C 1 205 ? 85.108 19.380 43.960 1.00 27.52 205 GLU C O 1
ATOM 9503 N N . ALA C 1 206 ? 84.199 21.277 43.192 1.00 28.24 206 ALA C N 1
ATOM 9504 C CA . ALA C 1 206 ? 84.664 22.090 44.304 1.00 26.01 206 ALA C CA 1
ATOM 9505 C C . ALA C 1 206 ? 83.755 22.029 45.534 1.00 29.29 206 ALA C C 1
ATOM 9506 O O . ALA C 1 206 ? 82.936 22.926 45.760 1.00 27.95 206 ALA C O 1
ATOM 9508 N N . LEU C 1 207 ? 83.923 20.980 46.340 1.00 27.92 207 LEU C N 1
ATOM 9509 C CA . LEU C 1 207 ? 83.129 20.803 47.555 1.00 22.12 207 LEU C CA 1
ATOM 9510 C C . LEU C 1 207 ? 83.872 21.217 48.828 1.00 20.38 207 LEU C C 1
ATOM 9511 O O . LEU C 1 207 ? 83.251 21.421 49.870 1.00 14.93 207 LEU C O 1
ATOM 9516 N N . TRP C 1 208 ? 85.190 21.375 48.734 1.00 13.11 208 TRP C N 1
ATOM 9517 C CA . TRP C 1 208 ? 86.013 21.743 49.877 1.00 14.67 208 TRP C CA 1
ATOM 9518 C C . TRP C 1 208 ? 86.041 23.260 50.034 1.00 20.04 208 TRP C C 1
ATOM 9519 O O . TRP C 1 208 ? 86.980 23.922 49.596 1.00 21.26 208 TRP C O 1
ATOM 9530 N N . THR C 1 209 ? 85.016 23.800 50.683 1.00 20.35 209 THR C N 1
ATOM 9531 C CA . THR C 1 209 ? 84.888 25.240 50.879 1.00 22.16 209 THR C CA 1
ATOM 9532 C C . THR C 1 209 ? 84.716 25.540 52.367 1.00 21.55 209 THR C C 1
ATOM 9533 O O . THR C 1 209 ? 84.249 24.682 53.114 1.00 20.67 209 THR C O 1
ATOM 9537 N N . PRO C 1 210 ? 85.103 26.757 52.816 1.00 20.20 210 PRO C N 1
ATOM 9538 C CA . PRO C 1 210 ? 84.997 27.191 54.217 1.00 14.04 210 PRO C CA 1
ATOM 9539 C C . PRO C 1 210 ? 83.710 26.758 54.920 1.00 15.92 210 PRO C C 1
ATOM 9540 O O . PRO C 1 210 ? 83.752 26.064 55.951 1.00 18.79 210 PRO C O 1
ATOM 9544 N N . ALA C 1 211 ? 82.568 27.114 54.338 1.00 18.06 211 ALA C N 1
ATOM 9545 C CA . ALA C 1 211 ? 81.266 26.767 54.909 1.00 19.06 211 ALA C CA 1
ATOM 9546 C C . ALA C 1 211 ? 81.112 25.263 55.120 1.00 20.01 211 ALA C C 1
ATOM 9547 O O . ALA C 1 211 ? 80.751 24.817 56.211 1.00 27.53 211 ALA C O 1
ATOM 9549 N N . LYS C 1 212 ? 81.406 24.488 54.082 1.00 20.39 212 LYS C N 1
ATOM 9550 C CA . LYS C 1 212 ? 81.304 23.031 54.143 1.00 20.85 212 LYS C CA 1
ATOM 9551 C C . LYS C 1 212 ? 82.336 22.386 55.079 1.00 21.40 212 LYS C C 1
ATOM 9552 O O . LYS C 1 212 ? 82.044 21.394 55.753 1.00 22.42 212 LYS C O 1
ATOM 9558 N N . ILE C 1 213 ? 83.527 22.966 55.160 1.00 19.19 213 ILE C N 1
ATOM 9559 C CA . ILE C 1 213 ? 84.546 22.438 56.058 1.00 16.39 213 ILE C CA 1
ATOM 9560 C C . ILE C 1 213 ? 84.030 22.615 57.485 1.00 18.64 213 ILE C C 1
ATOM 9561 O O . ILE C 1 213 ? 84.111 21.688 58.289 1.00 18.23 213 ILE C O 1
ATOM 9566 N N . ILE C 1 214 ? 83.404 23.760 57.774 1.00 17.85 214 ILE C N 1
ATOM 9567 C CA . ILE C 1 214 ? 82.859 24.001 59.117 1.00 17.38 214 ILE C CA 1
ATOM 9568 C C . ILE C 1 214 ? 81.798 22.952 59.478 1.00 20.61 214 ILE C C 1
ATOM 9569 O O . ILE C 1 214 ? 81.892 22.305 60.522 1.00 24.37 214 ILE C O 1
ATOM 9574 N N . ASP C 1 215 ? 80.800 22.774 58.616 1.00 26.09 215 ASP C N 1
ATOM 9575 C CA . ASP C 1 215 ? 79.745 21.789 58.872 1.00 24.89 215 ASP C CA 1
ATOM 9576 C C . ASP C 1 215 ? 80.305 20.383 59.078 1.00 25.67 215 ASP C C 1
ATOM 9577 O O . ASP C 1 215 ? 79.877 19.652 59.979 1.00 32.26 215 ASP C O 1
ATOM 9582 N N . ASP C 1 216 ? 81.287 20.009 58.269 1.00 27.25 216 ASP C N 1
ATOM 9583 C CA . ASP C 1 216 ? 81.905 18.689 58.389 1.00 25.70 216 ASP C CA 1
ATOM 9584 C C . ASP C 1 216 ? 82.611 18.554 59.739 1.00 26.19 216 ASP C C 1
ATOM 9585 O O . ASP C 1 216 ? 82.477 17.540 60.430 1.00 28.61 216 ASP C O 1
ATOM 9590 N N . ALA C 1 217 ? 83.352 19.588 60.123 1.00 25.97 217 ALA C N 1
ATOM 9591 C CA . ALA C 1 217 ? 84.098 19.567 61.377 1.00 23.58 217 ALA C CA 1
ATOM 9592 C C . ALA C 1 217 ? 83.176 19.477 62.574 1.00 25.14 217 ALA C C 1
ATOM 9593 O O . ALA C 1 217 ? 83.443 18.717 63.509 1.00 30.13 217 ALA C O 1
ATOM 9595 N N . VAL C 1 218 ? 82.088 20.246 62.551 1.00 25.87 218 VAL C N 1
ATOM 9596 C CA . VAL C 1 218 ? 81.128 20.219 63.649 1.00 25.49 218 VAL C CA 1
ATOM 9597 C C . VAL C 1 218 ? 80.548 18.817 63.788 1.00 25.15 218 VAL C C 1
ATOM 9598 O O . VAL C 1 218 ? 80.461 18.285 64.887 1.00 28.05 218 VAL C O 1
ATOM 9602 N N . ALA C 1 219 ? 80.159 18.225 62.664 1.00 29.24 219 ALA C N 1
ATOM 9603 C CA . ALA C 1 219 ? 79.598 16.872 62.655 1.00 26.72 219 ALA C CA 1
ATOM 9604 C C . ALA C 1 219 ? 80.590 15.916 63.295 1.00 22.85 219 ALA C C 1
ATOM 9605 O O . ALA C 1 219 ? 80.302 15.309 64.315 1.00 27.34 219 ALA C O 1
ATOM 9607 N N . ARG C 1 220 ? 81.794 15.860 62.745 1.00 26.58 220 ARG C N 1
ATOM 9608 C CA . ARG C 1 220 ? 82.835 14.992 63.271 1.00 29.41 220 ARG C CA 1
ATOM 9609 C C . ARG C 1 220 ? 83.138 15.185 64.764 1.00 31.51 220 ARG C C 1
ATOM 9610 O O . ARG C 1 220 ? 83.546 14.241 65.435 1.00 33.28 220 ARG C O 1
ATOM 9618 N N . ILE C 1 221 ? 82.957 16.399 65.283 1.00 32.58 221 ILE C N 1
ATOM 9619 C CA . ILE C 1 221 ? 83.211 16.669 66.702 1.00 30.69 221 ILE C CA 1
ATOM 9620 C C . ILE C 1 221 ? 82.084 16.095 67.567 1.00 30.35 221 ILE C C 1
ATOM 9621 O O . ILE C 1 221 ? 82.325 15.461 68.598 1.00 33.54 221 ILE C O 1
ATOM 9626 N N . ARG C 1 222 ? 80.851 16.312 67.141 1.00 27.03 222 ARG C N 1
ATOM 9627 C CA . ARG C 1 222 ? 79.713 15.815 67.884 1.00 32.21 222 ARG C CA 1
ATOM 9628 C C . ARG C 1 222 ? 79.734 14.297 67.900 1.00 33.97 222 ARG C C 1
ATOM 9629 O O . ARG C 1 222 ? 79.343 13.666 68.883 1.00 36.27 222 ARG C O 1
ATOM 9637 N N . GLU C 1 223 ? 80.217 13.720 66.811 1.00 33.28 223 GLU C N 1
ATOM 9638 C CA . GLU C 1 223 ? 80.313 12.279 66.677 1.00 38.75 223 GLU C CA 1
ATOM 9639 C C . GLU C 1 223 ? 81.367 11.720 67.629 1.00 38.21 223 GLU C C 1
ATOM 9640 O O . GLU C 1 223 ? 81.106 10.763 68.352 1.00 40.63 223 GLU C O 1
ATOM 9646 N N . GLN C 1 224 ? 82.533 12.357 67.678 1.00 36.55 224 GLN C N 1
ATOM 9647 C CA . GLN C 1 224 ? 83.624 11.892 68.536 1.00 36.20 224 GLN C CA 1
ATOM 9648 C C . GLN C 1 224 ? 83.381 12.110 70.026 1.00 36.35 224 GLN C C 1
ATOM 9649 O O . GLN C 1 224 ? 83.360 11.167 70.806 1.00 33.79 224 GLN C O 1
ATOM 9655 N N . VAL C 1 225 ? 83.186 13.370 70.398 1.00 37.75 225 VAL C N 1
ATOM 9656 C CA . VAL C 1 225 ? 82.979 13.776 71.777 1.00 34.28 225 VAL C CA 1
ATOM 9657 C C . VAL C 1 225 ? 81.575 13.475 72.305 1.00 35.37 225 VAL C C 1
ATOM 9658 O O . VAL C 1 225 ? 81.388 13.217 73.496 1.00 35.97 225 VAL C O 1
ATOM 9662 N N . GLY C 1 226 ? 80.581 13.510 71.431 1.00 35.47 226 GLY C N 1
ATOM 9663 C CA . GLY C 1 226 ? 79.231 13.224 71.877 1.00 34.72 226 GLY C CA 1
ATOM 9664 C C . GLY C 1 226 ? 78.790 14.189 72.952 1.00 36.48 226 GLY C C 1
ATOM 9665 O O . GLY C 1 226 ? 78.736 15.392 72.700 1.00 37.60 226 GLY C O 1
ATOM 9666 N N . ASP C 1 227 ? 78.498 13.682 74.149 1.00 37.71 227 ASP C N 1
ATOM 9667 C CA . ASP C 1 227 ? 78.046 14.546 75.239 1.00 38.71 227 ASP C CA 1
ATOM 9668 C C . ASP C 1 227 ? 79.082 14.791 76.331 1.00 37.76 227 ASP C C 1
ATOM 9669 O O . ASP C 1 227 ? 78.780 15.412 77.352 1.00 36.00 227 ASP C O 1
ATOM 9674 N N . ASP C 1 228 ? 80.312 14.346 76.094 1.00 35.14 228 ASP C N 1
ATOM 9675 C CA . ASP C 1 228 ? 81.398 14.531 77.051 1.00 35.19 228 ASP C CA 1
ATOM 9676 C C . ASP C 1 228 ? 81.823 15.990 77.180 1.00 37.02 228 ASP C C 1
ATOM 9677 O O . ASP C 1 228 ? 81.414 16.845 76.386 1.00 37.80 228 ASP C O 1
ATOM 9682 N N . LYS C 1 229 ? 82.614 16.277 78.210 1.00 36.35 229 LYS C N 1
ATOM 9683 C CA . LYS C 1 229 ? 83.113 17.626 78.445 1.00 37.14 229 LYS C CA 1
ATOM 9684 C C . LYS C 1 229 ? 84.492 17.712 77.826 1.00 34.35 229 LYS C C 1
ATOM 9685 O O . LYS C 1 229 ? 85.253 16.734 77.854 1.00 32.33 229 LYS C O 1
ATOM 9691 N N . VAL C 1 230 ? 84.803 18.881 77.273 1.00 29.82 230 VAL C N 1
ATOM 9692 C CA . VAL C 1 230 ? 86.084 19.125 76.620 1.00 29.05 230 VAL C CA 1
ATOM 9693 C C . VAL C 1 230 ? 86.699 20.386 77.207 1.00 27.82 230 VAL C C 1
ATOM 9694 O O . VAL C 1 230 ? 85.993 21.360 77.507 1.00 23.83 230 VAL C O 1
ATOM 9698 N N . ILE C 1 231 ? 88.017 20.355 77.352 1.00 26.30 231 ILE C N 1
ATOM 9699 C CA . ILE C 1 231 ? 88.776 21.474 77.876 1.00 26.95 231 ILE C CA 1
ATOM 9700 C C . ILE C 1 231 ? 89.721 21.965 76.762 1.00 28.08 231 ILE C C 1
ATOM 9701 O O . ILE C 1 231 ? 90.174 21.168 75.928 1.00 30.71 231 ILE C O 1
ATOM 9706 N N . LEU C 1 232 ? 90.034 23.260 76.762 1.00 23.90 232 LEU C N 1
ATOM 9707 C CA . LEU C 1 232 ? 90.915 23.835 75.759 1.00 16.49 232 LEU C CA 1
ATOM 9708 C C . LEU C 1 232 ? 91.656 25.043 76.317 1.00 17.88 232 LEU C C 1
ATOM 9709 O O . LEU C 1 232 ? 91.053 25.900 76.952 1.00 22.56 232 LEU C O 1
ATOM 9714 N N . GLY C 1 233 ? 92.957 25.117 76.087 1.00 15.57 233 GLY C N 1
ATOM 9715 C CA . GLY C 1 233 ? 93.713 26.262 76.559 1.00 19.91 233 GLY C CA 1
ATOM 9716 C C . GLY C 1 233 ? 93.655 27.372 75.527 1.00 25.63 233 GLY C C 1
ATOM 9717 O O . GLY C 1 233 ? 94.032 27.156 74.369 1.00 27.65 233 GLY C O 1
ATOM 9718 N N . LEU C 1 234 ? 93.120 28.531 75.912 1.00 26.53 234 LEU C N 1
ATOM 9719 C CA . LEU C 1 234 ? 93.028 29.697 75.025 1.00 25.83 234 LEU C CA 1
ATOM 9720 C C . LEU C 1 234 ? 94.288 30.543 75.152 1.00 26.64 234 LEU C C 1
ATOM 9721 O O . LEU C 1 234 ? 94.527 31.148 76.199 1.00 28.34 234 LEU C O 1
ATOM 9726 N N . SER C 1 235 ? 95.061 30.645 74.075 1.00 27.83 235 SER C N 1
ATOM 9727 C CA . SER C 1 235 ? 96.301 31.417 74.077 1.00 26.01 235 SER C CA 1
ATOM 9728 C C . SER C 1 235 ? 96.158 32.827 73.512 1.00 24.98 235 SER C C 1
ATOM 9729 O O . SER C 1 235 ? 96.982 33.703 73.777 1.00 27.19 235 SER C O 1
ATOM 9732 N N . GLY C 1 236 ? 95.104 33.040 72.744 1.00 26.06 236 GLY C N 1
ATOM 9733 C CA . GLY C 1 236 ? 94.888 34.328 72.115 1.00 28.75 236 GLY C CA 1
ATOM 9734 C C . GLY C 1 236 ? 95.365 34.280 70.667 1.00 27.99 236 GLY C C 1
ATOM 9735 O O . GLY C 1 236 ? 95.157 35.226 69.914 1.00 27.98 236 GLY C O 1
ATOM 9736 N N . GLY C 1 237 ? 96.019 33.184 70.283 1.00 27.52 237 GLY C N 1
ATOM 9737 C CA . GLY C 1 237 ? 96.523 33.036 68.927 1.00 23.08 237 GLY C CA 1
ATOM 9738 C C . GLY C 1 237 ? 95.466 32.546 67.964 1.00 23.94 237 GLY C C 1
ATOM 9739 O O . GLY C 1 237 ? 94.321 32.339 68.353 1.00 27.91 237 GLY C O 1
ATOM 9740 N N . VAL C 1 238 ? 95.863 32.276 66.726 1.00 24.98 238 VAL C N 1
ATOM 9741 C CA . VAL C 1 238 ? 94.928 31.832 65.695 1.00 20.56 238 VAL C CA 1
ATOM 9742 C C . VAL C 1 238 ? 94.323 30.429 65.854 1.00 21.76 238 VAL C C 1
ATOM 9743 O O . VAL C 1 238 ? 93.100 30.272 65.928 1.00 17.87 238 VAL C O 1
ATOM 9747 N N . ASP C 1 239 ? 95.174 29.411 65.912 1.00 17.44 239 ASP C N 1
ATOM 9748 C CA . ASP C 1 239 ? 94.689 28.037 65.994 1.00 18.50 239 ASP C CA 1
ATOM 9749 C C . ASP C 1 239 ? 93.720 27.708 67.147 1.00 18.78 239 ASP C C 1
ATOM 9750 O O . ASP C 1 239 ? 92.616 27.184 66.917 1.00 16.32 239 ASP C O 1
ATOM 9755 N N . SER C 1 240 ? 94.087 28.075 68.367 1.00 15.43 240 SER C N 1
ATOM 9756 C CA . SER C 1 240 ? 93.237 27.817 69.521 1.00 17.54 240 SER C CA 1
ATOM 9757 C C . SER C 1 240 ? 91.947 28.629 69.447 1.00 13.02 240 SER C C 1
ATOM 9758 O O . SER C 1 240 ? 90.884 28.134 69.837 1.00 14.25 240 SER C O 1
ATOM 9761 N N . SER C 1 241 ? 92.024 29.844 68.897 1.00 15.60 241 SER C N 1
ATOM 9762 C CA . SER C 1 241 ? 90.837 30.698 68.765 1.00 14.49 241 SER C CA 1
ATOM 9763 C C . SER C 1 241 ? 89.838 30.091 67.794 1.00 15.50 241 SER C C 1
ATOM 9764 O O . SER C 1 241 ? 88.633 30.062 68.064 1.00 17.47 241 SER C O 1
ATOM 9767 N N . VAL C 1 242 ? 90.319 29.651 66.637 1.00 18.03 242 VAL C N 1
ATOM 9768 C CA . VAL C 1 242 ? 89.417 29.028 65.675 1.00 16.74 242 VAL C CA 1
ATOM 9769 C C . VAL C 1 242 ? 88.922 27.693 66.241 1.00 13.58 242 VAL C C 1
ATOM 9770 O O . VAL C 1 242 ? 87.751 27.349 66.084 1.00 17.63 242 VAL C O 1
ATOM 9774 N N . THR C 1 243 ? 89.788 26.985 66.966 1.00 17.15 243 THR C N 1
ATOM 9775 C CA . THR C 1 243 ? 89.395 25.719 67.591 1.00 17.49 243 THR C CA 1
ATOM 9776 C C . THR C 1 243 ? 88.258 26.010 68.596 1.00 17.51 243 THR C C 1
ATOM 9777 O O . THR C 1 243 ? 87.236 25.315 68.619 1.00 17.01 243 THR C O 1
ATOM 9781 N N . ALA C 1 244 ? 88.426 27.065 69.391 1.00 16.08 244 ALA C N 1
ATOM 9782 C CA . ALA C 1 244 ? 87.433 27.463 70.388 1.00 18.65 244 ALA C CA 1
ATOM 9783 C C . ALA C 1 244 ? 86.062 27.682 69.781 1.00 17.52 244 ALA C C 1
ATOM 9784 O O . ALA C 1 244 ? 85.066 27.145 70.282 1.00 19.84 244 ALA C O 1
ATOM 9786 N N . MET C 1 245 ? 86.009 28.492 68.724 1.00 20.80 245 MET C N 1
ATOM 9787 C CA . MET C 1 245 ? 84.748 28.808 68.046 1.00 19.76 245 MET C CA 1
ATOM 9788 C C . MET C 1 245 ? 84.134 27.581 67.404 1.00 23.05 245 MET C C 1
ATOM 9789 O O . MET C 1 245 ? 82.915 27.426 67.391 1.00 29.17 245 MET C O 1
ATOM 9794 N N . LEU C 1 246 ? 84.972 26.715 66.853 1.00 24.15 246 LEU C N 1
ATOM 9795 C CA . LEU C 1 246 ? 84.479 25.498 66.217 1.00 25.44 246 LEU C CA 1
ATOM 9796 C C . LEU C 1 246 ? 83.794 24.619 67.256 1.00 23.54 246 LEU C C 1
ATOM 9797 O O . LEU C 1 246 ? 82.641 24.221 67.081 1.00 25.39 246 LEU C O 1
ATOM 9802 N N . LEU C 1 247 ? 84.497 24.361 68.358 1.00 24.77 247 LEU C N 1
ATOM 9803 C CA . LEU C 1 247 ? 83.970 23.548 69.458 1.00 24.31 247 LEU C CA 1
ATOM 9804 C C . LEU C 1 247 ? 82.754 24.199 70.109 1.00 24.99 247 LEU C C 1
ATOM 9805 O O . LEU C 1 247 ? 81.813 23.516 70.473 1.00 26.66 247 LEU C O 1
ATOM 9810 N N . HIS C 1 248 ? 82.790 25.519 70.279 1.00 23.31 248 HIS C N 1
ATOM 9811 C CA . HIS C 1 248 ? 81.676 26.230 70.875 1.00 24.56 248 HIS C CA 1
ATOM 9812 C C . HIS C 1 248 ? 80.403 25.962 70.079 1.00 28.60 248 HIS C C 1
ATOM 9813 O O . HIS C 1 248 ? 79.310 25.845 70.637 1.00 32.85 248 HIS C O 1
ATOM 9820 N N . ARG C 1 249 ? 80.552 25.921 68.764 1.00 28.64 249 ARG C N 1
ATOM 9821 C CA . ARG C 1 249 ? 79.441 25.674 67.854 1.00 28.45 249 ARG C CA 1
ATOM 9822 C C . ARG C 1 249 ? 78.995 24.216 67.859 1.00 27.29 249 ARG C C 1
ATOM 9823 O O . ARG C 1 249 ? 77.822 23.911 67.640 1.00 30.08 249 ARG C O 1
ATOM 9831 N N . ALA C 1 250 ? 79.948 23.323 68.096 1.00 26.06 250 ALA C N 1
ATOM 9832 C CA . ALA C 1 250 ? 79.688 21.896 68.130 1.00 26.05 250 ALA C CA 1
ATOM 9833 C C . ALA C 1 250 ? 79.064 21.417 69.430 1.00 26.62 250 ALA C C 1
ATOM 9834 O O . ALA C 1 250 ? 78.028 20.781 69.416 1.00 30.76 250 ALA C O 1
ATOM 9836 N N . ILE C 1 251 ? 79.688 21.750 70.553 1.00 29.73 251 ILE C N 1
ATOM 9837 C CA . ILE C 1 251 ? 79.222 21.308 71.858 1.00 24.70 251 ILE C CA 1
ATOM 9838 C C . ILE C 1 251 ? 78.784 22.382 72.860 1.00 28.30 251 ILE C C 1
ATOM 9839 O O . ILE C 1 251 ? 78.400 22.056 73.982 1.00 32.02 251 ILE C O 1
ATOM 9844 N N . GLY C 1 252 ? 78.849 23.652 72.469 1.00 29.67 252 GLY C N 1
ATOM 9845 C CA . GLY C 1 252 ? 78.425 24.735 73.343 1.00 29.14 252 GLY C CA 1
ATOM 9846 C C . GLY C 1 252 ? 78.880 24.745 74.797 1.00 33.33 252 GLY C C 1
ATOM 9847 O O . GLY C 1 252 ? 80.050 24.975 75.098 1.00 35.61 252 GLY C O 1
ATOM 9848 N N . LYS C 1 253 ? 77.934 24.514 75.705 1.00 38.50 253 LYS C N 1
ATOM 9849 C CA . LYS C 1 253 ? 78.182 24.512 77.151 1.00 38.85 253 LYS C CA 1
ATOM 9850 C C . LYS C 1 253 ? 79.162 23.456 77.648 1.00 36.12 253 LYS C C 1
ATOM 9851 O O . LYS C 1 253 ? 79.762 23.627 78.710 1.00 35.87 253 LYS C O 1
ATOM 9857 N N . ASN C 1 254 ? 79.331 22.376 76.892 1.00 33.62 254 ASN C N 1
ATOM 9858 C CA . ASN C 1 254 ? 80.238 21.306 77.300 1.00 34.86 254 ASN C CA 1
ATOM 9859 C C . ASN C 1 254 ? 81.702 21.668 77.186 1.00 33.14 254 ASN C C 1
ATOM 9860 O O . ASN C 1 254 ? 82.576 20.916 77.630 1.00 36.34 254 ASN C O 1
ATOM 9865 N N . LEU C 1 255 ? 81.971 22.830 76.607 1.00 30.77 255 LEU C N 1
ATOM 9866 C CA . LEU C 1 255 ? 83.340 23.290 76.435 1.00 28.52 255 LEU C CA 1
ATOM 9867 C C . LEU C 1 255 ? 83.763 24.290 77.505 1.00 26.78 255 LEU C C 1
ATOM 9868 O O . LEU C 1 255 ? 83.034 25.248 77.796 1.00 24.63 255 LEU C O 1
ATOM 9873 N N . THR C 1 256 ? 84.966 24.095 78.029 1.00 18.75 256 THR C N 1
ATOM 9874 C CA . THR C 1 256 ? 85.529 24.985 79.019 1.00 21.94 256 THR C CA 1
ATOM 9875 C C . THR C 1 256 ? 86.908 25.409 78.519 1.00 23.91 256 THR C C 1
ATOM 9876 O O . THR C 1 256 ? 87.717 24.572 78.110 1.00 21.43 256 THR C O 1
ATOM 9880 N N . CYS C 1 257 ? 87.142 26.718 78.486 1.00 21.87 257 CYS C N 1
ATOM 9881 C CA . CYS C 1 257 ? 88.420 27.260 78.037 1.00 23.01 257 CYS C CA 1
ATOM 9882 C C . CYS C 1 257 ? 89.230 27.731 79.224 1.00 19.20 257 CYS C C 1
ATOM 9883 O O . CYS C 1 257 ? 88.701 28.254 80.188 1.00 24.31 257 CYS C O 1
ATOM 9886 N N . VAL C 1 258 ? 90.523 27.510 79.171 1.00 23.77 258 VAL C N 1
ATOM 9887 C CA . VAL C 1 258 ? 91.384 27.929 80.246 1.00 25.59 258 VAL C CA 1
ATOM 9888 C C . VAL C 1 258 ? 92.341 28.934 79.650 1.00 25.96 258 VAL C C 1
ATOM 9889 O O . VAL C 1 258 ? 93.081 28.624 78.710 1.00 30.17 258 VAL C O 1
ATOM 9893 N N . PHE C 1 259 ? 92.252 30.163 80.125 1.00 25.16 259 PHE C N 1
ATOM 9894 C CA . PHE C 1 259 ? 93.148 31.205 79.662 1.00 25.14 259 PHE C CA 1
ATOM 9895 C C . PHE C 1 259 ? 94.148 31.534 80.765 1.00 26.76 259 PHE C C 1
ATOM 9896 O O . PHE C 1 259 ? 93.788 32.097 81.802 1.00 28.71 259 PHE C O 1
ATOM 9904 N N . VAL C 1 260 ? 95.397 31.151 80.549 1.00 27.39 260 VAL C N 1
ATOM 9905 C CA . VAL C 1 260 ? 96.455 31.407 81.509 1.00 24.28 260 VAL C CA 1
ATOM 9906 C C . VAL C 1 260 ? 97.092 32.769 81.182 1.00 26.59 260 VAL C C 1
ATOM 9907 O O . VAL C 1 260 ? 97.667 32.968 80.100 1.00 20.13 260 VAL C O 1
ATOM 9911 N N . ASP C 1 261 ? 96.925 33.723 82.092 1.00 28.61 261 ASP C N 1
ATOM 9912 C CA . ASP C 1 261 ? 97.466 35.078 81.936 1.00 29.95 261 ASP C CA 1
ATOM 9913 C C . ASP C 1 261 ? 98.896 35.132 82.469 1.00 31.06 261 ASP C C 1
ATOM 9914 O O . ASP C 1 261 ? 99.120 35.392 83.646 1.00 33.32 261 ASP C O 1
ATOM 9919 N N . ASN C 1 262 ? 99.865 34.896 81.597 1.00 30.74 262 ASN C N 1
ATOM 9920 C CA . ASN C 1 262 ? 101.268 34.870 82.007 1.00 28.93 262 ASN C CA 1
ATOM 9921 C C . ASN C 1 262 ? 101.996 36.207 82.153 1.00 28.71 262 ASN C C 1
ATOM 9922 O O . ASN C 1 262 ? 103.175 36.231 82.503 1.00 24.93 262 ASN C O 1
ATOM 9927 N N . GLY C 1 263 ? 101.303 37.313 81.910 1.00 30.09 263 GLY C N 1
ATOM 9928 C CA . GLY C 1 263 ? 101.944 38.615 82.014 1.00 31.28 263 GLY C CA 1
ATOM 9929 C C . GLY C 1 263 ? 102.941 38.922 80.898 1.00 32.83 263 GLY C C 1
ATOM 9930 O O . GLY C 1 263 ? 103.586 39.976 80.900 1.00 32.57 263 GLY C O 1
ATOM 9931 N N . LEU C 1 264 ? 103.012 38.050 79.896 1.00 33.48 264 LEU C N 1
ATOM 9932 C CA . LEU C 1 264 ? 103.947 38.213 78.781 1.00 30.30 264 LEU C CA 1
ATOM 9933 C C . LEU C 1 264 ? 103.275 38.535 77.446 1.00 30.65 264 LEU C C 1
ATOM 9934 O O . LEU C 1 264 ? 103.896 38.414 76.383 1.00 32.68 264 LEU C O 1
ATOM 9939 N N . LEU C 1 265 ? 102.025 38.982 77.507 1.00 32.62 265 LEU C N 1
ATOM 9940 C CA . LEU C 1 265 ? 101.254 39.317 76.311 1.00 32.75 265 LEU C CA 1
ATOM 9941 C C . LEU C 1 265 ? 101.355 40.796 75.960 1.00 33.33 265 LEU C C 1
ATOM 9942 O O . LEU C 1 265 ? 101.961 41.565 76.708 1.00 30.49 265 LEU C O 1
ATOM 9947 N N . ARG C 1 266 ? 100.741 41.199 74.846 1.00 33.27 266 ARG C N 1
ATOM 9948 C CA . ARG C 1 266 ? 100.777 42.598 74.419 1.00 31.31 266 ARG C CA 1
ATOM 9949 C C . ARG C 1 266 ? 99.804 43.478 75.182 1.00 29.37 266 ARG C C 1
ATOM 9950 O O . ARG C 1 266 ? 99.102 43.018 76.089 1.00 33.18 266 ARG C O 1
ATOM 9958 N N . LEU C 1 267 ? 99.767 44.753 74.801 1.00 27.98 267 LEU C N 1
ATOM 9959 C CA . LEU C 1 267 ? 98.878 45.731 75.425 1.00 30.55 267 LEU C CA 1
ATOM 9960 C C . LEU C 1 267 ? 97.404 45.379 75.187 1.00 27.37 267 LEU C C 1
ATOM 9961 O O . LEU C 1 267 ? 96.988 45.113 74.058 1.00 26.38 267 LEU C O 1
ATOM 9966 N N . ASN C 1 268 ? 96.641 45.324 76.273 1.00 28.88 268 ASN C N 1
ATOM 9967 C CA . ASN C 1 268 ? 95.207 45.019 76.243 1.00 28.44 268 ASN C CA 1
ATOM 9968 C C . ASN C 1 268 ? 94.801 43.632 75.766 1.00 27.59 268 ASN C C 1
ATOM 9969 O O . ASN C 1 268 ? 93.629 43.279 75.845 1.00 23.64 268 ASN C O 1
ATOM 9974 N N . GLU C 1 269 ? 95.777 42.816 75.379 1.00 30.28 269 GLU C N 1
ATOM 9975 C CA . GLU C 1 269 ? 95.520 41.479 74.850 1.00 31.78 269 GLU C CA 1
ATOM 9976 C C . GLU C 1 269 ? 94.721 40.545 75.736 1.00 27.84 269 GLU C C 1
ATOM 9977 O O . GLU C 1 269 ? 93.658 40.083 75.342 1.00 28.02 269 GLU C O 1
ATOM 9983 N N . ALA C 1 270 ? 95.222 40.289 76.937 1.00 28.64 270 ALA C N 1
ATOM 9984 C CA . ALA C 1 270 ? 94.544 39.405 77.871 1.00 28.35 270 ALA C CA 1
ATOM 9985 C C . ALA C 1 270 ? 93.100 39.829 78.163 1.00 29.31 270 ALA C C 1
ATOM 9986 O O . ALA C 1 270 ? 92.234 38.974 78.396 1.00 29.25 270 ALA C O 1
ATOM 9988 N N . GLU C 1 271 ? 92.823 41.132 78.159 1.00 28.58 271 GLU C N 1
ATOM 9989 C CA . GLU C 1 271 ? 91.460 41.575 78.429 1.00 30.41 271 GLU C CA 1
ATOM 9990 C C . GLU C 1 271 ? 90.593 41.436 77.178 1.00 29.13 271 GLU C C 1
ATOM 9991 O O . GLU C 1 271 ? 89.434 41.057 77.274 1.00 28.28 271 GLU C O 1
ATOM 9997 N N . GLN C 1 272 ? 91.181 41.650 76.002 1.00 28.78 272 GLN C N 1
ATOM 9998 C CA . GLN C 1 272 ? 90.456 41.520 74.735 1.00 25.65 272 GLN C CA 1
ATOM 9999 C C . GLN C 1 272 ? 90.027 40.073 74.558 1.00 26.65 272 GLN C C 1
ATOM 10000 O O . GLN C 1 272 ? 88.920 39.795 74.102 1.00 27.66 272 GLN C O 1
ATOM 10006 N N . VAL C 1 273 ? 90.917 39.156 74.924 1.00 25.27 273 VAL C N 1
ATOM 10007 C CA . VAL C 1 273 ? 90.652 37.728 74.839 1.00 23.42 273 VAL C CA 1
ATOM 10008 C C . VAL C 1 273 ? 89.452 37.409 75.733 1.00 24.62 273 VAL C C 1
ATOM 10009 O O . VAL C 1 273 ? 88.441 36.855 75.283 1.00 27.42 273 VAL C O 1
ATOM 10013 N N . LEU C 1 274 ? 89.552 37.816 76.992 1.00 25.74 274 LEU C N 1
ATOM 10014 C CA . LEU C 1 274 ? 88.502 37.582 77.965 1.00 25.84 274 LEU C CA 1
ATOM 10015 C C . LEU C 1 274 ? 87.171 38.219 77.604 1.00 25.09 274 LEU C C 1
ATOM 10016 O O . LEU C 1 274 ? 86.118 37.588 77.695 1.00 28.71 274 LEU C O 1
ATOM 10021 N N . ASP C 1 275 ? 87.218 39.472 77.188 1.00 24.77 275 ASP C N 1
ATOM 10022 C CA . ASP C 1 275 ? 86.017 40.198 76.830 1.00 24.18 275 ASP C CA 1
ATOM 10023 C C . ASP C 1 275 ? 85.349 39.723 75.555 1.00 27.74 275 ASP C C 1
ATOM 10024 O O . ASP C 1 275 ? 84.128 39.576 75.523 1.00 32.59 275 ASP C O 1
ATOM 10029 N N . MET C 1 276 ? 86.131 39.462 74.508 1.00 24.10 276 MET C N 1
ATOM 10030 C CA . MET C 1 276 ? 85.564 38.999 73.249 1.00 22.04 276 MET C CA 1
ATOM 10031 C C . MET C 1 276 ? 85.020 37.585 73.366 1.00 23.51 276 MET C C 1
ATOM 10032 O O . MET C 1 276 ? 83.893 37.318 72.962 1.00 22.43 276 MET C O 1
ATOM 10037 N N . PHE C 1 277 ? 85.825 36.676 73.904 1.00 18.50 277 PHE C N 1
ATOM 10038 C CA . PHE C 1 277 ? 85.400 35.297 74.031 1.00 18.33 277 PHE C CA 1
ATOM 10039 C C . PHE C 1 277 ? 84.351 35.125 75.116 1.00 22.56 277 PHE C C 1
ATOM 10040 O O . PHE C 1 277 ? 83.389 34.364 74.946 1.00 21.32 277 PHE C O 1
ATOM 10048 N N . GLY C 1 278 ? 84.513 35.882 76.205 1.00 22.41 278 GLY C N 1
ATOM 10049 C CA . GLY C 1 278 ? 83.591 35.805 77.319 1.00 18.16 278 GLY C CA 1
ATOM 10050 C C . GLY C 1 278 ? 82.319 36.618 77.169 1.00 21.85 278 GLY C C 1
ATOM 10051 O O . GLY C 1 278 ? 81.216 36.063 77.090 1.00 23.01 278 GLY C O 1
ATOM 10052 N N . ASP C 1 279 ? 82.468 37.932 77.074 1.00 21.79 279 ASP C N 1
ATOM 10053 C CA . ASP C 1 279 ? 81.314 38.821 76.973 1.00 22.46 279 ASP C CA 1
ATOM 10054 C C . ASP C 1 279 ? 80.599 38.737 75.651 1.00 21.43 279 ASP C C 1
ATOM 10055 O O . ASP C 1 279 ? 79.390 38.637 75.616 1.00 27.44 279 ASP C O 1
ATOM 10060 N N . HIS C 1 280 ? 81.353 38.754 74.561 1.00 26.22 280 HIS C N 1
ATOM 10061 C CA . HIS C 1 280 ? 80.787 38.723 73.219 1.00 27.32 280 HIS C CA 1
ATOM 10062 C C . HIS C 1 280 ? 80.292 37.356 72.728 1.00 30.08 280 HIS C C 1
ATOM 10063 O O . HIS C 1 280 ? 79.166 37.254 72.246 1.00 34.64 280 HIS C O 1
ATOM 10070 N N . PHE C 1 281 ? 81.125 36.323 72.814 1.00 26.15 281 PHE C N 1
ATOM 10071 C CA . PHE C 1 281 ? 80.739 34.993 72.338 1.00 26.10 281 PHE C CA 1
ATOM 10072 C C . PHE C 1 281 ? 80.149 34.048 73.386 1.00 26.51 281 PHE C C 1
ATOM 10073 O O . PHE C 1 281 ? 79.646 32.971 73.056 1.00 27.06 281 PHE C O 1
ATOM 10081 N N . GLY C 1 282 ? 80.270 34.418 74.650 1.00 27.61 282 GLY C N 1
ATOM 10082 C CA . GLY C 1 282 ? 79.703 33.613 75.714 1.00 27.23 282 GLY C CA 1
ATOM 10083 C C . GLY C 1 282 ? 80.288 32.245 75.959 1.00 27.36 282 GLY C C 1
ATOM 10084 O O . GLY C 1 282 ? 79.546 31.292 76.210 1.00 35.62 282 GLY C O 1
ATOM 10085 N N . LEU C 1 283 ? 81.602 32.123 75.867 1.00 23.45 283 LEU C N 1
ATOM 10086 C CA . LEU C 1 283 ? 82.242 30.843 76.120 1.00 29.33 283 LEU C CA 1
ATOM 10087 C C . LEU C 1 283 ? 82.582 30.722 77.613 1.00 30.77 283 LEU C C 1
ATOM 10088 O O . LEU C 1 283 ? 82.756 31.732 78.296 1.00 33.46 283 LEU C O 1
ATOM 10093 N N . ASN C 1 284 ? 82.641 29.496 78.126 1.00 32.13 284 ASN C N 1
ATOM 10094 C CA . ASN C 1 284 ? 82.995 29.265 79.528 1.00 31.14 284 ASN C CA 1
ATOM 10095 C C . ASN C 1 284 ? 84.491 29.472 79.607 1.00 27.43 284 ASN C C 1
ATOM 10096 O O . ASN C 1 284 ? 85.249 28.692 79.040 1.00 28.57 284 ASN C O 1
ATOM 10101 N N . ILE C 1 285 ? 84.922 30.515 80.306 1.00 29.89 285 ILE C N 1
ATOM 10102 C CA . ILE C 1 285 ? 86.342 30.792 80.442 1.00 29.54 285 ILE C CA 1
ATOM 10103 C C . ILE C 1 285 ? 86.861 30.909 81.865 1.00 27.70 285 ILE C C 1
ATOM 10104 O O . ILE C 1 285 ? 86.451 31.783 82.623 1.00 30.37 285 ILE C O 1
ATOM 10109 N N . VAL C 1 286 ? 87.788 30.026 82.206 1.00 27.47 286 VAL C N 1
ATOM 10110 C CA . VAL C 1 286 ? 88.446 30.041 83.501 1.00 23.75 286 VAL C CA 1
ATOM 10111 C C . VAL C 1 286 ? 89.697 30.915 83.309 1.00 22.51 286 VAL C C 1
ATOM 10112 O O . VAL C 1 286 ? 90.605 30.557 82.568 1.00 23.80 286 VAL C O 1
ATOM 10116 N N . HIS C 1 287 ? 89.719 32.073 83.947 1.00 24.53 287 HIS C N 1
ATOM 10117 C CA . HIS C 1 287 ? 90.843 32.994 83.846 1.00 26.29 287 HIS C CA 1
ATOM 10118 C C . HIS C 1 287 ? 91.850 32.674 84.938 1.00 29.39 287 HIS C C 1
ATOM 10119 O O . HIS C 1 287 ? 91.561 32.839 86.116 1.00 31.49 287 HIS C O 1
ATOM 10126 N N . VAL C 1 288 ? 93.052 32.260 84.556 1.00 31.62 288 VAL C N 1
ATOM 10127 C CA . VAL C 1 288 ? 94.068 31.925 85.548 1.00 27.64 288 VAL C CA 1
ATOM 10128 C C . VAL C 1 288 ? 95.189 32.948 85.599 1.00 26.88 288 VAL C C 1
ATOM 10129 O O . VAL C 1 288 ? 96.015 33.018 84.696 1.00 26.71 288 VAL C O 1
ATOM 10133 N N . PRO C 1 289 ? 95.157 33.843 86.600 1.00 29.93 289 PRO C N 1
ATOM 10134 C CA . PRO C 1 289 ? 96.188 34.875 86.765 1.00 30.77 289 PRO C CA 1
ATOM 10135 C C . PRO C 1 289 ? 97.500 34.175 87.120 1.00 35.13 289 PRO C C 1
ATOM 10136 O O . PRO C 1 289 ? 97.569 33.437 88.112 1.00 39.33 289 PRO C O 1
ATOM 10140 N N . ALA C 1 290 ? 98.536 34.391 86.321 1.00 32.50 290 ALA C N 1
ATOM 10141 C CA . ALA C 1 290 ? 99.799 33.730 86.585 1.00 32.53 290 ALA C CA 1
ATOM 10142 C C . ALA C 1 290 ? 101.037 34.583 86.305 1.00 35.51 290 ALA C C 1
ATOM 10143 O O . ALA C 1 290 ? 102.143 34.044 86.189 1.00 35.67 290 ALA C O 1
ATOM 10145 N N . GLU C 1 291 ? 100.867 35.906 86.238 1.00 35.52 291 GLU C N 1
ATOM 10146 C CA . GLU C 1 291 ? 101.995 36.797 85.967 1.00 39.61 291 GLU C CA 1
ATOM 10147 C C . GLU C 1 291 ? 103.097 36.617 86.994 1.00 40.53 291 GLU C C 1
ATOM 10148 O O . GLU C 1 291 ? 104.253 36.358 86.647 1.00 41.94 291 GLU C O 1
ATOM 10154 N N . ASP C 1 292 ? 102.727 36.701 88.263 1.00 41.13 292 ASP C N 1
ATOM 10155 C CA . ASP C 1 292 ? 103.701 36.564 89.331 1.00 44.67 292 ASP C CA 1
ATOM 10156 C C . ASP C 1 292 ? 104.406 35.211 89.340 1.00 39.94 292 ASP C C 1
ATOM 10157 O O . ASP C 1 292 ? 105.613 35.142 89.535 1.00 41.44 292 ASP C O 1
ATOM 10162 N N . ARG C 1 293 ? 103.678 34.141 89.054 1.00 38.27 293 ARG C N 1
ATOM 10163 C CA . ARG C 1 293 ? 104.276 32.805 89.041 1.00 38.49 293 ARG C CA 1
ATOM 10164 C C . ARG C 1 293 ? 105.341 32.700 87.936 1.00 40.25 293 ARG C C 1
ATOM 10165 O O . ARG C 1 293 ? 106.424 32.153 88.155 1.00 38.95 293 ARG C O 1
ATOM 10173 N N . PHE C 1 294 ? 105.037 33.259 86.763 1.00 40.72 294 PHE C N 1
ATOM 10174 C CA . PHE C 1 294 ? 105.956 33.258 85.623 1.00 35.26 294 PHE C CA 1
ATOM 10175 C C . PHE C 1 294 ? 107.183 34.137 85.852 1.00 33.93 294 PHE C C 1
ATOM 10176 O O . PHE C 1 294 ? 108.301 33.716 85.586 1.00 33.22 294 PHE C O 1
ATOM 10184 N N . LEU C 1 295 ? 106.975 35.360 86.331 1.00 34.24 295 LEU C N 1
ATOM 10185 C CA . LEU C 1 295 ? 108.088 36.278 86.580 1.00 41.04 295 LEU C CA 1
ATOM 10186 C C . LEU C 1 295 ? 109.021 35.782 87.690 1.00 45.08 295 LEU C C 1
ATOM 10187 O O . LEU C 1 295 ? 110.241 35.915 87.595 1.00 50.44 295 LEU C O 1
ATOM 10192 N N . SER C 1 296 ? 108.454 35.186 88.730 1.00 45.45 296 SER C N 1
ATOM 10193 C CA . SER C 1 296 ? 109.269 34.658 89.813 1.00 45.80 296 SER C CA 1
ATOM 10194 C C . SER C 1 296 ? 110.178 33.577 89.253 1.00 44.30 296 SER C C 1
ATOM 10195 O O . SER C 1 296 ? 111.371 33.549 89.540 1.00 48.10 296 SER C O 1
ATOM 10198 N N . ALA C 1 297 ? 109.608 32.701 88.432 1.00 41.44 297 ALA C N 1
ATOM 10199 C CA . ALA C 1 297 ? 110.363 31.617 87.821 1.00 39.26 297 ALA C CA 1
ATOM 10200 C C . ALA C 1 297 ? 111.317 32.130 86.757 1.00 41.76 297 ALA C C 1
ATOM 10201 O O . ALA C 1 297 ? 112.206 31.401 86.313 1.00 47.01 297 ALA C O 1
ATOM 10203 N N . LEU C 1 298 ? 111.098 33.361 86.311 1.00 41.92 298 LEU C N 1
ATOM 10204 C CA . LEU C 1 298 ? 111.941 33.960 85.285 1.00 46.23 298 LEU C CA 1
ATOM 10205 C C . LEU C 1 298 ? 113.038 34.834 85.880 1.00 44.89 298 LEU C C 1
ATOM 10206 O O . LEU C 1 298 ? 114.033 35.127 85.211 1.00 43.04 298 LEU C O 1
ATOM 10211 N N . ALA C 1 299 ? 112.873 35.201 87.148 1.00 43.81 299 ALA C N 1
ATOM 10212 C CA . ALA C 1 299 ? 113.835 36.044 87.849 1.00 47.70 299 ALA C CA 1
ATOM 10213 C C . ALA C 1 299 ? 115.284 35.543 87.751 1.00 47.78 299 ALA C C 1
ATOM 10214 O O . ALA C 1 299 ? 115.573 34.367 87.981 1.00 47.90 299 ALA C O 1
ATOM 10216 N N . GLY C 1 300 ? 116.185 36.445 87.379 1.00 46.33 300 GLY C N 1
ATOM 10217 C CA . GLY C 1 300 ? 117.586 36.097 87.252 1.00 48.70 300 GLY C CA 1
ATOM 10218 C C . GLY C 1 300 ? 117.978 35.340 85.989 1.00 50.42 300 GLY C C 1
ATOM 10219 O O . GLY C 1 300 ? 119.169 35.171 85.716 1.00 50.62 300 GLY C O 1
ATOM 10220 N N . GLU C 1 301 ? 117.006 34.878 85.211 1.00 51.46 301 GLU C N 1
ATOM 10221 C CA . GLU C 1 301 ? 117.333 34.145 83.999 1.00 52.74 301 GLU C CA 1
ATOM 10222 C C . GLU C 1 301 ? 117.648 35.067 82.829 1.00 53.97 301 GLU C C 1
ATOM 10223 O O . GLU C 1 301 ? 116.831 35.909 82.439 1.00 57.48 301 GLU C O 1
ATOM 10229 N N . ASN C 1 302 ? 118.843 34.896 82.277 1.00 53.47 302 ASN C N 1
ATOM 10230 C CA . ASN C 1 302 ? 119.308 35.696 81.162 1.00 52.06 302 ASN C CA 1
ATOM 10231 C C . ASN C 1 302 ? 119.285 34.930 79.849 1.00 51.98 302 ASN C C 1
ATOM 10232 O O . ASN C 1 302 ? 118.821 35.453 78.836 1.00 56.85 302 ASN C O 1
ATOM 10237 N N . ASP C 1 303 ? 119.750 33.687 79.858 1.00 47.76 303 ASP C N 1
ATOM 10238 C CA . ASP C 1 303 ? 119.795 32.904 78.625 1.00 46.40 303 ASP C CA 1
ATOM 10239 C C . ASP C 1 303 ? 118.444 32.712 77.945 1.00 44.99 303 ASP C C 1
ATOM 10240 O O . ASP C 1 303 ? 117.459 32.335 78.582 1.00 45.23 303 ASP C O 1
ATOM 10245 N N . PRO C 1 304 ? 118.374 33.004 76.635 1.00 44.10 304 PRO C N 1
ATOM 10246 C CA . PRO C 1 304 ? 117.156 32.870 75.836 1.00 42.33 304 PRO C CA 1
ATOM 10247 C C . PRO C 1 304 ? 116.595 31.459 75.864 1.00 43.85 304 PRO C C 1
ATOM 10248 O O . PRO C 1 304 ? 115.398 31.272 76.076 1.00 43.44 304 PRO C O 1
ATOM 10252 N N . GLU C 1 305 ? 117.466 30.473 75.658 1.00 49.15 305 GLU C N 1
ATOM 10253 C CA . GLU C 1 305 ? 117.077 29.060 75.643 1.00 51.22 305 GLU C CA 1
ATOM 10254 C C . GLU C 1 305 ? 116.499 28.661 77.003 1.00 46.28 305 GLU C C 1
ATOM 10255 O O . GLU C 1 305 ? 115.479 27.980 77.089 1.00 44.78 305 GLU C O 1
ATOM 10261 N N . ALA C 1 306 ? 117.123 29.146 78.063 1.00 41.94 306 ALA C N 1
ATOM 10262 C CA . ALA C 1 306 ? 116.656 28.866 79.402 1.00 41.50 306 ALA C CA 1
ATOM 10263 C C . ALA C 1 306 ? 115.270 29.475 79.557 1.00 42.90 306 ALA C C 1
ATOM 10264 O O . ALA C 1 306 ? 114.314 28.770 79.895 1.00 46.07 306 ALA C O 1
ATOM 10266 N N . LYS C 1 307 ? 115.159 30.774 79.269 1.00 40.20 307 LYS C N 1
ATOM 10267 C CA . LYS C 1 307 ? 113.890 31.486 79.376 1.00 34.37 307 LYS C CA 1
ATOM 10268 C C . LYS C 1 307 ? 112.758 30.777 78.626 1.00 34.99 307 LYS C C 1
ATOM 10269 O O . LYS C 1 307 ? 111.663 30.607 79.162 1.00 35.03 307 LYS C O 1
ATOM 10275 N N . ARG C 1 308 ? 113.031 30.312 77.413 1.00 37.37 308 ARG C N 1
ATOM 10276 C CA . ARG C 1 308 ? 112.006 29.625 76.645 1.00 37.83 308 ARG C CA 1
ATOM 10277 C C . ARG C 1 308 ? 111.538 28.372 77.388 1.00 43.71 308 ARG C C 1
ATOM 10278 O O . ARG C 1 308 ? 110.330 28.129 77.525 1.00 49.49 308 ARG C O 1
ATOM 10286 N N . LYS C 1 309 ? 112.490 27.626 77.942 1.00 45.98 309 LYS C N 1
ATOM 10287 C CA . LYS C 1 309 ? 112.177 26.400 78.671 1.00 47.83 309 LYS C CA 1
ATOM 10288 C C . LYS C 1 309 ? 111.346 26.686 79.926 1.00 44.37 309 LYS C C 1
ATOM 10289 O O . LYS C 1 309 ? 110.379 25.986 80.219 1.00 44.66 309 LYS C O 1
ATOM 10295 N N . ILE C 1 310 ? 111.716 27.733 80.646 1.00 40.20 310 ILE C N 1
ATOM 10296 C CA . ILE C 1 310 ? 111.014 28.111 81.860 1.00 40.36 310 ILE C CA 1
ATOM 10297 C C . ILE C 1 310 ? 109.541 28.431 81.619 1.00 41.13 310 ILE C C 1
ATOM 10298 O O . ILE C 1 310 ? 108.668 27.920 82.326 1.00 42.38 310 ILE C O 1
ATOM 10303 N N . ILE C 1 311 ? 109.274 29.275 80.624 1.00 40.21 311 ILE C N 1
ATOM 10304 C CA . ILE C 1 311 ? 107.912 29.684 80.290 1.00 35.13 311 ILE C CA 1
ATOM 10305 C C . ILE C 1 311 ? 107.044 28.485 79.896 1.00 34.31 311 ILE C C 1
ATOM 10306 O O . ILE C 1 311 ? 105.891 28.371 80.339 1.00 36.99 311 ILE C O 1
ATOM 10311 N N . GLY C 1 312 ? 107.604 27.578 79.100 1.00 33.56 312 GLY C N 1
ATOM 10312 C CA . GLY C 1 312 ? 106.865 26.397 78.689 1.00 32.94 312 GLY C CA 1
ATOM 10313 C C . GLY C 1 312 ? 106.559 25.470 79.855 1.00 37.89 312 GLY C C 1
ATOM 10314 O O . GLY C 1 312 ? 105.462 24.926 79.953 1.00 39.51 312 GLY C O 1
ATOM 10315 N N . ARG C 1 313 ? 107.534 25.310 80.747 1.00 40.38 313 ARG C N 1
ATOM 10316 C CA . ARG C 1 313 ? 107.416 24.463 81.936 1.00 42.09 313 ARG C CA 1
ATOM 10317 C C . ARG C 1 313 ? 106.271 24.950 82.831 1.00 38.57 313 ARG C C 1
ATOM 10318 O O . ARG C 1 313 ? 105.297 24.229 83.060 1.00 41.66 313 ARG C O 1
ATOM 10326 N N . VAL C 1 314 ? 106.389 26.190 83.295 1.00 32.82 314 VAL C N 1
ATOM 10327 C CA . VAL C 1 314 ? 105.397 26.815 84.158 1.00 30.39 314 VAL C CA 1
ATOM 10328 C C . VAL C 1 314 ? 103.985 26.791 83.557 1.00 37.69 314 VAL C C 1
ATOM 10329 O O . VAL C 1 314 ? 102.988 26.744 84.300 1.00 36.91 314 VAL C O 1
ATOM 10333 N N . PHE C 1 315 ? 103.882 26.858 82.227 1.00 36.64 315 PHE C N 1
ATOM 10334 C CA . PHE C 1 315 ? 102.566 26.822 81.611 1.00 32.96 315 PHE C CA 1
ATOM 10335 C C . PHE C 1 315 ? 101.939 25.450 81.748 1.00 31.50 315 PHE C C 1
ATOM 10336 O O . PHE C 1 315 ? 100.734 25.331 81.963 1.00 31.52 315 PHE C O 1
ATOM 10344 N N . VAL C 1 316 ? 102.733 24.410 81.537 1.00 32.74 316 VAL C N 1
ATOM 10345 C CA . VAL C 1 316 ? 102.211 23.064 81.671 1.00 34.52 316 VAL C CA 1
ATOM 10346 C C . VAL C 1 316 ? 101.767 22.882 83.127 1.00 37.13 316 VAL C C 1
ATOM 10347 O O . VAL C 1 316 ? 100.666 22.411 83.388 1.00 39.79 316 VAL C O 1
ATOM 10351 N N . GLU C 1 317 ? 102.581 23.357 84.068 1.00 39.61 317 GLU C N 1
ATOM 10352 C CA . GLU C 1 317 ? 102.245 23.254 85.489 1.00 40.15 317 GLU C CA 1
ATOM 10353 C C . GLU C 1 317 ? 100.908 23.933 85.787 1.00 37.82 317 GLU C C 1
ATOM 10354 O O . GLU C 1 317 ? 99.994 23.318 86.335 1.00 41.41 317 GLU C O 1
ATOM 10360 N N . VAL C 1 318 ? 100.790 25.199 85.407 1.00 37.38 318 VAL C N 1
ATOM 10361 C CA . VAL C 1 318 ? 99.561 25.957 85.642 1.00 33.97 318 VAL C CA 1
ATOM 10362 C C . VAL C 1 318 ? 98.341 25.346 84.953 1.00 33.06 318 VAL C C 1
ATOM 10363 O O . VAL C 1 318 ? 97.290 25.178 85.577 1.00 32.48 318 VAL C O 1
ATOM 10367 N N . PHE C 1 319 ? 98.491 24.961 83.688 1.00 35.59 319 PHE C N 1
ATOM 10368 C CA . PHE C 1 319 ? 97.376 24.376 82.944 1.00 36.22 319 PHE C CA 1
ATOM 10369 C C . PHE C 1 319 ? 96.886 23.055 83.548 1.00 35.45 319 PHE C C 1
ATOM 10370 O O . PHE C 1 319 ? 95.683 22.876 83.744 1.00 35.36 319 PHE C O 1
ATOM 10378 N N . ASP C 1 320 ? 97.810 22.140 83.839 1.00 35.39 320 ASP C N 1
ATOM 10379 C CA . ASP C 1 320 ? 97.464 20.840 84.422 1.00 35.87 320 ASP C CA 1
ATOM 10380 C C . ASP C 1 320 ? 96.784 20.956 85.790 1.00 35.85 320 ASP C C 1
ATOM 10381 O O . ASP C 1 320 ? 95.847 20.216 86.078 1.00 33.54 320 ASP C O 1
ATOM 10386 N N . GLU C 1 321 ? 97.244 21.890 86.624 1.00 38.23 321 GLU C N 1
ATOM 10387 C CA . GLU C 1 321 ? 96.634 22.113 87.935 1.00 39.69 321 GLU C CA 1
ATOM 10388 C C . GLU C 1 321 ? 95.171 22.501 87.727 1.00 42.45 321 GLU C C 1
ATOM 10389 O O . GLU C 1 321 ? 94.268 21.934 88.352 1.00 42.33 321 GLU C O 1
ATOM 10395 N N . GLU C 1 322 ? 94.942 23.451 86.822 1.00 42.92 322 GLU C N 1
ATOM 10396 C CA . GLU C 1 322 ? 93.595 23.924 86.526 1.00 44.27 322 GLU C CA 1
ATOM 10397 C C . GLU C 1 322 ? 92.741 22.813 85.914 1.00 41.96 322 GLU C C 1
ATOM 10398 O O . GLU C 1 322 ? 91.534 22.736 86.147 1.00 42.18 322 GLU C O 1
ATOM 10404 N N . ALA C 1 323 ? 93.387 21.913 85.183 1.00 42.98 323 ALA C N 1
ATOM 10405 C CA . ALA C 1 323 ? 92.686 20.803 84.547 1.00 43.49 323 ALA C CA 1
ATOM 10406 C C . ALA C 1 323 ? 92.181 19.778 85.559 1.00 45.34 323 ALA C C 1
ATOM 10407 O O . ALA C 1 323 ? 91.032 19.355 85.475 1.00 49.04 323 ALA C O 1
ATOM 10409 N N . LEU C 1 324 ? 93.036 19.375 86.500 1.00 47.86 324 LEU C N 1
ATOM 10410 C CA . LEU C 1 324 ? 92.658 18.404 87.544 1.00 49.95 324 LEU C CA 1
ATOM 10411 C C . LEU C 1 324 ? 91.483 18.930 88.372 1.00 51.07 324 LEU C C 1
ATOM 10412 O O . LEU C 1 324 ? 90.657 18.167 88.879 1.00 50.56 324 LEU C O 1
ATOM 10417 N N . LYS C 1 325 ? 91.439 20.246 88.527 1.00 48.94 325 LYS C N 1
ATOM 10418 C CA . LYS C 1 325 ? 90.393 20.902 89.282 1.00 50.21 325 LYS C CA 1
ATOM 10419 C C . LYS C 1 325 ? 89.032 20.669 88.617 1.00 51.89 325 LYS C C 1
ATOM 10420 O O . LYS C 1 325 ? 87.988 20.831 89.246 1.00 56.49 325 LYS C O 1
ATOM 10426 N N . LEU C 1 326 ? 89.048 20.278 87.347 1.00 53.87 326 LEU C N 1
ATOM 10427 C CA . LEU C 1 326 ? 87.822 20.044 86.588 1.00 54.54 326 LEU C CA 1
ATOM 10428 C C . LEU C 1 326 ? 87.393 18.579 86.596 1.00 57.29 326 LEU C C 1
ATOM 10429 O O . LEU C 1 326 ? 88.221 17.674 86.564 1.00 56.22 326 LEU C O 1
ATOM 10434 N N . GLU C 1 327 ? 86.083 18.363 86.596 1.00 61.74 327 GLU C N 1
ATOM 10435 C CA . GLU C 1 327 ? 85.504 17.024 86.636 1.00 66.21 327 GLU C CA 1
ATOM 10436 C C . GLU C 1 327 ? 84.745 16.687 85.358 1.00 65.69 327 GLU C C 1
ATOM 10437 O O . GLU C 1 327 ? 84.148 17.571 84.728 1.00 66.08 327 GLU C O 1
ATOM 10443 N N . ASP C 1 328 ? 84.751 15.400 85.010 1.00 64.15 328 ASP C N 1
ATOM 10444 C CA . ASP C 1 328 ? 84.065 14.859 83.830 1.00 63.14 328 ASP C CA 1
ATOM 10445 C C . ASP C 1 328 ? 84.682 15.208 82.487 1.00 61.51 328 ASP C C 1
ATOM 10446 O O . ASP C 1 328 ? 84.133 14.841 81.445 1.00 63.95 328 ASP C O 1
ATOM 10451 N N . VAL C 1 329 ? 85.781 15.955 82.490 1.00 58.81 329 VAL C N 1
ATOM 10452 C CA . VAL C 1 329 ? 86.423 16.313 81.231 1.00 53.81 329 VAL C CA 1
ATOM 10453 C C . VAL C 1 329 ? 87.184 15.090 80.732 1.00 51.27 329 VAL C C 1
ATOM 10454 O O . VAL C 1 329 ? 88.059 14.570 81.418 1.00 51.33 329 VAL C O 1
ATOM 10458 N N . LYS C 1 330 ? 86.782 14.579 79.575 1.00 50.65 330 LYS C N 1
ATOM 10459 C CA . LYS C 1 330 ? 87.416 13.396 79.004 1.00 49.08 330 LYS C CA 1
ATOM 10460 C C . LYS C 1 330 ? 88.206 13.703 77.742 1.00 46.87 330 LYS C C 1
ATOM 10461 O O . LYS C 1 330 ? 88.797 12.797 77.148 1.00 46.00 330 LYS C O 1
ATOM 10467 N N . TRP C 1 331 ? 88.224 14.969 77.329 1.00 43.74 331 TRP C N 1
ATOM 10468 C CA . TRP C 1 331 ? 88.908 15.356 76.103 1.00 33.15 331 TRP C CA 1
ATOM 10469 C C . TRP C 1 331 ? 89.654 16.657 76.208 1.00 31.80 331 TRP C C 1
ATOM 10470 O O . TRP C 1 331 ? 89.161 17.627 76.785 1.00 33.57 331 TRP C O 1
ATOM 10481 N N . LEU C 1 332 ? 90.830 16.685 75.595 1.00 31.83 332 LEU C N 1
ATOM 10482 C CA . LEU C 1 332 ? 91.656 17.882 75.528 1.00 29.52 332 LEU C CA 1
ATOM 10483 C C . LEU C 1 332 ? 91.631 18.302 74.058 1.00 28.88 332 LEU C C 1
ATOM 10484 O O . LEU C 1 332 ? 92.005 17.522 73.176 1.00 28.07 332 LEU C O 1
ATOM 10489 N N . ALA C 1 333 ? 91.098 19.484 73.783 1.00 29.03 333 ALA C N 1
ATOM 10490 C CA . ALA C 1 333 ? 91.052 19.986 72.414 1.00 26.74 333 ALA C CA 1
ATOM 10491 C C . ALA C 1 333 ? 92.397 20.654 72.108 1.00 24.35 333 ALA C C 1
ATOM 10492 O O . ALA C 1 333 ? 92.979 21.299 72.973 1.00 22.19 333 ALA C O 1
ATOM 10494 N N . GLN C 1 334 ? 92.905 20.462 70.896 1.00 26.45 334 GLN C N 1
ATOM 10495 C CA . GLN C 1 334 ? 94.184 21.049 70.472 1.00 25.97 334 GLN C CA 1
ATOM 10496 C C . GLN C 1 334 ? 93.995 21.691 69.103 1.00 27.36 334 GLN C C 1
ATOM 10497 O O . GLN C 1 334 ? 93.172 21.228 68.307 1.00 25.51 334 GLN C O 1
ATOM 10503 N N . GLY C 1 335 ? 94.802 22.709 68.808 1.00 25.85 335 GLY C N 1
ATOM 10504 C CA . GLY C 1 335 ? 94.709 23.416 67.539 1.00 21.14 335 GLY C CA 1
ATOM 10505 C C . GLY C 1 335 ? 95.768 22.988 66.545 1.00 20.48 335 GLY C C 1
ATOM 10506 O O . GLY C 1 335 ? 96.388 23.823 65.880 1.00 18.92 335 GLY C O 1
ATOM 10507 N N . THR C 1 336 ? 96.013 21.684 66.483 1.00 19.40 336 THR C N 1
ATOM 10508 C CA . THR C 1 336 ? 97.009 21.127 65.575 1.00 17.61 336 THR C CA 1
ATOM 10509 C C . THR C 1 336 ? 96.488 21.303 64.160 1.00 17.78 336 THR C C 1
ATOM 10510 O O . THR C 1 336 ? 95.299 21.084 63.910 1.00 20.06 336 THR C O 1
ATOM 10514 N N . ILE C 1 337 ? 97.332 21.814 63.273 1.00 16.22 337 ILE C N 1
ATOM 10515 C CA . ILE C 1 337 ? 96.944 21.996 61.884 1.00 13.53 337 ILE C CA 1
ATOM 10516 C C . ILE C 1 337 ? 97.729 20.994 61.021 1.00 17.94 337 ILE C C 1
ATOM 10517 O O . ILE C 1 337 ? 98.630 20.296 61.510 1.00 15.23 337 ILE C O 1
ATOM 10522 N N . TYR C 1 338 ? 97.373 20.907 59.745 1.00 18.91 338 TYR C N 1
ATOM 10523 C CA . TYR C 1 338 ? 97.985 19.959 58.825 1.00 17.14 338 TYR C CA 1
ATOM 10524 C C . TYR C 1 338 ? 99.516 19.986 58.795 1.00 20.09 338 TYR C C 1
ATOM 10525 O O . TYR C 1 338 ? 100.158 18.930 58.886 1.00 18.74 338 TYR C O 1
ATOM 10534 N N . PRO C 1 339 ? 100.127 21.175 58.630 1.00 17.72 339 PRO C N 1
ATOM 10535 C CA . PRO C 1 339 ? 101.594 21.220 58.614 1.00 18.09 339 PRO C CA 1
ATOM 10536 C C . PRO C 1 339 ? 102.230 20.559 59.861 1.00 21.28 339 PRO C C 1
ATOM 10537 O O . PRO C 1 339 ? 103.307 19.979 59.773 1.00 22.33 339 PRO C O 1
ATOM 10541 N N . ASP C 1 340 ? 101.557 20.608 61.009 1.00 21.94 340 ASP C N 1
ATOM 10542 C CA . ASP C 1 340 ? 102.096 19.975 62.217 1.00 22.85 340 ASP C CA 1
ATOM 10543 C C . ASP C 1 340 ? 102.141 18.474 61.950 1.00 25.63 340 ASP C C 1
ATOM 10544 O O . ASP C 1 340 ? 103.104 17.812 62.293 1.00 23.84 340 ASP C O 1
ATOM 10549 N N . VAL C 1 341 ? 101.085 17.955 61.326 1.00 26.04 341 VAL C N 1
ATOM 10550 C CA . VAL C 1 341 ? 100.971 16.536 60.980 1.00 28.74 341 VAL C CA 1
ATOM 10551 C C . VAL C 1 341 ? 102.032 16.179 59.935 1.00 31.48 341 VAL C C 1
ATOM 10552 O O . VAL C 1 341 ? 102.763 15.207 60.084 1.00 34.14 341 VAL C O 1
ATOM 10556 N N . ILE C 1 342 ? 102.114 16.993 58.889 1.00 33.93 342 ILE C N 1
ATOM 10557 C CA . ILE C 1 342 ? 103.076 16.814 57.812 1.00 35.40 342 ILE C CA 1
ATOM 10558 C C . ILE C 1 342 ? 104.499 16.738 58.369 1.00 37.96 342 ILE C C 1
ATOM 10559 O O . ILE C 1 342 ? 105.244 15.816 58.042 1.00 38.13 342 ILE C O 1
ATOM 10564 N N . GLU C 1 343 ? 104.852 17.676 59.238 1.00 40.54 343 GLU C N 1
ATOM 10565 C CA . GLU C 1 343 ? 106.174 17.710 59.853 1.00 49.67 343 GLU C CA 1
ATOM 10566 C C . GLU C 1 343 ? 106.375 16.504 60.774 1.00 53.66 343 GLU C C 1
ATOM 10567 O O . GLU C 1 343 ? 107.452 15.901 60.810 1.00 53.32 343 GLU C O 1
ATOM 10573 N N . SER C 1 344 ? 105.318 16.127 61.487 1.00 57.10 344 SER C N 1
ATOM 10574 C CA . SER C 1 344 ? 105.361 14.987 62.395 1.00 60.14 344 SER C CA 1
ATOM 10575 C C . SER C 1 344 ? 105.599 13.699 61.603 1.00 62.01 344 SER C C 1
ATOM 10576 O O . SER C 1 344 ? 106.017 12.686 62.161 1.00 61.47 344 SER C O 1
ATOM 10579 N N . ALA C 1 345 ? 105.323 13.743 60.301 1.00 66.01 345 ALA C N 1
ATOM 10580 C CA . ALA C 1 345 ? 105.515 12.587 59.429 1.00 69.31 345 ALA C CA 1
ATOM 10581 C C . ALA C 1 345 ? 106.998 12.244 59.294 1.00 71.51 345 ALA C C 1
ATOM 10582 O O . ALA C 1 345 ? 107.362 11.202 58.735 1.00 71.99 345 ALA C O 1
ATOM 10584 N N . ALA C 1 346 ? 107.848 13.134 59.800 1.00 73.13 346 ALA C N 1
ATOM 10585 C CA . ALA C 1 346 ? 109.292 12.942 59.762 1.00 73.28 346 ALA C CA 1
ATOM 10586 C C . ALA C 1 346 ? 109.878 12.988 61.175 1.00 72.38 346 ALA C C 1
ATOM 10587 O O . ALA C 1 346 ? 110.070 11.953 61.819 1.00 70.82 346 ALA C O 1
ATOM 10589 N N . LYS C 1 369 ? 94.879 9.571 79.780 1.00 62.59 369 LYS C N 1
ATOM 10590 C CA . LYS C 1 369 ? 93.939 10.128 80.749 1.00 62.88 369 LYS C CA 1
ATOM 10591 C C . LYS C 1 369 ? 92.671 10.617 80.051 1.00 62.16 369 LYS C C 1
ATOM 10592 O O . LYS C 1 369 ? 91.557 10.311 80.478 1.00 64.05 369 LYS C O 1
ATOM 10598 N N . MET C 1 370 ? 92.849 11.393 78.989 1.00 58.56 370 MET C N 1
ATOM 10599 C CA . MET C 1 370 ? 91.718 11.916 78.243 1.00 54.93 370 MET C CA 1
ATOM 10600 C C . MET C 1 370 ? 92.025 11.993 76.757 1.00 52.62 370 MET C C 1
ATOM 10601 O O . MET C 1 370 ? 93.187 12.131 76.356 1.00 55.00 370 MET C O 1
ATOM 10606 N N . GLY C 1 371 ? 90.978 11.844 75.950 1.00 47.20 371 GLY C N 1
ATOM 10607 C CA . GLY C 1 371 ? 91.113 11.880 74.506 1.00 42.45 371 GLY C CA 1
ATOM 10608 C C . GLY C 1 371 ? 91.543 13.219 73.940 1.00 40.34 371 GLY C C 1
ATOM 10609 O O . GLY C 1 371 ? 91.450 14.261 74.601 1.00 34.36 371 GLY C O 1
ATOM 10610 N N . LEU C 1 372 ? 91.969 13.187 72.682 1.00 38.10 372 LEU C N 1
ATOM 10611 C CA . LEU C 1 372 ? 92.449 14.372 71.984 1.00 30.17 372 LEU C CA 1
ATOM 10612 C C . LEU C 1 372 ? 91.507 14.722 70.844 1.00 28.94 372 LEU C C 1
ATOM 10613 O O . LEU C 1 372 ? 91.161 13.864 70.028 1.00 29.18 372 LEU C O 1
ATOM 10618 N N . VAL C 1 373 ? 91.011 15.951 70.834 1.00 27.22 373 VAL C N 1
ATOM 10619 C CA . VAL C 1 373 ? 90.136 16.395 69.749 1.00 24.85 373 VAL C CA 1
ATOM 10620 C C . VAL C 1 373 ? 90.951 17.429 68.980 1.00 22.72 373 VAL C C 1
ATOM 10621 O O . VAL C 1 373 ? 91.491 18.354 69.571 1.00 25.50 373 VAL C O 1
ATOM 10625 N N . GLU C 1 374 ? 91.069 17.260 67.673 1.00 21.22 374 GLU C N 1
ATOM 10626 C CA . GLU C 1 374 ? 91.839 18.194 66.862 1.00 18.54 374 GLU C CA 1
ATOM 10627 C C . GLU C 1 374 ? 91.065 18.490 65.582 1.00 20.64 374 GLU C C 1
ATOM 10628 O O . GLU C 1 374 ? 91.302 17.868 64.547 1.00 21.48 374 GLU C O 1
ATOM 10634 N N . PRO C 1 375 ? 90.110 19.443 65.640 1.00 21.64 375 PRO C N 1
ATOM 10635 C CA . PRO C 1 375 ? 89.307 19.785 64.460 1.00 19.82 375 PRO C CA 1
ATOM 10636 C C . PRO C 1 375 ? 89.982 20.481 63.283 1.00 22.89 375 PRO C C 1
ATOM 10637 O O . PRO C 1 375 ? 89.367 20.583 62.229 1.00 27.34 375 PRO C O 1
ATOM 10641 N N . LEU C 1 376 ? 91.223 20.949 63.453 1.00 18.47 376 LEU C N 1
ATOM 10642 C CA . LEU C 1 376 ? 91.968 21.624 62.386 1.00 14.99 376 LEU C CA 1
ATOM 10643 C C . LEU C 1 376 ? 93.100 20.790 61.797 1.00 13.37 376 LEU C C 1
ATOM 10644 O O . LEU C 1 376 ? 93.841 21.285 60.945 1.00 12.85 376 LEU C O 1
ATOM 10649 N N . LYS C 1 377 ? 93.233 19.533 62.207 1.00 13.01 377 LYS C N 1
ATOM 10650 C CA . LYS C 1 377 ? 94.336 18.709 61.714 1.00 17.35 377 LYS C CA 1
ATOM 10651 C C . LYS C 1 377 ? 94.473 18.493 60.205 1.00 17.52 377 LYS C C 1
ATOM 10652 O O . LYS C 1 377 ? 95.528 18.075 59.742 1.00 15.73 377 LYS C O 1
ATOM 10658 N N . GLU C 1 378 ? 93.418 18.790 59.446 1.00 12.05 378 GLU C N 1
ATOM 10659 C CA . GLU C 1 378 ? 93.430 18.622 57.995 1.00 14.77 378 GLU C CA 1
ATOM 10660 C C . GLU C 1 378 ? 93.621 19.948 57.249 1.00 14.30 378 GLU C C 1
ATOM 10661 O O . GLU C 1 378 ? 93.816 19.956 56.029 1.00 13.71 378 GLU C O 1
ATOM 10667 N N . LEU C 1 379 ? 93.589 21.056 57.986 1.00 13.10 379 LEU C N 1
ATOM 10668 C CA . LEU C 1 379 ? 93.697 22.394 57.396 1.00 14.48 379 LEU C CA 1
ATOM 10669 C C . LEU C 1 379 ? 95.054 23.096 57.412 1.00 14.26 379 LEU C C 1
ATOM 10670 O O . LEU C 1 379 ? 95.884 22.891 58.302 1.00 15.93 379 LEU C O 1
ATOM 10675 N N . PHE C 1 380 ? 95.287 23.906 56.387 1.00 18.04 380 PHE C N 1
ATOM 10676 C CA . PHE C 1 380 ? 96.493 24.718 56.295 1.00 12.08 380 PHE C CA 1
ATOM 10677 C C . PHE C 1 380 ? 96.100 26.042 56.974 1.00 16.95 380 PHE C C 1
ATOM 10678 O O . PHE C 1 380 ? 94.905 26.348 57.117 1.00 16.51 380 PHE C O 1
ATOM 10686 N N . LYS C 1 381 ? 97.092 26.817 57.400 1.00 16.34 381 LYS C N 1
ATOM 10687 C CA . LYS C 1 381 ? 96.859 28.093 58.086 1.00 20.80 381 LYS C CA 1
ATOM 10688 C C . LYS C 1 381 ? 95.917 29.068 57.377 1.00 16.77 381 LYS C C 1
ATOM 10689 O O . LYS C 1 381 ? 95.105 29.738 58.026 1.00 15.07 381 LYS C O 1
ATOM 10695 N N . ASP C 1 382 ? 96.060 29.207 56.063 1.00 17.42 382 ASP C N 1
ATOM 10696 C CA . ASP C 1 382 ? 95.182 30.108 55.327 1.00 15.91 382 ASP C CA 1
ATOM 10697 C C . ASP C 1 382 ? 93.725 29.625 55.335 1.00 18.47 382 ASP C C 1
ATOM 10698 O O . ASP C 1 382 ? 92.791 30.424 55.302 1.00 17.94 382 ASP C O 1
ATOM 10703 N N . GLU C 1 383 ? 93.521 28.320 55.441 1.00 17.65 383 GLU C N 1
ATOM 10704 C CA . GLU C 1 383 ? 92.162 27.802 55.491 1.00 18.73 383 GLU C CA 1
ATOM 10705 C C . GLU C 1 383 ? 91.616 28.097 56.885 1.00 17.28 383 GLU C C 1
ATOM 10706 O O . GLU C 1 383 ? 90.453 28.472 57.039 1.00 20.94 383 GLU C O 1
ATOM 10712 N N . VAL C 1 384 ? 92.469 27.954 57.898 1.00 12.77 384 VAL C N 1
ATOM 10713 C CA . VAL C 1 384 ? 92.072 28.229 59.281 1.00 15.57 384 VAL C CA 1
ATOM 10714 C C . VAL C 1 384 ? 91.629 29.692 59.400 1.00 15.11 384 VAL C C 1
ATOM 10715 O O . VAL C 1 384 ? 90.610 29.986 60.041 1.00 18.41 384 VAL C O 1
ATOM 10719 N N . ARG C 1 385 ? 92.373 30.604 58.767 1.00 10.77 385 ARG C N 1
ATOM 10720 C CA . ARG C 1 385 ? 92.007 32.026 58.783 1.00 14.57 385 ARG C CA 1
ATOM 10721 C C . ARG C 1 385 ? 90.649 32.256 58.112 1.00 14.00 385 ARG C C 1
ATOM 10722 O O . ARG C 1 385 ? 89.786 32.939 58.669 1.00 16.03 385 ARG C O 1
ATOM 10730 N N . LYS C 1 386 ? 90.437 31.638 56.952 1.00 13.18 386 LYS C N 1
ATOM 10731 C CA . LYS C 1 386 ? 89.163 31.796 56.265 1.00 15.32 386 LYS C CA 1
ATOM 10732 C C . LYS C 1 386 ? 87.992 31.265 57.097 1.00 19.95 386 LYS C C 1
ATOM 10733 O O . LYS C 1 386 ? 86.893 31.826 57.044 1.00 14.62 386 LYS C O 1
ATOM 10739 N N . ILE C 1 387 ? 88.185 30.174 57.843 1.00 18.31 387 ILE C N 1
ATOM 10740 C CA . ILE C 1 387 ? 87.060 29.696 58.637 1.00 16.50 387 ILE C CA 1
ATOM 10741 C C . ILE C 1 387 ? 86.884 30.576 59.877 1.00 17.06 387 ILE C C 1
ATOM 10742 O O . ILE C 1 387 ? 85.767 30.794 60.322 1.00 18.11 387 ILE C O 1
ATOM 10747 N N . GLY C 1 388 ? 87.975 31.165 60.364 1.00 11.00 388 GLY C N 1
ATOM 10748 C CA . GLY C 1 388 ? 87.887 32.056 61.509 1.00 11.00 388 GLY C CA 1
ATOM 10749 C C . GLY C 1 388 ? 86.957 33.216 61.203 1.00 13.96 388 GLY C C 1
ATOM 10750 O O . GLY C 1 388 ? 86.076 33.512 62.000 1.00 15.82 388 GLY C O 1
ATOM 10751 N N . LEU C 1 389 ? 87.131 33.852 60.040 1.00 13.84 389 LEU C N 1
ATOM 10752 C CA . LEU C 1 389 ? 86.276 34.975 59.612 1.00 16.58 389 LEU C CA 1
ATOM 10753 C C . LEU C 1 389 ? 84.820 34.564 59.531 1.00 14.59 389 LEU C C 1
ATOM 10754 O O . LEU C 1 389 ? 83.932 35.267 59.999 1.00 24.27 389 LEU C O 1
ATOM 10759 N N . GLU C 1 390 ? 84.578 33.430 58.905 1.00 17.65 390 GLU C N 1
ATOM 10760 C CA . GLU C 1 390 ? 83.236 32.922 58.766 1.00 19.68 390 GLU C CA 1
ATOM 10761 C C . GLU C 1 390 ? 82.632 32.728 60.155 1.00 20.19 390 GLU C C 1
ATOM 10762 O O . GLU C 1 390 ? 81.430 32.959 60.359 1.00 20.14 390 GLU C O 1
ATOM 10768 N N . LEU C 1 391 ? 83.481 32.348 61.115 1.00 16.70 391 LEU C N 1
ATOM 10769 C CA . LEU C 1 391 ? 83.063 32.138 62.496 1.00 13.48 391 LEU C CA 1
ATOM 10770 C C . LEU C 1 391 ? 82.940 33.435 63.293 1.00 15.19 391 LEU C C 1
ATOM 10771 O O . LEU C 1 391 ? 82.638 33.405 64.475 1.00 12.48 391 LEU C O 1
ATOM 10776 N N . GLY C 1 392 ? 83.225 34.566 62.648 1.00 16.41 392 GLY C N 1
ATOM 10777 C CA . GLY C 1 392 ? 83.081 35.855 63.291 1.00 15.30 392 GLY C CA 1
ATOM 10778 C C . GLY C 1 392 ? 84.245 36.476 64.031 1.00 20.20 392 GLY C C 1
ATOM 10779 O O . GLY C 1 392 ? 84.064 37.485 64.713 1.00 21.15 392 GLY C O 1
ATOM 10780 N N . LEU C 1 393 ? 85.439 35.920 63.877 1.00 18.69 393 LEU C N 1
ATOM 10781 C CA . LEU C 1 393 ? 86.608 36.450 64.560 1.00 14.86 393 LEU C CA 1
ATOM 10782 C C . LEU C 1 393 ? 87.148 37.684 63.844 1.00 20.29 393 LEU C C 1
ATOM 10783 O O . LEU C 1 393 ? 87.038 37.804 62.618 1.00 19.12 393 LEU C O 1
ATOM 10788 N N . PRO C 1 394 ? 87.798 38.594 64.592 1.00 18.73 394 PRO C N 1
ATOM 10789 C CA . PRO C 1 394 ? 88.354 39.831 64.032 1.00 16.09 394 PRO C CA 1
ATOM 10790 C C . PRO C 1 394 ? 89.411 39.579 62.976 1.00 17.29 394 PRO C C 1
ATOM 10791 O O . PRO C 1 394 ? 90.340 38.789 63.195 1.00 15.96 394 PRO C O 1
ATOM 10795 N N . TYR C 1 395 ? 89.335 40.319 61.872 1.00 14.31 395 TYR C N 1
ATOM 10796 C CA . TYR C 1 395 ? 90.317 40.168 60.798 1.00 14.16 395 TYR C CA 1
ATOM 10797 C C . TYR C 1 395 ? 91.761 40.343 61.276 1.00 19.69 395 TYR C C 1
ATOM 10798 O O . TYR C 1 395 ? 92.621 39.515 60.974 1.00 19.79 395 TYR C O 1
ATOM 10807 N N . ASP C 1 396 ? 92.032 41.430 61.994 1.00 20.72 396 ASP C N 1
ATOM 10808 C CA . ASP C 1 396 ? 93.376 41.718 62.482 1.00 21.87 396 ASP C CA 1
ATOM 10809 C C . ASP C 1 396 ? 93.960 40.622 63.358 1.00 22.82 396 ASP C C 1
ATOM 10810 O O . ASP C 1 396 ? 95.178 40.376 63.339 1.00 25.70 396 ASP C O 1
ATOM 10815 N N . MET C 1 397 ? 93.117 39.954 64.132 1.00 20.92 397 MET C N 1
ATOM 10816 C CA . MET C 1 397 ? 93.630 38.875 64.969 1.00 25.32 397 MET C CA 1
ATOM 10817 C C . MET C 1 397 ? 94.082 37.720 64.092 1.00 24.21 397 MET C C 1
ATOM 10818 O O . MET C 1 397 ? 95.149 37.162 64.297 1.00 28.23 397 MET C O 1
ATOM 10823 N N . LEU C 1 398 ? 93.256 37.376 63.113 1.00 22.18 398 LEU C N 1
ATOM 10824 C CA . LEU C 1 398 ? 93.540 36.269 62.215 1.00 21.49 398 LEU C CA 1
ATOM 10825 C C . LEU C 1 398 ? 94.693 36.478 61.246 1.00 18.35 398 LEU C C 1
ATOM 10826 O O . LEU C 1 398 ? 95.495 35.576 61.036 1.00 21.78 398 LEU C O 1
ATOM 10831 N N . TYR C 1 399 ? 94.764 37.649 60.628 1.00 21.37 399 TYR C N 1
ATOM 10832 C CA . TYR C 1 399 ? 95.809 37.913 59.648 1.00 23.34 399 TYR C CA 1
ATOM 10833 C C . TYR C 1 399 ? 97.021 38.634 60.209 1.00 27.32 399 TYR C C 1
ATOM 10834 O O . TYR C 1 399 ? 97.856 39.152 59.477 1.00 32.07 399 TYR C O 1
ATOM 10843 N N . ARG C 1 400 ? 97.102 38.626 61.531 1.00 34.12 400 ARG C N 1
ATOM 10844 C CA . ARG C 1 400 ? 98.165 39.234 62.317 1.00 36.45 400 ARG C CA 1
ATOM 10845 C C . ARG C 1 400 ? 99.523 38.582 62.043 1.00 37.03 400 ARG C C 1
ATOM 10846 O O . ARG C 1 400 ? 99.598 37.381 61.797 1.00 36.79 400 ARG C O 1
ATOM 10854 N N . HIS C 1 401 ? 100.593 39.374 62.056 1.00 35.10 401 HIS C N 1
ATOM 10855 C CA . HIS C 1 401 ? 101.940 38.831 61.861 1.00 37.56 401 HIS C CA 1
ATOM 10856 C C . HIS C 1 401 ? 102.220 37.924 63.076 1.00 41.02 401 HIS C C 1
ATOM 10857 O O . HIS C 1 401 ? 101.650 38.126 64.160 1.00 41.24 401 HIS C O 1
ATOM 10864 N N . PRO C 1 402 ? 103.157 36.971 62.937 1.00 43.74 402 PRO C N 1
ATOM 10865 C CA . PRO C 1 402 ? 103.527 36.021 63.998 1.00 46.75 402 PRO C CA 1
ATOM 10866 C C . PRO C 1 402 ? 103.988 36.589 65.345 1.00 46.60 402 PRO C C 1
ATOM 10867 O O . PRO C 1 402 ? 104.807 37.519 65.397 1.00 49.22 402 PRO C O 1
ATOM 10871 N N . PHE C 1 403 ? 103.429 36.053 66.426 1.00 42.92 403 PHE C N 1
ATOM 10872 C CA . PHE C 1 403 ? 103.824 36.460 67.774 1.00 43.20 403 PHE C CA 1
ATOM 10873 C C . PHE C 1 403 ? 104.414 35.189 68.392 1.00 43.38 403 PHE C C 1
ATOM 10874 O O . PHE C 1 403 ? 103.824 34.113 68.283 1.00 42.76 403 PHE C O 1
ATOM 10882 N N . PRO C 1 404 ? 105.606 35.280 69.009 1.00 42.68 404 PRO C N 1
ATOM 10883 C CA . PRO C 1 404 ? 106.218 34.092 69.610 1.00 37.37 404 PRO C CA 1
ATOM 10884 C C . PRO C 1 404 ? 105.422 33.456 70.750 1.00 36.16 404 PRO C C 1
ATOM 10885 O O . PRO C 1 404 ? 104.703 34.139 71.485 1.00 36.50 404 PRO C O 1
ATOM 10889 N N . GLY C 1 405 ? 105.583 32.146 70.901 1.00 34.71 405 GLY C N 1
ATOM 10890 C CA . GLY C 1 405 ? 104.913 31.418 71.968 1.00 35.31 405 GLY C CA 1
ATOM 10891 C C . GLY C 1 405 ? 105.262 32.004 73.330 1.00 34.39 405 GLY C C 1
ATOM 10892 O O . GLY C 1 405 ? 104.376 32.203 74.156 1.00 37.25 405 GLY C O 1
ATOM 10893 N N . PRO C 1 406 ? 106.553 32.222 73.628 1.00 30.07 406 PRO C N 1
ATOM 10894 C CA . PRO C 1 406 ? 106.872 32.800 74.937 1.00 29.34 406 PRO C CA 1
ATOM 10895 C C . PRO C 1 406 ? 106.598 34.315 74.997 1.00 32.73 406 PRO C C 1
ATOM 10896 O O . PRO C 1 406 ? 106.886 34.965 76.000 1.00 33.59 406 PRO C O 1
ATOM 10900 N N . GLY C 1 407 ? 106.064 34.873 73.911 1.00 33.48 407 GLY C N 1
ATOM 10901 C CA . GLY C 1 407 ? 105.750 36.290 73.856 1.00 32.45 407 GLY C CA 1
ATOM 10902 C C . GLY C 1 407 ? 106.868 37.259 74.226 1.00 37.28 407 GLY C C 1
ATOM 10903 O O . GLY C 1 407 ? 108.035 37.083 73.835 1.00 35.37 407 GLY C O 1
ATOM 10904 N N . LEU C 1 408 ? 106.517 38.287 75.001 1.00 35.37 408 LEU C N 1
ATOM 10905 C CA . LEU C 1 408 ? 107.484 39.298 75.413 1.00 32.20 408 LEU C CA 1
ATOM 10906 C C . LEU C 1 408 ? 108.744 38.732 76.067 1.00 29.17 408 LEU C C 1
ATOM 10907 O O . LEU C 1 408 ? 109.810 39.315 75.938 1.00 29.52 408 LEU C O 1
ATOM 10912 N N . GLY C 1 409 ? 108.631 37.575 76.716 1.00 33.06 409 GLY C N 1
ATOM 10913 C CA . GLY C 1 409 ? 109.765 36.962 77.400 1.00 31.67 409 GLY C CA 1
ATOM 10914 C C . GLY C 1 409 ? 111.050 36.912 76.594 1.00 33.19 409 GLY C C 1
ATOM 10915 O O . GLY C 1 409 ? 112.162 36.963 77.145 1.00 28.48 409 GLY C O 1
ATOM 10916 N N . VAL C 1 410 ? 110.904 36.794 75.282 1.00 32.92 410 VAL C N 1
ATOM 10917 C CA . VAL C 1 410 ? 112.061 36.761 74.407 1.00 33.77 410 VAL C CA 1
ATOM 10918 C C . VAL C 1 410 ? 112.291 38.109 73.722 1.00 31.71 410 VAL C C 1
ATOM 10919 O O . VAL C 1 410 ? 113.378 38.375 73.218 1.00 33.66 410 VAL C O 1
ATOM 10923 N N . ARG C 1 411 ? 111.270 38.959 73.711 1.00 29.82 411 ARG C N 1
ATOM 10924 C CA . ARG C 1 411 ? 111.385 40.274 73.097 1.00 30.20 411 ARG C CA 1
ATOM 10925 C C . ARG C 1 411 ? 112.061 41.228 74.087 1.00 33.45 411 ARG C C 1
ATOM 10926 O O . ARG C 1 411 ? 112.578 42.276 73.705 1.00 30.91 411 ARG C O 1
ATOM 10934 N N . VAL C 1 412 ? 112.022 40.852 75.364 1.00 35.65 412 VAL C N 1
ATOM 10935 C CA . VAL C 1 412 ? 112.659 41.586 76.455 1.00 32.91 412 VAL C CA 1
ATOM 10936 C C . VAL C 1 412 ? 113.976 40.829 76.623 1.00 34.26 412 VAL C C 1
ATOM 10937 O O . VAL C 1 412 ? 113.999 39.713 77.161 1.00 36.32 412 VAL C O 1
ATOM 10941 N N . LEU C 1 413 ? 115.050 41.392 76.078 1.00 35.33 413 LEU C N 1
ATOM 10942 C CA . LEU C 1 413 ? 116.365 40.755 76.128 1.00 35.37 413 LEU C CA 1
ATOM 10943 C C . LEU C 1 413 ? 116.966 40.782 77.523 1.00 37.39 413 LEU C C 1
ATOM 10944 O O . LEU C 1 413 ? 116.913 41.798 78.206 1.00 39.65 413 LEU C O 1
ATOM 10949 N N . GLY C 1 414 ? 117.565 39.669 77.931 1.00 42.34 414 GLY C N 1
ATOM 10950 C CA . GLY C 1 414 ? 118.160 39.595 79.251 1.00 44.13 414 GLY C CA 1
ATOM 10951 C C . GLY C 1 414 ? 117.158 39.067 80.253 1.00 48.60 414 GLY C C 1
ATOM 10952 O O . GLY C 1 414 ? 116.349 38.201 79.921 1.00 51.54 414 GLY C O 1
ATOM 10953 N N . GLU C 1 415 ? 117.200 39.591 81.473 1.00 49.49 415 GLU C N 1
ATOM 10954 C CA . GLU C 1 415 ? 116.284 39.165 82.525 1.00 48.36 415 GLU C CA 1
ATOM 10955 C C . GLU C 1 415 ? 114.925 39.826 82.334 1.00 44.87 415 GLU C C 1
ATOM 10956 O O . GLU C 1 415 ? 114.832 41.047 82.155 1.00 37.57 415 GLU C O 1
ATOM 10962 N N . VAL C 1 416 ? 113.875 39.012 82.376 1.00 43.60 416 VAL C N 1
ATOM 10963 C CA . VAL C 1 416 ? 112.514 39.508 82.209 1.00 42.56 416 VAL C CA 1
ATOM 10964 C C . VAL C 1 416 ? 111.977 40.088 83.506 1.00 40.23 416 VAL C C 1
ATOM 10965 O O . VAL C 1 416 ? 111.816 39.378 84.490 1.00 41.09 416 VAL C O 1
ATOM 10969 N N . LYS C 1 417 ? 111.752 41.391 83.520 1.00 40.24 417 LYS C N 1
ATOM 10970 C CA . LYS C 1 417 ? 111.208 42.048 84.692 1.00 41.09 417 LYS C CA 1
ATOM 10971 C C . LYS C 1 417 ? 109.904 42.704 84.267 1.00 41.28 417 LYS C C 1
ATOM 10972 O O . LYS C 1 417 ? 109.776 43.133 83.126 1.00 43.82 417 LYS C O 1
ATOM 10978 N N . LYS C 1 418 ? 108.945 42.803 85.179 1.00 38.71 418 LYS C N 1
ATOM 10979 C CA . LYS C 1 418 ? 107.657 43.406 84.852 1.00 41.26 418 LYS C CA 1
ATOM 10980 C C . LYS C 1 418 ? 107.773 44.828 84.304 1.00 43.55 418 LYS C C 1
ATOM 10981 O O . LYS C 1 418 ? 107.089 45.183 83.347 1.00 42.82 418 LYS C O 1
ATOM 10987 N N . GLU C 1 419 ? 108.665 45.621 84.892 1.00 45.01 419 GLU C N 1
ATOM 10988 C CA . GLU C 1 419 ? 108.877 46.999 84.465 1.00 45.97 419 GLU C CA 1
ATOM 10989 C C . GLU C 1 419 ? 109.211 47.038 82.977 1.00 43.77 419 GLU C C 1
ATOM 10990 O O . GLU C 1 419 ? 108.705 47.877 82.235 1.00 40.19 419 GLU C O 1
ATOM 10996 N N . TYR C 1 420 ? 110.052 46.101 82.551 1.00 41.10 420 TYR C N 1
ATOM 10997 C CA . TYR C 1 420 ? 110.491 46.027 81.163 1.00 39.62 420 TYR C CA 1
ATOM 10998 C C . TYR C 1 420 ? 109.350 45.593 80.261 1.00 36.17 420 TYR C C 1
ATOM 10999 O O . TYR C 1 420 ? 109.139 46.172 79.193 1.00 33.91 420 TYR C O 1
ATOM 11008 N N . CYS C 1 421 ? 108.599 44.591 80.707 1.00 34.93 421 CYS C N 1
ATOM 11009 C CA . CYS C 1 421 ? 107.458 44.088 79.950 1.00 33.94 421 CYS C CA 1
ATOM 11010 C C . CYS C 1 421 ? 106.454 45.205 79.720 1.00 35.51 421 CYS C C 1
ATOM 11011 O O . CYS C 1 421 ? 106.007 45.413 78.594 1.00 34.31 421 CYS C O 1
ATOM 11014 N N . ASP C 1 422 ? 106.115 45.938 80.778 1.00 36.44 422 ASP C N 1
ATOM 11015 C CA . ASP C 1 422 ? 105.158 47.030 80.651 1.00 39.57 422 ASP C CA 1
ATOM 11016 C C . ASP C 1 422 ? 105.648 48.166 79.751 1.00 37.88 422 ASP C C 1
ATOM 11017 O O . ASP C 1 422 ? 104.847 48.804 79.070 1.00 39.70 422 ASP C O 1
ATOM 11022 N N . LEU C 1 423 ? 106.960 48.379 79.700 1.00 37.07 423 LEU C N 1
ATOM 11023 C CA . LEU C 1 423 ? 107.551 49.423 78.857 1.00 34.12 423 LEU C CA 1
ATOM 11024 C C . LEU C 1 423 ? 107.506 49.003 77.382 1.00 34.14 423 LEU C C 1
ATOM 11025 O O . LEU C 1 423 ? 107.132 49.795 76.497 1.00 29.17 423 LEU C O 1
ATOM 11030 N N . LEU C 1 424 ? 107.897 47.756 77.122 1.00 33.08 424 LEU C N 1
ATOM 11031 C CA . LEU C 1 424 ? 107.902 47.205 75.764 1.00 33.85 424 LEU C CA 1
ATOM 11032 C C . LEU C 1 424 ? 106.473 47.113 75.228 1.00 32.46 424 LEU C C 1
ATOM 11033 O O . LEU C 1 424 ? 106.177 47.512 74.109 1.00 34.04 424 LEU C O 1
ATOM 11038 N N . ARG C 1 425 ? 105.590 46.628 76.081 1.00 35.73 425 ARG C N 1
ATOM 11039 C CA . ARG C 1 425 ? 104.176 46.460 75.796 1.00 36.52 425 ARG C CA 1
ATOM 11040 C C . ARG C 1 425 ? 103.554 47.781 75.334 1.00 37.57 425 ARG C C 1
ATOM 11041 O O . ARG C 1 425 ? 102.630 47.785 74.521 1.00 43.19 425 ARG C O 1
ATOM 11049 N N . ARG C 1 426 ? 104.067 48.903 75.835 1.00 39.57 426 ARG C N 1
ATOM 11050 C CA . ARG C 1 426 ? 103.547 50.213 75.451 1.00 38.88 426 ARG C CA 1
ATOM 11051 C C . ARG C 1 426 ? 104.209 50.747 74.192 1.00 37.84 426 ARG C C 1
ATOM 11052 O O . ARG C 1 426 ? 103.530 51.232 73.284 1.00 42.91 426 ARG C O 1
ATOM 11060 N N . ALA C 1 427 ? 105.531 50.655 74.125 1.00 35.17 427 ALA C N 1
ATOM 11061 C CA . ALA C 1 427 ? 106.258 51.131 72.948 1.00 34.19 427 ALA C CA 1
ATOM 11062 C C . ALA C 1 427 ? 105.822 50.377 71.686 1.00 30.79 427 ALA C C 1
ATOM 11063 O O . ALA C 1 427 ? 105.699 50.951 70.608 1.00 29.53 427 ALA C O 1
ATOM 11065 N N . ASP C 1 428 ? 105.539 49.095 71.841 1.00 29.46 428 ASP C N 1
ATOM 11066 C CA . ASP C 1 428 ? 105.142 48.280 70.710 1.00 30.58 428 ASP C CA 1
ATOM 11067 C C . ASP C 1 428 ? 103.765 48.669 70.197 1.00 32.32 428 ASP C C 1
ATOM 11068 O O . ASP C 1 428 ? 103.575 48.851 68.992 1.00 33.53 428 ASP C O 1
ATOM 11073 N N . ALA C 1 429 ? 102.827 48.864 71.120 1.00 30.93 429 ALA C N 1
ATOM 11074 C CA . ALA C 1 429 ? 101.462 49.260 70.776 1.00 27.36 429 ALA C CA 1
ATOM 11075 C C . ALA C 1 429 ? 101.509 50.472 69.854 1.00 28.24 429 ALA C C 1
ATOM 11076 O O . ALA C 1 429 ? 100.844 50.506 68.821 1.00 28.15 429 ALA C O 1
ATOM 11078 N N . ILE C 1 430 ? 102.330 51.453 70.214 1.00 30.17 430 ILE C N 1
ATOM 11079 C CA . ILE C 1 430 ? 102.478 52.654 69.402 1.00 30.92 430 ILE C CA 1
ATOM 11080 C C . ILE C 1 430 ? 103.071 52.322 68.017 1.00 28.63 430 ILE C C 1
ATOM 11081 O O . ILE C 1 430 ? 102.555 52.760 66.995 1.00 27.32 430 ILE C O 1
ATOM 11086 N N . PHE C 1 431 ? 104.153 51.552 67.984 1.00 27.55 431 PHE C N 1
ATOM 11087 C CA . PHE C 1 431 ? 104.786 51.193 66.717 1.00 26.35 431 PHE C CA 1
ATOM 11088 C C . PHE C 1 431 ? 103.771 50.584 65.771 1.00 25.50 431 PHE C C 1
ATOM 11089 O O . PHE C 1 431 ? 103.629 51.029 64.638 1.00 26.17 431 PHE C O 1
ATOM 11097 N N . ILE C 1 432 ? 103.060 49.573 66.256 1.00 29.52 432 ILE C N 1
ATOM 11098 C CA . ILE C 1 432 ? 102.060 48.860 65.472 1.00 31.23 432 ILE C CA 1
ATOM 11099 C C . ILE C 1 432 ? 100.901 49.744 65.040 1.00 32.81 432 ILE C C 1
ATOM 11100 O O . ILE C 1 432 ? 100.417 49.629 63.913 1.00 33.39 432 ILE C O 1
ATOM 11105 N N . GLU C 1 433 ? 100.448 50.602 65.951 1.00 34.42 433 GLU C N 1
ATOM 11106 C CA . GLU C 1 433 ? 99.346 51.520 65.695 1.00 32.24 433 GLU C CA 1
ATOM 11107 C C . GLU C 1 433 ? 99.723 52.464 64.568 1.00 34.57 433 GLU C C 1
ATOM 11108 O O . GLU C 1 433 ? 98.896 52.790 63.706 1.00 31.54 433 GLU C O 1
ATOM 11114 N N . GLU C 1 434 ? 100.972 52.918 64.593 1.00 33.93 434 GLU C N 1
ATOM 11115 C CA . GLU C 1 434 ? 101.478 53.820 63.575 1.00 32.84 434 GLU C CA 1
ATOM 11116 C C . GLU C 1 434 ? 101.656 53.106 62.230 1.00 32.36 434 GLU C C 1
ATOM 11117 O O . GLU C 1 434 ? 101.392 53.689 61.167 1.00 29.59 434 GLU C O 1
ATOM 11123 N N . LEU C 1 435 ? 102.086 51.849 62.250 1.00 26.86 435 LEU C N 1
ATOM 11124 C CA . LEU C 1 435 ? 102.231 51.127 60.989 1.00 30.05 435 LEU C CA 1
ATOM 11125 C C . LEU C 1 435 ? 100.853 51.041 60.343 1.00 32.55 435 LEU C C 1
ATOM 11126 O O . LEU C 1 435 ? 100.678 51.373 59.168 1.00 34.69 435 LEU C O 1
ATOM 11131 N N . ARG C 1 436 ? 99.880 50.583 61.125 1.00 30.38 436 ARG C N 1
ATOM 11132 C CA . ARG C 1 436 ? 98.520 50.443 60.654 1.00 33.09 436 ARG C CA 1
ATOM 11133 C C . ARG C 1 436 ? 97.936 51.799 60.287 1.00 39.41 436 ARG C C 1
ATOM 11134 O O . ARG C 1 436 ? 97.358 51.959 59.219 1.00 42.73 436 ARG C O 1
ATOM 11142 N N . LYS C 1 437 ? 98.150 52.800 61.130 1.00 44.13 437 LYS C N 1
ATOM 11143 C CA . LYS C 1 437 ? 97.622 54.133 60.850 1.00 48.33 437 LYS C CA 1
ATOM 11144 C C . LYS C 1 437 ? 98.174 54.654 59.525 1.00 50.36 437 LYS C C 1
ATOM 11145 O O . LYS C 1 437 ? 97.558 55.506 58.882 1.00 53.64 437 LYS C O 1
ATOM 11151 N N . ALA C 1 438 ? 99.320 54.119 59.108 1.00 49.67 438 ALA C N 1
ATOM 11152 C CA . ALA C 1 438 ? 99.950 54.540 57.864 1.00 48.56 438 ALA C CA 1
ATOM 11153 C C . ALA C 1 438 ? 99.837 53.503 56.758 1.00 46.58 438 ALA C C 1
ATOM 11154 O O . ALA C 1 438 ? 100.594 53.547 55.792 1.00 47.89 438 ALA C O 1
ATOM 11156 N N . ASP C 1 439 ? 98.899 52.576 56.898 1.00 44.35 439 ASP C N 1
ATOM 11157 C CA . ASP C 1 439 ? 98.706 51.521 55.909 1.00 43.61 439 ASP C CA 1
ATOM 11158 C C . ASP C 1 439 ? 100.046 50.892 55.496 1.00 40.29 439 ASP C C 1
ATOM 11159 O O . ASP C 1 439 ? 100.298 50.661 54.316 1.00 36.32 439 ASP C O 1
ATOM 11164 N N . LEU C 1 440 ? 100.919 50.646 56.473 1.00 38.58 440 LEU C N 1
ATOM 11165 C CA . LEU C 1 440 ? 102.222 50.032 56.205 1.00 40.38 440 LEU C CA 1
ATOM 11166 C C . LEU C 1 440 ? 102.313 48.612 56.746 1.00 40.03 440 LEU C C 1
ATOM 11167 O O . LEU C 1 440 ? 103.127 47.812 56.285 1.00 38.90 440 LEU C O 1
ATOM 11172 N N . TYR C 1 441 ? 101.437 48.294 57.692 1.00 42.36 441 TYR C N 1
ATOM 11173 C CA . TYR C 1 441 ? 101.397 46.971 58.320 1.00 42.25 441 TYR C CA 1
ATOM 11174 C C . TYR C 1 441 ? 101.350 45.810 57.318 1.00 40.93 441 TYR C C 1
ATOM 11175 O O . TYR C 1 441 ? 102.052 44.812 57.479 1.00 38.28 441 TYR C O 1
ATOM 11184 N N . ASP C 1 442 ? 100.507 45.945 56.300 1.00 47.25 442 ASP C N 1
ATOM 11185 C CA . ASP C 1 442 ? 100.352 44.921 55.269 1.00 50.26 442 ASP C CA 1
ATOM 11186 C C . ASP C 1 442 ? 101.570 44.846 54.352 1.00 50.03 442 ASP C C 1
ATOM 11187 O O . ASP C 1 442 ? 101.755 43.865 53.637 1.00 52.64 442 ASP C O 1
ATOM 11192 N N . LYS C 1 443 ? 102.406 45.879 54.375 1.00 48.65 443 LYS C N 1
ATOM 11193 C CA . LYS C 1 443 ? 103.597 45.916 53.529 1.00 45.61 443 LYS C CA 1
ATOM 11194 C C . LYS C 1 443 ? 104.851 45.270 54.126 1.00 44.72 443 LYS C C 1
ATOM 11195 O O . LYS C 1 443 ? 105.879 45.182 53.457 1.00 46.05 443 LYS C O 1
ATOM 11201 N N . VAL C 1 444 ? 104.757 44.798 55.369 1.00 42.64 444 VAL C N 1
ATOM 11202 C CA . VAL C 1 444 ? 105.882 44.131 56.034 1.00 39.41 444 VAL C CA 1
ATOM 11203 C C . VAL C 1 444 ? 105.480 42.700 56.401 1.00 40.30 444 VAL C C 1
ATOM 11204 O O . VAL C 1 444 ? 104.292 42.416 56.600 1.00 40.00 444 VAL C O 1
ATOM 11208 N N . SER C 1 445 ? 106.464 41.811 56.506 1.00 36.90 445 SER C N 1
ATOM 11209 C CA . SER C 1 445 ? 106.216 40.424 56.893 1.00 37.90 445 SER C CA 1
ATOM 11210 C C . SER C 1 445 ? 106.096 40.321 58.408 1.00 40.38 445 SER C C 1
ATOM 11211 O O . SER C 1 445 ? 105.281 39.554 58.934 1.00 40.78 445 SER C O 1
ATOM 11214 N N . GLN C 1 446 ? 106.961 41.042 59.113 1.00 41.68 446 GLN C N 1
ATOM 11215 C CA . GLN C 1 446 ? 106.947 41.037 60.571 1.00 42.66 446 GLN C CA 1
ATOM 11216 C C . GLN C 1 446 ? 107.342 42.431 61.016 1.00 40.90 446 GLN C C 1
ATOM 11217 O O . GLN C 1 446 ? 108.044 43.143 60.299 1.00 45.04 446 GLN C O 1
ATOM 11223 N N . ALA C 1 447 ? 106.857 42.836 62.179 1.00 37.27 447 ALA C N 1
ATOM 11224 C CA . ALA C 1 447 ? 107.170 44.149 62.714 1.00 32.10 447 ALA C CA 1
ATOM 11225 C C . ALA C 1 447 ? 106.901 44.121 64.221 1.00 32.14 447 ALA C C 1
ATOM 11226 O O . ALA C 1 447 ? 105.781 43.835 64.670 1.00 31.90 447 ALA C O 1
ATOM 11228 N N . PHE C 1 448 ? 107.946 44.386 64.997 1.00 29.85 448 PHE C N 1
ATOM 11229 C CA . PHE C 1 448 ? 107.856 44.353 66.444 1.00 28.54 448 PHE C CA 1
ATOM 11230 C C . PHE C 1 448 ? 108.965 45.178 67.051 1.00 28.16 448 PHE C C 1
ATOM 11231 O O . PHE C 1 448 ? 109.909 45.565 66.361 1.00 30.70 448 PHE C O 1
ATOM 11239 N N . THR C 1 449 ? 108.875 45.370 68.361 1.00 30.22 449 THR C N 1
ATOM 11240 C CA . THR C 1 449 ? 109.844 46.130 69.130 1.00 27.16 449 THR C CA 1
ATOM 11241 C C . THR C 1 449 ? 110.638 45.190 70.059 1.00 31.47 449 THR C C 1
ATOM 11242 O O . THR C 1 449 ? 110.110 44.175 70.527 1.00 30.01 449 THR C O 1
ATOM 11246 N N . VAL C 1 450 ? 111.919 45.495 70.262 1.00 29.50 450 VAL C N 1
ATOM 11247 C CA . VAL C 1 450 ? 112.783 44.710 71.134 1.00 24.90 450 VAL C CA 1
ATOM 11248 C C . VAL C 1 450 ? 113.223 45.611 72.292 1.00 24.80 450 VAL C C 1
ATOM 11249 O O . VAL C 1 450 ? 113.463 46.799 72.102 1.00 22.59 450 VAL C O 1
ATOM 11253 N N . PHE C 1 451 ? 113.292 45.064 73.497 1.00 25.36 451 PHE C N 1
ATOM 11254 C CA . PHE C 1 451 ? 113.704 45.843 74.658 1.00 28.47 451 PHE C CA 1
ATOM 11255 C C . PHE C 1 451 ? 115.196 45.642 74.924 1.00 31.38 451 PHE C C 1
ATOM 11256 O O . PHE C 1 451 ? 115.659 44.516 75.147 1.00 33.86 451 PHE C O 1
ATOM 11264 N N . LEU C 1 452 ? 115.956 46.727 74.878 1.00 29.24 452 LEU C N 1
ATOM 11265 C CA . LEU C 1 452 ? 117.382 46.628 75.120 1.00 28.58 452 LEU C CA 1
ATOM 11266 C C . LEU C 1 452 ? 117.707 47.015 76.563 1.00 29.04 452 LEU C C 1
ATOM 11267 O O . LEU C 1 452 ? 117.328 48.094 77.034 1.00 31.24 452 LEU C O 1
ATOM 11272 N N . PRO C 1 453 ? 118.318 46.087 77.317 1.00 31.27 453 PRO C N 1
ATOM 11273 C CA . PRO C 1 453 ? 118.692 46.336 78.713 1.00 32.52 453 PRO C CA 1
ATOM 11274 C C . PRO C 1 453 ? 119.992 47.164 78.828 1.00 37.11 453 PRO C C 1
ATOM 11275 O O . PRO C 1 453 ? 121.029 46.686 79.305 1.00 38.41 453 PRO C O 1
ATOM 11279 N N . VAL C 1 454 ? 119.937 48.389 78.316 1.00 38.26 454 VAL C N 1
ATOM 11280 C CA . VAL C 1 454 ? 121.050 49.332 78.363 1.00 35.09 454 VAL C CA 1
ATOM 11281 C C . VAL C 1 454 ? 120.362 50.677 78.510 1.00 35.49 454 VAL C C 1
ATOM 11282 O O . VAL C 1 454 ? 119.236 50.845 78.050 1.00 37.37 454 VAL C O 1
ATOM 11286 N N . ARG C 1 455 ? 121.007 51.606 79.201 1.00 35.18 455 ARG C N 1
ATOM 11287 C CA . ARG C 1 455 ? 120.430 52.924 79.418 1.00 39.03 455 ARG C CA 1
ATOM 11288 C C . ARG C 1 455 ? 121.053 54.017 78.560 1.00 40.09 455 ARG C C 1
ATOM 11289 O O . ARG C 1 455 ? 122.159 53.874 78.044 1.00 42.78 455 ARG C O 1
ATOM 11297 N N . SER C 1 456 ? 120.334 55.124 78.442 1.00 43.80 456 SER C N 1
ATOM 11298 C CA . SER C 1 456 ? 120.751 56.268 77.648 1.00 45.38 456 SER C CA 1
ATOM 11299 C C . SER C 1 456 ? 120.321 57.535 78.398 1.00 48.67 456 SER C C 1
ATOM 11300 O O . SER C 1 456 ? 119.386 57.492 79.198 1.00 48.69 456 SER C O 1
ATOM 11303 N N . VAL C 1 457 ? 120.975 58.659 78.108 1.00 55.66 457 VAL C N 1
ATOM 11304 C CA . VAL C 1 457 ? 120.689 59.956 78.746 1.00 62.06 457 VAL C CA 1
ATOM 11305 C C . VAL C 1 457 ? 119.795 60.836 77.870 1.00 68.57 457 VAL C C 1
ATOM 11306 O O . VAL C 1 457 ? 119.614 60.539 76.685 1.00 71.30 457 VAL C O 1
ATOM 11310 N N . GLY C 1 458 ? 119.231 61.907 78.435 1.00 75.44 458 GLY C N 1
ATOM 11311 C CA . GLY C 1 458 ? 118.456 62.807 77.597 1.00 84.02 458 GLY C CA 1
ATOM 11312 C C . GLY C 1 458 ? 117.137 63.500 77.895 1.00 89.81 458 GLY C C 1
ATOM 11313 O O . GLY C 1 458 ? 116.975 64.663 77.510 1.00 91.13 458 GLY C O 1
ATOM 11314 N N . VAL C 1 459 ? 116.206 62.841 78.576 1.00 95.43 459 VAL C N 1
ATOM 11315 C CA . VAL C 1 459 ? 114.880 63.435 78.800 1.00 100.76 459 VAL C CA 1
ATOM 11316 C C . VAL C 1 459 ? 114.806 64.791 79.524 1.00 103.72 459 VAL C C 1
ATOM 11317 O O . VAL C 1 459 ? 114.488 64.869 80.718 1.00 103.17 459 VAL C O 1
ATOM 11321 N N . MET C 1 460 ? 114.982 65.857 78.744 1.00 107.26 460 MET C N 1
ATOM 11322 C CA . MET C 1 460 ? 114.961 67.236 79.233 1.00 112.74 460 MET C CA 1
ATOM 11323 C C . MET C 1 460 ? 113.777 67.634 80.121 1.00 113.67 460 MET C C 1
ATOM 11324 O O . MET C 1 460 ? 113.966 68.053 81.269 1.00 113.22 460 MET C O 1
ATOM 11329 N N . GLY C 1 461 ? 112.570 67.550 79.567 1.00 115.19 461 GLY C N 1
ATOM 11330 C CA . GLY C 1 461 ? 111.375 67.926 80.304 1.00 117.16 461 GLY C CA 1
ATOM 11331 C C . GLY C 1 461 ? 111.148 67.165 81.596 1.00 117.87 461 GLY C C 1
ATOM 11332 O O . GLY C 1 461 ? 110.679 67.730 82.590 1.00 118.12 461 GLY C O 1
ATOM 11333 N N . ASP C 1 462 ? 111.465 65.876 81.580 1.00 117.38 462 ASP C N 1
ATOM 11334 C CA . ASP C 1 462 ? 111.290 65.036 82.753 1.00 117.00 462 ASP C CA 1
ATOM 11335 C C . ASP C 1 462 ? 112.270 65.373 83.850 1.00 116.36 462 ASP C C 1
ATOM 11336 O O . ASP C 1 462 ? 111.923 65.343 85.032 1.00 116.89 462 ASP C O 1
ATOM 11341 N N . GLY C 1 463 ? 113.475 65.760 83.454 1.00 115.30 463 GLY C N 1
ATOM 11342 C CA . GLY C 1 463 ? 114.504 66.049 84.431 1.00 114.68 463 GLY C CA 1
ATOM 11343 C C . GLY C 1 463 ? 115.154 64.714 84.743 1.00 113.64 463 GLY C C 1
ATOM 11344 O O . GLY C 1 463 ? 116.046 64.609 85.585 1.00 114.27 463 GLY C O 1
ATOM 11345 N N . ARG C 1 464 ? 114.690 63.690 84.029 1.00 112.25 464 ARG C N 1
ATOM 11346 C CA . ARG C 1 464 ? 115.171 62.327 84.164 1.00 109.98 464 ARG C CA 1
ATOM 11347 C C . ARG C 1 464 ? 116.322 62.164 83.183 1.00 105.53 464 ARG C C 1
ATOM 11348 O O . ARG C 1 464 ? 116.203 62.516 82.003 1.00 105.27 464 ARG C O 1
ATOM 11356 N N . LYS C 1 465 ? 117.440 61.643 83.669 1.00 99.32 465 LYS C N 1
ATOM 11357 C CA . LYS C 1 465 ? 118.604 61.466 82.818 1.00 92.26 465 LYS C CA 1
ATOM 11358 C C . LYS C 1 465 ? 118.740 60.100 82.151 1.00 84.26 465 LYS C C 1
ATOM 11359 O O . LYS C 1 465 ? 118.664 60.001 80.927 1.00 81.99 465 LYS C O 1
ATOM 11365 N N . TYR C 1 466 ? 118.900 59.049 82.949 1.00 76.12 466 TYR C N 1
ATOM 11366 C CA . TYR C 1 466 ? 119.095 57.709 82.409 1.00 69.43 466 TYR C CA 1
ATOM 11367 C C . TYR C 1 466 ? 117.897 56.777 82.331 1.00 64.39 466 TYR C C 1
ATOM 11368 O O . TYR C 1 466 ? 117.405 56.289 83.350 1.00 65.48 466 TYR C O 1
ATOM 11377 N N . ASP C 1 467 ? 117.491 56.465 81.106 1.00 57.25 467 ASP C N 1
ATOM 11378 C CA . ASP C 1 467 ? 116.379 55.560 80.873 1.00 48.30 467 ASP C CA 1
ATOM 11379 C C . ASP C 1 467 ? 116.740 54.488 79.864 1.00 43.51 467 ASP C C 1
ATOM 11380 O O . ASP C 1 467 ? 117.829 54.501 79.298 1.00 41.60 467 ASP C O 1
ATOM 11385 N N . TRP C 1 468 ? 115.828 53.543 79.673 1.00 40.26 468 TRP C N 1
ATOM 11386 C CA . TRP C 1 468 ? 116.018 52.407 78.776 1.00 33.89 468 TRP C CA 1
ATOM 11387 C C . TRP C 1 468 ? 115.928 52.727 77.280 1.00 31.76 468 TRP C C 1
ATOM 11388 O O . TRP C 1 468 ? 115.516 53.827 76.882 1.00 33.12 468 TRP C O 1
ATOM 11399 N N . VAL C 1 469 ? 116.307 51.749 76.460 1.00 31.63 469 VAL C N 1
ATOM 11400 C CA . VAL C 1 469 ? 116.310 51.879 74.998 1.00 26.85 469 VAL C CA 1
ATOM 11401 C C . VAL C 1 469 ? 115.513 50.737 74.386 1.00 29.17 469 VAL C C 1
ATOM 11402 O O . VAL C 1 469 ? 115.457 49.636 74.954 1.00 28.03 469 VAL C O 1
ATOM 11406 N N . VAL C 1 470 ? 114.877 51.009 73.247 1.00 27.40 470 VAL C N 1
ATOM 11407 C CA . VAL C 1 470 ? 114.121 49.995 72.515 1.00 25.60 470 VAL C CA 1
ATOM 11408 C C . VAL C 1 470 ? 114.551 50.032 71.040 1.00 25.15 470 VAL C C 1
ATOM 11409 O O . VAL C 1 470 ? 115.104 51.022 70.565 1.00 25.81 470 VAL C O 1
ATOM 11413 N N . SER C 1 471 ? 114.370 48.922 70.341 1.00 26.20 471 SER C N 1
ATOM 11414 C CA . SER C 1 471 ? 114.742 48.827 68.944 1.00 20.37 471 SER C CA 1
ATOM 11415 C C . SER C 1 471 ? 113.527 48.420 68.129 1.00 25.11 471 SER C C 1
ATOM 11416 O O . SER C 1 471 ? 112.754 47.547 68.548 1.00 22.17 471 SER C O 1
ATOM 11419 N N . LEU C 1 472 ? 113.328 49.090 66.996 1.00 22.39 472 LEU C N 1
ATOM 11420 C CA . LEU C 1 472 ? 112.216 48.768 66.115 1.00 24.43 472 LEU C CA 1
ATOM 11421 C C . LEU C 1 472 ? 112.742 47.791 65.060 1.00 25.38 472 LEU C C 1
ATOM 11422 O O . LEU C 1 472 ? 113.821 47.994 64.486 1.00 28.19 472 LEU C O 1
ATOM 11427 N N . ARG C 1 473 ? 111.990 46.727 64.823 1.00 26.61 473 ARG C N 1
ATOM 11428 C CA . ARG C 1 473 ? 112.382 45.700 63.865 1.00 28.10 473 ARG C CA 1
ATOM 11429 C C . ARG C 1 473 ? 111.249 45.449 62.872 1.00 30.11 473 ARG C C 1
ATOM 11430 O O . ARG C 1 473 ? 110.141 45.059 63.260 1.00 30.67 473 ARG C O 1
ATOM 11438 N N . ALA C 1 474 ? 111.515 45.745 61.603 1.00 31.81 474 ALA C N 1
ATOM 11439 C CA . ALA C 1 474 ? 110.539 45.552 60.535 1.00 34.52 474 ALA C CA 1
ATOM 11440 C C . ALA C 1 474 ? 111.249 44.917 59.351 1.00 37.25 474 ALA C C 1
ATOM 11441 O O . ALA C 1 474 ? 112.289 45.406 58.918 1.00 41.92 474 ALA C O 1
ATOM 11443 N N . VAL C 1 475 ? 110.724 43.808 58.849 1.00 37.72 475 VAL C N 1
ATOM 11444 C CA . VAL C 1 475 ? 111.359 43.150 57.713 1.00 40.53 475 VAL C CA 1
ATOM 11445 C C . VAL C 1 475 ? 110.368 42.750 56.624 1.00 44.04 475 VAL C C 1
ATOM 11446 O O . VAL C 1 475 ? 109.158 42.664 56.855 1.00 43.74 475 VAL C O 1
ATOM 11450 N N . GLU C 1 476 ? 110.915 42.475 55.447 1.00 44.23 476 GLU C N 1
ATOM 11451 C CA . GLU C 1 476 ? 110.161 42.055 54.287 1.00 43.01 476 GLU C CA 1
ATOM 11452 C C . GLU C 1 476 ? 110.758 40.722 53.845 1.00 45.29 476 GLU C C 1
ATOM 11453 O O . GLU C 1 476 ? 111.892 40.660 53.389 1.00 43.04 476 GLU C O 1
ATOM 11459 N N . THR C 1 477 ? 110.012 39.649 54.076 1.00 48.98 477 THR C N 1
ATOM 11460 C CA . THR C 1 477 ? 110.432 38.293 53.728 1.00 54.06 477 THR C CA 1
ATOM 11461 C C . THR C 1 477 ? 110.514 38.060 52.228 1.00 55.12 477 THR C C 1
ATOM 11462 O O . THR C 1 477 ? 109.560 38.312 51.495 1.00 52.14 477 THR C O 1
ATOM 11466 N N . ILE C 1 478 ? 111.662 37.556 51.790 1.00 59.75 478 ILE C N 1
ATOM 11467 C CA . ILE C 1 478 ? 111.902 37.272 50.383 1.00 64.69 478 ILE C CA 1
ATOM 11468 C C . ILE C 1 478 ? 111.933 35.761 50.181 1.00 69.02 478 ILE C C 1
ATOM 11469 O O . ILE C 1 478 ? 111.455 35.249 49.170 1.00 71.30 478 ILE C O 1
ATOM 11474 N N . ASP C 1 479 ? 112.442 35.052 51.182 1.00 73.77 479 ASP C N 1
ATOM 11475 C CA . ASP C 1 479 ? 112.567 33.602 51.128 1.00 76.05 479 ASP C CA 1
ATOM 11476 C C . ASP C 1 479 ? 112.758 33.056 52.543 1.00 76.51 479 ASP C C 1
ATOM 11477 O O . ASP C 1 479 ? 113.047 33.817 53.472 1.00 76.92 479 ASP C O 1
ATOM 11482 N N . PHE C 1 480 ? 112.579 31.748 52.710 1.00 78.11 480 PHE C N 1
ATOM 11483 C CA . PHE C 1 480 ? 112.734 31.102 54.010 1.00 80.67 480 PHE C CA 1
ATOM 11484 C C . PHE C 1 480 ? 114.084 31.427 54.644 1.00 79.47 480 PHE C C 1
ATOM 11485 O O . PHE C 1 480 ? 114.233 31.392 55.871 1.00 81.74 480 PHE C O 1
ATOM 11493 N N . MET C 1 481 ? 115.071 31.729 53.811 1.00 76.81 481 MET C N 1
ATOM 11494 C CA . MET C 1 481 ? 116.401 32.044 54.308 1.00 73.17 481 MET C CA 1
ATOM 11495 C C . MET C 1 481 ? 116.753 33.521 54.227 1.00 66.13 481 MET C C 1
ATOM 11496 O O . MET C 1 481 ? 117.660 33.979 54.929 1.00 66.79 481 MET C O 1
ATOM 11501 N N . THR C 1 482 ? 116.021 34.275 53.415 1.00 56.65 482 THR C N 1
ATOM 11502 C CA . THR C 1 482 ? 116.323 35.680 53.258 1.00 50.32 482 THR C CA 1
ATOM 11503 C C . THR C 1 482 ? 115.182 36.654 53.546 1.00 46.63 482 THR C C 1
ATOM 11504 O O . THR C 1 482 ? 114.036 36.449 53.132 1.00 45.74 482 THR C O 1
ATOM 11508 N N . ALA C 1 483 ? 115.518 37.726 54.254 1.00 43.07 483 ALA C N 1
ATOM 11509 C CA . ALA C 1 483 ? 114.571 38.770 54.617 1.00 38.46 483 ALA C CA 1
ATOM 11510 C C . ALA C 1 483 ? 115.300 40.115 54.544 1.00 38.60 483 ALA C C 1
ATOM 11511 O O . ALA C 1 483 ? 116.496 40.196 54.828 1.00 38.27 483 ALA C O 1
ATOM 11513 N N . HIS C 1 484 ? 114.590 41.160 54.130 1.00 37.59 484 HIS C N 1
ATOM 11514 C CA . HIS C 1 484 ? 115.172 42.495 54.015 1.00 40.25 484 HIS C CA 1
ATOM 11515 C C . HIS C 1 484 ? 114.689 43.397 55.128 1.00 39.18 484 HIS C C 1
ATOM 11516 O O . HIS C 1 484 ? 113.499 43.373 55.449 1.00 41.40 484 HIS C O 1
ATOM 11523 N N . TRP C 1 485 ? 115.589 44.172 55.738 1.00 34.15 485 TRP C N 1
ATOM 11524 C CA . TRP C 1 485 ? 115.145 45.104 56.774 1.00 33.11 485 TRP C CA 1
ATOM 11525 C C . TRP C 1 485 ? 114.361 46.132 55.968 1.00 32.17 485 TRP C C 1
ATOM 11526 O O . TRP C 1 485 ? 114.779 46.515 54.871 1.00 32.33 485 TRP C O 1
ATOM 11537 N N . ALA C 1 486 ? 113.179 46.488 56.455 1.00 32.34 486 ALA C N 1
ATOM 11538 C CA . ALA C 1 486 ? 112.296 47.405 55.743 1.00 31.66 486 ALA C CA 1
ATOM 11539 C C . ALA C 1 486 ? 112.782 48.834 55.615 1.00 30.89 486 ALA C C 1
ATOM 11540 O O . ALA C 1 486 ? 113.262 49.429 56.560 1.00 33.39 486 ALA C O 1
ATOM 11542 N N . HIS C 1 487 ? 112.635 49.393 54.425 1.00 30.27 487 HIS C N 1
ATOM 11543 C CA . HIS C 1 487 ? 113.035 50.769 54.187 1.00 31.40 487 HIS C CA 1
ATOM 11544 C C . HIS C 1 487 ? 111.859 51.668 54.539 1.00 31.11 487 HIS C C 1
ATOM 11545 O O . HIS C 1 487 ? 111.323 52.335 53.672 1.00 31.86 487 HIS C O 1
ATOM 11552 N N . LEU C 1 488 ? 111.420 51.636 55.796 1.00 33.44 488 LEU C N 1
ATOM 11553 C CA . LEU C 1 488 ? 110.304 52.474 56.247 1.00 33.41 488 LEU C CA 1
ATOM 11554 C C . LEU C 1 488 ? 110.674 53.955 56.114 1.00 34.71 488 LEU C C 1
ATOM 11555 O O . LEU C 1 488 ? 111.812 54.345 56.398 1.00 38.32 488 LEU C O 1
ATOM 11560 N N . PRO C 1 489 ? 109.723 54.798 55.672 1.00 36.14 489 PRO C N 1
ATOM 11561 C CA . PRO C 1 489 ? 109.953 56.238 55.496 1.00 33.55 489 PRO C CA 1
ATOM 11562 C C . PRO C 1 489 ? 110.437 56.971 56.739 1.00 35.31 489 PRO C C 1
ATOM 11563 O O . PRO C 1 489 ? 109.855 56.846 57.820 1.00 34.94 489 PRO C O 1
ATOM 11567 N N . TYR C 1 490 ? 111.459 57.802 56.537 1.00 37.50 490 TYR C N 1
ATOM 11568 C CA . TYR C 1 490 ? 112.098 58.587 57.595 1.00 36.80 490 TYR C CA 1
ATOM 11569 C C . TYR C 1 490 ? 111.167 59.359 58.508 1.00 39.40 490 TYR C C 1
ATOM 11570 O O . TYR C 1 490 ? 111.352 59.345 59.731 1.00 40.97 490 TYR C O 1
ATOM 11579 N N . ASP C 1 491 ? 110.204 60.076 57.932 1.00 39.24 491 ASP C N 1
ATOM 11580 C CA . ASP C 1 491 ? 109.280 60.844 58.761 1.00 42.39 491 ASP C CA 1
ATOM 11581 C C . ASP C 1 491 ? 108.368 59.927 59.570 1.00 38.99 491 ASP C C 1
ATOM 11582 O O . ASP C 1 491 ? 107.999 60.260 60.694 1.00 42.52 491 ASP C O 1
ATOM 11587 N N . PHE C 1 492 ? 108.018 58.765 59.021 1.00 37.47 492 PHE C N 1
ATOM 11588 C CA . PHE C 1 492 ? 107.198 57.809 59.759 1.00 37.84 492 PHE C CA 1
ATOM 11589 C C . PHE C 1 492 ? 108.020 57.388 60.985 1.00 37.33 492 PHE C C 1
ATOM 11590 O O . PHE C 1 492 ? 107.518 57.381 62.109 1.00 37.06 492 PHE C O 1
ATOM 11598 N N . LEU C 1 493 ? 109.302 57.104 60.756 1.00 36.01 493 LEU C N 1
ATOM 11599 C CA . LEU C 1 493 ? 110.226 56.694 61.817 1.00 37.18 493 LEU C CA 1
ATOM 11600 C C . LEU C 1 493 ? 110.403 57.788 62.877 1.00 34.70 493 LEU C C 1
ATOM 11601 O O . LEU C 1 493 ? 110.334 57.509 64.073 1.00 34.67 493 LEU C O 1
ATOM 11606 N N . GLY C 1 494 ? 110.581 59.029 62.433 1.00 30.39 494 GLY C N 1
ATOM 11607 C CA . GLY C 1 494 ? 110.740 60.140 63.358 1.00 30.04 494 GLY C CA 1
ATOM 11608 C C . GLY C 1 494 ? 109.506 60.310 64.224 1.00 35.44 494 GLY C C 1
ATOM 11609 O O . GLY C 1 494 ? 109.595 60.625 65.415 1.00 34.33 494 GLY C O 1
ATOM 11610 N N . ARG C 1 495 ? 108.341 60.101 63.614 1.00 37.95 495 ARG C N 1
ATOM 11611 C CA . ARG C 1 495 ? 107.057 60.199 64.304 1.00 38.40 495 ARG C CA 1
ATOM 11612 C C . ARG C 1 495 ? 106.988 59.144 65.414 1.00 34.97 495 ARG C C 1
ATOM 11613 O O . ARG C 1 495 ? 106.740 59.455 66.581 1.00 32.69 495 ARG C O 1
ATOM 11621 N N . VAL C 1 496 ? 107.264 57.902 65.044 1.00 31.80 496 VAL C N 1
ATOM 11622 C CA . VAL C 1 496 ? 107.238 56.804 65.988 1.00 30.83 496 VAL C CA 1
ATOM 11623 C C . VAL C 1 496 ? 108.215 56.979 67.160 1.00 30.06 496 VAL C C 1
ATOM 11624 O O . VAL C 1 496 ? 107.824 56.824 68.318 1.00 29.19 496 VAL C O 1
ATOM 11628 N N . SER C 1 497 ? 109.470 57.321 66.885 1.00 31.11 497 SER C N 1
ATOM 11629 C CA . SER C 1 497 ? 110.431 57.484 67.972 1.00 30.74 497 SER C CA 1
ATOM 11630 C C . SER C 1 497 ? 110.034 58.648 68.853 1.00 33.57 497 SER C C 1
ATOM 11631 O O . SER C 1 497 ? 110.183 58.594 70.080 1.00 34.30 497 SER C O 1
ATOM 11634 N N . ASN C 1 498 ? 109.482 59.685 68.233 1.00 36.69 498 ASN C N 1
ATOM 11635 C CA . ASN C 1 498 ? 109.041 60.854 68.975 1.00 38.47 498 ASN C CA 1
ATOM 11636 C C . ASN C 1 498 ? 107.934 60.447 69.939 1.00 37.81 498 ASN C C 1
ATOM 11637 O O . ASN C 1 498 ? 108.069 60.627 71.149 1.00 38.36 498 ASN C O 1
ATOM 11642 N N . ARG C 1 499 ? 106.861 59.859 69.413 1.00 35.54 499 ARG C N 1
ATOM 11643 C CA . ARG C 1 499 ? 105.748 59.423 70.261 1.00 33.91 499 ARG C CA 1
ATOM 11644 C C . ARG C 1 499 ? 106.255 58.501 71.366 1.00 35.00 499 ARG C C 1
ATOM 11645 O O . ARG C 1 499 ? 105.968 58.725 72.538 1.00 36.95 499 ARG C O 1
ATOM 11653 N N . ILE C 1 500 ? 107.050 57.497 71.001 1.00 31.97 500 ILE C N 1
ATOM 11654 C CA . ILE C 1 500 ? 107.553 56.530 71.978 1.00 32.14 500 ILE C CA 1
ATOM 11655 C C . ILE C 1 500 ? 108.326 57.133 73.143 1.00 32.33 500 ILE C C 1
ATOM 11656 O O . ILE C 1 500 ? 107.994 56.879 74.298 1.00 29.13 500 ILE C O 1
ATOM 11661 N N . ILE C 1 501 ? 109.333 57.948 72.846 1.00 36.67 501 ILE C N 1
ATOM 11662 C CA . ILE C 1 501 ? 110.145 58.587 73.884 1.00 35.59 501 ILE C CA 1
ATOM 11663 C C . ILE C 1 501 ? 109.300 59.516 74.771 1.00 38.13 501 ILE C C 1
ATOM 11664 O O . ILE C 1 501 ? 109.428 59.517 76.005 1.00 35.96 501 ILE C O 1
ATOM 11669 N N . ASN C 1 502 ? 108.389 60.246 74.135 1.00 40.36 502 ASN C N 1
ATOM 11670 C CA . ASN C 1 502 ? 107.518 61.197 74.824 1.00 38.98 502 ASN C CA 1
ATOM 11671 C C . ASN C 1 502 ? 106.365 60.599 75.624 1.00 39.38 502 ASN C C 1
ATOM 11672 O O . ASN C 1 502 ? 106.006 61.112 76.683 1.00 40.18 502 ASN C O 1
ATOM 11677 N N . GLU C 1 503 ? 105.771 59.529 75.115 1.00 40.69 503 GLU C N 1
ATOM 11678 C CA . GLU C 1 503 ? 104.630 58.907 75.779 1.00 39.04 503 GLU C CA 1
ATOM 11679 C C . GLU C 1 503 ? 104.958 57.754 76.716 1.00 41.12 503 GLU C C 1
ATOM 11680 O O . GLU C 1 503 ? 104.100 57.333 77.494 1.00 46.43 503 GLU C O 1
ATOM 11686 N N . VAL C 1 504 ? 106.185 57.245 76.668 1.00 40.30 504 VAL C N 1
ATOM 11687 C CA . VAL C 1 504 ? 106.552 56.126 77.534 1.00 39.34 504 VAL C CA 1
ATOM 11688 C C . VAL C 1 504 ? 107.645 56.471 78.539 1.00 40.41 504 VAL C C 1
ATOM 11689 O O . VAL C 1 504 ? 108.842 56.346 78.250 1.00 40.69 504 VAL C O 1
ATOM 11693 N N . ASN C 1 505 ? 107.233 56.887 79.729 1.00 41.49 505 ASN C N 1
ATOM 11694 C CA . ASN C 1 505 ? 108.189 57.222 80.780 1.00 44.41 505 ASN C CA 1
ATOM 11695 C C . ASN C 1 505 ? 108.994 55.974 81.121 1.00 41.64 505 ASN C C 1
ATOM 11696 O O . ASN C 1 505 ? 108.458 54.997 81.654 1.00 40.66 505 ASN C O 1
ATOM 11701 N N . GLY C 1 506 ? 110.279 56.014 80.803 1.00 37.37 506 GLY C N 1
ATOM 11702 C CA . GLY C 1 506 ? 111.131 54.879 81.066 1.00 35.59 506 GLY C CA 1
ATOM 11703 C C . GLY C 1 506 ? 111.974 54.609 79.841 1.00 35.34 506 GLY C C 1
ATOM 11704 O O . GLY C 1 506 ? 112.946 53.846 79.906 1.00 33.19 506 GLY C O 1
ATOM 11705 N N . ILE C 1 507 ? 111.590 55.216 78.715 1.00 30.86 507 ILE C N 1
ATOM 11706 C CA . ILE C 1 507 ? 112.321 55.044 77.467 1.00 32.21 507 ILE C CA 1
ATOM 11707 C C . ILE C 1 507 ? 112.905 56.384 77.030 1.00 34.41 507 ILE C C 1
ATOM 11708 O O . ILE C 1 507 ? 112.173 57.347 76.810 1.00 35.73 507 ILE C O 1
ATOM 11713 N N . SER C 1 508 ? 114.231 56.455 76.964 1.00 34.13 508 SER C N 1
ATOM 11714 C CA . SER C 1 508 ? 114.911 57.682 76.568 1.00 33.38 508 SER C CA 1
ATOM 11715 C C . SER C 1 508 ? 115.349 57.689 75.102 1.00 33.45 508 SER C C 1
ATOM 11716 O O . SER C 1 508 ? 115.555 58.754 74.521 1.00 31.90 508 SER C O 1
ATOM 11719 N N . ARG C 1 509 ? 115.451 56.512 74.487 1.00 30.41 509 ARG C N 1
ATOM 11720 C CA . ARG C 1 509 ? 115.902 56.455 73.107 1.00 24.21 509 ARG C CA 1
ATOM 11721 C C . ARG C 1 509 ? 115.344 55.285 72.319 1.00 25.58 509 ARG C C 1
ATOM 11722 O O . ARG C 1 509 ? 115.123 54.196 72.854 1.00 23.95 509 ARG C O 1
ATOM 11730 N N . VAL C 1 510 ? 115.226 55.505 71.013 1.00 26.84 510 VAL C N 1
ATOM 11731 C CA . VAL C 1 510 ? 114.704 54.522 70.074 1.00 24.88 510 VAL C CA 1
ATOM 11732 C C . VAL C 1 510 ? 115.648 54.365 68.881 1.00 22.93 510 VAL C C 1
ATOM 11733 O O . VAL C 1 510 ? 116.105 55.356 68.293 1.00 20.29 510 VAL C O 1
ATOM 11737 N N . VAL C 1 511 ? 116.003 53.117 68.582 1.00 21.86 511 VAL C N 1
ATOM 11738 C CA . VAL C 1 511 ? 116.878 52.808 67.451 1.00 22.13 511 VAL C CA 1
ATOM 11739 C C . VAL C 1 511 ? 116.082 51.947 66.466 1.00 21.21 511 VAL C C 1
ATOM 11740 O O . VAL C 1 511 ? 115.009 51.463 66.800 1.00 20.00 511 VAL C O 1
ATOM 11744 N N . TYR C 1 512 ? 116.580 51.796 65.247 1.00 24.02 512 TYR C N 1
ATOM 11745 C CA . TYR C 1 512 ? 115.903 50.987 64.240 1.00 22.28 512 TYR C CA 1
ATOM 11746 C C . TYR C 1 512 ? 116.894 49.977 63.655 1.00 26.29 512 TYR C C 1
ATOM 11747 O O . TYR C 1 512 ? 117.968 50.357 63.185 1.00 29.73 512 TYR C O 1
ATOM 11756 N N . ASP C 1 513 ? 116.533 48.699 63.699 1.00 24.47 513 ASP C N 1
ATOM 11757 C CA . ASP C 1 513 ? 117.380 47.610 63.192 1.00 23.46 513 ASP C CA 1
ATOM 11758 C C . ASP C 1 513 ? 117.590 47.675 61.664 1.00 23.18 513 ASP C C 1
ATOM 11759 O O . ASP C 1 513 ? 116.628 47.597 60.884 1.00 20.29 513 ASP C O 1
ATOM 11764 N N . ILE C 1 514 ? 118.840 47.854 61.240 1.00 18.07 514 ILE C N 1
ATOM 11765 C CA . ILE C 1 514 ? 119.154 47.901 59.815 1.00 22.75 514 ILE C CA 1
ATOM 11766 C C . ILE C 1 514 ? 119.992 46.691 59.414 1.00 24.03 514 ILE C C 1
ATOM 11767 O O . ILE C 1 514 ? 120.890 46.793 58.595 1.00 29.39 514 ILE C O 1
ATOM 11772 N N . SER C 1 515 ? 119.701 45.542 60.000 1.00 30.35 515 SER C N 1
ATOM 11773 C CA . SER C 1 515 ? 120.432 44.330 59.671 1.00 29.02 515 SER C CA 1
ATOM 11774 C C . SER C 1 515 ? 119.540 43.422 58.820 1.00 32.91 515 SER C C 1
ATOM 11775 O O . SER C 1 515 ? 118.370 43.154 59.170 1.00 30.97 515 SER C O 1
ATOM 11778 N N . GLY C 1 516 ? 120.076 42.995 57.682 1.00 32.91 516 GLY C N 1
ATOM 11779 C CA . GLY C 1 516 ? 119.330 42.123 56.800 1.00 36.86 516 GLY C CA 1
ATOM 11780 C C . GLY C 1 516 ? 119.591 40.664 57.129 1.00 39.74 516 GLY C C 1
ATOM 11781 O O . GLY C 1 516 ? 120.471 40.331 57.943 1.00 38.07 516 GLY C O 1
ATOM 11782 N N . LYS C 1 517 ? 118.805 39.791 56.517 1.00 40.37 517 LYS C N 1
ATOM 11783 C CA . LYS C 1 517 ? 118.947 38.362 56.726 1.00 43.11 517 LYS C CA 1
ATOM 11784 C C . LYS C 1 517 ? 119.209 37.701 55.376 1.00 43.41 517 LYS C C 1
ATOM 11785 O O . LYS C 1 517 ? 118.387 37.804 54.465 1.00 41.73 517 LYS C O 1
ATOM 11791 N N . PRO C 1 518 ? 120.430 37.187 55.173 1.00 43.08 518 PRO C N 1
ATOM 11792 C CA . PRO C 1 518 ? 121.550 37.212 56.113 1.00 45.60 518 PRO C CA 1
ATOM 11793 C C . PRO C 1 518 ? 122.222 38.590 55.996 1.00 46.73 518 PRO C C 1
ATOM 11794 O O . PRO C 1 518 ? 121.791 39.417 55.190 1.00 46.63 518 PRO C O 1
ATOM 11798 N N . PRO C 1 519 ? 123.326 38.825 56.721 1.00 44.61 519 PRO C N 1
ATOM 11799 C CA . PRO C 1 519 ? 124.030 37.947 57.652 1.00 44.02 519 PRO C CA 1
ATOM 11800 C C . PRO C 1 519 ? 123.386 37.816 59.022 1.00 45.18 519 PRO C C 1
ATOM 11801 O O . PRO C 1 519 ? 123.802 36.970 59.814 1.00 47.91 519 PRO C O 1
ATOM 11805 N N . ALA C 1 520 ? 122.386 38.643 59.308 1.00 44.10 520 ALA C N 1
ATOM 11806 C CA . ALA C 1 520 ? 121.724 38.593 60.609 1.00 44.62 520 ALA C CA 1
ATOM 11807 C C . ALA C 1 520 ? 120.381 37.860 60.578 1.00 44.88 520 ALA C C 1
ATOM 11808 O O . ALA C 1 520 ? 119.920 37.425 59.529 1.00 46.53 520 ALA C O 1
ATOM 11810 N N . THR C 1 521 ? 119.772 37.706 61.747 1.00 43.22 521 THR C N 1
ATOM 11811 C CA . THR C 1 521 ? 118.480 37.044 61.869 1.00 40.03 521 THR C CA 1
ATOM 11812 C C . THR C 1 521 ? 117.373 38.088 62.033 1.00 40.43 521 THR C C 1
ATOM 11813 O O . THR C 1 521 ? 117.649 39.286 62.201 1.00 37.50 521 THR C O 1
ATOM 11817 N N . ILE C 1 522 ? 116.127 37.628 61.955 1.00 41.02 522 ILE C N 1
ATOM 11818 C CA . ILE C 1 522 ? 114.960 38.488 62.102 1.00 41.32 522 ILE C CA 1
ATOM 11819 C C . ILE C 1 522 ? 114.794 38.820 63.583 1.00 40.94 522 ILE C C 1
ATOM 11820 O O . ILE C 1 522 ? 114.806 39.994 63.955 1.00 39.77 522 ILE C O 1
ATOM 11825 N N . GLU C 1 523 ? 114.663 37.788 64.415 1.00 40.62 523 GLU C N 1
ATOM 11826 C CA . GLU C 1 523 ? 114.539 37.958 65.858 1.00 40.52 523 GLU C CA 1
ATOM 11827 C C . GLU C 1 523 ? 115.946 38.109 66.410 1.00 40.41 523 GLU C C 1
ATOM 11828 O O . GLU C 1 523 ? 116.908 37.577 65.852 1.00 40.20 523 GLU C O 1
ATOM 11834 N N . TRP C 1 524 ? 116.071 38.855 67.495 1.00 40.01 524 TRP C N 1
ATOM 11835 C CA . TRP C 1 524 ? 117.373 39.088 68.101 1.00 40.29 524 TRP C CA 1
ATOM 11836 C C . TRP C 1 524 ? 117.929 37.892 68.852 1.00 41.02 524 TRP C C 1
ATOM 11837 O O . TRP C 1 524 ? 119.123 37.592 68.734 1.00 39.67 524 TRP C O 1
ATOM 11848 N N . GLU C 1 525 ? 117.069 37.228 69.625 1.00 45.02 525 GLU C N 1
ATOM 11849 C CA . GLU C 1 525 ? 117.448 36.057 70.416 1.00 47.46 525 GLU C CA 1
ATOM 11850 C C . GLU C 1 525 ? 116.326 35.008 70.384 1.00 49.24 525 GLU C C 1
ATOM 11851 O O . GLU C 1 525 ? 115.933 34.493 71.457 1.00 53.34 525 GLU C O 1
ATOM 11858 N N . GLU D 1 3 ? 67.858 27.297 33.238 1.00 74.37 3 GLU D N 1
ATOM 11859 C CA . GLU D 1 3 ? 68.077 28.197 34.370 1.00 72.01 3 GLU D CA 1
ATOM 11860 C C . GLU D 1 3 ? 68.067 29.656 33.921 1.00 65.05 3 GLU D C 1
ATOM 11861 O O . GLU D 1 3 ? 68.554 29.984 32.836 1.00 64.36 3 GLU D O 1
ATOM 11867 N N . ASN D 1 4 ? 67.516 30.532 34.754 1.00 53.81 4 ASN D N 1
ATOM 11868 C CA . ASN D 1 4 ? 67.464 31.939 34.402 1.00 42.42 4 ASN D CA 1
ATOM 11869 C C . ASN D 1 4 ? 68.403 32.731 35.283 1.00 33.77 4 ASN D C 1
ATOM 11870 O O . ASN D 1 4 ? 68.063 33.080 36.404 1.00 28.27 4 ASN D O 1
ATOM 11875 N N . ILE D 1 5 ? 69.561 33.077 34.744 1.00 30.93 5 ILE D N 1
ATOM 11876 C CA . ILE D 1 5 ? 70.551 33.813 35.507 1.00 30.16 5 ILE D CA 1
ATOM 11877 C C . ILE D 1 5 ? 70.184 35.277 35.758 1.00 28.09 5 ILE D C 1
ATOM 11878 O O . ILE D 1 5 ? 70.919 35.988 36.423 1.00 29.37 5 ILE D O 1
ATOM 11883 N N . HIS D 1 6 ? 69.028 35.704 35.255 1.00 22.99 6 HIS D N 1
ATOM 11884 C CA . HIS D 1 6 ? 68.559 37.072 35.437 1.00 24.16 6 HIS D CA 1
ATOM 11885 C C . HIS D 1 6 ? 67.425 37.087 36.449 1.00 25.29 6 HIS D C 1
ATOM 11886 O O . HIS D 1 6 ? 66.927 38.151 36.796 1.00 29.11 6 HIS D O 1
ATOM 11893 N N . LYS D 1 7 ? 66.992 35.912 36.892 1.00 22.53 7 LYS D N 1
ATOM 11894 C CA . LYS D 1 7 ? 65.880 35.822 37.826 1.00 26.30 7 LYS D CA 1
ATOM 11895 C C . LYS D 1 7 ? 66.017 36.728 39.056 1.00 29.38 7 LYS D C 1
ATOM 11896 O O . LYS D 1 7 ? 65.067 37.450 39.415 1.00 25.34 7 LYS D O 1
ATOM 11902 N N . HIS D 1 8 ? 67.151 36.609 39.743 1.00 26.61 8 HIS D N 1
ATOM 11903 C CA . HIS D 1 8 ? 67.431 37.395 40.935 1.00 28.86 8 HIS D CA 1
ATOM 11904 C C . HIS D 1 8 ? 68.293 38.559 40.530 1.00 27.69 8 HIS D C 1
ATOM 11905 O O . HIS D 1 8 ? 69.376 38.368 39.978 1.00 26.50 8 HIS D O 1
ATOM 11912 N N . ARG D 1 9 ? 67.814 39.768 40.786 1.00 25.23 9 ARG D N 1
ATOM 11913 C CA . ARG D 1 9 ? 68.589 40.940 40.428 1.00 24.64 9 ARG D CA 1
ATOM 11914 C C . ARG D 1 9 ? 68.422 42.112 41.354 1.00 20.24 9 ARG D C 1
ATOM 11915 O O . ARG D 1 9 ? 67.372 42.315 41.955 1.00 22.06 9 ARG D O 1
ATOM 11923 N N . ILE D 1 10 ? 69.489 42.879 41.452 1.00 22.67 10 ILE D N 1
ATOM 11924 C CA . ILE D 1 10 ? 69.555 44.055 42.297 1.00 20.66 10 ILE D CA 1
ATOM 11925 C C . ILE D 1 10 ? 69.404 45.310 41.448 1.00 18.41 10 ILE D C 1
ATOM 11926 O O . ILE D 1 10 ? 69.950 45.390 40.345 1.00 18.75 10 ILE D O 1
ATOM 11931 N N . LEU D 1 11 ? 68.636 46.272 41.943 1.00 15.84 11 LEU D N 1
ATOM 11932 C CA . LEU D 1 11 ? 68.476 47.538 41.237 1.00 14.29 11 LEU D CA 1
ATOM 11933 C C . LEU D 1 11 ? 69.345 48.551 41.973 1.00 13.36 11 LEU D C 1
ATOM 11934 O O . LEU D 1 11 ? 69.287 48.649 43.197 1.00 17.50 11 LEU D O 1
ATOM 11939 N N . ILE D 1 12 ? 70.176 49.279 41.244 1.00 17.40 12 ILE D N 1
ATOM 11940 C CA . ILE D 1 12 ? 71.049 50.284 41.854 1.00 20.26 12 ILE D CA 1
ATOM 11941 C C . ILE D 1 12 ? 70.678 51.686 41.344 1.00 23.62 12 ILE D C 1
ATOM 11942 O O . ILE D 1 12 ? 70.794 51.964 40.149 1.00 27.62 12 ILE D O 1
ATOM 11947 N N . LEU D 1 13 ? 70.221 52.559 42.236 1.00 21.55 13 LEU D N 1
ATOM 11948 C CA . LEU D 1 13 ? 69.851 53.908 41.835 1.00 21.42 13 LEU D CA 1
ATOM 11949 C C . LEU D 1 13 ? 71.017 54.855 42.072 1.00 19.82 13 LEU D C 1
ATOM 11950 O O . LEU D 1 13 ? 71.538 54.948 43.173 1.00 18.54 13 LEU D O 1
ATOM 11955 N N . ASP D 1 14 ? 71.424 55.527 41.005 1.00 13.32 14 ASP D N 1
ATOM 11956 C CA . ASP D 1 14 ? 72.541 56.446 40.999 1.00 18.53 14 ASP D CA 1
ATOM 11957 C C . ASP D 1 14 ? 72.144 57.865 41.383 1.00 19.60 14 ASP D C 1
ATOM 11958 O O . ASP D 1 14 ? 71.234 58.443 40.802 1.00 22.27 14 ASP D O 1
ATOM 11963 N N . PHE D 1 15 ? 72.826 58.403 42.381 1.00 24.35 15 PHE D N 1
ATOM 11964 C CA . PHE D 1 15 ? 72.596 59.754 42.850 1.00 29.70 15 PHE D CA 1
ATOM 11965 C C . PHE D 1 15 ? 73.781 60.629 42.452 1.00 36.18 15 PHE D C 1
ATOM 11966 O O . PHE D 1 15 ? 73.979 61.704 43.008 1.00 42.93 15 PHE D O 1
ATOM 11974 N N . GLY D 1 16 ? 74.601 60.150 41.523 1.00 39.33 16 GLY D N 1
ATOM 11975 C CA . GLY D 1 16 ? 75.723 60.948 41.059 1.00 40.13 16 GLY D CA 1
ATOM 11976 C C . GLY D 1 16 ? 77.120 60.683 41.576 1.00 41.10 16 GLY D C 1
ATOM 11977 O O . GLY D 1 16 ? 78.029 61.467 41.301 1.00 40.60 16 GLY D O 1
ATOM 11978 N N . SER D 1 17 ? 77.320 59.612 42.329 1.00 42.18 17 SER D N 1
ATOM 11979 C CA . SER D 1 17 ? 78.657 59.319 42.826 1.00 41.45 17 SER D CA 1
ATOM 11980 C C . SER D 1 17 ? 79.520 58.705 41.717 1.00 42.80 17 SER D C 1
ATOM 11981 O O . SER D 1 17 ? 79.024 57.999 40.830 1.00 40.22 17 SER D O 1
ATOM 11984 N N . GLN D 1 18 ? 80.823 58.962 41.794 1.00 46.64 18 GLN D N 1
ATOM 11985 C CA . GLN D 1 18 ? 81.782 58.426 40.829 1.00 47.75 18 GLN D CA 1
ATOM 11986 C C . GLN D 1 18 ? 81.856 56.927 41.078 1.00 43.78 18 GLN D C 1
ATOM 11987 O O . GLN D 1 18 ? 82.030 56.142 40.162 1.00 47.17 18 GLN D O 1
ATOM 11993 N N . TYR D 1 19 ? 81.630 56.550 42.331 1.00 37.67 19 TYR D N 1
ATOM 11994 C CA . TYR D 1 19 ? 81.662 55.165 42.774 1.00 28.51 19 TYR D CA 1
ATOM 11995 C C . TYR D 1 19 ? 80.476 54.280 42.395 1.00 25.95 19 TYR D C 1
ATOM 11996 O O . TYR D 1 19 ? 80.546 53.058 42.558 1.00 25.78 19 TYR D O 1
ATOM 12005 N N . THR D 1 20 ? 79.394 54.859 41.885 1.00 23.08 20 THR D N 1
ATOM 12006 C CA . THR D 1 20 ? 78.222 54.042 41.583 1.00 22.29 20 THR D CA 1
ATOM 12007 C C . THR D 1 20 ? 78.444 52.883 40.635 1.00 21.89 20 THR D C 1
ATOM 12008 O O . THR D 1 20 ? 77.941 51.778 40.863 1.00 23.65 20 THR D O 1
ATOM 12012 N N . GLN D 1 21 ? 79.224 53.120 39.591 1.00 26.54 21 GLN D N 1
ATOM 12013 C CA . GLN D 1 21 ? 79.528 52.076 38.625 1.00 28.13 21 GLN D CA 1
ATOM 12014 C C . GLN D 1 21 ? 80.363 50.979 39.283 1.00 25.71 21 GLN D C 1
ATOM 12015 O O . GLN D 1 21 ? 80.227 49.797 38.959 1.00 25.56 21 GLN D O 1
ATOM 12021 N N . LEU D 1 22 ? 81.209 51.384 40.228 1.00 21.36 22 LEU D N 1
ATOM 12022 C CA . LEU D 1 22 ? 82.058 50.457 40.963 1.00 18.83 22 LEU D CA 1
ATOM 12023 C C . LEU D 1 22 ? 81.175 49.564 41.835 1.00 19.91 22 LEU D C 1
ATOM 12024 O O . LEU D 1 22 ? 81.476 48.387 42.021 1.00 25.13 22 LEU D O 1
ATOM 12029 N N . VAL D 1 23 ? 80.070 50.113 42.341 1.00 16.86 23 VAL D N 1
ATOM 12030 C CA . VAL D 1 23 ? 79.142 49.339 43.155 1.00 16.79 23 VAL D CA 1
ATOM 12031 C C . VAL D 1 23 ? 78.499 48.229 42.317 1.00 17.69 23 VAL D C 1
ATOM 12032 O O . VAL D 1 23 ? 78.428 47.087 42.744 1.00 13.18 23 VAL D O 1
ATOM 12036 N N . ALA D 1 24 ? 78.026 48.571 41.121 1.00 20.84 24 ALA D N 1
ATOM 12037 C CA . ALA D 1 24 ? 77.398 47.583 40.249 1.00 20.14 24 ALA D CA 1
ATOM 12038 C C . ALA D 1 24 ? 78.388 46.473 39.929 1.00 20.30 24 ALA D C 1
ATOM 12039 O O . ALA D 1 24 ? 78.057 45.294 40.016 1.00 22.56 24 ALA D O 1
ATOM 12041 N N . ARG D 1 25 ? 79.614 46.855 39.595 1.00 19.88 25 ARG D N 1
ATOM 12042 C CA . ARG D 1 25 ? 80.652 45.885 39.290 1.00 20.45 25 ARG D CA 1
ATOM 12043 C C . ARG D 1 25 ? 80.889 44.895 40.426 1.00 20.95 25 ARG D C 1
ATOM 12044 O O . ARG D 1 25 ? 81.041 43.702 40.179 1.00 19.43 25 ARG D O 1
ATOM 12052 N N . ARG D 1 26 ? 80.851 45.380 41.668 1.00 20.80 26 ARG D N 1
ATOM 12053 C CA . ARG D 1 26 ? 81.036 44.519 42.841 1.00 18.93 26 ARG D CA 1
ATOM 12054 C C . ARG D 1 26 ? 79.904 43.513 42.947 1.00 20.12 26 ARG D C 1
ATOM 12055 O O . ARG D 1 26 ? 80.125 42.363 43.284 1.00 17.72 26 ARG D O 1
ATOM 12063 N N . VAL D 1 27 ? 78.682 43.953 42.666 1.00 17.88 27 VAL D N 1
ATOM 12064 C CA . VAL D 1 27 ? 77.540 43.061 42.730 1.00 15.78 27 VAL D CA 1
ATOM 12065 C C . VAL D 1 27 ? 77.637 41.972 41.670 1.00 17.73 27 VAL D C 1
ATOM 12066 O O . VAL D 1 27 ? 77.193 40.849 41.894 1.00 22.90 27 VAL D O 1
ATOM 12070 N N . ARG D 1 28 ? 78.254 42.293 40.533 1.00 19.54 28 ARG D N 1
ATOM 12071 C CA . ARG D 1 28 ? 78.412 41.333 39.440 1.00 18.06 28 ARG D CA 1
ATOM 12072 C C . ARG D 1 28 ? 79.512 40.348 39.824 1.00 21.42 28 ARG D C 1
ATOM 12073 O O . ARG D 1 28 ? 79.397 39.160 39.533 1.00 17.89 28 ARG D O 1
ATOM 12081 N N . GLU D 1 29 ? 80.550 40.856 40.500 1.00 17.70 29 GLU D N 1
ATOM 12082 C CA . GLU D 1 29 ? 81.671 40.062 41.001 1.00 21.66 29 GLU D CA 1
ATOM 12083 C C . GLU D 1 29 ? 81.152 39.022 41.999 1.00 24.59 29 GLU D C 1
ATOM 12084 O O . GLU D 1 29 ? 81.679 37.917 42.094 1.00 25.72 29 GLU D O 1
ATOM 12090 N N . LEU D 1 30 ? 80.142 39.403 42.774 1.00 21.10 30 LEU D N 1
ATOM 12091 C CA . LEU D 1 30 ? 79.545 38.504 43.756 1.00 21.51 30 LEU D CA 1
ATOM 12092 C C . LEU D 1 30 ? 78.644 37.503 43.062 1.00 18.42 30 LEU D C 1
ATOM 12093 O O . LEU D 1 30 ? 78.034 36.664 43.707 1.00 21.82 30 LEU D O 1
ATOM 12098 N N . GLY D 1 31 ? 78.477 37.653 41.756 1.00 18.51 31 GLY D N 1
ATOM 12099 C CA . GLY D 1 31 ? 77.662 36.703 41.023 1.00 13.70 31 GLY D CA 1
ATOM 12100 C C . GLY D 1 31 ? 76.188 36.986 40.901 1.00 19.18 31 GLY D C 1
ATOM 12101 O O . GLY D 1 31 ? 75.403 36.052 40.719 1.00 21.06 31 GLY D O 1
ATOM 12102 N N . VAL D 1 32 ? 75.794 38.256 40.975 1.00 19.60 32 VAL D N 1
ATOM 12103 C CA . VAL D 1 32 ? 74.389 38.615 40.841 1.00 15.90 32 VAL D CA 1
ATOM 12104 C C . VAL D 1 32 ? 74.217 39.691 39.768 1.00 16.13 32 VAL D C 1
ATOM 12105 O O . VAL D 1 32 ? 75.095 40.528 39.562 1.00 11.66 32 VAL D O 1
ATOM 12109 N N . TYR D 1 33 ? 73.147 39.574 38.996 1.00 14.11 33 TYR D N 1
ATOM 12110 C CA . TYR D 1 33 ? 72.847 40.539 37.946 1.00 18.25 33 TYR D CA 1
ATOM 12111 C C . TYR D 1 33 ? 72.279 41.834 38.560 1.00 18.96 33 TYR D C 1
ATOM 12112 O O . TYR D 1 33 ? 71.550 41.810 39.549 1.00 19.68 33 TYR D O 1
ATOM 12121 N N . CYS D 1 34 ? 72.592 42.967 37.951 1.00 23.27 34 CYS D N 1
ATOM 12122 C CA . CYS D 1 34 ? 72.082 44.241 38.438 1.00 18.02 34 CYS D CA 1
ATOM 12123 C C . CYS D 1 34 ? 72.102 45.291 37.342 1.00 24.77 34 CYS D C 1
ATOM 12124 O O . CYS D 1 34 ? 72.863 45.188 36.355 1.00 22.27 34 CYS D O 1
ATOM 12127 N N . GLU D 1 35 ? 71.234 46.280 37.496 1.00 18.04 35 GLU D N 1
ATOM 12128 C CA . GLU D 1 35 ? 71.191 47.377 36.562 1.00 16.42 35 GLU D CA 1
ATOM 12129 C C . GLU D 1 35 ? 71.423 48.661 37.308 1.00 17.12 35 GLU D C 1
ATOM 12130 O O . GLU D 1 35 ? 71.076 48.786 38.481 1.00 13.47 35 GLU D O 1
ATOM 12136 N N . LEU D 1 36 ? 72.067 49.596 36.631 1.00 21.09 36 LEU D N 1
ATOM 12137 C CA . LEU D 1 36 ? 72.372 50.890 37.197 1.00 21.87 36 LEU D CA 1
ATOM 12138 C C . LEU D 1 36 ? 71.438 51.896 36.531 1.00 22.57 36 LEU D C 1
ATOM 12139 O O . LEU D 1 36 ? 71.479 52.068 35.316 1.00 27.09 36 LEU D O 1
ATOM 12144 N N . TRP D 1 37 ? 70.580 52.539 37.311 1.00 21.16 37 TRP D N 1
ATOM 12145 C CA . TRP D 1 37 ? 69.658 53.545 36.774 1.00 19.81 37 TRP D CA 1
ATOM 12146 C C . TRP D 1 37 ? 69.842 54.866 37.507 1.00 24.06 37 TRP D C 1
ATOM 12147 O O . TRP D 1 37 ? 70.388 54.899 38.610 1.00 22.80 37 TRP D O 1
ATOM 12158 N N . ALA D 1 38 ? 69.307 55.938 36.924 1.00 24.03 38 ALA D N 1
ATOM 12159 C CA . ALA D 1 38 ? 69.360 57.258 37.537 1.00 22.53 38 ALA D CA 1
ATOM 12160 C C . ALA D 1 38 ? 68.235 57.261 38.571 1.00 25.03 38 ALA D C 1
ATOM 12161 O O . ALA D 1 38 ? 67.220 56.588 38.390 1.00 25.46 38 ALA D O 1
ATOM 12163 N N . TRP D 1 39 ? 68.413 58.012 39.651 1.00 23.02 39 TRP D N 1
ATOM 12164 C CA . TRP D 1 39 ? 67.422 58.077 40.714 1.00 21.88 39 TRP D CA 1
ATOM 12165 C C . TRP D 1 39 ? 66.035 58.568 40.299 1.00 21.00 39 TRP D C 1
ATOM 12166 O O . TRP D 1 39 ? 65.049 58.236 40.936 1.00 19.12 39 TRP D O 1
ATOM 12177 N N . ASP D 1 40 ? 65.962 59.345 39.225 1.00 22.91 40 ASP D N 1
ATOM 12178 C CA . ASP D 1 40 ? 64.700 59.945 38.798 1.00 25.10 40 ASP D CA 1
ATOM 12179 C C . ASP D 1 40 ? 63.737 59.094 37.994 1.00 23.02 40 ASP D C 1
ATOM 12180 O O . ASP D 1 40 ? 63.268 59.524 36.934 1.00 24.08 40 ASP D O 1
ATOM 12185 N N . VAL D 1 41 ? 63.380 57.932 38.534 1.00 23.99 41 VAL D N 1
ATOM 12186 C CA . VAL D 1 41 ? 62.458 57.014 37.869 1.00 20.71 41 VAL D CA 1
ATOM 12187 C C . VAL D 1 41 ? 61.147 56.940 38.635 1.00 18.71 41 VAL D C 1
ATOM 12188 O O . VAL D 1 41 ? 61.080 57.335 39.784 1.00 19.71 41 VAL D O 1
ATOM 12192 N N . THR D 1 42 ? 60.105 56.413 38.007 1.00 22.02 42 THR D N 1
ATOM 12193 C CA . THR D 1 42 ? 58.805 56.298 38.653 1.00 17.89 42 THR D CA 1
ATOM 12194 C C . THR D 1 42 ? 58.609 54.908 39.272 1.00 22.99 42 THR D C 1
ATOM 12195 O O . THR D 1 42 ? 59.387 53.981 39.013 1.00 22.58 42 THR D O 1
ATOM 12199 N N . GLU D 1 43 ? 57.514 54.743 40.010 1.00 22.14 43 GLU D N 1
ATOM 12200 C CA . GLU D 1 43 ? 57.179 53.469 40.641 1.00 19.90 43 GLU D CA 1
ATOM 12201 C C . GLU D 1 43 ? 56.893 52.394 39.598 1.00 20.79 43 GLU D C 1
ATOM 12202 O O . GLU D 1 43 ? 57.237 51.230 39.794 1.00 19.65 43 GLU D O 1
ATOM 12208 N N . ALA D 1 44 ? 56.254 52.793 38.497 1.00 19.92 44 ALA D N 1
ATOM 12209 C CA . ALA D 1 44 ? 55.907 51.879 37.414 1.00 18.83 44 ALA D CA 1
ATOM 12210 C C . ALA D 1 44 ? 57.153 51.231 36.822 1.00 20.71 44 ALA D C 1
ATOM 12211 O O . ALA D 1 44 ? 57.160 50.043 36.551 1.00 19.35 44 ALA D O 1
ATOM 12213 N N . GLN D 1 45 ? 58.210 52.019 36.651 1.00 21.21 45 GLN D N 1
ATOM 12214 C CA . GLN D 1 45 ? 59.476 51.509 36.131 1.00 25.44 45 GLN D CA 1
ATOM 12215 C C . GLN D 1 45 ? 60.098 50.490 37.090 1.00 24.26 45 GLN D C 1
ATOM 12216 O O . GLN D 1 45 ? 60.471 49.396 36.679 1.00 28.11 45 GLN D O 1
ATOM 12222 N N . ILE D 1 46 ? 60.210 50.843 38.367 1.00 25.15 46 ILE D N 1
ATOM 12223 C CA . ILE D 1 46 ? 60.796 49.931 39.359 1.00 23.58 46 ILE D CA 1
ATOM 12224 C C . ILE D 1 46 ? 60.008 48.629 39.394 1.00 23.91 46 ILE D C 1
ATOM 12225 O O . ILE D 1 46 ? 60.578 47.541 39.331 1.00 23.38 46 ILE D O 1
ATOM 12230 N N . ARG D 1 47 ? 58.690 48.745 39.461 1.00 24.64 47 ARG D N 1
ATOM 12231 C CA . ARG D 1 47 ? 57.834 47.576 39.486 1.00 22.57 47 ARG D CA 1
ATOM 12232 C C . ARG D 1 47 ? 58.099 46.679 38.291 1.00 22.31 47 ARG D C 1
ATOM 12233 O O . ARG D 1 47 ? 58.184 45.466 38.434 1.00 26.34 47 ARG D O 1
ATOM 12241 N N . ASP D 1 48 ? 58.241 47.275 37.114 1.00 18.31 48 ASP D N 1
ATOM 12242 C CA . ASP D 1 48 ? 58.486 46.495 35.923 1.00 22.14 48 ASP D CA 1
ATOM 12243 C C . ASP D 1 48 ? 59.767 45.694 36.055 1.00 21.60 48 ASP D C 1
ATOM 12244 O O . ASP D 1 48 ? 59.836 44.567 35.574 1.00 20.95 48 ASP D O 1
ATOM 12249 N N . PHE D 1 49 ? 60.756 46.250 36.755 1.00 21.47 49 PHE D N 1
ATOM 12250 C CA . PHE D 1 49 ? 62.051 45.586 36.934 1.00 21.17 49 PHE D CA 1
ATOM 12251 C C . PHE D 1 49 ? 61.989 44.420 37.911 1.00 19.70 49 PHE D C 1
ATOM 12252 O O . PHE D 1 49 ? 62.749 43.450 37.787 1.00 21.82 49 PHE D O 1
ATOM 12260 N N . ASN D 1 50 ? 61.106 44.530 38.890 1.00 14.47 50 ASN D N 1
ATOM 12261 C CA . ASN D 1 50 ? 60.914 43.490 39.889 1.00 18.74 50 ASN D CA 1
ATOM 12262 C C . ASN D 1 50 ? 62.233 43.147 40.595 1.00 20.07 50 ASN D C 1
ATOM 12263 O O . ASN D 1 50 ? 62.721 42.016 40.519 1.00 22.34 50 ASN D O 1
ATOM 12268 N N . PRO D 1 51 ? 62.842 44.129 41.287 1.00 23.79 51 PRO D N 1
ATOM 12269 C CA . PRO D 1 51 ? 64.111 43.874 41.976 1.00 21.96 51 PRO D CA 1
ATOM 12270 C C . PRO D 1 51 ? 64.041 43.016 43.235 1.00 23.05 51 PRO D C 1
ATOM 12271 O O . PRO D 1 51 ? 63.060 43.047 43.986 1.00 20.77 51 PRO D O 1
ATOM 12275 N N . SER D 1 52 ? 65.099 42.239 43.455 1.00 20.32 52 SER D N 1
ATOM 12276 C CA . SER D 1 52 ? 65.186 41.415 44.646 1.00 16.69 52 SER D CA 1
ATOM 12277 C C . SER D 1 52 ? 65.660 42.294 45.791 1.00 15.85 52 SER D C 1
ATOM 12278 O O . SER D 1 52 ? 65.360 42.038 46.949 1.00 23.58 52 SER D O 1
ATOM 12281 N N . GLY D 1 53 ? 66.357 43.371 45.456 1.00 20.83 53 GLY D N 1
ATOM 12282 C CA . GLY D 1 53 ? 66.857 44.286 46.466 1.00 17.82 53 GLY D CA 1
ATOM 12283 C C . GLY D 1 53 ? 67.181 45.593 45.778 1.00 21.42 53 GLY D C 1
ATOM 12284 O O . GLY D 1 53 ? 67.312 45.618 44.536 1.00 18.93 53 GLY D O 1
ATOM 12285 N N . ILE D 1 54 ? 67.317 46.664 46.558 1.00 17.24 54 ILE D N 1
ATOM 12286 C CA . ILE D 1 54 ? 67.608 47.976 46.005 1.00 18.88 54 ILE D CA 1
ATOM 12287 C C . ILE D 1 54 ? 68.757 48.652 46.721 1.00 17.07 54 ILE D C 1
ATOM 12288 O O . ILE D 1 54 ? 68.831 48.628 47.944 1.00 16.71 54 ILE D O 1
ATOM 12293 N N . ILE D 1 55 ? 69.680 49.222 45.954 1.00 22.06 55 ILE D N 1
ATOM 12294 C CA . ILE D 1 55 ? 70.819 49.940 46.522 1.00 19.93 55 ILE D CA 1
ATOM 12295 C C . ILE D 1 55 ? 70.699 51.415 46.131 1.00 22.07 55 ILE D C 1
ATOM 12296 O O . ILE D 1 55 ? 70.342 51.736 44.996 1.00 19.43 55 ILE D O 1
ATOM 12301 N N . LEU D 1 56 ? 70.922 52.300 47.096 1.00 23.93 56 LEU D N 1
ATOM 12302 C CA . LEU D 1 56 ? 70.882 53.738 46.867 1.00 22.49 56 LEU D CA 1
ATOM 12303 C C . LEU D 1 56 ? 72.328 54.180 47.016 1.00 24.02 56 LEU D C 1
ATOM 12304 O O . LEU D 1 56 ? 72.952 53.955 48.067 1.00 23.43 56 LEU D O 1
ATOM 12309 N N . SER D 1 57 ? 72.868 54.766 45.953 1.00 24.00 57 SER D N 1
ATOM 12310 C CA . SER D 1 57 ? 74.262 55.195 45.930 1.00 29.83 57 SER D CA 1
ATOM 12311 C C . SER D 1 57 ? 74.535 56.558 46.533 1.00 32.47 57 SER D C 1
ATOM 12312 O O . SER D 1 57 ? 73.637 57.233 47.046 1.00 37.11 57 SER D O 1
ATOM 12315 N N . GLY D 1 58 ? 75.807 56.939 46.500 1.00 35.53 58 GLY D N 1
ATOM 12316 C CA . GLY D 1 58 ? 76.204 58.235 47.000 1.00 36.52 58 GLY D CA 1
ATOM 12317 C C . GLY D 1 58 ? 75.893 59.236 45.900 1.00 38.99 58 GLY D C 1
ATOM 12318 O O . GLY D 1 58 ? 75.350 58.879 44.848 1.00 33.62 58 GLY D O 1
ATOM 12319 N N . GLY D 1 59 ? 76.286 60.482 46.126 1.00 44.46 59 GLY D N 1
ATOM 12320 C CA . GLY D 1 59 ? 76.059 61.543 45.168 1.00 47.77 59 GLY D CA 1
ATOM 12321 C C . GLY D 1 59 ? 76.520 62.825 45.819 1.00 51.35 59 GLY D C 1
ATOM 12322 O O . GLY D 1 59 ? 76.214 63.060 46.986 1.00 54.02 59 GLY D O 1
ATOM 12323 N N . PRO D 1 60 ? 77.196 63.710 45.082 1.00 56.19 60 PRO D N 1
ATOM 12324 C CA . PRO D 1 60 ? 77.695 64.979 45.622 1.00 60.08 60 PRO D CA 1
ATOM 12325 C C . PRO D 1 60 ? 76.683 65.919 46.283 1.00 63.36 60 PRO D C 1
ATOM 12326 O O . PRO D 1 60 ? 77.040 66.646 47.210 1.00 66.40 60 PRO D O 1
ATOM 12330 N N . GLU D 1 61 ? 75.428 65.877 45.856 1.00 65.21 61 GLU D N 1
ATOM 12331 C CA . GLU D 1 61 ? 74.408 66.751 46.431 1.00 70.08 61 GLU D CA 1
ATOM 12332 C C . GLU D 1 61 ? 74.221 66.654 47.947 1.00 70.23 61 GLU D C 1
ATOM 12333 O O . GLU D 1 61 ? 74.880 65.850 48.625 1.00 69.78 61 GLU D O 1
ATOM 12339 N N . SER D 1 62 ? 73.329 67.495 48.470 1.00 70.00 62 SER D N 1
ATOM 12340 C CA . SER D 1 62 ? 73.014 67.526 49.896 1.00 70.79 62 SER D CA 1
ATOM 12341 C C . SER D 1 62 ? 71.501 67.549 50.060 1.00 70.26 62 SER D C 1
ATOM 12342 O O . SER D 1 62 ? 70.819 68.375 49.448 1.00 67.08 62 SER D O 1
ATOM 12345 N N . THR D 1 63 ? 70.985 66.676 50.917 1.00 71.14 63 THR D N 1
ATOM 12346 C CA . THR D 1 63 ? 69.548 66.586 51.154 1.00 74.45 63 THR D CA 1
ATOM 12347 C C . THR D 1 63 ? 68.915 67.916 51.563 1.00 75.99 63 THR D C 1
ATOM 12348 O O . THR D 1 63 ? 67.695 68.088 51.470 1.00 73.32 63 THR D O 1
ATOM 12352 N N . THR D 1 64 ? 69.753 68.849 52.000 1.00 78.64 64 THR D N 1
ATOM 12353 C CA . THR D 1 64 ? 69.298 70.154 52.447 1.00 81.06 64 THR D CA 1
ATOM 12354 C C . THR D 1 64 ? 68.814 71.116 51.357 1.00 83.87 64 THR D C 1
ATOM 12355 O O . THR D 1 64 ? 67.924 71.934 51.616 1.00 86.00 64 THR D O 1
ATOM 12359 N N . GLU D 1 65 ? 69.404 71.061 50.162 1.00 84.73 65 GLU D N 1
ATOM 12360 C CA . GLU D 1 65 ? 68.958 71.954 49.095 1.00 85.75 65 GLU D CA 1
ATOM 12361 C C . GLU D 1 65 ? 67.530 71.542 48.734 1.00 85.05 65 GLU D C 1
ATOM 12362 O O . GLU D 1 65 ? 67.175 70.365 48.815 1.00 84.79 65 GLU D O 1
ATOM 12368 N N . GLU D 1 66 ? 66.701 72.523 48.396 1.00 85.45 66 GLU D N 1
ATOM 12369 C CA . GLU D 1 66 ? 65.300 72.271 48.072 1.00 85.25 66 GLU D CA 1
ATOM 12370 C C . GLU D 1 66 ? 65.053 71.144 47.079 1.00 82.10 66 GLU D C 1
ATOM 12371 O O . GLU D 1 66 ? 64.562 70.076 47.454 1.00 83.07 66 GLU D O 1
ATOM 12377 N N . ASN D 1 67 ? 65.397 71.373 45.818 1.00 76.41 67 ASN D N 1
ATOM 12378 C CA . ASN D 1 67 ? 65.173 70.359 44.798 1.00 72.70 67 ASN D CA 1
ATOM 12379 C C . ASN D 1 67 ? 66.261 69.288 44.734 1.00 70.07 67 ASN D C 1
ATOM 12380 O O . ASN D 1 67 ? 66.800 68.994 43.663 1.00 71.38 67 ASN D O 1
ATOM 12385 N N . SER D 1 68 ? 66.560 68.692 45.885 1.00 65.47 68 SER D N 1
ATOM 12386 C CA . SER D 1 68 ? 67.572 67.642 45.986 1.00 59.06 68 SER D CA 1
ATOM 12387 C C . SER D 1 68 ? 67.029 66.271 45.593 1.00 51.53 68 SER D C 1
ATOM 12388 O O . SER D 1 68 ? 65.854 65.958 45.823 1.00 50.32 68 SER D O 1
ATOM 12391 N N . PRO D 1 69 ? 67.891 65.419 45.019 1.00 46.19 69 PRO D N 1
ATOM 12392 C CA . PRO D 1 69 ? 67.473 64.079 44.606 1.00 40.71 69 PRO D CA 1
ATOM 12393 C C . PRO D 1 69 ? 66.920 63.302 45.796 1.00 40.71 69 PRO D C 1
ATOM 12394 O O . PRO D 1 69 ? 67.482 63.343 46.888 1.00 42.18 69 PRO D O 1
ATOM 12398 N N . ARG D 1 70 ? 65.774 62.671 45.594 1.00 42.19 70 ARG D N 1
ATOM 12399 C CA . ARG D 1 70 ? 65.128 61.858 46.613 1.00 39.92 70 ARG D CA 1
ATOM 12400 C C . ARG D 1 70 ? 64.853 60.517 45.947 1.00 40.15 70 ARG D C 1
ATOM 12401 O O . ARG D 1 70 ? 64.501 60.464 44.766 1.00 42.84 70 ARG D O 1
ATOM 12409 N N . ALA D 1 71 ? 65.054 59.428 46.673 1.00 35.80 71 ALA D N 1
ATOM 12410 C CA . ALA D 1 71 ? 64.796 58.116 46.100 1.00 31.73 71 ALA D CA 1
ATOM 12411 C C . ALA D 1 71 ? 63.288 58.056 45.895 1.00 26.82 71 ALA D C 1
ATOM 12412 O O . ALA D 1 71 ? 62.549 58.630 46.683 1.00 25.92 71 ALA D O 1
ATOM 12414 N N . PRO D 1 72 ? 62.812 57.430 44.805 1.00 23.86 72 PRO D N 1
ATOM 12415 C CA . PRO D 1 72 ? 61.361 57.368 44.626 1.00 23.45 72 PRO D CA 1
ATOM 12416 C C . PRO D 1 72 ? 60.770 56.679 45.856 1.00 23.44 72 PRO D C 1
ATOM 12417 O O . PRO D 1 72 ? 61.316 55.694 46.351 1.00 20.32 72 PRO D O 1
ATOM 12421 N N . GLN D 1 73 ? 59.662 57.222 46.340 1.00 27.59 73 GLN D N 1
ATOM 12422 C CA . GLN D 1 73 ? 58.943 56.744 47.512 1.00 27.53 73 GLN D CA 1
ATOM 12423 C C . GLN D 1 73 ? 58.706 55.243 47.521 1.00 26.91 73 GLN D C 1
ATOM 12424 O O . GLN D 1 73 ? 58.781 54.604 48.571 1.00 29.47 73 GLN D O 1
ATOM 12430 N N . TYR D 1 74 ? 58.412 54.678 46.356 1.00 23.63 74 TYR D N 1
ATOM 12431 C CA . TYR D 1 74 ? 58.165 53.237 46.248 1.00 25.18 74 TYR D CA 1
ATOM 12432 C C . TYR D 1 74 ? 59.327 52.392 46.778 1.00 22.05 74 TYR D C 1
ATOM 12433 O O . TYR D 1 74 ? 59.117 51.282 47.250 1.00 28.48 74 TYR D O 1
ATOM 12442 N N . VAL D 1 75 ? 60.546 52.904 46.649 1.00 21.38 75 VAL D N 1
ATOM 12443 C CA . VAL D 1 75 ? 61.744 52.217 47.110 1.00 23.31 75 VAL D CA 1
ATOM 12444 C C . VAL D 1 75 ? 61.544 51.670 48.522 1.00 26.30 75 VAL D C 1
ATOM 12445 O O . VAL D 1 75 ? 61.890 50.521 48.817 1.00 28.12 75 VAL D O 1
ATOM 12449 N N . PHE D 1 76 ? 60.894 52.458 49.368 1.00 27.39 76 PHE D N 1
ATOM 12450 C CA . PHE D 1 76 ? 60.687 52.047 50.745 1.00 28.18 76 PHE D CA 1
ATOM 12451 C C . PHE D 1 76 ? 59.421 51.242 50.978 1.00 27.77 76 PHE D C 1
ATOM 12452 O O . PHE D 1 76 ? 59.176 50.799 52.096 1.00 29.36 76 PHE D O 1
ATOM 12460 N N . GLU D 1 77 ? 58.659 50.997 49.918 1.00 25.83 77 GLU D N 1
ATOM 12461 C CA . GLU D 1 77 ? 57.397 50.270 50.021 1.00 27.66 77 GLU D CA 1
ATOM 12462 C C . GLU D 1 77 ? 57.317 49.021 49.147 1.00 30.32 77 GLU D C 1
ATOM 12463 O O . GLU D 1 77 ? 56.271 48.386 49.081 1.00 27.36 77 GLU D O 1
ATOM 12469 N N . ALA D 1 78 ? 58.424 48.652 48.510 1.00 31.16 78 ALA D N 1
ATOM 12470 C CA . ALA D 1 78 ? 58.440 47.504 47.610 1.00 30.17 78 ALA D CA 1
ATOM 12471 C C . ALA D 1 78 ? 58.454 46.122 48.252 1.00 32.03 78 ALA D C 1
ATOM 12472 O O . ALA D 1 78 ? 58.203 45.122 47.575 1.00 34.95 78 ALA D O 1
ATOM 12474 N N . GLY D 1 79 ? 58.768 46.051 49.540 1.00 31.36 79 GLY D N 1
ATOM 12475 C CA . GLY D 1 79 ? 58.791 44.761 50.210 1.00 25.65 79 GLY D CA 1
ATOM 12476 C C . GLY D 1 79 ? 60.096 43.998 50.071 1.00 25.43 79 GLY D C 1
ATOM 12477 O O . GLY D 1 79 ? 60.195 42.829 50.464 1.00 26.97 79 GLY D O 1
ATOM 12478 N N . VAL D 1 80 ? 61.097 44.642 49.490 1.00 23.84 80 VAL D N 1
ATOM 12479 C CA . VAL D 1 80 ? 62.401 44.024 49.319 1.00 23.34 80 VAL D CA 1
ATOM 12480 C C . VAL D 1 80 ? 63.409 44.844 50.110 1.00 24.27 80 VAL D C 1
ATOM 12481 O O . VAL D 1 80 ? 63.132 45.991 50.474 1.00 24.94 80 VAL D O 1
ATOM 12485 N N . PRO D 1 81 ? 64.564 44.246 50.448 1.00 20.79 81 PRO D N 1
ATOM 12486 C CA . PRO D 1 81 ? 65.575 44.991 51.208 1.00 18.97 81 PRO D CA 1
ATOM 12487 C C . PRO D 1 81 ? 66.116 46.219 50.456 1.00 20.95 81 PRO D C 1
ATOM 12488 O O . PRO D 1 81 ? 66.150 46.234 49.217 1.00 21.01 81 PRO D O 1
ATOM 12492 N N . VAL D 1 82 ? 66.579 47.219 51.210 1.00 15.77 82 VAL D N 1
ATOM 12493 C CA . VAL D 1 82 ? 67.135 48.450 50.643 1.00 16.33 82 VAL D CA 1
ATOM 12494 C C . VAL D 1 82 ? 68.432 48.793 51.390 1.00 17.65 82 VAL D C 1
ATOM 12495 O O . VAL D 1 82 ? 68.456 48.813 52.618 1.00 21.48 82 VAL D O 1
ATOM 12499 N N . PHE D 1 83 ? 69.484 49.127 50.649 1.00 18.03 83 PHE D N 1
ATOM 12500 C CA . PHE D 1 83 ? 70.798 49.411 51.229 1.00 16.54 83 PHE D CA 1
ATOM 12501 C C . PHE D 1 83 ? 71.298 50.768 50.743 1.00 18.58 83 PHE D C 1
ATOM 12502 O O . PHE D 1 83 ? 71.567 50.942 49.564 1.00 20.50 83 PHE D O 1
ATOM 12510 N N . GLY D 1 84 ? 71.409 51.734 51.650 1.00 19.53 84 GLY D N 1
ATOM 12511 C CA . GLY D 1 84 ? 71.866 53.057 51.270 1.00 20.77 84 GLY D CA 1
ATOM 12512 C C . GLY D 1 84 ? 73.309 53.344 51.612 1.00 21.89 84 GLY D C 1
ATOM 12513 O O . GLY D 1 84 ? 73.734 53.123 52.743 1.00 18.87 84 GLY D O 1
ATOM 12514 N N . VAL D 1 85 ? 74.046 53.883 50.644 1.00 22.96 85 VAL D N 1
ATOM 12515 C CA . VAL D 1 85 ? 75.456 54.214 50.824 1.00 23.46 85 VAL D CA 1
ATOM 12516 C C . VAL D 1 85 ? 75.633 55.729 50.781 1.00 27.25 85 VAL D C 1
ATOM 12517 O O . VAL D 1 85 ? 75.292 56.364 49.776 1.00 23.58 85 VAL D O 1
ATOM 12521 N N . CYS D 1 86 ? 76.223 56.289 51.841 1.00 29.02 86 CYS D N 1
ATOM 12522 C CA . CYS D 1 86 ? 76.476 57.730 51.964 1.00 23.47 86 CYS D CA 1
ATOM 12523 C C . CYS D 1 86 ? 75.213 58.568 51.712 1.00 24.27 86 CYS D C 1
ATOM 12524 O O . CYS D 1 86 ? 74.272 58.499 52.510 1.00 26.14 86 CYS D O 1
ATOM 12527 N N . TYR D 1 87 ? 75.165 59.346 50.628 1.00 26.23 87 TYR D N 1
ATOM 12528 C CA . TYR D 1 87 ? 73.960 60.131 50.338 1.00 24.62 87 TYR D CA 1
ATOM 12529 C C . TYR D 1 87 ? 72.731 59.222 50.309 1.00 23.76 87 TYR D C 1
ATOM 12530 O O . TYR D 1 87 ? 71.627 59.653 50.621 1.00 22.83 87 TYR D O 1
ATOM 12539 N N . GLY D 1 88 ? 72.933 57.966 49.918 1.00 21.54 88 GLY D N 1
ATOM 12540 C CA . GLY D 1 88 ? 71.819 57.022 49.874 1.00 18.71 88 GLY D CA 1
ATOM 12541 C C . GLY D 1 88 ? 71.268 56.779 51.273 1.00 22.07 88 GLY D C 1
ATOM 12542 O O . GLY D 1 88 ? 70.096 56.590 51.485 1.00 21.08 88 GLY D O 1
ATOM 12543 N N . MET D 1 89 ? 72.155 56.827 52.247 1.00 22.68 89 MET D N 1
ATOM 12544 C CA . MET D 1 89 ? 71.769 56.647 53.638 1.00 27.79 89 MET D CA 1
ATOM 12545 C C . MET D 1 89 ? 71.086 57.911 54.132 1.00 32.31 89 MET D C 1
ATOM 12546 O O . MET D 1 89 ? 70.016 57.828 54.730 1.00 30.66 89 MET D O 1
ATOM 12551 N N . GLN D 1 90 ? 71.693 59.050 53.792 1.00 30.20 90 GLN D N 1
ATOM 12552 C CA . GLN D 1 90 ? 71.205 60.371 54.174 1.00 29.24 90 GLN D CA 1
ATOM 12553 C C . GLN D 1 90 ? 69.783 60.628 53.717 1.00 27.46 90 GLN D C 1
ATOM 12554 O O . GLN D 1 90 ? 68.924 60.933 54.526 1.00 29.30 90 GLN D O 1
ATOM 12560 N N . THR D 1 91 ? 69.530 60.451 52.427 1.00 30.77 91 THR D N 1
ATOM 12561 C CA . THR D 1 91 ? 68.190 60.651 51.880 1.00 29.58 91 THR D CA 1
ATOM 12562 C C . THR D 1 91 ? 67.227 59.626 52.478 1.00 31.57 91 THR D C 1
ATOM 12563 O O . THR D 1 91 ? 66.024 59.885 52.580 1.00 34.54 91 THR D O 1
ATOM 12567 N N . MET D 1 92 ? 67.762 58.481 52.905 1.00 32.50 92 MET D N 1
ATOM 12568 C CA . MET D 1 92 ? 66.946 57.434 53.518 1.00 33.76 92 MET D CA 1
ATOM 12569 C C . MET D 1 92 ? 66.487 57.921 54.886 1.00 33.47 92 MET D C 1
ATOM 12570 O O . MET D 1 92 ? 65.317 57.776 55.241 1.00 33.84 92 MET D O 1
ATOM 12575 N N . ALA D 1 93 ? 67.416 58.513 55.633 1.00 34.72 93 ALA D N 1
ATOM 12576 C CA . ALA D 1 93 ? 67.132 59.046 56.966 1.00 36.46 93 ALA D CA 1
ATOM 12577 C C . ALA D 1 93 ? 66.089 60.132 56.815 1.00 35.13 93 ALA D C 1
ATOM 12578 O O . ALA D 1 93 ? 65.034 60.093 57.442 1.00 31.46 93 ALA D O 1
ATOM 12580 N N . MET D 1 94 ? 66.390 61.067 55.920 1.00 37.88 94 MET D N 1
ATOM 12581 C CA . MET D 1 94 ? 65.529 62.200 55.614 1.00 39.78 94 MET D CA 1
ATOM 12582 C C . MET D 1 94 ? 64.103 61.770 55.269 1.00 37.20 94 MET D C 1
ATOM 12583 O O . MET D 1 94 ? 63.163 62.068 55.992 1.00 38.77 94 MET D O 1
ATOM 12588 N N . GLN D 1 95 ? 63.961 61.002 54.201 1.00 34.30 95 GLN D N 1
ATOM 12589 C CA . GLN D 1 95 ? 62.654 60.570 53.740 1.00 33.07 95 GLN D CA 1
ATOM 12590 C C . GLN D 1 95 ? 61.831 59.719 54.670 1.00 36.41 95 GLN D C 1
ATOM 12591 O O . GLN D 1 95 ? 60.615 59.610 54.486 1.00 40.45 95 GLN D O 1
ATOM 12597 N N . LEU D 1 96 ? 62.469 59.062 55.624 1.00 36.06 96 LEU D N 1
ATOM 12598 C CA . LEU D 1 96 ? 61.712 58.230 56.536 1.00 33.90 96 LEU D CA 1
ATOM 12599 C C . LEU D 1 96 ? 61.528 58.901 57.884 1.00 34.96 96 LEU D C 1
ATOM 12600 O O . LEU D 1 96 ? 60.922 58.326 58.790 1.00 35.86 96 LEU D O 1
ATOM 12605 N N . GLY D 1 97 ? 62.068 60.107 58.030 1.00 36.25 97 GLY D N 1
ATOM 12606 C CA . GLY D 1 97 ? 61.879 60.831 59.275 1.00 39.62 97 GLY D CA 1
ATOM 12607 C C . GLY D 1 97 ? 63.073 61.339 60.055 1.00 40.57 97 GLY D C 1
ATOM 12608 O O . GLY D 1 97 ? 62.905 62.129 60.970 1.00 43.31 97 GLY D O 1
ATOM 12609 N N . GLY D 1 98 ? 64.264 60.844 59.764 1.00 39.49 98 GLY D N 1
ATOM 12610 C CA . GLY D 1 98 ? 65.430 61.310 60.485 1.00 39.90 98 GLY D CA 1
ATOM 12611 C C . GLY D 1 98 ? 65.742 62.745 60.130 1.00 41.17 98 GLY D C 1
ATOM 12612 O O . GLY D 1 98 ? 65.092 63.335 59.271 1.00 44.79 98 GLY D O 1
ATOM 12613 N N . HIS D 1 99 ? 66.741 63.314 60.785 1.00 42.86 99 HIS D N 1
ATOM 12614 C CA . HIS D 1 99 ? 67.123 64.681 60.497 1.00 47.65 99 HIS D CA 1
ATOM 12615 C C . HIS D 1 99 ? 68.572 64.701 60.030 1.00 46.91 99 HIS D C 1
ATOM 12616 O O . HIS D 1 99 ? 69.412 63.949 60.525 1.00 45.98 99 HIS D O 1
ATOM 12623 N N . VAL D 1 100 ? 68.838 65.535 59.036 1.00 49.06 100 VAL D N 1
ATOM 12624 C CA . VAL D 1 100 ? 70.163 65.692 58.457 1.00 51.88 100 VAL D CA 1
ATOM 12625 C C . VAL D 1 100 ? 70.374 67.198 58.373 1.00 55.52 100 VAL D C 1
ATOM 12626 O O . VAL D 1 100 ? 69.403 67.959 58.389 1.00 56.33 100 VAL D O 1
ATOM 12630 N N . GLU D 1 101 ? 71.625 67.636 58.337 1.00 60.05 101 GLU D N 1
ATOM 12631 C CA . GLU D 1 101 ? 71.912 69.057 58.225 1.00 67.62 101 GLU D CA 1
ATOM 12632 C C . GLU D 1 101 ? 73.240 69.349 57.541 1.00 69.99 101 GLU D C 1
ATOM 12633 O O . GLU D 1 101 ? 74.275 68.754 57.853 1.00 68.66 101 GLU D O 1
ATOM 12639 N N . ALA D 1 102 ? 73.174 70.263 56.583 1.00 73.30 102 ALA D N 1
ATOM 12640 C CA . ALA D 1 102 ? 74.312 70.670 55.778 1.00 77.93 102 ALA D CA 1
ATOM 12641 C C . ALA D 1 102 ? 75.585 70.989 56.538 1.00 81.75 102 ALA D C 1
ATOM 12642 O O . ALA D 1 102 ? 75.563 71.351 57.718 1.00 80.81 102 ALA D O 1
ATOM 12644 N N . SER D 1 103 ? 76.697 70.844 55.832 1.00 87.09 103 SER D N 1
ATOM 12645 C CA . SER D 1 103 ? 78.015 71.136 56.369 1.00 92.35 103 SER D CA 1
ATOM 12646 C C . SER D 1 103 ? 78.812 71.656 55.178 1.00 95.55 103 SER D C 1
ATOM 12647 O O . SER D 1 103 ? 78.543 71.294 54.029 1.00 95.79 103 SER D O 1
ATOM 12650 N N . ASN D 1 104 ? 79.762 72.538 55.451 1.00 99.10 104 ASN D N 1
ATOM 12651 C CA . ASN D 1 104 ? 80.574 73.130 54.398 1.00 102.89 104 ASN D CA 1
ATOM 12652 C C . ASN D 1 104 ? 81.654 72.156 53.949 1.00 103.92 104 ASN D C 1
ATOM 12653 O O . ASN D 1 104 ? 81.846 71.930 52.752 1.00 104.08 104 ASN D O 1
ATOM 12658 N N . GLU D 1 105 ? 82.337 71.565 54.924 1.00 105.15 105 GLU D N 1
ATOM 12659 C CA . GLU D 1 105 ? 83.405 70.609 54.665 1.00 104.97 105 GLU D CA 1
ATOM 12660 C C . GLU D 1 105 ? 82.863 69.186 54.661 1.00 103.67 105 GLU D C 1
ATOM 12661 O O . GLU D 1 105 ? 81.854 68.893 55.304 1.00 103.30 105 GLU D O 1
ATOM 12667 N N . ARG D 1 106 ? 83.548 68.303 53.944 1.00 102.51 106 ARG D N 1
ATOM 12668 C CA . ARG D 1 106 ? 83.152 66.907 53.868 1.00 101.47 106 ARG D CA 1
ATOM 12669 C C . ARG D 1 106 ? 84.337 65.987 54.176 1.00 99.67 106 ARG D C 1
ATOM 12670 O O . ARG D 1 106 ? 85.490 66.333 53.933 1.00 98.93 106 ARG D O 1
ATOM 12678 N N . GLU D 1 107 ? 84.036 64.841 54.776 1.00 97.37 107 GLU D N 1
ATOM 12679 C CA . GLU D 1 107 ? 85.025 63.844 55.169 1.00 94.06 107 GLU D CA 1
ATOM 12680 C C . GLU D 1 107 ? 85.193 62.724 54.143 1.00 91.79 107 GLU D C 1
ATOM 12681 O O . GLU D 1 107 ? 84.217 62.224 53.584 1.00 89.64 107 GLU D O 1
ATOM 12687 N N . PHE D 1 108 ? 86.445 62.326 53.933 1.00 89.37 108 PHE D N 1
ATOM 12688 C CA . PHE D 1 108 ? 86.793 61.259 53.002 1.00 87.20 108 PHE D CA 1
ATOM 12689 C C . PHE D 1 108 ? 88.131 60.698 53.459 1.00 81.81 108 PHE D C 1
ATOM 12690 O O . PHE D 1 108 ? 89.171 61.339 53.288 1.00 81.93 108 PHE D O 1
ATOM 12698 N N . GLY D 1 109 ? 88.099 59.524 54.076 1.00 76.03 109 GLY D N 1
ATOM 12699 C CA . GLY D 1 109 ? 89.322 58.917 54.558 1.00 69.18 109 GLY D CA 1
ATOM 12700 C C . GLY D 1 109 ? 89.068 57.682 55.396 1.00 65.22 109 GLY D C 1
ATOM 12701 O O . GLY D 1 109 ? 87.924 57.266 55.577 1.00 63.52 109 GLY D O 1
ATOM 12702 N N . TYR D 1 110 ? 90.146 57.091 55.899 1.00 62.24 110 TYR D N 1
ATOM 12703 C CA . TYR D 1 110 ? 90.067 55.888 56.718 1.00 60.01 110 TYR D CA 1
ATOM 12704 C C . TYR D 1 110 ? 89.569 56.165 58.137 1.00 55.48 110 TYR D C 1
ATOM 12705 O O . TYR D 1 110 ? 90.009 57.111 58.794 1.00 57.21 110 TYR D O 1
ATOM 12714 N N . ALA D 1 111 ? 88.685 55.300 58.618 1.00 47.07 111 ALA D N 1
ATOM 12715 C CA . ALA D 1 111 ? 88.134 55.426 59.953 1.00 41.48 111 ALA D CA 1
ATOM 12716 C C . ALA D 1 111 ? 87.794 54.042 60.512 1.00 40.97 111 ALA D C 1
ATOM 12717 O O . ALA D 1 111 ? 87.851 53.039 59.793 1.00 40.79 111 ALA D O 1
ATOM 12719 N N . GLN D 1 112 ? 87.524 53.983 61.812 1.00 36.16 112 GLN D N 1
ATOM 12720 C CA . GLN D 1 112 ? 87.141 52.741 62.476 1.00 30.56 112 GLN D CA 1
ATOM 12721 C C . GLN D 1 112 ? 85.819 53.014 63.167 1.00 28.91 112 GLN D C 1
ATOM 12722 O O . GLN D 1 112 ? 85.696 53.996 63.896 1.00 34.17 112 GLN D O 1
ATOM 12728 N N . VAL D 1 113 ? 84.814 52.196 62.898 1.00 26.54 113 VAL D N 1
ATOM 12729 C CA . VAL D 1 113 ? 83.515 52.390 63.528 1.00 24.39 113 VAL D CA 1
ATOM 12730 C C . VAL D 1 113 ? 83.236 51.225 64.483 1.00 27.46 113 VAL D C 1
ATOM 12731 O O . VAL D 1 113 ? 83.550 50.069 64.184 1.00 25.83 113 VAL D O 1
ATOM 12735 N N . GLU D 1 114 ? 82.683 51.544 65.647 1.00 26.28 114 GLU D N 1
ATOM 12736 C CA . GLU D 1 114 ? 82.378 50.554 66.663 1.00 26.74 114 GLU D CA 1
ATOM 12737 C C . GLU D 1 114 ? 80.967 50.035 66.506 1.00 27.27 114 GLU D C 1
ATOM 12738 O O . GLU D 1 114 ? 80.016 50.806 66.374 1.00 30.40 114 GLU D O 1
ATOM 12744 N N . VAL D 1 115 ? 80.845 48.719 66.467 1.00 26.96 115 VAL D N 1
ATOM 12745 C CA . VAL D 1 115 ? 79.560 48.072 66.340 1.00 28.59 115 VAL D CA 1
ATOM 12746 C C . VAL D 1 115 ? 78.939 48.061 67.735 1.00 32.01 115 VAL D C 1
ATOM 12747 O O . VAL D 1 115 ? 79.465 47.435 68.666 1.00 33.25 115 VAL D O 1
ATOM 12751 N N . VAL D 1 116 ? 77.841 48.794 67.878 1.00 31.27 116 VAL D N 1
ATOM 12752 C CA . VAL D 1 116 ? 77.147 48.919 69.152 1.00 31.38 116 VAL D CA 1
ATOM 12753 C C . VAL D 1 116 ? 75.874 48.092 69.236 1.00 35.37 116 VAL D C 1
ATOM 12754 O O . VAL D 1 116 ? 75.265 47.980 70.312 1.00 37.41 116 VAL D O 1
ATOM 12758 N N . ASN D 1 117 ? 75.472 47.504 68.114 1.00 32.89 117 ASN D N 1
ATOM 12759 C CA . ASN D 1 117 ? 74.271 46.696 68.092 1.00 29.19 117 ASN D CA 1
ATOM 12760 C C . ASN D 1 117 ? 74.372 45.644 67.032 1.00 29.97 117 ASN D C 1
ATOM 12761 O O . ASN D 1 117 ? 75.090 45.820 66.063 1.00 29.56 117 ASN D O 1
ATOM 12766 N N . ASP D 1 118 ? 73.658 44.541 67.229 1.00 31.87 118 ASP D N 1
ATOM 12767 C CA . ASP D 1 118 ? 73.651 43.444 66.277 1.00 36.64 118 ASP D CA 1
ATOM 12768 C C . ASP D 1 118 ? 72.749 43.804 65.108 1.00 35.74 118 ASP D C 1
ATOM 12769 O O . ASP D 1 118 ? 71.748 44.507 65.270 1.00 38.55 118 ASP D O 1
ATOM 12774 N N . SER D 1 119 ? 73.122 43.330 63.929 1.00 33.38 119 SER D N 1
ATOM 12775 C CA . SER D 1 119 ? 72.379 43.601 62.711 1.00 31.36 119 SER D CA 1
ATOM 12776 C C . SER D 1 119 ? 72.684 42.488 61.740 1.00 28.52 119 SER D C 1
ATOM 12777 O O . SER D 1 119 ? 73.770 41.912 61.773 1.00 28.13 119 SER D O 1
ATOM 12780 N N . ALA D 1 120 ? 71.737 42.189 60.859 1.00 26.63 120 ALA D N 1
ATOM 12781 C CA . ALA D 1 120 ? 71.940 41.134 59.884 1.00 23.81 120 ALA D CA 1
ATOM 12782 C C . ALA D 1 120 ? 73.068 41.520 58.939 1.00 23.44 120 ALA D C 1
ATOM 12783 O O . ALA D 1 120 ? 73.815 40.654 58.454 1.00 24.42 120 ALA D O 1
ATOM 12785 N N . LEU D 1 121 ? 73.241 42.826 58.751 1.00 24.65 121 LEU D N 1
ATOM 12786 C CA . LEU D 1 121 ? 74.273 43.353 57.863 1.00 25.02 121 LEU D CA 1
ATOM 12787 C C . LEU D 1 121 ? 75.695 43.152 58.363 1.00 27.36 121 LEU D C 1
ATOM 12788 O O . LEU D 1 121 ? 76.607 42.907 57.575 1.00 30.45 121 LEU D O 1
ATOM 12793 N N . VAL D 1 122 ? 75.898 43.240 59.670 1.00 28.97 122 VAL D N 1
ATOM 12794 C CA . VAL D 1 122 ? 77.253 43.124 60.189 1.00 30.10 122 VAL D CA 1
ATOM 12795 C C . VAL D 1 122 ? 77.524 41.994 61.179 1.00 27.35 122 VAL D C 1
ATOM 12796 O O . VAL D 1 122 ? 78.625 41.877 61.703 1.00 29.39 122 VAL D O 1
ATOM 12800 N N . ARG D 1 123 ? 76.548 41.123 61.389 1.00 28.45 123 ARG D N 1
ATOM 12801 C CA . ARG D 1 123 ? 76.731 40.006 62.309 1.00 28.98 123 ARG D CA 1
ATOM 12802 C C . ARG D 1 123 ? 77.897 39.119 61.846 1.00 27.05 123 ARG D C 1
ATOM 12803 O O . ARG D 1 123 ? 77.905 38.628 60.714 1.00 27.31 123 ARG D O 1
ATOM 12811 N N . GLY D 1 124 ? 78.890 38.951 62.711 1.00 26.35 124 GLY D N 1
ATOM 12812 C CA . GLY D 1 124 ? 80.043 38.121 62.401 1.00 23.76 124 GLY D CA 1
ATOM 12813 C C . GLY D 1 124 ? 81.165 38.805 61.642 1.00 26.54 124 GLY D C 1
ATOM 12814 O O . GLY D 1 124 ? 82.189 38.166 61.339 1.00 27.58 124 GLY D O 1
ATOM 12815 N N . ILE D 1 125 ? 80.980 40.090 61.326 1.00 26.34 125 ILE D N 1
ATOM 12816 C CA . ILE D 1 125 ? 81.968 40.865 60.566 1.00 24.56 125 ILE D CA 1
ATOM 12817 C C . ILE D 1 125 ? 82.648 41.904 61.442 1.00 27.89 125 ILE D C 1
ATOM 12818 O O . ILE D 1 125 ? 82.008 42.863 61.898 1.00 27.85 125 ILE D O 1
ATOM 12823 N N . GLU D 1 126 ? 83.944 41.707 61.670 1.00 24.92 126 GLU D N 1
ATOM 12824 C CA . GLU D 1 126 ? 84.746 42.631 62.461 1.00 24.09 126 GLU D CA 1
ATOM 12825 C C . GLU D 1 126 ? 86.210 42.569 62.046 1.00 24.84 126 GLU D C 1
ATOM 12826 O O . GLU D 1 126 ? 86.745 41.492 61.720 1.00 22.07 126 GLU D O 1
ATOM 12832 N N . ASP D 1 127 ? 86.842 43.735 62.022 1.00 21.56 127 ASP D N 1
ATOM 12833 C CA . ASP D 1 127 ? 88.236 43.840 61.626 1.00 23.74 127 ASP D CA 1
ATOM 12834 C C . ASP D 1 127 ? 89.194 43.972 62.797 1.00 26.32 127 ASP D C 1
ATOM 12835 O O . ASP D 1 127 ? 90.292 43.397 62.779 1.00 25.37 127 ASP D O 1
ATOM 12840 N N . ALA D 1 128 ? 88.753 44.668 63.840 1.00 24.33 128 ALA D N 1
ATOM 12841 C CA . ALA D 1 128 ? 89.601 44.902 65.004 1.00 25.53 128 ALA D CA 1
ATOM 12842 C C . ALA D 1 128 ? 88.824 44.875 66.307 1.00 23.96 128 ALA D C 1
ATOM 12843 O O . ALA D 1 128 ? 87.597 44.725 66.314 1.00 24.82 128 ALA D O 1
ATOM 12845 N N . LEU D 1 129 ? 89.554 44.991 67.409 1.00 22.72 129 LEU D N 1
ATOM 12846 C CA . LEU D 1 129 ? 88.952 45.009 68.726 1.00 26.15 129 LEU D CA 1
ATOM 12847 C C . LEU D 1 129 ? 89.387 46.242 69.519 1.00 26.18 129 LEU D C 1
ATOM 12848 O O . LEU D 1 129 ? 90.530 46.707 69.411 1.00 27.75 129 LEU D O 1
ATOM 12853 N N . THR D 1 130 ? 88.458 46.741 70.324 1.00 29.39 130 THR D N 1
ATOM 12854 C CA . THR D 1 130 ? 88.655 47.876 71.235 1.00 31.42 130 THR D CA 1
ATOM 12855 C C . THR D 1 130 ? 89.491 47.325 72.414 1.00 29.70 130 THR D C 1
ATOM 12856 O O . THR D 1 130 ? 89.775 46.137 72.454 1.00 26.89 130 THR D O 1
ATOM 12860 N N . ALA D 1 131 ? 89.912 48.160 73.357 1.00 33.20 131 ALA D N 1
ATOM 12861 C CA . ALA D 1 131 ? 90.670 47.647 74.500 1.00 32.79 131 ALA D CA 1
ATOM 12862 C C . ALA D 1 131 ? 89.786 46.717 75.333 1.00 35.67 131 ALA D C 1
ATOM 12863 O O . ALA D 1 131 ? 90.291 45.769 75.913 1.00 35.05 131 ALA D O 1
ATOM 12865 N N . ASP D 1 132 ? 88.469 46.961 75.306 1.00 37.48 132 ASP D N 1
ATOM 12866 C CA . ASP D 1 132 ? 87.464 46.161 76.036 1.00 41.78 132 ASP D CA 1
ATOM 12867 C C . ASP D 1 132 ? 86.969 44.987 75.198 1.00 41.87 132 ASP D C 1
ATOM 12868 O O . ASP D 1 132 ? 85.901 44.433 75.488 1.00 39.98 132 ASP D O 1
ATOM 12873 N N . GLY D 1 133 ? 87.626 44.739 74.067 1.00 36.71 133 GLY D N 1
ATOM 12874 C CA . GLY D 1 133 ? 87.219 43.641 73.211 1.00 35.00 133 GLY D CA 1
ATOM 12875 C C . GLY D 1 133 ? 85.936 43.853 72.424 1.00 33.32 133 GLY D C 1
ATOM 12876 O O . GLY D 1 133 ? 85.247 42.893 72.114 1.00 34.24 133 GLY D O 1
ATOM 12877 N N . LYS D 1 134 ? 85.608 45.109 72.123 1.00 34.59 134 LYS D N 1
ATOM 12878 C CA . LYS D 1 134 ? 84.413 45.455 71.343 1.00 31.52 134 LYS D CA 1
ATOM 12879 C C . LYS D 1 134 ? 84.787 45.550 69.856 1.00 27.43 134 LYS D C 1
ATOM 12880 O O . LYS D 1 134 ? 85.877 46.004 69.522 1.00 24.22 134 LYS D O 1
ATOM 12886 N N . PRO D 1 135 ? 83.877 45.132 68.956 1.00 25.97 135 PRO D N 1
ATOM 12887 C CA . PRO D 1 135 ? 84.065 45.135 67.500 1.00 22.89 135 PRO D CA 1
ATOM 12888 C C . PRO D 1 135 ? 84.224 46.438 66.742 1.00 20.09 135 PRO D C 1
ATOM 12889 O O . PRO D 1 135 ? 83.379 47.314 66.811 1.00 26.15 135 PRO D O 1
ATOM 12893 N N . LEU D 1 136 ? 85.275 46.501 65.935 1.00 20.65 136 LEU D N 1
ATOM 12894 C CA . LEU D 1 136 ? 85.575 47.664 65.106 1.00 24.95 136 LEU D CA 1
ATOM 12895 C C . LEU D 1 136 ? 85.667 47.231 63.646 1.00 29.80 136 LEU D C 1
ATOM 12896 O O . LEU D 1 136 ? 86.087 46.094 63.353 1.00 32.36 136 LEU D O 1
ATOM 12901 N N . LEU D 1 137 ? 85.315 48.146 62.743 1.00 29.08 137 LEU D N 1
ATOM 12902 C CA . LEU D 1 137 ? 85.377 47.914 61.302 1.00 25.74 137 LEU D CA 1
ATOM 12903 C C . LEU D 1 137 ? 86.207 49.050 60.725 1.00 28.61 137 LEU D C 1
ATOM 12904 O O . LEU D 1 137 ? 86.004 50.207 61.088 1.00 27.77 137 LEU D O 1
ATOM 12909 N N . ASP D 1 138 ? 87.163 48.716 59.868 1.00 30.18 138 ASP D N 1
ATOM 12910 C CA . ASP D 1 138 ? 88.019 49.697 59.212 1.00 29.67 138 ASP D CA 1
ATOM 12911 C C . ASP D 1 138 ? 87.297 50.054 57.933 1.00 31.24 138 ASP D C 1
ATOM 12912 O O . ASP D 1 138 ? 87.166 49.230 57.015 1.00 34.24 138 ASP D O 1
ATOM 12917 N N . VAL D 1 139 ? 86.788 51.272 57.885 1.00 31.34 139 VAL D N 1
ATOM 12918 C CA . VAL D 1 139 ? 86.037 51.734 56.732 1.00 33.63 139 VAL D CA 1
ATOM 12919 C C . VAL D 1 139 ? 86.595 52.975 56.044 1.00 34.00 139 VAL D C 1
ATOM 12920 O O . VAL D 1 139 ? 87.373 53.724 56.627 1.00 31.44 139 VAL D O 1
ATOM 12924 N N . TRP D 1 140 ? 86.235 53.136 54.773 1.00 37.80 140 TRP D N 1
ATOM 12925 C CA . TRP D 1 140 ? 86.622 54.296 53.990 1.00 38.87 140 TRP D CA 1
ATOM 12926 C C . TRP D 1 140 ? 85.466 55.267 54.126 1.00 40.24 140 TRP D C 1
ATOM 12927 O O . TRP D 1 140 ? 84.476 55.163 53.393 1.00 40.43 140 TRP D O 1
ATOM 12938 N N . MET D 1 141 ? 85.564 56.110 55.141 1.00 45.58 141 MET D N 1
ATOM 12939 C CA . MET D 1 141 ? 84.546 57.082 55.478 1.00 45.69 141 MET D CA 1
ATOM 12940 C C . MET D 1 141 ? 84.385 58.210 54.447 1.00 47.46 141 MET D C 1
ATOM 12941 O O . MET D 1 141 ? 85.362 58.760 53.924 1.00 43.89 141 MET D O 1
ATOM 12946 N N . SER D 1 142 ? 83.141 58.510 54.102 1.00 49.77 142 SER D N 1
ATOM 12947 C CA . SER D 1 142 ? 82.851 59.604 53.196 1.00 59.00 142 SER D CA 1
ATOM 12948 C C . SER D 1 142 ? 81.607 60.236 53.758 1.00 63.44 142 SER D C 1
ATOM 12949 O O . SER D 1 142 ? 80.484 59.856 53.422 1.00 64.88 142 SER D O 1
ATOM 12952 N N . HIS D 1 143 ? 81.836 61.160 54.677 1.00 68.39 143 HIS D N 1
ATOM 12953 C CA . HIS D 1 143 ? 80.781 61.869 55.364 1.00 72.11 143 HIS D CA 1
ATOM 12954 C C . HIS D 1 143 ? 80.555 63.274 54.748 1.00 70.87 143 HIS D C 1
ATOM 12955 O O . HIS D 1 143 ? 81.452 64.125 54.743 1.00 67.68 143 HIS D O 1
ATOM 12962 N N . GLY D 1 144 ? 79.372 63.503 54.185 1.00 69.88 144 GLY D N 1
ATOM 12963 C CA . GLY D 1 144 ? 79.076 64.808 53.610 1.00 69.21 144 GLY D CA 1
ATOM 12964 C C . GLY D 1 144 ? 78.345 65.694 54.605 1.00 67.18 144 GLY D C 1
ATOM 12965 O O . GLY D 1 144 ? 78.967 66.479 55.318 1.00 66.65 144 GLY D O 1
ATOM 12966 N N . ASP D 1 145 ? 77.019 65.583 54.627 1.00 66.91 145 ASP D N 1
ATOM 12967 C CA . ASP D 1 145 ? 76.187 66.345 55.555 1.00 65.11 145 ASP D CA 1
ATOM 12968 C C . ASP D 1 145 ? 76.163 65.628 56.897 1.00 64.64 145 ASP D C 1
ATOM 12969 O O . ASP D 1 145 ? 76.740 64.549 57.042 1.00 65.59 145 ASP D O 1
ATOM 12974 N N . LYS D 1 146 ? 75.482 66.204 57.878 1.00 63.80 146 LYS D N 1
ATOM 12975 C CA . LYS D 1 146 ? 75.435 65.612 59.212 1.00 63.28 146 LYS D CA 1
ATOM 12976 C C . LYS D 1 146 ? 74.082 65.032 59.602 1.00 60.51 146 LYS D C 1
ATOM 12977 O O . LYS D 1 146 ? 73.100 65.764 59.759 1.00 62.05 146 LYS D O 1
ATOM 12983 N N . VAL D 1 147 ? 74.023 63.714 59.742 1.00 54.93 147 VAL D N 1
ATOM 12984 C CA . VAL D 1 147 ? 72.783 63.065 60.150 1.00 51.43 147 VAL D CA 1
ATOM 12985 C C . VAL D 1 147 ? 72.674 63.281 61.660 1.00 53.40 147 VAL D C 1
ATOM 12986 O O . VAL D 1 147 ? 73.447 62.714 62.438 1.00 56.93 147 VAL D O 1
ATOM 12990 N N . THR D 1 148 ? 71.761 64.159 62.057 1.00 48.28 148 THR D N 1
ATOM 12991 C CA . THR D 1 148 ? 71.563 64.468 63.463 1.00 45.13 148 THR D CA 1
ATOM 12992 C C . THR D 1 148 ? 70.487 63.608 64.108 1.00 42.22 148 THR D C 1
ATOM 12993 O O . THR D 1 148 ? 70.280 63.666 65.316 1.00 41.78 148 THR D O 1
ATOM 12997 N N . ALA D 1 149 ? 69.797 62.811 63.306 1.00 38.97 149 ALA D N 1
ATOM 12998 C CA . ALA D 1 149 ? 68.755 61.949 63.835 1.00 38.02 149 ALA D CA 1
ATOM 12999 C C . ALA D 1 149 ? 68.407 60.876 62.819 1.00 36.55 149 ALA D C 1
ATOM 13000 O O . ALA D 1 149 ? 68.624 61.049 61.621 1.00 35.65 149 ALA D O 1
ATOM 13002 N N . ILE D 1 150 ? 67.843 59.777 63.297 1.00 37.08 150 ILE D N 1
ATOM 13003 C CA . ILE D 1 150 ? 67.465 58.679 62.420 1.00 39.14 150 ILE D CA 1
ATOM 13004 C C . ILE D 1 150 ? 66.005 58.366 62.685 1.00 40.58 150 ILE D C 1
ATOM 13005 O O . ILE D 1 150 ? 65.468 58.776 63.706 1.00 43.58 150 ILE D O 1
ATOM 13010 N N . PRO D 1 151 ? 65.324 57.703 61.737 1.00 44.55 151 PRO D N 1
ATOM 13011 C CA . PRO D 1 151 ? 63.910 57.359 61.924 1.00 46.48 151 PRO D CA 1
ATOM 13012 C C . PRO D 1 151 ? 63.625 56.637 63.249 1.00 49.00 151 PRO D C 1
ATOM 13013 O O . PRO D 1 151 ? 64.481 55.938 63.792 1.00 48.83 151 PRO D O 1
ATOM 13017 N N . SER D 1 152 ? 62.406 56.801 63.747 1.00 52.06 152 SER D N 1
ATOM 13018 C CA . SER D 1 152 ? 61.984 56.212 65.017 1.00 53.28 152 SER D CA 1
ATOM 13019 C C . SER D 1 152 ? 62.124 54.697 65.085 1.00 50.21 152 SER D C 1
ATOM 13020 O O . SER D 1 152 ? 62.383 54.140 66.151 1.00 53.19 152 SER D O 1
ATOM 13023 N N . ASP D 1 153 ? 61.891 54.042 63.957 1.00 44.82 153 ASP D N 1
ATOM 13024 C CA . ASP D 1 153 ? 61.980 52.592 63.850 1.00 40.70 153 ASP D CA 1
ATOM 13025 C C . ASP D 1 153 ? 63.389 52.054 63.580 1.00 37.37 153 ASP D C 1
ATOM 13026 O O . ASP D 1 153 ? 63.586 50.845 63.471 1.00 37.44 153 ASP D O 1
ATOM 13031 N N . PHE D 1 154 ? 64.373 52.940 63.509 1.00 32.22 154 PHE D N 1
ATOM 13032 C CA . PHE D 1 154 ? 65.741 52.521 63.248 1.00 32.61 154 PHE D CA 1
ATOM 13033 C C . PHE D 1 154 ? 66.580 52.474 64.522 1.00 32.62 154 PHE D C 1
ATOM 13034 O O . PHE D 1 154 ? 66.257 53.132 65.508 1.00 36.33 154 PHE D O 1
ATOM 13042 N N . ILE D 1 155 ? 67.662 51.697 64.483 1.00 31.61 155 ILE D N 1
ATOM 13043 C CA . ILE D 1 155 ? 68.598 51.558 65.600 1.00 30.50 155 ILE D CA 1
ATOM 13044 C C . ILE D 1 155 ? 69.998 51.920 65.095 1.00 28.18 155 ILE D C 1
ATOM 13045 O O . ILE D 1 155 ? 70.293 51.756 63.919 1.00 30.83 155 ILE D O 1
ATOM 13050 N N . THR D 1 156 ? 70.829 52.489 65.954 1.00 26.84 156 THR D N 1
ATOM 13051 C CA . THR D 1 156 ? 72.194 52.819 65.569 1.00 26.68 156 THR D CA 1
ATOM 13052 C C . THR D 1 156 ? 72.934 51.479 65.647 1.00 27.60 156 THR D C 1
ATOM 13053 O O . THR D 1 156 ? 72.799 50.734 66.625 1.00 24.48 156 THR D O 1
ATOM 13057 N N . VAL D 1 157 ? 73.665 51.140 64.596 1.00 27.13 157 VAL D N 1
ATOM 13058 C CA . VAL D 1 157 ? 74.382 49.876 64.570 1.00 25.96 157 VAL D CA 1
ATOM 13059 C C . VAL D 1 157 ? 75.858 50.075 64.840 1.00 24.86 157 VAL D C 1
ATOM 13060 O O . VAL D 1 157 ? 76.499 49.242 65.492 1.00 26.46 157 VAL D O 1
ATOM 13064 N N . ALA D 1 158 ? 76.387 51.196 64.376 1.00 20.87 158 ALA D N 1
ATOM 13065 C CA . ALA D 1 158 ? 77.784 51.508 64.591 1.00 22.71 158 ALA D CA 1
ATOM 13066 C C . ALA D 1 158 ? 77.949 53.010 64.650 1.00 27.17 158 ALA D C 1
ATOM 13067 O O . ALA D 1 158 ? 77.139 53.767 64.101 1.00 25.87 158 ALA D O 1
ATOM 13069 N N . SER D 1 159 ? 79.001 53.430 65.332 1.00 29.59 159 SER D N 1
ATOM 13070 C CA . SER D 1 159 ? 79.278 54.832 65.506 1.00 35.16 159 SER D CA 1
ATOM 13071 C C . SER D 1 159 ? 80.767 55.066 65.585 1.00 39.74 159 SER D C 1
ATOM 13072 O O . SER D 1 159 ? 81.562 54.130 65.753 1.00 41.57 159 SER D O 1
ATOM 13075 N N . THR D 1 160 ? 81.131 56.328 65.444 1.00 41.10 160 THR D N 1
ATOM 13076 C CA . THR D 1 160 ? 82.505 56.762 65.509 1.00 46.54 160 THR D CA 1
ATOM 13077 C C . THR D 1 160 ? 82.304 58.124 66.154 1.00 53.51 160 THR D C 1
ATOM 13078 O O . THR D 1 160 ? 81.182 58.643 66.149 1.00 56.99 160 THR D O 1
ATOM 13082 N N . GLU D 1 161 ? 83.348 58.680 66.755 1.00 60.68 161 GLU D N 1
ATOM 13083 C CA . GLU D 1 161 ? 83.224 59.975 67.414 1.00 65.19 161 GLU D CA 1
ATOM 13084 C C . GLU D 1 161 ? 82.668 61.030 66.461 1.00 64.88 161 GLU D C 1
ATOM 13085 O O . GLU D 1 161 ? 81.588 61.585 66.683 1.00 64.82 161 GLU D O 1
ATOM 13091 N N . SER D 1 162 ? 83.374 61.229 65.356 1.00 61.71 162 SER D N 1
ATOM 13092 C CA . SER D 1 162 ? 82.991 62.218 64.366 1.00 61.10 162 SER D CA 1
ATOM 13093 C C . SER D 1 162 ? 81.827 61.799 63.471 1.00 58.94 162 SER D C 1
ATOM 13094 O O . SER D 1 162 ? 81.600 62.395 62.417 1.00 59.81 162 SER D O 1
ATOM 13097 N N . CYS D 1 163 ? 81.061 60.806 63.909 1.00 56.16 163 CYS D N 1
ATOM 13098 C CA . CYS D 1 163 ? 79.933 60.318 63.131 1.00 52.14 163 CYS D CA 1
ATOM 13099 C C . CYS D 1 163 ? 79.122 59.309 63.942 1.00 50.79 163 CYS D C 1
ATOM 13100 O O . CYS D 1 163 ? 79.373 58.100 63.894 1.00 49.56 163 CYS D O 1
ATOM 13103 N N . PRO D 1 164 ? 78.127 59.801 64.694 1.00 49.23 164 PRO D N 1
ATOM 13104 C CA . PRO D 1 164 ? 77.231 59.010 65.549 1.00 46.14 164 PRO D CA 1
ATOM 13105 C C . PRO D 1 164 ? 76.348 57.991 64.831 1.00 42.54 164 PRO D C 1
ATOM 13106 O O . PRO D 1 164 ? 75.894 57.023 65.436 1.00 41.77 164 PRO D O 1
ATOM 13110 N N . PHE D 1 165 ? 76.062 58.234 63.558 1.00 40.81 165 PHE D N 1
ATOM 13111 C CA . PHE D 1 165 ? 75.226 57.318 62.796 1.00 39.55 165 PHE D CA 1
ATOM 13112 C C . PHE D 1 165 ? 75.984 56.814 61.575 1.00 39.55 165 PHE D C 1
ATOM 13113 O O . PHE D 1 165 ? 75.698 57.196 60.437 1.00 39.46 165 PHE D O 1
ATOM 13121 N N . ALA D 1 166 ? 77.016 56.020 61.850 1.00 37.76 166 ALA D N 1
ATOM 13122 C CA . ALA D 1 166 ? 77.867 55.428 60.828 1.00 34.79 166 ALA D CA 1
ATOM 13123 C C . ALA D 1 166 ? 77.079 54.345 60.099 1.00 30.74 166 ALA D C 1
ATOM 13124 O O . ALA D 1 166 ? 77.215 54.177 58.892 1.00 33.34 166 ALA D O 1
ATOM 13126 N N . ILE D 1 167 ? 76.300 53.577 60.850 1.00 25.43 167 ILE D N 1
ATOM 13127 C CA . ILE D 1 167 ? 75.451 52.540 60.279 1.00 21.99 167 ILE D CA 1
ATOM 13128 C C . ILE D 1 167 ? 74.139 52.571 61.058 1.00 23.02 167 ILE D C 1
ATOM 13129 O O . ILE D 1 167 ? 74.154 52.634 62.289 1.00 26.38 167 ILE D O 1
ATOM 13134 N N . MET D 1 168 ? 73.016 52.540 60.350 1.00 23.16 168 MET D N 1
ATOM 13135 C CA . MET D 1 168 ? 71.705 52.539 60.974 1.00 22.50 168 MET D CA 1
ATOM 13136 C C . MET D 1 168 ? 70.964 51.395 60.312 1.00 23.29 168 MET D C 1
ATOM 13137 O O . MET D 1 168 ? 71.276 51.030 59.174 1.00 19.90 168 MET D O 1
ATOM 13142 N N . ALA D 1 169 ? 70.013 50.805 61.019 1.00 22.85 169 ALA D N 1
ATOM 13143 C CA . ALA D 1 169 ? 69.270 49.695 60.456 1.00 21.98 169 ALA D CA 1
ATOM 13144 C C . ALA D 1 169 ? 67.880 49.595 61.019 1.00 23.39 169 ALA D C 1
ATOM 13145 O O . ALA D 1 169 ? 67.583 50.128 62.085 1.00 28.30 169 ALA D O 1
ATOM 13147 N N . ASN D 1 170 ? 67.017 48.980 60.231 1.00 23.84 170 ASN D N 1
ATOM 13148 C CA . ASN D 1 170 ? 65.635 48.725 60.575 1.00 27.01 170 ASN D CA 1
ATOM 13149 C C . ASN D 1 170 ? 65.536 47.267 60.138 1.00 28.05 170 ASN D C 1
ATOM 13150 O O . ASN D 1 170 ? 65.210 46.967 58.984 1.00 30.65 170 ASN D O 1
ATOM 13155 N N . GLU D 1 171 ? 65.929 46.376 61.038 1.00 28.42 171 GLU D N 1
ATOM 13156 C CA . GLU D 1 171 ? 65.936 44.947 60.774 1.00 29.82 171 GLU D CA 1
ATOM 13157 C C . GLU D 1 171 ? 64.592 44.415 60.340 1.00 31.84 171 GLU D C 1
ATOM 13158 O O . GLU D 1 171 ? 64.529 43.493 59.546 1.00 39.05 171 GLU D O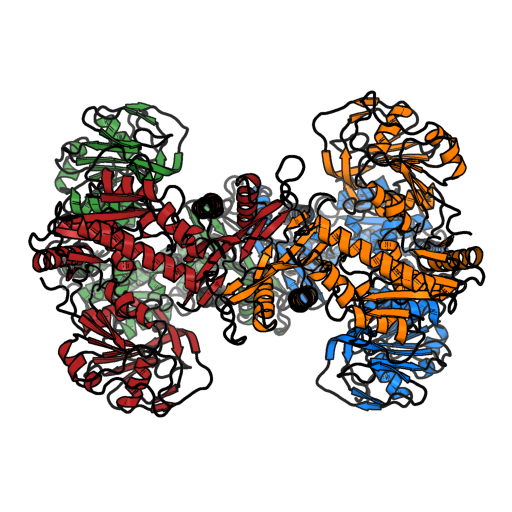 1
ATOM 13164 N N . GLU D 1 172 ? 63.520 45.010 60.847 1.00 36.25 172 GLU D N 1
ATOM 13165 C CA . GLU D 1 172 ? 62.167 44.568 60.523 1.00 38.66 172 GLU D CA 1
ATOM 13166 C C . GLU D 1 172 ? 61.844 44.771 59.046 1.00 36.54 172 GLU D C 1
ATOM 13167 O O . GLU D 1 172 ? 61.375 43.852 58.378 1.00 35.56 172 GLU D O 1
ATOM 13173 N N . LYS D 1 173 ? 62.130 45.967 58.539 1.00 34.78 173 LYS D N 1
ATOM 13174 C CA . LYS D 1 173 ? 61.872 46.303 57.135 1.00 33.01 173 LYS D CA 1
ATOM 13175 C C . LYS D 1 173 ? 63.066 45.999 56.215 1.00 31.48 173 LYS D C 1
ATOM 13176 O O . LYS D 1 173 ? 62.961 46.086 54.982 1.00 30.27 173 LYS D O 1
ATOM 13182 N N . ARG D 1 174 ? 64.199 45.657 56.822 1.00 27.21 174 ARG D N 1
ATOM 13183 C CA . ARG D 1 174 ? 65.412 45.346 56.079 1.00 25.73 174 ARG D CA 1
ATOM 13184 C C . ARG D 1 174 ? 65.982 46.543 55.316 1.00 25.32 174 ARG D C 1
ATOM 13185 O O . ARG D 1 174 ? 66.316 46.452 54.131 1.00 21.72 174 ARG D O 1
ATOM 13193 N N . PHE D 1 175 ? 66.061 47.675 56.004 1.00 23.65 175 PHE D N 1
ATOM 13194 C CA . PHE D 1 175 ? 66.608 48.886 55.425 1.00 22.30 175 PHE D CA 1
ATOM 13195 C C . PHE D 1 175 ? 67.924 49.076 56.161 1.00 19.30 175 PHE D C 1
ATOM 13196 O O . PHE D 1 175 ? 67.989 48.856 57.356 1.00 21.49 175 PHE D O 1
ATOM 13204 N N . TYR D 1 176 ? 68.984 49.418 55.448 1.00 18.71 176 TYR D N 1
ATOM 13205 C CA . TYR D 1 176 ? 70.288 49.597 56.077 1.00 19.87 176 TYR D CA 1
ATOM 13206 C C . TYR D 1 176 ? 70.905 50.780 55.395 1.00 19.75 176 TYR D C 1
ATOM 13207 O O . TYR D 1 176 ? 70.678 50.987 54.208 1.00 24.23 176 TYR D O 1
ATOM 13216 N N . GLY D 1 177 ? 71.694 51.541 56.136 1.00 22.47 177 GLY D N 1
ATOM 13217 C CA . GLY D 1 177 ? 72.351 52.701 55.576 1.00 20.16 177 GLY D CA 1
ATOM 13218 C C . GLY D 1 177 ? 73.707 52.793 56.237 1.00 20.56 177 GLY D C 1
ATOM 13219 O O . GLY D 1 177 ? 73.810 52.578 57.453 1.00 20.88 177 GLY D O 1
ATOM 13220 N N . VAL D 1 178 ? 74.738 53.109 55.451 1.00 20.94 178 VAL D N 1
ATOM 13221 C CA . VAL D 1 178 ? 76.116 53.213 55.937 1.00 16.83 178 VAL D CA 1
ATOM 13222 C C . VAL D 1 178 ? 76.721 54.531 55.449 1.00 20.61 178 VAL D C 1
ATOM 13223 O O . VAL D 1 178 ? 76.381 55.012 54.375 1.00 25.36 178 VAL D O 1
ATOM 13227 N N . GLN D 1 179 ? 77.622 55.115 56.226 1.00 25.39 179 GLN D N 1
ATOM 13228 C CA . GLN D 1 179 ? 78.249 56.372 55.829 1.00 26.70 179 GLN D CA 1
ATOM 13229 C C . GLN D 1 179 ? 79.674 56.156 55.372 1.00 27.27 179 GLN D C 1
ATOM 13230 O O . GLN D 1 179 ? 80.532 57.014 55.531 1.00 29.25 179 GLN D O 1
ATOM 13236 N N . PHE D 1 180 ? 79.936 54.975 54.837 1.00 30.37 180 PHE D N 1
ATOM 13237 C CA . PHE D 1 180 ? 81.253 54.649 54.329 1.00 26.97 180 PHE D CA 1
ATOM 13238 C C . PHE D 1 180 ? 81.031 53.877 53.041 1.00 28.25 180 PHE D C 1
ATOM 13239 O O . PHE D 1 180 ? 79.899 53.474 52.755 1.00 27.66 180 PHE D O 1
ATOM 13247 N N . HIS D 1 181 ? 82.092 53.693 52.257 1.00 26.51 181 HIS D N 1
ATOM 13248 C CA . HIS D 1 181 ? 81.989 52.988 50.981 1.00 25.64 181 HIS D CA 1
ATOM 13249 C C . HIS D 1 181 ? 82.423 51.528 51.029 1.00 23.18 181 HIS D C 1
ATOM 13250 O O . HIS D 1 181 ? 83.614 51.232 51.043 1.00 21.20 181 HIS D O 1
ATOM 13257 N N . PRO D 1 182 ? 81.463 50.594 51.022 1.00 22.04 182 PRO D N 1
ATOM 13258 C CA . PRO D 1 182 ? 81.833 49.177 51.065 1.00 22.26 182 PRO D CA 1
ATOM 13259 C C . PRO D 1 182 ? 82.450 48.653 49.772 1.00 25.96 182 PRO D C 1
ATOM 13260 O O . PRO D 1 182 ? 83.119 47.619 49.775 1.00 27.52 182 PRO D O 1
ATOM 13264 N N . GLU D 1 183 ? 82.217 49.364 48.673 1.00 28.07 183 GLU D N 1
ATOM 13265 C CA . GLU D 1 183 ? 82.710 48.967 47.354 1.00 27.86 183 GLU D CA 1
ATOM 13266 C C . GLU D 1 183 ? 84.199 49.238 47.154 1.00 29.99 183 GLU D C 1
ATOM 13267 O O . GLU D 1 183 ? 84.801 48.772 46.173 1.00 26.50 183 GLU D O 1
ATOM 13273 N N . VAL D 1 184 ? 84.778 50.026 48.057 1.00 29.17 184 VAL D N 1
ATOM 13274 C CA . VAL D 1 184 ? 86.196 50.363 47.998 1.00 30.13 184 VAL D CA 1
ATOM 13275 C C . VAL D 1 184 ? 87.012 49.370 48.842 1.00 30.50 184 VAL D C 1
ATOM 13276 O O . VAL D 1 184 ? 86.578 48.947 49.908 1.00 29.85 184 VAL D O 1
ATOM 13280 N N . THR D 1 185 ? 88.215 49.035 48.387 1.00 34.33 185 THR D N 1
ATOM 13281 C CA . THR D 1 185 ? 89.051 48.092 49.117 1.00 37.83 185 THR D CA 1
ATOM 13282 C C . THR D 1 185 ? 89.588 48.639 50.433 1.00 38.77 185 THR D C 1
ATOM 13283 O O . THR D 1 185 ? 90.043 47.870 51.273 1.00 39.61 185 THR D O 1
ATOM 13287 N N . HIS D 1 186 ? 89.514 49.959 50.617 1.00 38.53 186 HIS D N 1
ATOM 13288 C CA . HIS D 1 186 ? 89.969 50.606 51.852 1.00 39.08 186 HIS D CA 1
ATOM 13289 C C . HIS D 1 186 ? 89.076 50.160 52.992 1.00 34.26 186 HIS D C 1
ATOM 13290 O O . HIS D 1 186 ? 89.404 50.350 54.160 1.00 37.85 186 HIS D O 1
ATOM 13297 N N . THR D 1 187 ? 87.887 49.690 52.643 1.00 30.70 187 THR D N 1
ATOM 13298 C CA . THR D 1 187 ? 86.958 49.180 53.627 1.00 26.35 187 THR D CA 1
ATOM 13299 C C . THR D 1 187 ? 87.287 47.693 53.638 1.00 25.69 187 THR D C 1
ATOM 13300 O O . THR D 1 187 ? 86.910 46.958 52.729 1.00 27.90 187 THR D O 1
ATOM 13304 N N . ARG D 1 188 ? 88.053 47.275 54.643 1.00 26.60 188 ARG D N 1
ATOM 13305 C CA . ARG D 1 188 ? 88.496 45.889 54.784 1.00 24.12 188 ARG D CA 1
ATOM 13306 C C . ARG D 1 188 ? 87.510 44.792 54.368 1.00 22.58 188 ARG D C 1
ATOM 13307 O O . ARG D 1 188 ? 87.766 44.056 53.429 1.00 24.15 188 ARG D O 1
ATOM 13315 N N . GLN D 1 189 ? 86.412 44.638 55.093 1.00 22.73 189 GLN D N 1
ATOM 13316 C CA . GLN D 1 189 ? 85.463 43.593 54.746 1.00 18.65 189 GLN D CA 1
ATOM 13317 C C . GLN D 1 189 ? 84.226 44.141 54.032 1.00 16.92 189 GLN D C 1
ATOM 13318 O O . GLN D 1 189 ? 83.105 43.622 54.180 1.00 17.19 189 GLN D O 1
ATOM 13324 N N . GLY D 1 190 ? 84.455 45.158 53.204 1.00 15.64 190 GLY D N 1
ATOM 13325 C CA . GLY D 1 190 ? 83.374 45.769 52.451 1.00 14.33 190 GLY D CA 1
ATOM 13326 C C . GLY D 1 190 ? 82.672 44.763 51.561 1.00 16.03 190 GLY D C 1
ATOM 13327 O O . GLY D 1 190 ? 81.439 44.670 51.547 1.00 17.53 190 GLY D O 1
ATOM 13328 N N . MET D 1 191 ? 83.461 43.956 50.861 1.00 15.78 191 MET D N 1
ATOM 13329 C CA . MET D 1 191 ? 82.910 42.953 49.966 1.00 12.95 191 MET D CA 1
ATOM 13330 C C . MET D 1 191 ? 82.026 41.968 50.685 1.00 13.24 191 MET D C 1
ATOM 13331 O O . MET D 1 191 ? 80.977 41.582 50.168 1.00 13.11 191 MET D O 1
ATOM 13336 N N . ARG D 1 192 ? 82.456 41.535 51.866 1.00 14.02 192 ARG D N 1
ATOM 13337 C CA . ARG D 1 192 ? 81.645 40.605 52.657 1.00 14.70 192 ARG D CA 1
ATOM 13338 C C . ARG D 1 192 ? 80.345 41.286 53.118 1.00 13.22 192 ARG D C 1
ATOM 13339 O O . ARG D 1 192 ? 79.321 40.628 53.308 1.00 20.72 192 ARG D O 1
ATOM 13347 N N . MET D 1 193 ? 80.378 42.602 53.302 1.00 16.71 193 MET D N 1
ATOM 13348 C CA . MET D 1 193 ? 79.168 43.338 53.682 1.00 17.30 193 MET D CA 1
ATOM 13349 C C . MET D 1 193 ? 78.183 43.350 52.503 1.00 18.60 193 MET D C 1
ATOM 13350 O O . MET D 1 193 ? 76.983 43.181 52.685 1.00 20.33 193 MET D O 1
ATOM 13355 N N . LEU D 1 194 ? 78.696 43.554 51.290 1.00 22.09 194 LEU D N 1
ATOM 13356 C CA . LEU D 1 194 ? 77.855 43.567 50.087 1.00 18.23 194 LEU D CA 1
ATOM 13357 C C . LEU D 1 194 ? 77.320 42.171 49.831 1.00 21.59 194 LEU D C 1
ATOM 13358 O O . LEU D 1 194 ? 76.165 41.989 49.437 1.00 23.93 194 LEU D O 1
ATOM 13363 N N . GLU D 1 195 ? 78.154 41.171 50.075 1.00 22.37 195 GLU D N 1
ATOM 13364 C CA . GLU D 1 195 ? 77.734 39.799 49.872 1.00 20.25 195 GLU D CA 1
ATOM 13365 C C . GLU D 1 195 ? 76.648 39.446 50.867 1.00 18.39 195 GLU D C 1
ATOM 13366 O O . GLU D 1 195 ? 75.704 38.739 50.539 1.00 19.84 195 GLU D O 1
ATOM 13372 N N . ARG D 1 196 ? 76.779 39.949 52.087 1.00 20.12 196 ARG D N 1
ATOM 13373 C CA . ARG D 1 196 ? 75.788 39.690 53.116 1.00 16.84 196 ARG D CA 1
ATOM 13374 C C . ARG D 1 196 ? 74.429 40.224 52.657 1.00 19.51 196 ARG D C 1
ATOM 13375 O O . ARG D 1 196 ? 73.412 39.533 52.755 1.00 20.30 196 ARG D O 1
ATOM 13383 N N . PHE D 1 197 ? 74.433 41.440 52.112 1.00 19.76 197 PHE D N 1
ATOM 13384 C CA . PHE D 1 197 ? 73.216 42.092 51.633 1.00 19.34 197 PHE D CA 1
ATOM 13385 C C . PHE D 1 197 ? 72.605 41.380 50.450 1.00 18.65 197 PHE D C 1
ATOM 13386 O O . PHE D 1 197 ? 71.480 40.883 50.496 1.00 23.42 197 PHE D O 1
ATOM 13394 N N . VAL D 1 198 ? 73.358 41.371 49.368 1.00 20.77 198 VAL D N 1
ATOM 13395 C CA . VAL D 1 198 ? 72.935 40.759 48.132 1.00 19.82 198 VAL D CA 1
ATOM 13396 C C . VAL D 1 198 ? 72.593 39.259 48.223 1.00 24.26 198 VAL D C 1
ATOM 13397 O O . VAL D 1 198 ? 71.532 38.832 47.756 1.00 21.76 198 VAL D O 1
ATOM 13401 N N . ARG D 1 199 ? 73.449 38.474 48.871 1.00 23.06 199 ARG D N 1
ATOM 13402 C CA . ARG D 1 199 ? 73.235 37.030 48.947 1.00 25.59 199 ARG D CA 1
ATOM 13403 C C . ARG D 1 199 ? 72.380 36.515 50.103 1.00 24.85 199 ARG D C 1
ATOM 13404 O O . ARG D 1 199 ? 71.461 35.722 49.896 1.00 21.24 199 ARG D O 1
ATOM 13412 N N . ASP D 1 200 ? 72.663 36.966 51.314 1.00 21.74 200 ASP D N 1
ATOM 13413 C CA . ASP D 1 200 ? 71.898 36.502 52.456 1.00 25.61 200 ASP D CA 1
ATOM 13414 C C . ASP D 1 200 ? 70.586 37.242 52.657 1.00 26.32 200 ASP D C 1
ATOM 13415 O O . ASP D 1 200 ? 69.514 36.641 52.584 1.00 26.96 200 ASP D O 1
ATOM 13420 N N . ILE D 1 201 ? 70.661 38.553 52.876 1.00 25.38 201 ILE D N 1
ATOM 13421 C CA . ILE D 1 201 ? 69.455 39.344 53.100 1.00 22.31 201 ILE D CA 1
ATOM 13422 C C . ILE D 1 201 ? 68.501 39.347 51.888 1.00 26.19 201 ILE D C 1
ATOM 13423 O O . ILE D 1 201 ? 67.293 39.171 52.053 1.00 28.28 201 ILE D O 1
ATOM 13428 N N . CYS D 1 202 ? 69.033 39.495 50.676 1.00 22.29 202 CYS D N 1
ATOM 13429 C CA . CYS D 1 202 ? 68.180 39.495 49.490 1.00 25.04 202 CYS D CA 1
ATOM 13430 C C . CYS D 1 202 ? 67.895 38.092 48.952 1.00 25.76 202 CYS D C 1
ATOM 13431 O O . CYS D 1 202 ? 67.013 37.909 48.105 1.00 28.89 202 CYS D O 1
ATOM 13434 N N . GLN D 1 203 ? 68.618 37.101 49.468 1.00 24.15 203 GLN D N 1
ATOM 13435 C CA . GLN D 1 203 ? 68.434 35.715 49.061 1.00 20.18 203 GLN D CA 1
ATOM 13436 C C . GLN D 1 203 ? 68.666 35.493 47.579 1.00 23.49 203 GLN D C 1
ATOM 13437 O O . GLN D 1 203 ? 67.916 34.768 46.921 1.00 23.36 203 GLN D O 1
ATOM 13443 N N . CYS D 1 204 ? 69.714 36.113 47.057 1.00 23.60 204 CYS D N 1
ATOM 13444 C CA . CYS D 1 204 ? 70.058 35.988 45.660 1.00 24.52 204 CYS D CA 1
ATOM 13445 C C . CYS D 1 204 ? 71.099 34.893 45.462 1.00 29.20 204 CYS D C 1
ATOM 13446 O O . CYS D 1 204 ? 72.103 34.839 46.176 1.00 28.27 204 CYS D O 1
ATOM 13449 N N . GLU D 1 205 ? 70.857 34.028 44.482 1.00 31.02 205 GLU D N 1
ATOM 13450 C CA . GLU D 1 205 ? 71.790 32.965 44.140 1.00 33.53 205 GLU D CA 1
ATOM 13451 C C . GLU D 1 205 ? 72.873 33.589 43.265 1.00 31.00 205 GLU D C 1
ATOM 13452 O O . GLU D 1 205 ? 72.610 34.554 42.552 1.00 29.56 205 GLU D O 1
ATOM 13458 N N . ALA D 1 206 ? 74.084 33.048 43.312 1.00 27.21 206 ALA D N 1
ATOM 13459 C CA . ALA D 1 206 ? 75.150 33.557 42.472 1.00 23.38 206 ALA D CA 1
ATOM 13460 C C . ALA D 1 206 ? 75.194 32.755 41.158 1.00 26.14 206 ALA D C 1
ATOM 13461 O O . ALA D 1 206 ? 75.958 31.803 41.034 1.00 27.78 206 ALA D O 1
ATOM 13463 N N . LEU D 1 207 ? 74.326 33.098 40.210 1.00 23.34 207 LEU D N 1
ATOM 13464 C CA . LEU D 1 207 ? 74.284 32.420 38.905 1.00 21.45 207 LEU D CA 1
ATOM 13465 C C . LEU D 1 207 ? 74.930 33.258 37.792 1.00 22.69 207 LEU D C 1
ATOM 13466 O O . LEU D 1 207 ? 75.154 32.774 36.683 1.00 26.16 207 LEU D O 1
ATOM 13471 N N . TRP D 1 208 ? 75.191 34.528 38.074 1.00 22.14 208 TRP D N 1
ATOM 13472 C CA . TRP D 1 208 ? 75.789 35.410 37.094 1.00 16.96 208 TRP D CA 1
ATOM 13473 C C . TRP D 1 208 ? 77.285 35.136 37.068 1.00 22.78 208 TRP D C 1
ATOM 13474 O O . TRP D 1 208 ? 78.068 35.887 37.646 1.00 28.16 208 TRP D O 1
ATOM 13485 N N . THR D 1 209 ? 77.680 34.045 36.419 1.00 21.84 209 THR D N 1
ATOM 13486 C CA . THR D 1 209 ? 79.091 33.672 36.328 1.00 22.19 209 THR D CA 1
ATOM 13487 C C . THR D 1 209 ? 79.522 33.655 34.865 1.00 21.33 209 THR D C 1
ATOM 13488 O O . THR D 1 209 ? 78.695 33.432 33.993 1.00 26.02 209 THR D O 1
ATOM 13492 N N . PRO D 1 210 ? 80.823 33.865 34.577 1.00 17.20 210 PRO D N 1
ATOM 13493 C CA . PRO D 1 210 ? 81.335 33.873 33.200 1.00 21.11 210 PRO D CA 1
ATOM 13494 C C . PRO D 1 210 ? 80.879 32.713 32.326 1.00 20.33 210 PRO D C 1
ATOM 13495 O O . PRO D 1 210 ? 80.491 32.911 31.180 1.00 26.07 210 PRO D O 1
ATOM 13499 N N . ALA D 1 211 ? 80.871 31.513 32.890 1.00 25.36 211 ALA D N 1
ATOM 13500 C CA . ALA D 1 211 ? 80.465 30.332 32.142 1.00 28.26 211 ALA D CA 1
ATOM 13501 C C . ALA D 1 211 ? 78.965 30.308 31.837 1.00 26.78 211 ALA D C 1
ATOM 13502 O O . ALA D 1 211 ? 78.564 30.004 30.719 1.00 24.85 211 ALA D O 1
ATOM 13504 N N . LYS D 1 212 ? 78.151 30.662 32.828 1.00 27.78 212 LYS D N 1
ATOM 13505 C CA . LYS D 1 212 ? 76.688 30.689 32.677 1.00 27.87 212 LYS D CA 1
ATOM 13506 C C . LYS D 1 212 ? 76.242 31.829 31.751 1.00 24.92 212 LYS D C 1
ATOM 13507 O O . LYS D 1 212 ? 75.294 31.701 30.972 1.00 23.64 212 LYS D O 1
ATOM 13513 N N . ILE D 1 213 ? 76.953 32.941 31.828 1.00 24.48 213 ILE D N 1
ATOM 13514 C CA . ILE D 1 213 ? 76.669 34.090 30.981 1.00 25.80 213 ILE D CA 1
ATOM 13515 C C . ILE D 1 213 ? 76.931 33.669 29.538 1.00 20.80 213 ILE D C 1
ATOM 13516 O O . ILE D 1 213 ? 76.170 34.027 28.651 1.00 25.27 213 ILE D O 1
ATOM 13521 N N . ILE D 1 214 ? 78.001 32.911 29.302 1.00 23.26 214 ILE D N 1
ATOM 13522 C CA . ILE D 1 214 ? 78.312 32.444 27.942 1.00 21.57 214 ILE D CA 1
ATOM 13523 C C . ILE D 1 214 ? 77.191 31.557 27.408 1.00 18.64 214 ILE D C 1
ATOM 13524 O O . ILE D 1 214 ? 76.752 31.735 26.279 1.00 23.11 214 ILE D O 1
ATOM 13529 N N . ASP D 1 215 ? 76.707 30.629 28.226 1.00 21.83 215 ASP D N 1
ATOM 13530 C CA . ASP D 1 215 ? 75.629 29.749 27.804 1.00 24.61 215 ASP D CA 1
ATOM 13531 C C . ASP D 1 215 ? 74.389 30.567 27.510 1.00 25.90 215 ASP D C 1
ATOM 13532 O O . ASP D 1 215 ? 73.744 30.380 26.481 1.00 25.45 215 ASP D O 1
ATOM 13537 N N . ASP D 1 216 ? 74.051 31.469 28.426 1.00 23.57 216 ASP D N 1
ATOM 13538 C CA . ASP D 1 216 ? 72.882 32.321 28.253 1.00 20.27 216 ASP D CA 1
ATOM 13539 C C . ASP D 1 216 ? 72.993 33.099 26.949 1.00 17.02 216 ASP D C 1
ATOM 13540 O O . ASP D 1 216 ? 72.045 33.184 26.188 1.00 20.50 216 ASP D O 1
ATOM 13545 N N . ALA D 1 217 ? 74.175 33.636 26.676 1.00 13.97 217 ALA D N 1
ATOM 13546 C CA . ALA D 1 217 ? 74.396 34.402 25.468 1.00 16.34 217 ALA D CA 1
ATOM 13547 C C . ALA D 1 217 ? 74.198 33.565 24.212 1.00 23.15 217 ALA D C 1
ATOM 13548 O O . ALA D 1 217 ? 73.458 33.962 23.316 1.00 23.10 217 ALA D O 1
ATOM 13550 N N . VAL D 1 218 ? 74.864 32.413 24.146 1.00 28.11 218 VAL D N 1
ATOM 13551 C CA . VAL D 1 218 ? 74.768 31.542 22.975 1.00 30.39 218 VAL D CA 1
ATOM 13552 C C . VAL D 1 218 ? 73.322 31.163 22.723 1.00 29.62 218 VAL D C 1
ATOM 13553 O O . VAL D 1 218 ? 72.875 31.148 21.581 1.00 35.36 218 VAL D O 1
ATOM 13557 N N . ALA D 1 219 ? 72.569 30.939 23.794 1.00 34.86 219 ALA D N 1
ATOM 13558 C CA . ALA D 1 219 ? 71.163 30.554 23.667 1.00 34.17 219 ALA D CA 1
ATOM 13559 C C . ALA D 1 219 ? 70.307 31.684 23.118 1.00 34.43 219 ALA D C 1
ATOM 13560 O O . ALA D 1 219 ? 69.444 31.458 22.271 1.00 34.29 219 ALA D O 1
ATOM 13562 N N . ARG D 1 220 ? 70.575 32.907 23.557 1.00 35.63 220 ARG D N 1
ATOM 13563 C CA . ARG D 1 220 ? 69.797 34.041 23.087 1.00 37.43 220 ARG D CA 1
ATOM 13564 C C . ARG D 1 220 ? 70.117 34.381 21.626 1.00 39.60 220 ARG D C 1
ATOM 13565 O O . ARG D 1 220 ? 69.222 34.715 20.850 1.00 39.55 220 ARG D O 1
ATOM 13573 N N . ILE D 1 221 ? 71.384 34.239 21.240 1.00 38.40 221 ILE D N 1
ATOM 13574 C CA . ILE D 1 221 ? 71.804 34.512 19.866 1.00 34.01 221 ILE D CA 1
ATOM 13575 C C . ILE D 1 221 ? 71.076 33.538 18.952 1.00 36.59 221 ILE D C 1
ATOM 13576 O O . ILE D 1 221 ? 70.484 33.932 17.951 1.00 38.28 221 ILE D O 1
ATOM 13581 N N . ARG D 1 222 ? 71.132 32.259 19.302 1.00 36.18 222 ARG D N 1
ATOM 13582 C CA . ARG D 1 222 ? 70.481 31.236 18.508 1.00 39.27 222 ARG D CA 1
ATOM 13583 C C . ARG D 1 222 ? 68.984 31.495 18.416 1.00 42.34 222 ARG D C 1
ATOM 13584 O O . ARG D 1 222 ? 68.408 31.394 17.338 1.00 44.87 222 ARG D O 1
ATOM 13592 N N . GLU D 1 223 ? 68.374 31.902 19.523 1.00 46.57 223 GLU D N 1
ATOM 13593 C CA . GLU D 1 223 ? 66.943 32.192 19.543 1.00 50.98 223 GLU D CA 1
ATOM 13594 C C . GLU D 1 223 ? 66.601 33.414 18.708 1.00 50.06 223 GLU D C 1
ATOM 13595 O O . GLU D 1 223 ? 65.511 33.507 18.149 1.00 54.90 223 GLU D O 1
ATOM 13601 N N . GLN D 1 224 ? 67.529 34.355 18.631 1.00 48.78 224 GLN D N 1
ATOM 13602 C CA . GLN D 1 224 ? 67.295 35.582 17.890 1.00 49.96 224 GLN D CA 1
ATOM 13603 C C . GLN D 1 224 ? 67.617 35.459 16.411 1.00 52.46 224 GLN D C 1
ATOM 13604 O O . GLN D 1 224 ? 66.895 35.985 15.564 1.00 55.56 224 GLN D O 1
ATOM 13610 N N . VAL D 1 225 ? 68.671 34.710 16.113 1.00 49.46 225 VAL D N 1
ATOM 13611 C CA . VAL D 1 225 ? 69.174 34.558 14.754 1.00 47.34 225 VAL D CA 1
ATOM 13612 C C . VAL D 1 225 ? 68.746 33.319 13.980 1.00 45.92 225 VAL D C 1
ATOM 13613 O O . VAL D 1 225 ? 68.548 33.380 12.771 1.00 49.45 225 VAL D O 1
ATOM 13617 N N . GLY D 1 226 ? 68.630 32.189 14.657 1.00 47.94 226 GLY D N 1
ATOM 13618 C CA . GLY D 1 226 ? 68.254 30.974 13.962 1.00 50.12 226 GLY D CA 1
ATOM 13619 C C . GLY D 1 226 ? 69.374 30.588 13.017 1.00 51.79 226 GLY D C 1
ATOM 13620 O O . GLY D 1 226 ? 70.515 30.433 13.451 1.00 55.68 226 GLY D O 1
ATOM 13621 N N . ASP D 1 227 ? 69.070 30.490 11.726 1.00 52.22 227 ASP D N 1
ATOM 13622 C CA . ASP D 1 227 ? 70.072 30.125 10.726 1.00 51.07 227 ASP D CA 1
ATOM 13623 C C . ASP D 1 227 ? 70.459 31.292 9.832 1.00 46.75 227 ASP D C 1
ATOM 13624 O O . ASP D 1 227 ? 71.236 31.131 8.885 1.00 46.09 227 ASP D O 1
ATOM 13629 N N . ASP D 1 228 ? 69.934 32.470 10.148 1.00 45.00 228 ASP D N 1
ATOM 13630 C CA . ASP D 1 228 ? 70.230 33.673 9.378 1.00 43.20 228 ASP D CA 1
ATOM 13631 C C . ASP D 1 228 ? 71.725 33.978 9.438 1.00 39.85 228 ASP D C 1
ATOM 13632 O O . ASP D 1 228 ? 72.407 33.600 10.395 1.00 42.55 228 ASP D O 1
ATOM 13637 N N . LYS D 1 229 ? 72.243 34.614 8.395 1.00 36.15 229 LYS D N 1
ATOM 13638 C CA . LYS D 1 229 ? 73.657 34.960 8.338 1.00 35.21 229 LYS D CA 1
ATOM 13639 C C . LYS D 1 229 ? 73.863 36.279 9.059 1.00 32.42 229 LYS D C 1
ATOM 13640 O O . LYS D 1 229 ? 73.008 37.172 8.980 1.00 30.79 229 LYS D O 1
ATOM 13646 N N . VAL D 1 230 ? 74.996 36.395 9.756 1.00 30.52 230 VAL D N 1
ATOM 13647 C CA . VAL D 1 230 ? 75.337 37.590 10.536 1.00 30.84 230 VAL D CA 1
ATOM 13648 C C . VAL D 1 230 ? 76.668 38.234 10.128 1.00 27.86 230 VAL D C 1
ATOM 13649 O O . VAL D 1 230 ? 77.676 37.542 9.972 1.00 28.02 230 VAL D O 1
ATOM 13653 N N . ILE D 1 231 ? 76.668 39.555 9.962 1.00 27.68 231 ILE D N 1
ATOM 13654 C CA . ILE D 1 231 ? 77.888 40.290 9.615 1.00 30.39 231 ILE D CA 1
ATOM 13655 C C . ILE D 1 231 ? 78.416 41.070 10.848 1.00 28.00 231 ILE D C 1
ATOM 13656 O O . ILE D 1 231 ? 77.641 41.627 11.632 1.00 24.78 231 ILE D O 1
ATOM 13661 N N . LEU D 1 232 ? 79.735 41.122 11.003 1.00 22.28 232 LEU D N 1
ATOM 13662 C CA . LEU D 1 232 ? 80.344 41.797 12.145 1.00 20.27 232 LEU D CA 1
ATOM 13663 C C . LEU D 1 232 ? 81.641 42.504 11.798 1.00 16.57 232 LEU D C 1
ATOM 13664 O O . LEU D 1 232 ? 82.537 41.890 11.236 1.00 18.37 232 LEU D O 1
ATOM 13669 N N . GLY D 1 233 ? 81.747 43.782 12.145 1.00 17.28 233 GLY D N 1
ATOM 13670 C CA . GLY D 1 233 ? 82.980 44.513 11.902 1.00 19.92 233 GLY D CA 1
ATOM 13671 C C . GLY D 1 233 ? 83.978 44.083 12.968 1.00 19.22 233 GLY D C 1
ATOM 13672 O O . GLY D 1 233 ? 83.724 44.232 14.158 1.00 22.61 233 GLY D O 1
ATOM 13673 N N . LEU D 1 234 ? 85.099 43.518 12.550 1.00 22.73 234 LEU D N 1
ATOM 13674 C CA . LEU D 1 234 ? 86.124 43.041 13.469 1.00 23.75 234 LEU D CA 1
ATOM 13675 C C . LEU D 1 234 ? 87.223 44.097 13.507 1.00 28.73 234 LEU D C 1
ATOM 13676 O O . LEU D 1 234 ? 87.899 44.324 12.504 1.00 33.02 234 LEU D O 1
ATOM 13681 N N . SER D 1 235 ? 87.429 44.710 14.669 1.00 27.62 235 SER D N 1
ATOM 13682 C CA . SER D 1 235 ? 88.423 45.762 14.821 1.00 26.08 235 SER D CA 1
ATOM 13683 C C . SER D 1 235 ? 89.753 45.334 15.408 1.00 28.57 235 SER D C 1
ATOM 13684 O O . SER D 1 235 ? 90.750 46.020 15.258 1.00 32.95 235 SER D O 1
ATOM 13687 N N . GLY D 1 236 ? 89.766 44.219 16.116 1.00 31.45 236 GLY D N 1
ATOM 13688 C CA . GLY D 1 236 ? 90.998 43.797 16.751 1.00 33.30 236 GLY D CA 1
ATOM 13689 C C . GLY D 1 236 ? 90.923 44.201 18.214 1.00 30.66 236 GLY D C 1
ATOM 13690 O O . GLY D 1 236 ? 91.696 43.718 19.037 1.00 34.70 236 GLY D O 1
ATOM 13691 N N . GLY D 1 237 ? 89.982 45.086 18.541 1.00 31.78 237 GLY D N 1
ATOM 13692 C CA . GLY D 1 237 ? 89.799 45.526 19.915 1.00 27.17 237 GLY D CA 1
ATOM 13693 C C . GLY D 1 237 ? 89.024 44.500 20.716 1.00 23.15 237 GLY D C 1
ATOM 13694 O O . GLY D 1 237 ? 88.301 43.680 20.142 1.00 28.69 237 GLY D O 1
ATOM 13695 N N . VAL D 1 238 ? 89.089 44.618 22.039 1.00 21.56 238 VAL D N 1
ATOM 13696 C CA . VAL D 1 238 ? 88.445 43.681 22.967 1.00 19.61 238 VAL D CA 1
ATOM 13697 C C . VAL D 1 238 ? 86.979 43.314 22.729 1.00 21.18 238 VAL D C 1
ATOM 13698 O O . VAL D 1 238 ? 86.638 42.126 22.628 1.00 18.05 238 VAL D O 1
ATOM 13702 N N . ASP D 1 239 ? 86.114 44.316 22.628 1.00 16.29 239 ASP D N 1
ATOM 13703 C CA . ASP D 1 239 ? 84.688 44.052 22.478 1.00 18.38 239 ASP D CA 1
ATOM 13704 C C . ASP D 1 239 ? 84.277 43.306 21.206 1.00 17.14 239 ASP D C 1
ATOM 13705 O O . ASP D 1 239 ? 83.460 42.384 21.253 1.00 17.78 239 ASP D O 1
ATOM 13710 N N . SER D 1 240 ? 84.826 43.697 20.067 1.00 15.70 240 SER D N 1
ATOM 13711 C CA . SER D 1 240 ? 84.476 43.026 18.820 1.00 18.73 240 SER D CA 1
ATOM 13712 C C . SER D 1 240 ? 85.070 41.630 18.790 1.00 15.05 240 SER D C 1
ATOM 13713 O O . SER D 1 240 ? 84.437 40.711 18.284 1.00 18.98 240 SER D O 1
ATOM 13716 N N . SER D 1 241 ? 86.261 41.465 19.366 1.00 18.99 241 SER D N 1
ATOM 13717 C CA . SER D 1 241 ? 86.916 40.155 19.410 1.00 18.44 241 SER D CA 1
ATOM 13718 C C . SER D 1 241 ? 86.128 39.152 20.242 1.00 18.26 241 SER D C 1
ATOM 13719 O O . SER D 1 241 ? 85.969 37.994 19.833 1.00 22.31 241 SER D O 1
ATOM 13722 N N . VAL D 1 242 ? 85.634 39.586 21.403 1.00 20.54 242 VAL D N 1
ATOM 13723 C CA . VAL D 1 242 ? 84.842 38.708 22.277 1.00 15.82 242 VAL D CA 1
ATOM 13724 C C . VAL D 1 242 ? 83.465 38.439 21.644 1.00 17.99 242 VAL D C 1
ATOM 13725 O O . VAL D 1 242 ? 82.933 37.331 21.736 1.00 18.54 242 VAL D O 1
ATOM 13729 N N . THR D 1 243 ? 82.918 39.435 20.950 1.00 17.81 243 THR D N 1
ATOM 13730 C CA . THR D 1 243 ? 81.638 39.286 20.265 1.00 16.93 243 THR D CA 1
ATOM 13731 C C . THR D 1 243 ? 81.772 38.244 19.132 1.00 22.22 243 THR D C 1
ATOM 13732 O O . THR D 1 243 ? 80.888 37.395 18.937 1.00 27.39 243 THR D O 1
ATOM 13736 N N . ALA D 1 244 ? 82.885 38.295 18.403 1.00 15.74 244 ALA D N 1
ATOM 13737 C CA . ALA D 1 244 ? 83.117 37.366 17.309 1.00 15.60 244 ALA D CA 1
ATOM 13738 C C . ALA D 1 244 ? 83.232 35.940 17.850 1.00 23.07 244 ALA D C 1
ATOM 13739 O O . ALA D 1 244 ? 82.603 35.017 17.322 1.00 15.93 244 ALA D O 1
ATOM 13741 N N . MET D 1 245 ? 83.992 35.763 18.930 1.00 25.72 245 MET D N 1
ATOM 13742 C CA . MET D 1 245 ? 84.144 34.434 19.517 1.00 26.69 245 MET D CA 1
ATOM 13743 C C . MET D 1 245 ? 82.824 33.889 20.052 1.00 27.86 245 MET D C 1
ATOM 13744 O O . MET D 1 245 ? 82.581 32.677 19.988 1.00 27.63 245 MET D O 1
ATOM 13749 N N . LEU D 1 246 ? 81.966 34.770 20.568 1.00 27.06 246 LEU D N 1
ATOM 13750 C CA . LEU D 1 246 ? 80.668 34.327 21.071 1.00 27.05 246 LEU D CA 1
ATOM 13751 C C . LEU D 1 246 ? 79.827 33.885 19.901 1.00 26.99 246 LEU D C 1
ATOM 13752 O O . LEU D 1 246 ? 79.251 32.799 19.910 1.00 27.85 246 LEU D O 1
ATOM 13757 N N . LEU D 1 247 ? 79.759 34.735 18.883 1.00 27.55 247 LEU D N 1
ATOM 13758 C CA . LEU D 1 247 ? 78.987 34.402 17.702 1.00 28.16 247 LEU D CA 1
ATOM 13759 C C . LEU D 1 247 ? 79.543 33.161 16.998 1.00 26.20 247 LEU D C 1
ATOM 13760 O O . LEU D 1 247 ? 78.777 32.345 16.507 1.00 27.87 247 LEU D O 1
ATOM 13765 N N . HIS D 1 248 ? 80.862 32.980 17.017 1.00 25.33 248 HIS D N 1
ATOM 13766 C CA . HIS D 1 248 ? 81.471 31.819 16.383 1.00 25.60 248 HIS D CA 1
ATOM 13767 C C . HIS D 1 248 ? 80.960 30.572 17.071 1.00 27.97 248 HIS D C 1
ATOM 13768 O O . HIS D 1 248 ? 80.642 29.576 16.423 1.00 31.87 248 HIS D O 1
ATOM 13775 N N . ARG D 1 249 ? 80.891 30.630 18.392 1.00 25.92 249 ARG D N 1
ATOM 13776 C CA . ARG D 1 249 ? 80.413 29.506 19.172 1.00 25.05 249 ARG D CA 1
ATOM 13777 C C . ARG D 1 249 ? 78.933 29.236 18.962 1.00 25.45 249 ARG D C 1
ATOM 13778 O O . ARG D 1 249 ? 78.499 28.090 18.943 1.00 26.54 249 ARG D O 1
ATOM 13786 N N . ALA D 1 250 ? 78.161 30.292 18.797 1.00 25.76 250 ALA D N 1
ATOM 13787 C CA . ALA D 1 250 ? 76.728 30.156 18.634 1.00 28.32 250 ALA D CA 1
ATOM 13788 C C . ALA D 1 250 ? 76.203 29.748 17.257 1.00 31.44 250 ALA D C 1
ATOM 13789 O O . ALA D 1 250 ? 75.277 28.941 17.171 1.00 31.52 250 ALA D O 1
ATOM 13791 N N . ILE D 1 251 ? 76.788 30.289 16.191 1.00 33.30 251 ILE D N 1
ATOM 13792 C CA . ILE D 1 251 ? 76.306 30.017 14.834 1.00 33.74 251 ILE D CA 1
ATOM 13793 C C . ILE D 1 251 ? 77.346 29.540 13.823 1.00 33.45 251 ILE D C 1
ATOM 13794 O O . ILE D 1 251 ? 77.050 29.408 12.632 1.00 33.16 251 ILE D O 1
ATOM 13799 N N . GLY D 1 252 ? 78.566 29.316 14.285 1.00 34.50 252 GLY D N 1
ATOM 13800 C CA . GLY D 1 252 ? 79.613 28.857 13.395 1.00 36.21 252 GLY D CA 1
ATOM 13801 C C . GLY D 1 252 ? 79.682 29.594 12.072 1.00 40.63 252 GLY D C 1
ATOM 13802 O O . GLY D 1 252 ? 79.534 30.823 12.014 1.00 40.74 252 GLY D O 1
ATOM 13803 N N . LYS D 1 253 ? 79.830 28.813 11.004 1.00 42.29 253 LYS D N 1
ATOM 13804 C CA . LYS D 1 253 ? 79.954 29.298 9.626 1.00 41.26 253 LYS D CA 1
ATOM 13805 C C . LYS D 1 253 ? 79.035 30.425 9.168 1.00 37.54 253 LYS D C 1
ATOM 13806 O O . LYS D 1 253 ? 79.322 31.057 8.154 1.00 39.45 253 LYS D O 1
ATOM 13812 N N . ASN D 1 254 ? 77.937 30.673 9.882 1.00 31.74 254 ASN D N 1
ATOM 13813 C CA . ASN D 1 254 ? 76.997 31.729 9.492 1.00 30.45 254 ASN D CA 1
ATOM 13814 C C . ASN D 1 254 ? 77.453 33.143 9.864 1.00 29.96 254 ASN D C 1
ATOM 13815 O O . ASN D 1 254 ? 76.703 34.110 9.714 1.00 23.88 254 ASN D O 1
ATOM 13820 N N . LEU D 1 255 ? 78.677 33.250 10.369 1.00 28.16 255 LEU D N 1
ATOM 13821 C CA . LEU D 1 255 ? 79.247 34.527 10.749 1.00 28.19 255 LEU D CA 1
ATOM 13822 C C . LEU D 1 255 ? 80.376 34.915 9.798 1.00 29.01 255 LEU D C 1
ATOM 13823 O O . LEU D 1 255 ? 81.305 34.136 9.549 1.00 30.02 255 LEU D O 1
ATOM 13828 N N . THR D 1 256 ? 80.289 36.122 9.263 1.00 29.80 256 THR D N 1
ATOM 13829 C CA . THR D 1 256 ? 81.321 36.640 8.394 1.00 29.31 256 THR D CA 1
ATOM 13830 C C . THR D 1 256 ? 81.794 37.893 9.123 1.00 31.57 256 THR D C 1
ATOM 13831 O O . THR D 1 256 ? 80.980 38.717 9.546 1.00 31.60 256 THR D O 1
ATOM 13835 N N . CYS D 1 257 ? 83.096 37.983 9.361 1.00 30.19 257 CYS D N 1
ATOM 13836 C CA . CYS D 1 257 ? 83.665 39.141 10.036 1.00 31.55 257 CYS D CA 1
ATOM 13837 C C . CYS D 1 257 ? 84.353 39.977 8.980 1.00 33.06 257 CYS D C 1
ATOM 13838 O O . CYS D 1 257 ? 85.125 39.455 8.176 1.00 33.97 257 CYS D O 1
ATOM 13841 N N . VAL D 1 258 ? 84.056 41.268 8.960 1.00 27.95 258 VAL D N 1
ATOM 13842 C CA . VAL D 1 258 ? 84.657 42.159 7.989 1.00 27.06 258 VAL D CA 1
ATOM 13843 C C . VAL D 1 258 ? 85.722 43.019 8.663 1.00 25.39 258 VAL D C 1
ATOM 13844 O O . VAL D 1 258 ? 85.425 43.772 9.583 1.00 31.02 258 VAL D O 1
ATOM 13848 N N . PHE D 1 259 ? 86.971 42.853 8.255 1.00 25.02 259 PHE D N 1
ATOM 13849 C CA . PHE D 1 259 ? 88.062 43.639 8.811 1.00 21.21 259 PHE D CA 1
ATOM 13850 C C . PHE D 1 259 ? 88.499 44.673 7.772 1.00 21.31 259 PHE D C 1
ATOM 13851 O O . PHE D 1 259 ? 88.943 44.325 6.676 1.00 24.02 259 PHE D O 1
ATOM 13859 N N . VAL D 1 260 ? 88.337 45.946 8.110 1.00 21.72 260 VAL D N 1
ATOM 13860 C CA . VAL D 1 260 ? 88.721 47.051 7.238 1.00 19.36 260 VAL D CA 1
ATOM 13861 C C . VAL D 1 260 ? 90.070 47.619 7.691 1.00 25.28 260 VAL D C 1
ATOM 13862 O O . VAL D 1 260 ? 90.228 48.000 8.850 1.00 29.48 260 VAL D O 1
ATOM 13866 N N . ASP D 1 261 ? 91.058 47.621 6.807 1.00 26.30 261 ASP D N 1
ATOM 13867 C CA . ASP D 1 261 ? 92.342 48.211 7.148 1.00 28.81 261 ASP D CA 1
ATOM 13868 C C . ASP D 1 261 ? 92.253 49.610 6.570 1.00 29.23 261 ASP D C 1
ATOM 13869 O O . ASP D 1 261 ? 92.297 49.793 5.353 1.00 31.66 261 ASP D O 1
ATOM 13874 N N . ASN D 1 262 ? 92.090 50.586 7.455 1.00 25.93 262 ASN D N 1
ATOM 13875 C CA . ASN D 1 262 ? 91.934 51.977 7.071 1.00 27.89 262 ASN D CA 1
ATOM 13876 C C . ASN D 1 262 ? 93.243 52.744 6.948 1.00 29.49 262 ASN D C 1
ATOM 13877 O O . ASN D 1 262 ? 93.234 53.925 6.604 1.00 28.32 262 ASN D O 1
ATOM 13882 N N . GLY D 1 263 ? 94.355 52.078 7.243 1.00 28.63 263 GLY D N 1
ATOM 13883 C CA . GLY D 1 263 ? 95.654 52.724 7.150 1.00 34.40 263 GLY D CA 1
ATOM 13884 C C . GLY D 1 263 ? 96.034 53.533 8.380 1.00 37.10 263 GLY D C 1
ATOM 13885 O O . GLY D 1 263 ? 97.155 54.046 8.481 1.00 37.59 263 GLY D O 1
ATOM 13886 N N . LEU D 1 264 ? 95.126 53.595 9.348 1.00 35.55 264 LEU D N 1
ATOM 13887 C CA . LEU D 1 264 ? 95.345 54.348 10.571 1.00 28.78 264 LEU D CA 1
ATOM 13888 C C . LEU D 1 264 ? 95.513 53.414 11.738 1.00 30.97 264 LEU D C 1
ATOM 13889 O O . LEU D 1 264 ? 95.241 53.786 12.877 1.00 26.99 264 LEU D O 1
ATOM 13894 N N . LEU D 1 265 ? 95.965 52.201 11.454 1.00 31.68 265 LEU D N 1
ATOM 13895 C CA . LEU D 1 265 ? 96.161 51.209 12.499 1.00 35.24 265 LEU D CA 1
ATOM 13896 C C . LEU D 1 265 ? 97.627 51.131 12.904 1.00 36.78 265 LEU D C 1
ATOM 13897 O O . LEU D 1 265 ? 98.492 51.742 12.275 1.00 36.81 265 LEU D O 1
ATOM 13902 N N . ARG D 1 266 ? 97.894 50.379 13.964 1.00 35.48 266 ARG D N 1
ATOM 13903 C CA . ARG D 1 266 ? 99.244 50.201 14.468 1.00 39.78 266 ARG D CA 1
ATOM 13904 C C . ARG D 1 266 ? 100.086 49.248 13.611 1.00 41.79 266 ARG D C 1
ATOM 13905 O O . ARG D 1 266 ? 99.573 48.562 12.714 1.00 43.77 266 ARG D O 1
ATOM 13913 N N . LEU D 1 267 ? 101.387 49.235 13.890 1.00 40.22 267 LEU D N 1
ATOM 13914 C CA . LEU D 1 267 ? 102.353 48.403 13.188 1.00 36.96 267 LEU D CA 1
ATOM 13915 C C . LEU D 1 267 ? 101.976 46.920 13.197 1.00 37.05 267 LEU D C 1
ATOM 13916 O O . LEU D 1 267 ? 101.746 46.334 14.253 1.00 40.12 267 LEU D O 1
ATOM 13921 N N . ASN D 1 268 ? 101.912 46.323 12.014 1.00 40.32 268 ASN D N 1
ATOM 13922 C CA . ASN D 1 268 ? 101.579 44.904 11.855 1.00 46.20 268 ASN D CA 1
ATOM 13923 C C . ASN D 1 268 ? 100.270 44.499 12.521 1.00 44.90 268 ASN D C 1
ATOM 13924 O O . ASN D 1 268 ? 100.086 43.332 12.851 1.00 46.14 268 ASN D O 1
ATOM 13929 N N . GLU D 1 269 ? 99.351 45.438 12.696 1.00 42.89 269 GLU D N 1
ATOM 13930 C CA . GLU D 1 269 ? 98.087 45.118 13.342 1.00 40.54 269 GLU D CA 1
ATOM 13931 C C . GLU D 1 269 ? 97.176 44.286 12.440 1.00 38.66 269 GLU D C 1
ATOM 13932 O O . GLU D 1 269 ? 96.655 43.248 12.862 1.00 36.38 269 GLU D O 1
ATOM 13938 N N . ALA D 1 270 ? 97.026 44.730 11.191 1.00 36.91 270 ALA D N 1
ATOM 13939 C CA . ALA D 1 270 ? 96.199 44.063 10.184 1.00 35.56 270 ALA D CA 1
ATOM 13940 C C . ALA D 1 270 ? 96.600 42.604 10.016 1.00 39.99 270 ALA D C 1
ATOM 13941 O O . ALA D 1 270 ? 95.748 41.709 9.983 1.00 38.81 270 ALA D O 1
ATOM 13943 N N . GLU D 1 271 ? 97.901 42.381 9.866 1.00 41.94 271 GLU D N 1
ATOM 13944 C CA . GLU D 1 271 ? 98.453 41.042 9.722 1.00 45.67 271 GLU D CA 1
ATOM 13945 C C . GLU D 1 271 ? 98.057 40.244 10.963 1.00 43.76 271 GLU D C 1
ATOM 13946 O O . GLU D 1 271 ? 97.445 39.182 10.854 1.00 43.01 271 GLU D O 1
ATOM 13952 N N . GLN D 1 272 ? 98.333 40.820 12.132 1.00 41.25 272 GLN D N 1
ATOM 13953 C CA . GLN D 1 272 ? 98.021 40.215 13.430 1.00 40.26 272 GLN D CA 1
ATOM 13954 C C . GLN D 1 272 ? 96.556 39.788 13.616 1.00 36.38 272 GLN D C 1
ATOM 13955 O O . GLN D 1 272 ? 96.279 38.707 14.129 1.00 39.33 272 GLN D O 1
ATOM 13961 N N . VAL D 1 273 ? 95.620 40.630 13.204 1.00 33.11 273 VAL D N 1
ATOM 13962 C CA . VAL D 1 273 ? 94.191 40.317 13.335 1.00 31.73 273 VAL D CA 1
ATOM 13963 C C . VAL D 1 273 ? 93.789 39.147 12.432 1.00 29.36 273 VAL D C 1
ATOM 13964 O O . VAL D 1 273 ? 93.163 38.179 12.876 1.00 26.06 273 VAL D O 1
ATOM 13968 N N . LEU D 1 274 ? 94.175 39.240 11.168 1.00 30.10 274 LEU D N 1
ATOM 13969 C CA . LEU D 1 274 ? 93.863 38.218 10.186 1.00 29.30 274 LEU D CA 1
ATOM 13970 C C . LEU D 1 274 ? 94.513 36.896 10.539 1.00 26.91 274 LEU D C 1
ATOM 13971 O O . LEU D 1 274 ? 93.847 35.866 10.582 1.00 28.18 274 LEU D O 1
ATOM 13976 N N . ASP D 1 275 ? 95.799 36.930 10.848 1.00 25.53 275 ASP D N 1
ATOM 13977 C CA . ASP D 1 275 ? 96.516 35.710 11.177 1.00 30.29 275 ASP D CA 1
ATOM 13978 C C . ASP D 1 275 ? 95.889 35.029 12.406 1.00 29.07 275 ASP D C 1
ATOM 13979 O O . ASP D 1 275 ? 95.568 33.835 12.380 1.00 27.61 275 ASP D O 1
ATOM 13984 N N . MET D 1 276 ? 95.600 35.825 13.430 1.00 28.55 276 MET D N 1
ATOM 13985 C CA . MET D 1 276 ? 95.008 35.326 14.667 1.00 27.93 276 MET D CA 1
ATOM 13986 C C . MET D 1 276 ? 93.584 34.789 14.547 1.00 25.98 276 MET D C 1
ATOM 13987 O O . MET D 1 276 ? 93.317 33.655 14.952 1.00 26.28 276 MET D O 1
ATOM 13992 N N . PHE D 1 277 ? 92.664 35.615 14.053 1.00 23.31 277 PHE D N 1
ATOM 13993 C CA . PHE D 1 277 ? 91.259 35.208 13.937 1.00 28.30 277 PHE D CA 1
ATOM 13994 C C . PHE D 1 277 ? 90.970 34.313 12.742 1.00 30.86 277 PHE D C 1
ATOM 13995 O O . PHE D 1 277 ? 90.075 33.460 12.783 1.00 28.53 277 PHE D O 1
ATOM 14003 N N . GLY D 1 278 ? 91.740 34.513 11.682 1.00 33.11 278 GLY D N 1
ATOM 14004 C CA . GLY D 1 278 ? 91.568 33.728 10.482 1.00 36.22 278 GLY D CA 1
ATOM 14005 C C . GLY D 1 278 ? 92.182 32.359 10.638 1.00 36.53 278 GLY D C 1
ATOM 14006 O O . GLY D 1 278 ? 91.463 31.364 10.684 1.00 42.40 278 GLY D O 1
ATOM 14007 N N . ASP D 1 279 ? 93.501 32.297 10.766 1.00 38.85 279 ASP D N 1
ATOM 14008 C CA . ASP D 1 279 ? 94.140 31.001 10.894 1.00 40.79 279 ASP D CA 1
ATOM 14009 C C . ASP D 1 279 ? 93.964 30.366 12.258 1.00 40.63 279 ASP D C 1
ATOM 14010 O O . ASP D 1 279 ? 93.290 29.343 12.376 1.00 44.22 279 ASP D O 1
ATOM 14015 N N . HIS D 1 280 ? 94.478 31.006 13.303 1.00 38.12 280 HIS D N 1
ATOM 14016 C CA . HIS D 1 280 ? 94.375 30.407 14.628 1.00 36.15 280 HIS D CA 1
ATOM 14017 C C . HIS D 1 280 ? 92.969 29.998 15.064 1.00 35.14 280 HIS D C 1
ATOM 14018 O O . HIS D 1 280 ? 92.769 28.840 15.457 1.00 31.42 280 HIS D O 1
ATOM 14025 N N . PHE D 1 281 ? 92.016 30.928 15.012 1.00 30.07 281 PHE D N 1
ATOM 14026 C CA . PHE D 1 281 ? 90.648 30.638 15.444 1.00 32.58 281 PHE D CA 1
ATOM 14027 C C . PHE D 1 281 ? 89.668 30.162 14.367 1.00 37.56 281 PHE D C 1
ATOM 14028 O O . PHE D 1 281 ? 88.537 29.777 14.681 1.00 41.35 281 PHE D O 1
ATOM 14036 N N . GLY D 1 282 ? 90.089 30.194 13.106 1.00 39.04 282 GLY D N 1
ATOM 14037 C CA . GLY D 1 282 ? 89.230 29.723 12.032 1.00 36.03 282 GLY D CA 1
ATOM 14038 C C . GLY D 1 282 ? 87.952 30.503 11.782 1.00 37.40 282 GLY D C 1
ATOM 14039 O O . GLY D 1 282 ? 86.880 29.912 11.608 1.00 36.94 282 GLY D O 1
ATOM 14040 N N . LEU D 1 283 ? 88.055 31.825 11.760 1.00 35.84 283 LEU D N 1
ATOM 14041 C CA . LEU D 1 283 ? 86.901 32.673 11.494 1.00 37.32 283 LEU D CA 1
ATOM 14042 C C . LEU D 1 283 ? 86.891 33.093 10.024 1.00 35.67 283 LEU D C 1
ATOM 14043 O O . LEU D 1 283 ? 87.946 33.234 9.398 1.00 37.09 283 LEU D O 1
ATOM 14048 N N . ASN D 1 284 ? 85.695 33.241 9.466 1.00 35.38 284 ASN D N 1
ATOM 14049 C CA . ASN D 1 284 ? 85.543 33.657 8.086 1.00 35.90 284 ASN D CA 1
ATOM 14050 C C . ASN D 1 284 ? 85.700 35.170 8.039 1.00 35.44 284 ASN D C 1
ATOM 14051 O O . ASN D 1 284 ? 84.796 35.926 8.430 1.00 31.85 284 ASN D O 1
ATOM 14056 N N . ILE D 1 285 ? 86.860 35.606 7.570 1.00 31.78 285 ILE D N 1
ATOM 14057 C CA . ILE D 1 285 ? 87.159 37.024 7.499 1.00 30.55 285 ILE D CA 1
ATOM 14058 C C . ILE D 1 285 ? 87.249 37.575 6.072 1.00 28.00 285 ILE D C 1
ATOM 14059 O O . ILE 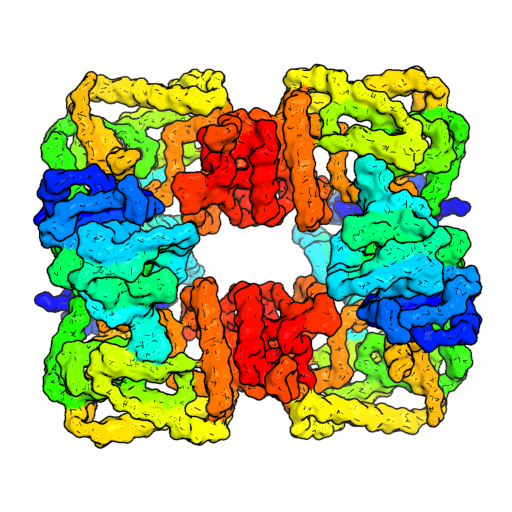D 1 285 ? 87.847 36.978 5.183 1.00 30.56 285 ILE D O 1
ATOM 14064 N N . VAL D 1 286 ? 86.593 38.707 5.868 1.00 27.56 286 VAL D N 1
ATOM 14065 C CA . VAL D 1 286 ? 86.597 39.422 4.611 1.00 25.60 286 VAL D CA 1
ATOM 14066 C C . VAL D 1 286 ? 87.576 40.561 4.876 1.00 27.18 286 VAL D C 1
ATOM 14067 O O . VAL D 1 286 ? 87.312 41.422 5.714 1.00 27.90 286 VAL D O 1
ATOM 14071 N N . HIS D 1 287 ? 88.743 40.514 4.249 1.00 25.89 287 HIS D N 1
ATOM 14072 C CA . HIS D 1 287 ? 89.737 41.552 4.440 1.00 25.86 287 HIS D CA 1
ATOM 14073 C C . HIS D 1 287 ? 89.469 42.688 3.452 1.00 29.47 287 HIS D C 1
ATOM 14074 O O . HIS D 1 287 ? 89.271 42.445 2.263 1.00 31.78 287 HIS D O 1
ATOM 14081 N N . VAL D 1 288 ? 89.452 43.924 3.944 1.00 28.17 288 VAL D N 1
ATOM 14082 C CA . VAL D 1 288 ? 89.205 45.074 3.084 1.00 27.51 288 VAL D CA 1
ATOM 14083 C C . VAL D 1 288 ? 90.334 46.089 3.181 1.00 26.95 288 VAL D C 1
ATOM 14084 O O . VAL D 1 288 ? 90.420 46.834 4.145 1.00 24.22 288 VAL D O 1
ATOM 14088 N N . PRO D 1 289 ? 91.267 46.075 2.214 1.00 31.51 289 PRO D N 1
ATOM 14089 C CA . PRO D 1 289 ? 92.366 47.046 2.271 1.00 34.11 289 PRO D CA 1
ATOM 14090 C C . PRO D 1 289 ? 91.867 48.406 1.763 1.00 33.24 289 PRO D C 1
ATOM 14091 O O . PRO D 1 289 ? 91.611 48.569 0.569 1.00 37.03 289 PRO D O 1
ATOM 14095 N N . ALA D 1 290 ? 91.692 49.368 2.667 1.00 33.22 290 ALA D N 1
ATOM 14096 C CA . ALA D 1 290 ? 91.175 50.688 2.280 1.00 35.36 290 ALA D CA 1
ATOM 14097 C C . ALA D 1 290 ? 92.029 51.899 2.688 1.00 36.60 290 ALA D C 1
ATOM 14098 O O . ALA D 1 290 ? 91.506 53.010 2.829 1.00 35.02 290 ALA D O 1
ATOM 14100 N N . GLU D 1 291 ? 93.345 51.708 2.768 1.00 36.45 291 GLU D N 1
ATOM 14101 C CA . GLU D 1 291 ? 94.254 52.775 3.167 1.00 39.00 291 GLU D CA 1
ATOM 14102 C C . GLU D 1 291 ? 94.095 54.012 2.278 1.00 42.22 291 GLU D C 1
ATOM 14103 O O . GLU D 1 291 ? 93.801 55.102 2.774 1.00 44.14 291 GLU D O 1
ATOM 14109 N N . ASP D 1 292 ? 94.205 53.827 0.967 1.00 43.24 292 ASP D N 1
ATOM 14110 C CA . ASP D 1 292 ? 94.067 54.944 0.039 1.00 47.83 292 ASP D CA 1
ATOM 14111 C C . ASP D 1 292 ? 92.721 55.644 0.075 1.00 49.87 292 ASP D C 1
ATOM 14112 O O . ASP D 1 292 ? 92.659 56.858 -0.090 1.00 52.61 292 ASP D O 1
ATOM 14117 N N . ARG D 1 293 ? 91.645 54.895 0.305 1.00 48.40 293 ARG D N 1
ATOM 14118 C CA . ARG D 1 293 ? 90.321 55.506 0.371 1.00 47.55 293 ARG D CA 1
ATOM 14119 C C . ARG D 1 293 ? 90.234 56.444 1.582 1.00 46.06 293 ARG D C 1
ATOM 14120 O O . ARG D 1 293 ? 89.626 57.512 1.506 1.00 44.74 293 ARG D O 1
ATOM 14128 N N . PHE D 1 294 ? 90.844 56.042 2.694 1.00 43.87 294 PHE D N 1
ATOM 14129 C CA . PHE D 1 294 ? 90.826 56.862 3.899 1.00 42.13 294 PHE D CA 1
ATOM 14130 C C . PHE D 1 294 ? 91.748 58.076 3.795 1.00 41.75 294 PHE D C 1
ATOM 14131 O O . PHE D 1 294 ? 91.314 59.207 4.020 1.00 35.99 294 PHE D O 1
ATOM 14139 N N . LEU D 1 295 ? 93.011 57.852 3.442 1.00 42.13 295 LEU D N 1
ATOM 14140 C CA . LEU D 1 295 ? 93.953 58.953 3.318 1.00 44.24 295 LEU D CA 1
ATOM 14141 C C . LEU D 1 295 ? 93.498 60.030 2.334 1.00 45.87 295 LEU D C 1
ATOM 14142 O O . LEU D 1 295 ? 93.554 61.219 2.647 1.00 46.74 295 LEU D O 1
ATOM 14147 N N . SER D 1 296 ? 93.030 59.628 1.158 1.00 47.60 296 SER D N 1
ATOM 14148 C CA . SER D 1 296 ? 92.577 60.599 0.167 1.00 50.24 296 SER D CA 1
ATOM 14149 C C . SER D 1 296 ? 91.488 61.493 0.765 1.00 50.47 296 SER D C 1
ATOM 14150 O O . SER D 1 296 ? 91.507 62.714 0.594 1.00 50.39 296 SER D O 1
ATOM 14153 N N . ALA D 1 297 ? 90.571 60.879 1.503 1.00 50.69 297 ALA D N 1
ATOM 14154 C CA . ALA D 1 297 ? 89.479 61.604 2.145 1.00 51.30 297 ALA D CA 1
ATOM 14155 C C . ALA D 1 297 ? 89.961 62.434 3.336 1.00 50.92 297 ALA D C 1
ATOM 14156 O O . ALA D 1 297 ? 89.249 63.312 3.818 1.00 54.89 297 ALA D O 1
ATOM 14158 N N . LEU D 1 298 ? 91.149 62.125 3.837 1.00 50.19 298 LEU D N 1
ATOM 14159 C CA . LEU D 1 298 ? 91.724 62.853 4.961 1.00 50.44 298 LEU D CA 1
ATOM 14160 C C . LEU D 1 298 ? 92.702 63.924 4.497 1.00 53.51 298 LEU D C 1
ATOM 14161 O O . LEU D 1 298 ? 93.084 64.803 5.274 1.00 54.22 298 LEU D O 1
ATOM 14166 N N . ALA D 1 299 ? 93.113 63.839 3.235 1.00 57.29 299 ALA D N 1
ATOM 14167 C CA . ALA D 1 299 ? 94.067 64.782 2.658 1.00 60.24 299 ALA D CA 1
ATOM 14168 C C . ALA D 1 299 ? 93.586 66.228 2.730 1.00 61.97 299 ALA D C 1
ATOM 14169 O O . ALA D 1 299 ? 92.412 66.525 2.484 1.00 61.55 299 ALA D O 1
ATOM 14171 N N . GLY D 1 300 ? 94.508 67.117 3.086 1.00 63.73 300 GLY D N 1
ATOM 14172 C CA . GLY D 1 300 ? 94.206 68.530 3.194 1.00 63.15 300 GLY D CA 1
ATOM 14173 C C . GLY D 1 300 ? 93.591 68.903 4.529 1.00 64.77 300 GLY D C 1
ATOM 14174 O O . GLY D 1 300 ? 93.973 69.909 5.131 1.00 66.40 300 GLY D O 1
ATOM 14175 N N . GLU D 1 301 ? 92.640 68.099 4.995 1.00 65.99 301 GLU D N 1
ATOM 14176 C CA . GLU D 1 301 ? 91.955 68.358 6.255 1.00 66.97 301 GLU D CA 1
ATOM 14177 C C . GLU D 1 301 ? 92.886 68.365 7.472 1.00 67.77 301 GLU D C 1
ATOM 14178 O O . GLU D 1 301 ? 93.758 67.496 7.616 1.00 66.36 301 GLU D O 1
ATOM 14184 N N . ASN D 1 302 ? 92.685 69.342 8.356 1.00 67.84 302 ASN D N 1
ATOM 14185 C CA . ASN D 1 302 ? 93.516 69.472 9.549 1.00 64.30 302 ASN D CA 1
ATOM 14186 C C . ASN D 1 302 ? 92.727 69.600 10.848 1.00 60.73 302 ASN D C 1
ATOM 14187 O O . ASN D 1 302 ? 93.284 69.393 11.925 1.00 59.86 302 ASN D O 1
ATOM 14192 N N . ASP D 1 303 ? 91.456 69.981 10.767 1.00 58.99 303 ASP D N 1
ATOM 14193 C CA . ASP D 1 303 ? 90.650 70.117 11.979 1.00 60.06 303 ASP D CA 1
ATOM 14194 C C . ASP D 1 303 ? 90.243 68.756 12.516 1.00 59.50 303 ASP D C 1
ATOM 14195 O O . ASP D 1 303 ? 89.543 67.998 11.845 1.00 60.49 303 ASP D O 1
ATOM 14200 N N . PRO D 1 304 ? 90.662 68.432 13.749 1.00 60.63 304 PRO D N 1
ATOM 14201 C CA . PRO D 1 304 ? 90.339 67.152 14.384 1.00 61.73 304 PRO D CA 1
ATOM 14202 C C . PRO D 1 304 ? 88.856 66.795 14.361 1.00 62.24 304 PRO D C 1
ATOM 14203 O O . PRO D 1 304 ? 88.509 65.647 14.058 1.00 63.62 304 PRO D O 1
ATOM 14207 N N . GLU D 1 305 ? 87.983 67.765 14.639 1.00 62.68 305 GLU D N 1
ATOM 14208 C CA . GLU D 1 305 ? 86.543 67.505 14.624 1.00 64.01 305 GLU D CA 1
ATOM 14209 C C . GLU D 1 305 ? 86.139 67.004 13.231 1.00 60.57 305 GLU D C 1
ATOM 14210 O O . GLU D 1 305 ? 85.308 66.098 13.100 1.00 60.21 305 GLU D O 1
ATOM 14216 N N . ALA D 1 306 ? 86.781 67.556 12.202 1.00 56.72 306 ALA D N 1
ATOM 14217 C CA . ALA D 1 306 ? 86.522 67.178 10.814 1.00 53.45 306 ALA D CA 1
ATOM 14218 C C . ALA D 1 306 ? 87.089 65.793 10.504 1.00 50.98 306 ALA D C 1
ATOM 14219 O O . ALA D 1 306 ? 86.425 64.965 9.873 1.00 48.59 306 ALA D O 1
ATOM 14221 N N . LYS D 1 307 ? 88.311 65.543 10.968 1.00 47.01 307 LYS D N 1
ATOM 14222 C CA . LYS D 1 307 ? 88.971 64.267 10.748 1.00 42.94 307 LYS D CA 1
ATOM 14223 C C . LYS D 1 307 ? 88.186 63.084 11.315 1.00 41.96 307 LYS D C 1
ATOM 14224 O O . LYS D 1 307 ? 87.944 62.105 10.610 1.00 41.24 307 LYS D O 1
ATOM 14230 N N . ARG D 1 308 ? 87.772 63.167 12.572 1.00 41.87 308 ARG D N 1
ATOM 14231 C CA . ARG D 1 308 ? 87.015 62.072 13.181 1.00 45.03 308 ARG D CA 1
ATOM 14232 C C . ARG D 1 308 ? 85.752 61.795 12.377 1.00 48.80 308 ARG D C 1
ATOM 14233 O O . ARG D 1 308 ? 85.367 60.639 12.179 1.00 49.51 308 ARG D O 1
ATOM 14241 N N . LYS D 1 309 ? 85.128 62.864 11.896 1.00 52.27 309 LYS D N 1
ATOM 14242 C CA . LYS D 1 309 ? 83.898 62.776 11.112 1.00 53.92 309 LYS D CA 1
ATOM 14243 C C . LYS D 1 309 ? 84.134 62.098 9.757 1.00 51.31 309 LYS D C 1
ATOM 14244 O O . LYS D 1 309 ? 83.332 61.267 9.322 1.00 52.83 309 LYS D O 1
ATOM 14250 N N . ILE D 1 310 ? 85.235 62.444 9.099 1.00 48.27 310 ILE D N 1
ATOM 14251 C CA . ILE D 1 310 ? 85.565 61.854 7.814 1.00 44.95 310 ILE D CA 1
ATOM 14252 C C . ILE D 1 310 ? 85.794 60.355 7.989 1.00 44.87 310 ILE D C 1
ATOM 14253 O O . ILE D 1 310 ? 85.148 59.546 7.327 1.00 45.03 310 ILE D O 1
ATOM 14258 N N . ILE D 1 311 ? 86.665 59.993 8.928 1.00 44.96 311 ILE D N 1
ATOM 14259 C CA . ILE D 1 311 ? 86.995 58.592 9.204 1.00 41.52 311 ILE D CA 1
ATOM 14260 C C . ILE D 1 311 ? 85.739 57.765 9.486 1.00 43.35 311 ILE D C 1
ATOM 14261 O O . ILE D 1 311 ? 85.574 56.670 8.944 1.00 47.18 311 ILE D O 1
ATOM 14266 N N . GLY D 1 312 ? 84.827 58.324 10.274 1.00 44.34 312 GLY D N 1
ATOM 14267 C CA . GLY D 1 312 ? 83.599 57.624 10.599 1.00 47.06 312 GLY D CA 1
ATOM 14268 C C . GLY D 1 312 ? 82.739 57.434 9.370 1.00 49.33 312 GLY D C 1
ATOM 14269 O O . GLY D 1 312 ? 82.119 56.380 9.185 1.00 50.15 312 GLY D O 1
ATOM 14270 N N . ARG D 1 313 ? 82.731 58.457 8.518 1.00 53.20 313 ARG D N 1
ATOM 14271 C CA . ARG D 1 313 ? 81.954 58.453 7.284 1.00 55.62 313 ARG D CA 1
ATOM 14272 C C . ARG D 1 313 ? 82.460 57.397 6.313 1.00 52.58 313 ARG D C 1
ATOM 14273 O O . ARG D 1 313 ? 81.708 56.510 5.905 1.00 55.15 313 ARG D O 1
ATOM 14281 N N . VAL D 1 314 ? 83.739 57.485 5.968 1.00 47.84 314 VAL D N 1
ATOM 14282 C CA . VAL D 1 314 ? 84.354 56.552 5.039 1.00 46.42 314 VAL D CA 1
ATOM 14283 C C . VAL D 1 314 ? 84.259 55.103 5.516 1.00 46.10 314 VAL D C 1
ATOM 14284 O O . VAL D 1 314 ? 84.193 54.187 4.684 1.00 45.83 314 VAL D O 1
ATOM 14288 N N . PHE D 1 315 ? 84.230 54.890 6.835 1.00 44.22 315 PHE D N 1
ATOM 14289 C CA . PHE D 1 315 ? 84.120 53.529 7.365 1.00 38.93 315 PHE D CA 1
ATOM 14290 C C . PHE D 1 315 ? 82.743 52.957 7.094 1.00 37.65 315 PHE D C 1
ATOM 14291 O O . PHE D 1 315 ? 82.615 51.776 6.778 1.00 35.14 315 PHE D O 1
ATOM 14299 N N . VAL D 1 316 ? 81.709 53.768 7.303 1.00 37.30 316 VAL D N 1
ATOM 14300 C CA . VAL D 1 316 ? 80.346 53.317 7.037 1.00 37.78 316 VAL D CA 1
ATOM 14301 C C . VAL D 1 316 ? 80.215 53.029 5.546 1.00 37.98 316 VAL D C 1
ATOM 14302 O O . VAL D 1 316 ? 79.613 52.038 5.156 1.00 35.68 316 VAL D O 1
ATOM 14306 N N . GLU D 1 317 ? 80.838 53.872 4.723 1.00 39.73 317 GLU D N 1
ATOM 14307 C CA . GLU D 1 317 ? 80.815 53.696 3.275 1.00 42.59 317 GLU D CA 1
ATOM 14308 C C . GLU D 1 317 ? 81.438 52.344 2.913 1.00 41.65 317 GLU D C 1
ATOM 14309 O O . GLU D 1 317 ? 80.784 51.494 2.314 1.00 42.36 317 GLU D O 1
ATOM 14315 N N . VAL D 1 318 ? 82.680 52.128 3.336 1.00 39.19 318 VAL D N 1
ATOM 14316 C CA . VAL D 1 318 ? 83.381 50.875 3.064 1.00 37.50 318 VAL D CA 1
ATOM 14317 C C . VAL D 1 318 ? 82.632 49.642 3.581 1.00 40.02 318 VAL D C 1
ATOM 14318 O O . VAL D 1 318 ? 82.471 48.657 2.856 1.00 41.94 318 VAL D O 1
ATOM 14322 N N . PHE D 1 319 ? 82.173 49.700 4.830 1.00 38.90 319 PHE D N 1
ATOM 14323 C CA . PHE D 1 319 ? 81.468 48.575 5.440 1.00 36.91 319 PHE D CA 1
ATOM 14324 C C . PHE D 1 319 ? 80.159 48.250 4.737 1.00 39.41 319 PHE D C 1
ATOM 14325 O O . PHE D 1 319 ? 79.856 47.080 4.490 1.00 42.70 319 PHE D O 1
ATOM 14333 N N . ASP D 1 320 ? 79.386 49.282 4.418 1.00 41.05 320 ASP D N 1
ATOM 14334 C CA . ASP D 1 320 ? 78.103 49.105 3.751 1.00 43.12 320 ASP D CA 1
ATOM 14335 C C . ASP D 1 320 ? 78.274 48.498 2.367 1.00 43.18 320 ASP D C 1
ATOM 14336 O O . ASP D 1 320 ? 77.475 47.658 1.951 1.00 42.18 320 ASP D O 1
ATOM 14341 N N . GLU D 1 321 ? 79.337 48.887 1.669 1.00 44.80 321 GLU D N 1
ATOM 14342 C CA . GLU D 1 321 ? 79.618 48.349 0.344 1.00 45.24 321 GLU D CA 1
ATOM 14343 C C . GLU D 1 321 ? 79.762 46.837 0.441 1.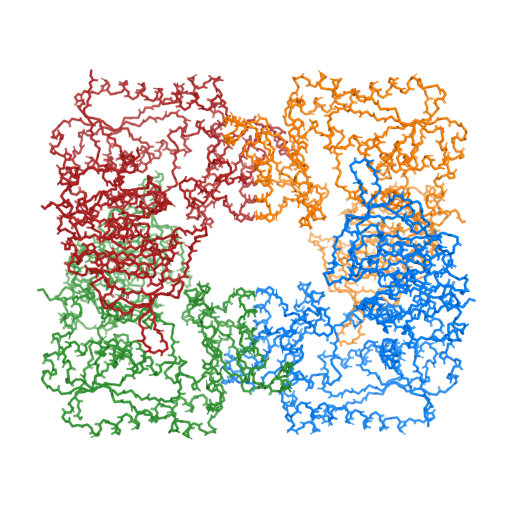00 46.18 321 GLU D C 1
ATOM 14344 O O . GLU D 1 321 ? 79.096 46.092 -0.284 1.00 47.42 321 GLU D O 1
ATOM 14350 N N . GLU D 1 322 ? 80.584 46.392 1.386 1.00 47.75 322 GLU D N 1
ATOM 14351 C CA . GLU D 1 322 ? 80.817 44.971 1.611 1.00 49.34 322 GLU D CA 1
ATOM 14352 C C . GLU D 1 322 ? 79.550 44.250 2.071 1.00 48.90 322 GLU D C 1
ATOM 14353 O O . GLU D 1 322 ? 79.282 43.122 1.651 1.00 48.40 322 GLU D O 1
ATOM 14359 N N . ALA D 1 323 ? 78.759 44.905 2.916 1.00 47.65 323 ALA D N 1
ATOM 14360 C CA . ALA D 1 323 ? 77.514 44.318 3.400 1.00 47.64 323 ALA D CA 1
ATOM 14361 C C . ALA D 1 323 ? 76.617 43.983 2.212 1.00 49.00 323 ALA D C 1
ATOM 14362 O O . ALA D 1 323 ? 75.965 42.939 2.190 1.00 50.73 323 ALA D O 1
ATOM 14364 N N . LEU D 1 324 ? 76.608 44.871 1.220 1.00 46.65 324 LEU D N 1
ATOM 14365 C CA . LEU D 1 324 ? 75.805 44.691 0.016 1.00 45.33 324 LEU D CA 1
ATOM 14366 C C . LEU D 1 324 ? 76.344 43.579 -0.875 1.00 45.88 324 LEU D C 1
ATOM 14367 O O . LEU D 1 324 ? 75.586 42.942 -1.594 1.00 50.16 324 LEU D O 1
ATOM 14372 N N . LYS D 1 325 ? 77.648 43.336 -0.825 1.00 47.36 325 LYS D N 1
ATOM 14373 C CA . LYS D 1 325 ? 78.254 42.270 -1.625 1.00 48.32 325 LYS D CA 1
ATOM 14374 C C . LYS D 1 325 ? 77.934 40.884 -1.063 1.00 49.35 325 LYS D C 1
ATOM 14375 O O . LYS D 1 325 ? 77.999 39.886 -1.776 1.00 52.59 325 LYS D O 1
ATOM 14381 N N . LEU D 1 326 ? 77.632 40.817 0.227 1.00 52.63 326 LEU D N 1
ATOM 14382 C CA . LEU D 1 326 ? 77.350 39.546 0.878 1.00 56.67 326 LEU D CA 1
ATOM 14383 C C . LEU D 1 326 ? 75.900 39.098 0.765 1.00 60.70 326 LEU D C 1
ATOM 14384 O O . LEU D 1 326 ? 74.972 39.844 1.077 1.00 62.94 326 LEU D O 1
ATOM 14389 N N . GLU D 1 327 ? 75.712 37.858 0.333 1.00 65.54 327 GLU D N 1
ATOM 14390 C CA . GLU D 1 327 ? 74.375 37.303 0.174 1.00 71.91 327 GLU D CA 1
ATOM 14391 C C . GLU D 1 327 ? 73.769 36.741 1.458 1.00 70.68 327 GLU D C 1
ATOM 14392 O O . GLU D 1 327 ? 74.435 36.051 2.236 1.00 69.09 327 GLU D O 1
ATOM 14398 N N . ASP D 1 328 ? 72.494 37.048 1.657 1.00 70.44 328 ASP D N 1
ATOM 14399 C CA . ASP D 1 328 ? 71.720 36.574 2.800 1.00 72.78 328 ASP D CA 1
ATOM 14400 C C . ASP D 1 328 ? 72.103 37.102 4.173 1.00 70.27 328 ASP D C 1
ATOM 14401 O O . ASP D 1 328 ? 71.846 36.439 5.184 1.00 71.72 328 ASP D O 1
ATOM 14406 N N . VAL D 1 329 ? 72.713 38.282 4.232 1.00 65.96 329 VAL D N 1
ATOM 14407 C CA . VAL D 1 329 ? 73.070 38.843 5.531 1.00 60.00 329 VAL D CA 1
ATOM 14408 C C . VAL D 1 329 ? 71.829 39.526 6.096 1.00 55.82 329 VAL D C 1
ATOM 14409 O O . VAL D 1 329 ? 71.342 40.503 5.535 1.00 54.43 329 VAL D O 1
ATOM 14413 N N . LYS D 1 330 ? 71.299 38.987 7.187 1.00 51.22 330 LYS D N 1
ATOM 14414 C CA . LYS D 1 330 ? 70.106 39.560 7.798 1.00 48.23 330 LYS D CA 1
ATOM 14415 C C . LYS D 1 330 ? 70.381 40.254 9.123 1.00 44.17 330 LYS D C 1
ATOM 14416 O O . LYS D 1 330 ? 69.511 40.956 9.652 1.00 43.75 330 LYS D O 1
ATOM 14422 N N . TRP D 1 331 ? 71.578 40.055 9.667 1.00 39.43 331 TRP D N 1
ATOM 14423 C CA . TRP D 1 331 ? 71.913 40.644 10.952 1.00 32.33 331 TRP D CA 1
ATOM 14424 C C . TRP D 1 331 ? 73.270 41.320 11.015 1.00 28.54 331 TRP D C 1
ATOM 14425 O O . TRP D 1 331 ? 74.236 40.841 10.427 1.00 29.80 331 TRP D O 1
ATOM 14436 N N . LEU D 1 332 ? 73.328 42.436 11.733 1.00 28.84 332 LEU D N 1
ATOM 14437 C CA . LEU D 1 332 ? 74.571 43.164 11.965 1.00 29.49 332 LEU D CA 1
ATOM 14438 C C . LEU D 1 332 ? 74.835 43.022 13.464 1.00 30.61 332 LEU D C 1
ATOM 14439 O O . LEU D 1 332 ? 74.013 43.430 14.290 1.00 28.67 332 LEU D O 1
ATOM 14444 N N . ALA D 1 333 ? 75.940 42.375 13.815 1.00 32.86 333 ALA D N 1
ATOM 14445 C CA . ALA D 1 333 ? 76.303 42.182 15.215 1.00 30.21 333 ALA D CA 1
ATOM 14446 C C . ALA D 1 333 ? 77.247 43.296 15.648 1.00 28.22 333 ALA D C 1
ATOM 14447 O O . ALA D 1 333 ? 78.130 43.672 14.876 1.00 31.46 333 ALA D O 1
ATOM 14449 N N . GLN D 1 334 ? 77.045 43.843 16.852 1.00 27.37 334 GLN D N 1
ATOM 14450 C CA . GLN D 1 334 ? 77.905 44.915 17.397 1.00 27.80 334 GLN D CA 1
ATOM 14451 C C . GLN D 1 334 ? 78.435 44.544 18.780 1.00 20.99 334 GLN D C 1
ATOM 14452 O O . GLN D 1 334 ? 77.757 43.853 19.529 1.00 24.31 334 GLN D O 1
ATOM 14458 N N . GLY D 1 335 ? 79.620 45.032 19.138 1.00 17.22 335 GLY D N 1
ATOM 14459 C CA . GLY D 1 335 ? 80.181 44.719 20.450 1.00 17.93 335 GLY D CA 1
ATOM 14460 C C . GLY D 1 335 ? 79.770 45.679 21.559 1.00 18.73 335 GLY D C 1
ATOM 14461 O O . GLY D 1 335 ? 80.478 45.866 22.543 1.00 14.70 335 GLY D O 1
ATOM 14462 N N . THR D 1 336 ? 78.587 46.257 21.444 1.00 20.69 336 THR D N 1
ATOM 14463 C CA . THR D 1 336 ? 78.145 47.217 22.442 1.00 21.93 336 THR D CA 1
ATOM 14464 C C . THR D 1 336 ? 78.114 46.602 23.836 1.00 23.95 336 THR D C 1
ATOM 14465 O O . THR D 1 336 ? 77.694 45.436 23.993 1.00 21.77 336 THR D O 1
ATOM 14469 N N . ILE D 1 337 ? 78.626 47.346 24.822 1.00 14.60 337 ILE D N 1
ATOM 14470 C CA . ILE D 1 337 ? 78.638 46.862 26.194 1.00 13.75 337 ILE D CA 1
ATOM 14471 C C . ILE D 1 337 ? 77.786 47.754 27.094 1.00 21.84 337 ILE D C 1
ATOM 14472 O O . ILE D 1 337 ? 77.469 48.884 26.735 1.00 20.44 337 ILE D O 1
ATOM 14477 N N . TYR D 1 338 ? 77.447 47.255 28.279 1.00 21.84 338 TYR D N 1
ATOM 14478 C CA . TYR D 1 338 ? 76.601 47.983 29.215 1.00 21.43 338 TYR D CA 1
ATOM 14479 C C . TYR D 1 338 ? 76.936 49.467 29.444 1.00 23.55 338 TYR D C 1
ATOM 14480 O O . TYR D 1 338 ? 76.035 50.306 29.419 1.00 19.84 338 TYR D O 1
ATOM 14489 N N . PRO D 1 339 ? 78.209 49.808 29.728 1.00 24.29 339 PRO D N 1
ATOM 14490 C CA . PRO D 1 339 ? 78.520 51.231 29.936 1.00 27.51 339 PRO D CA 1
ATOM 14491 C C . PRO D 1 339 ? 78.100 52.115 28.736 1.00 31.92 339 PRO D C 1
ATOM 14492 O O . PRO D 1 339 ? 77.858 53.312 28.897 1.00 35.11 339 PRO D O 1
ATOM 14496 N N . ASP D 1 340 ? 78.031 51.536 27.540 1.00 34.03 340 ASP D N 1
ATOM 14497 C CA . ASP D 1 340 ? 77.617 52.295 26.360 1.00 37.78 340 ASP D CA 1
ATOM 14498 C C . ASP D 1 340 ? 76.138 52.605 26.504 1.00 39.07 340 ASP D C 1
ATOM 14499 O O . ASP D 1 340 ? 75.695 53.721 26.236 1.00 35.73 340 ASP D O 1
ATOM 14504 N N . VAL D 1 341 ? 75.383 51.594 26.927 1.00 39.70 341 VAL D N 1
ATOM 14505 C CA . VAL D 1 341 ? 73.943 51.711 27.120 1.00 41.24 341 VAL D CA 1
ATOM 14506 C C . VAL D 1 341 ? 73.619 52.694 28.242 1.00 43.78 341 VAL D C 1
ATOM 14507 O O . VAL D 1 341 ? 72.783 53.574 28.071 1.00 44.55 341 VAL D O 1
ATOM 14511 N N . ILE D 1 342 ? 74.267 52.530 29.390 1.00 44.09 342 ILE D N 1
ATOM 14512 C CA . ILE D 1 342 ? 74.046 53.419 30.524 1.00 48.12 342 ILE D CA 1
ATOM 14513 C C . ILE D 1 342 ? 74.296 54.861 30.071 1.00 54.33 342 ILE D C 1
ATOM 14514 O O . ILE D 1 342 ? 73.571 55.779 30.461 1.00 56.63 342 ILE D O 1
ATOM 14519 N N . GLU D 1 343 ? 75.342 55.046 29.267 1.00 59.15 343 GLU D N 1
ATOM 14520 C CA . GLU D 1 343 ? 75.703 56.352 28.721 1.00 63.83 343 GLU D CA 1
ATOM 14521 C C . GLU D 1 343 ? 74.794 56.635 27.524 1.00 63.52 343 GLU D C 1
ATOM 14522 O O . GLU D 1 343 ? 74.103 57.650 27.466 1.00 63.43 343 GLU D O 1
ATOM 14528 N N . MET D 1 368 ? 67.943 47.731 1.782 1.00 84.88 368 MET D N 1
ATOM 14529 C CA . MET D 1 368 ? 68.580 46.697 2.590 1.00 86.85 368 MET D CA 1
ATOM 14530 C C . MET D 1 368 ? 68.960 47.170 3.986 1.00 83.63 368 MET D C 1
ATOM 14531 O O . MET D 1 368 ? 69.882 47.974 4.164 1.00 84.85 368 MET D O 1
ATOM 14536 N N . LYS D 1 369 ? 68.229 46.680 4.977 1.00 79.48 369 LYS D N 1
ATOM 14537 C CA . LYS D 1 369 ? 68.490 47.034 6.361 1.00 76.38 369 LYS D CA 1
ATOM 14538 C C . LYS D 1 369 ? 68.438 45.730 7.147 1.00 71.96 369 LYS D C 1
ATOM 14539 O O . LYS D 1 369 ? 67.739 44.787 6.754 1.00 66.69 369 LYS D O 1
ATOM 14545 N N . MET D 1 370 ? 69.171 45.681 8.256 1.00 66.62 370 MET D N 1
ATOM 14546 C CA . MET D 1 370 ? 69.245 44.474 9.070 1.00 58.07 370 MET D CA 1
ATOM 14547 C C . MET D 1 370 ? 69.112 44.715 10.574 1.00 52.70 370 MET D C 1
ATOM 14548 O O . MET D 1 370 ? 69.311 45.832 11.054 1.00 50.11 370 MET D O 1
ATOM 14553 N N . GLY D 1 371 ? 68.727 43.671 11.303 1.00 49.85 371 GLY D N 1
ATOM 14554 C CA . GLY D 1 371 ? 68.572 43.790 12.742 1.00 48.99 371 GLY D CA 1
ATOM 14555 C C . GLY D 1 371 ? 69.897 43.730 13.490 1.00 48.33 371 GLY D C 1
ATOM 14556 O O . GLY D 1 371 ? 70.892 43.217 12.973 1.00 50.00 371 GLY D O 1
ATOM 14557 N N . LEU D 1 372 ? 69.914 44.259 14.708 1.00 44.51 372 LEU D N 1
ATOM 14558 C CA . LEU D 1 372 ? 71.119 44.262 15.530 1.00 40.66 372 LEU D CA 1
ATOM 14559 C C . LEU D 1 372 ? 71.191 43.092 16.504 1.00 38.49 372 LEU D C 1
ATOM 14560 O O . LEU D 1 372 ? 70.184 42.680 17.092 1.00 39.50 372 LEU D O 1
ATOM 14565 N N . VAL D 1 373 ? 72.403 42.588 16.686 1.00 35.12 373 VAL D N 1
ATOM 14566 C CA . VAL D 1 373 ? 72.694 41.503 17.617 1.00 30.77 373 VAL D CA 1
ATOM 14567 C C . VAL D 1 373 ? 73.783 42.098 18.514 1.00 27.45 373 VAL D C 1
ATOM 14568 O O . VAL D 1 373 ? 74.862 42.438 18.035 1.00 23.33 373 VAL D O 1
ATOM 14572 N N . GLU D 1 374 ? 73.469 42.315 19.786 1.00 29.22 374 GLU D N 1
ATOM 14573 C CA . GLU D 1 374 ? 74.429 42.896 20.726 1.00 24.70 374 GLU D CA 1
ATOM 14574 C C . GLU D 1 374 ? 74.556 41.979 21.926 1.00 18.85 374 GLU D C 1
ATOM 14575 O O . GLU D 1 374 ? 73.961 42.216 22.970 1.00 15.94 374 GLU D O 1
ATOM 14581 N N . PRO D 1 375 ? 75.390 40.935 21.798 1.00 18.25 375 PRO D N 1
ATOM 14582 C CA . PRO D 1 375 ? 75.655 39.911 22.815 1.00 17.07 375 PRO D CA 1
ATOM 14583 C C . PRO D 1 375 ? 76.268 40.375 24.139 1.00 16.74 375 PRO D C 1
ATOM 14584 O O . PRO D 1 375 ? 76.016 39.769 25.172 1.00 18.52 375 PRO D O 1
ATOM 14588 N N . LEU D 1 376 ? 77.056 41.446 24.107 1.00 16.56 376 LEU D N 1
ATOM 14589 C CA . LEU D 1 376 ? 77.730 41.954 25.303 1.00 18.84 376 LEU D CA 1
ATOM 14590 C C . LEU D 1 376 ? 77.046 43.138 25.992 1.00 18.84 376 LEU D C 1
ATOM 14591 O O . LEU D 1 376 ? 77.576 43.669 26.967 1.00 22.91 376 LEU D O 1
ATOM 14596 N N . LYS D 1 377 ? 75.861 43.515 25.525 1.00 20.44 377 LYS D N 1
ATOM 14597 C CA . LYS D 1 377 ? 75.153 44.687 26.054 1.00 22.71 377 LYS D CA 1
ATOM 14598 C C . LYS D 1 377 ? 74.881 44.822 27.568 1.00 20.66 377 LYS D C 1
ATOM 14599 O O . LYS D 1 377 ? 74.820 45.941 28.081 1.00 20.89 377 LYS D O 1
ATOM 14605 N N . GLU D 1 378 ? 74.777 43.706 28.290 1.00 16.84 378 GLU D N 1
ATOM 14606 C CA . GLU D 1 378 ? 74.509 43.742 29.729 1.00 16.86 378 GLU D CA 1
ATOM 14607 C C . GLU D 1 378 ? 75.787 43.686 30.556 1.00 15.14 378 GLU D C 1
ATOM 14608 O O . GLU D 1 378 ? 75.759 43.847 31.783 1.00 19.31 378 GLU D O 1
ATOM 14614 N N . LEU D 1 379 ? 76.913 43.494 29.886 1.00 17.74 379 LEU D N 1
ATOM 14615 C CA . LEU D 1 379 ? 78.196 43.319 30.559 1.00 13.67 379 LEU D CA 1
ATOM 14616 C C . LEU D 1 379 ? 79.080 44.541 30.720 1.00 18.31 379 LEU D C 1
ATOM 14617 O O . LEU D 1 379 ? 79.033 45.474 29.914 1.00 17.04 379 LEU D O 1
ATOM 14622 N N . PHE D 1 380 ? 79.889 44.528 31.773 1.00 15.46 380 PHE D N 1
ATOM 14623 C CA . PHE D 1 380 ? 80.836 45.602 32.022 1.00 13.40 380 PHE D CA 1
ATOM 14624 C C . PHE D 1 380 ? 82.119 45.134 31.367 1.00 17.75 380 PHE D C 1
ATOM 14625 O O . PHE D 1 380 ? 82.261 43.969 31.021 1.00 21.15 380 PHE D O 1
ATOM 14633 N N . LYS D 1 381 ? 83.055 46.043 31.178 1.00 24.78 381 LYS D N 1
ATOM 14634 C CA . LYS D 1 381 ? 84.311 45.711 30.529 1.00 26.20 381 LYS D CA 1
ATOM 14635 C C . LYS D 1 381 ? 85.075 44.583 31.213 1.00 25.50 381 LYS D C 1
ATOM 14636 O O . LYS D 1 381 ? 85.600 43.707 30.538 1.00 30.21 381 LYS D O 1
ATOM 14642 N N . ASP D 1 382 ? 85.147 44.584 32.537 1.00 23.62 382 ASP D N 1
ATOM 14643 C CA . ASP D 1 382 ? 85.884 43.520 33.195 1.00 27.97 382 ASP D CA 1
ATOM 14644 C C . ASP D 1 382 ? 85.235 42.149 33.025 1.00 25.98 382 ASP D C 1
ATOM 14645 O O . ASP D 1 382 ? 85.918 41.125 33.089 1.00 24.99 382 ASP D O 1
ATOM 14650 N N . GLU D 1 383 ? 83.925 42.128 32.804 1.00 18.64 383 GLU D N 1
ATOM 14651 C CA . GLU D 1 383 ? 83.213 40.877 32.609 1.00 18.73 383 GLU D CA 1
ATOM 14652 C C . GLU D 1 383 ? 83.518 40.351 31.217 1.00 17.75 383 GLU D C 1
ATOM 14653 O O . GLU D 1 383 ? 83.748 39.154 31.037 1.00 20.39 383 GLU D O 1
ATOM 14659 N N . VAL D 1 384 ? 83.560 41.263 30.246 1.00 17.86 384 VAL D N 1
ATOM 14660 C CA . VAL D 1 384 ? 83.860 40.928 28.849 1.00 16.79 384 VAL D CA 1
ATOM 14661 C C . VAL D 1 384 ? 85.219 40.236 28.781 1.00 15.10 384 VAL D C 1
ATOM 14662 O O . VAL D 1 384 ? 85.404 39.263 28.048 1.00 18.08 384 VAL D O 1
ATOM 14666 N N . ARG D 1 385 ? 86.150 40.706 29.601 1.00 15.60 385 ARG D N 1
ATOM 14667 C CA . ARG D 1 385 ? 87.499 40.146 29.642 1.00 20.75 385 ARG D CA 1
ATOM 14668 C C . ARG D 1 385 ? 87.568 38.735 30.209 1.00 21.50 385 ARG D C 1
ATOM 14669 O O . ARG D 1 385 ? 88.271 37.891 29.667 1.00 23.52 385 ARG D O 1
ATOM 14677 N N . LYS D 1 386 ? 86.844 38.490 31.297 1.00 20.01 386 LYS D N 1
ATOM 14678 C CA . LYS D 1 386 ? 86.801 37.166 31.912 1.00 24.64 386 LYS D CA 1
ATOM 14679 C C . LYS D 1 386 ? 86.186 36.158 30.932 1.00 24.88 386 LYS D C 1
ATOM 14680 O O . LYS D 1 386 ? 86.726 35.057 30.754 1.00 21.04 386 LYS D O 1
ATOM 14686 N N . ILE D 1 387 ? 85.082 36.526 30.270 1.00 23.24 387 ILE D N 1
ATOM 14687 C CA . ILE D 1 387 ? 84.498 35.588 29.309 1.00 25.26 387 ILE D CA 1
ATOM 14688 C C . ILE D 1 387 ? 85.441 35.402 28.114 1.00 24.22 387 ILE D C 1
ATOM 14689 O O . ILE D 1 387 ? 85.497 34.320 27.539 1.00 26.14 387 ILE D O 1
ATOM 14694 N N . GLY D 1 388 ? 86.201 36.443 27.770 1.00 21.18 388 GLY D N 1
ATOM 14695 C CA . GLY D 1 388 ? 87.152 36.344 26.673 1.00 21.38 388 GLY D CA 1
ATOM 14696 C C . GLY D 1 388 ? 88.180 35.259 26.973 1.00 19.51 388 GLY D C 1
ATOM 14697 O O . GLY D 1 388 ? 88.482 34.420 26.124 1.00 20.27 388 GLY D O 1
ATOM 14698 N N . LEU D 1 389 ? 88.729 35.285 28.182 1.00 18.63 389 LEU D N 1
ATOM 14699 C CA . LEU D 1 389 ? 89.705 34.280 28.615 1.00 17.76 389 LEU D CA 1
ATOM 14700 C C . LEU D 1 389 ? 89.088 32.891 28.542 1.00 14.36 389 LEU D C 1
ATOM 14701 O O . LEU D 1 389 ? 89.748 31.923 28.166 1.00 14.45 389 LEU D O 1
ATOM 14706 N N . GLU D 1 390 ? 87.825 32.801 28.928 1.00 13.91 390 GLU D N 1
ATOM 14707 C CA . GLU D 1 390 ? 87.101 31.552 28.872 1.00 21.06 390 GLU D CA 1
ATOM 14708 C C . GLU D 1 390 ? 87.020 31.053 27.449 1.00 19.43 390 GLU D C 1
ATOM 14709 O O . GLU D 1 390 ? 87.134 29.862 27.212 1.00 21.49 390 GLU D O 1
ATOM 14715 N N . LEU D 1 391 ? 86.799 31.965 26.505 1.00 17.74 391 LEU D N 1
ATOM 14716 C CA . LEU D 1 391 ? 86.694 31.599 25.096 1.00 16.24 391 LEU D CA 1
ATOM 14717 C C . LEU D 1 391 ? 88.069 31.433 24.417 1.00 14.29 391 LEU D C 1
ATOM 14718 O O . LEU D 1 391 ? 88.170 31.427 23.200 1.00 19.15 391 LEU D O 1
ATOM 14723 N N . GLY D 1 392 ? 89.137 31.397 25.200 1.00 13.98 392 GLY D N 1
ATOM 14724 C CA . GLY D 1 392 ? 90.448 31.160 24.626 1.00 13.74 392 GLY D CA 1
ATOM 14725 C C . GLY D 1 392 ? 91.288 32.285 24.067 1.00 17.40 392 GLY D C 1
ATOM 14726 O O . GLY D 1 392 ? 92.352 32.014 23.512 1.00 16.30 392 GLY D O 1
ATOM 14727 N N . LEU D 1 393 ? 90.856 33.534 24.214 1.00 17.25 393 LEU D N 1
ATOM 14728 C CA . LEU D 1 393 ? 91.644 34.661 23.698 1.00 14.05 393 LEU D CA 1
ATOM 14729 C C . LEU D 1 393 ? 92.862 34.844 24.603 1.00 11.72 393 LEU D C 1
ATOM 14730 O O . LEU D 1 393 ? 92.849 34.415 25.758 1.00 13.98 393 LEU D O 1
ATOM 14735 N N . PRO D 1 394 ? 93.942 35.453 24.081 1.00 13.38 394 PRO D N 1
ATOM 14736 C CA . PRO D 1 394 ? 95.136 35.649 24.907 1.00 15.08 394 PRO D CA 1
ATOM 14737 C C . PRO D 1 394 ? 94.958 36.746 25.960 1.00 18.26 394 PRO D C 1
ATOM 14738 O O . PRO D 1 394 ? 94.290 37.757 25.725 1.00 20.29 394 PRO D O 1
ATOM 14742 N N . TYR D 1 395 ? 95.613 36.569 27.095 1.00 14.41 395 TYR D N 1
ATOM 14743 C CA . TYR D 1 395 ? 95.522 37.520 28.176 1.00 17.76 395 TYR D CA 1
ATOM 14744 C C . TYR D 1 395 ? 95.941 38.932 27.782 1.00 22.05 395 TYR D C 1
ATOM 14745 O O . TYR D 1 395 ? 95.187 39.884 27.969 1.00 19.42 395 TYR D O 1
ATOM 14754 N N . ASP D 1 396 ? 97.138 39.069 27.227 1.00 21.09 396 ASP D N 1
ATOM 14755 C CA . ASP D 1 396 ? 97.644 40.384 26.866 1.00 26.00 396 ASP D CA 1
ATOM 14756 C C . ASP D 1 396 ? 96.817 41.200 25.871 1.00 27.49 396 ASP D C 1
ATOM 14757 O O . ASP D 1 396 ? 96.816 42.435 25.920 1.00 26.00 396 ASP D O 1
ATOM 14762 N N . MET D 1 397 ? 96.065 40.528 25.010 1.00 26.73 397 MET D N 1
ATOM 14763 C CA . MET D 1 397 ? 95.243 41.236 24.047 1.00 29.47 397 MET D CA 1
ATOM 14764 C C . MET D 1 397 ? 93.936 41.666 24.709 1.00 28.78 397 MET D C 1
ATOM 14765 O O . MET D 1 397 ? 93.368 42.703 24.364 1.00 33.78 397 MET D O 1
ATOM 14770 N N . LEU D 1 398 ? 93.497 40.906 25.704 1.00 24.82 398 LEU D N 1
ATOM 14771 C CA . LEU D 1 398 ? 92.282 41.250 26.424 1.00 24.46 398 LEU D CA 1
ATOM 14772 C C . LEU D 1 398 ? 92.573 42.368 27.423 1.00 25.50 398 LEU D C 1
ATOM 14773 O O . LEU D 1 398 ? 91.701 43.172 27.721 1.00 30.95 398 LEU D O 1
ATOM 14778 N N . TYR D 1 399 ? 93.794 42.413 27.945 1.00 23.67 399 TYR D N 1
ATOM 14779 C CA . TYR D 1 399 ? 94.167 43.419 28.928 1.00 26.73 399 TYR D CA 1
ATOM 14780 C C . TYR D 1 399 ? 95.030 44.546 28.384 1.00 31.05 399 TYR D C 1
ATOM 14781 O O . TYR D 1 399 ? 95.768 45.187 29.137 1.00 34.23 399 TYR D O 1
ATOM 14790 N N . ARG D 1 400 ? 95.008 44.759 27.074 1.00 33.19 400 ARG D N 1
ATOM 14791 C CA . ARG D 1 400 ? 95.799 45.849 26.520 1.00 33.75 400 ARG D CA 1
ATOM 14792 C C . ARG D 1 400 ? 95.054 47.173 26.702 1.00 33.94 400 ARG D C 1
ATOM 14793 O O . ARG D 1 400 ? 93.847 47.185 26.944 1.00 37.61 400 ARG D O 1
ATOM 14801 N N . HIS D 1 401 ? 95.782 48.283 26.616 1.00 34.29 401 HIS D N 1
ATOM 14802 C CA . HIS D 1 401 ? 95.182 49.612 26.759 1.00 30.75 401 HIS D CA 1
ATOM 14803 C C . HIS D 1 401 ? 94.327 49.866 25.526 1.00 30.15 401 HIS D C 1
ATOM 14804 O O . HIS D 1 401 ? 94.655 49.388 24.435 1.00 29.06 401 HIS D O 1
ATOM 14811 N N . PRO D 1 402 ? 93.225 50.621 25.683 1.00 29.23 402 PRO D N 1
ATOM 14812 C CA . PRO D 1 402 ? 92.284 50.962 24.611 1.00 28.92 402 PRO D CA 1
ATOM 14813 C C . PRO D 1 402 ? 92.927 51.696 23.439 1.00 31.51 402 PRO D C 1
ATOM 14814 O O . PRO D 1 402 ? 93.888 52.461 23.603 1.00 30.15 402 PRO D O 1
ATOM 14818 N N . PHE D 1 403 ? 92.339 51.506 22.265 1.00 32.13 403 PHE D N 1
ATOM 14819 C CA . PHE D 1 403 ? 92.819 52.134 21.048 1.00 32.70 403 PHE D CA 1
ATOM 14820 C C . PHE D 1 403 ? 91.616 52.863 20.454 1.00 34.80 403 PHE D C 1
ATOM 14821 O O . PHE D 1 403 ? 90.557 52.270 20.244 1.00 34.31 403 PHE D O 1
ATOM 14829 N N . PRO D 1 404 ? 91.761 54.167 20.187 1.00 36.11 404 PRO D N 1
ATOM 14830 C CA . PRO D 1 404 ? 90.688 54.990 19.627 1.00 33.73 404 PRO D CA 1
ATOM 14831 C C . PRO D 1 404 ? 90.131 54.471 18.317 1.00 34.11 404 PRO D C 1
ATOM 14832 O O . PRO D 1 404 ? 90.871 53.978 17.469 1.00 35.62 404 PRO D O 1
ATOM 14836 N N . GLY D 1 405 ? 88.829 54.637 18.135 1.00 31.68 405 GLY D N 1
ATOM 14837 C CA . GLY D 1 405 ? 88.203 54.227 16.892 1.00 35.81 405 GLY D CA 1
ATOM 14838 C C . GLY D 1 405 ? 88.868 54.912 15.701 1.00 40.44 405 GLY D C 1
ATOM 14839 O O . GLY D 1 405 ? 88.914 54.332 14.606 1.00 41.21 405 GLY D O 1
ATOM 14840 N N . PRO D 1 406 ? 89.333 56.172 15.852 1.00 40.80 406 PRO D N 1
ATOM 14841 C CA . PRO D 1 406 ? 89.991 56.888 14.745 1.00 38.69 406 PRO D CA 1
ATOM 14842 C C . PRO D 1 406 ? 91.469 56.520 14.583 1.00 35.81 406 PRO D C 1
ATOM 14843 O O . PRO D 1 406 ? 92.140 57.026 13.678 1.00 40.47 406 PRO D O 1
ATOM 14847 N N . GLY D 1 407 ? 91.985 55.703 15.499 1.00 32.48 407 GLY D N 1
ATOM 14848 C CA . GLY D 1 407 ? 93.377 55.294 15.449 1.00 27.22 407 GLY D CA 1
ATOM 14849 C C . GLY D 1 407 ? 94.341 56.461 15.326 1.00 32.68 407 GLY D C 1
ATOM 14850 O O . GLY D 1 407 ? 94.121 57.523 15.922 1.00 33.31 407 GLY D O 1
ATOM 14851 N N . LEU D 1 408 ? 95.385 56.282 14.514 1.00 30.78 408 LEU D N 1
ATOM 14852 C CA . LEU D 1 408 ? 96.401 57.308 14.296 1.00 28.86 408 LEU D CA 1
ATOM 14853 C C . LEU D 1 408 ? 95.843 58.573 13.648 1.00 31.24 408 LEU D C 1
ATOM 14854 O O . LEU D 1 408 ? 96.564 59.558 13.482 1.00 33.92 408 LEU D O 1
ATOM 14859 N N . GLY D 1 409 ? 94.559 58.555 13.302 1.00 29.49 409 GLY D N 1
ATOM 14860 C CA . GLY D 1 409 ? 93.935 59.726 12.719 1.00 35.55 409 GLY D CA 1
ATOM 14861 C C . GLY D 1 409 ? 93.934 60.882 13.711 1.00 36.85 409 GLY D C 1
ATOM 14862 O O . GLY D 1 409 ? 94.170 62.029 13.332 1.00 40.06 409 GLY D O 1
ATOM 14863 N N . VAL D 1 410 ? 93.667 60.585 14.979 1.00 37.48 410 VAL D N 1
ATOM 14864 C CA . VAL D 1 410 ? 93.652 61.610 16.018 1.00 38.48 410 VAL D CA 1
ATOM 14865 C C . VAL D 1 410 ? 94.960 61.637 16.800 1.00 38.84 410 VAL D C 1
ATOM 14866 O O . VAL D 1 410 ? 95.045 62.238 17.872 1.00 40.40 410 VAL D O 1
ATOM 14870 N N . ARG D 1 411 ? 95.978 60.972 16.263 1.00 38.01 411 ARG D N 1
ATOM 14871 C CA . ARG D 1 411 ? 97.282 60.921 16.912 1.00 34.99 411 ARG D CA 1
ATOM 14872 C C . ARG D 1 411 ? 98.387 61.453 16.031 1.00 35.25 411 ARG D C 1
ATOM 14873 O O . ARG D 1 411 ? 99.562 61.368 16.364 1.00 33.86 411 ARG D O 1
ATOM 14881 N N . VAL D 1 412 ? 97.985 61.931 14.864 1.00 35.27 412 VAL D N 1
ATOM 14882 C CA . VAL D 1 412 ? 98.879 62.557 13.912 1.00 34.37 412 VAL D CA 1
ATOM 14883 C C . VAL D 1 412 ? 98.184 63.904 13.839 1.00 35.50 412 VAL D C 1
ATOM 14884 O O . VAL D 1 412 ? 97.084 64.025 13.276 1.00 31.23 412 VAL D O 1
ATOM 14888 N N . LEU D 1 413 ? 98.748 64.863 14.566 1.00 40.09 413 LEU D N 1
ATOM 14889 C CA . LEU D 1 413 ? 98.195 66.205 14.649 1.00 42.14 413 LEU D CA 1
ATOM 14890 C C . LEU D 1 413 ? 98.069 66.894 13.299 1.00 45.22 413 LEU D C 1
ATOM 14891 O O . LEU D 1 413 ? 99.035 66.964 12.522 1.00 43.97 413 LEU D O 1
ATOM 14896 N N . GLY D 1 414 ? 96.873 67.412 13.036 1.00 47.15 414 GLY D N 1
ATOM 14897 C CA . GLY D 1 414 ? 96.614 68.091 11.782 1.00 51.02 414 GLY D CA 1
ATOM 14898 C C . GLY D 1 414 ? 96.355 67.115 10.651 1.00 52.66 414 GLY D C 1
ATOM 14899 O O . GLY D 1 414 ? 95.618 66.147 10.821 1.00 50.23 414 GLY D O 1
ATOM 14900 N N . GLU D 1 415 ? 96.973 67.364 9.502 1.00 57.09 415 GLU D N 1
ATOM 14901 C CA . GLU D 1 415 ? 96.797 66.514 8.330 1.00 61.62 415 GLU D CA 1
ATOM 14902 C C . GLU D 1 415 ? 97.469 65.154 8.493 1.00 61.15 415 GLU D C 1
ATOM 14903 O O . GLU D 1 415 ? 98.606 65.056 8.966 1.00 61.09 415 GLU D O 1
ATOM 14909 N N . VAL D 1 416 ? 96.751 64.106 8.102 1.00 60.64 416 VAL D N 1
ATOM 14910 C CA . VAL D 1 416 ? 97.265 62.745 8.184 1.00 59.18 416 VAL D CA 1
ATOM 14911 C C . VAL D 1 416 ? 97.840 62.346 6.832 1.00 55.81 416 VAL D C 1
ATOM 14912 O O . VAL D 1 416 ? 97.155 62.412 5.814 1.00 52.52 416 VAL D O 1
ATOM 14916 N N . LYS D 1 417 ? 99.112 61.970 6.833 1.00 55.90 417 LYS D N 1
ATOM 14917 C CA . LYS D 1 417 ? 99.799 61.528 5.630 1.00 57.02 417 LYS D CA 1
ATOM 14918 C C . LYS D 1 417 ? 100.358 60.163 5.978 1.00 56.23 417 LYS D C 1
ATOM 14919 O O . LYS D 1 417 ? 100.782 59.943 7.114 1.00 54.93 417 LYS D O 1
ATOM 14925 N N . LYS D 1 418 ? 100.367 59.247 5.014 1.00 58.58 418 LYS D N 1
ATOM 14926 C CA . LYS D 1 418 ? 100.881 57.906 5.268 1.00 60.40 418 LYS D CA 1
ATOM 14927 C C . LYS D 1 418 ? 102.268 57.993 5.874 1.00 59.26 418 LYS D C 1
ATOM 14928 O O . LYS D 1 418 ? 102.576 57.304 6.836 1.00 58.76 418 LYS D O 1
ATOM 14934 N N . GLU D 1 419 ? 103.058 58.922 5.350 1.00 59.73 419 GLU D N 1
ATOM 14935 C CA . GLU D 1 419 ? 104.426 59.157 5.796 1.00 58.39 419 GLU D CA 1
ATOM 14936 C C . GLU D 1 419 ? 104.504 59.376 7.313 1.00 52.33 419 GLU D C 1
ATOM 14937 O O . GLU D 1 419 ? 105.376 58.822 7.986 1.00 50.10 419 GLU D O 1
ATOM 14943 N N . TYR D 1 420 ? 103.562 60.152 7.847 1.00 48.37 420 TYR D N 1
ATOM 14944 C CA . TYR D 1 420 ? 103.513 60.458 9.279 1.00 44.58 420 TYR D CA 1
ATOM 14945 C C . TYR D 1 420 ? 103.047 59.267 10.083 1.00 43.02 420 TYR D C 1
ATOM 14946 O O . TYR D 1 420 ? 103.608 58.979 11.140 1.00 39.27 420 TYR D O 1
ATOM 14955 N N . CYS D 1 421 ? 102.006 58.591 9.593 1.00 45.72 421 CYS D N 1
ATOM 14956 C CA . CYS D 1 421 ? 101.470 57.406 10.263 1.00 45.62 421 CYS D CA 1
ATOM 14957 C C . CYS D 1 421 ? 102.556 56.329 10.330 1.00 44.09 421 CYS D C 1
ATOM 14958 O O . CYS D 1 421 ? 102.714 55.655 11.352 1.00 43.03 421 CYS D O 1
ATOM 14961 N N . ASP D 1 422 ? 103.319 56.200 9.248 1.00 46.81 422 ASP D N 1
ATOM 14962 C CA . ASP D 1 422 ? 104.407 55.232 9.168 1.00 51.28 422 ASP D CA 1
ATOM 14963 C C . ASP D 1 422 ? 105.453 55.517 10.243 1.00 50.43 422 ASP D C 1
ATOM 14964 O O . ASP D 1 422 ? 105.848 54.614 10.983 1.00 52.12 422 ASP D O 1
ATOM 14969 N N . LEU D 1 423 ? 105.886 56.774 10.342 1.00 50.95 423 LEU D N 1
ATOM 14970 C CA . LEU D 1 423 ? 106.871 57.177 11.354 1.00 47.43 423 LEU D CA 1
ATOM 14971 C C . LEU D 1 423 ? 106.333 56.958 12.761 1.00 42.44 423 LEU D C 1
ATOM 14972 O O . LEU D 1 423 ? 107.066 56.532 13.654 1.00 41.71 423 LEU D O 1
ATOM 14977 N N . LEU D 1 424 ? 105.052 57.260 12.953 1.00 39.10 424 LEU D N 1
ATOM 14978 C CA . LEU D 1 424 ? 104.413 57.108 14.255 1.00 38.44 424 LEU D CA 1
ATOM 14979 C C . LEU D 1 424 ? 104.331 55.662 14.750 1.00 40.63 424 LEU D C 1
ATOM 14980 O O . LEU D 1 424 ? 104.638 55.402 15.916 1.00 37.42 424 LEU D O 1
ATOM 14985 N N . ARG D 1 425 ? 103.926 54.729 13.881 1.00 43.45 425 ARG D N 1
ATOM 14986 C CA . ARG D 1 425 ? 103.820 53.314 14.269 1.00 45.37 425 ARG D CA 1
ATOM 14987 C C . ARG D 1 425 ? 105.123 52.780 14.844 1.00 44.09 425 ARG D C 1
ATOM 14988 O O . ARG D 1 425 ? 105.125 52.092 15.865 1.00 40.40 425 ARG D O 1
ATOM 14996 N N . ARG D 1 426 ? 106.220 53.059 14.147 1.00 46.91 426 ARG D N 1
ATOM 14997 C CA . ARG D 1 426 ? 107.546 52.627 14.575 1.00 51.29 426 ARG D CA 1
ATOM 14998 C C . ARG D 1 426 ? 107.876 53.242 15.935 1.00 49.36 426 ARG D C 1
ATOM 14999 O O . ARG D 1 426 ? 108.292 52.547 16.870 1.00 49.42 426 ARG D O 1
ATOM 15007 N N . ALA D 1 427 ? 107.672 54.550 16.042 1.00 44.60 427 ALA D N 1
ATOM 15008 C CA . ALA D 1 427 ? 107.936 55.266 17.280 1.00 41.02 427 ALA D CA 1
ATOM 15009 C C . ALA D 1 427 ? 107.051 54.779 18.439 1.00 37.06 427 ALA D C 1
ATOM 15010 O O . ALA D 1 427 ? 107.507 54.705 19.575 1.00 35.21 427 ALA D O 1
ATOM 15012 N N . ASP D 1 428 ? 105.800 54.417 18.157 1.00 37.64 428 ASP D N 1
ATOM 15013 C CA . ASP D 1 428 ? 104.899 53.939 19.213 1.00 37.01 428 ASP D CA 1
ATOM 15014 C C . ASP D 1 428 ? 105.214 52.490 19.572 1.00 34.55 428 ASP D C 1
ATOM 15015 O O . ASP D 1 428 ? 105.151 52.092 20.739 1.00 31.41 428 ASP D O 1
ATOM 15020 N N . ALA D 1 429 ? 105.594 51.712 18.561 1.00 38.37 429 ALA D N 1
ATOM 15021 C CA . ALA D 1 429 ? 105.966 50.309 18.749 1.00 38.81 429 ALA D CA 1
ATOM 15022 C C . ALA D 1 429 ? 107.124 50.217 19.757 1.00 41.22 429 ALA D C 1
ATOM 15023 O O . ALA D 1 429 ? 107.086 49.402 20.689 1.00 42.15 429 ALA D O 1
ATOM 15025 N N . ILE D 1 430 ? 108.121 51.091 19.598 1.00 41.51 430 ILE D N 1
ATOM 15026 C CA . ILE D 1 430 ? 109.267 51.125 20.510 1.00 41.78 430 ILE D CA 1
ATOM 15027 C C . ILE D 1 430 ? 108.813 51.493 21.928 1.00 41.51 430 ILE D C 1
ATOM 15028 O O . ILE D 1 430 ? 109.264 50.893 22.906 1.00 43.96 430 ILE D O 1
ATOM 15033 N N . PHE D 1 431 ? 107.908 52.466 22.029 1.00 38.27 431 PHE D N 1
ATOM 15034 C CA . PHE D 1 431 ? 107.409 52.930 23.319 1.00 35.62 431 PHE D CA 1
ATOM 15035 C C . PHE D 1 431 ? 106.708 51.824 24.117 1.00 38.75 431 PHE D C 1
ATOM 15036 O O . PHE D 1 431 ? 107.010 51.615 25.307 1.00 37.46 431 PHE D O 1
ATOM 15044 N N . ILE D 1 432 ? 105.787 51.114 23.465 1.00 39.85 432 ILE D N 1
ATOM 15045 C CA . ILE D 1 432 ? 105.055 50.023 24.118 1.00 41.10 432 ILE D CA 1
ATOM 15046 C C . ILE D 1 432 ? 105.971 48.821 24.366 1.00 40.10 432 ILE D C 1
ATOM 15047 O O . ILE D 1 432 ? 105.800 48.095 25.346 1.00 39.24 432 ILE D O 1
ATOM 15052 N N . GLU D 1 433 ? 106.936 48.622 23.473 1.00 39.25 433 GLU D N 1
ATOM 15053 C CA . GLU D 1 433 ? 107.898 47.537 23.607 1.00 45.10 433 GLU D CA 1
ATOM 15054 C C . GLU D 1 433 ? 108.666 47.710 24.922 1.00 45.08 433 GLU D C 1
ATOM 15055 O O . GLU D 1 433 ? 108.749 46.784 25.739 1.00 45.98 433 GLU D O 1
ATOM 15061 N N . GLU D 1 434 ? 109.160 48.926 25.146 1.00 44.05 434 GLU D N 1
ATOM 15062 C CA . GLU D 1 434 ? 109.921 49.257 26.341 1.00 42.43 434 GLU D CA 1
ATOM 15063 C C . GLU D 1 434 ? 109.108 49.221 27.626 1.00 42.61 434 GLU D C 1
ATOM 15064 O O . GLU D 1 434 ? 109.585 48.750 28.654 1.00 40.32 434 GLU D O 1
ATOM 15070 N N . LEU D 1 435 ? 107.876 49.715 27.571 1.00 48.69 435 LEU D N 1
ATOM 15071 C CA . LEU D 1 435 ? 106.995 49.733 28.739 1.00 50.81 435 LEU D CA 1
ATOM 15072 C C . LEU D 1 435 ? 106.682 48.331 29.242 1.00 52.39 435 LEU D C 1
ATOM 15073 O O . LEU D 1 435 ? 106.661 48.090 30.456 1.00 51.67 435 LEU D O 1
ATOM 15078 N N . ARG D 1 436 ? 106.366 47.432 28.312 1.00 56.66 436 ARG D N 1
ATOM 15079 C CA . ARG D 1 436 ? 106.050 46.043 28.639 1.00 60.57 436 ARG D CA 1
ATOM 15080 C C . ARG D 1 436 ? 107.226 45.399 29.344 1.00 61.85 436 ARG D C 1
ATOM 15081 O O . ARG D 1 436 ? 107.067 44.784 30.398 1.00 64.72 436 ARG D O 1
ATOM 15089 N N . LYS D 1 437 ? 108.412 45.591 28.774 1.00 63.04 437 LYS D N 1
ATOM 15090 C CA . LYS D 1 437 ? 109.642 45.044 29.329 1.00 64.61 437 LYS D CA 1
ATOM 15091 C C . LYS D 1 437 ? 109.901 45.545 30.750 1.00 62.69 437 LYS D C 1
ATOM 15092 O O . LYS D 1 437 ? 110.113 44.753 31.665 1.00 63.73 437 LYS D O 1
ATOM 15098 N N . ALA D 1 438 ? 109.852 46.860 30.929 1.00 62.21 438 ALA D N 1
ATOM 15099 C CA . ALA D 1 438 ? 110.095 47.476 32.230 1.00 64.12 438 ALA D CA 1
ATOM 15100 C C . ALA D 1 438 ? 109.016 47.196 33.274 1.00 64.11 438 ALA D C 1
ATOM 15101 O O . ALA D 1 438 ? 109.135 47.642 34.413 1.00 66.97 438 ALA D O 1
ATOM 15103 N N . ASP D 1 439 ? 107.977 46.457 32.890 1.00 64.12 439 ASP D N 1
ATOM 15104 C CA . ASP D 1 439 ? 106.867 46.128 33.789 1.00 66.38 439 ASP D CA 1
ATOM 15105 C C . ASP D 1 439 ? 106.160 47.403 34.258 1.00 63.55 439 ASP D C 1
ATOM 15106 O O . ASP D 1 439 ? 105.802 47.559 35.428 1.00 63.84 439 ASP D O 1
ATOM 15111 N N . LEU D 1 440 ? 105.975 48.323 33.318 1.00 59.95 440 LEU D N 1
ATOM 15112 C CA . LEU D 1 440 ? 105.316 49.593 33.591 1.00 55.94 440 LEU D CA 1
ATOM 15113 C C . LEU D 1 440 ? 103.977 49.698 32.851 1.00 53.72 440 LEU D C 1
ATOM 15114 O O . LEU D 1 440 ? 103.107 50.483 33.231 1.00 52.61 440 LEU D O 1
ATOM 15119 N N . TYR D 1 441 ? 103.816 48.873 31.817 1.00 48.45 441 TYR D N 1
ATOM 15120 C CA . TYR D 1 441 ? 102.619 48.844 30.982 1.00 44.25 441 TYR D CA 1
ATOM 15121 C C . TYR D 1 441 ? 101.315 48.735 31.771 1.00 46.48 441 TYR D C 1
ATOM 15122 O O . TYR D 1 441 ? 100.333 49.420 31.467 1.00 44.81 441 TYR D O 1
ATOM 15131 N N . ASP D 1 442 ? 101.296 47.850 32.758 1.00 51.23 442 ASP D N 1
ATOM 15132 C CA . ASP D 1 442 ? 100.112 47.641 33.584 1.00 55.02 442 ASP D CA 1
ATOM 15133 C C . ASP D 1 442 ? 100.081 48.654 34.720 1.00 54.89 442 ASP D C 1
ATOM 15134 O O . ASP D 1 442 ? 99.190 48.619 35.566 1.00 57.32 442 ASP D O 1
ATOM 15139 N N . LYS D 1 443 ? 101.077 49.534 34.753 1.00 55.49 443 LYS D N 1
ATOM 15140 C CA . LYS D 1 443 ? 101.176 50.560 35.788 1.00 57.31 443 LYS D CA 1
ATOM 15141 C C . LYS D 1 443 ? 100.470 51.858 35.382 1.00 56.50 443 LYS D C 1
ATOM 15142 O O . LYS D 1 443 ? 100.276 52.750 36.211 1.00 53.84 443 LYS D O 1
ATOM 15148 N N . VAL D 1 444 ? 100.081 51.942 34.109 1.00 57.07 444 VAL D N 1
ATOM 15149 C CA . VAL D 1 444 ? 99.390 53.109 33.562 1.00 55.92 444 VAL D CA 1
ATOM 15150 C C . VAL D 1 444 ? 98.120 52.687 32.817 1.00 52.07 444 VAL D C 1
ATOM 15151 O O . VAL D 1 444 ? 98.034 51.563 32.321 1.00 54.33 444 VAL D O 1
ATOM 15155 N N . SER D 1 445 ? 97.152 53.598 32.728 1.00 46.37 445 SER D N 1
ATOM 15156 C CA . SER D 1 445 ? 95.877 53.350 32.058 1.00 40.37 445 SER D CA 1
ATOM 15157 C C . SER D 1 445 ? 95.963 53.473 30.542 1.00 43.42 445 SER D C 1
ATOM 15158 O O . SER D 1 445 ? 95.258 52.769 29.811 1.00 46.41 445 SER D O 1
ATOM 15161 N N . GLN D 1 446 ? 96.802 54.389 30.070 1.00 44.37 446 GLN D N 1
ATOM 15162 C CA . GLN D 1 446 ? 96.978 54.609 28.639 1.00 41.43 446 GLN D CA 1
ATOM 15163 C C . GLN D 1 446 ? 98.415 54.994 28.375 1.00 37.81 446 GLN D C 1
ATOM 15164 O O . GLN D 1 446 ? 99.083 55.563 29.244 1.00 33.78 446 GLN D O 1
ATOM 15170 N N . ALA D 1 447 ? 98.888 54.688 27.176 1.00 36.07 447 ALA D N 1
ATOM 15171 C CA . ALA D 1 447 ? 100.263 54.980 26.813 1.00 37.71 447 ALA D CA 1
ATOM 15172 C C . ALA D 1 447 ? 100.400 55.002 25.309 1.00 38.84 447 ALA D C 1
ATOM 15173 O O . ALA D 1 447 ? 100.216 53.983 24.652 1.00 41.73 447 ALA D O 1
ATOM 15175 N N . PHE D 1 448 ? 100.696 56.171 24.757 1.00 40.22 448 PHE D N 1
ATOM 15176 C CA . PHE D 1 448 ? 100.851 56.298 23.320 1.00 39.69 448 PHE D CA 1
ATOM 15177 C C . PHE D 1 448 ? 101.793 57.413 22.925 1.00 41.20 448 PHE D C 1
ATOM 15178 O O . PHE D 1 448 ? 102.307 58.139 23.771 1.00 44.16 448 PHE D O 1
ATOM 15186 N N . THR D 1 449 ? 102.021 57.527 21.625 1.00 42.25 449 THR D N 1
ATOM 15187 C CA . THR D 1 449 ? 102.885 58.539 21.073 1.00 40.92 449 THR D CA 1
ATOM 15188 C C . THR D 1 449 ? 102.064 59.395 20.120 1.00 43.35 449 THR D C 1
ATOM 15189 O O . THR D 1 449 ? 101.151 58.903 19.450 1.00 42.21 449 THR D O 1
ATOM 15193 N N . VAL D 1 450 ? 102.355 60.689 20.115 1.00 40.75 450 VAL D N 1
ATOM 15194 C CA . VAL D 1 450 ? 101.671 61.638 19.254 1.00 40.48 450 VAL D CA 1
ATOM 15195 C C . VAL D 1 450 ? 102.678 62.173 18.234 1.00 41.62 450 VAL D C 1
ATOM 15196 O O . VAL D 1 450 ? 103.861 62.321 18.546 1.00 43.30 450 VAL D O 1
ATOM 15200 N N . PHE D 1 451 ? 102.229 62.406 17.006 1.00 43.07 451 PHE D N 1
ATOM 15201 C CA . PHE D 1 451 ? 103.105 62.937 15.967 1.00 42.25 451 PHE D CA 1
ATOM 15202 C C . PHE D 1 451 ? 102.889 64.438 15.869 1.00 44.56 451 PHE D C 1
ATOM 15203 O O . PHE D 1 451 ? 101.770 64.892 15.606 1.00 46.87 451 PHE D O 1
ATOM 15211 N N . LEU D 1 452 ? 103.961 65.200 16.070 1.00 46.13 452 LEU D N 1
ATOM 15212 C CA . LEU D 1 452 ? 103.909 66.658 16.005 1.00 43.80 452 LEU D CA 1
ATOM 15213 C C . LEU D 1 452 ? 104.479 67.113 14.670 1.00 41.32 452 LEU D C 1
ATOM 15214 O O . LEU D 1 452 ? 105.615 66.796 14.331 1.00 40.24 452 LEU D O 1
ATOM 15219 N N . PRO D 1 453 ? 103.686 67.838 13.875 1.00 42.54 453 PRO D N 1
ATOM 15220 C CA . PRO D 1 453 ? 104.167 68.318 12.574 1.00 46.53 453 PRO D CA 1
ATOM 15221 C C . PRO D 1 453 ? 105.096 69.546 12.668 1.00 47.93 453 PRO D C 1
ATOM 15222 O O . PRO D 1 453 ? 104.881 70.553 11.989 1.00 48.69 453 PRO D O 1
ATOM 15226 N N . VAL D 1 454 ? 106.111 69.456 13.525 1.00 50.84 454 VAL D N 1
ATOM 15227 C CA . VAL D 1 454 ? 107.090 70.524 13.722 1.00 52.19 454 VAL D CA 1
ATOM 15228 C C . VAL D 1 454 ? 108.456 69.869 13.597 1.00 55.67 454 VAL D C 1
ATOM 15229 O O . VAL D 1 454 ? 108.603 68.694 13.928 1.00 56.49 454 VAL D O 1
ATOM 15233 N N . ARG D 1 455 ? 109.450 70.614 13.126 1.00 57.95 455 ARG D N 1
ATOM 15234 C CA . ARG D 1 455 ? 110.795 70.070 12.958 1.00 62.18 455 ARG D CA 1
ATOM 15235 C C . ARG D 1 455 ? 111.810 70.520 14.020 1.00 65.48 455 ARG D C 1
ATOM 15236 O O . ARG D 1 455 ? 111.601 71.524 14.699 1.00 66.71 455 ARG D O 1
ATOM 15244 N N . SER D 1 456 ? 112.905 69.771 14.141 1.00 67.58 456 SER D N 1
ATOM 15245 C CA . SER D 1 456 ? 113.980 70.060 15.089 1.00 72.31 456 SER D CA 1
ATOM 15246 C C . SER D 1 456 ? 115.315 69.625 14.492 1.00 79.12 456 SER D C 1
ATOM 15247 O O . SER D 1 456 ? 115.342 68.869 13.519 1.00 81.05 456 SER D O 1
ATOM 15250 N N . VAL D 1 457 ? 116.420 70.111 15.060 1.00 86.05 457 VAL D N 1
ATOM 15251 C CA . VAL D 1 457 ? 117.756 69.747 14.579 1.00 91.75 457 VAL D CA 1
ATOM 15252 C C . VAL D 1 457 ? 118.041 68.271 14.850 1.00 96.53 457 VAL D C 1
ATOM 15253 O O . VAL D 1 457 ? 117.922 67.802 15.984 1.00 98.30 457 VAL D O 1
ATOM 15257 N N . GLY D 1 458 ? 118.447 67.561 13.803 1.00 101.70 458 GLY D N 1
ATOM 15258 C CA . GLY D 1 458 ? 118.711 66.138 13.902 1.00 108.09 458 GLY D CA 1
ATOM 15259 C C . GLY D 1 458 ? 120.110 65.684 14.265 1.00 112.11 458 GLY D C 1
ATOM 15260 O O . GLY D 1 458 ? 120.937 66.458 14.760 1.00 112.19 458 GLY D O 1
ATOM 15261 N N . VAL D 1 459 ? 120.367 64.406 13.983 1.00 114.92 459 VAL D N 1
ATOM 15262 C CA . VAL D 1 459 ? 121.642 63.751 14.278 1.00 117.54 459 VAL D CA 1
ATOM 15263 C C . VAL D 1 459 ? 122.858 64.477 13.705 1.00 118.96 459 VAL D C 1
ATOM 15264 O O . VAL D 1 459 ? 122.937 64.754 12.504 1.00 118.40 459 VAL D O 1
ATOM 15268 N N . MET D 1 460 ? 123.824 64.737 14.576 1.00 120.34 460 MET D N 1
ATOM 15269 C CA . MET D 1 460 ? 125.046 65.428 14.196 1.00 122.42 460 MET D CA 1
ATOM 15270 C C . MET D 1 460 ? 125.957 64.570 13.325 1.00 123.02 460 MET D C 1
ATOM 15271 O O . MET D 1 460 ? 125.953 63.340 13.420 1.00 122.60 460 MET D O 1
ATOM 15276 N N . GLY D 1 461 ? 126.708 65.234 12.454 1.00 123.60 461 GLY D N 1
ATOM 15277 C CA . GLY D 1 461 ? 127.649 64.550 11.587 1.00 124.17 461 GLY D CA 1
ATOM 15278 C C . GLY D 1 461 ? 127.133 63.730 10.418 1.00 124.27 461 GLY D C 1
ATOM 15279 O O . GLY D 1 461 ? 127.311 64.125 9.263 1.00 123.78 461 GLY D O 1
ATOM 15280 N N . ASP D 1 462 ? 126.521 62.585 10.709 1.00 124.50 462 ASP D N 1
ATOM 15281 C CA . ASP D 1 462 ? 126.033 61.692 9.662 1.00 124.61 462 ASP D CA 1
ATOM 15282 C C . ASP D 1 462 ? 124.525 61.532 9.562 1.00 123.49 462 ASP D C 1
ATOM 15283 O O . ASP D 1 462 ? 124.033 60.897 8.633 1.00 122.59 462 ASP D O 1
ATOM 15288 N N . GLY D 1 463 ? 123.791 62.048 10.538 1.00 123.36 463 GLY D N 1
ATOM 15289 C CA . GLY D 1 463 ? 122.346 61.920 10.502 1.00 123.68 463 GLY D CA 1
ATOM 15290 C C . GLY D 1 463 ? 121.666 63.026 9.717 1.00 123.92 463 GLY D C 1
ATOM 15291 O O . GLY D 1 463 ? 122.325 63.815 9.037 1.00 124.29 463 GLY D O 1
ATOM 15292 N N . ARG D 1 464 ? 120.339 63.072 9.801 1.00 123.51 464 ARG D N 1
ATOM 15293 C CA . ARG D 1 464 ? 119.557 64.090 9.107 1.00 123.02 464 ARG D CA 1
ATOM 15294 C C . ARG D 1 464 ? 119.513 65.375 9.936 1.00 120.91 464 ARG D C 1
ATOM 15295 O O . ARG D 1 464 ? 119.438 65.332 11.166 1.00 120.41 464 ARG D O 1
ATOM 15303 N N . LYS D 1 465 ? 119.542 66.511 9.245 1.00 117.71 465 LYS D N 1
ATOM 15304 C CA . LYS D 1 465 ? 119.528 67.822 9.885 1.00 114.22 465 LYS D CA 1
ATOM 15305 C C . LYS D 1 465 ? 118.182 68.300 10.430 1.00 109.81 465 LYS D C 1
ATOM 15306 O O . LYS D 1 465 ? 118.138 68.967 11.460 1.00 109.34 465 LYS D O 1
ATOM 15312 N N . TYR D 1 466 ? 117.092 68.003 9.732 1.00 104.07 466 TYR D N 1
ATOM 15313 C CA . TYR D 1 466 ? 115.773 68.434 10.189 1.00 97.97 466 TYR D CA 1
ATOM 15314 C C . TYR D 1 466 ? 114.732 67.336 10.117 1.00 93.28 466 TYR D C 1
ATOM 15315 O O . TYR D 1 466 ? 114.171 67.067 9.049 1.00 94.74 466 TYR D O 1
ATOM 15324 N N . ASP D 1 467 ? 114.443 66.744 11.266 1.00 86.13 467 ASP D N 1
ATOM 15325 C CA . ASP D 1 467 ? 113.460 65.682 11.354 1.00 80.27 467 ASP D CA 1
ATOM 15326 C C . ASP D 1 467 ? 112.255 66.149 12.158 1.00 75.70 467 ASP D C 1
ATOM 15327 O O . ASP D 1 467 ? 112.190 67.307 12.572 1.00 75.63 467 ASP D O 1
ATOM 15332 N N . TRP D 1 468 ? 111.284 65.263 12.343 1.00 69.38 468 TRP D N 1
ATOM 15333 C CA . TRP D 1 468 ? 110.078 65.607 13.086 1.00 60.40 468 TRP D CA 1
ATOM 15334 C C . TRP D 1 468 ? 110.187 65.332 14.585 1.00 53.28 468 TRP D C 1
ATOM 15335 O O . TRP D 1 468 ? 111.153 64.715 15.061 1.00 49.09 468 TRP D O 1
ATOM 15346 N N . VAL D 1 469 ? 109.167 65.769 15.314 1.00 47.76 469 VAL D N 1
ATOM 15347 C CA . VAL D 1 469 ? 109.113 65.618 16.760 1.00 45.34 469 VAL D CA 1
ATOM 15348 C C . VAL D 1 469 ? 107.896 64.791 17.140 1.00 42.50 469 VAL D C 1
ATOM 15349 O O . VAL D 1 469 ? 106.852 64.879 16.489 1.00 37.41 469 VAL D O 1
ATOM 15353 N N . VAL D 1 470 ? 108.038 63.986 18.190 1.00 41.16 470 VAL D N 1
ATOM 15354 C CA . VAL D 1 470 ? 106.938 63.168 18.696 1.00 40.90 470 VAL D CA 1
ATOM 15355 C C . VAL D 1 470 ? 106.866 63.320 20.216 1.00 38.60 470 VAL D C 1
ATOM 15356 O O . VAL D 1 470 ? 107.864 63.619 20.864 1.00 36.33 470 VAL D O 1
ATOM 15360 N N . SER D 1 471 ? 105.678 63.155 20.780 1.00 38.40 471 SER D N 1
ATOM 15361 C CA . SER D 1 471 ? 105.506 63.270 22.222 1.00 36.51 471 SER D CA 1
ATOM 15362 C C . SER D 1 471 ? 105.011 61.962 22.788 1.00 35.68 471 SER D C 1
ATOM 15363 O O . SER D 1 471 ? 104.230 61.267 22.149 1.00 38.91 471 SER D O 1
ATOM 15366 N N . LEU D 1 472 ? 105.489 61.607 23.972 1.00 37.47 472 LEU D N 1
ATOM 15367 C CA . LEU D 1 472 ? 105.032 60.393 24.642 1.00 37.47 472 LEU D CA 1
ATOM 15368 C C . LEU D 1 472 ? 103.886 60.876 25.514 1.00 37.43 472 LEU D C 1
ATOM 15369 O O . LEU D 1 472 ? 103.823 62.056 25.867 1.00 36.23 472 LEU D O 1
ATOM 15374 N N . ARG D 1 473 ? 102.947 59.984 25.789 1.00 38.48 473 ARG D N 1
ATOM 15375 C CA . ARG D 1 473 ? 101.790 60.305 26.603 1.00 39.86 473 ARG D CA 1
ATOM 15376 C C . ARG D 1 473 ? 101.461 59.059 27.404 1.00 38.84 473 ARG D C 1
ATOM 15377 O O . ARG D 1 473 ? 101.289 57.982 26.841 1.00 40.35 473 ARG D O 1
ATOM 15385 N N . ALA D 1 474 ? 101.413 59.200 28.719 1.00 38.03 474 ALA D N 1
ATOM 15386 C CA . ALA D 1 474 ? 101.122 58.085 29.603 1.00 37.06 474 ALA D CA 1
ATOM 15387 C C . ALA D 1 474 ? 100.440 58.622 30.851 1.00 37.35 474 ALA D C 1
ATOM 15388 O O . ALA D 1 474 ? 101.030 59.393 31.601 1.00 39.18 474 ALA D O 1
ATOM 15390 N N . VAL D 1 475 ? 99.190 58.229 31.056 1.00 38.21 475 VAL D N 1
ATOM 15391 C CA . VAL D 1 475 ? 98.415 58.695 32.196 1.00 40.14 475 VAL D CA 1
ATOM 15392 C C . VAL D 1 475 ? 97.958 57.569 33.114 1.00 43.54 475 VAL D C 1
ATOM 15393 O O . VAL D 1 475 ? 98.006 56.390 32.754 1.00 46.75 475 VAL D O 1
ATOM 15397 N N . GLU D 1 476 ? 97.508 57.958 34.301 1.00 43.02 476 GLU D N 1
ATOM 15398 C CA . GLU D 1 476 ? 96.981 57.049 35.306 1.00 44.42 476 GLU D CA 1
ATOM 15399 C C . GLU D 1 476 ? 95.626 57.652 35.639 1.00 45.61 476 GLU D C 1
ATOM 15400 O O . GLU D 1 476 ? 95.526 58.669 36.331 1.00 43.33 476 GLU D O 1
ATOM 15406 N N . THR D 1 477 ? 94.594 57.085 35.033 1.00 50.05 477 THR D N 1
ATOM 15407 C CA . THR D 1 477 ? 93.233 57.540 35.225 1.00 54.30 477 THR D CA 1
ATOM 15408 C C . THR D 1 477 ? 92.771 57.331 36.658 1.00 60.68 477 THR D C 1
ATOM 15409 O O . THR D 1 477 ? 92.830 56.222 37.183 1.00 61.58 477 THR D O 1
ATOM 15413 N N . ILE D 1 478 ? 92.342 58.425 37.282 1.00 66.19 478 ILE D N 1
ATOM 15414 C CA . ILE D 1 478 ? 91.863 58.440 38.665 1.00 71.01 478 ILE D CA 1
ATOM 15415 C C . ILE D 1 478 ? 90.333 58.469 38.698 1.00 74.83 478 ILE D C 1
ATOM 15416 O O . ILE D 1 478 ? 89.712 58.023 39.660 1.00 76.22 478 ILE D O 1
ATOM 15421 N N . ASP D 1 479 ? 89.742 58.992 37.631 1.00 79.15 479 ASP D N 1
ATOM 15422 C CA . ASP D 1 479 ? 88.296 59.121 37.495 1.00 83.33 479 ASP D CA 1
ATOM 15423 C C . ASP D 1 479 ? 88.071 59.320 36.000 1.00 84.43 479 ASP D C 1
ATOM 15424 O O . ASP D 1 479 ? 89.007 59.676 35.282 1.00 86.29 479 ASP D O 1
ATOM 15429 N N . PHE D 1 480 ? 86.857 59.085 35.517 1.00 84.38 480 PHE D N 1
ATOM 15430 C CA . PHE D 1 480 ? 86.589 59.243 34.096 1.00 86.92 480 PHE D CA 1
ATOM 15431 C C . PHE D 1 480 ? 86.974 60.630 33.587 1.00 86.39 480 PHE D C 1
ATOM 15432 O O . PHE D 1 480 ? 87.435 60.779 32.448 1.00 86.96 480 PHE D O 1
ATOM 15440 N N . MET D 1 481 ? 86.797 61.644 34.427 1.00 84.36 481 MET D N 1
ATOM 15441 C CA . MET D 1 481 ? 87.142 63.005 34.034 1.00 81.61 481 MET D CA 1
ATOM 15442 C C . MET D 1 481 ? 88.364 63.519 34.794 1.00 77.22 481 MET D C 1
ATOM 15443 O O . MET D 1 481 ? 88.561 64.727 34.923 1.00 76.40 481 MET D O 1
ATOM 15448 N N . THR D 1 482 ? 89.209 62.595 35.242 1.00 71.66 482 THR D N 1
ATOM 15449 C CA . THR D 1 482 ? 90.408 62.949 35.987 1.00 67.58 482 THR D CA 1
ATOM 15450 C C . THR D 1 482 ? 91.529 61.930 35.776 1.00 65.91 482 THR D C 1
ATOM 15451 O O . THR D 1 482 ? 91.411 60.768 36.173 1.00 65.96 482 THR D O 1
ATOM 15455 N N . ALA D 1 483 ? 92.621 62.373 35.162 1.00 60.67 483 ALA D N 1
ATOM 15456 C CA . ALA D 1 483 ? 93.760 61.508 34.901 1.00 56.39 483 ALA D CA 1
ATOM 15457 C C . ALA D 1 483 ? 95.058 62.238 35.225 1.00 55.58 483 ALA D C 1
ATOM 15458 O O . ALA D 1 483 ? 95.269 63.367 34.788 1.00 57.56 483 ALA D O 1
ATOM 15460 N N . HIS D 1 484 ? 95.896 61.621 36.049 1.00 51.84 484 HIS D N 1
ATOM 15461 C CA . HIS D 1 484 ? 97.176 62.209 36.420 1.00 48.69 484 HIS D CA 1
ATOM 15462 C C . HIS D 1 484 ? 98.215 61.783 35.396 1.00 48.44 484 HIS D C 1
ATOM 15463 O O . HIS D 1 484 ? 98.116 60.692 34.839 1.00 50.00 484 HIS D O 1
ATOM 15470 N N . TRP D 1 485 ? 99.178 62.644 35.084 1.00 45.90 485 TRP D N 1
ATOM 15471 C CA . TRP D 1 485 ? 100.195 62.228 34.131 1.00 44.95 485 TRP D CA 1
ATOM 15472 C C . TRP D 1 485 ? 101.156 61.305 34.881 1.00 44.15 485 TRP D C 1
ATOM 15473 O O . TRP D 1 485 ? 101.510 61.558 36.034 1.00 45.08 485 TRP D O 1
ATOM 15484 N N . ALA D 1 486 ? 101.507 60.194 34.253 1.00 42.36 486 ALA D N 1
ATOM 15485 C CA . ALA D 1 486 ? 102.382 59.218 34.874 1.00 39.32 486 ALA D CA 1
ATOM 15486 C C . ALA D 1 486 ? 103.789 59.726 35.134 1.00 37.86 486 ALA D C 1
ATOM 15487 O O . ALA D 1 486 ? 104.449 60.237 34.240 1.00 35.04 486 ALA D O 1
ATOM 15489 N N . HIS D 1 487 ? 104.249 59.575 36.370 1.00 44.08 487 HIS D N 1
ATOM 15490 C CA . HIS D 1 487 ? 105.598 59.980 36.744 1.00 45.91 487 HIS D CA 1
ATOM 15491 C C . HIS D 1 487 ? 106.558 58.872 36.326 1.00 48.88 487 HIS D C 1
ATOM 15492 O O . HIS D 1 487 ? 107.201 58.258 37.173 1.00 54.19 487 HIS D O 1
ATOM 15499 N N . LEU D 1 488 ? 106.622 58.586 35.032 1.00 52.70 488 LEU D N 1
ATOM 15500 C CA . LEU D 1 488 ? 107.500 57.531 34.523 1.00 53.52 488 LEU D CA 1
ATOM 15501 C C . LEU D 1 488 ? 108.939 57.783 34.947 1.00 54.79 488 LEU D C 1
ATOM 15502 O O . LEU D 1 488 ? 109.406 58.923 34.936 1.00 55.68 488 LEU D O 1
ATOM 15507 N N . PRO D 1 489 ? 109.662 56.716 35.333 1.00 57.27 489 PRO D N 1
ATOM 15508 C CA . PRO D 1 489 ? 111.060 56.843 35.758 1.00 56.94 489 PRO D CA 1
ATOM 15509 C C . PRO D 1 489 ? 111.898 57.591 34.730 1.00 54.31 489 PRO D C 1
ATOM 15510 O O . PRO D 1 489 ? 111.705 57.426 33.520 1.00 50.09 489 PRO D O 1
ATOM 15514 N N . TYR D 1 490 ? 112.828 58.404 35.225 1.00 54.23 490 TYR D N 1
ATOM 15515 C CA . TYR D 1 490 ? 113.709 59.193 34.375 1.00 53.47 490 TYR D CA 1
ATOM 15516 C C . TYR D 1 490 ? 114.585 58.301 33.509 1.00 53.51 490 TYR D C 1
ATOM 15517 O O . TYR D 1 490 ? 114.841 58.619 32.345 1.00 53.03 490 TYR D O 1
ATOM 15526 N N . ASP D 1 491 ? 115.041 57.191 34.088 1.00 55.34 491 ASP D N 1
ATOM 15527 C CA . ASP D 1 491 ? 115.899 56.216 33.406 1.00 55.91 491 ASP D CA 1
ATOM 15528 C C . ASP D 1 491 ? 115.182 55.724 32.169 1.00 54.58 491 ASP D C 1
ATOM 15529 O O . ASP D 1 491 ? 115.727 55.728 31.065 1.00 52.81 491 ASP D O 1
ATOM 15534 N N . PHE D 1 492 ? 113.949 55.280 32.385 1.00 53.28 492 PHE D N 1
ATOM 15535 C CA . PHE D 1 4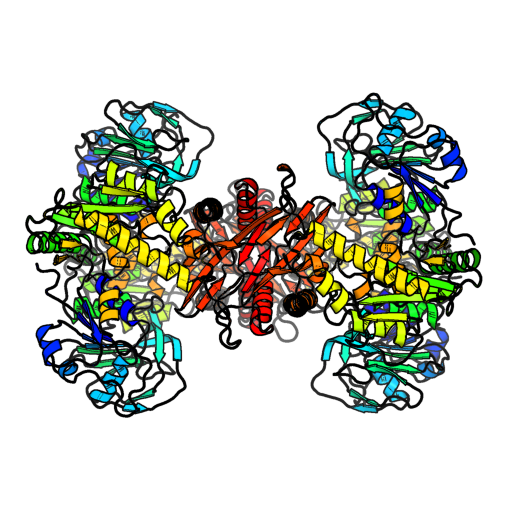92 ? 113.107 54.762 31.324 1.00 52.11 492 PHE D CA 1
ATOM 15536 C C . PHE D 1 492 ? 112.894 55.802 30.229 1.00 50.12 492 PHE D C 1
ATOM 15537 O O . PHE D 1 492 ? 113.129 55.531 29.047 1.00 49.01 492 PHE D O 1
ATOM 15545 N N . LEU D 1 493 ? 112.456 56.990 30.632 1.00 49.16 493 LEU D N 1
ATOM 15546 C CA . LEU D 1 493 ? 112.196 58.073 29.696 1.00 46.75 493 LEU D CA 1
ATOM 15547 C C . LEU D 1 493 ? 113.393 58.376 28.812 1.00 48.41 493 LEU D C 1
ATOM 15548 O O . LEU D 1 493 ? 113.244 58.567 27.600 1.00 47.19 493 LEU D O 1
ATOM 15553 N N . GLY D 1 494 ? 114.582 58.354 29.406 1.00 52.31 494 GLY D N 1
ATOM 15554 C CA . GLY D 1 494 ? 115.797 58.594 28.647 1.00 54.27 494 GLY D CA 1
ATOM 15555 C C . GLY D 1 494 ? 116.017 57.485 27.633 1.00 56.50 494 GLY D C 1
ATOM 15556 O O . GLY D 1 494 ? 116.263 57.748 26.455 1.00 58.87 494 GLY D O 1
ATOM 15557 N N . ARG D 1 495 ? 115.891 56.239 28.083 1.00 60.26 495 ARG D N 1
ATOM 15558 C CA . ARG D 1 495 ? 116.073 55.067 27.221 1.00 61.22 495 ARG D CA 1
ATOM 15559 C C . ARG D 1 495 ? 115.184 55.153 25.981 1.00 57.65 495 ARG D C 1
ATOM 15560 O O . ARG D 1 495 ? 115.654 54.986 24.849 1.00 58.12 495 ARG D O 1
ATOM 15568 N N . VAL D 1 496 ? 113.909 55.450 26.212 1.00 53.39 496 VAL D N 1
ATOM 15569 C CA . VAL D 1 496 ? 112.918 55.561 25.146 1.00 51.29 496 VAL D CA 1
ATOM 15570 C C . VAL D 1 496 ? 113.238 56.684 24.158 1.00 52.21 496 VAL D C 1
ATOM 15571 O O . VAL D 1 496 ? 113.219 56.471 22.941 1.00 52.74 496 VAL D O 1
ATOM 15575 N N . SER D 1 497 ? 113.543 57.870 24.679 1.00 51.35 497 SER D N 1
ATOM 15576 C CA . SER D 1 497 ? 113.861 59.004 23.826 1.00 52.35 497 SER D CA 1
ATOM 15577 C C . SER D 1 497 ? 115.002 58.657 22.876 1.00 52.29 497 SER D C 1
ATOM 15578 O O . SER D 1 497 ? 114.943 58.957 21.678 1.00 51.60 497 SER D O 1
ATOM 15581 N N . ASN D 1 498 ? 116.006 57.967 23.406 1.00 50.30 498 ASN D N 1
ATOM 15582 C CA . ASN D 1 498 ? 117.163 57.564 22.616 1.00 50.11 498 ASN D CA 1
ATOM 15583 C C . ASN D 1 498 ? 116.787 56.621 21.479 1.00 49.94 498 ASN D C 1
ATOM 15584 O O . ASN D 1 498 ? 117.099 56.897 20.313 1.00 50.34 498 ASN D O 1
ATOM 15589 N N . ARG D 1 499 ? 116.107 55.524 21.825 1.00 48.83 499 ARG D N 1
ATOM 15590 C CA . ARG D 1 499 ? 115.661 54.527 20.850 1.00 43.94 499 ARG D CA 1
ATOM 15591 C C . ARG D 1 499 ? 114.954 55.238 19.706 1.00 44.91 499 ARG D C 1
ATOM 15592 O O . ARG D 1 499 ? 115.436 55.232 18.570 1.00 43.04 499 ARG D O 1
ATOM 15600 N N . ILE D 1 500 ? 113.842 55.900 20.031 1.00 42.30 500 ILE D N 1
ATOM 15601 C CA . ILE D 1 500 ? 113.046 56.612 19.035 1.00 41.98 500 ILE D CA 1
ATOM 15602 C C . ILE D 1 500 ? 113.878 57.524 18.139 1.00 46.53 500 ILE D C 1
ATOM 15603 O O . ILE D 1 500 ? 113.766 57.455 16.915 1.00 47.52 500 ILE D O 1
ATOM 15608 N N . ILE D 1 501 ? 114.720 58.360 18.740 1.00 48.96 501 ILE D N 1
ATOM 15609 C CA . ILE D 1 501 ? 115.548 59.276 17.963 1.00 50.59 501 ILE D CA 1
ATOM 15610 C C . ILE D 1 501 ? 116.516 58.578 17.007 1.00 52.72 501 ILE D C 1
ATOM 15611 O O . ILE D 1 501 ? 116.364 58.686 15.789 1.00 51.97 501 ILE D O 1
ATOM 15616 N N . ASN D 1 502 ? 117.485 57.839 17.540 1.00 56.81 502 ASN D N 1
ATOM 15617 C CA . ASN D 1 502 ? 118.462 57.195 16.663 1.00 62.23 502 ASN D CA 1
ATOM 15618 C C . ASN D 1 502 ? 117.964 56.052 15.783 1.00 61.97 502 ASN D C 1
ATOM 15619 O O . ASN D 1 502 ? 118.516 55.815 14.707 1.00 63.59 502 ASN D O 1
ATOM 15624 N N . GLU D 1 503 ? 116.950 55.327 16.241 1.00 61.78 503 GLU D N 1
ATOM 15625 C CA . GLU D 1 503 ? 116.419 54.218 15.459 1.00 59.58 503 GLU D CA 1
ATOM 15626 C C . GLU D 1 503 ? 115.437 54.688 14.405 1.00 59.19 503 GLU D C 1
ATOM 15627 O O . GLU D 1 503 ? 115.580 54.364 13.223 1.00 61.56 503 GLU D O 1
ATOM 15633 N N . VAL D 1 504 ? 114.432 55.447 14.822 1.00 57.64 504 VAL D N 1
ATOM 15634 C CA . VAL D 1 504 ? 113.445 55.928 13.868 1.00 56.89 504 VAL D CA 1
ATOM 15635 C C . VAL D 1 504 ? 114.035 57.020 12.976 1.00 57.15 504 VAL D C 1
ATOM 15636 O O . VAL D 1 504 ? 114.290 58.140 13.412 1.00 57.77 504 VAL D O 1
ATOM 15640 N N . ASN D 1 505 ? 114.244 56.658 11.717 1.00 57.51 505 ASN D N 1
ATOM 15641 C CA . ASN D 1 505 ? 114.796 57.550 10.706 1.00 59.28 505 ASN D CA 1
ATOM 15642 C C . ASN D 1 505 ? 113.706 58.544 10.297 1.00 57.92 505 ASN D C 1
ATOM 15643 O O . ASN D 1 505 ? 112.736 58.172 9.634 1.00 59.45 505 ASN D O 1
ATOM 15648 N N . GLY D 1 506 ? 113.856 59.797 10.709 1.00 58.66 506 GLY D N 1
ATOM 15649 C CA . GLY D 1 506 ? 112.866 60.811 10.387 1.00 56.46 506 GLY D CA 1
ATOM 15650 C C . GLY D 1 506 ? 112.378 61.525 11.635 1.00 55.45 506 GLY D C 1
ATOM 15651 O O . GLY D 1 506 ? 111.562 62.447 11.550 1.00 53.05 506 GLY D O 1
ATOM 15652 N N . ILE D 1 507 ? 112.831 61.051 12.796 1.00 55.27 507 ILE D N 1
ATOM 15653 C CA . ILE D 1 507 ? 112.483 61.629 14.094 1.00 56.65 507 ILE D CA 1
ATOM 15654 C C . ILE D 1 507 ? 113.780 62.116 14.755 1.00 58.73 507 ILE D C 1
ATOM 15655 O O . ILE D 1 507 ? 114.793 61.407 14.742 1.00 57.70 507 ILE D O 1
ATOM 15660 N N . SER D 1 508 ? 113.739 63.304 15.357 1.00 58.60 508 SER D N 1
ATOM 15661 C CA . SER D 1 508 ? 114.924 63.868 15.997 1.00 57.83 508 SER D CA 1
ATOM 15662 C C . SER D 1 508 ? 114.748 64.259 17.462 1.00 58.41 508 SER D C 1
ATOM 15663 O O . SER D 1 508 ? 115.735 64.420 18.181 1.00 60.56 508 SER D O 1
ATOM 15666 N N . ARG D 1 509 ? 113.506 64.438 17.907 1.00 59.57 509 ARG D N 1
ATOM 15667 C CA . ARG D 1 509 ? 113.260 64.829 19.297 1.00 58.00 509 ARG D CA 1
ATOM 15668 C C . ARG D 1 509 ? 112.013 64.199 19.905 1.00 55.56 509 ARG D C 1
ATOM 15669 O O . ARG D 1 509 ? 110.954 64.132 19.273 1.00 55.20 509 ARG D O 1
ATOM 15677 N N . VAL D 1 510 ? 112.149 63.760 21.149 1.00 52.20 510 VAL D N 1
ATOM 15678 C CA . VAL D 1 510 ? 111.052 63.142 21.871 1.00 48.52 510 VAL D CA 1
ATOM 15679 C C . VAL D 1 510 ? 110.773 63.985 23.106 1.00 45.37 510 VAL D C 1
ATOM 15680 O O . VAL D 1 510 ? 111.699 64.332 23.843 1.00 47.79 510 VAL D O 1
ATOM 15684 N N . VAL D 1 511 ? 109.503 64.312 23.329 1.00 41.81 511 VAL D N 1
ATOM 15685 C CA . VAL D 1 511 ? 109.094 65.110 24.482 1.00 37.37 511 VAL D CA 1
ATOM 15686 C C . VAL D 1 511 ? 108.021 64.345 25.252 1.00 36.73 511 VAL D C 1
ATOM 15687 O O . VAL D 1 511 ? 107.367 63.467 24.697 1.00 39.43 511 VAL D O 1
ATOM 15691 N N . TYR D 1 512 ? 107.859 64.656 26.529 1.00 35.71 512 TYR D N 1
ATOM 15692 C CA . TYR D 1 512 ? 106.880 63.980 27.360 1.00 34.44 512 TYR D CA 1
ATOM 15693 C C . TYR D 1 512 ? 105.765 64.901 27.814 1.00 34.65 512 TYR D C 1
ATOM 15694 O O . TYR D 1 512 ? 106.005 65.912 28.473 1.00 39.84 512 TYR D O 1
ATOM 15703 N N . ASP D 1 513 ? 104.537 64.530 27.488 1.00 33.10 513 ASP D N 1
ATOM 15704 C CA . ASP D 1 513 ? 103.370 65.305 27.870 1.00 33.63 513 ASP D CA 1
ATOM 15705 C C . ASP D 1 513 ? 103.255 65.311 29.385 1.00 36.34 513 ASP D C 1
ATOM 15706 O O . ASP D 1 513 ? 103.123 64.260 30.002 1.00 41.33 513 ASP D O 1
ATOM 15711 N N . ILE D 1 514 ? 103.327 66.494 29.986 1.00 39.19 514 ILE D N 1
ATOM 15712 C CA . ILE D 1 514 ? 103.222 66.629 31.439 1.00 38.75 514 ILE D CA 1
ATOM 15713 C C . ILE D 1 514 ? 101.929 67.341 31.826 1.00 38.81 514 ILE D C 1
ATOM 15714 O O . ILE D 1 514 ? 101.860 68.027 32.845 1.00 38.47 514 ILE D O 1
ATOM 15719 N N . SER D 1 515 ? 100.896 67.136 31.020 1.00 39.90 515 SER D N 1
ATOM 15720 C CA . SER D 1 515 ? 99.598 67.746 31.257 1.00 43.23 515 SER D CA 1
ATOM 15721 C C . SER D 1 515 ? 98.572 66.740 31.778 1.00 45.61 515 SER D C 1
ATOM 15722 O O . SER D 1 515 ? 98.253 65.734 31.124 1.00 41.26 515 SER D O 1
ATOM 15725 N N . GLY D 1 516 ? 98.083 67.007 32.981 1.00 47.53 516 GLY D N 1
ATOM 15726 C CA . GLY D 1 516 ? 97.076 66.155 33.579 1.00 50.29 516 GLY D CA 1
ATOM 15727 C C . GLY D 1 516 ? 95.713 66.517 33.027 1.00 51.12 516 GLY D C 1
ATOM 15728 O O . GLY D 1 516 ? 95.592 67.417 32.185 1.00 50.35 516 GLY D O 1
ATOM 15729 N N . LYS D 1 517 ? 94.691 65.812 33.499 1.00 53.11 517 LYS D N 1
ATOM 15730 C CA . LYS D 1 517 ? 93.320 66.042 33.077 1.00 55.49 517 LYS D CA 1
ATOM 15731 C C . LYS D 1 517 ? 92.453 66.170 34.316 1.00 57.51 517 LYS D C 1
ATOM 15732 O O . LYS D 1 517 ? 92.361 65.230 35.102 1.00 56.60 517 LYS D O 1
ATOM 15738 N N . PRO D 1 518 ? 91.916 67.376 34.569 1.00 59.02 518 PRO D N 1
ATOM 15739 C CA . PRO D 1 518 ? 92.109 68.577 33.743 1.00 59.48 518 PRO D CA 1
ATOM 15740 C C . PRO D 1 518 ? 93.500 69.180 34.046 1.00 58.88 518 PRO D C 1
ATOM 15741 O O . PRO D 1 518 ? 94.235 68.646 34.886 1.00 60.57 518 PRO D O 1
ATOM 15745 N N . PRO D 1 519 ? 93.875 70.292 33.388 1.00 56.84 519 PRO D N 1
ATOM 15746 C CA . PRO D 1 519 ? 93.186 71.128 32.402 1.00 55.13 519 PRO D CA 1
ATOM 15747 C C . PRO D 1 519 ? 93.186 70.524 31.003 1.00 54.44 519 PRO D C 1
ATOM 15748 O O . PRO D 1 519 ? 92.340 70.869 30.182 1.00 55.04 519 PRO D O 1
ATOM 15752 N N . ALA D 1 520 ? 94.153 69.658 30.722 1.00 53.34 520 ALA D N 1
ATOM 15753 C CA . ALA D 1 520 ? 94.237 69.036 29.406 1.00 53.70 520 ALA D CA 1
ATOM 15754 C C . ALA D 1 520 ? 93.517 67.692 29.362 1.00 51.97 520 ALA D C 1
ATOM 15755 O O . ALA D 1 520 ? 93.111 67.161 30.389 1.00 50.82 520 ALA D O 1
ATOM 15757 N N . THR D 1 521 ? 93.329 67.176 28.151 1.00 52.59 521 THR D N 1
ATOM 15758 C CA . THR D 1 521 ? 92.690 65.886 27.920 1.00 50.35 521 THR D CA 1
ATOM 15759 C C . THR D 1 521 ? 93.760 64.798 27.833 1.00 50.53 521 THR D C 1
ATOM 15760 O O . THR D 1 521 ? 94.963 65.090 27.912 1.00 52.33 521 THR D O 1
ATOM 15764 N N . ILE D 1 522 ? 93.333 63.547 27.678 1.00 47.06 522 ILE D N 1
ATOM 15765 C CA . ILE D 1 522 ? 94.282 62.447 27.561 1.00 42.34 522 ILE D CA 1
ATOM 15766 C C . ILE D 1 522 ? 94.853 62.424 26.141 1.00 42.90 522 ILE D C 1
ATOM 15767 O O . ILE D 1 522 ? 96.061 62.341 25.953 1.00 45.07 522 ILE D O 1
ATOM 15772 N N . GLU D 1 523 ? 93.983 62.543 25.150 1.00 43.79 523 GLU D N 1
ATOM 15773 C CA . GLU D 1 523 ? 94.382 62.572 23.751 1.00 46.35 523 GLU D CA 1
ATOM 15774 C C . GLU D 1 523 ? 94.638 64.034 23.406 1.00 46.77 523 GLU D C 1
ATOM 15775 O O . GLU D 1 523 ? 94.378 64.930 24.208 1.00 47.47 523 GLU D O 1
ATOM 15781 N N . TRP D 1 524 ? 95.123 64.282 22.200 1.00 48.21 524 TRP D N 1
ATOM 15782 C CA . TRP D 1 524 ? 95.405 65.643 21.759 1.00 49.71 524 TRP D CA 1
ATOM 15783 C C . TRP D 1 524 ? 94.365 66.163 20.763 1.00 52.70 524 TRP D C 1
ATOM 15784 O O . TRP D 1 524 ? 94.151 67.378 20.657 1.00 52.85 524 TRP D O 1
ATOM 15795 N N . GLU D 1 525 ? 93.716 65.247 20.050 1.00 54.24 525 GLU D N 1
ATOM 15796 C CA . GLU D 1 525 ? 92.684 65.605 19.087 1.00 56.19 525 GLU D CA 1
ATOM 15797 C C . GLU D 1 525 ? 91.403 64.832 19.382 1.00 56.65 525 GLU D C 1
ATOM 15798 O O . GLU D 1 525 ? 90.454 64.925 18.577 1.00 57.76 525 GLU D O 1
#

B-factor: mean 36.42, std 20.29, range [2.0, 135.7]

Solvent-accessible surface area: 81943 Å² total; per-residue (Å²): 160,80,12,23,147,43,56,0,0,0,0,37,6,47,19,143,40,2,75,39,2,0,76,37,0,9,71,24,7,2,12,0,41,13,50,64,76,108,23,76,77,71,80,0,136,122,15,108,9,26,0,0,0,0,0,3,22,85,91,11,4,60,113,170,144,16,11,69,4,23,84,35,1,15,116,25,59,29,3,0,0,0,0,9,6,0,0,8,0,0,0,56,38,59,49,2,109,18,92,64,38,152,164,125,58,102,17,124,19,73,0,51,22,80,68,88,1,26,0,5,125,26,2,7,1,12,32,28,95,60,1,94,11,21,1,10,0,47,0,22,26,19,4,102,4,59,34,30,1,123,95,10,71,30,0,0,30,28,183,63,4,56,37,0,0,0,0,8,66,156,106,78,12,2,0,0,5,0,6,3,3,12,115,97,6,106,12,0,68,34,1,0,70,38,0,0,79,87,19,11,134,4,92,35,31,9,48,44,57,69,10,9,82,31,3,7,59,89,4,124,158,82,4,44,131,53,68,0,0,3,23,5,66,2,21,13,29,17,0,0,0,0,14,0,0,55,124,11,21,25,178,31,3,15,0,1,2,14,31,15,5,0,22,53,79,72,19,19,79,48,2,39,27,0,0,25,122,78,44,51,10,78,33,41,76,21,106,5,50,109,91,1,23,67,42,0,67,53,47,94,59,12,64,27,0,91,128,29,7,37,134,10,84,81,73,1,22,78,71,15,18,136,137,50,126,123,25,113,47,43,3,68,16,26,13,20,34,61,38,27,131,100,85,117,218,78,28,90,2,41,8,0,88,45,5,3,76,31,14,0,52,83,0,0,26,85,21,4,0,2,59,26,24,0,82,43,22,92,44,27,73,23,0,2,0,0,5,0,5,14,58,4,85,98,75,23,0,56,20,0,24,103,0,12,36,13,0,31,66,9,0,93,138,36,98,32,24,104,114,9,44,19,8,4,1,0,0,0,48,4,137,0,51,12,21,199,75,33,69,99,173,58,2,34,0,0,0,0,0,0,0,77,56,102,64,204,113,35,0,96,18,2,99,5,54,48,93,3,5,13,98,0,2,68,55,0,3,98,77,0,75,0,0,0,0,0,0,5,0,2,1,12,49,74,20,2,40,26,35,0,21,190,87,13,27,122,58,47,0,0,0,0,34,9,48,20,101,39,3,57,38,2,0,71,34,0,8,69,24,5,2,11,0,43,14,53,65,84,108,23,65,82,60,79,0,122,123,22,97,10,24,0,0,0,0,1,3,18,74,96,10,2,56,94,173,142,12,13,70,4,27,93,38,0,19,133,27,58,28,3,0,0,0,1,7,5,0,0,9,0,0,0,48,34,51,62,9,91,6,87,56,33,158,158,135,82,104,22,126,22,72,0,53,22,81,70,88,0,24,0,4,125,28,3,5,0,14,25,24,58,65,3,100,15,25,1,6,0,45,5,21,19,12,7,112,10,69,42,27,2,120,84,17,62,34,0,0,34,24,182,49,7,85,36,0,0,0,0,5,53,154,97,80,8,2,0,0,2,0,6,3,3,15,112,99,3,89,12,0,72,37,1,0,72,39,0,0,107,90,18,10,131,2,101,33,35,9,44,43,55,88,11,8,99,27,9,14,55,109,4,122,142,70,1,49,124,41,91,0,0,3,23,4,69,4,25,15,31,14,0,0,0,0,6,0,0,56,120,10,18,28,193,21,4,18,0,2,1,15,28,20,9,1,24,56,75,92,18,19,105,56,10,36,35,3,1,27,107,80,42,55,15,92,32,44,80,22,104,5,45,111,92,1,24,85,36,0,73,59,47,98,54,14,104,25,0,90,158,25,8,38,122,3,87,76,64,1,23,69,63,19,5,120,143,47,142,92,8,116,44,39,4,66,16,28,12,18,33,80,74,42,166,136,203,52,30,84,2,39,23,0,96,42,5,3,70,31,14,0,56,91,1,0,26,72,6,2,0,1,49,37,23,0,81,46,27,96,47,36,71,24,4,2,0,1,7,0,5,9,39,3,91,94,99,23,0,45,19,0,26,111,0,9,37,15,0,32,74,6,0,100,136,37,108,31,16,114,127,8,51,20,7,0,1,2,0,0,48,9,105,0,38,14,30,194,67,29,71,157,135,43,7,48,0,0,0,0,1,0,0,65,57,116,54,177,149,45,4,87,23,1,93,6,61,40,105,9,6,11,99,0,2,66,57,0,1,93,83,2,85,11,0,0,0,0,0,4,0,2,0,13,62,89,25,1,18,33,38,1,24,151,79,13,25,132,57,52,0,0,0,0,38,8,46,21,126,44,2,56,28,2,1,75,36,0,7,80,19,5,2,10,0,38,15,51,62,84,108,21,69,78,59,78,0,129,125,18,109,7,26,0,0,0,0,0,2,20,89,93,20,2,56,105,159,145,16,17,73,4,23,85,34,0,16,120,29,60,29,3,0,0,0,1,10,8,0,0,9,0,0,0,54,34,47,64,12,80,2,79,57,42,142,146,191,50,97,15,131,18,77,0,48,14,60,70,88,0,25,0,7,124,29,1,5,0,20,35,34,82,103,29,64,24,30,0,8,0,53,0,23,27,22,13,104,6,59,41,28,0,125,78,13,70,29,0,0,26,29,175,77,5,68,39,0,0,0,1,11,65,161,99,82,6,1,0,0,4,0,7,3,3,15,114,112,3,94,9,0,70,45,0,1,67,53,0,0,64,81,18,11,137,1,95,46,26,8,46,42,61,70,11,4,91,34,9,11,54,104,4,129,152,84,3,38,128,44,78,0,0,4,22,4,70,2,26,16,32,15,0,0,0,0,13,0,0,54,119,10,20,25,189,39,2,25,0,1,2,12,30,21,10,0,24,51,71,55,17,20,69,41,4,42,34,0,0,23,120,88,40,52,12,72,39,45,78,22,102,6,40,112,89,1,25,83,32,0,67,56,44,90,60,10,136,28,1,100,157,26,9,38,118,1,84,82,63,6,18,67,94,22,11,128,156,45,134,95,28,119,43,40,4,69,19,29,11,17,27,69,57,22,108,93,91,132,220,56,27,86,2,31,24,0,84,39,3,2,64,33,13,0,56,82,1,0,29,88,16,3,0,2,45,25,20,0,76,44,30,86,49,30,76,24,2,2,0,8,8,0,3,13,43,2,87,94,96,27,0,46,14,1,26,133,0,14,33,12,0,36,72,6,0,77,129,40,90,30,15,86,112,9,38,39,10,6,1,1,0,0,49,10,94,0,24,14,17,129,79,83,62,108,118,51,2,29,0,0,0,0,0,0,2,68,69,108,54,181,134,43,2,102,19,0,99,7,54,42,96,3,6,11,97,0,2,66,58,0,7,92,96,2,103,4,2,0,0,0,0,4,0,2,0,14,57,90,30,5,45,21,51,2,25,146,80,8,27,113,53,49,0,0,0,0,33,8,48,20,112,43,2,70,36,3,0,83,42,0,10,78,17,5,2,12,0,37,15,52,54,81,96,23,81,75,63,81,0,132,126,17,101,12,23,0,0,0,0,2,4,11,96,81,23,6,67,116,157,141,12,14,72,2,22,136,26,0,24,101,27,62,30,4,0,0,0,1,10,7,0,0,6,0,0,0,61,59,63,62,2,95,6,77,60,35,140,130,110,62,103,18,111,17,71,0,58,25,73,66,85,0,24,0,5,131,30,4,4,1,12,26,32,45,60,3,91,18,26,0,14,0,54,0,16,21,7,1,99,6,66,35,33,3,125,88,14,68,32,0,0,28,31,176,84,0,71,35,0,0,0,0,6,63,133,102,83,13,2,0,0,1,0,7,3,3,15,115,95,2,89,10,0,60,38,1,0,59,38,0,0,68,86,21,12,141,2,98,41,48,8,48,46,61,76,12,6,68,32,6,10,46,78,5,127,145,82,4,44,127,38,72,1,0,2,24,4,65,6,31,14,32,14,0,0,0,0,17,1,0,66,125,8,20,25,204,43,5,21,0,2,2,15,33,14,4,0,24,64,76,84,14,20,89,84,9,44,66,31,3,23,124,65,32,49,13,80,37,36,84,14,101,8,50,115,84,0,24,79,39,0,62,59,51,70,43,7,83,25,0,96,160,36,8,37,165,6,84,81,58,6,13,66,80,22,14,126,150,50,130,87,18,114,46,43,2,64,18,31,12,17,32,80,91,60,173,192,192,56,29,84,2,45,12,0,65,29,5,2,66,38,11,0,47,75,1,0,25,101,23,8,0,2,58,34,11,0,79,66,25,87,52,28,74,20,1,2,0,1,6,0,4,18,54,3,83,102,116,16,0,43,17,0,32,128,0,9,38,14,0,36,96,24,0,99,172,41,89,31,22,98,106,10,44,20,6,2,1,1,0,0,51,6,116,1,32,2,56,122,83,150,33,161,151,56,13,38,0,0,0,0,0,0,0,70,61,104,51,164,116,39,2,94,19,1,82,6,56,48,93,4,5,11,136,0,4,66,54,0,4,101,91,5,129,18,1,2,0,0,0,4,0,2,0,12,38,96,25,2,39,33,32,1,13

Nearest PDB structures (foldseek):
  1gpm-assembly1_D  TM=1.002E+00  e=0.000E+00  Escherichia coli K-12
  1gpm-assembly1_C  TM=9.797E-01  e=5.248E-102  Escherichia coli K-12
  7sbc-assembly1_C  TM=9.398E-01  e=2.064E-77  Acinetobacter baumannii
  5tw7-assembly2_B  TM=8.946E-01  e=7.007E-76  Neisseria gonorrhoeae
  5tw7-assembly2_E  TM=8.891E-01  e=3.423E-75  Neisseria gonorrhoeae

CATH classification: 3.40.50.880 (+2 more: 3.40.50.620, 3.30.300.10)

Sequence (2000 aa):
ENIHKHRILILDFGSQYTQLVARRVRELGVYCELWAWDVTEAQIRDFNPSGIILSGGPESTTEENSPRAPQYVFEAGVPVFGVCYGMQTMAMQLGGHVEASNEREFGYAQVEVVNDSALVRGIEDALTADGKPLLDVWMSHGDKVTAIPSDFITVASTESCPFAIMANEEKRFYGVQFHPEVTHTRQGMRMLERFVRDICQCEALWTPAKIIDDAVARIREQVGDDKVILGLSGGVDSSVTAMLLHRAIGKNLTCVFVDNGLLRLNEAEQVLDMFGDHFGLNIVHVPAEDRFLSALAGENDPEAKRKIIGRVFVEVFDEEALKLEDVKWLAQGTIYPDVIESAAKMGLVEPLKELFKDEVRKIGLELGLPYDMLYRHPFPGPGLGVRVLGEVKKEYCDLLRRADAIFIEELRKADLYDKVSQAFTVFLPVRSVGVMGDGRKYDWVVSLRAVETIDFMTAHWAHLPYDFLGRVSNRIINEVNGISRVVYDISGKPPATIEWEENIHKHRILILDFGSQYTQLVARRVRELGVYCELWAWDVTEAQIRDFNPSGIILSGGPESTTEENSPRAPQYVFEAGVPVFGVCYGMQTMAMQLGGHVEASNEREFGYAQVEVVNDSALVRGIEDALTADGKPLLDVWMSHGDKVTAIPSDFITVASTESCPFAIMANEEKRFYGVQFHPEVTHTRQGMRMLERFVRDICQCEALWTPAKIIDDAVARIREQVGDDKVILGLSGGVDSSVTAMLLHRAIGKNLTCVFVDNGLLRLNEAEQVLDMFGDHFGLNIVHVPAEDRFLSALAGENDPEAKRKIIGRVFVEVFDEEALKLEDVKWLAQGTIYPDVIEMKMGLVEPLKELFKDEVRKIGLELGLPYDMLYRHPFPGPGLGVRVLGEVKKEYCDLLRRADAIFIEELRKADLYDKVSQAFTVFLPVRSVGVMGDGRKYDWVVSLRAVETIDFMTAHWAHLPYDFLGRVSNRIINEVNGISRVVYDISGKPPATIEWEENIHKHRILILDFGSQYTQLVARRVRELGVYCELWAWDVTEAQIRDFNPSGIILSGGPESTTEENSPRAPQYVFEAGVPVFGVCYGMQTMAMQLGGHVEASNEREFGYAQVEVVNDSALVRGIEDALTADGKPLLDVWMSHGDKVTAIPSDFITVASTESCPFAIMANEEKRFYGVQFHPEVTHTRQGMRMLERFVRDICQCEALWTPAKIIDDAVARIREQVGDDKVILGLSGGVDSSVTAMLLHRAIGKNLTCVFVDNGLLRLNEAEQVLDMFGDHFGLNIVHVPAEDRFLSALAGENDPEAKRKIIGRVFVEVFDEEALKLEDVKWLAQGTIYPDVIESAAKMGLVEPLKELFKDEVRKIGLELGLPYDMLYRHPFPGPGLGVRVLGEVKKEYCDLLRRADAIFIEELRKADLYDKVSQAFTVFLPVRSVGVMGDGRKYDWVVSLRAVETIDFMTAHWAHLPYDFLGRVSNRIINEVNGISRVVYDISGKPPATIEWEENIHKHRILILDFGSQYTQLVARRVRELGVYCELWAWDVTEAQIRDFNPSGIILSGGPESTTEENSPRAPQYVFEAGVPVFGVCYGMQTMAMQLGGHVEASNEREFGYAQVEVVNDSALVRGIEDALTADGKPLLDVWMSHGDKVTAIPSDFITVASTESCPFAIMANEEKRFYGVQFHPEVTHTRQGMRMLERFVRDICQCEALWTPAKIIDDAVARIREQVGDDKVILGLSGGVDSSVTAMLLHRAIGKNLTCVFVDNGLLRLNEAEQVLDMFGDHFGLNIVHVPAEDRFLSALAGENDPEAKRKIIGRVFVEVFDEEALKLEDVKWLAQGTIYPDVIEMKMGLVEPLKELFKDEVRKIGLELGLPYDMLYRHPFPGPGLGVRVLGEVKKEYCDLLRRADAIFIEELRKADLYDKVSQAFTVFLPVRSVGVMGDGRKYDWVVSLRAVETIDFMTAHWAHLPYDFLGRVSNRIINEVNGISRVVYDISGKPPATIEWE